Protein 9NT4 (pdb70)

Nearest PDB structures (foldseek):
  1jye-assembly1_A-2  TM=9.570E-01  e=1.911E-27  Escherichia coli
  4rzs-assembly1_B  TM=9.387E-01  e=6.581E-27  Escherichia coli DH1
  4rzt-assembly1_A  TM=9.434E-01  e=3.041E-26  Escherichia coli DH1
  1jyf-assembly1_A  TM=9.470E-01  e=2.533E-25  Escherichia coli
  4o5a-assembly1_A-2  TM=8.945E-01  e=3.955E-21  Bifidobacterium animalis subsp. lactis DSM 10140

Solvent-accessible surface area: 83490 Å² total; per-residue (Å²): 204,50,11,0,7,0,0,0,0,1,15,25,7,43,56,48,6,18,2,22,20,2,13,0,0,8,73,2,0,103,118,62,34,12,17,2,5,6,12,12,11,105,126,72,120,88,28,6,98,119,12,15,79,55,4,82,114,78,195,10,13,0,0,0,1,17,19,55,44,135,167,32,27,27,0,34,27,34,48,84,127,24,20,0,26,10,52,10,76,30,0,0,48,70,0,0,59,28,0,18,128,24,10,2,89,89,0,7,2,0,0,0,27,55,83,38,52,57,0,112,55,9,23,78,0,0,96,80,2,2,54,134,51,64,38,110,59,58,92,47,39,105,7,80,21,31,3,42,19,0,34,95,3,0,117,95,31,5,129,156,76,103,20,16,0,0,0,0,0,7,0,16,0,0,5,0,0,3,29,1,0,34,81,127,61,45,158,14,29,74,61,5,0,0,0,0,0,17,24,6,65,15,0,35,41,1,56,15,10,0,0,0,0,100,16,61,17,38,75,9,0,66,52,0,0,86,9,0,25,47,13,23,21,74,92,79,115,37,92,105,16,100,23,114,22,98,47,40,90,62,91,0,21,17,14,9,96,100,36,159,186,59,54,1,5,0,0,1,21,24,6,48,53,40,3,26,2,24,15,2,6,0,0,5,71,3,0,120,88,22,37,39,15,2,40,8,10,11,9,90,159,54,99,88,33,3,84,96,14,35,53,84,25,152,168,100,1,4,0,1,14,10,53,140,192,33,38,32,1,33,8,32,23,111,49,142,76,40,36,18,1,22,6,49,8,73,34,0,0,65,67,0,0,60,28,0,17,126,44,11,2,83,90,0,3,0,0,4,0,33,113,122,63,52,32,2,113,24,7,40,90,0,0,111,78,2,1,55,125,44,65,39,108,55,52,83,53,26,97,8,79,22,32,3,48,19,0,44,125,6,0,127,91,25,4,111,152,81,104,20,17,0,0,0,0,0,5,0,18,0,0,6,0,0,10,20,1,0,86,81,128,54,48,139,27,29,77,51,5,0,0,0,0,0,18,16,4,62,14,0,32,44,2,64,18,9,0,0,0,0,91,10,64,12,42,56,10,0,73,37,0,0,67,23,0,14,65,27,49,94,67,98,151,94,26,110,90,33,86,35,110,21,97,41,37,86,64,90,0,18,28,71,9,129,98,57,198,169,24,113,127,31,0,0,0,0,0,13,25,5,42,52,53,5,20,2,23,14,1,1,0,0,8,60,1,0,75,112,74,44,21,15,2,14,3,15,18,11,130,126,65,123,84,48,9,91,132,11,13,73,69,1,74,145,78,206,8,42,0,0,0,1,17,10,43,40,125,62,125,99,21,37,30,0,15,14,16,47,30,68,144,75,44,13,12,0,22,4,50,13,62,33,0,0,42,64,0,0,58,8,0,30,53,3,39,2,131,109,1,5,0,0,9,0,22,114,99,48,54,43,2,150,45,8,40,68,0,2,102,59,1,3,60,132,34,65,35,106,71,57,92,46,31,102,9,79,19,30,3,35,19,0,18,94,8,0,122,105,25,6,124,149,71,102,19,22,0,0,0,0,0,6,0,21,0,0,8,0,0,5,29,2,0,36,87,128,58,45,137,14,26,76,49,6,0,0,0,0,0,17,28,8,74,21,0,24,31,1,50,12,6,0,0,0,0,58,14,51,14,46,62,8,0,72,42,0,1,102,13,0,5,70,38,48,118,72,101,119,74,25,84,87,24,92,13,108,16,42,5,1,8,26,82,0,11,20,15,30,126,79,64,88,184,175,104,13,0,0,0,0,0,19,20,1,45,57,45,6,23,3,21,16,1,7,1,0,6,82,2,0,93,138,88,61,43,18,3,6,4,9,4,12,123,144,80,76,93,32,4,97,106,12,14,68,67,2,78,142,81,205,12,33,0,0,0,0,11,6,46,47,96,117,138,50,113,2,28,29,0,30,6,21,20,92,71,86,74,55,12,6,0,24,4,52,18,59,34,0,0,55,64,0,0,69,28,0,31,124,56,44,2,110,117,0,1,1,0,3,0,28,71,108,61,44,29,0,96,61,9,26,82,0,0,98,65,2,0,33,135,41,21,13,61,40,38,52,51,33,110,7,83,20,32,4,34,10,0,45,112,6,0,130,110,12,5,140,142,79,102,20,20,0,0,0,0,0,5,0,16,0,0,8,0,0,4,27,1,0,36,68,138,60,50,158,16,24,80,47,8,0,0,0,0,0,17,18,5,70,21,0,23,36,3,68,16,9,0,0,0,0,89,11,63,12,63,53,6,0,101,37,0,0,40,14,0,14,62,33,36,101,17,80,94,54,48,113,56,32,82,20,116,17,101,43,41,88,62,103,0,21,22,81,42,157,82,97,13,0,0,0,0,1,14,13,1,53,65,44,5,32,3,21,11,0,25,0,0,6,103,4,1,116,130,89,49,31,10,2,15,5,11,1,13,85,139,71,88,80,57,33,76,81,6,7,75,60,7,67,146,73,168,11,28,0,0,0,13,9,12,15,96,42,87,111,100,31,38,120,153,16,69,127,14,2,5,1,20,6,38,143,92,44,12,28,2,23,6,41,2,106,12,0,4,123,44,0,4,81,26,0,42,121,41,46,4,96,74,6,0,1,1,7,0,14,47,91,48,79,24,0,107,37,14,37,68,33,2,42,68,18,0,8,127,35,1,11,6,18,20,36,73,45,101,9,86,23,33,5,29,16,0,27,111,5,0,104,77,5,1,124,104,97,86,14,32,0,0,5,0,1,6,0,21,0,0,7,0,0,3,30,2,0,31,54,130,63,48,140,17,25,95,44,6,0,0,0,0,0,18,14,5,72,14,0,24,35,1,51,12,6,0,0,0,0,88,11,65,16,48,65,2,0,48,54,0,0,92,26,0,8,69,16,53,116,67,87,124,38,52,125,30,75,83,15,118,17,104,38,33,91,62,91,0,19,27,87,33,213,101,125,30,0,0,0,0,2,12,23,4,42,49,49,4,19,2,20,17,1,7,2,0,10,80,3,0,80,119,78,57,32,30,2,13,7,14,8,10,116,118,80,102,92,54,18,76,122,12,11,62,60,8,94,129,91,134,3,35,0,0,0,18,19,22,67,108,31,31,54,7,75,48,63,0,44,7,48,12,53,35,0,0,42,46,0,0,64,9,0,13,41,6,32,1,135,102,1,6,2,0,3,0,22,52,90,41,103,58,0,107,54,7,18,82,0,0,104,68,4,2,59,130,46,68,23,110,58,58,95,41,48,110,6,82,19,30,2,40,22,0,29,102,9,0,126,106,27,17,131,157,64,96,18,14,0,0,0,0,0,6,0,19,0,0,5,0,0,4,22,2,0,36,86,126,57,35,136,14,25,64,43,7,0,0,0,0,0,18,23,7,70,12,0,32,42,1,34,12,11,0,0,0,0,66,17,83,14,62,69,13,0,69,52,0,1,63,16,0,24,82,44,40,102,35,78,136,88,24,92,97,28,93,20,105,13,38,1,1,18,44,86,0,11,20,49,30,168,289,114,34,69,10,0,0,0,0,0,19,24,4,41,52,48,4,20,1,22,17,0,0,0,0,7,59,7,0,108,133,95,46,24,10,1,15,7,12,10,6,76,151,82,100,110,42,3,69,114,10,6,77,65,6,92,136,83,183,7,18,0,0,0,1,14,12,39,17,120,51,173,170,34,27,23,0,16,20,17,54,35,49,140,69,38,12,8,0,18,7,51,12,61,31,0,0,55,68,0,0,58,23,0,34,115,36,8,2,120,109,1,8,2,0,9,0,25,108,81,53,37,49,2,99,40,6,38,67,0,1,98,63,1,2,60,136,37,62,25,108,73,55,98,46,45,110,9,82,20,29,2,32,18,0,23,92,9,0,128,104,26,6,130,157,82,106,20,20,0,0,0,0,0,6,0,17,0,0,9,0,0,4,40,2,0,31,109,149,56,53,119,18,26,67,47,6,0,0,0,0,0,17,13,9,68,18,0,31,50,2,56,13,12,0,0,0,0,98,12,72,14,52,66,9,0,84,40,0,0,99,26,0,22,94,34,29,116,68,116,137,61,29,114,86,24,89,19,119,18,106,53,45,80,60,96,0,15,23,59,21,123,137,92,197,137,16,0,0,0,0,2,13,24,9,42,50,47,5,21,3,23,14,2,9,2,0,9,73,8,0,84,142,86,61,37,16,4,5,6,12,21,9,81,95,49,98,110,40,20,99,119,13,31,76,52,2,113,62,65,207,11,29,0,0,0,6,17,12,44,64,168,115,35,47,4,34,37,68,1,37,6,56,12,56,39,3,0,46,87,0,0,59,36,0,20,123,39,32,2,130,107,1,9,3,0,5,0,18,52,68,45,69,57,0,103,55,7,20,82,0,0,111,71,3,2,60,140,63,66,40,110,56,66,93,36,29,109,9,79,19,31,3,33,15,0,36,95,7,0,116,65,30,9,139,111,80,77,13,15,0,0,0,0,1,6,0,17,0,0,6,0,0,5,25,0,0,41,91,119,62,49,116,14,24,70,46,7,0,0,1,0,0,16,21,5,65,15,0,34,40,0,53,13,10,0,0,0,1,109,16,75,12,60,60,9,0,78,43,0,0,69,20,0,20,72,41,42,131,59,103,125,94,29,102,97,34,94,37,102,18,103,35,34,80,58,89,0,14,26,83,38,125,147

Secondary structure (DSSP, 8-state):
----EEEEEE--TTSHHHHHHHHHHHHHHHHTT-EEEEEE--S-TTHHHHHHHHHHHTT-SEEEEES------EEESS----BEEE-HHHHHHHHHHHHHHHT--SEEEEE--TTSHHHHHHHHHHHHHHHHTT----PPEE--SSHHHHHHHHHHHTTS---SEEEESSHHHHHHHHHHHHHTT--TTTT-EEE-SB--GGGGGSSSPPBEEE--HHHHHHHHHHHHHHHHTT------EEEPPEEE--SS--PPSSGGG-/-EEEEE--TTSHHHHHHHHHHHHHHHHTT--EEEEE--S-STHHHHHHHHHH--EEEEES-----EEEES---TTS-EEEE-HHHHHHHHHHHHHHTT---EEEEE--TTSHHHHHHHHHHHHHHHHTT------EE--SSHHHHHHHHHHHHHS---SEEEESSHHHHHHHHHHHHHTT--TTTT-EEE-SB--GGGGGSSSPPBEEE--HHHHHHHHHHHHHHHHTTPPPPPPEEEPPEEE--SS--PPSSGGG--/-EEEEEE--TTSHHHHHHHHHHHHHHHHTT-EEEEEE--SSTTHHHHHHHHHHHTT-SEEEEES--------EEESS--STTS-BEEE-HHHHHHHHHHHHHHTT---EEEEE--TTSHHHHHHHHHHHHHHHHTT-PPPPPEE--SSHHHHHHHHHHHTTS---SEEEESSHHHHHHHHHHHHHTT--TTTT-EEE-SB--GGGGGSSSPPBEEE--HHHHHHHHHHHHHHHHTTS-PPPPEEEPPEEEE-SS---SS-SS--/-EEEEEE----SHHHHHHHHHHHHHHHHTT-EEEEEE--S-TTHHHHHHHHHHHTT-SEEEEES------SS-EEESSS--SSS-BEEE-HHHHHHHHHHHHHHTT---EEEEE--TTSHHHHHHHHHHHHHHHHTTPPP--EEE--SSHHHHHHHHHHHTTS---SEEEESSHHHHHHHHHHHHHTT--TTTT-EEE-SB--TTGGGSSSPPBEEE--HHHHHHHHHHHHHHHHTT----PPEEEPPEEE--SS-----/--EEEEEE--S-SHHHHHHHHHHHHHHHHTT-EEEEEE--SSSSHHHHTHHHHHHTT-SEEEE-SSS---S-SSTTTTS---B----S---EE-HHHHHHHHHHHHHHTT--SEEEEE--TTSHHHHHTTTTHHHHHHHHT-PPPEEEE--SSHHHHHHHHHHHTTSTT-SEEEESSHHHHHHHHHHHHGGG--TTTT-EEE-SB--GGGGGSSSPPBEEE--HHHHHHHHHHHHHHHHTT---PPPPEE--EEE--SS-----/--EEEEEE--TTSHHHHHHHHHHHHHHHHTT-EEEEEE--S-SSHHHHHHHHHHHTT-SEEEEE-----B----EEE-HHHHHHHHHHHHHHTT---EEEEE--TTSHHHHHHHHHHHHHHHHHTPPPPP-EE--SSHHHHHHHHHHHTTS---SEEEESSHHHHHHHHHHHHHHT--TTTT-EEE-SB--GGGGGSSSPPBEEE--HHHHHHHHHHHHHHHHTTPPPPPPEEE--EEEE-SS-----/----EEEEEE--TTSHHHHHHHHHHHHHHHHTT-EEEEEE--S-STHHHHHHHHHHHTT-SEEEEES--------EEESS--STTS-BEEE-HHHHHHHHHHHHHHTT---EEEEE--TTSHHHHHHHHHHHHHHHHTT-PPPPPEE--SSHHHHHHHHHHHTTS---SEEEESSHHHHHHHHHHHHHHT--TTTT-EEE-SB--GGGGGSSSPPBEEE--HHHHHHHHHHHHHHHHTTPPPPPPEEE--EEE--SS----SS--/-EEEEEE--TTSHHHHHHHHHHHHHHHTTT-EEEEEE--S-GGGHHHHHHHHHHTT-SEEEEESS----EEE--EEE-HHHHHHHHHHHHHHHT---EEEEE--TTSHHHHHHHHHHHHHHHHHTPPP---EE--SSHHHHHHHHHHHTTS---SEEEESSHHHHHHHHHHHHHTT--TTTT-EEE-SB--TTGGGSSSPPBEEE--HHHHHHHHHHHHHHHHTT--PPPPEEEPPEEE--SS------

Structure (mmCIF, N/CA/C/O backbone):
data_9NT4
#
_entry.id   9NT4
#
_cell.length_a   63.446
_cell.length_b   210.997
_cell.length_c   87.315
_cell.angle_alpha   90.00
_cell.angle_beta   90.51
_cell.angle_gamma   90.00
#
_symmetry.space_group_name_H-M   'P 1 21 1'
#
loop_
_entity.id
_entity.type
_entity.pdbx_description
1 polymer 'LacI Transcription Factor'
2 non-polymer beta-D-fucopyranose
3 water water
#
loop_
_atom_site.group_PDB
_atom_site.id
_atom_site.type_symbol
_atom_site.label_atom_id
_atom_site.label_alt_id
_atom_site.label_comp_id
_atom_site.label_asym_id
_atom_site.label_entity_id
_atom_site.label_seq_id
_atom_site.pdbx_PDB_ins_code
_atom_site.Cartn_x
_atom_site.Cartn_y
_atom_site.Cartn_z
_atom_site.occupancy
_atom_site.B_iso_or_equiv
_atom_site.auth_seq_id
_atom_site.auth_comp_id
_atom_site.auth_asym_id
_atom_site.auth_atom_id
_atom_site.pdbx_PDB_model_num
ATOM 1 N N . ARG A 1 2 ? 39.840 7.631 84.288 1.00 56.64 59 ARG A N 1
ATOM 2 C CA . ARG A 1 2 ? 41.083 8.311 83.945 1.00 63.50 59 ARG A CA 1
ATOM 3 C C . ARG A 1 2 ? 40.835 9.350 82.848 1.00 58.74 59 ARG A C 1
ATOM 4 O O . ARG A 1 2 ? 41.668 10.223 82.603 1.00 60.70 59 ARG A O 1
ATOM 12 N N . ARG A 1 3 ? 39.679 9.256 82.193 1.00 57.85 60 ARG A N 1
ATOM 13 C CA . ARG A 1 3 ? 39.255 10.237 81.203 1.00 57.09 60 ARG A CA 1
ATOM 14 C C . ARG A 1 3 ? 37.815 10.642 81.472 1.00 52.39 60 ARG A C 1
ATOM 15 O O . ARG A 1 3 ? 37.025 9.865 82.013 1.00 53.38 60 ARG A O 1
ATOM 23 N N . SER A 1 4 ? 37.479 11.872 81.082 1.00 56.80 61 SER A N 1
ATOM 24 C CA . SER A 1 4 ? 36.138 12.399 81.288 1.00 61.84 61 SER A CA 1
ATOM 25 C C . SER A 1 4 ? 35.324 12.539 80.012 1.00 58.92 61 SER A C 1
ATOM 26 O O . SER A 1 4 ? 34.098 12.649 80.095 1.00 58.95 61 SER A O 1
ATOM 29 N N . HIS A 1 5 ? 35.972 12.548 78.849 1.00 54.24 62 HIS A N 1
ATOM 30 C CA . HIS A 1 5 ? 35.304 12.778 77.567 1.00 52.53 62 HIS A CA 1
ATOM 31 C C . HIS A 1 5 ? 34.535 14.104 77.561 1.00 50.67 62 HIS A C 1
ATOM 32 O O . HIS A 1 5 ? 33.448 14.218 76.990 1.00 46.84 62 HIS A O 1
ATOM 39 N N . THR A 1 6 ? 35.117 15.122 78.197 1.00 49.99 63 THR A N 1
ATOM 40 C CA . THR A 1 6 ? 34.579 16.475 78.197 1.00 47.99 63 THR A CA 1
ATOM 41 C C . THR A 1 6 ? 35.668 17.465 77.791 1.00 49.03 63 THR A C 1
ATOM 42 O O . THR A 1 6 ? 36.858 17.239 78.031 1.00 47.45 63 THR A O 1
ATOM 46 N N . ILE A 1 7 ? 35.253 18.564 77.165 1.00 47.24 64 ILE A N 1
ATOM 47 C CA . ILE A 1 7 ? 36.161 19.608 76.700 1.00 47.17 64 ILE A CA 1
ATOM 48 C C . ILE A 1 7 ? 35.757 20.918 77.359 1.00 46.68 64 ILE A C 1
ATOM 49 O O . ILE A 1 7 ? 34.582 21.299 77.318 1.00 57.63 64 ILE A O 1
ATOM 54 N N . GLY A 1 8 ? 36.721 21.597 77.974 1.00 44.23 65 GLY A N 1
ATOM 55 C CA . GLY A 1 8 ? 36.456 22.872 78.616 1.00 47.36 65 GLY A CA 1
ATOM 56 C C . GLY A 1 8 ? 36.717 24.014 77.649 1.00 45.59 65 GLY A C 1
ATOM 57 O O . GLY A 1 8 ? 37.650 23.962 76.852 1.00 46.91 65 GLY A O 1
ATOM 58 N N . VAL A 1 9 ? 35.860 25.038 77.713 1.00 43.29 66 VAL A N 1
ATOM 59 C CA . VAL A 1 9 ? 35.955 26.207 76.837 1.00 44.07 66 VAL A CA 1
ATOM 60 C C . VAL A 1 9 ? 35.746 27.475 77.659 1.00 47.93 66 VAL A C 1
ATOM 61 O O . VAL A 1 9 ? 34.788 27.576 78.432 1.00 47.90 66 VAL A O 1
ATOM 65 N N . VAL A 1 10 ? 36.632 28.449 77.479 1.00 48.97 67 VAL A N 1
ATOM 66 C CA . VAL A 1 10 ? 36.535 29.743 78.140 1.00 49.96 67 VAL A CA 1
ATOM 67 C C . VAL A 1 10 ? 36.358 30.791 77.052 1.00 49.37 67 VAL A C 1
ATOM 68 O O . VAL A 1 10 ? 37.282 31.052 76.271 1.00 51.56 67 VAL A O 1
ATOM 72 N N . THR A 1 11 ? 35.174 31.388 76.989 1.00 46.07 68 THR A N 1
ATOM 73 C CA . THR A 1 11 ? 34.859 32.344 75.945 1.00 53.66 68 THR A CA 1
ATOM 74 C C . THR A 1 11 ? 34.317 33.623 76.573 1.00 54.60 68 THR A C 1
ATOM 75 O O . THR A 1 11 ? 33.970 33.667 77.756 1.00 54.22 68 THR A O 1
ATOM 79 N N . THR A 1 12 ? 34.259 34.676 75.760 1.00 51.87 69 THR A N 1
ATOM 80 C CA . THR A 1 12 ? 33.765 35.971 76.202 1.00 52.62 69 THR A CA 1
ATOM 81 C C . THR A 1 12 ? 33.044 36.652 75.049 1.00 48.44 69 THR A C 1
ATOM 82 O O . THR A 1 12 ? 33.207 36.284 73.883 1.00 49.22 69 THR A O 1
ATOM 86 N N . GLY A 1 13 ? 32.251 37.662 75.390 1.00 48.10 70 GLY A N 1
ATOM 87 C CA . GLY A 1 13 ? 31.467 38.369 74.389 1.00 48.19 70 GLY A CA 1
ATOM 88 C C . GLY A 1 13 ? 30.457 37.502 73.667 1.00 50.74 70 GLY A C 1
ATOM 89 O O . GLY A 1 13 ? 30.326 37.599 72.441 1.00 43.56 70 GLY A O 1
ATOM 90 N N . LEU A 1 14 ? 29.725 36.658 74.403 1.00 58.79 71 LEU A N 1
ATOM 91 C CA . LEU A 1 14 ? 28.773 35.750 73.773 1.00 55.84 71 LEU A CA 1
ATOM 92 C C . LEU A 1 14 ? 27.546 36.467 73.214 1.00 51.48 71 LEU A C 1
ATOM 93 O O . LEU A 1 14 ? 26.779 35.852 72.465 1.00 45.74 71 LEU A O 1
ATOM 98 N N . SER A 1 15 ? 27.348 37.747 73.536 1.00 41.44 72 SER A N 1
ATOM 99 C CA . SER A 1 15 ? 26.247 38.489 72.935 1.00 45.90 72 SER A CA 1
ATOM 100 C C . SER A 1 15 ? 26.484 38.800 71.460 1.00 44.17 72 SER A C 1
ATOM 101 O O . SER A 1 15 ? 25.543 39.209 70.769 1.00 40.02 72 SER A O 1
ATOM 104 N N . PHE A 1 16 ? 27.699 38.601 70.958 1.00 39.93 73 PHE A N 1
ATOM 105 C CA . PHE A 1 16 ? 28.021 38.887 69.569 1.00 37.00 73 PHE A CA 1
ATOM 106 C C . PHE A 1 16 ? 28.029 37.600 68.743 1.00 38.41 73 PHE A C 1
ATOM 107 O O . PHE A 1 16 ? 28.023 36.482 69.269 1.00 41.84 73 PHE A O 1
ATOM 115 N N . TYR A 1 17 ? 28.044 37.779 67.420 1.00 34.64 74 TYR A N 1
ATOM 116 C CA . TYR A 1 17 ? 27.907 36.641 66.519 1.00 34.41 74 TYR A CA 1
ATOM 117 C C . TYR A 1 17 ? 29.169 35.787 66.505 1.00 34.19 74 TYR A C 1
ATOM 118 O O . TYR A 1 17 ? 29.094 34.557 66.589 1.00 36.49 74 TYR A O 1
ATOM 127 N N . GLY A 1 18 ? 30.333 36.424 66.390 1.00 34.20 75 GLY A N 1
ATOM 128 C CA . GLY A 1 18 ? 31.603 35.745 66.273 1.00 36.91 75 GLY A CA 1
ATOM 129 C C . GLY A 1 18 ? 31.877 34.699 67.340 1.00 36.04 75 GLY A C 1
ATOM 130 O O . GLY A 1 18 ? 32.087 33.522 67.033 1.00 31.62 75 GLY A O 1
ATOM 131 N N . PRO A 1 19 ? 31.892 35.107 68.616 1.00 38.46 76 PRO A N 1
ATOM 132 C CA . PRO A 1 19 ? 32.141 34.127 69.689 1.00 35.55 76 PRO A CA 1
ATOM 133 C C . PRO A 1 19 ? 31.061 33.063 69.814 1.00 37.30 76 PRO A C 1
ATOM 134 O O . PRO A 1 19 ? 31.374 31.934 70.206 1.00 37.50 76 PRO A O 1
ATOM 138 N N . SER A 1 20 ? 29.801 33.395 69.507 1.00 37.19 77 SER A N 1
ATOM 139 C CA . SER A 1 20 ? 28.722 32.409 69.526 1.00 34.91 77 SER A CA 1
ATOM 140 C C . SER A 1 20 ? 28.918 31.347 68.447 1.00 38.01 77 SER A C 1
ATOM 141 O O . SER A 1 20 ? 28.790 30.146 68.709 1.00 34.86 77 SER A O 1
ATOM 144 N N . GLN A 1 21 ? 29.208 31.772 67.218 1.00 36.91 78 GLN A N 1
ATOM 145 C CA . GLN A 1 21 ? 29.390 30.817 66.134 1.00 33.66 78 GLN A CA 1
ATOM 146 C C . GLN A 1 21 ? 30.666 30.009 66.313 1.00 40.05 78 GLN A C 1
ATOM 147 O O . GLN A 1 21 ? 30.716 28.842 65.912 1.00 42.99 78 GLN A O 1
ATOM 153 N N . ILE A 1 22 ? 31.709 30.612 66.892 1.00 40.48 79 ILE A N 1
ATOM 154 C CA . ILE A 1 22 ? 32.873 29.837 67.318 1.00 39.81 79 ILE A CA 1
ATOM 155 C C . ILE A 1 22 ? 32.447 28.785 68.336 1.00 39.65 79 ILE A C 1
ATOM 156 O O . ILE A 1 22 ? 32.823 27.610 68.241 1.00 33.87 79 ILE A O 1
ATOM 161 N N . LEU A 1 23 ? 31.626 29.193 69.310 1.00 36.39 80 LEU A N 1
ATOM 162 C CA . LEU A 1 23 ? 31.096 28.249 70.287 1.00 40.31 80 LEU A CA 1
ATOM 163 C C . LEU A 1 23 ? 30.193 27.219 69.628 1.00 39.24 80 LEU A C 1
ATOM 164 O O . LEU A 1 23 ? 30.122 26.075 70.085 1.00 37.12 80 LEU A O 1
ATOM 169 N N . VAL A 1 24 ? 29.502 27.598 68.556 1.00 37.09 81 VAL A N 1
ATOM 170 C CA . VAL A 1 24 ? 28.706 26.626 67.821 1.00 38.29 81 VAL A CA 1
ATOM 171 C C . VAL A 1 24 ? 29.617 25.607 67.154 1.00 41.96 81 VAL A C 1
ATOM 172 O O . VAL A 1 24 ? 29.378 24.396 67.223 1.00 46.81 81 VAL A O 1
ATOM 176 N N . GLY A 1 25 ? 30.685 26.083 66.511 1.00 42.88 82 GLY A N 1
ATOM 177 C CA . GLY A 1 25 ? 31.628 25.172 65.879 1.00 43.05 82 GLY A CA 1
ATOM 178 C C . GLY A 1 25 ? 32.286 24.226 66.864 1.00 40.10 82 GLY A C 1
ATOM 179 O O . GLY A 1 25 ? 32.524 23.060 66.549 1.00 45.26 82 GLY A O 1
ATOM 180 N N . ILE A 1 26 ? 32.578 24.711 68.074 1.00 39.37 83 ILE A N 1
ATOM 181 C CA . ILE A 1 26 ? 33.233 23.877 69.078 1.00 40.73 83 ILE A CA 1
ATOM 182 C C . ILE A 1 26 ? 32.283 22.797 69.590 1.00 44.31 83 ILE A C 1
ATOM 183 O O . ILE A 1 26 ? 32.669 21.632 69.737 1.00 41.99 83 ILE A O 1
ATOM 188 N N . GLU A 1 27 ? 31.030 23.164 69.872 1.00 47.30 84 GLU A N 1
ATOM 189 C CA . GLU A 1 27 ? 30.080 22.195 70.412 1.00 46.11 84 GLU A CA 1
ATOM 190 C C . GLU A 1 27 ? 29.781 21.086 69.411 1.00 45.95 84 GLU A C 1
ATOM 191 O O . GLU A 1 27 ? 29.734 19.908 69.782 1.00 49.62 84 GLU A O 1
ATOM 197 N N . ARG A 1 28 ? 29.567 21.439 68.143 1.00 44.63 85 ARG A N 1
ATOM 198 C CA . ARG A 1 28 ? 29.195 20.427 67.158 1.00 48.13 85 ARG A CA 1
ATOM 199 C C . ARG A 1 28 ? 30.343 19.462 66.895 1.00 51.45 85 ARG A C 1
ATOM 200 O O . ARG A 1 28 ? 30.130 18.246 66.821 1.00 51.44 85 ARG A O 1
ATOM 208 N N . ALA A 1 29 ? 31.570 19.980 66.779 1.00 50.18 86 ALA A N 1
ATOM 209 C CA . ALA A 1 29 ? 32.723 19.108 66.566 1.00 47.31 86 ALA A CA 1
ATOM 210 C C . ALA A 1 29 ? 32.989 18.234 67.783 1.00 46.46 86 ALA A C 1
ATOM 211 O O . ALA A 1 29 ? 33.263 17.035 67.644 1.00 49.62 86 ALA A O 1
ATOM 213 N N . ALA A 1 30 ? 32.912 18.811 68.984 1.00 45.31 87 ALA A N 1
ATOM 214 C CA . ALA A 1 30 ? 33.150 18.023 70.190 1.00 49.43 87 ALA A CA 1
ATOM 215 C C . ALA A 1 30 ? 32.109 16.922 70.339 1.00 48.66 87 ALA A C 1
ATOM 216 O O . ALA A 1 30 ? 32.437 15.794 70.725 1.00 44.68 87 ALA A O 1
ATOM 218 N N . ARG A 1 31 ? 30.849 17.230 70.020 1.00 51.43 88 ARG A N 1
ATOM 219 C CA . ARG A 1 31 ? 29.784 16.238 70.141 1.00 54.94 88 ARG A CA 1
ATOM 220 C C . ARG A 1 31 ? 29.926 15.133 69.098 1.00 52.66 88 ARG A C 1
ATOM 221 O O . ARG A 1 31 ? 29.708 13.954 69.401 1.00 52.33 88 ARG A O 1
ATOM 229 N N . GLU A 1 32 ? 30.294 15.489 67.865 1.00 52.91 89 GLU A N 1
ATOM 230 C CA . GLU A 1 32 ? 30.480 14.490 66.819 1.00 49.59 89 GLU A CA 1
ATOM 231 C C . GLU A 1 32 ? 31.648 13.552 67.095 1.00 47.85 89 GLU A C 1
ATOM 232 O O . GLU A 1 32 ? 31.763 12.522 66.422 1.00 48.11 89 GLU A O 1
ATOM 238 N N . HIS A 1 33 ? 32.522 13.885 68.043 1.00 47.99 90 HIS A N 1
ATOM 239 C CA . HIS A 1 33 ? 33.622 13.019 68.440 1.00 45.33 90 HIS A CA 1
ATOM 240 C C . HIS A 1 33 ? 33.396 12.415 69.820 1.00 48.72 90 HIS A C 1
ATOM 241 O O . HIS A 1 33 ? 34.293 11.746 70.359 1.00 40.86 90 HIS A O 1
ATOM 248 N N . GLY A 1 34 ? 32.211 12.626 70.395 1.00 42.36 91 GLY A N 1
ATOM 249 C CA . GLY A 1 34 ? 31.860 12.027 71.664 1.00 41.83 91 GLY A CA 1
ATOM 250 C C . GLY A 1 34 ? 32.297 12.796 72.889 1.00 43.68 91 GLY A C 1
ATOM 251 O O . GLY A 1 34 ? 32.570 12.177 73.925 1.00 48.13 91 GLY A O 1
ATOM 252 N N . TYR A 1 35 ? 32.362 14.125 72.817 1.00 43.01 92 TYR A N 1
ATOM 253 C CA . TYR A 1 35 ? 32.805 14.953 73.932 1.00 45.54 92 TYR A CA 1
ATOM 254 C C . TYR A 1 35 ? 31.681 15.872 74.390 1.00 44.18 92 TYR A C 1
ATOM 255 O O . TYR A 1 35 ? 31.049 16.546 73.572 1.00 43.85 92 TYR A O 1
ATOM 264 N N . SER A 1 36 ? 31.446 15.910 75.697 1.00 46.71 93 SER A N 1
ATOM 265 C CA . SER A 1 36 ? 30.611 16.953 76.272 1.00 44.89 93 SER A CA 1
ATOM 266 C C . SER A 1 36 ? 31.419 18.240 76.417 1.00 47.86 93 SER A C 1
ATOM 267 O O . SER A 1 36 ? 32.655 18.235 76.415 1.00 46.08 93 SER A O 1
ATOM 270 N N . LEU A 1 37 ? 30.713 19.355 76.549 1.00 46.64 94 LEU A N 1
ATOM 271 C CA . LEU A 1 37 ? 31.353 20.662 76.596 1.00 44.70 94 LEU A CA 1
ATOM 272 C C . LEU A 1 37 ? 31.103 21.312 77.947 1.00 45.47 94 LEU A C 1
ATOM 273 O O . LEU A 1 37 ? 29.958 21.380 78.406 1.00 49.83 94 LEU A O 1
ATOM 278 N N . LEU A 1 38 ? 32.172 21.783 78.583 1.00 46.44 95 LEU A N 1
ATOM 279 C CA . LEU A 1 38 ? 32.074 22.612 79.780 1.00 49.24 95 LEU A CA 1
ATOM 280 C C . LEU A 1 38 ? 32.318 24.060 79.373 1.00 47.41 95 LEU A C 1
ATOM 281 O O . LEU A 1 38 ? 33.395 24.390 78.864 1.00 44.53 95 LEU A O 1
ATOM 286 N N . LEU A 1 39 ? 31.316 24.914 79.584 1.00 52.82 96 LEU A N 1
ATOM 287 C CA . LEU A 1 39 ? 31.362 26.308 79.159 1.00 45.30 96 LEU A CA 1
ATOM 288 C C . LEU A 1 39 ? 31.626 27.218 80.350 1.00 50.44 96 LEU A C 1
ATOM 289 O O . LEU A 1 39 ? 30.928 27.141 81.368 1.00 49.85 96 LEU A O 1
ATOM 294 N N . ALA A 1 40 ? 32.628 28.083 80.210 1.00 51.69 97 ALA A N 1
ATOM 295 C CA . ALA A 1 40 ? 32.929 29.128 81.176 1.00 49.74 97 ALA A CA 1
ATOM 296 C C . ALA A 1 40 ? 33.022 30.451 80.438 1.00 50.83 97 ALA A C 1
ATOM 297 O O . ALA A 1 40 ? 33.605 30.525 79.352 1.00 51.73 97 ALA A O 1
ATOM 299 N N . THR A 1 41 ? 32.425 31.489 81.013 1.00 62.74 98 THR A N 1
ATOM 300 C CA . THR A 1 41 ? 32.498 32.829 80.455 1.00 58.73 98 THR A CA 1
ATOM 301 C C . THR A 1 41 ? 33.258 33.724 81.420 1.00 61.05 98 THR A C 1
ATOM 302 O O . THR A 1 41 ? 33.053 33.659 82.635 1.00 63.62 98 THR A O 1
ATOM 306 N N . VAL A 1 42 ? 34.154 34.533 80.877 1.00 65.54 99 VAL A N 1
ATOM 307 C CA . VAL A 1 42 ? 34.866 35.540 81.651 1.00 72.62 99 VAL A CA 1
ATOM 308 C C . VAL A 1 42 ? 34.406 36.915 81.192 1.00 79.32 99 VAL A C 1
ATOM 309 O O . VAL A 1 42 ? 34.030 37.113 80.031 1.00 73.48 99 VAL A O 1
ATOM 313 N N . HIS A 1 43 ? 34.427 37.866 82.119 1.00 89.22 100 HIS A N 1
ATOM 314 C CA . HIS A 1 43 ? 34.036 39.240 81.857 1.00 97.16 100 HIS A CA 1
ATOM 315 C C . HIS A 1 43 ? 35.289 40.115 81.784 1.00 105.77 100 HIS A C 1
ATOM 316 O O . HIS A 1 43 ? 36.416 39.619 81.685 1.00 111.70 100 HIS A O 1
ATOM 323 N N .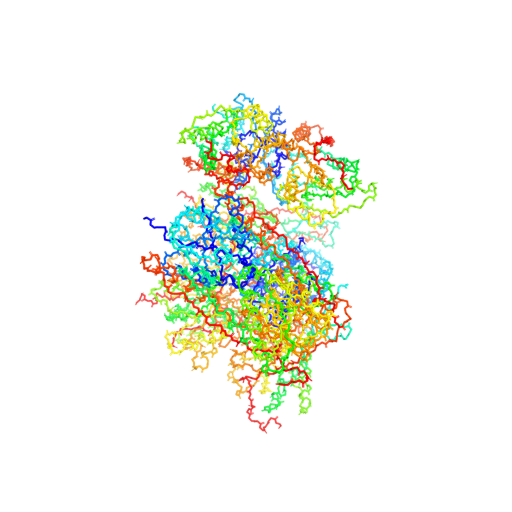 GLU A 1 44 ? 35.097 41.434 81.827 1.00 107.54 101 GLU A N 1
ATOM 324 C CA . GLU A 1 44 ? 36.211 42.381 81.855 1.00 109.33 101 GLU A CA 1
ATOM 325 C C . GLU A 1 44 ? 36.799 42.404 83.267 1.00 117.38 101 GLU A C 1
ATOM 326 O O . GLU A 1 44 ? 36.650 43.358 84.033 1.00 121.08 101 GLU A O 1
ATOM 332 N N . ASP A 1 45 ? 37.481 41.309 83.608 1.00 120.11 102 ASP A N 1
ATOM 333 C CA . ASP A 1 45 ? 38.039 41.124 84.938 1.00 131.11 102 ASP A CA 1
ATOM 334 C C . ASP A 1 45 ? 39.463 40.591 84.843 1.00 135.56 102 ASP A C 1
ATOM 335 O O . ASP A 1 45 ? 39.769 39.789 83.947 1.00 132.42 102 ASP A O 1
ATOM 340 N N . PRO A 1 46 ? 40.347 41.013 85.749 1.00 146.27 103 PRO A N 1
ATOM 341 C CA . PRO A 1 46 ? 41.776 40.685 85.615 1.00 144.53 103 PRO A CA 1
ATOM 342 C C . PRO A 1 46 ? 42.031 39.198 85.816 1.00 140.24 103 PRO A C 1
ATOM 343 O O . PRO A 1 46 ? 41.765 38.647 86.886 1.00 137.08 103 PRO A O 1
ATOM 347 N N . ASP A 1 47 ? 42.553 38.555 84.770 1.00 133.11 104 ASP A N 1
ATOM 348 C CA . ASP A 1 47 ? 42.994 37.162 84.824 1.00 123.27 104 ASP A CA 1
ATOM 349 C C . ASP A 1 47 ? 41.884 36.222 85.283 1.00 113.11 104 ASP A C 1
ATOM 350 O O . ASP A 1 47 ? 42.151 35.196 85.911 1.00 114.46 104 ASP A O 1
ATOM 355 N N . GLU A 1 48 ? 40.628 36.562 84.980 1.00 109.85 105 GLU A N 1
ATOM 356 C CA . GLU A 1 48 ? 39.526 35.663 85.304 1.00 98.94 105 GLU A CA 1
ATOM 357 C C . GLU A 1 48 ? 39.589 34.368 84.501 1.00 88.53 105 GLU A C 1
ATOM 358 O O . GLU A 1 48 ? 38.982 33.370 84.904 1.00 81.45 105 GLU A O 1
ATOM 364 N N . VAL A 1 49 ? 40.316 34.362 83.381 1.00 91.34 106 VAL A N 1
ATOM 365 C CA . VAL A 1 49 ? 40.464 33.148 82.585 1.00 89.21 106 VAL A CA 1
ATOM 366 C C . VAL A 1 49 ? 41.307 32.119 83.329 1.00 88.34 106 VAL A C 1
ATOM 367 O O . VAL A 1 49 ? 41.026 30.915 83.280 1.00 82.67 106 VAL A O 1
ATOM 371 N N . GLU A 1 50 ? 42.354 32.572 84.025 1.00 103.01 107 GLU A N 1
ATOM 372 C CA . GLU A 1 50 ? 43.154 31.656 84.833 1.00 91.40 107 GLU A CA 1
ATOM 373 C C . GLU A 1 50 ? 42.308 31.010 85.922 1.00 84.63 107 GLU A C 1
ATOM 374 O O . GLU A 1 50 ? 42.485 29.827 86.237 1.00 82.49 107 GLU A O 1
ATOM 380 N N . GLU A 1 51 ? 41.376 31.770 86.504 1.00 84.07 108 GLU A N 1
ATOM 381 C CA . GLU A 1 51 ? 40.457 31.195 87.481 1.00 83.75 108 GLU A CA 1
ATOM 382 C C . GLU A 1 51 ? 39.546 30.157 86.836 1.00 78.16 108 GLU A C 1
ATOM 383 O O . GLU A 1 51 ? 39.201 29.148 87.463 1.00 69.14 108 GLU A O 1
ATOM 389 N N . ALA A 1 52 ? 39.146 30.388 85.583 1.00 75.30 109 ALA A N 1
ATOM 390 C CA . ALA A 1 52 ? 38.264 29.455 84.894 1.00 72.06 109 ALA A CA 1
ATOM 391 C C . ALA A 1 52 ? 39.011 28.228 84.389 1.00 70.40 109 ALA A C 1
ATOM 392 O O . ALA A 1 52 ? 38.422 27.142 84.315 1.00 64.27 109 ALA A O 1
ATOM 394 N N . ILE A 1 53 ? 40.291 28.378 84.035 1.00 73.11 110 ILE A N 1
ATOM 395 C CA . ILE A 1 53 ? 41.075 27.235 83.572 1.00 68.56 110 ILE A CA 1
ATOM 396 C C . ILE A 1 53 ? 41.309 26.260 84.717 1.00 69.34 110 ILE A C 1
ATOM 397 O O . ILE A 1 53 ? 41.079 25.053 84.584 1.00 70.43 110 ILE A O 1
ATOM 402 N N . ASN A 1 54 ? 41.764 26.771 85.863 1.00 68.15 111 ASN A N 1
ATOM 403 C CA . ASN A 1 54 ? 41.968 25.918 87.027 1.00 69.53 111 ASN A CA 1
ATOM 404 C C . ASN A 1 54 ? 40.660 25.342 87.549 1.00 66.06 111 ASN A C 1
ATOM 405 O O . ASN A 1 54 ? 40.684 24.316 88.233 1.00 68.61 111 ASN A O 1
ATOM 410 N N . THR A 1 55 ? 39.524 25.977 87.246 1.00 71.04 112 THR A N 1
ATOM 411 C CA . THR A 1 55 ? 38.229 25.381 87.566 1.00 73.03 112 THR A CA 1
ATOM 412 C C . THR A 1 55 ? 37.938 24.191 86.656 1.00 67.76 112 THR A C 1
ATOM 413 O O . THR A 1 55 ? 37.471 23.143 87.119 1.00 63.62 112 THR A O 1
ATOM 417 N N . LEU A 1 56 ? 38.222 24.332 85.360 1.00 65.83 113 LEU A N 1
ATOM 418 C CA . LEU A 1 56 ? 38.090 23.207 84.444 1.00 60.26 113 LEU A CA 1
ATOM 419 C C . LEU A 1 56 ? 39.069 22.093 84.794 1.00 61.82 113 LEU A C 1
ATOM 420 O O . LEU A 1 56 ? 38.731 20.911 84.683 1.00 65.16 113 LEU A O 1
ATOM 425 N N . ARG A 1 57 ? 40.285 22.449 85.222 1.00 61.28 114 ARG A N 1
ATOM 426 C CA . ARG A 1 57 ? 41.260 21.435 85.620 1.00 69.01 114 ARG A CA 1
ATOM 427 C C . ARG A 1 57 ? 40.733 20.570 86.762 1.00 67.01 114 ARG A C 1
ATOM 428 O O . ARG A 1 57 ? 40.976 19.358 86.794 1.00 64.42 114 ARG A O 1
ATOM 436 N N . GLU A 1 58 ? 40.014 21.178 87.711 1.00 71.85 115 GLU A N 1
ATOM 437 C CA . GLU A 1 58 ? 39.417 20.407 88.798 1.00 74.55 115 GLU A CA 1
ATOM 438 C C . GLU A 1 58 ? 38.341 19.462 88.287 1.00 65.26 115 GLU A C 1
ATOM 439 O O . GLU A 1 58 ? 38.155 18.375 88.845 1.00 66.87 115 GLU A O 1
ATOM 445 N N . ARG A 1 59 ? 37.622 19.855 87.242 1.00 62.88 116 ARG A N 1
ATOM 446 C CA . ARG A 1 59 ? 36.603 19.003 86.647 1.00 67.07 116 ARG A CA 1
ATOM 447 C C . ARG A 1 59 ? 37.191 17.909 85.760 1.00 66.13 116 ARG A C 1
ATOM 448 O O . ARG A 1 59 ? 36.440 17.271 85.013 1.00 67.21 116 ARG A O 1
ATOM 456 N N . ARG A 1 60 ? 38.507 17.682 85.829 1.00 61.29 117 ARG A N 1
ATOM 457 C CA . ARG A 1 60 ? 39.160 16.576 85.130 1.00 60.32 117 ARG A CA 1
ATOM 458 C C . ARG A 1 60 ? 38.886 16.623 83.629 1.00 59.78 117 ARG A C 1
ATOM 459 O O . ARG A 1 60 ? 38.597 15.604 82.998 1.00 55.80 117 ARG A O 1
ATOM 467 N N . VAL A 1 61 ? 38.978 17.821 83.051 1.00 57.90 118 VAL A N 1
ATOM 468 C CA . VAL A 1 61 ? 38.714 17.965 81.627 1.00 58.77 118 VAL A CA 1
ATOM 469 C C . VAL A 1 61 ? 39.833 17.306 80.832 1.00 54.11 118 VAL A C 1
ATOM 470 O O . VAL A 1 61 ? 41.001 17.291 81.244 1.00 53.99 118 VAL A O 1
ATOM 474 N N . ASP A 1 62 ? 39.462 16.730 79.688 1.00 51.63 119 ASP A N 1
ATOM 475 C CA . ASP A 1 62 ? 40.438 16.142 78.780 1.00 51.58 119 ASP A CA 1
ATOM 476 C C . ASP A 1 62 ? 41.222 17.194 78.004 1.00 51.36 119 ASP A C 1
ATOM 477 O O . ASP A 1 62 ? 42.354 16.919 77.588 1.00 50.97 119 ASP A O 1
ATOM 482 N N . GLY A 1 63 ? 40.656 18.383 77.812 1.00 45.21 120 GLY A N 1
ATOM 483 C CA . GLY A 1 63 ? 41.337 19.448 77.097 1.00 51.29 120 GLY A CA 1
ATOM 484 C C . GLY A 1 63 ? 40.596 20.751 77.288 1.00 48.89 120 GLY A C 1
ATOM 485 O O . GLY A 1 63 ? 39.461 20.781 77.772 1.00 53.56 120 GLY A O 1
ATOM 486 N N . ILE A 1 64 ? 41.256 21.838 76.906 1.00 45.09 121 ILE A N 1
ATOM 487 C CA . ILE A 1 64 ? 40.703 23.175 77.069 1.00 47.46 121 ILE A CA 1
ATOM 488 C C . ILE A 1 64 ? 40.919 23.964 75.787 1.00 45.94 121 ILE A C 1
ATOM 489 O O . ILE A 1 64 ? 41.977 23.868 75.156 1.00 51.64 121 ILE A O 1
ATOM 494 N N . ILE A 1 65 ? 39.911 24.732 75.393 1.00 45.58 122 ILE A N 1
ATOM 495 C CA . ILE A 1 65 ? 40.012 25.669 74.282 1.00 47.30 122 ILE A CA 1
ATOM 496 C C . ILE A 1 65 ? 39.765 27.065 74.833 1.00 49.00 122 ILE A C 1
ATOM 497 O O . ILE A 1 65 ? 38.751 27.301 75.500 1.00 47.02 122 ILE A O 1
ATOM 502 N N . ILE A 1 66 ? 40.689 27.983 74.563 1.00 52.34 123 ILE A N 1
ATOM 503 C CA . ILE A 1 66 ? 40.591 29.362 75.031 1.00 50.67 123 ILE A CA 1
ATOM 504 C C . ILE A 1 66 ? 40.140 30.237 73.870 1.00 50.61 123 ILE A C 1
ATOM 505 O O . ILE A 1 66 ? 40.828 30.330 72.846 1.00 49.21 123 ILE A O 1
ATOM 510 N N . VAL A 1 67 ? 38.982 30.878 74.033 1.00 49.17 124 VAL A N 1
ATOM 511 C CA . VAL A 1 67 ? 38.449 31.820 73.056 1.00 51.61 124 VAL A CA 1
ATOM 512 C C . VAL A 1 67 ? 38.272 33.173 73.727 1.00 53.06 124 VAL A C 1
ATOM 513 O O . VAL A 1 67 ? 37.155 33.697 73.813 1.00 55.43 124 VAL A O 1
ATOM 517 N N . ALA A 1 68 ? 39.366 33.747 74.217 1.00 60.93 125 ALA A N 1
ATOM 518 C CA . ALA A 1 68 ? 39.291 35.006 74.943 1.00 66.26 125 ALA A CA 1
ATOM 519 C C . ALA A 1 68 ? 40.691 35.583 75.046 1.00 71.50 125 ALA A C 1
ATOM 520 O O . ALA A 1 68 ? 41.672 34.833 74.986 1.00 71.41 125 ALA A O 1
ATOM 522 N N . PRO A 1 69 ? 40.822 36.901 75.174 1.00 70.25 126 PRO A N 1
ATOM 523 C CA . PRO A 1 69 ? 42.136 37.478 75.484 1.00 78.79 126 PRO A CA 1
ATOM 524 C C . PRO A 1 69 ? 42.613 37.012 76.852 1.00 91.52 126 PRO A C 1
ATOM 525 O O . PRO A 1 69 ? 41.864 37.046 77.832 1.00 94.68 126 PRO A O 1
ATOM 529 N N . HIS A 1 70 ? 43.874 36.581 76.916 1.00 98.86 127 HIS A N 1
ATOM 530 C CA . HIS A 1 70 ? 44.441 36.111 78.176 1.00 106.55 127 HIS A CA 1
ATOM 531 C C . HIS A 1 70 ? 45.961 36.262 78.200 1.00 113.37 127 HIS A C 1
ATOM 532 O O . HIS A 1 70 ? 46.493 37.250 77.683 1.00 116.84 127 HIS A O 1
ATOM 539 N N . ASN A 1 71 ? 46.655 35.283 78.790 1.00 115.90 128 ASN A N 1
ATOM 540 C CA . ASN A 1 71 ? 48.112 35.264 78.982 1.00 112.32 128 ASN A CA 1
ATOM 541 C C . ASN A 1 71 ? 48.710 36.636 79.273 1.00 114.82 128 ASN A C 1
ATOM 542 O O . ASN A 1 71 ? 48.245 37.344 80.164 1.00 117.93 128 ASN A O 1
ATOM 547 N N . VAL A 1 84 ? 49.773 18.378 82.406 1.00 107.21 141 VAL A N 1
ATOM 548 C CA . VAL A 1 84 ? 48.714 19.378 82.403 1.00 95.49 141 VAL A CA 1
ATOM 549 C C . VAL A 1 84 ? 47.702 19.052 81.310 1.00 88.41 141 VAL A C 1
ATOM 550 O O . VAL A 1 84 ? 48.069 18.490 80.275 1.00 84.72 141 VAL A O 1
ATOM 554 N N . PRO A 1 85 ? 46.431 19.373 81.549 1.00 82.21 142 PRO A N 1
ATOM 555 C CA . PRO A 1 85 ? 45.423 19.260 80.485 1.00 69.04 142 PRO A CA 1
ATOM 556 C C . PRO A 1 85 ? 45.807 20.122 79.298 1.00 65.85 142 PRO A C 1
ATOM 557 O O . PRO A 1 85 ? 46.158 21.301 79.460 1.00 63.05 142 PRO A O 1
ATOM 561 N N . PRO A 1 86 ? 45.768 19.565 78.090 1.00 58.31 143 PRO A N 1
ATOM 562 C CA . PRO A 1 86 ? 46.211 20.323 76.915 1.00 55.09 143 PRO A CA 1
ATOM 563 C C . PRO A 1 86 ? 45.282 21.491 76.616 1.00 53.79 143 PRO A C 1
ATOM 564 O O . PRO A 1 86 ? 44.065 21.408 76.799 1.00 53.13 143 PRO A O 1
ATOM 568 N N . VAL A 1 87 ? 45.876 22.590 76.153 1.00 56.33 144 VAL A N 1
ATOM 569 C CA . VAL A 1 87 ? 45.164 23.837 75.900 1.00 53.67 144 VAL A CA 1
ATOM 570 C C . VAL A 1 87 ? 45.399 24.254 74.455 1.00 52.68 144 VAL A C 1
ATOM 571 O O . VAL A 1 87 ? 46.489 24.060 73.909 1.00 58.85 144 VAL A O 1
ATOM 575 N N . VAL A 1 88 ? 44.371 24.817 73.833 1.00 53.71 145 VAL A N 1
ATOM 576 C CA . VAL A 1 88 ? 44.473 25.390 72.497 1.00 55.89 145 VAL A CA 1
ATOM 577 C C . VAL A 1 88 ? 43.914 26.806 72.544 1.00 55.54 145 VAL A C 1
ATOM 578 O O . VAL A 1 88 ? 42.815 27.032 73.064 1.00 52.23 145 VAL A O 1
ATOM 582 N N . PHE A 1 89 ? 44.673 27.755 72.018 1.00 62.72 146 PHE A N 1
ATOM 583 C CA . PHE A 1 89 ? 44.251 29.144 71.973 1.00 61.90 146 PHE A CA 1
ATOM 584 C C . PHE A 1 89 ? 43.813 29.511 70.561 1.00 67.12 146 PHE A C 1
ATOM 585 O O . PHE A 1 89 ? 44.346 29.001 69.572 1.00 71.64 146 PHE A O 1
ATOM 593 N N . LEU A 1 90 ? 42.831 30.399 70.475 1.00 71.66 147 LEU A N 1
ATOM 594 C CA . LEU A 1 90 ? 42.345 30.904 69.190 1.00 75.72 147 LEU A CA 1
ATOM 595 C C . LEU A 1 90 ? 42.872 32.305 68.907 1.00 84.19 147 LEU A C 1
ATOM 596 O O . LEU A 1 90 ? 42.116 33.218 68.573 1.00 82.04 147 LEU A O 1
ATOM 601 N N . SER A 1 91 ? 44.189 32.482 69.034 1.00 109.62 148 SER A N 1
ATOM 602 C CA . SER A 1 91 ? 44.830 33.775 68.823 1.00 116.67 148 SER A CA 1
ATOM 603 C C . SER A 1 91 ? 46.220 33.591 68.222 1.00 121.38 148 SER A C 1
ATOM 604 O O . SER A 1 91 ? 46.353 33.062 67.113 1.00 120.93 148 SER A O 1
ATOM 607 N N . ALA A 1 92 ? 47.262 34.008 68.943 1.00 115.21 149 ALA A N 1
ATOM 608 C CA . ALA A 1 92 ? 48.624 33.919 68.425 1.00 113.56 149 ALA A CA 1
ATOM 609 C C . ALA A 1 92 ? 49.535 33.163 69.384 1.00 110.75 149 ALA A C 1
ATOM 610 O O . ALA A 1 92 ? 49.896 32.009 69.129 1.00 106.34 149 ALA A O 1
ATOM 612 N N . GLN A 1 93 ? 49.922 33.823 70.474 1.00 104.77 150 GLN A N 1
ATOM 613 C CA . GLN A 1 93 ? 50.716 33.224 71.547 1.00 96.93 150 GLN A CA 1
ATOM 614 C C . GLN A 1 93 ? 52.066 32.729 71.035 1.00 94.88 150 GLN A C 1
ATOM 615 O O . GLN A 1 93 ? 52.927 32.329 71.819 1.00 93.98 150 GLN A O 1
ATOM 621 N N . VAL A 1 97 ? 53.248 26.854 71.101 1.00 139.66 154 VAL A N 1
ATOM 622 C CA . VAL A 1 97 ? 51.862 26.799 71.553 1.00 129.37 154 VAL A CA 1
ATOM 623 C C . VAL A 1 97 ? 50.912 26.743 70.359 1.00 122.52 154 VAL A C 1
ATOM 624 O O . VAL A 1 97 ? 51.074 27.495 69.394 1.00 110.82 154 VAL A O 1
ATOM 628 N N . PRO A 1 98 ? 49.921 25.852 70.428 1.00 121.49 155 PRO A N 1
ATOM 629 C CA . PRO A 1 98 ? 49.010 25.662 69.291 1.00 109.23 155 PRO A CA 1
ATOM 630 C C . PRO A 1 98 ? 47.998 26.791 69.166 1.00 100.61 155 PRO A C 1
ATOM 631 O O . PRO A 1 98 ? 47.382 27.221 70.145 1.00 85.58 155 PRO A O 1
ATOM 635 N N . THR A 1 99 ? 47.821 27.262 67.934 1.00 96.65 156 THR A N 1
ATOM 636 C CA . THR A 1 99 ? 46.896 28.348 67.660 1.00 88.20 156 THR A CA 1
ATOM 637 C C . THR A 1 99 ? 46.123 28.055 66.384 1.00 84.53 156 THR A C 1
ATOM 638 O O . THR A 1 99 ? 46.636 27.437 65.447 1.00 84.25 156 THR A O 1
ATOM 642 N N . VAL A 1 100 ? 44.868 28.494 66.377 1.00 79.65 157 VAL A N 1
ATOM 643 C CA . VAL A 1 100 ? 43.999 28.452 65.207 1.00 73.65 157 VAL A CA 1
ATOM 644 C C . VAL A 1 100 ? 43.331 29.813 65.102 1.00 73.07 157 VAL A C 1
ATOM 645 O O . VAL A 1 100 ? 42.655 30.248 66.041 1.00 73.68 157 VAL A O 1
ATOM 649 N N . SER A 1 101 ? 43.525 30.490 63.974 1.00 74.29 158 SER A N 1
ATOM 650 C CA . SER A 1 101 ? 43.028 31.851 63.848 1.00 69.25 158 SER A CA 1
ATOM 651 C C . SER A 1 101 ? 42.890 32.211 62.378 1.00 65.48 158 SER A C 1
ATOM 652 O O . SER A 1 101 ? 43.435 31.543 61.499 1.00 67.25 158 SER A O 1
ATOM 655 N N . VAL A 1 102 ? 42.148 33.272 62.131 1.00 57.56 159 VAL A N 1
ATOM 656 C CA . VAL A 1 102 ? 41.990 33.850 60.802 1.00 57.23 159 VAL A CA 1
ATOM 657 C C . VAL A 1 102 ? 43.011 34.970 60.643 1.00 53.67 159 VAL A C 1
ATOM 658 O O . VAL A 1 102 ? 43.330 35.674 61.610 1.00 48.63 159 VAL A O 1
ATOM 662 N N . ASP A 1 103 ? 43.544 35.135 59.431 1.00 47.48 160 ASP A N 1
ATOM 663 C CA . ASP A 1 103 ? 44.468 36.236 59.185 1.00 47.39 160 ASP A CA 1
ATOM 664 C C . ASP A 1 103 ? 43.757 37.582 59.277 1.00 36.46 160 ASP A C 1
ATOM 665 O O . ASP A 1 103 ? 43.234 38.088 58.281 1.00 34.26 160 ASP A O 1
ATOM 670 N N . GLN A 1 104 ? 43.754 38.172 60.472 1.00 33.04 161 GLN A N 1
ATOM 671 C CA . GLN A 1 104 ? 43.072 39.446 60.678 1.00 33.54 161 GLN A CA 1
ATOM 672 C C . GLN A 1 104 ? 43.763 40.585 59.932 1.00 37.38 161 GLN A C 1
ATOM 673 O O . GLN A 1 104 ? 43.092 41.432 59.323 1.00 28.73 161 GLN A O 1
ATOM 679 N N . TYR A 1 105 ? 45.104 40.619 59.984 1.00 33.59 162 TYR A N 1
ATOM 680 C CA . TYR A 1 105 ? 45.883 41.660 59.323 1.00 31.34 162 TYR A CA 1
ATOM 681 C C . TYR A 1 105 ? 45.601 41.694 57.825 1.00 32.05 162 TYR A C 1
ATOM 682 O O . TYR A 1 105 ? 45.384 42.763 57.243 1.00 32.78 162 TYR A O 1
ATOM 691 N N . ALA A 1 106 ? 45.628 40.526 57.176 1.00 35.89 163 ALA A N 1
ATOM 692 C CA . ALA A 1 106 ? 45.357 40.469 55.743 1.00 34.91 163 ALA A CA 1
ATOM 693 C C . ALA A 1 106 ? 43.918 40.863 55.424 1.00 35.81 163 ALA A C 1
ATOM 694 O O . ALA A 1 106 ? 43.665 41.477 54.380 1.00 34.34 163 ALA A O 1
ATOM 696 N N . GLY A 1 107 ? 42.971 40.537 56.308 1.00 34.15 164 GLY A N 1
ATOM 697 C CA . GLY A 1 107 ? 41.594 40.943 56.077 1.00 32.45 164 GLY A CA 1
ATOM 698 C C . GLY A 1 107 ? 41.420 42.451 56.097 1.00 30.14 164 GLY A C 1
ATOM 699 O O . GLY A 1 107 ? 40.794 43.031 55.206 1.00 31.17 164 GLY A O 1
ATOM 700 N N . ALA A 1 108 ? 41.964 43.109 57.119 1.00 31.37 165 ALA A N 1
ATOM 701 C CA . ALA A 1 108 ? 41.891 44.567 57.149 1.00 28.11 165 ALA A CA 1
ATOM 702 C C . ALA A 1 108 ? 42.600 45.168 55.944 1.00 28.55 165 ALA A C 1
ATOM 703 O O . ALA A 1 108 ? 42.161 46.187 55.401 1.00 32.31 165 ALA A O 1
ATOM 705 N N . ARG A 1 109 ? 43.691 44.537 55.501 1.00 33.36 166 ARG A N 1
ATOM 706 C CA . ARG A 1 109 ? 44.375 44.984 54.290 1.00 34.49 166 ARG A CA 1
ATOM 707 C C . ARG A 1 109 ? 43.450 44.908 53.080 1.00 35.82 166 ARG A C 1
ATOM 708 O O . ARG A 1 109 ? 43.409 45.834 52.259 1.00 33.15 166 ARG A O 1
ATOM 716 N N . LEU A 1 110 ? 42.684 43.819 52.964 1.00 33.55 167 LEU A N 1
ATOM 717 C CA . LEU A 1 110 ? 41.729 43.700 51.868 1.00 31.46 167 LEU A CA 1
ATOM 718 C C . LEU A 1 110 ? 40.657 44.780 51.956 1.00 39.71 167 LEU A C 1
ATOM 719 O O . LEU A 1 110 ? 40.300 45.396 50.943 1.00 40.68 167 LEU A O 1
ATOM 724 N N . ALA A 1 111 ? 40.135 45.029 53.164 1.00 34.51 168 ALA A N 1
ATOM 725 C CA . ALA A 1 111 ? 39.117 46.061 53.327 1.00 29.76 168 ALA A CA 1
ATOM 726 C C . ALA A 1 111 ? 39.655 47.429 52.930 1.00 31.41 168 ALA A C 1
ATOM 727 O O . ALA A 1 111 ? 38.987 48.189 52.218 1.00 28.60 168 ALA A O 1
ATOM 729 N N . THR A 1 112 ? 40.875 47.750 53.361 1.00 31.80 169 THR A N 1
ATOM 730 C CA . THR A 1 112 ? 41.425 49.073 53.099 1.00 30.34 169 THR A CA 1
ATOM 731 C C . THR A 1 112 ? 41.885 49.206 51.655 1.00 28.40 169 THR A C 1
ATOM 732 O O . THR A 1 112 ? 41.731 50.273 51.047 1.00 26.44 169 THR A O 1
ATOM 736 N N . GLU A 1 113 ? 42.456 48.139 51.092 1.00 27.49 170 GLU A N 1
ATOM 737 C CA . GLU A 1 113 ? 42.853 48.186 49.691 1.00 31.19 170 GLU A CA 1
ATOM 738 C C . GLU A 1 113 ? 41.640 48.251 48.776 1.00 29.70 170 GLU A C 1
ATOM 739 O O . GLU A 1 113 ? 41.725 48.810 47.676 1.00 28.73 170 GLU A O 1
ATOM 745 N N . HIS A 1 114 ? 40.509 47.697 49.217 1.00 28.47 171 HIS A N 1
ATOM 746 C CA . HIS A 1 114 ? 39.259 47.858 48.481 1.00 26.47 171 HIS A CA 1
ATOM 747 C C . HIS A 1 114 ? 38.904 49.337 48.334 1.00 28.17 171 HIS A C 1
ATOM 748 O O . HIS A 1 114 ? 38.625 49.817 47.228 1.00 27.89 171 HIS A O 1
ATOM 755 N N . LEU A 1 115 ? 38.943 50.085 49.440 1.00 26.82 172 LEU A N 1
ATOM 756 C CA . LEU A 1 115 ? 38.600 51.502 49.388 1.00 27.19 172 LEU A CA 1
ATOM 757 C C . LEU A 1 115 ? 39.615 52.298 48.567 1.00 26.97 172 LEU A C 1
ATOM 758 O O . LEU A 1 115 ? 39.231 53.129 47.733 1.00 25.29 172 LEU A O 1
ATOM 763 N N . LEU A 1 116 ? 40.914 52.056 48.786 1.00 27.95 173 LEU A N 1
ATOM 764 C CA . LEU A 1 116 ? 41.944 52.743 48.007 1.00 27.49 173 LEU A CA 1
ATOM 765 C C . LEU A 1 116 ? 41.775 52.491 46.511 1.00 28.10 173 LEU A C 1
ATOM 766 O O . LEU A 1 116 ? 41.996 53.389 45.692 1.00 29.00 173 LEU A O 1
ATOM 771 N N . ASP A 1 117 ? 41.379 51.275 46.135 1.00 29.59 174 ASP A N 1
ATOM 772 C CA . ASP A 1 117 ? 41.179 50.979 44.722 1.00 30.23 174 ASP A CA 1
ATOM 773 C C . ASP A 1 117 ? 39.999 51.732 44.136 1.00 30.07 174 ASP A C 1
ATOM 774 O O . ASP A 1 117 ? 39.923 51.871 42.911 1.00 36.63 174 ASP A O 1
ATOM 779 N N . LEU A 1 118 ? 39.077 52.210 44.972 1.00 29.45 175 LEU A N 1
ATOM 780 C CA . LEU A 1 118 ? 37.944 52.992 44.491 1.00 33.23 175 LEU A CA 1
ATOM 781 C C . LEU A 1 118 ? 38.244 54.478 44.368 1.00 28.66 175 LEU A C 1
ATOM 782 O O . LEU A 1 118 ? 37.404 55.211 43.843 1.00 29.91 175 LEU A O 1
ATOM 787 N N . GLY A 1 119 ? 39.398 54.942 44.851 1.00 28.37 176 GLY A N 1
ATOM 788 C CA . GLY A 1 119 ? 39.750 56.350 44.825 1.00 28.63 176 GLY A CA 1
ATOM 789 C C . GLY A 1 119 ? 39.803 57.027 46.183 1.00 28.86 176 GLY A C 1
ATOM 790 O O . GLY A 1 119 ? 40.299 58.160 46.269 1.00 28.19 176 GLY A O 1
ATOM 791 N N . HIS A 1 120 ? 39.318 56.379 47.244 1.00 27.28 177 HIS A N 1
ATOM 792 C CA . HIS A 1 120 ? 39.361 56.974 48.574 1.00 24.77 177 HIS A CA 1
ATOM 793 C C . HIS A 1 120 ? 40.796 57.123 49.058 1.00 26.23 177 HIS A C 1
ATOM 794 O O . HIS A 1 120 ? 41.622 56.218 48.905 1.00 27.34 177 HIS A O 1
ATOM 801 N N . ARG A 1 121 ? 41.090 58.274 49.647 1.00 27.90 178 ARG A N 1
ATOM 802 C CA . ARG A 1 121 ? 42.406 58.542 50.211 1.00 27.86 178 ARG A CA 1
ATOM 803 C C . ARG A 1 121 ? 42.363 58.983 51.662 1.00 29.54 178 ARG A C 1
ATOM 804 O O . ARG A 1 121 ? 43.387 58.880 52.348 1.00 28.33 178 ARG A O 1
ATOM 812 N N . ARG A 1 122 ? 41.231 59.478 52.145 1.00 29.90 179 ARG A N 1
ATOM 813 C CA . ARG A 1 122 ? 41.045 59.874 53.533 1.00 26.10 179 ARG A CA 1
ATOM 814 C C . ARG A 1 122 ? 40.077 58.850 54.103 1.00 30.94 179 ARG A C 1
ATOM 815 O O . ARG A 1 122 ? 38.861 59.013 54.008 1.00 36.94 179 ARG A O 1
ATOM 823 N N . ILE A 1 123 ? 40.631 57.785 54.684 1.00 30.54 180 ILE A N 1
ATOM 824 C CA . ILE A 1 123 ? 39.880 56.608 55.107 1.00 25.11 180 ILE A CA 1
ATOM 825 C C . ILE A 1 123 ? 39.992 56.485 56.617 1.00 27.51 180 ILE A C 1
ATOM 826 O O . ILE A 1 123 ? 41.035 56.067 57.136 1.00 28.12 180 ILE A O 1
ATOM 831 N N . ALA A 1 124 ? 38.911 56.798 57.322 1.00 30.24 181 ALA A N 1
ATOM 832 C CA . ALA A 1 124 ? 38.922 56.714 58.774 1.00 30.88 181 ALA A CA 1
ATOM 833 C C . ALA A 1 124 ? 38.841 55.262 59.237 1.00 27.24 181 ALA A C 1
ATOM 834 O O . ALA A 1 124 ? 38.337 54.389 58.530 1.00 30.55 181 ALA A O 1
ATOM 836 N N . LEU A 1 125 ? 39.345 55.009 60.442 1.00 29.79 182 LEU A N 1
ATOM 837 C CA . LEU A 1 125 ? 39.260 53.692 61.061 1.00 27.81 182 LEU A CA 1
ATOM 838 C C . LEU A 1 125 ? 38.622 53.825 62.434 1.00 28.69 182 LEU A C 1
ATOM 839 O O . LEU A 1 125 ? 39.042 54.661 63.242 1.00 25.80 182 LEU A O 1
ATOM 844 N N . ILE A 1 126 ? 37.610 53.009 62.695 1.00 26.81 183 ILE A N 1
ATOM 845 C CA . ILE A 1 126 ? 37.077 52.839 64.040 1.00 30.40 183 ILE A CA 1
ATOM 846 C C . ILE A 1 126 ? 37.481 51.443 64.494 1.00 28.91 183 ILE A C 1
ATOM 847 O O . ILE A 1 126 ? 37.071 50.439 63.903 1.00 28.60 183 ILE A O 1
ATOM 852 N N . THR A 1 127 ? 38.313 51.369 65.517 1.00 32.61 184 THR A N 1
ATOM 853 C CA . THR A 1 127 ? 38.903 50.100 65.904 1.00 39.62 184 THR A CA 1
ATOM 854 C C . THR A 1 127 ? 38.212 49.556 67.145 1.00 36.47 184 THR A C 1
ATOM 855 O O . THR A 1 127 ? 37.452 50.252 67.821 1.00 34.66 184 THR A O 1
ATOM 859 N N . GLY A 1 128 ? 38.468 48.283 67.420 1.00 33.35 185 GLY A N 1
ATOM 860 C CA . GLY A 1 128 ? 37.988 47.676 68.633 1.00 38.08 185 GLY A CA 1
ATOM 861 C C . GLY A 1 128 ? 38.882 48.004 69.801 1.00 41.23 185 GLY A C 1
ATOM 862 O O . GLY A 1 128 ? 39.890 48.718 69.684 1.00 45.14 185 GLY A O 1
ATOM 863 N N . PRO A 1 129 ? 38.521 47.475 70.966 1.00 38.86 186 PRO A N 1
ATOM 864 C CA . PRO A 1 129 ? 39.364 47.685 72.150 1.00 46.76 186 PRO A CA 1
ATOM 865 C C . PRO A 1 129 ? 40.722 47.008 71.972 1.00 47.44 186 PRO A C 1
ATOM 866 O O . PRO A 1 129 ? 40.816 45.880 71.482 1.00 40.70 186 PRO A O 1
ATOM 870 N N . GLN A 1 130 ? 41.785 47.721 72.365 1.00 46.67 187 GLN A N 1
ATOM 871 C CA . GLN A 1 130 ? 43.145 47.281 72.055 1.00 47.13 187 GLN A CA 1
ATOM 872 C C . GLN A 1 130 ? 43.572 46.039 72.832 1.00 53.21 187 GLN A C 1
ATOM 873 O O . GLN A 1 130 ? 44.567 45.409 72.456 1.00 49.97 187 GLN A O 1
ATOM 879 N N . ASP A 1 131 ? 42.861 45.665 73.898 1.00 49.42 188 ASP A N 1
ATOM 880 C CA . ASP A 1 131 ? 43.200 44.421 74.578 1.00 48.36 188 ASP A CA 1
ATOM 881 C C . ASP A 1 131 ? 42.859 43.193 73.742 1.00 47.18 188 ASP A C 1
ATOM 882 O O . ASP A 1 131 ? 43.244 42.078 74.113 1.00 51.79 188 ASP A O 1
ATOM 887 N N . TRP A 1 132 ? 42.143 43.365 72.637 1.00 43.95 189 TRP A N 1
ATOM 888 C CA . TRP A 1 132 ? 41.925 42.285 71.690 1.00 45.45 189 TRP A CA 1
ATOM 889 C C . TRP A 1 132 ? 43.013 42.362 70.633 1.00 45.94 189 TRP A C 1
ATOM 890 O O . TRP A 1 132 ? 43.219 43.418 70.028 1.00 43.36 189 TRP A O 1
ATOM 901 N N . LEU A 1 133 ? 43.727 41.252 70.433 1.00 47.47 190 LEU A N 1
ATOM 902 C CA . LEU A 1 133 ? 44.805 41.253 69.450 1.00 44.98 190 LEU A CA 1
ATOM 903 C C . LEU A 1 133 ? 44.272 41.481 68.042 1.00 43.83 190 LEU A C 1
ATOM 904 O O . LEU A 1 133 ? 44.936 42.141 67.236 1.00 41.44 190 LEU A O 1
ATOM 909 N N . GLU A 1 134 ? 43.077 40.959 67.733 1.00 42.02 191 GLU A N 1
ATOM 910 C CA . GLU A 1 134 ? 42.484 41.178 66.415 1.00 46.91 191 GLU A CA 1
ATOM 911 C C . GLU A 1 134 ? 42.334 42.661 66.122 1.00 47.24 191 GLU A C 1
ATOM 912 O O . GLU A 1 134 ? 42.560 43.106 64.989 1.00 42.86 191 GLU A O 1
ATOM 918 N N . ALA A 1 135 ? 41.948 43.442 67.132 1.00 43.45 192 ALA A N 1
ATOM 919 C CA . ALA A 1 135 ? 41.771 44.873 66.924 1.00 39.55 192 ALA A CA 1
ATOM 920 C C . ALA A 1 135 ? 43.091 45.538 66.557 1.00 36.30 192 ALA A C 1
ATOM 921 O O . ALA A 1 135 ? 43.130 46.406 65.678 1.00 41.07 192 ALA A O 1
ATOM 923 N N . ARG A 1 136 ? 44.186 45.137 67.209 1.00 38.35 193 ARG A N 1
ATOM 924 C CA . ARG A 1 136 ? 45.495 45.691 66.872 1.00 36.57 193 ARG A CA 1
ATOM 925 C C . ARG A 1 136 ? 45.944 45.241 65.488 1.00 36.17 193 ARG A C 1
ATOM 926 O O . ARG A 1 136 ? 46.475 46.046 64.715 1.00 35.08 193 ARG A O 1
ATOM 934 N N . GLU A 1 137 ? 45.722 43.964 65.154 1.00 35.20 194 GLU A N 1
ATOM 935 C CA . GLU A 1 137 ? 46.106 43.451 63.841 1.00 35.41 194 GLU A CA 1
ATOM 936 C C . GLU A 1 137 ? 45.337 44.145 62.723 1.00 34.33 194 GLU A C 1
ATOM 937 O O . GLU A 1 137 ? 45.923 44.497 61.693 1.00 36.66 194 GLU A O 1
ATOM 943 N N . ARG A 1 138 ? 44.025 44.349 62.906 1.00 32.12 195 ARG A N 1
ATOM 944 C CA . ARG A 1 138 ? 43.230 45.075 61.917 1.00 31.71 195 ARG A CA 1
ATOM 945 C C . ARG A 1 138 ? 43.661 46.531 61.820 1.00 34.11 195 ARG A C 1
ATOM 946 O O . ARG A 1 138 ? 43.608 47.124 60.738 1.00 29.57 195 ARG A O 1
ATOM 954 N N . LEU A 1 139 ? 44.088 47.124 62.934 1.00 34.97 196 LEU A N 1
ATOM 955 C CA . LEU A 1 139 ? 44.656 48.462 62.873 1.00 33.90 196 LEU A CA 1
ATOM 956 C C . LEU A 1 139 ? 45.906 48.481 61.997 1.00 36.34 196 LEU A C 1
ATOM 957 O O . LEU A 1 139 ? 46.062 49.352 61.132 1.00 35.47 196 LEU A O 1
ATOM 962 N N . GLN A 1 140 ? 46.803 47.513 62.194 1.00 32.81 197 GLN A N 1
ATOM 963 C CA . GLN A 1 140 ? 48.078 47.541 61.481 1.00 33.05 197 GLN A CA 1
ATOM 964 C C . GLN A 1 140 ? 47.896 47.238 59.999 1.00 38.47 197 GLN A C 1
ATOM 965 O O . GLN A 1 140 ? 48.627 47.775 59.157 1.00 36.70 197 GLN A O 1
ATOM 971 N N . GLY A 1 141 ? 46.938 46.367 59.661 1.00 35.94 198 GLY A N 1
ATOM 972 C CA . GLY A 1 141 ? 46.676 46.088 58.259 1.00 31.79 198 GLY A CA 1
ATOM 973 C C . GLY A 1 141 ? 46.125 47.303 57.544 1.00 35.36 198 GLY A C 1
ATOM 974 O O . GLY A 1 141 ? 46.440 47.554 56.376 1.00 31.32 198 GLY A O 1
ATOM 975 N N . TRP A 1 142 ? 45.301 48.081 58.247 1.00 30.89 199 TRP A N 1
ATOM 976 C CA . TRP A 1 142 ? 44.818 49.345 57.715 1.00 31.46 199 TRP A CA 1
ATOM 977 C C . TRP A 1 142 ? 45.961 50.345 57.560 1.00 32.60 199 TRP A C 1
ATOM 978 O O . TRP A 1 142 ? 46.096 50.978 56.507 1.00 28.74 199 TRP A O 1
ATOM 989 N N . ARG A 1 143 ? 46.818 50.470 58.580 1.00 34.05 200 ARG A N 1
ATOM 990 C CA . ARG A 1 143 ? 47.942 51.401 58.492 1.00 33.75 200 ARG A CA 1
ATOM 991 C C . ARG A 1 143 ? 48.892 51.019 57.366 1.00 35.24 200 ARG A C 1
ATOM 992 O O . ARG A 1 143 ? 49.349 51.884 56.611 1.00 39.63 200 ARG A O 1
ATOM 1000 N N . GLU A 1 144 ? 49.200 49.729 57.231 1.00 31.74 201 GLU A N 1
ATOM 1001 C CA . GLU A 1 144 ? 50.180 49.323 56.231 1.00 37.98 201 GLU A CA 1
ATOM 1002 C C . GLU A 1 144 ? 49.656 49.515 54.816 1.00 37.62 201 GLU A C 1
ATOM 1003 O O . GLU A 1 144 ? 50.439 49.769 53.894 1.00 40.52 201 GLU A O 1
ATOM 1009 N N . ALA A 1 145 ? 48.346 49.388 54.621 1.00 37.38 202 ALA A N 1
ATOM 1010 C CA . ALA A 1 145 ? 47.777 49.623 53.301 1.00 35.50 202 ALA A CA 1
ATOM 1011 C C . ALA A 1 145 ? 47.879 51.094 52.928 1.00 34.62 202 ALA A C 1
ATOM 1012 O O . ALA A 1 145 ? 48.159 51.431 51.776 1.00 33.87 202 ALA A O 1
ATOM 1014 N N . LEU A 1 146 ? 47.679 51.986 53.899 1.00 35.22 203 LEU A N 1
ATOM 1015 C CA . LEU A 1 146 ? 47.790 53.411 53.619 1.00 34.01 203 LEU A CA 1
ATOM 1016 C C . LEU A 1 146 ? 49.247 53.819 53.436 1.00 38.77 203 LEU A C 1
ATOM 1017 O O . LEU A 1 146 ? 49.562 54.651 52.577 1.00 39.67 203 LEU A O 1
ATOM 1022 N N . ALA A 1 147 ? 50.151 53.237 54.229 1.00 39.65 204 ALA A N 1
ATOM 1023 C CA . ALA A 1 147 ? 51.568 53.559 54.101 1.00 34.10 204 ALA A CA 1
ATOM 1024 C C . ALA A 1 147 ? 52.120 53.107 52.753 1.00 36.92 204 ALA A C 1
ATOM 1025 O O . ALA A 1 147 ? 52.941 53.810 52.150 1.00 42.71 204 ALA A O 1
ATOM 1027 N N . GLU A 1 148 ? 51.677 51.948 52.254 1.00 35.17 205 GLU A N 1
ATOM 1028 C CA . GLU A 1 148 ? 52.097 51.514 50.923 1.00 36.70 205 GLU A CA 1
ATOM 1029 C C . GLU A 1 148 ? 51.589 52.469 49.849 1.00 38.53 205 GLU A C 1
ATOM 1030 O O . GLU A 1 148 ? 52.266 52.708 48.843 1.00 45.56 205 GLU A O 1
ATOM 1036 N N . ALA A 1 149 ? 50.394 53.021 50.041 1.00 39.53 206 ALA A N 1
ATOM 1037 C CA . ALA A 1 149 ? 49.865 54.042 49.151 1.00 37.90 206 ALA A CA 1
ATOM 1038 C C . ALA A 1 149 ? 50.499 55.409 49.384 1.00 37.49 206 ALA A C 1
ATOM 1039 O O . ALA A 1 149 ? 50.102 56.379 48.729 1.00 34.90 206 ALA A O 1
ATOM 1041 N N . GLY A 1 150 ? 51.477 55.506 50.283 1.00 37.84 207 GLY A N 1
ATOM 1042 C CA . GLY A 1 150 ? 52.088 56.784 50.601 1.00 37.35 207 GLY A CA 1
ATOM 1043 C C . GLY A 1 150 ? 51.191 57.743 51.356 1.00 36.54 207 GLY A C 1
ATOM 1044 O O . GLY A 1 150 ? 51.349 58.959 51.230 1.00 42.78 207 GLY A O 1
ATOM 1045 N N . LEU A 1 151 ? 50.266 57.236 52.134 1.00 33.95 208 LEU A N 1
ATOM 1046 C CA . LEU A 1 151 ? 49.381 58.113 52.879 1.00 42.15 208 LEU A CA 1
ATOM 1047 C C . LEU A 1 151 ? 49.683 58.030 54.368 1.00 39.98 208 LEU A C 1
ATOM 1048 O O . LEU A 1 151 ? 49.932 56.938 54.887 1.00 38.74 208 LEU A O 1
ATOM 1053 N N . PRO A 1 152 ? 49.676 59.153 55.076 1.00 41.07 209 PRO A N 1
ATOM 1054 C CA . PRO A 1 152 ? 49.878 59.116 56.526 1.00 41.58 209 PRO A CA 1
ATOM 1055 C C . PRO A 1 152 ? 48.608 58.670 57.227 1.00 44.25 209 PRO A C 1
ATOM 1056 O O . PRO A 1 152 ? 47.501 59.039 56.807 1.00 44.40 209 PRO A O 1
ATOM 1060 N N . PRO A 1 153 ? 48.720 57.882 58.294 1.00 42.56 210 PRO A N 1
ATOM 1061 C CA . PRO A 1 153 ? 47.527 57.312 58.931 1.00 45.34 210 PRO A CA 1
ATOM 1062 C C . PRO A 1 153 ? 46.839 58.333 59.819 1.00 44.54 210 PRO A C 1
ATOM 1063 O O . PRO A 1 153 ? 47.475 58.905 60.716 1.00 37.71 210 PRO A O 1
ATOM 1067 N N . PRO A 1 154 ? 45.516 58.566 59.619 1.00 44.30 211 PRO A N 1
ATOM 1068 C CA . PRO A 1 154 ? 44.783 59.526 60.467 1.00 39.64 211 PRO A CA 1
ATOM 1069 C C . PRO A 1 154 ? 44.722 59.117 61.928 1.00 47.72 211 PRO A C 1
ATOM 1070 O O . PRO A 1 154 ? 45.180 58.030 62.305 1.00 46.84 211 PRO A O 1
ATOM 1074 N N . ALA A 1 155 ? 44.159 59.989 62.763 1.00 53.96 212 ALA A N 1
ATOM 1075 C CA . ALA A 1 155 ? 43.923 59.633 64.153 1.00 43.73 212 ALA A CA 1
ATOM 1076 C C . ALA A 1 155 ? 42.812 58.598 64.228 1.00 49.03 212 ALA A C 1
ATOM 1077 O O . ALA A 1 155 ? 41.816 58.673 63.504 1.00 47.59 212 ALA A O 1
ATOM 1079 N N . VAL A 1 156 ? 42.998 57.619 65.100 1.00 42.65 213 VAL A N 1
ATOM 1080 C CA . VAL A 1 156 ? 42.135 56.453 65.183 1.00 36.88 213 VAL A CA 1
ATOM 1081 C C . VAL A 1 156 ? 41.220 56.610 66.390 1.00 40.63 213 VAL A C 1
ATOM 1082 O O . VAL A 1 156 ? 41.685 56.908 67.500 1.00 40.01 213 VAL A O 1
ATOM 1086 N N . LEU A 1 157 ? 39.919 56.436 66.168 1.00 35.47 214 LEU A N 1
ATOM 1087 C CA . LEU A 1 157 ? 38.946 56.345 67.245 1.00 35.00 214 LEU A CA 1
ATOM 1088 C C . LEU A 1 157 ? 38.770 54.889 67.659 1.00 34.41 214 LEU A C 1
ATOM 1089 O O . LEU A 1 157 ? 38.816 53.977 66.827 1.00 33.35 214 LEU A O 1
ATOM 1094 N N . GLN A 1 158 ? 38.551 54.682 68.954 1.00 34.08 215 GLN A N 1
ATOM 1095 C CA . GLN A 1 158 ? 38.420 53.355 69.546 1.00 37.03 215 GLN A CA 1
ATOM 1096 C C . GLN A 1 158 ? 36.967 53.074 69.923 1.00 39.10 215 GLN A C 1
ATOM 1097 O O . GLN A 1 158 ? 36.321 53.898 70.576 1.00 36.86 215 GLN A O 1
ATOM 1103 N N . GLY A 1 159 ? 36.457 51.911 69.512 1.00 37.68 216 GLY A N 1
ATOM 1104 C CA . GLY A 1 159 ? 35.171 51.425 69.948 1.00 28.63 216 GLY A CA 1
ATOM 1105 C C . GLY A 1 159 ? 35.314 50.231 70.874 1.00 35.51 216 GLY A C 1
ATOM 1106 O O . GLY A 1 159 ? 36.394 49.935 71.391 1.00 41.33 216 GLY A O 1
ATOM 1107 N N . ASP A 1 160 ? 34.193 49.526 71.070 1.00 33.68 217 ASP A N 1
ATOM 1108 C CA . ASP A 1 160 ? 34.206 48.348 71.932 1.00 31.85 217 ASP A CA 1
ATOM 1109 C C . ASP A 1 160 ? 33.358 47.214 71.355 1.00 32.82 217 ASP A C 1
ATOM 1110 O O . ASP A 1 160 ? 32.760 46.434 72.110 1.00 36.90 217 ASP A O 1
ATOM 1115 N N . TRP A 1 161 ? 33.302 47.117 70.022 1.00 30.57 218 TRP A N 1
ATOM 1116 C CA . TRP A 1 161 ? 32.539 46.115 69.279 1.00 29.09 218 TRP A CA 1
ATOM 1117 C C . TRP A 1 161 ? 31.038 46.413 69.270 1.00 30.58 218 TRP A C 1
ATOM 1118 O O . TRP A 1 161 ? 30.302 45.814 68.487 1.00 32.71 218 TRP A O 1
ATOM 1129 N N . SER A 1 162 ? 30.561 47.319 70.123 1.00 29.94 219 SER A N 1
ATOM 1130 C CA . SER A 1 162 ? 29.137 47.623 70.197 1.00 26.49 219 SER A CA 1
ATOM 1131 C C . SER A 1 162 ? 28.719 48.635 69.132 1.00 29.42 219 SER A C 1
ATOM 1132 O O . SER A 1 162 ? 29.487 49.516 68.734 1.00 30.77 219 SER A O 1
ATOM 1135 N N . ALA A 1 163 ? 27.473 48.494 68.679 1.00 26.05 220 ALA A N 1
ATOM 1136 C CA . ALA A 1 163 ? 26.913 49.445 67.730 1.00 25.97 220 ALA A CA 1
ATOM 1137 C C . ALA A 1 163 ? 26.837 50.852 68.315 1.00 27.28 220 ALA A C 1
ATOM 1138 O O . ALA A 1 163 ? 27.007 51.832 67.578 1.00 28.78 220 ALA A O 1
ATOM 1140 N N . ALA A 1 164 ? 26.572 50.975 69.624 1.00 26.41 221 ALA A N 1
ATOM 1141 C CA . ALA A 1 164 ? 26.624 52.284 70.279 1.00 27.14 221 ALA A CA 1
ATOM 1142 C C . ALA A 1 164 ? 27.995 52.940 70.122 1.00 30.44 221 ALA A C 1
ATOM 1143 O O . ALA A 1 164 ? 28.082 54.139 69.838 1.00 33.96 221 ALA A O 1
ATOM 1145 N N . SER A 1 165 ? 29.080 52.175 70.314 1.00 27.48 222 SER A N 1
ATOM 1146 C CA . SER A 1 165 ? 30.423 52.748 70.183 1.00 26.13 222 SER A CA 1
ATOM 1147 C C . SER A 1 165 ? 30.717 53.156 68.743 1.00 28.98 222 SER A C 1
ATOM 1148 O O . SER A 1 165 ? 31.375 54.175 68.501 1.00 32.62 222 SER A O 1
ATOM 1151 N N . GLY A 1 166 ? 30.253 52.368 67.774 1.00 28.15 223 GLY A N 1
ATOM 1152 C CA . GLY A 1 166 ? 30.365 52.786 66.388 1.00 28.53 223 GLY A CA 1
ATOM 1153 C C . GLY A 1 166 ? 29.606 54.069 66.119 1.00 28.49 223 GLY A C 1
ATOM 1154 O O . GLY A 1 166 ? 30.135 54.998 65.500 1.00 28.68 223 GLY A O 1
ATOM 1155 N N . TYR A 1 167 ? 28.361 54.143 66.604 1.00 31.03 224 TYR A N 1
ATOM 1156 C CA . TYR A 1 167 ? 27.543 55.340 66.425 1.00 29.89 224 TYR A CA 1
ATOM 1157 C C . TYR A 1 167 ? 28.191 56.559 67.082 1.00 31.79 224 TYR A C 1
ATOM 1158 O O . TYR A 1 167 ? 28.194 57.656 66.507 1.00 30.08 224 TYR A O 1
ATOM 1167 N N . GLU A 1 168 ? 28.753 56.381 68.285 1.00 29.46 225 GLU A N 1
ATOM 1168 C CA . GLU A 1 168 ? 29.376 57.499 68.987 1.00 31.75 225 GLU A CA 1
ATOM 1169 C C . GLU A 1 168 ? 30.670 57.930 68.310 1.00 31.36 225 GLU A C 1
ATOM 1170 O O . GLU A 1 168 ? 30.958 59.131 68.217 1.00 35.47 225 GLU A O 1
ATOM 1176 N N . ALA A 1 169 ? 31.464 56.969 67.838 1.00 28.86 226 ALA A N 1
ATOM 1177 C CA . ALA A 1 169 ? 32.703 57.311 67.150 1.00 31.41 226 ALA A CA 1
ATOM 1178 C C . ALA A 1 169 ? 32.421 58.065 65.860 1.00 33.45 226 ALA A C 1
ATOM 1179 O O . ALA A 1 169 ? 33.105 59.048 65.545 1.00 34.67 226 ALA A O 1
ATOM 1181 N N . ALA A 1 170 ? 31.413 57.619 65.102 1.00 28.51 227 ALA A N 1
ATOM 1182 C CA . ALA A 1 170 ? 31.075 58.288 63.852 1.00 28.18 227 ALA A CA 1
ATOM 1183 C C . ALA A 1 170 ? 30.581 59.712 64.094 1.00 29.55 227 ALA A C 1
ATOM 1184 O O . ALA A 1 170 ? 30.862 60.607 63.290 1.00 32.71 227 ALA A O 1
ATOM 1186 N N . ARG A 1 171 ? 29.884 59.956 65.207 1.00 29.39 228 ARG A N 1
ATOM 1187 C CA . ARG A 1 171 ? 29.472 61.323 65.516 1.00 33.31 228 ARG A CA 1
ATOM 1188 C C . ARG A 1 171 ? 30.674 62.209 65.818 1.00 34.43 228 ARG A C 1
ATOM 1189 O O . ARG A 1 171 ? 30.685 63.387 65.447 1.00 34.74 228 ARG A O 1
ATOM 1197 N N . GLN A 1 172 ? 31.695 61.661 66.489 1.00 35.76 229 GLN A N 1
ATOM 1198 C CA . GLN A 1 172 ? 32.934 62.409 66.711 1.00 36.96 229 GLN A CA 1
ATOM 1199 C C . GLN A 1 172 ? 33.602 62.762 65.389 1.00 33.98 229 GLN A C 1
ATOM 1200 O O . GLN A 1 172 ? 33.986 63.914 65.163 1.00 34.83 229 GLN A O 1
ATOM 1206 N N . LEU A 1 173 ? 33.740 61.773 64.500 1.00 32.24 230 LEU A N 1
ATOM 1207 C CA . LEU A 1 173 ? 34.287 62.003 63.167 1.00 30.97 230 LEU A CA 1
ATOM 1208 C C . LEU A 1 173 ? 33.487 63.036 62.373 1.00 34.98 230 LEU A C 1
ATOM 1209 O O . LEU A 1 173 ? 34.061 63.756 61.552 1.00 34.76 230 LEU A O 1
ATOM 1214 N N . LEU A 1 174 ? 32.166 63.110 62.574 1.00 36.00 231 LEU A N 1
ATOM 1215 C CA . LEU A 1 174 ? 31.329 64.045 61.826 1.00 36.07 231 LEU A CA 1
ATOM 1216 C C . LEU A 1 174 ? 31.383 65.472 62.368 1.00 41.21 231 LEU A C 1
ATOM 1217 O O . LEU A 1 174 ? 30.820 66.375 61.739 1.00 35.87 231 LEU A O 1
ATOM 1222 N N . GLU A 1 175 ? 32.028 65.695 63.519 1.00 39.83 232 GLU A N 1
ATOM 1223 C CA . GLU A 1 175 ? 32.084 67.037 64.088 1.00 41.34 232 GLU A CA 1
ATOM 1224 C C . GLU A 1 175 ? 32.832 67.987 63.168 1.00 41.73 232 GLU A C 1
ATOM 1225 O O . GLU A 1 175 ? 32.390 69.117 62.932 1.00 44.78 232 GLU A O 1
ATOM 1231 N N . GLN A 1 176 ? 33.962 67.541 62.636 1.00 40.83 233 GLN A N 1
ATOM 1232 C CA . GLN A 1 176 ? 34.707 68.266 61.614 1.00 37.56 233 GLN A CA 1
ATOM 1233 C C . GLN A 1 176 ? 35.075 67.258 60.535 1.00 36.41 233 GLN A C 1
ATOM 1234 O O . GLN A 1 176 ? 36.195 66.727 60.517 1.00 35.09 233 GLN A O 1
ATOM 1240 N N . PRO A 1 177 ? 34.150 66.973 59.614 1.00 37.64 234 PRO A N 1
ATOM 1241 C CA . PRO A 1 177 ? 34.313 65.813 58.718 1.00 36.20 234 PRO A CA 1
ATOM 1242 C C . PRO A 1 177 ? 35.490 65.997 57.767 1.00 35.99 234 PRO A C 1
ATOM 1243 O O . PRO A 1 177 ? 35.532 66.946 56.985 1.00 39.91 234 PRO A O 1
ATOM 1247 N N . ASP A 1 178 ? 36.455 65.083 57.843 1.00 35.12 235 ASP A N 1
ATOM 1248 C CA . ASP A 1 178 ? 37.600 65.069 56.943 1.00 34.14 235 ASP A CA 1
ATOM 1249 C C . ASP A 1 178 ? 37.864 63.659 56.435 1.00 32.65 235 ASP A C 1
ATOM 1250 O O . ASP A 1 178 ? 39.008 63.201 56.370 1.00 32.20 235 ASP A O 1
ATOM 1255 N N . PHE A 1 179 ? 36.806 62.949 56.058 1.00 27.42 236 PHE A N 1
ATOM 1256 C CA . PHE A 1 179 ? 36.932 61.595 55.538 1.00 28.39 236 PHE A CA 1
ATOM 1257 C C . PHE A 1 179 ? 35.908 61.398 54.431 1.00 25.45 236 PHE A C 1
ATOM 1258 O O . PHE A 1 179 ? 34.889 62.084 54.380 1.00 29.22 236 PHE A O 1
ATOM 1266 N N . THR A 1 180 ? 36.187 60.448 53.542 1.00 25.43 237 THR A N 1
ATOM 1267 C CA . THR A 1 180 ? 35.191 59.975 52.598 1.00 23.96 237 THR A CA 1
ATOM 1268 C C . THR A 1 180 ? 34.826 58.512 52.777 1.00 25.84 237 THR A C 1
ATOM 1269 O O . THR A 1 180 ? 33.895 58.043 52.113 1.00 27.59 237 THR A O 1
ATOM 1273 N N . ALA A 1 181 ? 35.518 57.778 53.645 1.00 26.64 238 ALA A N 1
ATOM 1274 C CA . ALA A 1 181 ? 35.213 56.374 53.870 1.00 22.88 238 ALA A CA 1
ATOM 1275 C C . ALA A 1 181 ? 35.598 56.018 55.298 1.00 26.62 238 ALA A C 1
ATOM 1276 O O . ALA A 1 181 ? 36.595 56.525 55.825 1.00 28.53 238 ALA A O 1
ATOM 1278 N N . ILE A 1 182 ? 34.789 55.162 55.924 1.00 24.21 239 ILE A N 1
ATOM 1279 C CA . ILE A 1 182 ? 35.014 54.690 57.286 1.00 23.93 239 ILE A CA 1
ATOM 1280 C C . ILE A 1 182 ? 35.204 53.180 57.241 1.00 28.14 239 ILE A C 1
ATOM 1281 O O . ILE A 1 182 ? 34.387 52.461 56.651 1.00 27.81 239 ILE A O 1
ATOM 1286 N N . PHE A 1 183 ? 36.286 52.704 57.849 1.00 26.44 240 PHE A N 1
ATOM 1287 C CA . PHE A 1 183 ? 36.488 51.284 58.105 1.00 26.87 240 PHE A CA 1
ATOM 1288 C C . PHE A 1 183 ? 36.173 51.051 59.584 1.00 27.11 240 PHE A C 1
ATOM 1289 O O . PHE A 1 183 ? 36.940 51.464 60.462 1.00 25.14 240 PHE A O 1
ATOM 1297 N N . ALA A 1 184 ? 35.022 50.431 59.855 1.00 25.55 241 ALA A N 1
ATOM 1298 C CA . ALA A 1 184 ? 34.653 49.978 61.192 1.00 25.84 241 ALA A CA 1
ATOM 1299 C C . ALA A 1 184 ? 35.191 48.565 61.421 1.00 26.05 241 ALA A C 1
ATOM 1300 O O . ALA A 1 184 ? 34.951 47.673 60.601 1.00 29.20 241 ALA A O 1
ATOM 1302 N N . ALA A 1 185 ? 35.899 48.358 62.546 1.00 27.53 242 ALA A N 1
ATOM 1303 C CA . ALA A 1 185 ? 36.640 47.117 62.817 1.00 29.35 242 ALA A CA 1
ATOM 1304 C C . ALA A 1 185 ? 35.757 45.872 62.957 1.00 29.52 242 ALA A C 1
ATOM 1305 O O . ALA A 1 185 ? 36.299 44.761 63.021 1.00 29.47 242 ALA A O 1
ATOM 1307 N N . ASN A 1 186 ? 34.433 46.023 63.032 1.00 26.53 243 ASN A N 1
ATOM 1308 C CA . ASN A 1 186 ? 33.497 44.906 62.917 1.00 27.94 243 ASN A CA 1
ATOM 1309 C C . ASN A 1 186 ? 32.158 45.450 62.435 1.00 26.46 243 ASN A C 1
ATOM 1310 O O . ASN A 1 186 ? 31.977 46.657 62.278 1.00 23.26 243 ASN A O 1
ATOM 1315 N N . ASP A 1 187 ? 31.215 44.537 62.203 1.00 24.62 244 ASP A N 1
ATOM 1316 C CA . ASP A 1 187 ? 29.930 44.892 61.612 1.00 23.60 244 ASP A CA 1
ATOM 1317 C C . ASP A 1 187 ? 29.022 45.590 62.618 1.00 22.56 244 ASP A C 1
ATOM 1318 O O . ASP A 1 187 ? 28.341 46.558 62.261 1.00 27.48 244 ASP A O 1
ATOM 1323 N N . GLN A 1 188 ? 29.017 45.131 63.876 1.00 23.04 245 GLN A N 1
ATOM 1324 C CA . GLN A 1 188 ? 28.211 45.777 64.908 1.00 26.51 245 GLN A CA 1
ATOM 1325 C C . GLN A 1 188 ? 28.479 47.268 64.955 1.00 23.98 245 GLN A C 1
ATOM 1326 O O . GLN A 1 188 ? 27.546 48.078 64.956 1.00 25.57 245 GLN A O 1
ATOM 1332 N N . MET A 1 189 ? 29.756 47.647 65.018 1.00 22.10 246 MET A N 1
ATOM 1333 C CA . MET A 1 189 ? 30.099 49.061 65.027 1.00 23.50 246 MET A CA 1
ATOM 1334 C C . MET A 1 189 ? 29.744 49.730 63.706 1.00 24.68 246 MET A C 1
ATOM 1335 O O . MET A 1 189 ? 29.421 50.922 63.691 1.00 25.41 246 MET A O 1
ATOM 1340 N N . ALA A 1 190 ? 29.804 48.993 62.591 1.00 20.66 247 ALA A N 1
ATOM 1341 C CA . ALA A 1 190 ? 29.420 49.583 61.312 1.00 22.66 247 ALA A CA 1
ATOM 1342 C C . ALA A 1 190 ? 27.940 49.947 61.281 1.00 25.31 247 ALA A C 1
ATOM 1343 O O . ALA A 1 190 ? 27.560 50.921 60.623 1.00 26.92 247 ALA A O 1
ATOM 1345 N N . LEU A 1 191 ? 27.089 49.163 61.949 1.00 28.95 248 LEU A N 1
ATOM 1346 C CA . LEU A 1 191 ? 25.667 49.490 61.968 1.00 26.05 248 LEU A CA 1
ATOM 1347 C C . LEU A 1 191 ? 25.444 50.847 62.616 1.00 27.09 248 LEU A C 1
ATOM 1348 O O . LEU A 1 191 ? 24.703 51.678 62.088 1.00 29.65 248 LEU A O 1
ATOM 1353 N N . GLY A 1 192 ? 26.123 51.108 63.737 1.00 30.26 249 GLY A N 1
ATOM 1354 C CA . GLY A 1 192 ? 26.007 52.412 64.368 1.00 31.70 249 GLY A CA 1
ATOM 1355 C C . GLY A 1 192 ? 26.551 53.523 63.493 1.00 33.04 249 GLY A C 1
ATOM 1356 O O . GLY A 1 192 ? 26.017 54.639 63.479 1.00 33.10 249 GLY A O 1
ATOM 1357 N N . VAL A 1 193 ? 27.619 53.230 62.745 1.00 30.65 250 VAL A N 1
ATOM 1358 C CA . VAL A 1 193 ? 28.175 54.206 61.815 1.00 27.34 250 VAL A CA 1
ATOM 1359 C C . VAL A 1 193 ? 27.142 54.568 60.758 1.00 26.17 250 VAL A C 1
ATOM 1360 O O . VAL A 1 193 ? 26.896 55.750 60.487 1.00 29.45 250 VAL A O 1
ATOM 1364 N N . LEU A 1 194 ? 26.513 53.552 60.159 1.00 30.26 251 LEU A N 1
ATOM 1365 C CA . LEU A 1 194 ? 25.422 53.785 59.217 1.00 27.97 251 LEU A CA 1
ATOM 1366 C C . LEU A 1 194 ? 24.321 54.634 59.838 1.00 27.59 251 LEU A C 1
ATOM 1367 O O . LEU A 1 194 ? 23.759 55.512 59.174 1.00 33.49 251 LEU A O 1
ATOM 1372 N N . ARG A 1 195 ? 24.010 54.396 61.114 1.00 28.24 252 ARG A N 1
ATOM 1373 C CA . ARG A 1 195 ? 22.954 55.152 61.786 1.00 30.62 252 ARG A CA 1
ATOM 1374 C C . ARG A 1 195 ? 23.305 56.632 61.872 1.00 32.21 252 ARG A C 1
ATOM 1375 O O . ARG A 1 195 ? 22.519 57.496 61.466 1.00 31.98 252 ARG A O 1
ATOM 1383 N N . ALA A 1 196 ? 24.495 56.936 62.400 1.00 31.85 253 ALA A N 1
ATOM 1384 C CA . ALA A 1 196 ? 24.946 58.316 62.527 1.00 30.85 253 ALA A CA 1
ATOM 1385 C C . ALA A 1 196 ? 25.007 59.021 61.180 1.00 33.25 253 ALA A C 1
ATOM 1386 O O . ALA A 1 196 ? 24.725 60.220 61.098 1.00 34.95 253 ALA A O 1
ATOM 1388 N N . LEU A 1 197 ? 25.369 58.299 60.119 1.00 31.61 254 LEU A N 1
ATOM 1389 C CA . LEU A 1 197 ? 25.474 58.920 58.804 1.00 32.54 254 LEU A CA 1
ATOM 1390 C C . LEU A 1 197 ? 24.105 59.299 58.260 1.00 37.21 254 LEU A C 1
ATOM 1391 O O . LEU A 1 197 ? 23.942 60.382 57.685 1.00 38.20 254 LEU A O 1
ATOM 1396 N N . HIS A 1 198 ? 23.110 58.422 58.440 1.00 40.42 255 HIS A N 1
ATOM 1397 C CA . HIS A 1 198 ? 21.748 58.726 58.008 1.00 39.81 255 HIS A CA 1
ATOM 1398 C C . HIS A 1 198 ? 21.191 59.929 58.757 1.00 35.94 255 HIS A C 1
ATOM 1399 O O . HIS A 1 198 ? 20.625 60.839 58.144 1.00 40.05 255 HIS A O 1
ATOM 1406 N N . GLU A 1 199 ? 21.352 59.950 60.084 1.00 37.56 256 GLU A N 1
ATOM 1407 C CA . GLU A 1 199 ? 20.925 61.087 60.894 1.00 36.88 256 GLU A CA 1
ATOM 1408 C C . GLU A 1 199 ? 21.439 62.408 60.328 1.00 43.28 256 GLU A C 1
ATOM 1409 O O . GLU A 1 199 ? 20.681 63.373 60.184 1.00 47.58 256 GLU A O 1
ATOM 1415 N N . ARG A 1 200 ? 22.736 62.477 60.018 1.00 51.64 257 ARG A N 1
ATOM 1416 C CA . ARG A 1 200 ? 23.316 63.706 59.486 1.00 52.76 257 ARG A CA 1
ATOM 1417 C C . ARG A 1 200 ? 22.919 63.980 58.041 1.00 54.11 257 ARG A C 1
ATOM 1418 O O . ARG A 1 200 ? 23.372 64.983 57.481 1.00 58.38 257 ARG A O 1
ATOM 1426 N N . GLY A 1 201 ? 22.094 63.132 57.429 1.00 43.79 258 GLY A N 1
ATOM 1427 C CA . GLY A 1 201 ? 21.685 63.335 56.053 1.00 42.16 258 GLY A CA 1
ATOM 1428 C C . GLY A 1 201 ? 22.697 62.911 55.015 1.00 42.70 258 GLY A C 1
ATOM 1429 O O . GLY A 1 201 ? 22.573 63.304 53.848 1.00 41.70 258 GLY A O 1
ATOM 1430 N N . LEU A 1 202 ? 23.701 62.127 55.398 1.00 33.55 259 LEU A N 1
ATOM 1431 C CA . LEU A 1 202 ? 24.748 61.723 54.474 1.00 38.29 259 LEU A CA 1
ATOM 1432 C C . LEU A 1 202 ? 24.384 60.393 53.836 1.00 34.23 259 LEU A C 1
ATOM 1433 O O . LEU A 1 202 ? 24.026 59.440 54.536 1.00 42.84 259 LEU A O 1
ATOM 1438 N N . ARG A 1 203 ? 24.493 60.327 52.516 1.00 34.07 260 ARG A N 1
ATOM 1439 C CA . ARG A 1 203 ? 24.163 59.116 51.787 1.00 32.37 260 ARG A CA 1
ATOM 1440 C C . ARG A 1 203 ? 25.342 58.152 51.776 1.00 35.42 260 ARG A C 1
ATOM 1441 O O . ARG A 1 203 ? 26.506 58.560 51.663 1.00 35.48 260 ARG A O 1
ATOM 1449 N N . VAL A 1 204 ? 25.027 56.866 51.873 1.00 31.15 261 VAL A N 1
ATOM 1450 C CA . VAL A 1 204 ? 25.999 55.788 51.768 1.00 30.74 261 VAL A CA 1
ATOM 1451 C C . VAL A 1 204 ? 25.610 54.937 50.569 1.00 28.99 261 VAL A C 1
ATOM 1452 O O . VAL A 1 204 ? 24.481 54.452 50.514 1.00 32.70 261 VAL A O 1
ATOM 1456 N N . PRO A 1 205 ? 26.511 54.693 49.611 1.00 30.89 262 PRO A N 1
ATOM 1457 C CA . PRO A 1 205 ? 27.924 55.090 49.566 1.00 29.63 262 PRO A CA 1
ATOM 1458 C C . PRO A 1 205 ? 28.213 56.415 48.872 1.00 33.70 262 PRO A C 1
ATOM 1459 O O . PRO A 1 205 ? 29.384 56.755 48.716 1.00 35.12 262 PRO A O 1
ATOM 1463 N N . ASP A 1 206 ? 27.203 57.173 48.438 1.00 30.92 263 ASP A N 1
ATOM 1464 C CA . ASP A 1 206 ? 27.469 58.327 47.583 1.00 37.32 263 ASP A CA 1
ATOM 1465 C C . ASP A 1 206 ? 28.252 59.411 48.310 1.00 37.29 263 ASP A C 1
ATOM 1466 O O . ASP A 1 206 ? 29.168 60.011 47.731 1.00 40.06 263 ASP A O 1
ATOM 1471 N N . ASP A 1 207 ? 27.926 59.666 49.576 1.00 36.27 264 ASP A N 1
ATOM 1472 C CA . ASP A 1 207 ? 28.685 60.644 50.349 1.00 37.48 264 ASP A CA 1
ATOM 1473 C C . ASP A 1 207 ? 29.826 60.017 51.144 1.00 31.14 264 ASP A C 1
ATOM 1474 O O . ASP A 1 207 ? 30.901 60.613 51.246 1.00 34.60 264 ASP A O 1
ATOM 1479 N N . VAL A 1 208 ? 29.619 58.834 51.719 1.00 31.28 265 VAL A N 1
ATOM 1480 C CA . VAL A 1 208 ? 30.599 58.182 52.586 1.00 23.03 265 VAL A CA 1
ATOM 1481 C C . VAL A 1 208 ? 30.511 56.675 52.359 1.00 27.45 265 VAL A C 1
ATOM 1482 O O . VAL A 1 208 ? 29.417 56.102 52.400 1.00 28.90 265 VAL A O 1
ATOM 1486 N N . SER A 1 209 ? 31.653 56.029 52.117 1.00 24.91 266 SER A N 1
ATOM 1487 C CA . SER A 1 209 ? 31.690 54.578 51.985 1.00 26.16 266 SER A CA 1
ATOM 1488 C C . SER A 1 209 ? 31.990 53.947 53.340 1.00 24.73 266 SER A C 1
ATOM 1489 O O . SER A 1 209 ? 32.745 54.506 54.138 1.00 22.86 266 SER A O 1
ATOM 1492 N N . VAL A 1 210 ? 31.348 52.807 53.620 1.00 27.16 267 VAL A N 1
ATOM 1493 C CA . VAL A 1 210 ? 31.491 52.103 54.894 1.00 25.99 267 VAL A CA 1
ATOM 1494 C C . VAL A 1 210 ? 31.847 50.653 54.610 1.00 28.02 267 VAL A C 1
ATOM 1495 O O . VAL A 1 210 ? 31.191 50.004 53.789 1.00 30.10 267 VAL A O 1
ATOM 1499 N N . VAL A 1 211 ? 32.882 50.148 55.289 1.00 31.29 268 VAL A N 1
ATOM 1500 C CA . VAL A 1 211 ? 33.267 48.740 55.255 1.00 36.25 268 VAL A CA 1
ATOM 1501 C C . VAL A 1 211 ? 33.257 48.209 56.681 1.00 33.16 268 VAL A C 1
ATOM 1502 O O . VAL A 1 211 ? 33.775 48.862 57.594 1.00 32.69 268 VAL A O 1
ATOM 1506 N N . GLY A 1 212 ? 32.689 47.026 56.873 1.00 29.05 269 GLY A N 1
ATOM 1507 C CA . GLY A 1 212 ? 32.721 46.375 58.167 1.00 25.89 269 GLY A CA 1
ATOM 1508 C C . GLY A 1 212 ? 33.768 45.281 58.257 1.00 31.99 269 GLY A C 1
ATOM 1509 O O . GLY A 1 212 ? 34.798 45.306 57.571 1.00 30.36 269 GLY A O 1
ATOM 1510 N N . PHE A 1 213 ? 33.495 44.300 59.118 1.00 29.80 270 PHE A N 1
ATOM 1511 C CA . PHE A 1 213 ? 34.362 43.155 59.337 1.00 28.15 270 PHE A CA 1
ATOM 1512 C C . PHE A 1 213 ? 33.587 42.134 60.157 1.00 29.65 270 PHE A C 1
ATOM 1513 O O . PHE A 1 213 ? 33.005 42.511 61.175 1.00 31.22 270 PHE A O 1
ATOM 1521 N N . ASP A 1 214 ? 33.557 40.871 59.696 1.00 28.40 271 ASP A N 1
ATOM 1522 C CA . ASP A 1 214 ? 32.970 39.677 60.320 1.00 29.16 271 ASP A CA 1
ATOM 1523 C C . ASP A 1 214 ? 32.039 38.968 59.344 1.00 30.17 271 ASP A C 1
ATOM 1524 O O . ASP A 1 214 ? 32.038 37.735 59.267 1.00 31.72 271 ASP A O 1
ATOM 1529 N N . ASP A 1 215 ? 31.247 39.742 58.601 1.00 28.58 272 ASP A N 1
ATOM 1530 C CA . ASP A 1 215 ? 30.120 39.224 57.818 1.00 32.77 272 ASP A CA 1
ATOM 1531 C C . ASP A 1 215 ? 29.124 38.468 58.708 1.00 28.73 272 ASP A C 1
ATOM 1532 O O . ASP A 1 215 ? 28.901 37.271 58.554 1.00 30.43 272 ASP A O 1
ATOM 1537 N N . ILE A 1 216 ? 28.526 39.194 59.652 1.00 30.97 273 ILE A N 1
ATOM 1538 C CA . ILE A 1 216 ? 27.425 38.673 60.471 1.00 34.16 273 ILE A CA 1
ATOM 1539 C C . ILE A 1 216 ? 26.170 38.582 59.608 1.00 31.21 273 ILE A C 1
ATOM 1540 O O . ILE A 1 216 ? 26.053 39.322 58.618 1.00 30.08 273 ILE A O 1
ATOM 1545 N N . PRO A 1 217 ? 25.216 37.697 59.933 1.00 32.51 274 PRO A N 1
ATOM 1546 C CA . PRO A 1 217 ? 24.057 37.506 59.040 1.00 34.77 274 PRO A CA 1
ATOM 1547 C C . PRO A 1 217 ? 23.254 38.768 58.799 1.00 35.21 274 PRO A C 1
ATOM 1548 O O . PRO A 1 217 ? 22.665 38.925 57.719 1.00 35.51 274 PRO A O 1
ATOM 1552 N N . GLU A 1 218 ? 23.225 39.681 59.767 1.00 32.43 275 GLU A N 1
ATOM 1553 C CA . GLU A 1 218 ? 22.458 40.908 59.601 1.00 33.14 275 GLU A CA 1
ATOM 1554 C C . GLU A 1 218 ? 23.061 41.842 58.565 1.00 29.39 275 GLU A C 1
ATOM 1555 O O . GLU A 1 218 ? 22.327 42.648 57.984 1.00 30.56 275 GLU A O 1
ATOM 1561 N N . SER A 1 219 ? 24.372 41.748 58.320 1.00 32.62 276 SER A N 1
ATOM 1562 C CA . SER A 1 219 ? 25.061 42.751 57.510 1.00 29.60 276 SER A CA 1
ATOM 1563 C C . SER A 1 219 ? 24.503 42.822 56.093 1.00 31.75 276 SER A C 1
ATOM 1564 O O . SER A 1 219 ? 24.436 43.909 55.508 1.00 30.47 276 SER A O 1
ATOM 1567 N N . ALA A 1 220 ? 24.078 41.683 55.536 1.00 31.56 277 ALA A N 1
ATOM 1568 C CA . ALA A 1 220 ? 23.472 41.645 54.212 1.00 30.76 277 ALA A CA 1
ATOM 1569 C C . ALA A 1 220 ? 22.123 42.347 54.153 1.00 33.31 277 ALA A C 1
ATOM 1570 O O . ALA A 1 220 ? 21.579 42.507 53.055 1.00 32.64 277 ALA A O 1
ATOM 1572 N N . TYR A 1 221 ? 21.567 42.756 55.295 1.00 32.97 278 TYR A N 1
ATOM 1573 C CA . TYR A 1 221 ? 20.269 43.421 55.330 1.00 34.03 278 TYR A CA 1
ATOM 1574 C C . TYR A 1 221 ? 20.348 44.782 56.011 1.00 34.74 278 TYR A C 1
ATOM 1575 O O . TYR A 1 221 ? 19.312 45.342 56.397 1.00 35.16 278 TYR A O 1
ATOM 1584 N N . PHE A 1 222 ? 21.560 45.327 56.150 1.00 33.76 279 PHE A N 1
ATOM 1585 C CA . PHE A 1 222 ? 21.744 46.687 56.633 1.00 32.82 279 PHE A CA 1
ATOM 1586 C C . PHE A 1 222 ? 21.244 47.677 55.585 1.00 31.12 279 PHE A C 1
ATOM 1587 O O . PHE A 1 222 ? 20.894 47.315 54.458 1.00 30.87 279 PHE A O 1
ATOM 1595 N N . HIS A 1 223 ? 21.211 48.950 55.960 1.00 35.08 280 HIS A N 1
ATOM 1596 C CA . HIS A 1 223 ? 20.852 49.979 54.992 1.00 33.21 280 HIS A CA 1
ATOM 1597 C C . HIS A 1 223 ? 22.059 50.863 54.735 1.00 38.32 280 HIS A C 1
ATOM 1598 O O . HIS A 1 223 ? 22.397 51.708 55.578 1.00 41.44 280 HIS A O 1
ATOM 1605 N N . PRO A 1 224 ? 22.764 50.689 53.607 1.00 38.44 281 PRO A N 1
ATOM 1606 C CA . PRO A 1 224 ? 22.549 49.662 52.580 1.00 33.43 281 PRO A CA 1
ATOM 1607 C C . PRO A 1 224 ? 23.294 48.375 52.949 1.00 35.15 281 PRO A C 1
ATOM 1608 O O . PRO A 1 224 ? 24.050 48.383 53.923 1.00 27.03 281 PRO A O 1
ATOM 1612 N N . PRO A 1 225 ? 23.073 47.270 52.231 1.00 34.54 282 PRO A N 1
ATOM 1613 C CA . PRO A 1 225 ? 23.856 46.051 52.478 1.00 30.87 282 PRO A CA 1
ATOM 1614 C C . PRO A 1 225 ? 25.351 46.332 52.561 1.00 35.24 282 PRO A C 1
ATOM 1615 O O . PRO A 1 225 ? 25.944 46.951 51.672 1.00 34.53 282 PRO A O 1
ATOM 1619 N N . LEU A 1 226 ? 25.965 45.869 53.642 1.00 29.56 283 LEU A N 1
ATOM 1620 C CA . LEU A 1 226 ? 27.275 46.355 54.037 1.00 27.15 283 LEU A CA 1
ATOM 1621 C C . LEU A 1 226 ? 28.387 45.497 53.441 1.00 30.94 283 LEU A C 1
ATOM 1622 O O . LEU A 1 226 ? 28.353 44.263 53.526 1.00 30.92 283 LEU A O 1
ATOM 1627 N N . THR A 1 227 ? 29.360 46.156 52.820 1.00 30.47 284 THR A N 1
ATOM 1628 C CA . THR A 1 227 ? 30.583 45.476 52.413 1.00 29.38 284 THR A CA 1
ATOM 1629 C C . THR A 1 227 ? 31.413 45.142 53.645 1.00 28.22 284 THR A C 1
ATOM 1630 O O . THR A 1 227 ? 31.623 45.994 54.518 1.00 27.92 284 THR A O 1
ATOM 1634 N N . THR A 1 228 ? 31.866 43.892 53.723 1.00 33.63 285 THR A N 1
ATOM 1635 C CA . THR A 1 228 ? 32.493 43.387 54.936 1.00 32.39 285 THR A CA 1
ATOM 1636 C C . THR A 1 228 ? 33.484 42.286 54.577 1.00 31.02 285 THR A C 1
ATOM 1637 O O . THR A 1 228 ? 33.567 41.833 53.430 1.00 31.96 285 THR A O 1
ATOM 1641 N N . VAL A 1 229 ? 34.242 41.866 55.582 1.00 29.35 286 VAL A N 1
ATOM 1642 C CA . VAL A 1 229 ? 35.242 40.814 55.445 1.00 32.78 286 VAL A CA 1
ATOM 1643 C C . VAL A 1 229 ? 34.719 39.600 56.199 1.00 32.89 286 VAL A C 1
ATOM 1644 O O . VAL A 1 229 ? 34.436 39.687 57.400 1.00 35.28 286 VAL A O 1
ATOM 1648 N N . ARG A 1 230 ? 34.588 38.474 55.502 1.00 32.57 287 ARG A N 1
ATOM 1649 C CA . ARG A 1 230 ? 33.950 37.298 56.071 1.00 34.50 287 ARG A CA 1
ATOM 1650 C C . ARG A 1 230 ? 34.950 36.462 56.855 1.00 39.05 287 ARG A C 1
ATOM 1651 O O . ARG A 1 230 ? 36.033 36.137 56.355 1.00 41.05 287 ARG A O 1
ATOM 1659 N N . GLN A 1 231 ? 34.577 36.117 58.082 1.00 39.98 288 GLN A N 1
ATOM 1660 C CA . GLN A 1 231 ? 35.278 35.124 58.880 1.00 36.75 288 GLN A CA 1
ATOM 1661 C C . GLN A 1 231 ? 34.393 33.895 58.994 1.00 42.06 288 GLN A C 1
ATOM 1662 O O . GLN A 1 231 ? 33.178 34.018 59.190 1.00 40.90 288 GLN A O 1
ATOM 1668 N N . ASP A 1 232 ? 35.005 32.715 58.868 1.00 41.63 289 ASP A N 1
ATOM 1669 C CA . ASP A 1 232 ? 34.303 31.445 59.049 1.00 41.38 289 ASP A CA 1
ATOM 1670 C C . ASP A 1 232 ? 34.440 31.049 60.512 1.00 43.29 289 ASP A C 1
ATOM 1671 O O . ASP A 1 232 ? 35.349 30.310 60.900 1.00 45.58 289 ASP A O 1
ATOM 1676 N N . PHE A 1 233 ? 33.515 31.548 61.335 1.00 44.88 290 PHE A N 1
ATOM 1677 C CA . PHE A 1 233 ? 33.613 31.331 62.775 1.00 43.08 290 PHE A CA 1
ATOM 1678 C C . PHE A 1 233 ? 33.342 29.873 63.132 1.00 40.53 290 PHE A C 1
ATOM 1679 O O . PHE A 1 233 ? 34.021 29.300 63.992 1.00 37.61 290 PHE A O 1
ATOM 1687 N N . GLU A 1 234 ? 32.365 29.251 62.472 1.00 40.57 291 GLU A N 1
ATOM 1688 C CA . GLU A 1 234 ? 32.020 27.871 62.795 1.00 46.82 291 GLU A CA 1
ATOM 1689 C C . GLU A 1 234 ? 33.206 26.940 62.565 1.00 42.58 291 GLU A C 1
ATOM 1690 O O . GLU A 1 234 ? 33.631 26.225 63.478 1.00 39.06 291 GLU A O 1
ATOM 1696 N N . GLU A 1 235 ? 33.766 26.954 61.350 1.00 42.20 292 GLU A N 1
ATOM 1697 C CA . GLU A 1 235 ? 34.920 26.113 61.034 1.00 45.10 292 GLU A CA 1
ATOM 1698 C C . GLU A 1 235 ? 36.111 26.423 61.928 1.00 44.30 292 GLU A C 1
ATOM 1699 O O . GLU A 1 235 ? 36.935 25.541 62.197 1.00 44.96 292 GLU A O 1
ATOM 1705 N N . LEU A 1 236 ? 36.230 27.677 62.370 1.00 45.62 293 LEU A N 1
ATOM 1706 C CA . LEU A 1 236 ? 37.266 28.039 63.328 1.00 43.83 293 LEU A CA 1
ATOM 1707 C C . LEU A 1 236 ? 37.137 27.213 64.601 1.00 41.31 293 LEU A C 1
ATOM 1708 O O . LEU A 1 236 ? 38.131 26.683 65.111 1.00 46.95 293 LEU A O 1
ATOM 1713 N N . GLY A 1 237 ? 35.915 27.075 65.116 1.00 43.29 294 GLY A N 1
ATOM 1714 C CA . GLY A 1 237 ? 35.716 26.316 66.340 1.00 42.85 294 GLY A CA 1
ATOM 1715 C C . GLY A 1 237 ? 35.902 24.821 66.153 1.00 43.35 294 GLY A C 1
ATOM 1716 O O . GLY A 1 237 ? 36.396 24.135 67.051 1.00 40.47 294 GLY A O 1
ATOM 1717 N N . ARG A 1 238 ? 35.501 24.295 64.989 1.00 41.27 295 ARG A N 1
ATOM 1718 C CA . ARG A 1 238 ? 35.702 22.878 64.699 1.00 42.24 295 ARG A CA 1
ATOM 1719 C C . ARG A 1 238 ? 37.183 22.548 64.597 1.00 46.31 295 ARG A C 1
ATOM 1720 O O . ARG A 1 238 ? 37.655 21.577 65.198 1.00 51.95 295 ARG A O 1
ATOM 1728 N N . GLN A 1 239 ? 37.935 23.348 63.836 1.00 49.25 296 GLN A N 1
ATOM 1729 C CA . GLN A 1 239 ? 39.373 23.134 63.736 1.00 50.02 296 GLN A CA 1
ATOM 1730 C C . GLN A 1 239 ? 40.045 23.202 65.100 1.00 51.83 296 GLN A C 1
ATOM 1731 O O . GLN A 1 239 ? 41.005 22.466 65.356 1.00 52.85 296 GLN A O 1
ATOM 1737 N N . ALA A 1 240 ? 39.550 24.068 65.990 1.00 46.78 297 ALA A N 1
ATOM 1738 C CA . ALA A 1 240 ? 40.078 24.108 67.349 1.00 50.66 297 ALA A CA 1
ATOM 1739 C C . ALA A 1 240 ? 39.857 22.781 68.069 1.00 50.12 297 ALA A C 1
ATOM 1740 O O . ALA A 1 240 ? 40.731 22.317 68.810 1.00 50.00 297 ALA A O 1
ATOM 1742 N N . VAL A 1 241 ? 38.695 22.155 67.866 1.00 47.98 298 VAL A N 1
ATOM 1743 C CA . VAL A 1 241 ? 38.449 20.855 68.477 1.00 46.79 298 VAL A CA 1
ATOM 1744 C C . VAL A 1 241 ? 39.352 19.801 67.858 1.00 50.11 298 VAL A C 1
ATOM 1745 O O . VAL A 1 241 ? 39.880 18.931 68.561 1.00 49.07 298 VAL A O 1
ATOM 1749 N N . GLU A 1 242 ? 39.546 19.859 66.534 1.00 49.14 299 GLU A N 1
ATOM 1750 C CA . GLU A 1 242 ? 40.433 18.905 65.870 1.00 53.17 299 GLU A CA 1
ATOM 1751 C C . GLU A 1 242 ? 41.858 19.019 66.404 1.00 55.43 299 GLU A C 1
ATOM 1752 O O . GLU A 1 242 ? 42.509 18.004 66.686 1.00 49.78 299 GLU A O 1
ATOM 1758 N N . GLN A 1 243 ? 42.350 20.253 66.561 1.00 55.56 300 GLN A N 1
ATOM 1759 C CA . GLN A 1 243 ? 43.677 20.466 67.125 1.00 52.67 300 GLN A CA 1
ATOM 1760 C C . GLN A 1 243 ? 43.780 19.901 68.536 1.00 53.14 300 GLN A C 1
ATOM 1761 O O . GLN A 1 243 ? 44.772 19.251 68.882 1.00 62.81 300 GLN A O 1
ATOM 1767 N N . LEU A 1 244 ? 42.759 20.128 69.359 1.00 52.74 301 LEU A N 1
ATOM 1768 C CA . LEU A 1 244 ? 42.812 19.679 70.745 1.00 51.20 301 LEU A CA 1
ATOM 1769 C C . LEU A 1 244 ? 42.752 18.159 70.845 1.00 50.09 301 LEU A C 1
ATOM 1770 O O . LEU A 1 244 ? 43.389 17.570 71.721 1.00 55.82 301 LEU A O 1
ATOM 1775 N N . LEU A 1 245 ? 41.982 17.505 69.972 1.00 50.21 302 LEU A N 1
ATOM 1776 C CA . LEU A 1 245 ? 41.903 16.047 70.019 1.00 51.67 302 LEU A CA 1
ATOM 1777 C C . LEU A 1 245 ? 43.244 15.424 69.674 1.00 57.70 302 LEU A C 1
ATOM 1778 O O . LEU A 1 245 ? 43.699 14.489 70.341 1.00 59.05 302 LEU A O 1
ATOM 1783 N N . GLU A 1 246 ? 43.893 15.944 68.634 1.00 62.01 303 GLU A N 1
ATOM 1784 C CA . GLU A 1 246 ? 45.213 15.468 68.252 1.00 67.83 303 GLU A CA 1
ATOM 1785 C C . GLU A 1 246 ? 46.217 15.612 69.394 1.00 73.58 303 GLU A C 1
ATOM 1786 O O . GLU A 1 246 ? 47.098 14.762 69.551 1.00 87.35 303 GLU A O 1
ATOM 1792 N N . MET A 1 247 ? 46.083 16.649 70.223 1.00 67.74 304 MET A N 1
ATOM 1793 C CA . MET A 1 247 ? 46.977 16.799 71.367 1.00 74.77 304 MET A CA 1
ATOM 1794 C C . MET A 1 247 ? 46.557 15.944 72.557 1.00 69.48 304 MET A C 1
ATOM 1795 O O . MET A 1 247 ? 47.418 15.469 73.306 1.00 72.92 304 MET A O 1
ATOM 1800 N N . ILE A 1 248 ? 45.253 15.738 72.753 1.00 60.20 305 ILE A N 1
ATOM 1801 C CA . ILE A 1 248 ? 44.800 14.875 73.838 1.00 63.70 305 ILE A CA 1
ATOM 1802 C C . ILE A 1 248 ? 45.329 13.458 73.661 1.00 69.88 305 ILE A C 1
ATOM 1803 O O . ILE A 1 248 ? 45.590 12.757 74.648 1.00 72.64 305 ILE A O 1
ATOM 1808 N N . GLU A 1 249 ? 45.521 13.020 72.415 1.00 67.42 306 GLU A N 1
ATOM 1809 C CA . GLU A 1 249 ? 45.756 11.607 72.140 1.00 75.21 306 GLU A CA 1
ATOM 1810 C C . GLU A 1 249 ? 47.118 11.301 71.530 1.00 89.66 306 GLU A C 1
ATOM 1811 O O . GLU A 1 249 ? 48.105 11.993 71.803 1.00 91.23 306 GLU A O 1
ATOM 1817 N N . GLY A 1 250 ? 47.165 10.256 70.699 1.00 121.42 307 GLY A N 1
ATOM 1818 C CA . GLY A 1 250 ? 48.398 9.717 70.150 1.00 123.54 307 GLY A CA 1
ATOM 1819 C C . GLY A 1 250 ? 49.118 10.607 69.157 1.00 125.56 307 GLY A C 1
ATOM 1820 O O . GLY A 1 250 ? 49.769 10.120 68.226 1.00 113.85 307 GLY A O 1
ATOM 1821 N N . GLU A 1 251 ? 48.986 11.919 69.339 1.00 111.14 308 GLU A N 1
ATOM 1822 C CA . GLU A 1 251 ? 49.765 12.914 68.614 1.00 109.73 308 GLU A CA 1
ATOM 1823 C C . GLU A 1 251 ? 50.122 14.017 69.600 1.00 105.31 308 GLU A C 1
ATOM 1824 O O . GLU A 1 251 ? 50.197 13.764 70.808 1.00 101.51 308 GLU A O 1
ATOM 1830 N N . GLU A 1 252 ? 50.333 15.236 69.089 1.00 110.12 309 GLU A N 1
ATOM 1831 C CA . GLU A 1 252 ? 50.488 16.489 69.831 1.00 112.15 309 GLU A CA 1
ATOM 1832 C C . GLU A 1 252 ? 50.984 17.611 68.920 1.00 121.55 309 GLU A C 1
ATOM 1833 O O . GLU A 1 252 ? 50.394 18.696 68.940 1.00 118.86 309 GLU A O 1
ATOM 1839 N N . PRO A 1 253 ? 52.044 17.420 68.128 1.00 138.63 310 PRO A N 1
ATOM 1840 C CA . PRO A 1 253 ? 52.529 18.520 67.273 1.00 142.72 310 PRO A CA 1
ATOM 1841 C C . PRO A 1 253 ? 51.517 18.859 66.195 1.00 142.75 310 PRO A C 1
ATOM 1842 O O . PRO A 1 253 ? 51.268 18.052 65.286 1.00 137.72 310 PRO A O 1
ATOM 1846 N N . PRO A 1 254 ? 50.915 20.044 66.255 1.00 150.53 311 PRO A N 1
ATOM 1847 C CA . PRO A 1 254 ? 49.852 20.383 65.320 1.00 147.25 311 PRO A CA 1
ATOM 1848 C C . PRO A 1 254 ? 50.343 21.353 64.261 1.00 145.64 311 PRO A C 1
ATOM 1849 O O . PRO A 1 254 ? 51.412 21.965 64.409 1.00 145.11 311 PRO A O 1
ATOM 1853 N N . PRO A 1 255 ? 49.601 21.518 63.171 1.00 138.86 312 PRO A N 1
ATOM 1854 C CA . PRO A 1 255 ? 49.936 22.566 62.207 1.00 134.13 312 PRO A CA 1
ATOM 1855 C C . PRO A 1 255 ? 49.317 23.889 62.619 1.00 128.89 312 PRO A C 1
ATOM 1856 O O . PRO A 1 255 ? 48.090 23.984 62.775 1.00 131.13 312 PRO A O 1
ATOM 1860 N N . PRO A 1 256 ? 50.136 24.933 62.836 1.00 126.06 313 PRO A N 1
ATOM 1861 C CA . PRO A 1 256 ? 49.575 26.263 63.121 1.00 118.44 313 PRO A CA 1
ATOM 1862 C C . PRO A 1 256 ? 48.687 26.746 61.986 1.00 110.08 313 PRO A C 1
ATOM 1863 O O . PRO A 1 256 ? 49.171 27.037 60.888 1.00 112.68 313 PRO A O 1
ATOM 1867 N N . ALA A 1 257 ? 47.385 26.827 62.239 1.00 97.69 314 ALA A N 1
ATOM 1868 C CA . ALA A 1 257 ? 46.411 27.050 61.182 1.00 93.91 314 ALA A CA 1
ATOM 1869 C C . ALA A 1 257 ? 46.109 28.534 61.008 1.00 91.45 314 ALA A C 1
ATOM 1870 O O . ALA A 1 257 ? 46.032 29.289 61.983 1.00 84.39 314 ALA A O 1
ATOM 1872 N N . VAL A 1 258 ? 45.945 28.945 59.751 1.00 85.05 315 VAL A N 1
ATOM 1873 C CA . VAL A 1 258 ? 45.539 30.298 59.391 1.00 73.64 315 VAL A CA 1
ATOM 1874 C C . VAL A 1 258 ? 44.441 30.167 58.343 1.00 71.03 315 VAL A C 1
ATOM 1875 O O . VAL A 1 258 ? 44.707 29.740 57.213 1.00 65.78 315 VAL A O 1
ATOM 1879 N N . LEU A 1 259 ? 43.202 30.524 58.717 1.00 69.13 316 LEU A N 1
ATOM 1880 C CA . LEU A 1 259 ? 42.060 30.488 57.806 1.00 66.86 316 LEU A CA 1
ATOM 1881 C C . LEU A 1 259 ? 41.979 31.787 57.007 1.00 62.41 316 LEU A C 1
ATOM 1882 O O . LEU A 1 259 ? 42.122 32.876 57.575 1.00 57.50 316 LEU A O 1
ATOM 1887 N N . PRO A 1 260 ? 41.747 31.691 55.701 1.00 60.97 317 PRO A N 1
ATOM 1888 C CA . PRO A 1 260 ? 41.828 32.874 54.841 1.00 63.62 317 PRO A CA 1
ATOM 1889 C C . PRO A 1 260 ? 40.575 33.722 54.948 1.00 61.80 317 PRO A C 1
ATOM 1890 O O . PRO A 1 260 ? 39.453 33.195 54.972 1.00 61.32 317 PRO A O 1
ATOM 1894 N N . PRO A 1 261 ? 40.729 35.040 55.023 1.00 60.26 318 PRO A N 1
ATOM 1895 C CA . PRO A 1 261 ? 39.571 35.934 55.035 1.00 56.98 318 PRO A CA 1
ATOM 1896 C C . PRO A 1 261 ? 39.134 36.312 53.624 1.00 57.76 318 PRO A C 1
ATOM 1897 O O . PRO A 1 261 ? 39.902 36.247 52.659 1.00 51.09 318 PRO A O 1
ATOM 1901 N N . GLU A 1 262 ? 37.870 36.719 53.526 1.00 44.71 319 GLU A N 1
ATOM 1902 C CA . GLU A 1 262 ? 37.216 36.915 52.241 1.00 41.97 319 GLU A CA 1
ATOM 1903 C C . GLU A 1 262 ? 36.425 38.213 52.261 1.00 37.98 319 GLU A C 1
ATOM 1904 O O . GLU A 1 262 ? 35.628 38.440 53.174 1.00 36.41 319 GLU A O 1
ATOM 1910 N N . LEU A 1 263 ? 36.636 39.052 51.254 1.00 34.20 320 LEU A N 1
ATOM 1911 C CA . LEU A 1 263 ? 35.938 40.324 51.150 1.00 37.63 320 LEU A CA 1
ATOM 1912 C C . LEU A 1 263 ? 34.597 40.112 50.464 1.00 36.80 320 LEU A C 1
ATOM 1913 O O . LEU A 1 263 ? 34.540 39.556 49.362 1.00 34.12 320 LEU A O 1
ATOM 1918 N N . ILE A 1 264 ? 33.527 40.559 51.116 1.00 34.16 321 ILE A N 1
ATOM 1919 C CA . ILE A 1 264 ? 32.164 40.419 50.611 1.00 33.78 321 ILE A CA 1
ATOM 1920 C C . ILE A 1 264 ? 31.711 41.799 50.150 1.00 32.66 321 ILE A C 1
ATOM 1921 O O . ILE A 1 264 ? 31.281 42.630 50.959 1.00 34.53 321 ILE A O 1
ATOM 1926 N N . VAL A 1 265 ? 31.788 42.052 48.851 1.00 29.61 322 VAL A N 1
ATOM 1927 C CA . VAL A 1 265 ? 31.465 43.374 48.329 1.00 32.70 322 VAL A CA 1
ATOM 1928 C C . VAL A 1 265 ? 29.961 43.467 48.129 1.00 32.09 322 VAL A C 1
ATOM 1929 O O . VAL A 1 265 ? 29.367 42.649 47.421 1.00 36.02 322 VAL A O 1
ATOM 1933 N N . ARG A 1 266 ? 29.340 44.462 48.756 1.00 31.14 323 ARG A N 1
ATOM 1934 C CA . ARG A 1 266 ? 27.894 44.599 48.654 1.00 32.54 323 ARG A CA 1
ATOM 1935 C C . ARG A 1 266 ? 27.489 45.937 48.045 1.00 33.43 323 ARG A C 1
ATOM 1936 O O . ARG A 1 266 ? 27.631 46.133 46.834 1.00 36.80 323 ARG A O 1
ATOM 1944 N N . GLU A 1 267 ? 26.969 46.860 48.856 1.00 33.13 324 GLU A N 1
ATOM 1945 C CA . GLU A 1 267 ? 26.412 48.090 48.305 1.00 33.99 324 GLU A CA 1
ATOM 1946 C C . GLU A 1 267 ? 26.816 49.332 49.089 1.00 28.36 324 GLU A C 1
ATOM 1947 O O . GLU A 1 267 ? 26.345 50.429 48.769 1.00 28.25 324 GLU A O 1
ATOM 1953 N N . SER A 1 268 ? 27.680 49.213 50.088 1.00 31.60 325 SER A N 1
ATOM 1954 C CA . SER A 1 268 ? 28.010 50.346 50.936 1.00 28.29 325 SER A CA 1
ATOM 1955 C C . SER A 1 268 ? 29.334 51.011 50.563 1.00 28.14 325 SER A C 1
ATOM 1956 O O . SER A 1 268 ? 29.852 51.810 51.347 1.00 33.01 325 SER A O 1
ATOM 1959 N N . THR A 1 269 ? 29.899 50.712 49.396 1.00 27.14 326 THR A N 1
ATOM 1960 C CA . THR A 1 269 ? 31.129 51.370 48.970 1.00 29.15 326 THR A CA 1
ATOM 1961 C C . THR A 1 269 ? 30.992 51.815 47.523 1.00 28.08 326 THR A C 1
ATOM 1962 O O . THR A 1 269 ? 30.258 51.214 46.736 1.00 29.53 326 THR A O 1
ATOM 1966 N N . ALA A 1 270 ? 31.690 52.892 47.190 1.00 32.85 327 ALA A N 1
ATOM 1967 C CA . ALA A 1 270 ? 31.629 53.496 45.865 1.00 32.30 327 ALA A CA 1
ATOM 1968 C C . ALA A 1 270 ? 32.771 54.492 45.755 1.00 24.48 327 ALA A C 1
ATOM 1969 O O . ALA A 1 270 ? 33.303 54.926 46.776 1.00 27.59 327 ALA A O 1
ATOM 1971 N N . PRO A 1 271 ? 33.180 54.852 44.541 1.00 31.08 328 PRO A N 1
ATOM 1972 C CA . PRO A 1 271 ? 34.210 55.899 44.396 1.00 32.18 328 PRO A CA 1
ATOM 1973 C C . PRO A 1 271 ? 33.772 57.176 45.089 1.00 26.47 328 PRO A C 1
ATOM 1974 O O . PRO A 1 271 ? 32.574 57.486 45.135 1.00 33.62 328 PRO A O 1
ATOM 1978 N N . PRO A 1 272 ? 34.693 57.914 45.694 1.00 29.60 329 PRO A N 1
ATOM 1979 C CA . PRO A 1 272 ? 34.297 59.154 46.371 1.00 26.39 329 PRO A CA 1
ATOM 1980 C C . PRO A 1 272 ? 33.835 60.199 45.367 1.00 26.76 329 PRO A C 1
ATOM 1981 O O . PRO A 1 272 ? 34.117 60.123 44.169 1.00 32.58 329 PRO A O 1
ATOM 1985 N N . GLU A 1 273 ? 33.070 61.162 45.869 1.00 32.05 330 GLU A N 1
ATOM 1986 C CA . GLU A 1 273 ? 32.742 62.355 45.096 1.00 36.79 330 GLU A CA 1
ATOM 1987 C C . GLU A 1 273 ? 33.979 63.238 44.968 1.00 33.31 330 GLU A C 1
ATOM 1988 O O . GLU A 1 273 ? 34.774 63.347 45.905 1.00 33.35 330 GLU A O 1
ATOM 1994 N N . ASN A 1 274 ? 34.136 63.880 43.809 1.00 33.19 331 ASN A N 1
ATOM 1995 C CA . ASN A 1 274 ? 35.364 64.604 43.474 1.00 31.90 331 ASN A CA 1
ATOM 1996 C C . ASN A 1 274 ? 36.549 63.639 43.452 1.00 37.69 331 ASN A C 1
ATOM 1997 O O . ASN A 1 274 ? 37.591 63.862 44.085 1.00 30.55 331 ASN A O 1
ATOM 2002 N N . LEU A 1 275 ? 36.356 62.557 42.685 1.00 34.49 332 LEU A N 1
ATOM 2003 C CA . LEU A 1 275 ? 37.296 61.441 42.657 1.00 34.28 332 LEU A CA 1
ATOM 2004 C C . LEU A 1 275 ? 38.721 61.904 42.369 1.00 37.94 332 LEU A C 1
ATOM 2005 O O . LEU A 1 275 ? 39.666 61.498 43.057 1.00 39.04 332 LEU A O 1
ATOM 2010 N N . TYR A 1 276 ? 38.898 62.749 41.351 1.00 37.61 333 TYR A N 1
ATOM 2011 C CA . TYR A 1 276 ? 40.235 63.125 40.901 1.00 38.96 333 TYR A CA 1
ATOM 2012 C C . TYR A 1 276 ? 40.845 64.254 41.715 1.00 36.36 333 TYR A C 1
ATOM 2013 O O . TYR A 1 276 ? 41.953 64.693 41.395 1.00 45.06 333 TYR A O 1
ATOM 2022 N N . PHE A 1 277 ? 40.167 64.725 42.759 1.00 35.30 334 PHE A N 1
ATOM 2023 C CA . PHE A 1 277 ? 40.726 65.727 43.656 1.00 37.93 334 PHE A CA 1
ATOM 2024 C C . PHE A 1 277 ? 41.047 65.161 45.032 1.00 34.47 334 PHE A C 1
ATOM 2025 O O . PHE A 1 277 ? 41.386 65.923 45.939 1.00 39.07 334 PHE A O 1
ATOM 2033 N N . GLN A 1 278 ? 40.962 63.846 45.206 1.00 33.32 335 GLN A N 1
ATOM 2034 C CA . GLN A 1 278 ? 41.345 63.215 46.468 1.00 31.73 335 GLN A CA 1
ATOM 2035 C C . GLN A 1 278 ? 42.858 63.032 46.534 1.00 35.38 335 GLN A C 1
ATOM 2036 O O . GLN A 1 278 ? 43.420 62.767 47.596 1.00 38.12 335 GLN A O 1
ATOM 2042 N N . THR B 1 6 ? -2.286 22.700 39.887 1.00 52.91 63 THR B N 1
ATOM 2043 C CA . THR B 1 6 ? -3.567 23.337 39.600 1.00 53.23 63 THR B CA 1
ATOM 2044 C C . THR B 1 6 ? -4.436 22.432 38.720 1.00 55.17 63 THR B C 1
ATOM 2045 O O . THR B 1 6 ? -5.607 22.712 38.499 1.00 53.21 63 THR B O 1
ATOM 2049 N N . ILE B 1 7 ? -3.855 21.344 38.220 1.00 55.07 64 ILE B N 1
ATOM 2050 C CA . ILE B 1 7 ? -4.608 20.242 37.631 1.00 49.45 64 ILE B CA 1
ATOM 2051 C C . ILE B 1 7 ? -4.076 18.958 38.241 1.00 47.87 64 ILE B C 1
ATOM 2052 O O . ILE B 1 7 ? -2.858 18.751 38.290 1.00 45.63 64 ILE B O 1
ATOM 2057 N N . GLY B 1 8 ? -4.977 18.115 38.733 1.00 46.69 65 GLY B N 1
ATOM 2058 C CA . GLY B 1 8 ? -4.599 16.858 39.352 1.00 47.37 65 GLY B CA 1
ATOM 2059 C C . GLY B 1 8 ? -4.899 15.693 38.425 1.00 48.95 65 GLY B C 1
ATOM 2060 O O . GLY B 1 8 ? -5.950 15.650 37.786 1.00 47.26 65 GLY B O 1
ATOM 2061 N N . VAL B 1 9 ? -3.964 14.751 38.353 1.00 45.82 66 VAL B N 1
ATOM 2062 C CA . VAL B 1 9 ? -4.148 13.541 37.563 1.00 45.98 66 VAL B CA 1
ATOM 2063 C C . VAL B 1 9 ? -3.931 12.338 38.468 1.00 46.17 66 VAL B C 1
ATOM 2064 O O . VAL B 1 9 ? -3.021 12.327 39.304 1.00 50.29 66 VAL B O 1
ATOM 2068 N N . VAL B 1 10 ? -4.795 11.338 38.326 1.00 50.82 67 VAL B N 1
ATOM 2069 C CA . VAL B 1 10 ? -4.677 10.082 39.054 1.00 51.73 67 VAL B CA 1
ATOM 2070 C C . VAL B 1 10 ? -4.436 8.988 38.026 1.00 49.30 67 VAL B C 1
ATOM 2071 O O . VAL B 1 10 ? -5.334 8.646 37.244 1.00 46.29 67 VAL B O 1
ATOM 2075 N N . THR B 1 11 ? -3.235 8.427 38.038 1.00 52.69 68 THR B N 1
ATOM 2076 C CA . THR B 1 11 ? -2.810 7.466 37.037 1.00 52.89 68 THR B CA 1
ATOM 2077 C C . THR B 1 11 ? -2.428 6.143 37.698 1.00 52.68 68 THR B C 1
ATOM 2078 O O . THR B 1 11 ? -2.341 6.027 38.926 1.00 47.09 68 THR B O 1
ATOM 2082 N N . THR B 1 12 ? -2.220 5.133 36.855 1.00 53.12 69 THR B N 1
ATOM 2083 C CA . THR B 1 12 ? -1.791 3.808 37.286 1.00 50.81 69 THR B CA 1
ATOM 2084 C C . THR B 1 12 ? -1.127 3.114 36.108 1.00 54.11 69 THR B C 1
ATOM 2085 O O . THR B 1 12 ? -1.237 3.553 34.961 1.00 52.75 69 THR B O 1
ATOM 2089 N N . GLY B 1 13 ? -0.446 2.012 36.405 1.00 62.63 70 GLY B N 1
ATOM 2090 C CA . GLY B 1 13 ? 0.272 1.279 35.373 1.00 60.84 70 GLY B CA 1
ATOM 2091 C C . GLY B 1 13 ? 1.315 2.105 34.652 1.00 62.06 70 GLY B C 1
ATOM 2092 O O . GLY B 1 13 ? 1.505 1.938 33.440 1.00 58.33 70 GLY B O 1
ATOM 2093 N N . LEU B 1 14 ? 1.999 3.000 35.373 1.00 60.87 71 LEU B N 1
ATOM 2094 C CA . LEU B 1 14 ? 3.020 3.851 34.771 1.00 49.46 71 LEU B CA 1
ATOM 2095 C C . LEU B 1 14 ? 4.210 3.060 34.246 1.00 56.31 71 LEU B C 1
ATOM 2096 O O . LEU B 1 14 ? 5.010 3.611 33.481 1.00 60.07 71 LEU B O 1
ATOM 2101 N N . SER B 1 15 ? 4.352 1.792 34.633 1.00 45.70 72 SER B N 1
ATOM 2102 C CA . SER B 1 15 ? 5.364 0.960 34.003 1.00 50.96 72 SER B CA 1
ATOM 2103 C C . SER B 1 15 ? 5.074 0.739 32.522 1.00 53.60 72 SER B C 1
ATOM 2104 O O . SER B 1 15 ? 6.004 0.529 31.737 1.00 68.60 72 SER B O 1
ATOM 2107 N N . PHE B 1 16 ? 3.808 0.778 32.120 1.00 48.67 73 PHE B N 1
ATOM 2108 C CA . PHE B 1 16 ? 3.446 0.502 30.738 1.00 44.88 73 PHE B CA 1
ATOM 2109 C C . PHE B 1 16 ? 3.504 1.774 29.909 1.00 36.65 73 PHE B C 1
ATOM 2110 O O . PHE B 1 16 ? 3.357 2.882 30.428 1.00 37.32 73 PHE B O 1
ATOM 2118 N N . TYR B 1 17 ? 3.717 1.597 28.602 1.00 37.68 74 TYR B N 1
ATOM 2119 C CA . TYR B 1 17 ? 3.888 2.735 27.701 1.00 37.37 74 TYR B CA 1
ATOM 2120 C C . TYR B 1 17 ? 2.631 3.585 27.610 1.00 33.52 74 TYR B C 1
ATOM 2121 O O . TYR B 1 17 ? 2.712 4.820 27.613 1.00 35.04 74 TYR B O 1
ATOM 2130 N N . GLY B 1 18 ? 1.468 2.945 27.504 1.00 38.55 75 GLY B N 1
ATOM 2131 C CA . GLY B 1 18 ? 0.201 3.628 27.328 1.00 32.33 75 GLY B CA 1
ATOM 2132 C C . GLY B 1 18 ? -0.096 4.680 28.378 1.00 31.88 75 GLY B C 1
ATOM 2133 O O . GLY B 1 18 ? -0.215 5.871 28.064 1.00 33.50 75 GLY B O 1
ATOM 2134 N N . PRO B 1 19 ? -0.232 4.269 29.647 1.00 35.46 76 PRO B N 1
ATOM 2135 C CA . PRO B 1 19 ? -0.499 5.264 30.704 1.00 32.80 76 PRO B CA 1
ATOM 2136 C C . PRO B 1 19 ? 0.568 6.347 30.814 1.00 40.82 76 PRO B C 1
ATOM 2137 O O . PRO B 1 19 ? 0.232 7.499 31.107 1.00 41.77 76 PRO B O 1
ATOM 2141 N N . SER B 1 20 ? 1.846 6.028 30.595 1.00 33.61 77 SER B N 1
ATOM 2142 C CA . SER B 1 20 ? 2.868 7.063 30.733 1.00 38.60 77 SER B CA 1
ATOM 2143 C C . SER B 1 20 ? 2.823 8.060 29.577 1.00 38.97 77 SER B C 1
ATOM 2144 O O . SER B 1 20 ? 3.110 9.251 29.767 1.00 33.44 77 SER B O 1
ATOM 2147 N N . GLN B 1 21 ? 2.484 7.595 28.368 1.00 36.88 78 GLN B N 1
ATOM 2148 C CA . GLN B 1 21 ? 2.355 8.510 27.236 1.00 34.86 78 GLN B CA 1
ATOM 2149 C C . GLN B 1 21 ? 1.076 9.333 27.330 1.00 39.95 78 GLN B C 1
ATOM 2150 O O . GLN B 1 21 ? 1.026 10.461 26.824 1.00 35.58 78 GLN B O 1
ATOM 2156 N N . ILE B 1 22 ? 0.026 8.784 27.951 1.00 39.02 79 ILE B N 1
ATOM 2157 C CA . ILE B 1 22 ? -1.143 9.601 28.271 1.00 38.20 79 ILE B CA 1
ATOM 2158 C C . ILE B 1 22 ? -0.752 10.712 29.237 1.00 40.46 79 ILE B C 1
ATOM 2159 O O . ILE B 1 22 ? -1.248 11.843 29.142 1.00 42.08 79 ILE B O 1
ATOM 2164 N N . LEU B 1 23 ? 0.167 10.414 30.165 1.00 36.34 80 LEU B N 1
ATOM 2165 C CA . LEU B 1 23 ? 0.621 11.422 31.116 1.00 38.10 80 LEU B CA 1
ATOM 2166 C C . LEU B 1 23 ? 1.491 12.473 30.437 1.00 38.83 80 LEU B C 1
ATOM 2167 O O . LEU B 1 23 ? 1.444 13.651 30.805 1.00 42.80 80 LEU B O 1
ATOM 2172 N N . VAL B 1 24 ? 2.299 12.073 29.453 1.00 39.73 81 VAL B N 1
ATOM 2173 C CA . VAL B 1 24 ? 3.096 13.060 28.725 1.00 40.82 81 VAL B CA 1
ATOM 2174 C C . VAL B 1 24 ? 2.181 14.015 27.968 1.00 40.33 81 VAL B C 1
ATOM 2175 O O . VAL B 1 24 ? 2.400 15.233 27.957 1.00 39.86 81 VAL B O 1
ATOM 2179 N N . GLY B 1 25 ? 1.124 13.481 27.353 1.00 40.51 82 GLY B N 1
ATOM 2180 C CA . GLY B 1 25 ? 0.140 14.333 26.710 1.00 40.74 82 GLY B CA 1
ATOM 2181 C C . GLY B 1 25 ? -0.580 15.258 27.669 1.00 37.57 82 GLY B C 1
ATOM 2182 O O . GLY B 1 25 ? -0.905 16.392 27.310 1.00 42.70 82 GLY B O 1
ATOM 2183 N N . ILE B 1 26 ? -0.836 14.799 28.896 1.00 38.28 83 ILE B N 1
ATOM 2184 C CA . ILE B 1 26 ? -1.547 15.631 29.863 1.00 40.44 83 ILE B CA 1
ATOM 2185 C C . ILE B 1 26 ? -0.651 16.760 30.360 1.00 38.55 83 ILE B C 1
ATOM 2186 O O . ILE B 1 26 ? -1.064 17.924 30.409 1.00 36.63 83 ILE B O 1
ATOM 2191 N N . GLU B 1 27 ? 0.586 16.431 30.735 1.00 41.33 84 GLU B N 1
ATOM 2192 C CA . GLU B 1 27 ? 1.517 17.442 31.225 1.00 39.56 84 GLU B CA 1
ATOM 2193 C C . GLU B 1 27 ? 1.775 18.515 30.175 1.00 41.11 84 GLU B C 1
ATOM 2194 O O . GLU B 1 27 ? 1.814 19.710 30.494 1.00 43.61 84 GLU B O 1
ATOM 2200 N N . ARG B 1 28 ? 1.940 18.109 28.914 1.00 40.42 85 ARG B N 1
ATOM 2201 C CA . ARG B 1 28 ? 2.302 19.066 27.873 1.00 45.11 85 ARG B CA 1
ATOM 2202 C C . ARG B 1 28 ? 1.139 19.989 27.541 1.00 43.80 85 ARG B C 1
ATOM 2203 O O . ARG B 1 28 ? 1.328 21.201 27.375 1.00 44.19 85 ARG B O 1
ATOM 2211 N N . ALA B 1 29 ? -0.072 19.439 27.457 1.00 43.82 86 ALA B N 1
ATOM 2212 C CA . ALA B 1 29 ? -1.244 20.278 27.244 1.00 42.66 86 ALA B CA 1
ATOM 2213 C C . ALA B 1 29 ? -1.491 21.196 28.434 1.00 44.01 86 ALA B C 1
ATOM 2214 O O . ALA B 1 29 ? -1.900 22.350 28.257 1.00 44.24 86 ALA B O 1
ATOM 2216 N N . ALA B 1 30 ? -1.244 20.703 29.653 1.00 40.35 87 ALA B N 1
ATOM 2217 C CA . ALA B 1 30 ? -1.434 21.537 30.836 1.00 43.07 87 ALA B CA 1
ATOM 2218 C C . ALA B 1 30 ? -0.405 22.656 30.880 1.00 46.51 87 ALA B C 1
ATOM 2219 O O . ALA B 1 30 ? -0.750 23.821 31.112 1.00 49.75 87 ALA B O 1
ATOM 2221 N N . ARG B 1 31 ? 0.868 22.319 30.653 1.00 44.85 88 ARG B N 1
ATOM 2222 C CA . ARG B 1 31 ? 1.916 23.335 30.643 1.00 44.62 88 ARG B CA 1
ATOM 2223 C C . ARG B 1 31 ? 1.719 24.327 29.507 1.00 44.11 88 ARG B C 1
ATOM 2224 O O . ARG B 1 31 ? 2.079 25.498 29.640 1.00 46.09 88 ARG B O 1
ATOM 2232 N N . GLU B 1 32 ? 1.152 23.882 28.385 1.00 48.41 89 GLU B N 1
ATOM 2233 C CA . GLU B 1 32 ? 0.834 24.793 27.294 1.00 48.67 89 GLU B CA 1
ATOM 2234 C C . GLU B 1 32 ? -0.230 25.816 27.682 1.00 47.58 89 GLU B C 1
ATOM 2235 O O . GLU B 1 32 ? -0.292 26.887 27.065 1.00 49.43 89 GLU B O 1
ATOM 2241 N N . HIS B 1 33 ? -1.059 25.516 28.685 1.00 44.24 90 HIS B N 1
ATOM 2242 C CA . HIS B 1 33 ? -2.110 26.419 29.142 1.00 49.62 90 HIS B CA 1
ATOM 2243 C C . HIS B 1 33 ? -1.784 27.073 30.484 1.00 49.75 90 HIS B C 1
ATOM 2244 O O . HIS B 1 33 ? -2.677 27.659 31.110 1.00 48.55 90 HIS B O 1
ATOM 2251 N N . GLY B 1 34 ? -0.532 26.986 30.940 1.00 46.94 91 GLY B N 1
ATOM 2252 C CA . GLY B 1 34 ? -0.106 27.600 32.186 1.00 42.94 91 GLY B CA 1
ATOM 2253 C C . GLY B 1 34 ? -0.459 26.840 33.447 1.00 46.63 91 GLY B C 1
ATOM 2254 O O . GLY B 1 34 ? -0.270 27.372 34.548 1.00 44.02 91 GLY B O 1
ATOM 2255 N N . TYR B 1 35 ? -0.960 25.616 33.330 1.00 48.15 92 TYR B N 1
ATOM 2256 C CA . TYR B 1 35 ? -1.372 24.834 34.485 1.00 50.38 92 TYR B CA 1
ATOM 2257 C C . TYR B 1 35 ? -0.237 23.934 34.963 1.00 48.34 92 TYR B C 1
ATOM 2258 O O . TYR B 1 35 ? 0.443 23.297 34.154 1.00 49.14 92 TYR B O 1
ATOM 2267 N N . SER B 1 36 ? -0.046 23.876 36.282 1.00 47.29 93 SER B N 1
ATOM 2268 C CA . SER B 1 36 ? 0.812 22.862 36.881 1.00 52.41 93 SER B CA 1
ATOM 2269 C C . SER B 1 36 ? 0.073 21.526 36.966 1.00 44.89 93 SER B C 1
ATOM 2270 O O . SER B 1 36 ? -1.135 21.438 36.730 1.00 50.10 93 SER B O 1
ATOM 2273 N N . LEU B 1 37 ? 0.809 20.475 37.325 1.00 41.82 94 LEU B N 1
ATOM 2274 C CA . LEU B 1 37 ? 0.271 19.119 37.325 1.00 42.35 94 LEU B CA 1
ATOM 2275 C C . LEU B 1 37 ? 0.618 18.419 38.628 1.00 42.99 94 LEU B C 1
ATOM 2276 O O . LEU B 1 37 ? 1.798 18.211 38.932 1.00 39.86 94 LEU B O 1
ATOM 2281 N N . LEU B 1 38 ? -0.407 18.041 39.384 1.00 41.91 95 LEU B N 1
ATOM 2282 C CA . LEU B 1 38 ? -0.245 17.227 40.579 1.00 41.98 95 LEU B CA 1
ATOM 2283 C C . LEU B 1 38 ? -0.530 15.775 40.219 1.00 41.65 95 LEU B C 1
ATOM 2284 O O . LEU B 1 38 ? -1.589 15.468 39.666 1.00 49.15 95 LEU B O 1
ATOM 2289 N N . LEU B 1 39 ? 0.410 14.889 40.533 1.00 44.50 96 LEU B N 1
ATOM 2290 C CA . LEU B 1 39 ? 0.362 13.499 40.100 1.00 45.57 96 LEU B CA 1
ATOM 2291 C C . LEU B 1 39 ? 0.010 12.586 41.265 1.00 51.51 96 LEU B C 1
ATOM 2292 O O . LEU B 1 39 ? 0.530 12.746 42.374 1.00 55.57 96 LEU B O 1
ATOM 2297 N N . ALA B 1 40 ? -0.863 11.619 41.000 1.00 52.47 97 ALA B N 1
ATOM 2298 C CA . ALA B 1 40 ? -1.236 10.615 41.986 1.00 55.73 97 ALA B CA 1
ATOM 2299 C C . ALA B 1 40 ? -1.265 9.254 41.310 1.00 56.31 97 ALA B C 1
ATOM 2300 O O . ALA B 1 40 ? -1.818 9.121 40.213 1.00 57.67 97 ALA B O 1
ATOM 2302 N N . THR B 1 41 ? -0.665 8.252 41.950 1.00 60.58 98 THR B N 1
ATOM 2303 C CA . THR B 1 41 ? -0.690 6.888 41.442 1.00 58.23 98 THR B CA 1
ATOM 2304 C C . THR B 1 41 ? -1.502 5.995 42.372 1.00 56.57 98 THR B C 1
ATOM 2305 O O . THR B 1 41 ? -1.557 6.214 43.584 1.00 53.97 98 THR B O 1
ATOM 2309 N N . VAL B 1 42 ? -2.148 4.991 41.786 1.00 60.88 99 VAL B N 1
ATOM 2310 C CA . VAL B 1 42 ? -2.914 3.993 42.523 1.00 70.72 99 VAL B CA 1
ATOM 2311 C C . VAL B 1 42 ? -2.462 2.612 42.068 1.00 73.60 99 VAL B C 1
ATOM 2312 O O . VAL B 1 42 ? -2.160 2.411 40.887 1.00 72.90 99 VAL B O 1
ATOM 2316 N N . HIS B 1 43 ? -2.401 1.667 42.995 1.00 88.60 100 HIS B N 1
ATOM 2317 C CA . HIS B 1 43 ? -1.993 0.300 42.692 1.00 101.17 100 HIS B CA 1
ATOM 2318 C C . HIS B 1 43 ? -3.245 -0.579 42.618 1.00 100.99 100 HIS B C 1
ATOM 2319 O O . HIS B 1 43 ? -4.198 -0.175 41.943 1.00 102.82 100 HIS B O 1
ATOM 2326 N N . GLU B 1 44 ? -3.293 -1.747 43.264 1.00 102.74 101 GLU B N 1
ATOM 2327 C CA . GLU B 1 44 ? -4.415 -2.664 43.084 1.00 102.01 101 GLU B CA 1
ATOM 2328 C C . GLU B 1 44 ? -5.698 -2.122 43.708 1.00 97.53 101 GLU B C 1
ATOM 2329 O O . GLU B 1 44 ? -6.778 -2.253 43.121 1.00 96.55 101 GLU B O 1
ATOM 2335 N N . ASP B 1 45 ? -5.600 -1.515 44.887 1.00 98.43 102 ASP B N 1
ATOM 2336 C CA . ASP B 1 45 ? -6.768 -1.076 45.647 1.00 96.21 102 ASP B CA 1
ATOM 2337 C C . ASP B 1 45 ? -7.663 -0.160 44.816 1.00 93.70 102 ASP B C 1
ATOM 2338 O O . ASP B 1 45 ? -7.217 0.921 44.403 1.00 87.93 102 ASP B O 1
ATOM 2343 N N . PRO B 1 46 ? -8.927 -0.540 44.558 1.00 96.71 103 PRO B N 1
ATOM 2344 C CA . PRO B 1 46 ? -9.798 0.309 43.731 1.00 96.61 103 PRO B CA 1
ATOM 2345 C C . PRO B 1 46 ? -10.306 1.535 44.477 1.00 95.43 103 PRO B C 1
ATOM 2346 O O . PRO B 1 46 ? -10.453 2.607 43.881 1.00 89.78 103 PRO B O 1
ATOM 2350 N N . ASP B 1 47 ? -10.578 1.394 45.779 1.00 93.92 104 ASP B N 1
ATOM 2351 C CA . ASP B 1 47 ? -11.000 2.541 46.576 1.00 95.85 104 ASP B CA 1
ATOM 2352 C C . ASP B 1 47 ? -9.871 3.536 46.817 1.00 89.55 104 ASP B C 1
ATOM 2353 O O . ASP B 1 47 ? -10.144 4.674 47.212 1.00 86.97 104 ASP B O 1
ATOM 2358 N N . GLU B 1 48 ? -8.619 3.140 46.578 1.00 90.26 105 GLU B N 1
ATOM 2359 C CA . GLU B 1 48 ? -7.493 4.046 46.758 1.00 90.70 105 GLU B CA 1
ATOM 2360 C C . GLU B 1 48 ? -7.528 5.219 45.782 1.00 87.41 105 GLU B C 1
ATOM 2361 O O . GLU B 1 48 ? -6.821 6.211 45.998 1.00 79.99 105 GLU B O 1
ATOM 2367 N N . VAL B 1 49 ? -8.331 5.126 44.718 1.00 86.90 106 VAL B N 1
ATOM 2368 C CA . VAL B 1 49 ? -8.500 6.249 43.798 1.00 76.68 106 VAL B CA 1
ATOM 2369 C C . VAL B 1 49 ? -9.250 7.387 44.480 1.00 79.51 106 VAL B C 1
ATOM 2370 O O . VAL B 1 49 ? -8.841 8.553 44.411 1.00 76.28 106 VAL B O 1
ATOM 2374 N N . GLU B 1 50 ? -10.362 7.065 45.149 1.00 80.16 107 GLU B N 1
ATOM 2375 C CA . GLU B 1 50 ? -11.144 8.090 45.832 1.00 80.30 107 GLU B CA 1
ATOM 2376 C C . GLU B 1 50 ? -10.323 8.805 46.897 1.00 81.68 107 GLU B C 1
ATOM 2377 O O . GLU B 1 50 ? -10.520 10.003 47.131 1.00 78.12 107 GLU B O 1
ATOM 2383 N N . GLU B 1 51 ? -9.399 8.092 47.548 1.00 82.38 108 GLU B N 1
ATOM 2384 C CA . GLU B 1 51 ? -8.518 8.740 48.515 1.00 82.83 108 GLU B CA 1
ATOM 2385 C C . GLU B 1 51 ? -7.615 9.762 47.835 1.00 76.95 108 GLU B C 1
ATOM 2386 O O . GLU B 1 51 ? -7.302 10.808 48.414 1.00 81.13 108 GLU B O 1
ATOM 2392 N N . ALA B 1 52 ? -7.186 9.476 46.603 1.00 78.53 109 ALA B N 1
ATOM 2393 C CA . ALA B 1 52 ? -6.377 10.434 45.856 1.00 74.95 109 ALA B CA 1
ATOM 2394 C C . ALA B 1 52 ? -7.212 11.620 45.393 1.00 73.65 109 ALA B C 1
ATOM 2395 O O . ALA B 1 52 ? -6.734 12.760 45.393 1.00 71.20 109 ALA B O 1
ATOM 2397 N N . ILE B 1 53 ? -8.455 11.366 44.977 1.00 70.97 110 ILE B N 1
ATOM 2398 C CA . ILE B 1 53 ? -9.350 12.452 44.583 1.00 71.00 110 ILE B CA 1
ATOM 2399 C C . ILE B 1 53 ? -9.567 13.406 45.750 1.00 73.91 110 ILE B C 1
ATOM 2400 O O . ILE B 1 53 ? -9.645 14.628 45.572 1.00 70.36 110 ILE B O 1
ATOM 2405 N N . ASN B 1 54 ? -9.647 12.862 46.967 1.00 77.19 111 ASN B N 1
ATOM 2406 C CA . ASN B 1 54 ? -9.821 13.703 48.144 1.00 78.11 111 ASN B CA 1
ATOM 2407 C C . ASN B 1 54 ? -8.546 14.459 48.489 1.00 72.90 111 ASN B C 1
ATOM 2408 O O . ASN B 1 54 ? -8.609 15.572 49.020 1.00 73.49 111 ASN B O 1
ATOM 2413 N N . THR B 1 55 ? -7.380 13.881 48.221 1.00 69.12 112 THR B N 1
ATOM 2414 C CA . THR B 1 55 ? -6.160 14.637 48.465 1.00 67.29 112 THR B CA 1
ATOM 2415 C C . THR B 1 55 ? -6.035 15.786 47.475 1.00 65.18 112 THR B C 1
ATOM 2416 O O . THR B 1 55 ? -5.615 16.890 47.843 1.00 63.41 112 THR B O 1
ATOM 2420 N N . LEU B 1 56 ? -6.430 15.555 46.222 1.00 63.13 113 LEU B N 1
ATOM 2421 C CA . LEU B 1 56 ? -6.416 16.630 45.239 1.00 63.50 113 LEU B CA 1
ATOM 2422 C C . LEU B 1 56 ? -7.545 17.631 45.476 1.00 69.24 113 LEU B C 1
ATOM 2423 O O . LEU B 1 56 ? -7.394 18.812 45.141 1.00 66.81 113 LEU B O 1
ATOM 2428 N N . ARG B 1 57 ? -8.680 17.192 46.040 1.00 65.77 114 ARG B N 1
ATOM 2429 C CA . ARG B 1 57 ? -9.798 18.114 46.215 1.00 67.10 114 ARG B CA 1
ATOM 2430 C C . ARG B 1 57 ? -9.427 19.254 47.152 1.00 72.15 114 ARG B C 1
ATOM 2431 O O . ARG B 1 57 ? -9.951 20.366 47.013 1.00 74.85 114 ARG B O 1
ATOM 2439 N N . GLU B 1 58 ? -8.520 19.011 48.093 1.00 69.17 115 GLU B N 1
ATOM 2440 C CA . GLU B 1 58 ? -8.050 20.065 48.980 1.00 70.97 115 GLU B CA 1
ATOM 2441 C C . GLU B 1 58 ? -6.927 20.853 48.314 1.00 69.98 115 GLU B C 1
ATOM 2442 O O . GLU B 1 58 ? -6.051 20.280 47.662 1.00 70.44 115 GLU B O 1
ATOM 2448 N N . ASP B 1 62 ? -8.226 22.958 40.416 1.00 53.07 119 ASP B N 1
ATOM 2449 C CA . ASP B 1 62 ? -9.046 23.511 39.342 1.00 56.31 119 ASP B CA 1
ATOM 2450 C C . ASP B 1 62 ? -9.738 22.409 38.538 1.00 54.47 119 ASP B C 1
ATOM 2451 O O . ASP B 1 62 ? -10.896 22.541 38.151 1.00 60.37 119 ASP B O 1
ATOM 2456 N N . GLY B 1 63 ? -9.025 21.318 38.288 1.00 53.93 120 GLY B N 1
ATOM 2457 C CA . GLY B 1 63 ? -9.606 20.198 37.575 1.00 52.81 120 GLY B CA 1
ATOM 2458 C C . GLY B 1 63 ? -8.856 18.926 37.885 1.00 51.88 120 GLY B C 1
ATOM 2459 O O . GLY B 1 63 ? -7.700 18.953 38.321 1.00 50.96 120 GLY B O 1
ATOM 2460 N N . ILE B 1 64 ? -9.527 17.801 37.650 1.00 52.04 121 ILE B N 1
ATOM 2461 C CA . ILE B 1 64 ? -8.958 16.485 37.913 1.00 49.63 121 ILE B CA 1
ATOM 2462 C C . ILE B 1 64 ? -9.183 15.606 36.692 1.00 48.76 121 ILE B C 1
ATOM 2463 O O . ILE B 1 64 ? -10.238 15.681 36.053 1.00 51.39 121 ILE B O 1
ATOM 2468 N N . ILE B 1 65 ? -8.184 14.791 36.349 1.00 50.74 122 ILE B N 1
ATOM 2469 C CA . ILE B 1 65 ? -8.282 13.832 35.251 1.00 52.59 122 ILE B CA 1
ATOM 2470 C C . ILE B 1 65 ? -7.987 12.442 35.799 1.00 50.69 122 ILE B C 1
ATOM 2471 O O . ILE B 1 65 ? -6.978 12.239 36.484 1.00 48.39 122 ILE B O 1
ATOM 2476 N N . ILE B 1 66 ? -8.866 11.491 35.502 1.00 52.28 123 ILE B N 1
ATOM 2477 C CA . ILE B 1 66 ? -8.728 10.116 35.966 1.00 52.35 123 ILE B CA 1
ATOM 2478 C C . ILE B 1 66 ? -8.219 9.267 34.807 1.00 56.42 123 ILE B C 1
ATOM 2479 O O . ILE B 1 66 ? -8.879 9.159 33.766 1.00 62.51 123 ILE B O 1
ATOM 2484 N N . VAL B 1 67 ? -7.033 8.684 34.977 1.00 54.30 124 VAL B N 1
ATOM 2485 C CA . VAL B 1 67 ? -6.503 7.723 34.017 1.00 53.92 124 VAL B CA 1
ATOM 2486 C C . VAL B 1 67 ? -6.280 6.400 34.731 1.00 56.93 124 VAL B C 1
ATOM 2487 O O . VAL B 1 67 ? -5.148 5.917 34.833 1.00 59.30 124 VAL B O 1
ATOM 2491 N N . ALA B 1 68 ? -7.354 5.807 35.242 1.00 58.16 125 ALA B N 1
ATOM 2492 C CA . ALA B 1 68 ? -7.238 4.574 36.004 1.00 59.41 125 ALA B CA 1
ATOM 2493 C C . ALA B 1 68 ? -8.596 3.896 36.027 1.00 63.74 125 ALA B C 1
ATOM 2494 O O . ALA B 1 68 ? -9.626 4.579 35.983 1.00 64.74 125 ALA B O 1
ATOM 2496 N N . PRO B 1 69 ? -8.633 2.566 36.068 1.00 65.34 126 PRO B N 1
ATOM 2497 C CA . PRO B 1 69 ? -9.920 1.864 36.159 1.00 64.49 126 PRO B CA 1
ATOM 2498 C C . PRO B 1 69 ? -10.680 2.259 37.417 1.00 69.60 126 PRO B C 1
ATOM 2499 O O . PRO B 1 69 ? -10.110 2.349 38.506 1.00 69.20 126 PRO B O 1
ATOM 2503 N N . HIS B 1 70 ? -11.979 2.498 37.253 1.00 71.66 127 HIS B N 1
ATOM 2504 C CA . HIS B 1 70 ? -12.826 2.899 38.368 1.00 74.68 127 HIS B CA 1
ATOM 2505 C C . HIS B 1 70 ? -14.250 2.350 38.232 1.00 81.41 127 HIS B C 1
ATOM 2506 O O . HIS B 1 70 ? -14.781 2.217 37.127 1.00 85.60 127 HIS B O 1
ATOM 2513 N N . VAL B 1 84 ? -16.016 18.422 43.910 1.00 84.05 141 VAL B N 1
ATOM 2514 C CA . VAL B 1 84 ? -16.400 19.787 43.556 1.00 96.28 141 VAL B CA 1
ATOM 2515 C C . VAL B 1 84 ? -15.737 20.268 42.251 1.00 86.79 141 VAL B C 1
ATOM 2516 O O . VAL B 1 84 ? -16.426 20.813 41.384 1.00 84.70 141 VAL B O 1
ATOM 2520 N N . PRO B 1 85 ? -14.420 20.086 42.085 1.00 79.62 142 PRO B N 1
ATOM 2521 C CA . PRO B 1 85 ? -13.810 20.438 40.806 1.00 69.41 142 PRO B CA 1
ATOM 2522 C C . PRO B 1 85 ? -14.296 19.504 39.714 1.00 64.62 142 PRO B C 1
ATOM 2523 O O . PRO B 1 85 ? -14.707 18.364 39.990 1.00 61.15 142 PRO B O 1
ATOM 2527 N N . PRO B 1 86 ? -14.285 19.948 38.458 1.00 63.43 143 PRO B N 1
ATOM 2528 C CA . PRO B 1 86 ? -14.706 19.062 37.366 1.00 57.41 143 PRO B CA 1
ATOM 2529 C C . PRO B 1 86 ? -13.695 17.940 37.155 1.00 60.25 143 PRO B C 1
ATOM 2530 O O . PRO B 1 86 ? -12.487 18.131 37.321 1.00 58.07 143 PRO B O 1
ATOM 2534 N N . VAL B 1 87 ? -14.202 16.757 36.796 1.00 61.22 144 VAL B N 1
ATOM 2535 C CA . VAL B 1 87 ? -13.379 15.563 36.612 1.00 58.03 144 VAL B CA 1
ATOM 2536 C C . VAL B 1 87 ? -13.630 14.986 35.223 1.00 59.35 144 VAL B C 1
ATOM 2537 O O . VAL B 1 87 ? -14.783 14.858 34.797 1.00 68.21 144 VAL B O 1
ATOM 2541 N N . VAL B 1 88 ? -12.553 14.631 34.528 1.00 60.72 145 VAL B N 1
ATOM 2542 C CA . VAL B 1 88 ? -12.612 13.929 33.252 1.00 60.75 145 VAL B CA 1
ATOM 2543 C C . VAL B 1 88 ? -12.046 12.533 33.462 1.00 6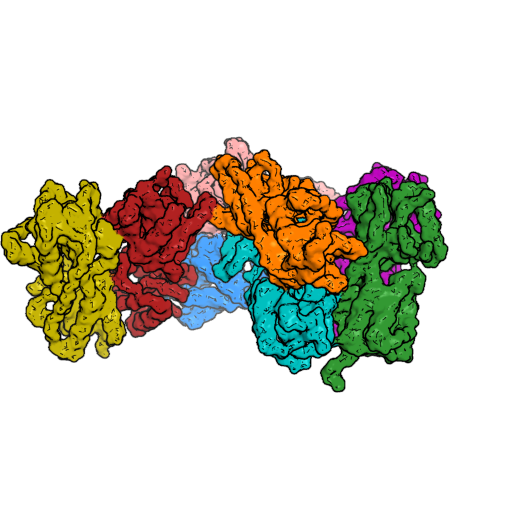2.69 145 VAL B C 1
ATOM 2544 O O . VAL B 1 88 ? -11.060 12.355 34.186 1.00 59.59 145 VAL B O 1
ATOM 2548 N N . PHE B 1 89 ? -12.680 11.544 32.845 1.00 71.36 146 PHE B N 1
ATOM 2549 C CA . PHE B 1 89 ? -12.278 10.153 32.963 1.00 69.06 146 PHE B CA 1
ATOM 2550 C C . PHE B 1 89 ? -11.755 9.658 31.624 1.00 73.46 146 PHE B C 1
ATOM 2551 O O . PHE B 1 89 ? -12.063 10.216 30.566 1.00 72.54 146 PHE B O 1
ATOM 2559 N N . LEU B 1 90 ? -10.954 8.597 31.684 1.00 73.55 147 LEU B N 1
ATOM 2560 C CA . LEU B 1 90 ? -10.481 7.893 30.501 1.00 81.03 147 LEU B CA 1
ATOM 2561 C C . LEU B 1 90 ? -10.885 6.429 30.611 1.00 90.36 147 LEU B C 1
ATOM 2562 O O . LEU B 1 90 ? -10.723 5.818 31.673 1.00 91.64 147 LEU B O 1
ATOM 2567 N N . SER B 1 91 ? -11.433 5.888 29.516 1.00 105.83 148 SER B N 1
ATOM 2568 C CA . SER B 1 91 ? -11.832 4.488 29.364 1.00 107.99 148 SER B CA 1
ATOM 2569 C C . SER B 1 91 ? -13.153 4.167 30.061 1.00 109.28 148 SER B C 1
ATOM 2570 O O . SER B 1 91 ? -13.826 3.199 29.692 1.00 104.25 148 SER B O 1
ATOM 2573 N N . ALA B 1 92 ? -13.539 4.957 31.060 1.00 100.79 149 ALA B N 1
ATOM 2574 C CA . ALA B 1 92 ? -14.876 4.820 31.619 1.00 101.50 149 ALA B CA 1
ATOM 2575 C C . ALA B 1 92 ? -15.913 5.166 30.555 1.00 104.53 149 ALA B C 1
ATOM 2576 O O . ALA B 1 92 ? -15.694 6.033 29.705 1.00 101.32 149 ALA B O 1
ATOM 2578 N N . GLN B 1 93 ? -17.055 4.478 30.602 1.00 102.55 150 GLN B N 1
ATOM 2579 C CA . GLN B 1 93 ? -18.115 4.637 29.604 1.00 100.26 150 GLN B CA 1
ATOM 2580 C C . GLN B 1 93 ? -19.458 5.021 30.228 1.00 112.79 150 GLN B C 1
ATOM 2581 O O . GLN B 1 93 ? -20.455 4.308 30.059 1.00 107.14 150 GLN B O 1
ATOM 2587 N N . PRO B 1 94 ? -19.532 6.142 30.946 1.00 120.76 151 PRO B N 1
ATOM 2588 C CA . PRO B 1 94 ? -20.817 6.584 31.467 1.00 122.48 151 PRO B CA 1
ATOM 2589 C C . PRO B 1 94 ? -21.204 7.938 30.898 1.00 125.64 151 PRO B C 1
ATOM 2590 O O . PRO B 1 94 ? -20.554 8.953 31.192 1.00 129.72 151 PRO B O 1
ATOM 2594 N N . PRO B 1 95 ? -22.265 8.002 30.081 1.00 120.57 152 PRO B N 1
ATOM 2595 C CA . PRO B 1 95 ? -22.758 9.306 29.607 1.00 121.75 152 PRO B CA 1
ATOM 2596 C C . PRO B 1 95 ? -23.012 10.304 30.732 1.00 116.97 152 PRO B C 1
ATOM 2597 O O . PRO B 1 95 ? -23.011 11.519 30.505 1.00 111.80 152 PRO B O 1
ATOM 2601 N N . GLY B 1 96 ? -23.219 9.804 31.950 1.00 114.79 153 GLY B N 1
ATOM 2602 C CA . GLY B 1 96 ? -23.330 10.658 33.116 1.00 110.00 153 GLY B CA 1
ATOM 2603 C C . GLY B 1 96 ? -21.989 11.154 33.623 1.00 111.90 153 GLY B C 1
ATOM 2604 O O . GLY B 1 96 ? -21.887 11.636 34.756 1.00 108.37 153 GLY B O 1
ATOM 2605 N N . VAL B 1 97 ? -20.958 11.044 32.789 1.00 114.23 154 VAL B N 1
ATOM 2606 C CA . VAL B 1 97 ? -19.599 11.474 33.116 1.00 110.46 154 VAL B CA 1
ATOM 2607 C C . VAL B 1 97 ? -18.898 11.912 31.831 1.00 110.33 154 VAL B C 1
ATOM 2608 O O . VAL B 1 97 ? -18.977 11.204 30.816 1.00 105.78 154 VAL B O 1
ATOM 2612 N N . PRO B 1 98 ? -18.212 13.059 31.819 1.00 108.83 155 PRO B N 1
ATOM 2613 C CA . PRO B 1 98 ? -17.468 13.464 30.614 1.00 103.40 155 PRO B CA 1
ATOM 2614 C C . PRO B 1 98 ? -16.207 12.628 30.436 1.00 94.16 155 PRO B C 1
ATOM 2615 O O . PRO B 1 98 ? -15.371 12.540 31.339 1.00 84.37 155 PRO B O 1
ATOM 2619 N N . THR B 1 99 ? -16.072 12.016 29.258 1.00 92.30 156 THR B N 1
ATOM 2620 C CA . THR B 1 99 ? -14.979 11.091 28.988 1.00 90.75 156 THR B CA 1
ATOM 2621 C C . THR B 1 99 ? -14.397 11.347 27.603 1.00 85.86 156 THR B C 1
ATOM 2622 O O . THR B 1 99 ? -15.043 11.927 26.725 1.00 95.31 156 THR B O 1
ATOM 2626 N N . VAL B 1 100 ? -13.157 10.899 27.425 1.00 73.10 157 VAL B N 1
ATOM 2627 C CA . VAL B 1 100 ? -12.495 10.843 26.127 1.00 64.69 157 VAL B CA 1
ATOM 2628 C C . VAL B 1 100 ? -11.765 9.507 26.052 1.00 65.52 157 VAL B C 1
ATOM 2629 O O . VAL B 1 100 ? -11.215 9.036 27.054 1.00 70.41 157 VAL B O 1
ATOM 2633 N N . SER B 1 101 ? -11.798 8.866 24.885 1.00 61.73 158 SER B N 1
ATOM 2634 C CA . SER B 1 101 ? -11.361 7.477 24.822 1.00 58.91 158 SER B CA 1
ATOM 2635 C C . SER B 1 101 ? -11.072 7.065 23.385 1.00 57.26 158 SER B C 1
ATOM 2636 O O . SER B 1 101 ? -11.332 7.801 22.430 1.00 58.91 158 SER B O 1
ATOM 2639 N N . VAL B 1 102 ? -10.506 5.868 23.260 1.00 48.58 159 VAL B N 1
ATOM 2640 C CA . VAL B 1 102 ? -10.217 5.223 21.987 1.00 46.85 159 VAL B CA 1
ATOM 2641 C C . VAL B 1 102 ? -11.232 4.105 21.812 1.00 44.34 159 VAL B C 1
ATOM 2642 O O . VAL B 1 102 ? -11.578 3.420 22.781 1.00 40.94 159 VAL B O 1
ATOM 2646 N N . ASP B 1 103 ? -11.732 3.937 20.588 1.00 44.32 160 ASP B N 1
ATOM 2647 C CA . ASP B 1 103 ? -12.706 2.883 20.332 1.00 39.94 160 ASP B CA 1
ATOM 2648 C C . ASP B 1 103 ? -12.057 1.509 20.420 1.00 33.31 160 ASP B C 1
ATOM 2649 O O . ASP B 1 103 ? -11.683 0.927 19.396 1.00 29.02 160 ASP B O 1
ATOM 2654 N N . GLN B 1 104 ? -11.954 0.981 21.645 1.00 30.07 161 GLN B N 1
ATOM 2655 C CA . GLN B 1 104 ? -11.293 -0.300 21.859 1.00 33.11 161 GLN B CA 1
ATOM 2656 C C . GLN B 1 104 ? -11.987 -1.425 21.104 1.00 34.17 161 GLN B C 1
ATOM 2657 O O . GLN B 1 104 ? -11.319 -2.298 20.537 1.00 30.14 161 GLN B O 1
ATOM 2663 N N . TYR B 1 105 ? -13.328 -1.412 21.090 1.00 35.87 162 TYR B N 1
ATOM 2664 C CA . TYR B 1 105 ? -14.121 -2.420 20.392 1.00 29.12 162 TYR B CA 1
ATOM 2665 C C . TYR B 1 105 ? -13.779 -2.468 18.906 1.00 30.18 162 TYR B C 1
ATOM 2666 O O . TYR B 1 105 ? -13.421 -3.522 18.370 1.00 30.21 162 TYR B O 1
ATOM 2675 N N . ALA B 1 106 ? -13.916 -1.332 18.215 1.00 31.10 163 ALA B N 1
ATOM 2676 C CA . ALA B 1 106 ? -13.606 -1.299 16.789 1.00 31.99 163 ALA B CA 1
ATOM 2677 C C . ALA B 1 106 ? -12.138 -1.613 16.532 1.00 32.55 163 ALA B C 1
ATOM 2678 O O . ALA B 1 106 ? -11.792 -2.146 15.470 1.00 30.99 163 ALA B O 1
ATOM 2680 N N . GLY B 1 107 ? -11.263 -1.296 17.487 1.00 30.95 164 GLY B N 1
ATOM 2681 C CA . GLY B 1 107 ? -9.873 -1.700 17.355 1.00 32.66 164 GLY B CA 1
ATOM 2682 C C . GLY B 1 107 ? -9.715 -3.207 17.295 1.00 30.42 164 GLY B C 1
ATOM 2683 O O . GLY B 1 107 ? -9.067 -3.741 16.391 1.00 33.00 164 GLY B O 1
ATOM 2684 N N . ALA B 1 108 ? -10.307 -3.916 18.259 1.00 27.63 165 ALA B N 1
ATOM 2685 C CA . ALA B 1 108 ? -10.177 -5.370 18.279 1.00 30.25 165 ALA B CA 1
ATOM 2686 C C . ALA B 1 108 ? -10.904 -6.008 17.106 1.00 30.31 165 ALA B C 1
ATOM 2687 O O . ALA B 1 108 ? -10.521 -7.087 16.648 1.00 33.48 165 ALA B O 1
ATOM 2689 N N . ARG B 1 109 ? -11.953 -5.365 16.612 1.00 33.88 166 ARG B N 1
ATOM 2690 C CA . ARG B 1 109 ? -12.587 -5.856 15.399 1.00 33.20 166 ARG B CA 1
ATOM 2691 C C . ARG B 1 109 ? -11.647 -5.716 14.208 1.00 33.74 166 ARG B C 1
ATOM 2692 O O . ARG B 1 109 ? -11.594 -6.601 13.347 1.00 35.06 166 ARG B O 1
ATOM 2700 N N . LEU B 1 110 ? -10.886 -4.618 14.151 1.00 30.62 167 LEU B N 1
ATOM 2701 C CA . LEU B 1 110 ? -9.948 -4.430 13.050 1.00 28.88 167 LEU B CA 1
ATOM 2702 C C . LEU B 1 110 ? -8.851 -5.485 13.092 1.00 32.61 167 LEU B C 1
ATOM 2703 O O . LEU B 1 110 ? -8.484 -6.064 12.062 1.00 32.28 167 LEU B O 1
ATOM 2708 N N . ALA B 1 111 ? -8.311 -5.739 14.283 1.00 33.94 168 ALA B N 1
ATOM 2709 C CA . ALA B 1 111 ? -7.305 -6.776 14.450 1.00 28.81 168 ALA B CA 1
ATOM 2710 C C . ALA B 1 111 ? -7.830 -8.146 14.019 1.00 28.97 168 ALA B C 1
ATOM 2711 O O . ALA B 1 111 ? -7.120 -8.905 13.343 1.00 25.60 168 ALA B O 1
ATOM 2713 N N . THR B 1 112 ? -9.073 -8.479 14.394 1.00 24.61 169 THR B N 1
ATOM 2714 C CA . THR B 1 112 ? -9.592 -9.817 14.123 1.00 28.44 169 THR B CA 1
ATOM 2715 C C . THR B 1 112 ? -10.032 -9.959 12.673 1.00 30.36 169 THR B C 1
ATOM 2716 O O . THR B 1 112 ? -9.892 -11.030 12.077 1.00 24.17 169 THR B O 1
ATOM 2720 N N . GLU B 1 113 ? -10.546 -8.885 12.083 1.00 26.54 170 GLU B N 1
ATOM 2721 C CA . GLU B 1 113 ? -10.933 -8.941 10.679 1.00 27.73 170 GLU B CA 1
ATOM 2722 C C . GLU B 1 113 ? -9.716 -9.061 9.771 1.00 28.42 170 GLU B C 1
ATOM 2723 O O . GLU B 1 113 ? -9.789 -9.703 8.717 1.00 27.70 170 GLU B O 1
ATOM 2729 N N . HIS B 1 114 ? -8.588 -8.463 10.173 1.00 31.67 171 HIS B N 1
ATOM 2730 C CA . HIS B 1 114 ? -7.337 -8.616 9.431 1.00 27.42 171 HIS B CA 1
ATOM 2731 C C . HIS B 1 114 ? -6.904 -10.076 9.376 1.00 27.59 171 HIS B C 1
ATOM 2732 O O . HIS B 1 114 ? -6.454 -10.561 8.331 1.00 28.99 171 HIS B O 1
ATOM 2739 N N . LEU B 1 115 ? -7.035 -10.793 10.494 1.00 28.32 172 LEU B N 1
ATOM 2740 C CA . LEU B 1 115 ? -6.724 -12.219 10.498 1.00 27.01 172 LEU B CA 1
ATOM 2741 C C . LEU B 1 115 ? -7.737 -13.014 9.676 1.00 30.48 172 LEU B C 1
ATOM 2742 O O . LEU B 1 115 ? -7.356 -13.913 8.915 1.00 32.62 172 LEU B O 1
ATOM 2747 N N . LEU B 1 116 ? -9.031 -12.701 9.812 1.00 29.27 173 LEU B N 1
ATOM 2748 C CA . LEU B 1 116 ? -10.046 -13.425 9.048 1.00 29.88 173 LEU B CA 1
ATOM 2749 C C . LEU B 1 116 ? -9.892 -13.180 7.551 1.00 30.77 173 LEU B C 1
ATOM 2750 O O . LEU B 1 116 ? -10.066 -14.103 6.747 1.00 29.34 173 LEU B O 1
ATOM 2755 N N . ASP B 1 117 ? -9.569 -11.941 7.167 1.00 32.31 174 ASP B N 1
ATOM 2756 C CA . ASP B 1 117 ? -9.329 -11.616 5.762 1.00 27.77 174 ASP B CA 1
ATOM 2757 C C . ASP B 1 117 ? -8.174 -12.428 5.198 1.00 29.86 174 ASP B C 1
ATOM 2758 O O . ASP B 1 117 ? -8.199 -12.831 4.029 1.00 35.58 174 ASP B O 1
ATOM 2763 N N . LEU B 1 118 ? -7.139 -12.658 6.008 1.00 27.78 175 LEU B N 1
ATOM 2764 C CA . LEU B 1 118 ? -6.036 -13.512 5.595 1.00 29.79 175 LEU B CA 1
ATOM 2765 C C . LEU B 1 118 ? -6.426 -14.978 5.471 1.00 32.88 175 LEU B C 1
ATOM 2766 O O . LEU B 1 118 ? -5.613 -15.759 4.967 1.00 38.51 175 LEU B O 1
ATOM 2771 N N . GLY B 1 119 ? -7.619 -15.375 5.929 1.00 29.34 176 GLY B N 1
ATOM 2772 C CA . GLY B 1 119 ? -8.056 -16.759 5.869 1.00 24.64 176 GLY B CA 1
ATOM 2773 C C . GLY B 1 119 ? -8.017 -17.521 7.183 1.00 30.45 176 GLY B C 1
ATOM 2774 O O . GLY B 1 119 ? -8.336 -18.717 7.191 1.00 24.72 176 GLY B O 1
ATOM 2775 N N . HIS B 1 120 ? -7.627 -16.887 8.286 1.00 28.06 177 HIS B N 1
ATOM 2776 C CA . HIS B 1 120 ? -7.657 -17.552 9.581 1.00 26.11 177 HIS B CA 1
ATOM 2777 C C . HIS B 1 120 ? -9.092 -17.727 10.053 1.00 29.50 177 HIS B C 1
ATOM 2778 O O . HIS B 1 120 ? -9.924 -16.826 9.915 1.00 33.85 177 HIS B O 1
ATOM 2785 N N . ARG B 1 121 ? -9.387 -18.893 10.615 1.00 30.64 178 ARG B N 1
ATOM 2786 C CA . ARG B 1 121 ? -10.706 -19.156 11.172 1.00 30.48 178 ARG B CA 1
ATOM 2787 C C . ARG B 1 121 ? -10.669 -19.583 12.630 1.00 32.18 178 ARG B C 1
ATOM 2788 O O . ARG B 1 121 ? -11.681 -19.425 13.328 1.00 30.68 178 ARG B O 1
ATOM 2796 N N . ARG B 1 122 ? -9.539 -20.100 13.109 1.00 28.30 179 ARG B N 1
ATOM 2797 C CA . ARG B 1 122 ? -9.359 -20.477 14.508 1.00 30.52 179 ARG B CA 1
ATOM 2798 C C . ARG B 1 122 ? -8.354 -19.492 15.126 1.00 28.73 179 ARG B C 1
ATOM 2799 O O . ARG B 1 122 ? -7.152 -19.747 15.175 1.00 29.70 179 ARG B O 1
ATOM 2807 N N . ILE B 1 123 ? -8.862 -18.356 15.599 1.00 27.74 180 ILE B N 1
ATOM 2808 C CA . ILE B 1 123 ? -8.046 -17.290 16.173 1.00 28.11 180 ILE B CA 1
ATOM 2809 C C . ILE B 1 123 ? -8.228 -17.301 17.687 1.00 28.10 180 ILE B C 1
ATOM 2810 O O . ILE B 1 123 ? -9.353 -17.164 18.187 1.00 29.88 180 ILE B O 1
ATOM 2815 N N . ALA B 1 124 ? -7.128 -17.454 18.417 1.00 27.66 181 ALA B N 1
ATOM 2816 C CA . ALA B 1 124 ? -7.178 -17.401 19.871 1.00 26.30 181 ALA B CA 1
ATOM 2817 C C . ALA B 1 124 ? -7.041 -15.962 20.365 1.00 25.87 181 ALA B C 1
ATOM 2818 O O . ALA B 1 124 ? -6.545 -15.075 19.670 1.00 21.53 181 ALA B O 1
ATOM 2820 N N . LEU B 1 125 ? -7.513 -15.739 21.585 1.00 25.24 182 LEU B N 1
ATOM 2821 C CA . LEU B 1 125 ? -7.483 -14.430 22.208 1.00 22.77 182 LEU B CA 1
ATOM 2822 C C . LEU B 1 125 ? -6.802 -14.548 23.558 1.00 24.65 182 LEU B C 1
ATOM 2823 O O . LEU B 1 125 ? -7.104 -15.458 24.339 1.00 25.96 182 LEU B O 1
ATOM 2828 N N . ILE B 1 126 ? -5.861 -13.647 23.811 1.00 23.90 183 ILE B N 1
ATOM 2829 C CA . ILE B 1 126 ? -5.256 -13.479 25.122 1.00 26.71 183 ILE B CA 1
ATOM 2830 C C . ILE B 1 126 ? -5.565 -12.052 25.519 1.00 29.40 183 ILE B C 1
ATOM 2831 O O . ILE B 1 126 ? -5.036 -11.100 24.929 1.00 32.87 183 ILE B O 1
ATOM 2836 N N . THR B 1 127 ? -6.452 -11.895 26.477 1.00 29.56 184 THR B N 1
ATOM 2837 C CA . THR B 1 127 ? -6.921 -10.575 26.834 1.00 30.02 184 THR B CA 1
ATOM 2838 C C . THR B 1 127 ? -6.296 -10.146 28.149 1.00 29.26 184 THR B C 1
ATOM 2839 O O . THR B 1 127 ? -5.618 -10.924 28.827 1.00 26.16 184 THR B O 1
ATOM 2843 N N . GLY B 1 128 ? -6.525 -8.877 28.490 1.00 29.04 185 GLY B N 1
ATOM 2844 C CA . GLY B 1 128 ? -6.167 -8.362 29.789 1.00 35.22 185 GLY B CA 1
ATOM 2845 C C . GLY B 1 128 ? -7.115 -8.843 30.868 1.00 36.30 185 GLY B C 1
ATOM 2846 O O . GLY B 1 128 ? -8.017 -9.658 30.638 1.00 40.92 185 GLY B O 1
ATOM 2847 N N . PRO B 1 129 ? -6.908 -8.343 32.082 1.00 38.49 186 PRO B N 1
ATOM 2848 C CA . PRO B 1 129 ? -7.758 -8.760 33.205 1.00 48.10 186 PRO B CA 1
ATOM 2849 C C . PRO B 1 129 ? -9.183 -8.239 33.070 1.00 55.45 186 PRO B C 1
ATOM 2850 O O . PRO B 1 129 ? -9.430 -7.159 32.527 1.00 50.58 186 PRO B O 1
ATOM 2854 N N . GLN B 1 130 ? -10.128 -9.035 33.585 1.00 76.50 187 GLN B N 1
ATOM 2855 C CA . GLN B 1 130 ? -11.546 -8.705 33.463 1.00 78.39 187 GLN B CA 1
ATOM 2856 C C . GLN B 1 130 ? -11.866 -7.338 34.054 1.00 78.92 187 GLN B C 1
ATOM 2857 O O . GLN B 1 130 ? -12.701 -6.605 33.514 1.00 83.62 187 GLN B O 1
ATOM 2863 N N . ASP B 1 131 ? -11.215 -6.975 35.162 1.00 62.85 188 ASP B N 1
ATOM 2864 C CA . ASP B 1 131 ? -11.541 -5.738 35.867 1.00 62.27 188 ASP B CA 1
ATOM 2865 C C . ASP B 1 131 ? -11.246 -4.484 35.054 1.00 58.45 188 ASP B C 1
ATOM 2866 O O . ASP B 1 131 ? -11.558 -3.380 35.514 1.00 62.90 188 ASP B O 1
ATOM 2871 N N . TRP B 1 132 ? -10.644 -4.619 33.879 1.00 55.53 189 TRP B N 1
ATOM 2872 C CA . TRP B 1 132 ? -10.406 -3.503 32.977 1.00 50.32 189 TRP B CA 1
ATOM 2873 C C . TRP B 1 132 ? -11.483 -3.504 31.903 1.00 51.61 189 TRP B C 1
ATOM 2874 O O . TRP B 1 132 ? -11.677 -4.515 31.216 1.00 50.01 189 TRP B O 1
ATOM 2885 N N . LEU B 1 133 ? -12.186 -2.374 31.769 1.00 53.47 190 LEU B N 1
ATOM 2886 C CA . LEU B 1 133 ? -13.195 -2.249 30.720 1.00 46.67 190 LEU B CA 1
ATOM 2887 C C . LEU B 1 133 ? -12.576 -2.370 29.330 1.00 49.30 190 LEU B C 1
ATOM 2888 O O . LEU B 1 133 ? -13.246 -2.816 28.388 1.00 43.16 190 LEU B O 1
ATOM 2893 N N . GLU B 1 134 ? -11.300 -1.991 29.185 1.00 51.72 191 GLU B N 1
ATOM 2894 C CA . GLU B 1 134 ? -10.621 -2.122 27.898 1.00 44.64 191 GLU B CA 1
ATOM 2895 C C . GLU B 1 134 ? -10.476 -3.584 27.501 1.00 41.45 191 GLU B C 1
ATOM 2896 O O . GLU B 1 134 ? -10.553 -3.927 26.313 1.00 36.47 191 GLU B O 1
ATOM 2902 N N . ALA B 1 135 ? -10.264 -4.464 28.481 1.00 42.49 192 ALA B N 1
ATOM 2903 C CA . ALA B 1 135 ? -10.131 -5.881 28.160 1.00 43.98 192 ALA B CA 1
ATOM 2904 C C . ALA B 1 135 ? -11.472 -6.492 27.759 1.00 36.37 192 ALA B C 1
ATOM 2905 O O . ALA B 1 135 ? -11.517 -7.359 26.878 1.00 37.12 192 ALA B O 1
ATOM 2907 N N . ARG B 1 136 ? -12.572 -6.024 28.361 1.00 40.37 193 ARG B N 1
ATOM 2908 C CA . ARG B 1 136 ? -13.895 -6.530 28.000 1.00 41.59 193 ARG B CA 1
ATOM 2909 C C . ARG B 1 136 ? -14.327 -6.035 26.622 1.00 37.12 193 ARG B C 1
ATOM 2910 O O . ARG B 1 136 ? -14.929 -6.789 25.848 1.00 35.34 193 ARG B O 1
ATOM 2918 N N . GLU B 1 137 ? -14.005 -4.786 26.281 1.00 34.49 194 GLU B N 1
ATOM 2919 C CA . GLU B 1 137 ? -14.367 -4.273 24.962 1.00 35.50 194 GLU B CA 1
ATOM 2920 C C . GLU B 1 137 ? -13.597 -4.982 23.851 1.00 34.30 194 GLU B C 1
ATOM 2921 O O . GLU B 1 137 ? -14.173 -5.340 22.815 1.00 30.61 194 GLU B O 1
ATOM 2927 N N . ARG B 1 138 ? -12.295 -5.206 24.047 1.00 37.93 195 ARG B N 1
ATOM 2928 C CA . ARG B 1 138 ? -11.517 -5.868 23.009 1.00 31.16 195 ARG B CA 1
ATOM 2929 C C . ARG B 1 138 ? -11.979 -7.306 22.824 1.00 29.89 195 ARG B C 1
ATOM 2930 O O . ARG B 1 138 ? -12.089 -7.790 21.692 1.00 22.84 195 ARG B O 1
ATOM 2938 N N . LEU B 1 139 ? -12.298 -7.987 23.924 1.00 30.39 196 LEU B N 1
ATOM 2939 C CA . LEU B 1 139 ? -12.887 -9.313 23.816 1.00 31.45 196 LEU B CA 1
ATOM 2940 C C . LEU B 1 139 ? -14.177 -9.272 23.004 1.00 34.42 196 LEU B C 1
ATOM 2941 O O . LEU B 1 139 ? -14.443 -10.176 22.197 1.00 29.26 196 LEU B O 1
ATOM 2946 N N . GLN B 1 140 ? -14.988 -8.226 23.194 1.00 29.40 197 GLN B N 1
ATOM 2947 C CA . GLN B 1 140 ? -16.269 -8.178 22.502 1.00 34.28 197 GLN B CA 1
ATOM 2948 C C . GLN B 1 140 ? -16.127 -7.805 21.030 1.00 34.19 197 GLN B C 1
ATOM 2949 O O . GLN B 1 140 ? -16.969 -8.209 20.220 1.00 39.58 197 GLN B O 1
ATOM 2955 N N . GLY B 1 141 ? -15.094 -7.040 20.660 1.00 32.96 198 GLY B N 1
ATOM 2956 C CA . GLY B 1 141 ? -14.863 -6.765 19.248 1.00 29.20 198 GLY B CA 1
ATOM 2957 C C . GLY B 1 141 ? -14.315 -7.972 18.510 1.00 29.89 198 GLY B C 1
ATOM 2958 O O . GLY B 1 141 ? -14.641 -8.203 17.343 1.00 29.43 198 GLY B O 1
ATOM 2959 N N . TRP B 1 142 ? -13.465 -8.750 19.177 1.00 27.61 199 TRP B N 1
ATOM 2960 C CA . TRP B 1 142 ? -13.014 -10.021 18.619 1.00 30.19 199 TRP B CA 1
ATOM 2961 C C . TRP B 1 142 ? -14.160 -11.028 18.537 1.00 28.55 199 TRP B C 1
ATOM 2962 O O . TRP B 1 142 ? -14.326 -11.709 17.517 1.00 26.00 199 TRP B O 1
ATOM 2973 N N . ARG B 1 143 ? -14.979 -11.120 19.587 1.00 27.39 200 ARG B N 1
ATOM 2974 C CA . ARG B 1 143 ? -16.069 -12.095 19.583 1.00 35.31 200 ARG B CA 1
ATOM 2975 C C . ARG B 1 143 ? -17.100 -11.810 18.485 1.00 30.30 200 ARG B C 1
ATOM 2976 O O . ARG B 1 143 ? -17.547 -12.736 17.795 1.00 29.17 200 ARG B O 1
ATOM 2984 N N . GLU B 1 144 ? -17.496 -10.543 18.307 1.00 29.47 201 GLU B N 1
ATOM 2985 C CA . GLU B 1 144 ? -18.477 -10.202 17.275 1.00 34.20 201 GLU B CA 1
ATOM 2986 C C . GLU B 1 144 ? -17.908 -10.286 15.858 1.00 33.96 201 GLU B C 1
ATOM 2987 O O . GLU B 1 144 ? -18.680 -10.453 14.904 1.00 36.25 201 GLU B O 1
ATOM 2993 N N . ALA B 1 145 ? -16.587 -10.142 15.695 1.00 32.24 202 ALA B N 1
ATOM 2994 C CA . ALA B 1 145 ? -15.966 -10.355 14.388 1.00 33.41 202 ALA B CA 1
ATOM 2995 C C . ALA B 1 145 ? -16.021 -11.825 13.986 1.00 30.42 202 ALA B C 1
ATOM 2996 O O . ALA B 1 145 ? -16.276 -12.147 12.819 1.00 30.98 202 ALA B O 1
ATOM 2998 N N . LEU B 1 146 ? -15.776 -12.730 14.935 1.00 30.02 203 LEU B N 1
ATOM 2999 C CA . LEU B 1 146 ? -15.941 -14.150 14.648 1.00 33.84 203 LEU B CA 1
ATOM 3000 C C . LEU B 1 146 ? -17.408 -14.500 14.413 1.00 33.86 203 LEU B C 1
ATOM 3001 O O . LEU B 1 146 ? -17.725 -15.280 13.508 1.00 32.11 203 LEU B O 1
ATOM 3006 N N . ALA B 1 147 ? -18.319 -13.944 15.218 1.00 30.92 204 ALA B N 1
ATOM 3007 C CA . ALA B 1 147 ? -19.735 -14.270 15.044 1.00 33.89 204 ALA B CA 1
ATOM 3008 C C . ALA B 1 147 ? -20.233 -13.850 13.665 1.00 35.55 204 ALA B C 1
ATOM 3009 O O . ALA B 1 147 ? -20.927 -14.620 12.990 1.00 34.86 204 ALA B O 1
ATOM 3011 N N . GLU B 1 148 ? -19.866 -12.643 13.215 1.00 30.85 205 GLU B N 1
ATOM 3012 C CA . GLU B 1 148 ? -20.202 -12.226 11.856 1.00 33.94 205 GLU B CA 1
ATOM 3013 C C . GLU B 1 148 ? -19.637 -13.189 10.808 1.00 38.43 205 GLU B C 1
ATOM 3014 O O . GLU B 1 148 ? -20.260 -13.400 9.761 1.00 39.73 205 GLU B O 1
ATOM 3020 N N . ALA B 1 149 ? -18.475 -13.789 11.069 1.00 34.74 206 ALA B N 1
ATOM 3021 C CA . ALA B 1 149 ? -17.910 -14.779 10.162 1.00 34.38 206 ALA B CA 1
ATOM 3022 C C . ALA B 1 149 ? -18.512 -16.171 10.339 1.00 35.53 206 ALA B C 1
ATOM 3023 O O . ALA B 1 149 ? -18.095 -17.099 9.637 1.00 39.47 206 ALA B O 1
ATOM 3025 N N . GLY B 1 150 ? -19.468 -16.341 11.250 1.00 37.81 207 GLY B N 1
ATOM 3026 C CA . GLY B 1 150 ? -20.074 -17.641 11.480 1.00 35.24 207 GLY B CA 1
ATOM 3027 C C . GLY B 1 150 ? -19.220 -18.618 12.261 1.00 42.25 207 GLY B C 1
ATOM 3028 O O . GLY B 1 150 ? -19.382 -19.836 12.110 1.00 42.16 207 GLY B O 1
ATOM 3029 N N . LEU B 1 151 ? -18.312 -18.121 13.098 1.00 37.03 208 LEU B N 1
ATOM 3030 C CA . LEU B 1 151 ? -17.406 -18.963 13.851 1.00 38.47 208 LEU B CA 1
ATOM 3031 C C . LEU B 1 151 ? -17.676 -18.837 15.346 1.00 38.95 208 LEU B C 1
ATOM 3032 O O . LEU B 1 151 ? -17.814 -17.720 15.855 1.00 39.97 208 LEU B O 1
ATOM 3037 N N . PRO B 1 152 ? -17.744 -19.947 16.071 1.00 38.49 209 PRO B N 1
ATOM 3038 C CA . PRO B 1 152 ? -17.868 -19.875 17.530 1.00 38.18 209 PRO B CA 1
ATOM 3039 C C . PRO B 1 152 ? -16.585 -19.355 18.151 1.00 43.40 209 PRO B C 1
ATOM 3040 O O . PRO B 1 152 ? -15.503 -19.468 17.550 1.00 43.56 209 PRO B O 1
ATOM 3044 N N . PRO B 1 153 ? -16.661 -18.780 19.348 1.00 37.10 210 PRO B N 1
ATOM 3045 C CA . PRO B 1 153 ? -15.458 -18.297 20.025 1.00 35.56 210 PRO B CA 1
ATOM 3046 C C . PRO B 1 153 ? -14.699 -19.435 20.685 1.00 42.38 210 PRO B C 1
ATOM 3047 O O . PRO B 1 153 ? -15.295 -20.252 21.406 1.00 40.15 210 PRO B O 1
ATOM 3051 N N . PRO B 1 154 ? -13.362 -19.515 20.474 1.00 35.55 211 PRO B N 1
ATOM 3052 C CA . PRO B 1 154 ? -12.538 -20.457 21.248 1.00 33.89 211 PRO B CA 1
ATOM 3053 C C . PRO B 1 154 ? -12.512 -20.091 22.722 1.00 40.26 211 PRO B C 1
ATOM 3054 O O . PRO B 1 154 ? -13.092 -19.075 23.118 1.00 42.38 211 PRO B O 1
ATOM 3058 N N . ALA B 1 155 ? -11.856 -20.902 23.549 1.00 39.60 212 ALA B N 1
ATOM 3059 C CA . ALA B 1 155 ? -11.696 -20.530 24.947 1.00 35.87 212 ALA B CA 1
ATOM 3060 C C . ALA B 1 155 ? -10.736 -19.348 25.050 1.00 36.22 212 ALA B C 1
ATOM 3061 O O . ALA B 1 155 ? -9.737 -19.275 24.334 1.00 35.46 212 ALA B O 1
ATOM 3063 N N . VAL B 1 156 ? -11.070 -18.398 25.914 1.00 39.81 213 VAL B N 1
ATOM 3064 C CA . VAL B 1 156 ? -10.321 -17.157 26.060 1.00 31.76 213 VAL B CA 1
ATOM 3065 C C . VAL B 1 156 ? -9.412 -17.286 27.267 1.00 31.23 213 VAL B C 1
ATOM 3066 O O . VAL B 1 156 ? -9.849 -17.721 28.337 1.00 35.20 213 VAL B O 1
ATOM 3070 N N . LEU B 1 157 ? -8.148 -16.913 27.100 1.00 29.87 214 LEU B N 1
ATOM 3071 C CA . LEU B 1 157 ? -7.183 -16.909 28.184 1.00 27.89 214 LEU B CA 1
ATOM 3072 C C . LEU B 1 157 ? -6.932 -15.475 28.640 1.00 27.68 214 LEU B C 1
ATOM 3073 O O . LEU B 1 157 ? -6.938 -14.543 27.831 1.00 23.64 214 LEU B O 1
ATOM 3078 N N . GLN B 1 158 ? -6.710 -15.302 29.942 1.00 27.29 215 GLN B N 1
ATOM 3079 C CA . GLN B 1 158 ? -6.547 -13.984 30.544 1.00 29.64 215 GLN B CA 1
ATOM 3080 C C . GLN B 1 158 ? -5.095 -13.723 30.920 1.00 31.75 215 GLN B C 1
ATOM 3081 O O . GLN B 1 158 ? -4.447 -14.568 31.547 1.00 35.61 215 GLN B O 1
ATOM 3087 N N . GLY B 1 159 ? -4.590 -12.546 30.550 1.00 28.43 216 GLY B N 1
ATOM 3088 C CA . GLY B 1 159 ? -3.306 -12.079 31.001 1.00 24.15 216 GLY B CA 1
ATOM 3089 C C . GLY B 1 159 ? -3.433 -10.941 31.993 1.00 30.04 216 GLY B C 1
ATOM 3090 O O . GLY B 1 159 ? -4.507 -10.672 32.547 1.00 36.54 216 GLY B O 1
ATOM 3091 N N . ASP B 1 160 ? -2.314 -10.255 32.225 1.00 30.57 217 ASP B N 1
ATOM 3092 C CA . ASP B 1 160 ? -2.347 -9.067 33.063 1.00 28.81 217 ASP B CA 1
ATOM 3093 C C . ASP B 1 160 ? -1.572 -7.926 32.417 1.00 29.00 217 ASP B C 1
ATOM 3094 O O . ASP B 1 160 ? -0.935 -7.134 33.118 1.00 32.32 217 ASP B O 1
ATOM 3099 N N . TRP B 1 161 ? -1.610 -7.846 31.082 1.00 26.51 218 TRP B N 1
ATOM 3100 C CA . TRP B 1 161 ? -0.939 -6.820 30.280 1.00 27.58 218 TRP B CA 1
ATOM 3101 C C . TRP B 1 161 ? 0.570 -7.032 30.215 1.00 30.52 218 TRP B C 1
ATOM 3102 O O . TRP B 1 161 ? 1.252 -6.344 29.449 1.00 30.50 218 TRP B O 1
ATOM 3113 N N . SER B 1 162 ? 1.104 -7.976 30.989 1.00 27.58 219 SER B N 1
ATOM 3114 C CA . SER B 1 162 ? 2.548 -8.138 31.090 1.00 27.54 219 SER B CA 1
ATOM 3115 C C . SER B 1 162 ? 3.058 -9.219 30.142 1.00 27.84 219 SER B C 1
ATOM 3116 O O . SER B 1 162 ? 2.341 -10.161 29.792 1.00 28.88 219 SER B O 1
ATOM 3119 N N . ALA B 1 163 ? 4.327 -9.074 29.743 1.00 29.27 220 ALA B N 1
ATOM 3120 C CA . ALA B 1 163 ? 4.953 -10.038 28.841 1.00 25.27 220 ALA B CA 1
ATOM 3121 C C . ALA B 1 163 ? 5.024 -11.429 29.452 1.00 26.98 220 ALA B C 1
ATOM 3122 O O . ALA B 1 163 ? 4.879 -12.427 28.736 1.00 28.25 220 ALA B O 1
ATOM 3124 N N . ALA B 1 164 ? 5.255 -11.517 30.763 1.00 24.13 221 ALA B N 1
ATOM 3125 C CA . ALA B 1 164 ? 5.217 -12.806 31.449 1.00 25.03 221 ALA B CA 1
ATOM 3126 C C . ALA B 1 164 ? 3.877 -13.514 31.244 1.00 29.08 221 ALA B C 1
ATOM 3127 O O . ALA B 1 164 ? 3.835 -14.714 30.941 1.00 25.49 221 ALA B O 1
ATOM 3129 N N . SER B 1 165 ? 2.765 -12.786 31.415 1.00 25.86 222 SER B N 1
ATOM 3130 C CA . SER B 1 165 ? 1.453 -13.425 31.351 1.00 24.89 222 SER B CA 1
ATOM 3131 C C . SER B 1 165 ? 1.127 -13.855 29.930 1.00 28.84 222 SER B C 1
ATOM 3132 O O . SER B 1 165 ? 0.497 -14.900 29.716 1.00 29.13 222 SER B O 1
ATOM 3135 N N . GLY B 1 166 ? 1.543 -13.056 28.946 1.00 28.46 223 GLY B N 1
ATOM 3136 C CA . GLY B 1 166 ? 1.400 -13.473 27.563 1.00 27.81 223 GLY B CA 1
ATOM 3137 C C . GLY B 1 166 ? 2.224 -14.707 27.249 1.00 28.64 223 GLY B C 1
ATOM 3138 O O . GLY B 1 166 ? 1.790 -15.583 26.498 1.00 27.47 223 GLY B O 1
ATOM 3139 N N . TYR B 1 167 ? 3.423 -14.797 27.829 1.00 29.16 224 TYR B N 1
ATOM 3140 C CA . TYR B 1 167 ? 4.236 -15.992 27.643 1.00 30.70 224 TYR B CA 1
ATOM 3141 C C . TYR B 1 167 ? 3.580 -17.209 28.287 1.00 29.90 224 TYR B C 1
ATOM 3142 O O . TYR B 1 167 ? 3.581 -18.298 27.709 1.00 30.31 224 TYR B O 1
ATOM 3151 N N . GLU B 1 168 ? 3.007 -17.044 29.481 1.00 32.51 225 GLU B N 1
ATOM 3152 C CA . GLU B 1 168 ? 2.350 -18.169 30.141 1.00 35.41 225 GLU B CA 1
ATOM 3153 C C . GLU B 1 168 ? 1.078 -18.581 29.408 1.00 31.20 225 GLU B C 1
ATOM 3154 O O . GLU B 1 168 ? 0.803 -19.776 29.254 1.00 32.81 225 GLU B O 1
ATOM 3160 N N . ALA B 1 169 ? 0.291 -17.608 28.948 1.00 26.48 226 ALA B N 1
ATOM 3161 C CA . ALA B 1 169 ? -0.936 -17.939 28.235 1.00 31.61 226 ALA B CA 1
ATOM 3162 C C . ALA B 1 169 ? -0.637 -18.666 26.927 1.00 33.51 226 ALA B C 1
ATOM 3163 O O . ALA B 1 169 ? -1.333 -19.630 26.574 1.00 32.68 226 ALA B O 1
ATOM 3165 N N . ALA B 1 170 ? 0.405 -18.231 26.201 1.00 29.87 227 ALA B N 1
ATOM 3166 C CA . ALA B 1 170 ? 0.763 -18.901 24.951 1.00 28.96 227 ALA B CA 1
ATOM 3167 C C . ALA B 1 170 ? 1.231 -20.328 25.199 1.00 28.66 227 ALA B C 1
ATOM 3168 O O . ALA B 1 170 ? 0.957 -21.220 24.390 1.00 29.94 227 ALA B O 1
ATOM 3170 N N . ARG B 1 171 ? 1.895 -20.576 26.324 1.00 27.84 228 ARG B N 1
ATOM 3171 C CA . ARG B 1 171 ? 2.295 -21.943 26.627 1.00 30.60 228 ARG B CA 1
ATOM 3172 C C . ARG B 1 171 ? 1.106 -22.819 27.007 1.00 31.37 228 ARG B C 1
ATOM 3173 O O . ARG B 1 171 ? 1.135 -24.031 26.765 1.00 34.74 228 ARG B O 1
ATOM 3181 N N . GLN B 1 172 ? 0.062 -22.239 27.603 1.00 29.63 229 GLN B N 1
ATOM 3182 C CA . GLN B 1 172 ? -1.146 -23.007 27.883 1.00 32.20 229 GLN B CA 1
ATOM 3183 C C . GLN B 1 172 ? -1.907 -23.326 26.599 1.00 34.67 229 GLN B C 1
ATOM 3184 O O . GLN B 1 172 ? -2.457 -24.426 26.445 1.00 38.27 229 GLN B O 1
ATOM 3190 N N . LEU B 1 173 ? -1.949 -22.375 25.666 1.00 33.85 230 LEU B N 1
ATOM 3191 C CA . LEU B 1 173 ? -2.531 -22.647 24.359 1.00 29.83 230 LEU B CA 1
ATOM 3192 C C . LEU B 1 173 ? -1.762 -23.733 23.619 1.00 29.60 230 LEU B C 1
ATOM 3193 O O . LEU B 1 173 ? -2.359 -24.520 22.877 1.00 32.07 230 LEU B O 1
ATOM 3198 N N . LEU B 1 174 ? -0.443 -23.793 23.804 1.00 33.41 231 LEU B N 1
ATOM 3199 C CA . LEU B 1 174 ? 0.392 -24.720 23.051 1.00 33.38 231 LEU B CA 1
ATOM 3200 C C . LEU B 1 174 ? 0.331 -26.151 23.570 1.00 33.42 231 LEU B C 1
ATOM 3201 O O . LEU B 1 174 ? 0.827 -27.048 22.882 1.00 36.22 231 LEU B O 1
ATOM 3206 N N . GLU B 1 175 ? -0.253 -26.382 24.751 1.00 31.58 232 GLU B N 1
ATOM 3207 C CA . GLU B 1 175 ? -0.354 -27.740 25.280 1.00 34.11 232 GLU B CA 1
ATOM 3208 C C . GLU B 1 175 ? -1.084 -28.644 24.298 1.00 33.25 232 GLU B C 1
ATOM 3209 O O . GLU B 1 175 ? -0.633 -29.757 24.006 1.00 33.17 232 GLU B O 1
ATOM 3215 N N . GLN B 1 176 ? -2.218 -28.173 23.774 1.00 30.77 233 GLN B N 1
ATOM 3216 C CA . GLN B 1 176 ? -2.993 -28.875 22.752 1.00 31.92 233 GLN B CA 1
ATOM 3217 C C . GLN B 1 176 ? -3.327 -27.868 21.663 1.00 32.32 233 GLN B C 1
ATOM 3218 O O . GLN B 1 176 ? -4.422 -27.294 21.651 1.00 33.38 233 GLN B O 1
ATOM 3224 N N . PRO B 1 177 ? -2.402 -27.640 20.714 1.00 35.19 234 PRO B N 1
ATOM 3225 C CA . PRO B 1 177 ? -2.509 -26.466 19.829 1.00 31.07 234 PRO B CA 1
ATOM 3226 C C . PRO B 1 177 ? -3.661 -26.539 18.836 1.00 31.51 234 PRO B C 1
ATOM 3227 O O . PRO B 1 177 ? -3.630 -27.354 17.914 1.00 39.90 234 PRO B O 1
ATOM 3231 N N . ASP B 1 178 ? -4.663 -25.672 18.999 1.00 30.39 235 ASP B N 1
ATOM 3232 C CA . ASP B 1 178 ? -5.875 -25.671 18.186 1.00 31.51 235 ASP B CA 1
ATOM 3233 C C . ASP B 1 178 ? -6.104 -24.315 17.517 1.00 30.90 235 ASP B C 1
ATOM 3234 O O . ASP B 1 178 ? -7.244 -23.889 17.333 1.00 31.64 235 ASP B O 1
ATOM 3239 N N . PHE B 1 179 ? -5.031 -23.620 17.145 1.00 29.16 236 PHE B N 1
ATOM 3240 C CA . PHE B 1 179 ? -5.135 -22.270 16.608 1.00 25.88 236 PHE B CA 1
ATOM 3241 C C . PHE B 1 179 ? -4.110 -22.083 15.502 1.00 23.28 236 PHE B C 1
ATOM 3242 O O . PHE B 1 179 ? -3.049 -22.707 15.508 1.00 24.34 236 PHE B O 1
ATOM 3250 N N . THR B 1 180 ? -4.426 -21.210 14.554 1.00 26.29 237 THR B N 1
ATOM 3251 C CA . THR B 1 180 ? -3.424 -20.722 13.626 1.00 23.07 237 THR B CA 1
ATOM 3252 C C . THR B 1 180 ? -3.102 -19.244 13.815 1.00 23.96 237 THR B C 1
ATOM 3253 O O . THR B 1 180 ? -2.158 -18.751 13.187 1.00 24.63 237 THR B O 1
ATOM 3257 N N . ALA B 1 181 ? -3.841 -18.524 14.663 1.00 27.35 238 ALA B N 1
ATOM 3258 C CA . ALA B 1 181 ? -3.524 -17.131 14.944 1.00 20.85 238 ALA B CA 1
ATOM 3259 C C . ALA B 1 181 ? -3.850 -16.817 16.397 1.00 24.84 238 ALA B C 1
ATOM 3260 O O . ALA B 1 181 ? -4.728 -17.443 17.004 1.00 19.74 238 ALA B O 1
ATOM 3262 N N . ILE B 1 182 ? -3.119 -15.844 16.956 1.00 28.04 239 ILE B N 1
ATOM 3263 C CA . ILE B 1 182 ? -3.311 -15.405 18.333 1.00 18.90 239 ILE B CA 1
ATOM 3264 C C . ILE B 1 182 ? -3.463 -13.894 18.337 1.00 24.89 239 ILE B C 1
ATOM 3265 O O . ILE B 1 182 ? -2.589 -13.174 17.838 1.00 26.20 239 ILE B O 1
ATOM 3270 N N . PHE B 1 183 ? -4.571 -13.417 18.891 1.00 28.47 240 PHE B N 1
ATOM 3271 C CA . PHE B 1 183 ? -4.804 -11.988 19.093 1.00 26.35 240 PHE B CA 1
ATOM 3272 C C . PHE B 1 183 ? -4.530 -11.681 20.567 1.00 26.54 240 PHE B C 1
ATOM 3273 O O . PHE B 1 183 ? -5.332 -12.012 21.443 1.00 27.79 240 PHE B O 1
ATOM 3281 N N . ALA B 1 184 ? -3.388 -11.060 20.841 1.00 26.90 241 ALA B N 1
ATOM 3282 C CA . ALA B 1 184 ? -3.035 -10.650 22.195 1.00 27.80 241 ALA B CA 1
ATOM 3283 C C . ALA B 1 184 ? -3.483 -9.209 22.409 1.00 28.81 241 ALA B C 1
ATOM 3284 O O . ALA B 1 184 ? -3.212 -8.341 21.573 1.00 27.61 241 ALA B O 1
ATOM 3286 N N . ALA B 1 185 ? -4.160 -8.958 23.534 1.00 28.27 242 ALA B N 1
ATOM 3287 C CA . ALA B 1 185 ? -4.835 -7.679 23.763 1.00 32.76 242 ALA B CA 1
ATOM 3288 C C . ALA B 1 185 ? -3.886 -6.531 24.066 1.00 28.08 242 ALA B C 1
ATOM 3289 O O . ALA B 1 185 ? -4.373 -5.430 24.346 1.00 30.71 242 ALA B O 1
ATOM 3291 N N . ASN B 1 186 ? -2.573 -6.749 24.055 1.00 28.93 243 ASN B N 1
ATOM 3292 C CA . ASN B 1 186 ? -1.634 -5.632 24.075 1.00 30.67 243 ASN B CA 1
ATOM 3293 C C . ASN B 1 186 ? -0.278 -6.122 23.595 1.00 25.60 243 ASN B C 1
ATOM 3294 O O . ASN B 1 186 ? -0.009 -7.325 23.561 1.00 26.16 243 ASN B O 1
ATOM 3299 N N . ASP B 1 187 ? 0.569 -5.164 23.210 1.00 27.99 244 ASP B N 1
ATOM 3300 C CA . ASP B 1 187 ? 1.861 -5.507 22.619 1.00 29.38 244 ASP B CA 1
ATOM 3301 C C . ASP B 1 187 ? 2.775 -6.208 23.618 1.00 25.01 244 ASP B C 1
ATOM 3302 O O . ASP B 1 187 ? 3.501 -7.129 23.238 1.00 27.70 244 ASP B O 1
ATOM 3307 N N . GLN B 1 188 ? 2.734 -5.816 24.895 1.00 23.82 245 GLN B N 1
ATOM 3308 C CA . GLN B 1 188 ? 3.549 -6.487 25.903 1.00 24.78 245 GLN B CA 1
ATOM 3309 C C . GLN B 1 188 ? 3.221 -7.973 25.992 1.00 25.54 245 GLN B C 1
ATOM 3310 O O . GLN B 1 188 ? 4.120 -8.820 25.993 1.00 27.23 245 GLN B O 1
ATOM 3316 N N . MET B 1 189 ? 1.936 -8.312 26.099 1.00 27.95 246 MET B N 1
ATOM 3317 C CA . MET B 1 189 ? 1.581 -9.722 26.160 1.00 28.11 246 MET B CA 1
ATOM 3318 C C . MET B 1 189 ? 1.940 -10.428 24.857 1.00 30.78 246 MET B C 1
ATOM 3319 O O . MET B 1 189 ? 2.347 -11.598 24.873 1.00 32.29 246 MET B O 1
ATOM 3324 N N . ALA B 1 190 ? 1.828 -9.727 23.725 1.00 26.15 247 ALA B N 1
ATOM 3325 C CA . ALA B 1 190 ? 2.189 -10.325 22.444 1.00 25.79 247 ALA B CA 1
ATOM 3326 C C . ALA B 1 190 ? 3.674 -10.656 22.373 1.00 32.45 247 ALA B C 1
ATOM 3327 O O . ALA B 1 190 ? 4.060 -11.603 21.678 1.00 29.84 247 ALA B O 1
ATOM 3329 N N . LEU B 1 191 ? 4.516 -9.888 23.078 1.00 28.84 248 LEU B N 1
ATOM 3330 C CA . LEU B 1 191 ? 5.944 -10.179 23.120 1.00 25.16 248 LEU B CA 1
ATOM 3331 C C . LEU B 1 191 ? 6.224 -11.517 23.797 1.00 29.42 248 LEU B C 1
ATOM 3332 O O . LEU B 1 191 ? 7.087 -12.279 23.342 1.00 29.92 248 LEU B O 1
ATOM 3337 N N . GLY B 1 192 ? 5.525 -11.816 24.898 1.00 29.13 249 GLY B N 1
ATOM 3338 C CA . GLY B 1 192 ? 5.670 -13.124 25.522 1.00 27.63 249 GLY B CA 1
ATOM 3339 C C . GLY B 1 192 ? 5.110 -14.244 24.667 1.00 30.51 249 GLY B C 1
ATOM 3340 O O . GLY B 1 192 ? 5.561 -15.392 24.751 1.00 31.82 249 GLY B O 1
ATOM 3341 N N . VAL B 1 193 ? 4.133 -13.930 23.827 1.00 29.21 250 VAL B N 1
ATOM 3342 C CA . VAL B 1 193 ? 3.616 -14.923 22.898 1.00 30.70 250 VAL B CA 1
ATOM 3343 C C . VAL B 1 193 ? 4.684 -15.302 21.879 1.00 26.79 250 VAL B C 1
ATOM 3344 O O . VAL B 1 193 ? 4.983 -16.485 21.679 1.00 27.73 250 VAL B O 1
ATOM 3348 N N . LEU B 1 194 ? 5.281 -14.301 21.231 1.00 25.82 251 LEU B N 1
ATOM 3349 C CA . LEU B 1 194 ? 6.367 -14.552 20.289 1.00 29.73 251 LEU B CA 1
ATOM 3350 C C . LEU B 1 194 ? 7.512 -15.330 20.929 1.00 27.38 251 LEU B C 1
ATOM 3351 O O . LEU B 1 194 ? 8.145 -16.152 20.264 1.00 28.33 251 LEU B O 1
ATOM 3356 N N . ARG B 1 195 ? 7.786 -15.096 22.210 1.00 27.69 252 ARG B N 1
ATOM 3357 C CA . ARG B 1 195 ? 8.830 -15.852 22.889 1.00 26.91 252 ARG B CA 1
ATOM 3358 C C . ARG B 1 195 ? 8.439 -17.317 23.048 1.00 29.11 252 ARG B C 1
ATOM 3359 O O . ARG B 1 195 ? 9.275 -18.210 22.870 1.00 33.19 252 ARG B O 1
ATOM 3367 N N . ALA B 1 196 ? 7.180 -17.580 23.407 1.00 29.83 253 ALA B N 1
ATOM 3368 C CA . ALA B 1 196 ? 6.725 -18.948 23.641 1.00 33.01 253 ALA B CA 1
ATOM 3369 C C . ALA B 1 196 ? 6.609 -19.729 22.340 1.00 33.46 253 ALA B C 1
ATOM 3370 O O . ALA B 1 196 ? 6.920 -20.924 22.306 1.00 33.62 253 ALA B O 1
ATOM 3372 N N . LEU B 1 197 ? 6.170 -19.070 21.265 1.00 29.71 254 LEU B N 1
ATOM 3373 C CA . LEU B 1 197 ? 6.118 -19.722 19.963 1.00 31.26 254 LEU B CA 1
ATOM 3374 C C . LEU B 1 197 ? 7.512 -20.092 19.467 1.00 38.37 254 LEU B C 1
ATOM 3375 O O . LEU B 1 197 ? 7.702 -21.172 18.895 1.00 40.08 254 LEU B O 1
ATOM 3380 N N . HIS B 1 198 ? 8.502 -19.213 19.675 1.00 35.54 255 HIS B N 1
ATOM 3381 C CA . HIS B 1 198 ? 9.841 -19.495 19.165 1.00 36.59 255 HIS B CA 1
ATOM 3382 C C . HIS B 1 198 ? 10.494 -20.645 19.918 1.00 40.00 255 HIS B C 1
ATOM 3383 O O . HIS B 1 198 ? 11.216 -21.449 19.319 1.00 45.45 255 HIS B O 1
ATOM 3390 N N . GLU B 1 199 ? 10.269 -20.730 21.233 1.00 46.95 256 GLU B N 1
ATOM 3391 C CA . GLU B 1 199 ? 10.794 -21.851 22.010 1.00 42.39 256 GLU B CA 1
ATOM 3392 C C . GLU B 1 199 ? 10.304 -23.186 21.463 1.00 35.07 256 GLU B C 1
ATOM 3393 O O . GLU B 1 199 ? 11.070 -24.152 21.389 1.00 43.42 256 GLU B O 1
ATOM 3399 N N . ARG B 1 200 ? 9.035 -23.260 21.075 1.00 34.91 257 ARG B N 1
ATOM 3400 C CA . ARG B 1 200 ? 8.456 -24.478 20.519 1.00 41.46 257 ARG B CA 1
ATOM 3401 C C . ARG B 1 200 ? 8.887 -24.754 19.082 1.00 36.91 257 ARG B C 1
ATOM 3402 O O . ARG B 1 200 ? 8.436 -25.744 18.498 1.00 43.76 257 ARG B O 1
ATOM 3410 N N . GLY B 1 201 ? 9.723 -23.908 18.490 1.00 36.95 258 GLY B N 1
ATOM 3411 C CA . GLY B 1 201 ? 10.103 -24.078 17.104 1.00 40.81 258 GLY B CA 1
ATOM 3412 C C . GLY B 1 201 ? 9.080 -23.626 16.084 1.00 39.31 258 GLY B C 1
ATOM 3413 O O . GLY B 1 201 ? 9.261 -23.895 14.892 1.00 42.25 258 GLY B O 1
ATOM 3414 N N . LEU B 1 202 ? 8.008 -22.960 16.502 1.00 40.43 259 LEU B N 1
ATOM 3415 C CA . LEU B 1 202 ? 7.004 -22.506 15.553 1.00 37.08 259 LEU B CA 1
ATOM 3416 C C . LEU B 1 202 ? 7.434 -21.167 14.975 1.00 34.08 259 LEU B C 1
ATOM 3417 O O . LEU B 1 202 ? 8.036 -20.347 15.668 1.00 33.04 259 LEU B O 1
ATOM 3422 N N . ARG B 1 203 ? 7.142 -20.955 13.699 1.00 33.01 260 ARG B N 1
ATOM 3423 C CA . ARG B 1 203 ? 7.546 -19.743 12.997 1.00 31.27 260 ARG B CA 1
ATOM 3424 C C . ARG B 1 203 ? 6.385 -18.756 12.912 1.00 32.45 260 ARG B C 1
ATOM 3425 O O . ARG B 1 203 ? 5.233 -19.148 12.703 1.00 29.24 260 ARG B O 1
ATOM 3433 N N . VAL B 1 204 ? 6.698 -17.480 13.085 1.00 29.18 261 VAL B N 1
ATOM 3434 C CA . VAL B 1 204 ? 5.754 -16.375 12.949 1.00 26.74 261 VAL B CA 1
ATOM 3435 C C . VAL B 1 204 ? 6.144 -15.577 11.707 1.00 29.68 261 VAL B C 1
ATOM 3436 O O . VAL B 1 204 ? 7.282 -15.095 11.623 1.00 31.02 261 VAL B O 1
ATOM 3440 N N . PRO B 1 205 ? 5.251 -15.408 10.722 1.00 29.18 262 PRO B N 1
ATOM 3441 C CA . PRO B 1 205 ? 3.878 -15.926 10.635 1.00 30.65 262 PRO B CA 1
ATOM 3442 C C . PRO B 1 205 ? 3.721 -17.255 9.889 1.00 30.85 262 PRO B C 1
ATOM 3443 O O . PRO B 1 205 ? 2.592 -17.603 9.567 1.00 31.94 262 PRO B O 1
ATOM 3447 N N . ASP B 1 206 ? 4.799 -17.993 9.599 1.00 30.69 263 ASP B N 1
ATOM 3448 C CA . ASP B 1 206 ? 4.696 -19.223 8.809 1.00 35.31 263 ASP B CA 1
ATOM 3449 C C . ASP B 1 206 ? 3.732 -20.222 9.441 1.00 33.98 263 ASP B C 1
ATOM 3450 O O . ASP B 1 206 ? 2.876 -20.792 8.758 1.00 32.12 263 ASP B O 1
ATOM 3455 N N . ASP B 1 207 ? 3.866 -20.459 10.744 1.00 35.43 264 ASP B N 1
ATOM 3456 C CA . ASP B 1 207 ? 3.024 -21.407 11.463 1.00 31.42 264 ASP B CA 1
ATOM 3457 C C . ASP B 1 207 ? 1.909 -20.742 12.259 1.00 30.59 264 ASP B C 1
ATOM 3458 O O . ASP B 1 207 ? 0.788 -21.262 12.293 1.00 29.76 264 ASP B O 1
ATOM 3463 N N . VAL B 1 208 ? 2.187 -19.611 12.907 1.00 27.83 265 VAL B N 1
ATOM 3464 C CA . VAL B 1 208 ? 1.201 -18.886 13.701 1.00 23.11 265 VAL B CA 1
ATOM 3465 C C . VAL B 1 208 ? 1.353 -17.398 13.423 1.00 27.38 265 VAL B C 1
ATOM 3466 O O . VAL B 1 208 ? 2.457 -16.850 13.526 1.00 27.97 265 VAL B O 1
ATOM 3470 N N . SER B 1 209 ? 0.244 -16.742 13.092 1.00 28.19 266 SER B N 1
ATOM 3471 C CA . SER B 1 209 ? 0.188 -15.288 12.997 1.00 27.74 266 SER B CA 1
ATOM 3472 C C . SER B 1 209 ? -0.209 -14.682 14.341 1.00 26.95 266 SER B C 1
ATOM 3473 O O . SER B 1 209 ? -0.989 -15.264 15.100 1.00 27.89 266 SER B O 1
ATOM 3476 N N . VAL B 1 210 ? 0.354 -13.514 14.643 1.00 23.46 267 VAL B N 1
ATOM 3477 C CA . VAL B 1 210 ? 0.145 -12.858 15.930 1.00 25.09 267 VAL B CA 1
ATOM 3478 C C . VAL B 1 210 ? -0.133 -11.377 15.691 1.00 29.04 267 VAL B C 1
ATOM 3479 O O . VAL B 1 210 ? 0.535 -10.738 14.871 1.00 27.45 267 VAL B O 1
ATOM 3483 N N . VAL B 1 211 ? -1.139 -10.843 16.388 1.00 27.52 268 VAL B N 1
ATOM 3484 C CA . VAL B 1 211 ? -1.509 -9.436 16.326 1.00 24.44 268 VAL B CA 1
ATOM 3485 C C . VAL B 1 211 ? -1.513 -8.897 17.748 1.00 26.67 268 VAL B C 1
ATOM 3486 O O . VAL B 1 211 ? -1.920 -9.593 18.682 1.00 27.31 268 VAL B O 1
ATOM 3490 N N . GLY B 1 212 ? -1.051 -7.660 17.914 1.00 29.81 269 GLY B N 1
ATOM 3491 C CA . GLY B 1 212 ? -1.050 -7.045 19.225 1.00 24.02 269 GLY B CA 1
ATOM 3492 C C . GLY B 1 212 ? -2.029 -5.896 19.342 1.00 31.53 269 GLY B C 1
ATOM 3493 O O . GLY B 1 212 ? -3.060 -5.876 18.665 1.00 31.06 269 GLY B O 1
ATOM 3494 N N . PHE B 1 213 ? -1.704 -4.927 20.197 1.00 28.43 270 PHE B N 1
ATOM 3495 C CA . PHE B 1 213 ? -2.552 -3.778 20.462 1.00 25.70 270 PHE B CA 1
ATOM 3496 C C . PHE B 1 213 ? -1.744 -2.768 21.268 1.00 29.81 270 PHE B C 1
ATOM 3497 O O . PHE B 1 213 ? -1.097 -3.164 22.240 1.00 31.50 270 PHE B O 1
ATOM 3505 N N . ASP B 1 214 ? -1.748 -1.492 20.837 1.00 29.93 271 ASP B N 1
ATOM 3506 C CA . ASP B 1 214 ? -1.158 -0.300 21.469 1.00 32.15 271 ASP B CA 1
ATOM 3507 C C . ASP B 1 214 ? -0.280 0.464 20.486 1.00 30.66 271 ASP B C 1
ATOM 3508 O O . ASP B 1 214 ? -0.311 1.699 20.448 1.00 30.73 271 ASP B O 1
ATOM 3513 N N . ASP B 1 215 ? 0.513 -0.270 19.703 1.00 28.29 272 ASP B N 1
ATOM 3514 C CA . ASP B 1 215 ? 1.590 0.295 18.889 1.00 30.41 272 ASP B CA 1
ATOM 3515 C C . ASP B 1 215 ? 2.612 1.024 19.772 1.00 28.17 272 ASP B C 1
ATOM 3516 O O . ASP B 1 215 ? 2.880 2.215 19.615 1.00 29.31 272 ASP B O 1
ATOM 3521 N N . ILE B 1 216 ? 3.168 0.282 20.727 1.00 28.30 273 ILE B N 1
ATOM 3522 C CA . ILE B 1 216 ? 4.277 0.772 21.544 1.00 30.94 273 ILE B CA 1
ATOM 3523 C C . ILE B 1 216 ? 5.515 0.843 20.654 1.00 30.72 273 ILE B C 1
ATOM 3524 O O . ILE B 1 216 ? 5.609 0.088 19.674 1.00 29.46 273 ILE B O 1
ATOM 3529 N N . PRO B 1 217 ? 6.473 1.735 20.937 1.00 26.22 274 PRO B N 1
ATOM 3530 C CA . PRO B 1 217 ? 7.641 1.861 20.043 1.00 31.30 274 PRO B CA 1
ATOM 3531 C C . PRO B 1 217 ? 8.404 0.561 19.838 1.00 33.23 274 PRO B C 1
ATOM 3532 O O . PRO B 1 217 ? 8.909 0.315 18.732 1.00 31.37 274 PRO B O 1
ATOM 3536 N N . GLU B 1 218 ? 8.494 -0.284 20.871 1.00 30.65 275 GLU B N 1
ATOM 3537 C CA . GLU B 1 218 ? 9.232 -1.536 20.742 1.00 28.01 275 GLU B CA 1
ATOM 3538 C C . GLU B 1 218 ? 8.623 -2.454 19.694 1.00 28.59 275 GLU B C 1
ATOM 3539 O O . GLU B 1 218 ? 9.341 -3.246 19.080 1.00 24.25 275 GLU B O 1
ATOM 3545 N N . SER B 1 219 ? 7.307 -2.348 19.476 1.00 31.10 276 SER B N 1
ATOM 3546 C CA . SER B 1 219 ? 6.577 -3.330 18.681 1.00 28.15 276 SER B CA 1
ATOM 3547 C C . SER B 1 219 ? 7.083 -3.390 17.246 1.00 31.06 276 SER B C 1
ATOM 3548 O O . SER B 1 219 ? 6.960 -4.433 16.592 1.00 30.18 276 SER B O 1
ATOM 3551 N N . ALA B 1 220 ? 7.652 -2.290 16.738 1.00 30.39 277 ALA B N 1
ATOM 3552 C CA . ALA B 1 220 ? 8.204 -2.294 15.391 1.00 27.50 277 ALA B CA 1
ATOM 3553 C C . ALA B 1 220 ? 9.536 -3.025 15.318 1.00 29.73 277 ALA B C 1
ATOM 3554 O O . ALA B 1 220 ? 10.012 -3.312 14.210 1.00 26.69 277 ALA B O 1
ATOM 3556 N N . TYR B 1 221 ? 10.134 -3.350 16.466 1.00 28.40 278 TYR B N 1
ATOM 3557 C CA . TYR B 1 221 ? 11.428 -4.017 16.502 1.00 27.83 278 TYR B CA 1
ATOM 3558 C C . TYR B 1 221 ? 11.372 -5.386 17.167 1.00 28.55 278 TYR B C 1
ATOM 3559 O O . TYR B 1 221 ? 12.426 -5.957 17.462 1.00 27.28 278 TYR B O 1
ATOM 3568 N N . PHE B 1 222 ? 10.177 -5.939 17.387 1.00 29.59 279 PHE B N 1
ATOM 3569 C CA . PHE B 1 222 ? 10.065 -7.322 17.829 1.00 29.05 279 PHE B CA 1
ATOM 3570 C C . PHE B 1 222 ? 10.581 -8.263 16.740 1.00 30.18 279 PHE B C 1
ATOM 3571 O O . PHE B 1 222 ? 10.842 -7.863 15.604 1.00 30.37 279 PHE B O 1
ATOM 3579 N N . HIS B 1 223 ? 10.727 -9.534 17.087 1.00 32.54 280 HIS B N 1
ATOM 3580 C CA . HIS B 1 223 ? 11.000 -10.534 16.065 1.00 32.20 280 HIS B CA 1
ATOM 3581 C C . HIS B 1 223 ? 9.775 -11.416 15.860 1.00 32.56 280 HIS B C 1
ATOM 3582 O O . HIS B 1 223 ? 9.413 -12.179 16.770 1.00 32.11 280 HIS B O 1
ATOM 3589 N N . PRO B 1 224 ? 9.070 -11.314 14.722 1.00 31.84 281 PRO B N 1
ATOM 3590 C CA . PRO B 1 224 ? 9.209 -10.311 13.660 1.00 30.26 281 PRO B CA 1
ATOM 3591 C C . PRO B 1 224 ? 8.414 -9.059 14.013 1.00 31.01 281 PRO B C 1
ATOM 3592 O O . PRO B 1 224 ? 7.598 -9.101 14.932 1.00 30.73 281 PRO B O 1
ATOM 3596 N N . PRO B 1 225 ? 8.647 -7.945 13.321 1.00 34.36 282 PRO B N 1
ATOM 3597 C CA . PRO B 1 225 ? 7.887 -6.720 13.602 1.00 30.59 282 PRO B CA 1
ATOM 3598 C C . PRO B 1 225 ? 6.392 -6.989 13.662 1.00 33.26 282 PRO B C 1
ATOM 3599 O O . PRO B 1 225 ? 5.814 -7.628 12.777 1.00 32.82 282 PRO B O 1
ATOM 3603 N N . LEU B 1 226 ? 5.768 -6.490 14.724 1.00 32.21 283 LEU B N 1
ATOM 3604 C CA . LEU B 1 226 ? 4.450 -6.943 15.137 1.00 26.63 283 LEU B CA 1
ATOM 3605 C C . LEU B 1 226 ? 3.358 -6.095 14.499 1.00 29.79 283 LEU B C 1
ATOM 3606 O O . LEU B 1 226 ? 3.384 -4.861 14.586 1.00 28.87 283 LEU B O 1
ATOM 3611 N N . THR B 1 227 ? 2.403 -6.761 13.855 1.00 33.76 284 THR B N 1
ATOM 3612 C CA . THR B 1 227 ? 1.165 -6.100 13.458 1.00 29.74 284 THR B CA 1
ATOM 3613 C C . THR B 1 227 ? 0.338 -5.808 14.700 1.00 24.87 284 THR B C 1
ATOM 3614 O O . THR B 1 227 ? 0.180 -6.674 15.564 1.00 27.20 284 THR B O 1
ATOM 3618 N N . THR B 1 228 ? -0.201 -4.599 14.792 1.00 27.39 285 THR B N 1
ATOM 3619 C CA . THR B 1 228 ? -0.851 -4.167 16.021 1.00 27.35 285 THR B CA 1
ATOM 3620 C C . THR B 1 228 ? -1.868 -3.076 15.701 1.00 31.86 285 THR B C 1
ATOM 3621 O O . THR B 1 228 ? -2.029 -2.660 14.550 1.00 29.12 285 THR B O 1
ATOM 3625 N N . VAL B 1 229 ? -2.542 -2.597 16.743 1.00 32.15 286 VAL B N 1
ATOM 3626 C CA . VAL B 1 229 ? -3.531 -1.532 16.636 1.00 33.39 286 VAL B CA 1
ATOM 3627 C C . VAL B 1 229 ? -3.001 -0.313 17.382 1.00 29.57 286 VAL B C 1
ATOM 3628 O O . VAL B 1 229 ? -2.657 -0.398 18.567 1.00 29.59 286 VAL B O 1
ATOM 3632 N N . ARG B 1 230 ? -2.945 0.819 16.695 1.00 30.65 287 ARG B N 1
ATOM 3633 C CA . ARG B 1 230 ? -2.342 2.019 17.255 1.00 35.23 287 ARG B CA 1
ATOM 3634 C C . ARG B 1 230 ? -3.356 2.814 18.069 1.00 35.39 287 ARG B C 1
ATOM 3635 O O . ARG B 1 230 ? -4.439 3.146 17.576 1.00 35.26 287 ARG B O 1
ATOM 3643 N N . GLN B 1 231 ? -3.001 3.099 19.318 1.00 34.20 288 GLN B N 1
ATOM 3644 C CA . GLN B 1 231 ? -3.673 4.095 20.139 1.00 35.77 288 GLN B CA 1
ATOM 3645 C C . GLN B 1 231 ? -2.789 5.329 20.216 1.00 35.69 288 GLN B C 1
ATOM 3646 O O . GLN B 1 231 ? -1.588 5.215 20.484 1.00 38.16 288 GLN B O 1
ATOM 3652 N N . ASP B 1 232 ? -3.376 6.505 19.995 1.00 35.97 289 ASP B N 1
ATOM 3653 C CA . ASP B 1 232 ? -2.633 7.760 20.109 1.00 36.26 289 ASP B CA 1
ATOM 3654 C C . ASP B 1 232 ? -2.735 8.265 21.544 1.00 38.95 289 ASP B C 1
ATOM 3655 O O . ASP B 1 232 ? -3.510 9.165 21.870 1.00 43.91 289 ASP B O 1
ATOM 3660 N N . PHE B 1 233 ? -1.911 7.672 22.414 1.00 39.45 290 PHE B N 1
ATOM 3661 C CA . PHE B 1 233 ? -1.956 7.988 23.841 1.00 35.77 290 PHE B CA 1
ATOM 3662 C C . PHE B 1 233 ? -1.672 9.462 24.105 1.00 39.00 290 PHE B C 1
ATOM 3663 O O . PHE B 1 233 ? -2.297 10.074 24.980 1.00 38.71 290 PHE B O 1
ATOM 3671 N N . GLU B 1 234 ? -0.716 10.049 23.379 1.00 41.53 291 GLU B N 1
ATOM 3672 C CA . GLU B 1 234 ? -0.360 11.441 23.642 1.00 43.56 291 GLU B CA 1
ATOM 3673 C C . GLU B 1 234 ? -1.527 12.373 23.324 1.00 40.43 291 GLU B C 1
ATOM 3674 O O . GLU B 1 234 ? -1.899 13.222 24.141 1.00 40.74 291 GLU B O 1
ATOM 3680 N N . GLU B 1 235 ? -2.140 12.204 22.148 1.00 42.08 292 GLU B N 1
ATOM 3681 C CA . GLU B 1 235 ? -3.321 12.990 21.805 1.00 42.98 292 GLU B CA 1
ATOM 3682 C C . GLU B 1 235 ? -4.478 12.716 22.758 1.00 39.96 292 GLU B C 1
ATOM 3683 O O . GLU B 1 235 ? -5.261 13.623 23.058 1.00 42.17 292 GLU B O 1
ATOM 3689 N N . LEU B 1 236 ? -4.602 11.478 23.243 1.00 43.64 293 LEU B N 1
ATOM 3690 C CA . LEU B 1 236 ? -5.676 11.140 24.175 1.00 41.23 293 LEU B CA 1
ATOM 3691 C C . LEU B 1 236 ? -5.552 11.927 25.473 1.00 38.89 293 LEU B C 1
ATOM 3692 O O . LEU B 1 236 ? -6.556 12.369 26.041 1.00 40.34 293 LEU B O 1
ATOM 3697 N N . GLY B 1 237 ? -4.326 12.109 25.965 1.00 40.48 294 GLY B N 1
ATOM 3698 C CA . GLY B 1 237 ? -4.135 12.912 27.157 1.00 34.54 294 GLY B CA 1
ATOM 3699 C C . GLY B 1 237 ? -4.218 14.392 26.877 1.00 39.73 294 GLY B C 1
ATOM 3700 O O . GLY B 1 237 ? -4.581 15.169 27.765 1.00 42.39 294 GLY B O 1
ATOM 3701 N N . ARG B 1 238 ? -3.896 14.805 25.647 1.00 42.49 295 ARG B N 1
ATOM 3702 C CA . ARG B 1 238 ? -4.030 16.212 25.281 1.00 41.30 295 ARG B CA 1
ATOM 3703 C C . ARG B 1 238 ? -5.487 16.640 25.267 1.00 38.81 295 ARG B C 1
ATOM 3704 O O . ARG B 1 238 ? -5.832 17.704 25.792 1.00 42.36 295 ARG B O 1
ATOM 3712 N N . GLN B 1 239 ? -6.356 15.826 24.668 1.00 43.55 296 GLN B N 1
ATOM 3713 C CA . GLN B 1 239 ? -7.773 16.161 24.605 1.00 47.65 296 GLN B CA 1
ATOM 3714 C C . GLN B 1 239 ? -8.462 16.021 25.951 1.00 48.83 296 GLN B C 1
ATOM 3715 O O . GLN B 1 239 ? -9.510 16.640 26.157 1.00 56.98 296 GLN B O 1
ATOM 3721 N N . ALA B 1 240 ? -7.904 15.234 26.871 1.00 43.03 297 ALA B N 1
ATOM 3722 C CA . ALA B 1 240 ? -8.428 15.225 28.233 1.00 49.89 297 ALA B CA 1
ATOM 3723 C C . ALA B 1 240 ? -8.217 16.575 28.911 1.00 51.44 297 ALA B C 1
ATOM 3724 O O . ALA B 1 240 ? -9.094 17.054 29.638 1.00 51.29 297 ALA B O 1
ATOM 3726 N N . VAL B 1 241 ? -7.062 17.206 28.681 1.00 53.95 298 VAL B N 1
ATOM 3727 C CA . VAL B 1 241 ? -6.805 18.531 29.240 1.00 51.30 298 VAL B CA 1
ATOM 3728 C C . VAL B 1 241 ? -7.686 19.575 28.566 1.00 51.88 298 VAL B C 1
ATOM 3729 O O . VAL B 1 241 ? -8.291 20.419 29.236 1.00 52.11 298 VAL B O 1
ATOM 3733 N N . GLU B 1 242 ? -7.780 19.531 27.234 1.00 50.07 299 GLU B N 1
ATOM 3734 C CA . GLU B 1 242 ? -8.588 20.508 26.509 1.00 57.06 299 GLU B CA 1
ATOM 3735 C C . GLU B 1 242 ? -10.055 20.439 26.925 1.00 66.29 299 GLU B C 1
ATOM 3736 O O . GLU B 1 242 ? -10.719 21.475 27.057 1.00 68.23 299 GLU B O 1
ATOM 3742 N N . GLN B 1 243 ? -10.577 19.227 27.145 1.00 65.97 300 GLN B N 1
ATOM 3743 C CA . GLN B 1 243 ? -11.967 19.084 27.568 1.00 68.17 300 GLN B CA 1
ATOM 3744 C C . GLN B 1 243 ? -12.145 19.474 29.030 1.00 66.02 300 GLN B C 1
ATOM 3745 O O . GLN B 1 243 ? -13.176 20.046 29.402 1.00 71.62 300 GLN B O 1
ATOM 3751 N N . LEU B 1 244 ? -11.157 19.170 29.877 1.00 61.12 301 LEU B N 1
ATOM 3752 C CA . LEU B 1 244 ? -11.238 19.585 31.275 1.00 61.20 301 LEU B CA 1
ATOM 3753 C C . LEU B 1 244 ? -11.198 21.104 31.406 1.00 63.88 301 LEU B C 1
ATOM 3754 O O . LEU B 1 244 ? -11.938 21.681 32.211 1.00 61.54 301 LEU B O 1
ATOM 3759 N N . LEU B 1 245 ? -10.335 21.765 30.630 1.00 59.36 302 LEU B N 1
ATOM 3760 C CA . LEU B 1 245 ? -10.244 23.218 30.702 1.00 57.69 302 LEU B CA 1
ATOM 3761 C C . LEU B 1 245 ? -11.531 23.886 30.245 1.00 64.29 302 LEU B C 1
ATOM 3762 O O . LEU B 1 245 ? -11.857 24.980 30.715 1.00 72.18 302 LEU B O 1
ATOM 3767 N N . GLU B 1 246 ? -12.274 23.255 29.333 1.00 67.85 303 GLU B N 1
ATOM 3768 C CA . GLU B 1 246 ? -13.554 23.824 28.927 1.00 72.83 303 GLU B CA 1
ATOM 3769 C C . GLU B 1 246 ? -14.579 23.716 30.050 1.00 75.27 303 GLU B C 1
ATOM 3770 O O . GLU B 1 246 ? -15.415 24.610 30.223 1.00 78.58 303 GLU B O 1
ATOM 3776 N N . MET B 1 247 ? -14.524 22.638 30.833 1.00 73.02 304 MET B N 1
ATOM 3777 C CA . MET B 1 247 ? -15.397 22.537 31.998 1.00 69.70 304 MET B CA 1
ATOM 3778 C C . MET B 1 247 ? -14.978 23.505 33.095 1.00 66.92 304 MET B C 1
ATOM 3779 O O . MET B 1 247 ? -15.816 23.925 33.899 1.00 72.50 304 MET B O 1
ATOM 3784 N N . ILE B 1 248 ? -13.694 23.866 33.149 1.00 68.85 305 ILE B N 1
ATOM 3785 C CA . ILE B 1 248 ? -13.221 24.796 34.170 1.00 67.64 305 ILE B CA 1
ATOM 3786 C C . ILE B 1 248 ? -13.673 26.216 33.843 1.00 72.95 305 ILE B C 1
ATOM 3787 O O . ILE B 1 248 ? -14.024 26.995 34.739 1.00 72.07 305 ILE B O 1
ATOM 3792 N N . GLU B 1 249 ? -13.701 26.566 32.555 1.00 72.49 306 GLU B N 1
ATOM 3793 C CA . GLU B 1 249 ? -14.056 27.902 32.103 1.00 70.27 306 GLU B CA 1
ATOM 3794 C C . GLU B 1 249 ? -15.557 28.076 31.896 1.00 80.70 306 GLU B C 1
ATOM 3795 O O . GLU B 1 249 ? -15.972 28.936 31.110 1.00 88.48 306 GLU B O 1
ATOM 3801 N N . GLY B 1 250 ? -16.378 27.278 32.576 1.00 83.91 307 GLY B N 1
ATOM 3802 C CA . GLY B 1 250 ? -17.803 27.497 32.619 1.00 83.81 307 GLY B CA 1
ATOM 3803 C C . GLY B 1 250 ? -18.616 26.751 31.583 1.00 92.05 307 GLY B C 1
ATOM 3804 O O . GLY B 1 250 ? -19.826 26.590 31.774 1.00 95.52 307 GLY B O 1
ATOM 3805 N N . GLU B 1 251 ? -18.001 26.295 30.495 1.00 100.01 308 GLU B N 1
ATOM 3806 C CA . GLU B 1 251 ? -18.764 25.637 29.442 1.00 103.68 308 GLU B CA 1
ATOM 3807 C C . GLU B 1 251 ? -19.335 24.309 29.934 1.00 106.21 308 GLU B C 1
ATOM 3808 O O . GLU B 1 251 ? -18.740 23.615 30.764 1.00 104.08 308 GLU B O 1
ATOM 3814 N N . GLU B 1 252 ? -20.517 23.967 29.414 1.00 108.15 309 GLU B N 1
ATOM 3815 C CA . GLU B 1 252 ? -21.170 22.717 29.767 1.00 114.38 309 GLU B CA 1
ATOM 3816 C C . GLU B 1 252 ? -20.335 21.534 29.277 1.00 121.85 309 GLU B C 1
ATOM 3817 O O . GLU B 1 252 ? -19.490 21.688 28.391 1.00 118.49 309 GLU B O 1
ATOM 3823 N N . PRO B 1 253 ? -20.538 20.349 29.855 1.00 140.24 310 PRO B N 1
ATOM 3824 C CA . PRO B 1 253 ? -19.742 19.175 29.461 1.00 145.77 310 PRO B CA 1
ATOM 3825 C C . PRO B 1 253 ? -19.819 18.927 27.965 1.00 145.43 310 PRO B C 1
ATOM 3826 O O . PRO B 1 253 ? -20.897 18.633 27.427 1.00 147.04 310 PRO B O 1
ATOM 3830 N N . PRO B 1 254 ? -18.695 19.034 27.261 1.00 129.34 311 PRO B N 1
ATOM 3831 C CA . PRO B 1 254 ? -18.705 18.866 25.805 1.00 123.17 311 PRO B CA 1
ATOM 3832 C C . PRO B 1 254 ? -18.990 17.422 25.434 1.00 125.06 311 PRO B C 1
ATOM 3833 O O . PRO B 1 254 ? -18.905 16.529 26.290 1.00 125.03 311 PRO B O 1
ATOM 3837 N N . PRO B 1 255 ? -19.341 17.153 24.178 1.00 127.84 312 PRO B N 1
ATOM 3838 C CA . PRO B 1 255 ? -19.624 15.773 23.763 1.00 131.86 312 PRO B CA 1
ATOM 3839 C C . PRO B 1 255 ? -18.406 14.888 23.943 1.00 133.88 312 PRO B C 1
ATOM 3840 O O . PRO B 1 255 ? -17.265 15.338 23.759 1.00 123.01 312 PRO B O 1
ATOM 3844 N N . PRO B 1 256 ? -18.606 13.623 24.313 1.00 159.71 313 PRO B N 1
ATOM 3845 C CA . PRO B 1 256 ? -17.467 12.708 24.469 1.00 153.37 313 PRO B CA 1
ATOM 3846 C C . PRO B 1 256 ? -16.798 12.442 23.128 1.00 149.34 313 PRO B C 1
ATOM 3847 O O . PRO B 1 256 ? -17.466 12.152 22.133 1.00 155.66 313 PRO B O 1
ATOM 3851 N N . ALA B 1 257 ? -15.473 12.550 23.107 1.00 120.20 314 ALA B N 1
ATOM 3852 C CA . ALA B 1 257 ? -14.688 12.352 21.895 1.00 110.34 314 ALA B CA 1
ATOM 3853 C C . ALA B 1 257 ? -14.105 10.945 21.884 1.00 91.76 314 ALA B C 1
ATOM 3854 O O . ALA B 1 257 ? -13.521 10.500 22.878 1.00 82.44 314 ALA B O 1
ATOM 3856 N N . VAL B 1 258 ? -14.272 10.248 20.763 1.00 90.37 315 VAL B N 1
ATOM 3857 C CA . VAL B 1 258 ? -13.777 8.886 20.590 1.00 93.88 315 VAL B CA 1
ATOM 3858 C C . VAL B 1 258 ? -12.786 8.905 19.434 1.00 83.35 315 VAL B C 1
ATOM 3859 O O . VAL B 1 258 ? -13.177 9.083 18.273 1.00 81.74 315 VAL B O 1
ATOM 3863 N N . LEU B 1 259 ? -11.508 8.728 19.748 1.00 63.17 316 LEU B N 1
ATOM 3864 C CA . LEU B 1 259 ? -10.488 8.707 18.709 1.00 60.51 316 LEU B CA 1
ATOM 3865 C C . LEU B 1 259 ? -10.535 7.375 17.967 1.00 56.98 316 LEU B C 1
ATOM 3866 O O . LEU B 1 259 ? -10.596 6.318 18.607 1.00 50.26 316 LEU B O 1
ATOM 3871 N N . PRO B 1 260 ? -10.524 7.383 16.635 1.00 58.92 317 PRO B N 1
ATOM 3872 C CA . PRO B 1 260 ? -10.576 6.124 15.881 1.00 50.63 317 PRO B CA 1
ATOM 3873 C C . PRO B 1 260 ? -9.231 5.421 15.918 1.00 48.51 317 PRO B C 1
ATOM 3874 O O . PRO B 1 260 ? -8.179 6.074 15.871 1.00 45.83 317 PRO B O 1
ATOM 3878 N N . PRO B 1 261 ? -9.223 4.093 16.026 1.00 48.69 318 PRO B N 1
ATOM 3879 C CA . PRO B 1 261 ? -7.964 3.345 16.052 1.00 41.52 318 PRO B CA 1
ATOM 3880 C C . PRO B 1 261 ? -7.486 2.989 14.649 1.00 41.04 318 PRO B C 1
ATOM 3881 O O . PRO B 1 261 ? -8.244 2.997 13.678 1.00 46.95 318 PRO B O 1
ATOM 3885 N N . GLU B 1 262 ? -6.200 2.656 14.564 1.00 43.89 319 GLU B N 1
ATOM 3886 C CA . GLU B 1 262 ? -5.542 2.384 13.292 1.00 40.14 319 GLU B CA 1
ATOM 3887 C C . GLU B 1 262 ? -4.800 1.057 13.359 1.00 37.56 319 GLU B C 1
ATOM 3888 O O . GLU B 1 262 ? -4.056 0.805 14.311 1.00 37.24 319 GLU B O 1
ATOM 3894 N N . LEU B 1 263 ? -4.996 0.215 12.345 1.00 35.33 320 LEU B N 1
ATOM 3895 C CA . LEU B 1 263 ? -4.278 -1.047 12.262 1.00 36.78 320 LEU B CA 1
ATOM 3896 C C . LEU B 1 263 ? -2.915 -0.812 11.624 1.00 31.44 320 LEU B C 1
ATOM 3897 O O . LEU B 1 263 ? -2.824 -0.253 10.528 1.00 35.65 320 LEU B O 1
ATOM 3902 N N . ILE B 1 264 ? -1.858 -1.226 12.311 1.00 30.17 321 ILE B N 1
ATOM 3903 C CA . ILE B 1 264 ? -0.494 -1.101 11.810 1.00 29.78 321 ILE B CA 1
ATOM 3904 C C . ILE B 1 264 ? -0.049 -2.498 11.395 1.00 32.29 321 ILE B C 1
ATOM 3905 O O . ILE B 1 264 ? 0.330 -3.318 12.241 1.00 34.66 321 ILE B O 1
ATOM 3910 N N . VAL B 1 265 ? -0.116 -2.780 10.092 1.00 32.92 322 VAL B N 1
ATOM 3911 C CA . VAL B 1 265 ? 0.273 -4.088 9.565 1.00 31.76 322 VAL B CA 1
ATOM 3912 C C . VAL B 1 265 ? 1.781 -4.119 9.371 1.00 33.65 322 VAL B C 1
ATOM 3913 O O . VAL B 1 265 ? 2.369 -3.197 8.789 1.00 33.33 322 VAL B O 1
ATOM 3917 N N . ARG B 1 266 ? 2.415 -5.177 9.866 1.00 36.05 323 ARG B N 1
ATOM 3918 C CA . ARG B 1 266 ? 3.859 -5.307 9.739 1.00 29.67 323 ARG B CA 1
ATOM 3919 C C . ARG B 1 266 ? 4.222 -6.663 9.159 1.00 27.14 323 ARG B C 1
ATOM 3920 O O . ARG B 1 266 ? 4.000 -6.909 7.972 1.00 35.32 323 ARG B O 1
ATOM 3928 N N . GLU B 1 267 ? 4.776 -7.552 9.978 1.00 27.86 324 GLU B N 1
ATOM 3929 C CA . GLU B 1 267 ? 5.355 -8.788 9.468 1.00 30.25 324 GLU B CA 1
ATOM 3930 C C . GLU B 1 267 ? 4.980 -10.014 10.296 1.00 29.47 324 GLU B C 1
ATOM 3931 O O . GLU B 1 267 ? 5.538 -11.094 10.075 1.00 30.19 324 GLU B O 1
ATOM 3937 N N . SER B 1 268 ? 4.047 -9.885 11.233 1.00 31.45 325 SER B N 1
ATOM 3938 C CA . SER B 1 268 ? 3.655 -10.984 12.099 1.00 28.15 325 SER B CA 1
ATOM 3939 C C . SER B 1 268 ? 2.351 -11.635 11.659 1.00 28.81 325 SER B C 1
ATOM 3940 O O . SER B 1 268 ? 1.756 -12.398 12.428 1.00 29.02 325 SER B O 1
ATOM 3943 N N . THR B 1 269 ? 1.880 -11.346 10.450 1.00 30.96 326 THR B N 1
ATOM 3944 C CA . THR B 1 269 ? 0.661 -11.965 9.948 1.00 31.31 326 THR B CA 1
ATOM 3945 C C . THR B 1 269 ? 0.874 -12.427 8.515 1.00 24.30 326 THR B C 1
ATOM 3946 O O . THR B 1 269 ? 1.649 -11.834 7.760 1.00 26.46 326 THR B O 1
ATOM 3950 N N . ALA B 1 270 ? 0.172 -13.495 8.162 1.00 27.77 327 ALA B N 1
ATOM 3951 C CA . ALA B 1 270 ? 0.176 -14.086 6.830 1.00 30.27 327 ALA B CA 1
ATOM 3952 C C . ALA B 1 270 ? -0.937 -15.133 6.776 1.00 33.07 327 ALA B C 1
ATOM 3953 O O . ALA B 1 270 ? -1.359 -15.639 7.825 1.00 29.85 327 ALA B O 1
ATOM 3955 N N . PRO B 1 271 ? -1.412 -15.476 5.578 1.00 34.11 328 PRO B N 1
ATOM 3956 C CA . PRO B 1 271 ? -2.381 -16.582 5.438 1.00 34.56 328 PRO B CA 1
ATOM 3957 C C . PRO B 1 271 ? -1.898 -17.834 6.148 1.00 29.27 328 PRO B C 1
ATOM 3958 O O . PRO B 1 271 ? -0.692 -18.115 6.181 1.00 31.06 328 PRO B O 1
ATOM 3962 N N . PRO B 1 272 ? -2.800 -18.596 6.754 1.00 31.74 329 PRO B N 1
ATOM 3963 C CA . PRO B 1 272 ? -2.388 -19.846 7.400 1.00 30.22 329 PRO B CA 1
ATOM 3964 C C . PRO B 1 272 ? -2.028 -20.905 6.370 1.00 30.17 329 PRO B C 1
ATOM 3965 O O . PRO B 1 272 ? -2.394 -20.828 5.196 1.00 32.61 329 PRO B O 1
ATOM 3969 N N . GLU B 1 273 ? -1.275 -21.901 6.823 1.00 34.24 330 GLU B N 1
ATOM 3970 C CA . GLU B 1 273 ? -1.060 -23.065 5.985 1.00 33.76 330 GLU B CA 1
ATOM 3971 C C . GLU B 1 273 ? -2.350 -23.872 5.911 1.00 31.32 330 GLU B C 1
ATOM 3972 O O . GLU B 1 273 ? -3.230 -23.756 6.769 1.00 33.02 330 GLU B O 1
ATOM 3978 N N . ASN B 1 274 ? -2.458 -24.694 4.870 1.00 30.08 331 ASN B N 1
ATOM 3979 C CA . ASN B 1 274 ? -3.689 -25.421 4.578 1.00 29.14 331 ASN B CA 1
ATOM 3980 C C . ASN B 1 274 ? -4.864 -24.441 4.511 1.00 32.81 331 ASN B C 1
ATOM 3981 O O . ASN B 1 274 ? -5.936 -24.666 5.078 1.00 28.68 331 ASN B O 1
ATOM 3986 N N . LEU B 1 275 ? -4.627 -23.334 3.795 1.00 32.56 332 LEU B N 1
ATOM 3987 C CA . LEU B 1 275 ? -5.545 -22.198 3.757 1.00 27.61 332 LEU B CA 1
ATOM 3988 C C . LEU B 1 275 ? -6.984 -22.628 3.483 1.00 34.21 332 LEU B C 1
ATOM 3989 O O . LEU B 1 275 ? -7.906 -22.278 4.228 1.00 31.09 332 LEU B O 1
ATOM 3994 N N . TYR B 1 276 ? -7.196 -23.398 2.430 1.00 35.63 333 TYR B N 1
ATOM 3995 C CA . TYR B 1 276 ? -8.559 -23.740 2.050 1.00 36.38 333 TYR B CA 1
ATOM 3996 C C . TYR B 1 276 ? -9.114 -24.928 2.824 1.00 36.10 333 TYR B C 1
ATOM 3997 O O . TYR B 1 276 ? -10.142 -25.477 2.420 1.00 32.57 333 TYR B O 1
ATOM 4006 N N . PHE B 1 277 ? -8.470 -25.329 3.921 1.00 36.92 334 PHE B N 1
ATOM 4007 C CA . PHE B 1 277 ? -8.980 -26.381 4.791 1.00 37.53 334 PHE B CA 1
ATOM 4008 C C . PHE B 1 277 ? -9.334 -25.857 6.176 1.00 34.10 334 PHE B C 1
ATOM 4009 O O . PHE B 1 277 ? -9.716 -26.639 7.050 1.00 38.40 334 PHE B O 1
ATOM 4017 N N . GLN B 1 278 ? -9.239 -24.553 6.390 1.00 35.63 335 GLN B N 1
ATOM 4018 C CA . GLN B 1 278 ? -9.632 -23.945 7.656 1.00 35.47 335 GLN B CA 1
ATOM 4019 C C . GLN B 1 278 ? -11.146 -23.862 7.828 1.00 38.99 335 GLN B C 1
ATOM 4020 O O . GLN B 1 278 ? -11.613 -23.247 8.793 1.00 40.86 335 GLN B O 1
ATOM 4026 N N . GLY B 1 279 ? -11.917 -24.463 6.928 1.00 49.77 336 GLY B N 1
ATOM 4027 C CA . GLY B 1 279 ? -13.361 -24.517 7.070 1.00 59.51 336 GLY B CA 1
ATOM 4028 C C . GLY B 1 279 ? -13.883 -25.926 7.289 1.00 60.74 336 GLY B C 1
ATOM 4029 O O . GLY B 1 279 ? -13.562 -26.845 6.531 1.00 53.57 336 GLY B O 1
ATOM 4030 N N . HIS C 1 5 ? -11.613 -20.731 58.115 1.00 84.14 62 HIS C N 1
ATOM 4031 C CA . HIS C 1 5 ? -10.747 -19.878 57.303 1.00 90.17 62 HIS C CA 1
ATOM 4032 C C . HIS C 1 5 ? -9.281 -19.990 57.724 1.00 84.29 62 HIS C C 1
ATOM 4033 O O . HIS C 1 5 ? -8.606 -18.979 57.921 1.00 83.10 62 HIS C O 1
ATOM 4040 N N . THR C 1 6 ? -8.796 -21.223 57.859 1.00 80.74 63 THR C N 1
ATOM 4041 C CA . THR C 1 6 ? -7.446 -21.496 58.328 1.00 74.05 63 THR C CA 1
ATOM 4042 C C . THR C 1 6 ? -6.680 -22.300 57.284 1.00 75.82 63 THR C C 1
ATOM 4043 O O . THR C 1 6 ? -7.245 -23.180 56.623 1.00 66.05 63 THR C O 1
ATOM 4047 N N . ILE C 1 7 ? -5.391 -21.981 57.147 1.00 65.60 64 ILE C N 1
ATOM 4048 C CA . ILE C 1 7 ? -4.453 -22.707 56.299 1.00 64.20 64 ILE C CA 1
ATOM 4049 C C . ILE C 1 7 ? -3.330 -23.234 57.183 1.00 64.29 64 ILE C C 1
ATOM 4050 O O . ILE C 1 7 ? -2.845 -22.524 58.071 1.00 64.98 64 ILE C O 1
ATOM 4055 N N . GLY C 1 8 ? -2.927 -24.478 56.949 1.00 57.93 65 GLY C N 1
ATOM 4056 C CA . GLY C 1 8 ? -1.842 -25.110 57.688 1.00 56.59 65 GLY C CA 1
ATOM 4057 C C . GLY C 1 8 ? -0.628 -25.307 56.795 1.00 59.84 65 GLY C C 1
ATOM 4058 O O . GLY C 1 8 ? -0.759 -25.695 55.631 1.00 58.53 65 GLY C O 1
ATOM 4059 N N . VAL C 1 9 ? 0.552 -25.038 57.343 1.00 56.30 66 VAL C N 1
ATOM 4060 C CA . VAL C 1 9 ? 1.800 -25.221 56.616 1.00 53.85 66 VAL C CA 1
ATOM 4061 C C . VAL C 1 9 ? 2.743 -26.071 57.457 1.00 52.14 66 VAL C C 1
ATOM 4062 O O . VAL C 1 9 ? 2.946 -25.803 58.647 1.00 52.42 66 VAL C O 1
ATOM 4066 N N . VAL C 1 10 ? 3.304 -27.103 56.843 1.00 49.04 67 VAL C N 1
ATOM 4067 C CA . VAL C 1 10 ? 4.313 -27.943 57.474 1.00 56.14 67 VAL C CA 1
ATOM 4068 C C . VAL C 1 10 ? 5.656 -27.581 56.849 1.00 45.35 67 VAL C C 1
ATOM 4069 O O . VAL C 1 10 ? 5.903 -27.861 55.671 1.00 49.85 67 VAL C O 1
ATOM 4073 N N . THR C 1 11 ? 6.521 -26.955 57.625 1.00 42.85 68 THR C N 1
ATOM 4074 C CA . THR C 1 11 ? 7.794 -26.471 57.114 1.00 49.82 68 THR C CA 1
ATOM 4075 C C . THR C 1 11 ? 8.951 -27.121 57.877 1.00 47.46 68 THR C C 1
ATOM 4076 O O . THR C 1 11 ? 8.747 -27.917 58.795 1.00 47.17 68 THR C O 1
ATOM 4080 N N . THR C 1 12 ? 10.177 -26.784 57.469 1.00 46.24 69 THR C N 1
ATOM 4081 C CA . THR C 1 12 ? 11.389 -27.336 58.071 1.00 46.55 69 THR C CA 1
ATOM 4082 C C . THR C 1 12 ? 12.591 -26.479 57.684 1.00 44.94 69 THR C C 1
ATOM 4083 O O . THR C 1 12 ? 12.571 -25.757 56.684 1.00 45.87 69 THR C O 1
ATOM 4087 N N . GLY C 1 13 ? 13.642 -26.581 58.492 1.00 46.29 70 GLY C N 1
ATOM 4088 C CA . GLY C 1 13 ? 14.858 -25.815 58.257 1.00 41.79 70 GLY C CA 1
ATOM 4089 C C . GLY C 1 13 ? 14.665 -24.315 58.293 1.00 42.42 70 GLY C C 1
ATOM 4090 O O . GLY C 1 13 ? 15.320 -23.594 57.526 1.00 38.39 70 GLY C O 1
ATOM 4091 N N . LEU C 1 14 ? 13.784 -23.825 59.177 1.00 41.83 71 LEU C N 1
ATOM 4092 C CA . LEU C 1 14 ? 13.491 -22.395 59.281 1.00 41.08 71 LEU C CA 1
ATOM 4093 C C . LEU C 1 14 ? 14.704 -21.573 59.684 1.00 42.76 71 LEU C C 1
ATOM 4094 O O . LEU C 1 14 ? 14.664 -20.342 59.583 1.00 42.72 71 LEU C O 1
ATOM 4099 N N . SER C 1 15 ? 15.778 -22.213 60.139 1.00 40.66 72 SER C N 1
ATOM 4100 C CA . SER C 1 15 ? 16.990 -21.469 60.423 1.00 38.66 72 SER C CA 1
ATOM 4101 C C . SER C 1 15 ? 17.664 -20.963 59.155 1.00 35.38 72 SER C C 1
ATOM 4102 O O . SER C 1 15 ? 18.606 -20.171 59.253 1.00 45.90 72 SER C O 1
ATOM 4105 N N . PHE C 1 16 ? 17.213 -21.401 57.985 1.00 34.51 73 PHE C N 1
ATOM 4106 C CA . PHE C 1 16 ? 17.752 -20.974 56.703 1.00 35.06 73 PHE C CA 1
ATOM 4107 C C . PHE C 1 16 ? 16.853 -19.916 56.076 1.00 35.41 73 PHE C C 1
ATOM 4108 O O . PHE C 1 16 ? 15.661 -19.817 56.382 1.00 40.89 73 PHE C O 1
ATOM 4116 N N . TYR C 1 17 ? 17.447 -19.119 55.183 1.00 32.72 74 TYR C N 1
ATOM 4117 C CA . TYR C 1 17 ? 16.727 -18.002 54.575 1.00 36.55 74 TYR C CA 1
ATOM 4118 C C . TYR C 1 17 ? 15.634 -18.491 53.623 1.00 39.31 74 TYR C C 1
ATOM 4119 O O . TYR C 1 17 ? 14.560 -17.880 53.536 1.00 37.66 74 TYR C O 1
ATOM 4128 N N . GLY C 1 18 ? 15.891 -19.584 52.904 1.00 35.13 75 GLY C N 1
ATOM 4129 C CA . GLY C 1 18 ? 14.973 -20.112 51.918 1.00 36.19 75 GLY C CA 1
ATOM 4130 C C . GLY C 1 18 ? 13.613 -20.489 52.481 1.00 42.97 75 GLY C C 1
ATOM 4131 O O . GLY C 1 18 ? 12.579 -19.948 52.076 1.00 41.24 75 GLY C O 1
ATOM 4132 N N . PRO C 1 19 ? 13.584 -21.441 53.419 1.00 41.23 76 PRO C N 1
ATOM 4133 C CA . PRO C 1 19 ? 12.295 -21.820 54.021 1.00 39.22 76 PRO C CA 1
ATOM 4134 C C . PRO C 1 19 ? 11.607 -20.682 54.757 1.00 41.77 76 PRO C C 1
ATOM 4135 O O . PRO C 1 19 ? 10.370 -20.629 54.770 1.00 42.09 76 PRO C O 1
ATOM 4139 N N . SER C 1 20 ? 12.368 -19.769 55.369 1.00 39.60 77 SER C N 1
ATOM 4140 C CA . SER C 1 20 ? 11.762 -18.643 56.076 1.00 40.18 77 SER C CA 1
ATOM 4141 C C . SER C 1 20 ? 11.038 -17.709 55.113 1.00 41.94 77 SER C C 1
ATOM 4142 O O . SER C 1 20 ? 9.908 -17.279 55.380 1.00 40.09 77 SER C O 1
ATOM 4145 N N . GLN C 1 21 ? 11.681 -17.373 53.990 1.00 41.69 78 GLN C N 1
ATOM 4146 C CA . GLN C 1 21 ? 11.075 -16.448 53.037 1.00 40.33 78 GLN C CA 1
ATOM 4147 C C . GLN C 1 21 ? 9.871 -17.072 52.349 1.00 43.87 78 GLN C C 1
ATOM 4148 O O . GLN C 1 21 ? 8.918 -16.364 52.001 1.00 45.90 78 GLN C O 1
ATOM 4154 N N . ILE C 1 22 ? 9.889 -18.390 52.155 1.00 42.15 79 ILE C N 1
ATOM 4155 C CA . ILE C 1 22 ? 8.718 -19.064 51.609 1.00 44.01 79 ILE C CA 1
ATOM 4156 C C . ILE C 1 22 ? 7.566 -18.988 52.599 1.00 42.94 79 ILE C C 1
ATOM 4157 O O . ILE C 1 22 ? 6.413 -18.742 52.224 1.00 45.56 79 ILE C O 1
ATOM 4162 N N . LEU C 1 23 ? 7.868 -19.191 53.882 1.00 42.74 80 LEU C N 1
ATOM 4163 C CA . LEU C 1 23 ? 6.855 -19.129 54.929 1.00 42.24 80 LEU C CA 1
ATOM 4164 C C . LEU C 1 23 ? 6.197 -17.755 54.993 1.00 48.38 80 LEU C C 1
ATOM 4165 O O . LEU C 1 23 ? 4.975 -17.652 55.155 1.00 50.02 80 LEU C O 1
ATOM 4170 N N . VAL C 1 24 ? 6.992 -16.687 54.874 1.00 47.22 81 VAL C N 1
ATOM 4171 C CA . VAL C 1 24 ? 6.443 -15.333 54.858 1.00 47.64 81 VAL C CA 1
ATOM 4172 C C . VAL C 1 24 ? 5.489 -15.153 53.680 1.00 52.42 81 VAL C C 1
ATOM 4173 O O . VAL C 1 24 ? 4.384 -14.621 53.836 1.00 54.64 81 VAL C O 1
ATOM 4177 N N . GLY C 1 25 ? 5.888 -15.613 52.491 1.00 51.46 82 GLY C N 1
ATOM 4178 C CA . GLY C 1 25 ? 5.015 -15.501 51.333 1.00 56.47 82 GLY C CA 1
ATOM 4179 C C . GLY C 1 25 ? 3.692 -16.225 51.505 1.00 54.13 82 GLY C C 1
ATOM 4180 O O . GLY C 1 25 ? 2.648 -15.751 51.050 1.00 47.73 82 GLY C O 1
ATOM 4181 N N . ILE C 1 26 ? 3.720 -17.391 52.153 1.00 50.61 83 ILE C N 1
ATOM 4182 C CA . ILE C 1 26 ? 2.485 -18.122 52.409 1.00 51.93 83 ILE C CA 1
ATOM 4183 C C . ILE C 1 26 ? 1.594 -17.329 53.355 1.00 55.19 83 ILE C C 1
ATOM 4184 O O . ILE C 1 26 ? 0.383 -17.205 53.136 1.00 49.42 83 ILE C O 1
ATOM 4189 N N . GLU C 1 27 ? 2.182 -16.766 54.411 1.00 53.21 84 GLU C N 1
ATOM 4190 C CA . GLU C 1 27 ? 1.394 -16.018 55.382 1.00 56.45 84 GLU C CA 1
ATOM 4191 C C . GLU C 1 27 ? 0.800 -14.761 54.761 1.00 60.27 84 GLU C C 1
ATOM 4192 O O . GLU C 1 27 ? -0.376 -14.448 54.986 1.00 65.61 84 GLU C O 1
ATOM 4198 N N . ARG C 1 28 ? 1.593 -14.029 53.974 1.00 57.46 85 ARG C N 1
ATOM 4199 C CA . ARG C 1 28 ? 1.101 -12.783 53.398 1.00 62.54 85 ARG C CA 1
ATOM 4200 C C . ARG C 1 28 ? 0.019 -13.036 52.351 1.00 64.74 85 ARG C C 1
ATOM 4201 O O . ARG C 1 28 ? -0.986 -12.316 52.308 1.00 65.30 85 ARG C O 1
ATOM 4209 N N . ALA C 1 29 ? 0.201 -14.052 51.502 1.00 60.52 86 ALA C N 1
ATOM 4210 C CA . ALA C 1 29 ? -0.842 -14.404 50.544 1.00 61.38 86 ALA C CA 1
ATOM 4211 C C . ALA C 1 29 ? -2.074 -14.986 51.224 1.00 65.78 86 ALA C C 1
ATOM 4212 O O . ALA C 1 29 ? -3.169 -14.944 50.649 1.00 64.18 86 ALA C O 1
ATOM 4214 N N . ALA C 1 30 ? -1.917 -15.526 52.433 1.00 67.20 87 ALA C N 1
ATOM 4215 C CA . ALA C 1 30 ? -3.063 -16.018 53.186 1.00 70.07 87 ALA C CA 1
ATOM 4216 C C . ALA C 1 30 ? -3.880 -14.863 53.761 1.00 75.72 87 ALA C C 1
ATOM 4217 O O . ALA C 1 30 ? -5.099 -14.800 53.568 1.00 69.92 87 ALA C O 1
ATOM 4219 N N . ARG C 1 31 ? -3.216 -13.933 54.459 1.00 76.33 88 ARG C N 1
ATOM 4220 C CA . ARG C 1 31 ? -3.901 -12.761 55.002 1.00 77.70 88 ARG C CA 1
ATOM 4221 C C . ARG C 1 31 ? -4.554 -11.946 53.897 1.00 73.76 88 ARG C C 1
ATOM 4222 O O . ARG C 1 31 ? -5.591 -11.305 54.113 1.00 77.66 88 ARG C O 1
ATOM 4230 N N . GLU C 1 32 ? -3.985 -11.998 52.699 1.00 71.00 89 GLU C N 1
ATOM 4231 C CA . GLU C 1 32 ? -4.559 -11.273 51.578 1.00 72.95 89 GLU C CA 1
ATOM 4232 C C . GLU C 1 32 ? -5.883 -11.901 51.134 1.00 75.02 89 GLU C C 1
ATOM 4233 O O . GLU C 1 32 ? -6.769 -11.185 50.661 1.00 73.56 89 GLU C O 1
ATOM 4239 N N . HIS C 1 33 ? -6.054 -13.219 51.302 1.00 74.05 90 HIS C N 1
ATOM 4240 C CA . HIS C 1 33 ? -7.327 -13.902 51.064 1.00 70.91 90 HIS C CA 1
ATOM 4241 C C . HIS C 1 33 ? -8.106 -14.197 52.338 1.00 69.92 90 HIS C C 1
ATOM 4242 O O . HIS C 1 33 ? -8.936 -15.114 52.353 1.00 70.36 90 HIS C O 1
ATOM 4249 N N . GLY C 1 34 ? -7.880 -13.427 53.396 1.00 76.25 91 GLY C N 1
ATOM 4250 C CA . GLY C 1 34 ? -8.638 -13.604 54.618 1.00 66.72 91 GLY C CA 1
ATOM 4251 C C . GLY C 1 34 ? -8.396 -14.897 55.365 1.00 73.35 91 GLY C C 1
ATOM 4252 O O . GLY C 1 34 ? -9.202 -15.254 56.229 1.00 72.39 91 GLY C O 1
ATOM 4253 N N . TYR C 1 35 ? -7.313 -15.611 55.068 1.00 72.55 92 TYR C N 1
ATOM 4254 C CA . TYR C 1 35 ? -6.990 -16.866 55.734 1.00 69.65 92 TYR C CA 1
ATOM 4255 C C . TYR C 1 35 ? -5.958 -16.629 56.828 1.00 68.40 92 TYR C C 1
ATOM 4256 O O . TYR C 1 35 ? -5.053 -15.804 56.672 1.00 65.93 92 TYR C O 1
ATOM 4265 N N . SER C 1 36 ? -6.110 -17.342 57.939 1.00 74.85 93 SER C N 1
ATOM 4266 C CA . SER C 1 36 ? -5.096 -17.389 58.981 1.00 68.95 93 SER C CA 1
ATOM 4267 C C . SER C 1 36 ? -4.222 -18.615 58.765 1.00 65.95 93 SER C C 1
ATOM 4268 O O . SER C 1 36 ? -4.633 -19.592 58.135 1.00 63.09 93 SER C O 1
ATOM 4271 N N . LEU C 1 37 ? -3.004 -18.553 59.300 1.00 67.16 94 LEU C N 1
ATOM 4272 C CA . LEU C 1 37 ? -1.950 -19.512 58.985 1.00 63.05 94 LEU C CA 1
ATOM 4273 C C . LEU C 1 37 ? -1.532 -20.256 60.246 1.00 60.37 94 LEU C C 1
ATOM 4274 O O . LEU C 1 37 ? -0.985 -19.651 61.176 1.00 64.01 94 LEU C O 1
ATOM 4279 N N . LEU C 1 38 ? -1.767 -21.566 60.265 1.00 56.95 95 LEU C N 1
ATOM 4280 C CA . LEU C 1 38 ? -1.283 -22.423 61.338 1.00 57.69 95 LEU C CA 1
ATOM 4281 C C . LEU C 1 38 ? 0.053 -23.029 60.926 1.00 59.61 95 LEU C C 1
ATOM 4282 O O . LEU C 1 38 ? 0.186 -23.547 59.812 1.00 59.28 95 LEU C O 1
ATOM 4287 N N . LEU C 1 39 ? 1.035 -22.969 61.822 1.00 57.19 96 LEU C N 1
ATOM 4288 C CA . LEU C 1 39 ? 2.405 -23.365 61.514 1.00 52.84 96 LEU C CA 1
ATOM 4289 C C . LEU C 1 39 ? 2.788 -24.616 62.292 1.00 50.85 96 LEU C C 1
ATOM 4290 O O . LEU C 1 39 ? 2.531 -24.708 63.497 1.00 53.03 96 LEU C O 1
ATOM 4295 N N . ALA C 1 40 ? 3.400 -25.570 61.599 1.00 48.10 97 ALA C N 1
ATOM 4296 C CA . ALA C 1 40 ? 3.996 -26.746 62.215 1.00 49.95 97 ALA C CA 1
ATOM 4297 C C . ALA C 1 40 ? 5.417 -26.898 61.695 1.00 49.08 97 ALA C C 1
ATOM 4298 O O . ALA C 1 40 ? 5.732 -26.471 60.582 1.00 52.24 97 ALA C O 1
ATOM 4300 N N . THR C 1 41 ? 6.280 -27.507 62.502 1.00 47.92 98 THR C N 1
ATOM 4301 C CA . THR C 1 41 ? 7.692 -27.628 62.159 1.00 48.98 98 THR C CA 1
ATOM 4302 C C . THR C 1 41 ? 8.156 -29.058 62.376 1.00 51.13 98 THR C C 1
ATOM 4303 O O . THR C 1 41 ? 8.038 -29.592 63.483 1.00 55.18 98 THR C O 1
ATOM 4307 N N . VAL C 1 42 ? 8.696 -29.666 61.324 1.00 57.92 99 VAL C N 1
ATOM 4308 C CA . VAL C 1 42 ? 9.279 -30.997 61.400 1.00 60.14 99 VAL C CA 1
ATOM 4309 C C . VAL C 1 42 ? 10.797 -30.877 61.341 1.00 65.99 99 VAL C C 1
ATOM 4310 O O . VAL C 1 42 ? 11.361 -29.877 60.883 1.00 62.77 99 VAL C O 1
ATOM 4314 N N . HIS C 1 43 ? 11.468 -31.914 61.832 1.00 81.44 100 HIS C N 1
ATOM 4315 C CA . HIS C 1 43 ? 12.912 -32.013 61.798 1.00 90.63 100 HIS C CA 1
ATOM 4316 C C . HIS C 1 43 ? 13.288 -33.194 60.896 1.00 106.93 100 HIS C C 1
ATOM 4317 O O . HIS C 1 43 ? 12.507 -33.562 60.000 1.00 100.92 100 HIS C O 1
ATOM 4324 N N . GLU C 1 44 ? 14.457 -33.783 61.129 1.00 141.61 101 GLU C N 1
ATOM 4325 C CA . GLU C 1 44 ? 14.990 -34.855 60.302 1.00 147.99 101 GLU C CA 1
ATOM 4326 C C . GLU C 1 44 ? 14.370 -36.208 60.612 1.00 154.84 101 GLU C C 1
ATOM 4327 O O . GLU C 1 44 ? 14.594 -37.159 59.855 1.00 159.39 101 GLU C O 1
ATOM 4333 N N . ASP C 1 45 ? 13.611 -36.321 61.700 1.00 150.94 102 ASP C N 1
ATOM 4334 C CA . ASP C 1 45 ? 13.022 -37.600 62.057 1.00 154.20 102 ASP C CA 1
ATOM 4335 C C . ASP C 1 45 ? 12.059 -38.050 60.958 1.00 149.64 102 ASP C C 1
ATOM 4336 O O . ASP C 1 45 ? 11.379 -37.227 60.338 1.00 151.49 102 ASP C O 1
ATOM 4341 N N . PRO C 1 46 ? 11.984 -39.352 60.696 1.00 139.16 103 PRO C N 1
ATOM 4342 C CA . PRO C 1 46 ? 11.266 -39.826 59.508 1.00 135.87 103 PRO C CA 1
ATOM 4343 C C . PRO C 1 46 ? 9.757 -39.754 59.667 1.00 131.25 103 PRO C C 1
ATOM 4344 O O . PRO C 1 46 ? 9.203 -40.069 60.724 1.00 131.98 103 PRO C O 1
ATOM 4348 N N . ASP C 1 47 ? 9.098 -39.326 58.587 1.00 131.02 104 ASP C N 1
ATOM 4349 C CA . ASP C 1 47 ? 7.638 -39.319 58.469 1.00 130.31 104 ASP C CA 1
ATOM 4350 C C . ASP C 1 47 ? 6.968 -38.530 59.589 1.00 121.16 104 ASP C C 1
ATOM 4351 O O . ASP C 1 47 ? 5.827 -38.813 59.966 1.00 121.74 104 ASP C O 1
ATOM 4356 N N . GLU C 1 48 ? 7.669 -37.531 60.130 1.00 109.35 105 GLU C N 1
ATOM 4357 C CA . GLU C 1 48 ? 7.035 -36.609 61.062 1.00 96.78 105 GLU C CA 1
ATOM 4358 C C . GLU C 1 48 ? 6.016 -35.717 60.376 1.00 87.71 105 GLU C C 1
ATOM 4359 O O . GLU C 1 48 ? 5.194 -35.097 61.059 1.00 83.21 105 GLU C O 1
ATOM 4365 N N . VAL C 1 49 ? 6.063 -35.631 59.046 1.00 80.71 106 VAL C N 1
ATOM 4366 C CA . VAL C 1 49 ? 5.118 -34.790 58.323 1.00 77.30 106 VAL C CA 1
ATOM 4367 C C . VAL C 1 49 ? 3.708 -35.367 58.419 1.00 82.68 106 VAL C C 1
ATOM 4368 O O . VAL C 1 49 ? 2.730 -34.624 58.558 1.00 77.04 106 VAL C O 1
ATOM 4372 N N . GLU C 1 50 ? 3.583 -36.700 58.381 1.00 84.36 107 GLU C N 1
ATOM 4373 C CA . GLU C 1 50 ? 2.269 -37.328 58.485 1.00 81.62 107 GLU C CA 1
ATOM 4374 C C . GLU C 1 50 ? 1.643 -37.076 59.851 1.00 81.46 107 GLU C C 1
ATOM 4375 O O . GLU C 1 50 ? 0.423 -36.905 59.960 1.00 84.74 107 GLU C O 1
ATOM 4381 N N . GLU C 1 51 ? 2.462 -37.049 60.905 1.00 80.73 108 GLU C N 1
ATOM 4382 C CA . GLU C 1 51 ? 1.962 -36.655 62.218 1.00 83.62 108 GLU C CA 1
ATOM 4383 C C . GLU C 1 51 ? 1.491 -35.205 62.223 1.00 80.79 108 GLU C C 1
ATOM 4384 O O . GLU C 1 51 ? 0.615 -34.838 63.015 1.00 77.16 108 GLU C O 1
ATOM 4390 N N . ALA C 1 52 ? 2.062 -34.368 61.353 1.00 77.84 109 ALA C N 1
ATOM 4391 C CA . ALA C 1 52 ? 1.678 -32.963 61.302 1.00 73.85 109 ALA C CA 1
ATOM 4392 C C . ALA C 1 52 ? 0.415 -32.756 60.478 1.00 73.85 109 ALA C C 1
ATOM 4393 O O . ALA C 1 52 ? -0.431 -31.927 60.836 1.00 73.42 109 ALA C O 1
ATOM 4395 N N . ILE C 1 53 ? 0.276 -33.490 59.371 1.00 75.72 110 ILE C N 1
ATOM 4396 C CA . ILE C 1 53 ? -0.910 -33.354 58.531 1.00 78.91 110 ILE C CA 1
ATOM 4397 C C . ILE C 1 53 ? -2.157 -33.797 59.286 1.00 85.44 110 ILE C C 1
ATOM 4398 O O . ILE C 1 53 ? -3.240 -33.230 59.099 1.00 84.11 110 ILE C O 1
ATOM 4403 N N . ASN C 1 54 ? -2.025 -34.801 60.158 1.00 90.65 111 ASN C N 1
ATOM 4404 C CA . ASN C 1 54 ? -3.157 -35.224 60.977 1.00 90.69 111 ASN C CA 1
ATOM 4405 C C . ASN C 1 54 ? -3.527 -34.160 62.002 1.00 88.61 111 ASN C C 1
ATOM 4406 O O . ASN C 1 54 ? -4.714 -33.895 62.227 1.00 93.29 111 ASN C O 1
ATOM 4411 N N . THR C 1 55 ? -2.525 -33.542 62.635 1.00 84.70 112 THR C N 1
ATOM 4412 C CA . THR C 1 55 ? -2.792 -32.466 63.585 1.00 83.18 112 THR C CA 1
ATOM 4413 C C . THR C 1 55 ? -3.553 -31.325 62.921 1.00 80.30 112 THR C C 1
ATOM 4414 O O . THR C 1 55 ? -4.494 -30.773 63.504 1.00 80.55 112 THR C O 1
ATOM 4418 N N . LEU C 1 56 ? -3.160 -30.962 61.698 1.00 78.21 113 LEU C N 1
ATOM 4419 C CA . LEU C 1 56 ? -3.857 -29.899 60.984 1.00 78.55 113 LEU C CA 1
ATOM 4420 C C . LEU C 1 56 ? -5.254 -30.337 60.567 1.00 81.71 113 LEU C C 1
ATOM 4421 O O . LEU C 1 56 ? -6.212 -29.567 60.695 1.00 81.66 113 LEU C O 1
ATOM 4426 N N . ARG C 1 57 ? -5.390 -31.571 60.072 1.00 79.06 114 ARG C N 1
ATOM 4427 C CA . ARG C 1 57 ? -6.704 -32.080 59.687 1.00 87.78 114 ARG C CA 1
ATOM 4428 C C . ARG C 1 57 ? -7.677 -32.042 60.861 1.00 88.04 114 ARG C C 1
ATOM 4429 O O . ARG C 1 57 ? -8.862 -31.735 60.687 1.00 85.98 114 ARG C O 1
ATOM 4437 N N . GLU C 1 58 ? -7.190 -32.335 62.069 1.00 87.28 115 GLU C N 1
ATOM 4438 C CA . GLU C 1 58 ? -8.044 -32.291 63.249 1.00 90.24 115 GLU C CA 1
ATOM 4439 C C . GLU C 1 58 ? -8.440 -30.870 63.629 1.00 86.15 115 GLU C C 1
ATOM 4440 O O . GLU C 1 58 ? -9.444 -30.686 64.325 1.00 91.90 115 GLU C O 1
ATOM 4446 N N . ARG C 1 59 ? -7.680 -29.868 63.194 1.00 82.72 116 ARG C N 1
ATOM 4447 C CA . ARG C 1 59 ? -8.038 -28.471 63.402 1.00 83.75 116 ARG C CA 1
ATOM 4448 C C . ARG C 1 59 ? -9.029 -27.961 62.364 1.00 84.87 116 ARG C C 1
ATOM 4449 O O . ARG C 1 59 ? -9.286 -26.752 62.321 1.00 83.64 116 ARG C O 1
ATOM 4457 N N . ARG C 1 60 ? -9.581 -28.855 61.539 1.00 82.82 117 ARG C N 1
ATOM 4458 C CA . ARG C 1 60 ? -10.516 -28.490 60.474 1.00 87.74 117 ARG C CA 1
ATOM 4459 C C . ARG C 1 60 ? -9.912 -27.427 59.560 1.00 85.35 117 ARG C C 1
ATOM 4460 O O . ARG C 1 60 ? -10.578 -26.479 59.138 1.00 86.45 117 ARG C O 1
ATOM 4468 N N . VAL C 1 61 ? -8.623 -27.589 59.261 1.00 83.39 118 VAL C N 1
ATOM 4469 C CA . VAL C 1 61 ? -7.933 -26.659 58.380 1.00 81.93 118 VAL C CA 1
ATOM 4470 C C . VAL C 1 61 ? -8.408 -26.868 56.949 1.00 86.27 118 VAL C C 1
ATOM 4471 O O . VAL C 1 61 ? -8.672 -28.000 56.518 1.00 86.05 118 VAL C O 1
ATOM 4475 N N . ASP C 1 62 ? -8.539 -25.765 56.208 1.00 90.90 119 ASP C N 1
ATOM 4476 C CA . ASP C 1 62 ? -9.053 -25.836 54.843 1.00 94.56 119 ASP C CA 1
ATOM 4477 C C . ASP C 1 62 ? -8.055 -26.524 53.916 1.00 86.78 119 ASP C C 1
ATOM 4478 O O . ASP C 1 62 ? -8.355 -27.566 53.322 1.00 90.36 119 ASP C O 1
ATOM 4483 N N . GLY C 1 63 ? -6.856 -25.954 53.783 1.00 74.87 120 GLY C N 1
ATOM 4484 C CA . GLY C 1 63 ? -5.827 -26.534 52.951 1.00 75.53 120 GLY C CA 1
ATOM 4485 C C . GLY C 1 63 ? -4.517 -26.638 53.710 1.00 68.44 120 GLY C C 1
ATOM 4486 O O . GLY C 1 63 ? -4.345 -26.053 54.781 1.00 67.45 120 GLY C O 1
ATOM 4487 N N . ILE C 1 64 ? -3.593 -27.403 53.134 1.00 65.32 121 ILE C N 1
ATOM 4488 C CA . ILE C 1 64 ? -2.276 -27.619 53.720 1.00 65.80 121 ILE C CA 1
ATOM 4489 C C . ILE C 1 64 ? -1.215 -27.430 52.643 1.00 64.21 121 ILE C C 1
ATOM 4490 O O . ILE C 1 64 ? -1.393 -27.867 51.501 1.00 64.76 121 ILE C O 1
ATOM 4495 N N . ILE C 1 65 ? -0.112 -26.775 53.012 1.00 56.37 122 ILE C N 1
ATOM 4496 C CA . ILE C 1 65 ? 1.043 -26.581 52.137 1.00 57.84 122 ILE C CA 1
ATOM 4497 C C . ILE C 1 65 ? 2.251 -27.228 52.804 1.00 58.02 122 ILE C C 1
ATOM 4498 O O . ILE C 1 65 ? 2.592 -26.887 53.944 1.00 55.05 122 ILE C O 1
ATOM 4503 N N . ILE C 1 66 ? 2.907 -28.139 52.089 1.00 59.71 123 ILE C N 1
ATOM 4504 C CA . ILE C 1 66 ? 4.034 -28.902 52.617 1.00 56.01 123 ILE C CA 1
ATOM 4505 C C . ILE C 1 66 ? 5.325 -28.321 52.049 1.00 54.39 123 ILE C C 1
ATOM 4506 O O . ILE C 1 66 ? 5.641 -28.511 50.870 1.00 54.38 123 ILE C O 1
ATOM 4511 N N . VAL C 1 67 ? 6.080 -27.616 52.890 1.00 51.51 124 VAL C N 1
ATOM 4512 C CA . VAL C 1 67 ? 7.379 -27.087 52.492 1.00 50.27 124 VAL C CA 1
ATOM 4513 C C . VAL C 1 67 ? 8.466 -27.906 53.171 1.00 49.34 124 VAL C C 1
ATOM 4514 O O . VAL C 1 67 ? 9.294 -27.364 53.911 1.00 52.17 124 VAL C O 1
ATOM 4518 N N . ALA C 1 68 ? 8.471 -29.214 52.935 1.00 47.81 125 ALA C N 1
ATOM 4519 C CA . ALA C 1 68 ? 9.375 -30.105 53.644 1.00 57.72 125 ALA C CA 1
ATOM 4520 C C . ALA C 1 68 ? 9.581 -31.355 52.807 1.00 63.36 125 ALA C C 1
ATOM 4521 O O . ALA C 1 68 ? 8.683 -31.748 52.053 1.00 57.74 125 ALA C O 1
ATOM 4523 N N . PRO C 1 69 ? 10.752 -31.984 52.895 1.00 66.29 126 PRO C N 1
ATOM 4524 C CA . PRO C 1 69 ? 10.971 -33.236 52.162 1.00 71.09 126 PRO C CA 1
ATOM 4525 C C . PRO C 1 69 ? 9.937 -34.282 52.550 1.00 76.49 126 PRO C C 1
ATOM 4526 O O . PRO C 1 69 ? 9.738 -34.576 53.730 1.00 83.03 126 PRO C O 1
ATOM 4530 N N . HIS C 1 70 ? 9.267 -34.830 51.538 1.00 85.87 127 HIS C N 1
ATOM 4531 C CA . HIS C 1 70 ? 8.258 -35.860 51.733 1.00 86.24 127 HIS C CA 1
ATOM 4532 C C . HIS C 1 70 ? 8.347 -36.853 50.588 1.00 91.11 127 HIS C C 1
ATOM 4533 O O . HIS C 1 70 ? 8.312 -36.458 49.419 1.00 89.74 127 HIS C O 1
ATOM 4540 N N . ASN C 1 71 ? 8.462 -38.139 50.931 1.00 94.66 128 ASN C N 1
ATOM 4541 C CA . ASN C 1 71 ? 8.588 -39.177 49.913 1.00 92.24 128 ASN C CA 1
ATOM 4542 C C . ASN C 1 71 ? 7.357 -39.231 49.016 1.00 96.30 128 ASN C C 1
ATOM 4543 O O . ASN C 1 71 ? 7.470 -39.491 47.811 1.00 95.69 128 ASN C O 1
ATOM 4548 N N . SER C 1 72 ? 6.177 -38.986 49.588 1.00 94.30 129 SER C N 1
ATOM 4549 C CA . SER C 1 72 ? 4.898 -39.033 48.877 1.00 95.90 129 SER C CA 1
ATOM 4550 C C . SER C 1 72 ? 4.701 -40.358 48.136 1.00 98.15 129 SER C C 1
ATOM 4551 O O . SER C 1 72 ? 3.575 -40.746 47.815 1.00 91.29 129 SER C O 1
ATOM 4554 N N . GLY C 1 83 ? -11.890 -38.801 52.354 1.00 98.47 140 GLY C N 1
ATOM 4555 C CA . GLY C 1 83 ? -11.872 -37.349 52.401 1.00 119.44 140 GLY C CA 1
ATOM 4556 C C . GLY C 1 83 ? -10.632 -36.787 53.071 1.00 130.66 140 GLY C C 1
ATOM 4557 O O . GLY C 1 83 ? -10.286 -37.184 54.183 1.00 131.86 140 GLY C O 1
ATOM 4558 N N . VAL C 1 84 ? -9.964 -35.856 52.394 1.00 141.53 141 VAL C N 1
ATOM 4559 C CA . VAL C 1 84 ? -8.712 -35.276 52.877 1.00 134.50 141 VAL C CA 1
ATOM 4560 C C . VAL C 1 84 ? -8.662 -33.816 52.436 1.00 128.94 141 VAL C C 1
ATOM 4561 O O . VAL C 1 84 ? -9.064 -33.502 51.307 1.00 127.95 141 VAL C O 1
ATOM 4565 N N . PRO C 1 85 ? -8.206 -32.895 53.286 1.00 110.30 142 PRO C N 1
ATOM 4566 C CA . PRO C 1 85 ? -8.099 -31.503 52.858 1.00 96.54 142 PRO C CA 1
ATOM 4567 C C . PRO C 1 85 ? -7.093 -31.363 51.734 1.00 87.16 142 PRO C C 1
ATOM 4568 O O . PRO C 1 85 ? -6.078 -32.084 51.690 1.00 88.86 142 PRO C O 1
ATOM 4572 N N . PRO C 1 86 ? -7.333 -30.446 50.798 1.00 82.37 143 PRO C N 1
ATOM 4573 C CA . PRO C 1 86 ? -6.438 -30.307 49.638 1.00 76.07 143 PRO C CA 1
ATOM 4574 C C . PRO C 1 86 ? -5.042 -29.869 50.054 1.00 78.97 143 PRO C C 1
ATOM 4575 O O . PRO C 1 86 ? -4.855 -28.826 50.684 1.00 72.35 143 PRO C O 1
ATOM 4579 N N . VAL C 1 87 ? -4.054 -30.679 49.691 1.00 81.53 144 VAL C N 1
ATOM 4580 C CA . VAL C 1 87 ? -2.672 -30.475 50.101 1.00 80.82 144 VAL C CA 1
ATOM 4581 C C . VAL C 1 87 ? -1.837 -30.093 48.886 1.00 79.94 144 VAL C C 1
ATOM 4582 O O . VAL C 1 87 ? -1.971 -30.687 47.807 1.00 74.61 144 VAL C O 1
ATOM 4586 N N . VAL C 1 88 ? -0.983 -29.086 49.064 1.00 70.74 145 VAL C N 1
ATOM 4587 C CA . VAL C 1 88 ? -0.064 -28.616 48.037 1.00 68.09 145 VAL C CA 1
ATOM 4588 C C . VAL C 1 88 ? 1.358 -28.884 48.509 1.00 66.67 145 VAL C C 1
ATOM 4589 O O . VAL C 1 88 ? 1.683 -28.675 49.683 1.00 66.14 145 VAL C O 1
ATOM 4593 N N . PHE C 1 89 ? 2.200 -29.353 47.594 1.00 67.25 146 PHE C N 1
ATOM 4594 C CA . PHE C 1 89 ? 3.578 -29.716 47.891 1.00 67.46 146 PHE C CA 1
ATOM 4595 C C . PHE C 1 89 ? 4.517 -28.765 47.163 1.00 68.06 146 PHE C C 1
ATOM 4596 O O . PHE C 1 89 ? 4.403 -28.582 45.947 1.00 69.50 146 PHE C O 1
ATOM 4604 N N . LEU C 1 90 ? 5.444 -28.164 47.907 1.00 67.51 147 LEU C N 1
ATOM 4605 C CA . LEU C 1 90 ? 6.373 -27.222 47.303 1.00 71.16 147 LEU C CA 1
ATOM 4606 C C . LEU C 1 90 ? 7.472 -27.906 46.494 1.00 77.19 147 LEU C C 1
ATOM 4607 O O . LEU C 1 90 ? 8.116 -27.246 45.673 1.00 73.31 147 LEU C O 1
ATOM 4612 N N . SER C 1 91 ? 7.706 -29.199 46.704 1.00 97.17 148 SER C N 1
ATOM 4613 C CA . SER C 1 91 ? 8.597 -29.975 45.851 1.00 101.76 148 SER C CA 1
ATOM 4614 C C . SER C 1 91 ? 7.766 -30.576 44.709 1.00 101.89 148 SER C C 1
ATOM 4615 O O . SER C 1 91 ? 6.640 -30.135 44.464 1.00 101.01 148 SER C O 1
ATOM 4618 N N . ALA C 1 92 ? 8.302 -31.576 44.004 1.00 91.27 149 ALA C N 1
ATOM 4619 C CA . ALA C 1 92 ? 7.614 -32.269 42.920 1.00 86.29 149 ALA C CA 1
ATOM 4620 C C . ALA C 1 92 ? 7.258 -33.678 43.365 1.00 85.94 149 ALA C C 1
ATOM 4621 O O . ALA C 1 92 ? 8.117 -34.413 43.883 1.00 81.39 149 ALA C O 1
ATOM 4623 N N . GLN C 1 93 ? 5.976 -34.023 43.172 1.00 88.17 150 GLN C N 1
ATOM 4624 C CA . GLN C 1 93 ? 5.326 -35.231 43.649 1.00 84.67 150 GLN C CA 1
ATOM 4625 C C . GLN C 1 93 ? 4.840 -36.061 42.451 1.00 90.01 150 GLN C C 1
ATOM 4626 O O . GLN C 1 93 ? 4.969 -35.627 41.318 1.00 82.23 150 GLN C O 1
ATOM 4632 N N . PRO C 1 94 ? 4.327 -37.281 42.664 1.00 98.66 151 PRO C N 1
ATOM 4633 C CA . PRO C 1 94 ? 3.945 -38.185 41.557 1.00 100.59 151 PRO C CA 1
ATOM 4634 C C . PRO C 1 94 ? 2.926 -37.495 40.681 1.00 102.30 151 PRO C C 1
ATOM 4635 O O . PRO C 1 94 ? 2.225 -36.563 41.150 1.00 100.70 151 PRO C O 1
ATOM 4639 N N . PRO C 1 95 ? 2.763 -37.990 39.464 1.00 102.79 152 PRO C N 1
ATOM 4640 C CA . PRO C 1 95 ? 1.867 -37.297 38.540 1.00 100.89 152 PRO C CA 1
ATOM 4641 C C . PRO C 1 95 ? 0.433 -37.247 39.031 1.00 96.15 152 PRO C C 1
ATOM 4642 O O . PRO C 1 95 ? -0.166 -38.275 39.344 1.00 96.93 152 PRO C O 1
ATOM 4646 N N . GLY C 1 96 ? -0.091 -36.028 39.160 1.00 92.50 153 GLY C N 1
ATOM 4647 C CA . GLY C 1 96 ? -1.452 -35.806 39.625 1.00 93.23 153 GLY C CA 1
ATOM 4648 C C . GLY C 1 96 ? -1.533 -34.990 40.887 1.00 89.86 153 GLY C C 1
ATOM 4649 O O . GLY C 1 96 ? -2.645 -34.659 41.315 1.00 86.30 153 GLY C O 1
ATOM 4650 N N . VAL C 1 97 ? -0.410 -34.653 41.502 1.00 87.09 154 VAL C N 1
ATOM 4651 C CA . VAL C 1 97 ? -0.381 -33.868 42.732 1.00 84.72 154 VAL C CA 1
ATOM 4652 C C . VAL C 1 97 ? -0.089 -32.416 42.368 1.00 83.55 154 VAL C C 1
ATOM 4653 O O . VAL C 1 97 ? 0.856 -32.162 41.604 1.00 77.78 154 VAL C O 1
ATOM 4657 N N . PRO C 1 98 ? -0.869 -31.453 42.867 1.00 85.63 155 PRO C N 1
ATOM 4658 C CA . PRO C 1 98 ? -0.610 -30.035 42.564 1.00 79.11 155 PRO C CA 1
ATOM 4659 C C . PRO C 1 98 ? 0.661 -29.559 43.250 1.00 73.93 155 PRO C C 1
ATOM 4660 O O . PRO C 1 98 ? 0.803 -29.659 44.470 1.00 70.26 155 PRO C O 1
ATOM 4664 N N . THR C 1 99 ? 1.584 -29.033 42.454 1.00 79.59 156 THR C N 1
ATOM 4665 C CA . THR C 1 99 ? 2.883 -28.617 42.954 1.00 73.45 156 THR C CA 1
ATOM 4666 C C . THR C 1 99 ? 3.269 -27.283 42.339 1.00 76.20 156 THR C C 1
ATOM 4667 O O . THR C 1 99 ? 3.028 -27.035 41.154 1.00 77.02 156 THR C O 1
ATOM 4671 N N . VAL C 1 100 ? 3.866 -26.430 43.160 1.00 67.88 157 VAL C N 1
ATOM 4672 C CA . VAL C 1 100 ? 4.493 -25.195 42.716 1.00 65.99 157 VAL C CA 1
ATOM 4673 C C . VAL C 1 100 ? 5.951 -25.276 43.140 1.00 64.20 157 VAL C C 1
ATOM 4674 O O . VAL C 1 100 ? 6.247 -25.702 44.260 1.00 64.11 157 VAL C O 1
ATOM 4678 N N . SER C 1 101 ? 6.865 -24.930 42.238 1.00 66.42 158 SER C N 1
ATOM 4679 C CA . SER C 1 101 ? 8.279 -25.026 42.580 1.00 59.36 158 SER C CA 1
ATOM 4680 C C . SER C 1 101 ? 9.100 -24.154 41.642 1.00 54.36 158 SER C C 1
ATOM 4681 O O . SER C 1 101 ? 8.621 -23.682 40.609 1.00 54.91 158 SER C O 1
ATOM 4684 N N . VAL C 1 102 ? 10.345 -23.937 42.036 1.00 49.02 159 VAL C N 1
ATOM 4685 C CA . VAL C 1 102 ? 11.356 -23.316 41.193 1.00 47.77 159 VAL C CA 1
ATOM 4686 C C . VAL C 1 102 ? 12.057 -24.422 40.413 1.00 47.18 159 VAL C C 1
ATOM 4687 O O . VAL C 1 102 ? 12.322 -25.508 40.950 1.00 42.22 159 VAL C O 1
ATOM 4691 N N . ASP C 1 103 ? 12.334 -24.166 39.132 1.00 45.46 160 ASP C N 1
ATOM 4692 C CA . ASP C 1 103 ? 13.040 -25.139 38.304 1.00 40.68 160 ASP C CA 1
ATOM 4693 C C . ASP C 1 103 ? 14.461 -25.366 38.817 1.00 36.69 160 ASP C C 1
ATOM 4694 O O . ASP C 1 103 ? 15.394 -24.647 38.448 1.00 34.58 160 ASP C O 1
ATOM 4699 N N . GLN C 1 104 ? 14.630 -26.368 39.679 1.00 35.06 161 GLN C N 1
ATOM 4700 C CA . GLN C 1 104 ? 15.939 -26.628 40.260 1.00 33.78 161 GLN C CA 1
ATOM 4701 C C . GLN C 1 104 ? 16.936 -27.069 39.199 1.00 33.57 161 GLN C C 1
ATOM 4702 O O . GLN C 1 104 ? 18.088 -26.620 39.197 1.00 31.89 161 GLN C O 1
ATOM 4708 N N . TYR C 1 105 ? 16.503 -27.941 38.286 1.00 32.44 162 TYR C N 1
ATOM 4709 C CA . TYR C 1 105 ? 17.362 -28.410 37.203 1.00 27.77 162 TYR C CA 1
ATOM 4710 C C . TYR C 1 105 ? 17.867 -27.249 36.347 1.00 28.92 162 TYR C C 1
ATOM 4711 O O . TYR C 1 105 ? 19.073 -27.115 36.114 1.00 32.31 162 TYR C O 1
ATOM 4720 N N . ALA C 1 106 ? 16.956 -26.393 35.878 1.00 31.80 163 ALA C N 1
ATOM 4721 C CA . ALA C 1 106 ? 17.347 -25.269 35.028 1.00 32.67 163 ALA C CA 1
ATOM 4722 C C . ALA C 1 106 ? 18.366 -24.364 35.714 1.00 32.15 163 ALA C C 1
ATOM 4723 O O . ALA C 1 106 ? 19.370 -23.980 35.102 1.00 32.84 163 ALA C O 1
ATOM 4725 N N . GLY C 1 107 ? 18.123 -24.000 36.978 1.00 32.82 164 GLY C N 1
ATOM 4726 C CA . GLY C 1 107 ? 19.072 -23.152 37.685 1.00 28.51 164 GLY C CA 1
ATOM 4727 C C . GLY C 1 107 ? 20.434 -23.803 37.825 1.00 33.53 164 GLY C C 1
ATOM 4728 O O . GLY C 1 107 ? 21.469 -23.154 37.652 1.00 28.86 164 GLY C O 1
ATOM 4729 N N . ALA C 1 108 ? 20.452 -25.104 38.124 1.00 34.46 165 ALA C N 1
ATOM 4730 C CA . ALA C 1 108 ? 21.724 -25.808 38.222 1.00 28.74 165 ALA C CA 1
ATOM 4731 C C . ALA C 1 108 ? 22.404 -25.895 36.864 1.00 29.19 165 ALA C C 1
ATOM 4732 O O . ALA C 1 108 ? 23.632 -25.778 36.767 1.00 34.09 165 ALA C O 1
ATOM 4734 N N . ARG C 1 109 ? 21.624 -26.071 35.799 1.00 32.22 166 ARG C N 1
ATOM 4735 C CA . ARG C 1 109 ? 22.205 -26.012 34.463 1.00 31.44 166 ARG C CA 1
ATOM 4736 C C . ARG C 1 109 ? 22.691 -24.604 34.107 1.00 31.76 166 ARG C C 1
ATOM 4737 O O . ARG C 1 109 ? 23.682 -24.470 33.380 1.00 28.92 166 ARG C O 1
ATOM 4745 N N . LEU C 1 110 ? 22.028 -23.550 34.612 1.00 29.70 167 LEU C N 1
ATOM 4746 C CA . LEU C 1 110 ? 22.536 -22.189 34.419 1.00 31.56 167 LEU C CA 1
ATOM 4747 C C . LEU C 1 110 ? 23.915 -22.019 35.045 1.00 31.42 167 LEU C C 1
ATOM 4748 O O . LEU C 1 110 ? 24.791 -21.355 34.476 1.00 30.63 167 LEU C O 1
ATOM 4753 N N . ALA C 1 111 ? 24.120 -22.609 36.223 1.00 30.86 168 ALA C N 1
ATOM 4754 C CA . ALA C 1 111 ? 25.349 -22.381 36.971 1.00 31.61 168 ALA C CA 1
ATOM 4755 C C . ALA C 1 111 ? 26.515 -23.112 36.327 1.00 27.38 168 ALA C C 1
ATOM 4756 O O . ALA C 1 111 ? 27.572 -22.522 36.078 1.00 21.00 168 ALA C O 1
ATOM 4758 N N . THR C 1 112 ? 26.318 -24.401 36.030 1.00 29.42 169 THR C N 1
ATOM 4759 C CA . THR C 1 112 ? 27.367 -25.223 35.438 1.00 27.43 169 THR C CA 1
ATOM 4760 C C . THR C 1 112 ? 27.717 -24.750 34.033 1.00 25.88 169 THR C C 1
ATOM 4761 O O . THR C 1 112 ? 28.898 -24.693 33.669 1.00 27.90 169 THR C O 1
ATOM 4765 N N . GLU C 1 113 ? 26.710 -24.402 33.229 1.00 25.76 170 GLU C N 1
ATOM 4766 C CA . GLU C 1 113 ? 26.991 -23.883 31.891 1.00 29.80 170 GLU C CA 1
ATOM 4767 C C . GLU C 1 113 ? 27.714 -22.539 31.945 1.00 29.49 170 GLU C C 1
ATOM 4768 O O . GLU C 1 113 ? 28.470 -22.208 31.021 1.00 29.37 170 GLU C O 1
ATOM 4774 N N . HIS C 1 114 ? 27.491 -21.750 33.003 1.00 24.96 171 HIS C N 1
ATOM 4775 C CA . HIS C 1 114 ? 28.270 -20.530 33.186 1.00 25.43 171 HIS C CA 1
ATOM 4776 C C . HIS C 1 114 ? 29.739 -20.863 33.424 1.00 30.86 171 HIS C C 1
ATOM 4777 O O . HIS C 1 114 ? 30.630 -20.246 32.827 1.00 34.32 171 HIS C O 1
ATOM 4784 N N . LEU C 1 115 ? 30.009 -21.851 34.282 1.00 25.11 172 LEU C N 1
ATOM 4785 C CA . LEU C 1 115 ? 31.382 -22.285 34.498 1.00 27.39 172 LEU C CA 1
ATOM 4786 C C . LEU C 1 115 ? 31.975 -22.908 33.234 1.00 30.37 172 LEU C C 1
ATOM 4787 O O . LEU C 1 115 ? 33.147 -22.678 32.916 1.00 31.29 172 LEU C O 1
ATOM 4792 N N . LEU C 1 116 ? 31.186 -23.682 32.487 1.00 28.28 173 LEU C N 1
ATOM 4793 C CA . LEU C 1 116 ? 31.709 -24.228 31.240 1.00 29.06 173 LEU C CA 1
ATOM 4794 C C . LEU C 1 116 ? 32.017 -23.118 30.241 1.00 30.35 173 LEU C C 1
ATOM 4795 O O . LEU C 1 116 ? 33.079 -23.121 29.607 1.00 31.46 173 LEU C O 1
ATOM 4800 N N . ASP C 1 117 ? 31.121 -22.142 30.112 1.00 29.84 174 ASP C N 1
ATOM 4801 C CA . ASP C 1 117 ? 31.379 -21.016 29.217 1.00 30.54 174 ASP C CA 1
ATOM 4802 C C . ASP C 1 117 ? 32.650 -20.260 29.598 1.00 30.67 174 ASP C C 1
ATOM 4803 O O . ASP C 1 117 ? 33.303 -19.669 28.732 1.00 30.77 174 ASP C O 1
ATOM 4808 N N . LEU C 1 118 ? 33.013 -20.258 30.882 1.00 31.46 175 LEU C N 1
ATOM 4809 C CA . LEU C 1 118 ? 34.234 -19.601 31.328 1.00 31.32 175 LEU C CA 1
ATOM 4810 C C . LEU C 1 118 ? 35.502 -20.388 30.996 1.00 31.03 175 LEU C C 1
ATOM 4811 O O . LEU C 1 118 ? 36.603 -19.862 31.186 1.00 26.60 175 LEU C O 1
ATOM 4816 N N . GLY C 1 119 ? 35.382 -21.625 30.514 1.00 27.89 176 GLY C N 1
ATOM 4817 C CA . GLY C 1 119 ? 36.528 -22.456 30.220 1.00 26.95 176 GLY C CA 1
ATOM 4818 C C . GLY C 1 119 ? 36.747 -23.595 31.190 1.00 31.05 176 GLY C C 1
ATOM 4819 O O . GLY C 1 119 ? 37.556 -24.485 30.897 1.00 32.20 176 GLY C O 1
ATOM 4820 N N . HIS C 1 120 ? 36.049 -23.606 32.323 1.00 31.40 177 HIS C N 1
ATOM 4821 C CA . HIS C 1 120 ? 36.238 -24.651 33.320 1.00 29.73 177 HIS C CA 1
ATOM 4822 C C . HIS C 1 120 ? 35.815 -26.013 32.784 1.00 33.73 177 HIS C C 1
ATOM 4823 O O . HIS C 1 120 ? 34.773 -26.150 32.136 1.00 37.74 177 HIS C O 1
ATOM 4830 N N . ARG C 1 121 ? 36.625 -27.033 33.078 1.00 26.01 178 ARG C N 1
ATOM 4831 C CA . ARG C 1 121 ? 36.300 -28.397 32.699 1.00 34.17 178 ARG C CA 1
ATOM 4832 C C . ARG C 1 121 ? 36.338 -29.392 33.854 1.00 35.75 178 ARG C C 1
ATOM 4833 O O . ARG C 1 121 ? 35.923 -30.540 33.662 1.00 42.52 178 ARG C O 1
ATOM 4841 N N . ARG C 1 122 ? 36.804 -29.000 35.035 1.00 33.16 179 ARG C N 1
ATOM 4842 C CA . ARG C 1 122 ? 36.848 -29.872 36.209 1.00 31.81 179 ARG C CA 1
ATOM 4843 C C . ARG C 1 122 ? 36.078 -29.151 37.301 1.00 29.03 179 ARG C C 1
ATOM 4844 O O . ARG C 1 122 ? 36.653 -28.444 38.127 1.00 36.25 179 ARG C O 1
ATOM 4852 N N . ILE C 1 123 ? 34.760 -29.310 37.282 1.00 31.29 180 ILE C N 1
ATOM 4853 C CA . ILE C 1 123 ? 33.851 -28.567 38.145 1.00 27.46 180 ILE C CA 1
ATOM 4854 C C . ILE C 1 123 ? 33.328 -29.519 39.208 1.00 30.58 180 ILE C C 1
ATOM 4855 O O . ILE C 1 123 ? 32.490 -30.380 38.915 1.00 33.25 180 ILE C O 1
ATOM 4860 N N . ALA C 1 124 ? 33.808 -29.368 40.444 1.00 27.83 181 ALA C N 1
ATOM 4861 C CA . ALA C 1 124 ? 33.309 -30.206 41.525 1.00 27.35 181 ALA C CA 1
ATOM 4862 C C . ALA C 1 124 ? 31.913 -29.754 41.937 1.00 29.63 181 ALA C C 1
ATOM 4863 O O . ALA C 1 124 ? 31.431 -28.683 41.551 1.00 30.29 181 ALA C O 1
ATOM 4865 N N . LEU C 1 125 ? 31.250 -30.600 42.720 1.00 33.60 182 LEU C N 1
ATOM 4866 C CA . LEU C 1 125 ? 29.898 -30.326 43.184 1.00 28.34 182 LEU C CA 1
ATOM 4867 C C . LEU C 1 125 ? 29.787 -30.727 44.645 1.00 31.27 182 LEU C C 1
ATOM 4868 O O . LEU C 1 125 ? 30.176 -31.839 45.017 1.00 32.90 182 LEU C O 1
ATOM 4873 N N . ILE C 1 126 ? 29.270 -29.812 45.463 1.00 32.30 183 ILE C N 1
ATOM 4874 C CA . ILE C 1 126 ? 28.900 -30.076 46.849 1.00 29.43 183 ILE C CA 1
ATOM 4875 C C . ILE C 1 126 ? 27.395 -29.857 46.945 1.00 35.50 183 ILE C C 1
ATOM 4876 O O . ILE C 1 126 ? 26.918 -28.715 46.904 1.00 35.53 183 ILE C O 1
ATOM 4881 N N . THR C 1 127 ? 26.643 -30.936 47.053 1.00 36.02 184 THR C N 1
ATOM 4882 C CA . THR C 1 127 ? 25.200 -30.821 47.023 1.00 38.38 184 THR C CA 1
ATOM 4883 C C . THR C 1 127 ? 24.641 -30.839 48.443 1.00 38.93 184 THR C C 1
ATOM 4884 O O . THR C 1 127 ? 25.380 -30.912 49.431 1.00 38.23 184 THR C O 1
ATOM 4888 N N . GLY C 1 128 ? 23.313 -30.759 48.536 1.00 33.01 185 GLY C N 1
ATOM 4889 C CA . GLY C 1 128 ? 22.620 -30.892 49.794 1.00 36.31 185 GLY C CA 1
ATOM 4890 C C . GLY C 1 128 ? 22.325 -32.343 50.131 1.00 39.27 185 GLY C C 1
ATOM 4891 O O . GLY C 1 128 ? 22.865 -33.271 49.515 1.00 38.30 185 GLY C O 1
ATOM 4892 N N . PRO C 1 129 ? 21.455 -32.568 51.115 1.00 40.10 186 PRO C N 1
ATOM 4893 C CA . PRO C 1 129 ? 21.157 -33.945 51.524 1.00 40.15 186 PRO C CA 1
ATOM 4894 C C . PRO C 1 129 ? 20.350 -34.672 50.460 1.00 38.48 186 PRO C C 1
ATOM 4895 O O . PRO C 1 129 ? 19.523 -34.082 49.759 1.00 37.45 186 PRO C O 1
ATOM 4899 N N . GLN C 1 130 ? 20.609 -35.978 50.341 1.00 40.92 187 GLN C N 1
ATOM 4900 C CA . GLN C 1 130 ? 20.015 -36.766 49.267 1.00 38.08 187 GLN C CA 1
ATOM 4901 C C . GLN C 1 130 ? 18.509 -36.943 49.432 1.00 39.52 187 GLN C C 1
ATOM 4902 O O . GLN C 1 130 ? 17.823 -37.242 48.449 1.00 40.09 187 GLN C O 1
ATOM 4908 N N . ASP C 1 131 ? 17.970 -36.766 50.637 1.00 38.34 188 ASP C N 1
ATOM 4909 C CA . ASP C 1 131 ? 16.525 -36.853 50.786 1.00 39.31 188 ASP C CA 1
ATOM 4910 C C . ASP C 1 131 ? 15.805 -35.584 50.340 1.00 41.57 188 ASP C C 1
ATOM 4911 O O . ASP C 1 131 ? 14.571 -35.580 50.294 1.00 44.39 188 ASP C O 1
ATOM 4916 N N . TRP C 1 132 ? 16.537 -34.524 49.997 1.00 38.53 189 TRP C N 1
ATOM 4917 C CA . TRP C 1 132 ? 15.944 -33.295 49.485 1.00 39.49 189 TRP C CA 1
ATOM 4918 C C . TRP C 1 132 ? 15.896 -33.332 47.961 1.00 41.44 189 TRP C C 1
ATOM 4919 O O . TRP C 1 132 ? 16.925 -33.512 47.303 1.00 39.71 189 TRP C O 1
ATOM 4930 N N . LEU C 1 133 ? 14.696 -33.149 47.405 1.00 44.14 190 LEU C N 1
ATOM 4931 C CA . LEU C 1 133 ? 14.541 -33.148 45.953 1.00 44.81 190 LEU C CA 1
ATOM 4932 C C . LEU C 1 133 ? 15.396 -32.073 45.282 1.00 43.52 190 LEU C C 1
ATOM 4933 O O . LEU C 1 133 ? 15.867 -32.277 44.157 1.00 44.21 190 LEU C O 1
ATOM 4938 N N . GLU C 1 134 ? 15.624 -30.938 45.959 1.00 39.35 191 GLU C N 1
ATOM 4939 C CA . GLU C 1 134 ? 16.442 -29.869 45.384 1.00 36.60 191 GLU C CA 1
ATOM 4940 C C . GLU C 1 134 ? 17.890 -30.308 45.182 1.00 37.10 191 GLU C C 1
ATOM 4941 O O . GLU C 1 134 ? 18.498 -30.004 44.150 1.00 35.25 191 GLU C O 1
ATOM 4947 N N . ALA C 1 135 ? 18.469 -30.989 46.176 1.00 37.26 192 ALA C N 1
ATOM 4948 C CA . ALA C 1 135 ? 19.816 -31.534 46.033 1.00 32.15 192 ALA C CA 1
ATOM 4949 C C . ALA C 1 135 ? 19.907 -32.523 44.874 1.00 38.57 192 ALA C C 1
ATOM 4950 O O . ALA C 1 135 ? 20.902 -32.535 44.136 1.00 37.60 192 ALA C O 1
ATOM 4952 N N . ARG C 1 136 ? 18.887 -33.372 44.702 1.00 34.71 193 ARG C N 1
ATOM 4953 C CA . ARG C 1 136 ? 18.933 -34.360 43.627 1.00 38.08 193 ARG C CA 1
ATOM 4954 C C . ARG C 1 136 ? 18.803 -33.697 42.259 1.00 34.93 193 ARG C C 1
ATOM 4955 O O . ARG C 1 136 ? 19.592 -33.969 41.347 1.00 32.93 193 ARG C O 1
ATOM 4963 N N . GLU C 1 137 ? 17.811 -32.820 42.099 1.00 36.59 194 GLU C N 1
ATOM 4964 C CA . GLU C 1 137 ? 17.582 -32.203 40.797 1.00 34.98 194 GLU C CA 1
ATOM 4965 C C . GLU C 1 137 ? 18.710 -31.257 40.411 1.00 34.30 194 GLU C C 1
ATOM 4966 O O . GLU C 1 137 ? 19.012 -31.115 39.216 1.00 32.56 194 GLU C O 1
ATOM 4972 N N . ARG C 1 138 ? 19.343 -30.608 41.393 1.00 30.69 195 ARG C N 1
ATOM 4973 C CA . ARG C 1 138 ? 20.487 -29.755 41.087 1.00 29.30 195 ARG C CA 1
ATOM 4974 C C . ARG C 1 138 ? 21.692 -30.581 40.652 1.00 31.02 195 ARG C C 1
ATOM 4975 O O . ARG C 1 138 ? 22.435 -30.174 39.752 1.00 27.83 195 ARG C O 1
ATOM 4983 N N . LEU C 1 139 ? 21.914 -31.737 41.285 1.00 28.90 196 LEU C N 1
ATOM 4984 C CA . LEU C 1 139 ? 22.960 -32.631 40.810 1.00 31.55 196 LEU C CA 1
ATOM 4985 C C . LEU C 1 139 ? 22.689 -33.064 39.375 1.00 32.07 196 LEU C C 1
ATOM 4986 O O . LEU C 1 139 ? 23.624 -33.218 38.577 1.00 27.56 196 LEU C O 1
ATOM 4991 N N . GLN C 1 140 ? 21.412 -33.254 39.022 1.00 29.11 197 GLN C N 1
ATOM 4992 C CA . GLN C 1 140 ? 21.100 -33.766 37.692 1.00 32.87 197 GLN C CA 1
ATOM 4993 C C . GLN C 1 140 ? 21.324 -32.699 36.636 1.00 31.21 197 GLN C C 1
ATOM 4994 O O . GLN C 1 140 ? 21.734 -33.003 35.510 1.00 31.71 197 GLN C O 1
ATOM 5000 N N . GLY C 1 141 ? 21.055 -31.442 36.978 1.00 31.96 198 GLY C N 1
ATOM 5001 C CA . GLY C 1 141 ? 21.364 -30.365 36.058 1.00 30.38 198 GLY C CA 1
ATOM 5002 C C . GLY C 1 141 ? 22.855 -30.228 35.856 1.00 30.94 198 GLY C C 1
ATOM 5003 O O . GLY C 1 141 ? 23.330 -30.058 34.730 1.00 32.41 198 GLY C O 1
ATOM 5004 N N . TRP C 1 142 ? 23.614 -30.332 36.944 1.00 31.86 199 TRP C N 1
ATOM 5005 C CA . TRP C 1 142 ? 25.064 -30.271 36.858 1.00 27.57 199 TRP C CA 1
ATOM 5006 C C . TRP C 1 142 ? 25.612 -31.440 36.043 1.00 27.54 199 TRP C C 1
ATOM 5007 O O . TRP C 1 142 ? 26.422 -31.244 35.132 1.00 29.13 199 TRP C O 1
ATOM 5018 N N . ARG C 1 143 ? 25.143 -32.660 36.320 1.00 25.22 200 ARG C N 1
ATOM 5019 C CA . ARG C 1 143 ? 25.664 -33.835 35.622 1.00 29.02 200 ARG C CA 1
ATOM 5020 C C . ARG C 1 143 ? 25.381 -33.772 34.124 1.00 26.06 200 ARG C C 1
ATOM 5021 O O . ARG C 1 143 ? 26.259 -34.047 33.298 1.00 25.68 200 ARG C O 1
ATOM 5029 N N . GLU C 1 144 ? 24.153 -33.425 33.754 1.00 27.61 201 GLU C N 1
ATOM 5030 C CA . GLU C 1 144 ? 23.779 -33.413 32.346 1.00 30.80 201 GLU C CA 1
ATOM 5031 C C . GLU C 1 144 ? 24.386 -32.237 31.591 1.00 30.24 201 GLU C C 1
ATOM 5032 O O . GLU C 1 144 ? 24.622 -32.346 30.381 1.00 30.72 201 GLU C O 1
ATOM 5038 N N . ALA C 1 145 ? 24.643 -31.117 32.274 1.00 29.07 202 ALA C N 1
ATOM 5039 C CA . ALA C 1 145 ? 25.325 -30.005 31.618 1.00 30.26 202 ALA C CA 1
ATOM 5040 C C . ALA C 1 145 ? 26.758 -30.378 31.275 1.00 31.93 202 ALA C C 1
ATOM 5041 O O . ALA C 1 145 ? 27.254 -30.033 30.196 1.00 35.00 202 ALA C O 1
ATOM 5043 N N . LEU C 1 146 ? 27.440 -31.074 32.189 1.00 33.71 203 LEU C N 1
ATOM 5044 C CA . LEU C 1 146 ? 28.773 -31.592 31.896 1.00 27.37 203 LEU C CA 1
ATOM 5045 C C . LEU C 1 146 ? 28.728 -32.622 30.779 1.00 29.24 203 LEU C C 1
ATOM 5046 O O . LEU C 1 146 ? 29.585 -32.617 29.887 1.00 30.48 203 LEU C O 1
ATOM 5051 N N . ALA C 1 147 ? 27.742 -33.520 30.815 1.00 31.49 204 ALA C N 1
ATOM 5052 C CA . ALA C 1 147 ? 27.632 -34.530 29.769 1.00 30.42 204 ALA C CA 1
ATOM 5053 C C . ALA C 1 147 ? 27.444 -33.885 28.403 1.00 33.29 204 ALA C C 1
ATOM 5054 O O . ALA C 1 147 ? 27.990 -34.366 27.402 1.00 35.25 204 ALA C O 1
ATOM 5056 N N . GLU C 1 148 ? 26.679 -32.790 28.339 1.00 30.38 205 GLU C N 1
ATOM 5057 C CA . GLU C 1 148 ? 26.493 -32.109 27.064 1.00 33.98 205 GLU C CA 1
ATOM 5058 C C . GLU C 1 148 ? 27.823 -31.635 26.508 1.00 33.86 205 GLU C C 1
ATOM 5059 O O . GLU C 1 148 ? 28.018 -31.599 25.288 1.00 35.91 205 GLU C O 1
ATOM 5065 N N . ALA C 1 149 ? 28.752 -31.296 27.386 1.00 34.65 206 ALA C N 1
ATOM 5066 C CA . ALA C 1 149 ? 30.092 -30.906 26.996 1.00 32.38 206 ALA C CA 1
ATOM 5067 C C . ALA C 1 149 ? 31.031 -32.100 26.898 1.00 34.99 206 ALA C C 1
ATOM 5068 O O . ALA C 1 149 ? 32.247 -31.913 26.808 1.00 35.43 206 ALA C O 1
ATOM 5070 N N . GLY C 1 150 ? 30.496 -33.319 26.917 1.00 34.31 207 GLY C N 1
ATOM 5071 C CA . GLY C 1 150 ? 31.321 -34.497 26.762 1.00 31.36 207 GLY C CA 1
ATOM 5072 C C . GLY C 1 150 ? 32.101 -34.894 27.990 1.00 34.18 207 GLY C C 1
ATOM 5073 O O . GLY C 1 150 ? 33.054 -35.669 27.875 1.00 40.12 207 GLY C O 1
ATOM 5074 N N . LEU C 1 151 ? 31.720 -34.405 29.167 1.00 32.74 208 LEU C N 1
ATOM 5075 C CA . LEU C 1 151 ? 32.491 -34.634 30.375 1.00 33.29 208 LEU C CA 1
ATOM 5076 C C . LEU C 1 151 ? 31.770 -35.587 31.310 1.00 29.72 208 LEU C C 1
ATOM 5077 O O . LEU C 1 151 ? 30.583 -35.387 31.597 1.00 33.13 208 LEU C O 1
ATOM 5082 N N . PRO C 1 152 ? 32.437 -36.626 31.798 1.00 32.50 209 PRO C N 1
ATOM 5083 C CA . PRO C 1 152 ? 31.818 -37.499 32.794 1.00 30.59 209 PRO C CA 1
ATOM 5084 C C . PRO C 1 152 ? 31.791 -36.813 34.146 1.00 29.59 209 PRO C C 1
ATOM 5085 O O . PRO C 1 152 ? 32.573 -35.886 34.394 1.00 34.09 209 PRO C O 1
ATOM 5089 N N . PRO C 1 153 ? 30.900 -37.216 35.040 1.00 35.59 210 PRO C N 1
ATOM 5090 C CA . PRO C 1 153 ? 30.762 -36.502 36.311 1.00 33.32 210 PRO C CA 1
ATOM 5091 C C . PRO C 1 153 ? 31.842 -36.916 37.294 1.00 34.62 210 PRO C C 1
ATOM 5092 O O . PRO C 1 153 ? 32.147 -38.110 37.429 1.00 34.58 210 PRO C O 1
ATOM 5096 N N . PRO C 1 154 ? 32.455 -35.960 37.988 1.00 38.26 211 PRO C N 1
ATOM 5097 C CA . PRO C 1 154 ? 33.335 -36.298 39.116 1.00 41.38 211 PRO C CA 1
ATOM 5098 C C . PRO C 1 154 ? 32.564 -36.920 40.274 1.00 40.46 211 PRO C C 1
ATOM 5099 O O . PRO C 1 154 ? 31.334 -36.994 40.288 1.00 39.99 211 PRO C O 1
ATOM 5103 N N . ALA C 1 155 ? 33.316 -37.365 41.277 1.00 46.93 212 ALA C N 1
ATOM 5104 C CA . ALA C 1 155 ? 32.695 -37.774 42.530 1.00 42.36 212 ALA C CA 1
ATOM 5105 C C . ALA C 1 155 ? 32.173 -36.545 43.269 1.00 38.77 212 ALA C C 1
ATOM 5106 O O . ALA C 1 155 ? 32.814 -35.491 43.308 1.00 40.21 212 ALA C O 1
ATOM 5108 N N . VAL C 1 156 ? 31.007 -36.680 43.830 1.00 36.92 213 VAL C N 1
ATOM 5109 C CA . VAL C 1 156 ? 30.316 -35.586 44.486 1.00 36.38 213 VAL C CA 1
ATOM 5110 C C . VAL C 1 156 ? 30.499 -35.726 45.991 1.00 37.23 213 VAL C C 1
ATOM 5111 O O . VAL C 1 156 ? 30.684 -36.830 46.517 1.00 41.80 213 VAL C O 1
ATOM 5115 N N . LEU C 1 157 ? 30.484 -34.599 46.691 1.00 35.77 214 LEU C N 1
ATOM 5116 C CA . LEU C 1 157 ? 30.449 -34.589 48.145 1.00 36.08 214 LEU C CA 1
ATOM 5117 C C . LEU C 1 157 ? 29.093 -34.079 48.618 1.00 39.30 214 LEU C C 1
ATOM 5118 O O . LEU C 1 157 ? 28.511 -33.172 48.013 1.00 38.97 214 LEU C O 1
ATOM 5123 N N . GLN C 1 158 ? 28.593 -34.667 49.697 1.00 34.03 215 GLN C N 1
ATOM 5124 C CA . GLN C 1 158 ? 27.274 -34.350 50.226 1.00 37.03 215 GLN C CA 1
ATOM 5125 C C . GLN C 1 158 ? 27.430 -33.524 51.498 1.00 40.42 215 GLN C C 1
ATOM 5126 O O . GLN C 1 158 ? 28.063 -33.977 52.458 1.00 44.42 215 GLN C O 1
ATOM 5132 N N . GLY C 1 159 ? 26.869 -32.316 51.493 1.00 37.49 216 GLY C N 1
ATOM 5133 C CA . GLY C 1 159 ? 26.705 -31.512 52.686 1.00 32.52 216 GLY C CA 1
ATOM 5134 C C . GLY C 1 159 ? 25.310 -31.645 53.269 1.00 36.09 216 GLY C C 1
ATOM 5135 O O . GLY C 1 159 ? 24.601 -32.631 53.034 1.00 37.87 216 GLY C O 1
ATOM 5136 N N . ASP C 1 160 ? 24.909 -30.633 54.048 1.00 35.24 217 ASP C N 1
ATOM 5137 C CA . ASP C 1 160 ? 23.587 -30.607 54.686 1.00 35.07 217 ASP C CA 1
ATOM 5138 C C . ASP C 1 160 ? 23.027 -29.183 54.719 1.00 34.30 217 ASP C C 1
ATOM 5139 O O . ASP C 1 160 ? 22.354 -28.785 55.676 1.00 36.91 217 ASP C O 1
ATOM 5144 N N . TRP C 1 161 ? 23.307 -28.401 53.670 1.00 30.31 218 TRP C N 1
ATOM 5145 C CA . TRP C 1 161 ? 22.881 -27.008 53.537 1.00 34.10 218 TRP C CA 1
ATOM 5146 C C . TRP C 1 161 ? 23.596 -26.059 54.499 1.00 35.08 218 TRP C C 1
ATOM 5147 O O . TRP C 1 161 ? 23.449 -24.839 54.373 1.00 37.61 218 TRP C O 1
ATOM 5158 N N . SER C 1 162 ? 24.348 -26.578 55.467 1.00 32.52 219 SER C N 1
ATOM 5159 C CA . SER C 1 162 ? 25.013 -25.719 56.440 1.00 31.42 219 SER C CA 1
ATOM 5160 C C . SER C 1 162 ? 26.391 -25.280 55.950 1.00 27.22 219 SER C C 1
ATOM 5161 O O . SER C 1 162 ? 27.052 -25.973 55.168 1.00 23.74 219 SER C O 1
ATOM 5164 N N . ALA C 1 163 ? 26.810 -24.101 56.415 1.00 28.02 220 ALA C N 1
ATOM 5165 C CA . ALA C 1 163 ? 28.142 -23.592 56.089 1.00 26.51 220 ALA C CA 1
ATOM 5166 C C . ALA C 1 163 ? 29.224 -24.527 56.603 1.00 26.76 220 ALA C C 1
ATOM 5167 O O . ALA C 1 163 ? 30.227 -24.769 55.920 1.00 26.16 220 ALA C O 1
ATOM 5169 N N . ALA C 1 164 ? 29.024 -25.076 57.802 1.00 27.94 221 ALA C N 1
ATOM 5170 C CA . ALA C 1 164 ? 29.933 -26.082 58.331 1.00 28.55 221 ALA C CA 1
ATOM 5171 C C . ALA C 1 164 ? 30.160 -27.210 57.327 1.00 28.24 221 ALA C C 1
ATOM 5172 O O . ALA C 1 164 ? 31.303 -27.503 56.964 1.00 33.07 221 ALA C O 1
ATOM 5174 N N . SER C 1 165 ? 29.085 -27.846 56.852 1.00 25.70 222 SER C N 1
ATOM 5175 C CA . SER C 1 165 ? 29.252 -28.949 55.905 1.00 26.44 222 SER C CA 1
ATOM 5176 C C . SER C 1 165 ? 29.904 -28.490 54.610 1.00 26.98 222 SER C C 1
ATOM 5177 O O . SER C 1 165 ? 30.625 -29.265 53.973 1.00 30.67 222 SER C O 1
ATOM 5180 N N . GLY C 1 166 ? 29.679 -27.240 54.207 1.00 27.13 223 GLY C N 1
ATOM 5181 C CA . GLY C 1 166 ? 30.348 -26.740 53.018 1.00 28.23 223 GLY C CA 1
ATOM 5182 C C . GLY C 1 166 ? 31.845 -26.626 53.230 1.00 33.47 223 GLY C C 1
ATOM 5183 O O . GLY C 1 166 ? 32.636 -26.931 52.333 1.00 31.23 223 GLY C O 1
ATOM 5184 N N . TYR C 1 167 ? 32.247 -26.211 54.436 1.00 31.86 224 TYR C N 1
ATOM 5185 C CA . TYR C 1 167 ? 33.656 -26.097 54.786 1.00 31.32 224 TYR C CA 1
ATOM 5186 C C . TYR C 1 167 ? 34.329 -27.471 54.862 1.00 38.00 224 TYR C C 1
ATOM 5187 O O . TYR C 1 167 ? 35.451 -27.648 54.367 1.00 34.65 224 TYR C O 1
ATOM 5196 N N . GLU C 1 168 ? 33.656 -28.466 55.448 1.00 34.84 225 GLU C N 1
ATOM 5197 C CA . GLU C 1 168 ? 34.257 -29.794 55.560 1.00 31.85 225 GLU C CA 1
ATOM 5198 C C . GLU C 1 168 ? 34.339 -30.483 54.202 1.00 32.16 225 GLU C C 1
ATOM 5199 O O . GLU C 1 168 ? 35.295 -31.215 53.928 1.00 36.72 225 GLU C O 1
ATOM 5205 N N . ALA C 1 169 ? 33.341 -30.285 53.343 1.00 34.72 226 ALA C N 1
ATOM 5206 C CA . ALA C 1 169 ? 33.406 -30.902 52.024 1.00 32.31 226 ALA C CA 1
ATOM 5207 C C . ALA C 1 169 ? 34.532 -30.298 51.182 1.00 36.10 226 ALA C C 1
ATOM 5208 O O . ALA C 1 169 ? 35.229 -31.027 50.467 1.00 35.39 226 ALA C O 1
ATOM 5210 N N . ALA C 1 170 ? 34.746 -28.977 51.265 1.00 30.35 227 ALA C N 1
ATOM 5211 C CA . ALA C 1 170 ? 35.852 -28.365 50.526 1.00 32.51 227 ALA C CA 1
ATOM 5212 C C . ALA C 1 170 ? 37.216 -28.837 51.044 1.00 43.61 227 ALA C C 1
ATOM 5213 O O . ALA C 1 170 ? 38.169 -28.963 50.262 1.00 36.66 227 ALA C O 1
ATOM 5215 N N . ARG C 1 171 ? 37.323 -29.102 52.351 1.00 39.49 228 ARG C N 1
ATOM 5216 C CA . ARG C 1 171 ? 38.565 -29.617 52.915 1.00 35.39 228 ARG C CA 1
ATOM 5217 C C . ARG C 1 171 ? 38.876 -31.006 52.383 1.00 38.71 228 ARG C C 1
ATOM 5218 O O . ARG C 1 171 ? 40.039 -31.335 52.106 1.00 38.08 228 ARG C O 1
ATOM 5226 N N . GLN C 1 172 ? 37.846 -31.841 52.253 1.00 37.21 229 GLN C N 1
ATOM 5227 C CA . GLN C 1 172 ? 38.017 -33.149 51.636 1.00 41.15 229 GLN C CA 1
ATOM 5228 C C . GLN C 1 172 ? 38.385 -33.014 50.162 1.00 42.27 229 GLN C C 1
ATOM 5229 O O . GLN C 1 172 ? 39.194 -33.792 49.647 1.00 39.38 229 GLN C O 1
ATOM 5235 N N . LEU C 1 173 ? 37.820 -32.013 49.476 1.00 41.57 230 LEU C N 1
ATOM 5236 C CA . LEU C 1 173 ? 38.162 -31.794 48.073 1.00 42.94 230 LEU C CA 1
ATOM 5237 C C . LEU C 1 173 ? 39.615 -31.374 47.921 1.00 45.80 230 LEU C C 1
ATOM 5238 O O . LEU C 1 173 ? 40.288 -31.774 46.963 1.00 48.15 230 LEU C O 1
ATOM 5243 N N . LEU C 1 174 ? 40.114 -30.565 48.857 1.00 48.70 231 LEU C N 1
ATOM 5244 C CA . LEU C 1 174 ? 41.446 -29.989 48.754 1.00 52.23 231 LEU C CA 1
ATOM 5245 C C . LEU C 1 174 ? 42.544 -31.005 49.023 1.00 54.40 231 LEU C C 1
ATOM 5246 O O . LEU C 1 174 ? 43.719 -30.707 48.786 1.00 51.92 231 LEU C O 1
ATOM 5251 N N . GLU C 1 175 ? 42.197 -32.191 49.512 1.00 50.33 232 GLU C N 1
ATOM 5252 C CA . GLU C 1 175 ? 43.213 -33.214 49.680 1.00 49.65 232 GLU C CA 1
ATOM 5253 C C . GLU C 1 175 ? 43.737 -33.693 48.331 1.00 61.17 232 GLU C C 1
ATOM 5254 O O . GLU C 1 175 ? 44.926 -34.010 48.208 1.00 68.62 232 GLU C O 1
ATOM 5260 N N . GLN C 1 176 ? 42.884 -33.724 47.306 1.00 57.74 233 GLN C N 1
ATOM 5261 C CA . GLN C 1 176 ? 43.295 -34.022 45.933 1.00 60.50 233 GLN C CA 1
ATOM 5262 C C . GLN C 1 176 ? 42.709 -32.947 45.029 1.00 57.58 233 GLN C C 1
ATOM 5263 O O . GLN C 1 176 ? 41.722 -33.181 44.320 1.00 60.77 233 GLN C O 1
ATOM 5269 N N . PRO C 1 177 ? 43.298 -31.755 45.024 1.00 59.70 234 PRO C N 1
ATOM 5270 C CA . PRO C 1 177 ? 42.709 -30.640 44.266 1.00 58.76 234 PRO C CA 1
ATOM 5271 C C . PRO C 1 177 ? 42.748 -30.848 42.759 1.00 63.77 234 PRO C C 1
ATOM 5272 O O . PRO C 1 177 ? 43.570 -30.248 42.062 1.00 67.40 234 PRO C O 1
ATOM 5276 N N . ASP C 1 178 ? 41.858 -31.692 42.242 1.00 74.12 235 ASP C N 1
ATOM 5277 C CA . ASP C 1 178 ? 41.731 -31.868 40.801 1.00 72.73 235 ASP C CA 1
ATOM 5278 C C . ASP C 1 178 ? 40.488 -31.144 40.291 1.00 70.14 235 ASP C C 1
ATOM 5279 O O . ASP C 1 178 ? 39.566 -31.772 39.759 1.00 69.34 235 ASP C O 1
ATOM 5284 N N . PHE C 1 179 ? 40.453 -29.824 40.453 1.00 55.49 236 PHE C N 1
ATOM 5285 C CA . PHE C 1 179 ? 39.309 -29.030 40.024 1.00 49.99 236 PHE C CA 1
ATOM 5286 C C . PHE C 1 179 ? 39.723 -27.569 39.948 1.00 44.85 236 PHE C C 1
ATOM 5287 O O . PHE C 1 179 ? 40.662 -27.134 40.620 1.00 45.96 236 PHE C O 1
ATOM 5295 N N . THR C 1 180 ? 38.996 -26.812 39.126 1.00 38.79 237 THR C N 1
ATOM 5296 C CA . THR C 1 180 ? 39.178 -25.372 39.045 1.00 38.19 237 THR C CA 1
ATOM 5297 C C . THR C 1 180 ? 37.943 -24.595 39.471 1.00 36.45 237 THR C C 1
ATOM 5298 O O . THR C 1 180 ? 38.028 -23.374 39.631 1.00 31.43 237 THR C O 1
ATOM 5302 N N . ALA C 1 181 ? 36.806 -25.261 39.662 1.00 32.17 238 ALA C N 1
ATOM 5303 C CA . ALA C 1 181 ? 35.594 -24.604 40.122 1.00 34.14 238 ALA C CA 1
ATOM 5304 C C . ALA C 1 181 ? 34.823 -25.541 41.042 1.00 29.94 238 ALA C C 1
ATOM 5305 O O . ALA C 1 181 ? 34.910 -26.767 40.929 1.00 31.50 238 ALA C O 1
ATOM 5307 N N . ILE C 1 182 ? 34.090 -24.940 41.974 1.00 31.52 239 ILE C N 1
ATOM 5308 C CA . ILE C 1 182 ? 33.246 -25.658 42.918 1.00 25.60 239 ILE C CA 1
ATOM 5309 C C . ILE C 1 182 ? 31.844 -25.064 42.840 1.00 26.29 239 ILE C C 1
ATOM 5310 O O . ILE C 1 182 ? 31.647 -23.876 43.130 1.00 35.63 239 ILE C O 1
ATOM 5315 N N . PHE C 1 183 ? 30.881 -25.875 42.432 1.00 23.03 240 PHE C N 1
ATOM 5316 C CA . PHE C 1 183 ? 29.469 -25.516 42.511 1.00 24.01 240 PHE C CA 1
ATOM 5317 C C . PHE C 1 183 ? 28.929 -26.055 43.835 1.00 27.51 240 PHE C C 1
ATOM 5318 O O . PHE C 1 183 ? 28.880 -27.273 44.051 1.00 28.76 240 PHE C O 1
ATOM 5326 N N . ALA C 1 184 ? 28.589 -25.145 44.744 1.00 26.41 241 ALA C N 1
ATOM 5327 C CA . ALA C 1 184 ? 27.960 -25.486 46.010 1.00 27.84 241 ALA C CA 1
ATOM 5328 C C . ALA C 1 184 ? 26.460 -25.252 45.887 1.00 26.41 241 ALA C C 1
ATOM 5329 O O . ALA C 1 184 ? 26.019 -24.164 45.497 1.00 31.24 241 ALA C O 1
ATOM 5331 N N . ALA C 1 185 ? 25.684 -26.267 46.222 1.00 26.17 242 ALA C N 1
ATOM 5332 C CA . ALA C 1 185 ? 24.259 -26.258 45.926 1.00 27.36 242 ALA C CA 1
ATOM 5333 C C . ALA C 1 185 ? 23.481 -25.250 46.760 1.00 27.84 242 ALA C C 1
ATOM 5334 O O . ALA C 1 185 ? 22.270 -25.111 46.556 1.00 36.15 242 ALA C O 1
ATOM 5336 N N . ASN C 1 186 ? 24.125 -24.544 47.685 1.00 28.95 243 ASN C N 1
ATOM 5337 C CA . ASN C 1 186 ? 23.450 -23.433 48.340 1.00 31.13 243 ASN C CA 1
ATOM 5338 C C . ASN C 1 186 ? 24.494 -22.422 48.805 1.00 35.85 243 ASN C C 1
ATOM 5339 O O . ASN C 1 186 ? 25.686 -22.724 48.907 1.00 21.57 243 ASN C O 1
ATOM 5344 N N . ASP C 1 187 ? 24.017 -21.200 49.048 1.00 28.75 244 ASP C N 1
ATOM 5345 C CA . ASP C 1 187 ? 24.884 -20.094 49.432 1.00 25.74 244 ASP C CA 1
ATOM 5346 C C . ASP C 1 187 ? 25.554 -20.336 50.780 1.00 27.62 244 ASP C C 1
ATOM 5347 O O . ASP C 1 187 ? 26.703 -19.919 50.977 1.00 27.89 244 ASP C O 1
ATOM 5352 N N . GLN C 1 188 ? 24.866 -21.001 51.714 1.00 24.56 245 GLN C N 1
ATOM 5353 C CA . GLN C 1 188 ? 25.485 -21.350 52.992 1.00 27.49 245 GLN C CA 1
ATOM 5354 C C . GLN C 1 188 ? 26.703 -22.244 52.791 1.00 29.74 245 GLN C C 1
ATOM 5355 O O . GLN C 1 188 ? 27.815 -21.922 53.234 1.00 29.49 245 GLN C O 1
ATOM 5361 N N . MET C 1 189 ? 26.509 -23.384 52.122 1.00 27.06 246 MET C N 1
ATOM 5362 C CA . MET C 1 189 ? 27.631 -24.278 51.884 1.00 31.09 246 MET C CA 1
ATOM 5363 C C . MET C 1 189 ? 28.727 -23.581 51.094 1.00 27.68 246 MET C C 1
ATOM 5364 O O . MET C 1 189 ? 29.905 -23.923 51.235 1.00 31.10 246 MET C O 1
ATOM 5369 N N . ALA C 1 190 ? 28.360 -22.582 50.287 1.00 26.55 247 ALA C N 1
ATOM 5370 C CA . ALA C 1 190 ? 29.351 -21.839 49.520 1.00 28.34 247 ALA C CA 1
ATOM 5371 C C . ALA C 1 190 ? 30.163 -20.889 50.402 1.00 33.00 247 ALA C C 1
ATOM 5372 O O . ALA C 1 190 ? 31.363 -20.705 50.164 1.00 30.39 247 ALA C O 1
ATOM 5374 N N . LEU C 1 191 ? 29.541 -20.295 51.430 1.00 31.23 248 LEU C N 1
ATOM 5375 C CA . LEU C 1 191 ? 30.295 -19.496 52.397 1.00 26.62 248 LEU C CA 1
ATOM 5376 C C . LEU C 1 191 ? 31.355 -20.334 53.110 1.00 28.20 248 LEU C C 1
ATOM 5377 O O . LEU C 1 191 ? 32.466 -19.853 53.373 1.00 29.51 248 LEU C O 1
ATOM 5382 N N . GLY C 1 192 ? 31.033 -21.586 53.438 1.00 28.56 249 GLY C N 1
ATOM 5383 C CA . GLY C 1 192 ? 32.013 -22.442 54.082 1.00 30.17 249 GLY C CA 1
ATOM 5384 C C . GLY C 1 192 ? 33.099 -22.887 53.131 1.00 32.26 249 GLY C C 1
ATOM 5385 O O . GLY C 1 192 ? 34.249 -23.073 53.537 1.00 31.56 249 GLY C O 1
ATOM 5386 N N . VAL C 1 193 ? 32.751 -23.052 51.854 1.00 30.15 250 VAL C N 1
ATOM 5387 C CA . VAL C 1 193 ? 33.745 -23.335 50.828 1.00 26.27 250 VAL C CA 1
ATOM 5388 C C . VAL C 1 193 ? 34.760 -22.197 50.736 1.00 30.90 250 VAL C C 1
ATOM 5389 O O . VAL C 1 193 ? 35.974 -22.430 50.652 1.00 34.36 250 VAL C O 1
ATOM 5393 N N . LEU C 1 194 ? 34.284 -20.949 50.774 1.00 32.78 251 LEU C N 1
ATOM 5394 C CA . LEU C 1 194 ? 35.188 -19.800 50.736 1.00 30.59 251 LEU C CA 1
ATOM 5395 C C . LEU C 1 194 ? 36.191 -19.843 51.883 1.00 34.16 251 LEU C C 1
ATOM 5396 O O . LEU C 1 194 ? 37.373 -19.531 51.689 1.00 38.72 251 LEU C O 1
ATOM 5401 N N . ARG C 1 195 ? 35.745 -20.234 53.084 1.00 30.70 252 ARG C N 1
ATOM 5402 C CA . ARG C 1 195 ? 36.664 -20.304 54.218 1.00 36.77 252 ARG C CA 1
ATOM 5403 C C . ARG C 1 195 ? 37.781 -21.311 53.962 1.00 36.82 252 ARG C C 1
ATOM 5404 O O . ARG C 1 195 ? 38.961 -21.012 54.173 1.00 37.93 252 ARG C O 1
ATOM 5412 N N . ALA C 1 196 ? 37.428 -22.518 53.516 1.00 36.15 253 ALA C N 1
ATOM 5413 C CA . ALA C 1 196 ? 38.458 -23.519 53.255 1.00 37.96 253 ALA C CA 1
ATOM 5414 C C . ALA C 1 196 ? 39.424 -23.046 52.174 1.00 40.17 253 ALA C C 1
ATOM 5415 O O . ALA C 1 196 ? 40.628 -23.324 52.244 1.00 38.39 253 ALA C O 1
ATOM 5417 N N . LEU C 1 197 ? 38.911 -22.327 51.167 1.00 37.50 254 LEU C N 1
ATOM 5418 C CA . LEU C 1 197 ? 39.765 -21.846 50.083 1.00 40.27 254 LEU C CA 1
ATOM 5419 C C . LEU C 1 197 ? 40.700 -20.743 50.564 1.00 43.05 254 LEU C C 1
ATOM 5420 O O . LEU C 1 197 ? 41.883 -20.721 50.198 1.00 42.06 254 LEU C O 1
ATOM 5425 N N . HIS C 1 198 ? 40.190 -19.822 51.386 1.00 37.60 255 HIS C N 1
ATOM 5426 C CA . HIS C 1 198 ? 41.037 -18.761 51.912 1.00 43.32 255 HIS C CA 1
ATOM 5427 C C . HIS C 1 198 ? 42.039 -19.295 52.925 1.00 46.99 255 HIS C C 1
ATOM 5428 O O . HIS C 1 198 ? 43.165 -18.786 53.001 1.00 45.06 255 HIS C O 1
ATOM 5435 N N . GLU C 1 199 ? 41.656 -20.311 53.708 1.00 40.28 256 GLU C N 1
ATOM 5436 C CA . GLU C 1 199 ? 42.586 -20.881 54.680 1.00 46.98 256 GLU C CA 1
ATOM 5437 C C . GLU C 1 199 ? 43.809 -21.464 53.985 1.00 48.08 256 GLU C C 1
ATOM 5438 O O . GLU C 1 199 ? 44.938 -21.320 54.467 1.00 46.51 256 GLU C O 1
ATOM 5444 N N . ARG C 1 200 ? 43.601 -22.116 52.847 1.00 54.99 257 ARG C N 1
ATOM 5445 C CA . ARG C 1 200 ? 44.677 -22.743 52.098 1.00 58.69 257 ARG C CA 1
ATOM 5446 C C . ARG C 1 200 ? 45.498 -21.747 51.293 1.00 55.59 257 ARG C C 1
ATOM 5447 O O . ARG C 1 200 ? 46.493 -22.146 50.678 1.00 58.47 257 ARG C O 1
ATOM 5455 N N . GLY C 1 201 ? 45.123 -20.471 51.289 1.00 47.39 258 GLY C N 1
ATOM 5456 C CA . GLY C 1 201 ? 45.804 -19.508 50.451 1.00 41.91 258 GLY C CA 1
ATOM 5457 C C . GLY C 1 201 ? 45.389 -19.533 48.998 1.00 48.13 258 GLY C C 1
ATOM 5458 O O . GLY C 1 201 ? 46.105 -18.987 48.154 1.00 49.18 258 GLY C O 1
ATOM 5459 N N . LEU C 1 202 ? 44.252 -20.146 48.676 1.00 43.12 259 LEU C N 1
ATOM 5460 C CA . LEU C 1 202 ? 43.757 -20.191 47.307 1.00 44.68 259 LEU C CA 1
ATOM 5461 C C . LEU C 1 202 ? 42.944 -18.939 47.007 1.00 45.24 259 LEU C C 1
ATOM 5462 O O . LEU C 1 202 ? 42.059 -18.565 47.783 1.00 50.06 259 LEU C O 1
ATOM 5467 N N . ARG C 1 203 ? 43.236 -18.305 45.875 1.00 40.54 260 ARG C N 1
ATOM 5468 C CA . ARG C 1 203 ? 42.536 -17.094 45.481 1.00 36.22 260 ARG C CA 1
ATOM 5469 C C . ARG C 1 203 ? 41.208 -17.435 44.814 1.00 41.24 260 ARG C C 1
ATOM 5470 O O . ARG C 1 203 ? 41.120 -18.396 44.043 1.00 40.87 260 ARG C O 1
ATOM 5478 N N . VAL C 1 204 ? 40.176 -16.648 45.119 1.00 36.00 261 VAL C N 1
ATOM 5479 C CA . VAL C 1 204 ? 38.860 -16.763 44.499 1.00 33.31 261 VAL C CA 1
ATOM 5480 C C . VAL C 1 204 ? 38.536 -15.448 43.795 1.00 36.76 261 VAL C C 1
ATOM 5481 O O . VAL C 1 204 ? 38.358 -14.422 44.459 1.00 32.14 261 VAL C O 1
ATOM 5485 N N . PRO C 1 205 ? 38.357 -15.432 42.463 1.00 37.44 262 PRO C N 1
ATOM 5486 C CA . PRO C 1 205 ? 38.295 -16.571 41.540 1.00 35.68 262 PRO C CA 1
ATOM 5487 C C . PRO C 1 205 ? 39.600 -16.881 40.815 1.00 37.58 262 PRO C C 1
ATOM 5488 O O . PRO C 1 205 ? 39.591 -17.700 39.909 1.00 37.51 262 PRO C O 1
ATOM 5492 N N . ASP C 1 206 ? 40.723 -16.249 41.166 1.00 40.73 263 ASP C N 1
ATOM 5493 C CA . ASP C 1 206 ? 41.947 -16.417 40.385 1.00 41.63 263 ASP C CA 1
ATOM 5494 C C . ASP C 1 206 ? 42.419 -17.867 40.367 1.00 40.19 263 ASP C C 1
ATOM 5495 O O . ASP C 1 206 ? 42.870 -18.365 39.328 1.00 42.91 263 ASP C O 1
ATOM 5500 N N . ASP C 1 207 ? 42.319 -18.565 41.496 1.00 36.44 264 ASP C N 1
ATOM 5501 C CA . ASP C 1 207 ? 42.715 -19.964 41.556 1.00 34.54 264 ASP C CA 1
ATOM 5502 C C . ASP C 1 207 ? 41.535 -20.925 41.504 1.00 36.51 264 ASP C C 1
ATOM 5503 O O . ASP C 1 207 ? 41.653 -21.998 40.909 1.00 38.59 264 ASP C O 1
ATOM 5508 N N . VAL C 1 208 ? 40.403 -20.590 42.126 1.00 36.17 265 VAL C N 1
ATOM 5509 C CA . VAL C 1 208 ? 39.245 -21.480 42.166 1.00 32.62 265 VAL C CA 1
ATOM 5510 C C . VAL C 1 208 ? 37.985 -20.643 42.062 1.00 35.60 265 VAL C C 1
ATOM 5511 O O . VAL C 1 208 ? 37.815 -19.674 42.812 1.00 37.58 265 VAL C O 1
ATOM 5515 N N . SER C 1 209 ? 37.091 -21.028 41.155 1.00 33.83 266 SER C N 1
ATOM 5516 C CA . SER C 1 209 ? 35.809 -20.351 41.017 1.00 31.36 266 SER C CA 1
ATOM 5517 C C . SER C 1 209 ? 34.759 -21.046 41.872 1.00 28.61 266 SER C C 1
ATOM 5518 O O . SER C 1 209 ? 34.749 -22.273 41.991 1.00 24.92 266 SER C O 1
ATOM 5521 N N . VAL C 1 210 ? 33.879 -20.251 42.479 1.00 28.10 267 VAL C N 1
ATOM 5522 C CA . VAL C 1 210 ? 32.804 -20.767 43.319 1.00 28.79 267 VAL C CA 1
ATOM 5523 C C . VAL C 1 210 ? 31.470 -20.214 42.836 1.00 27.82 267 VAL C C 1
ATOM 5524 O O . VAL C 1 210 ? 31.351 -19.015 42.551 1.00 27.98 267 VAL C O 1
ATOM 5528 N N . VAL C 1 211 ? 30.461 -21.089 42.754 1.00 29.22 268 VAL C N 1
ATOM 5529 C CA . VAL C 1 211 ? 29.080 -20.692 42.478 1.00 26.12 268 VAL C CA 1
ATOM 5530 C C . VAL C 1 211 ? 28.175 -21.256 43.570 1.00 24.25 268 VAL C C 1
ATOM 5531 O O . VAL C 1 211 ? 28.307 -22.426 43.952 1.00 24.86 268 VAL C O 1
ATOM 5535 N N . GLY C 1 212 ? 27.266 -20.424 44.070 1.00 30.38 269 GLY C N 1
ATOM 5536 C CA . GLY C 1 212 ? 26.278 -20.825 45.049 1.00 26.22 269 GLY C CA 1
ATOM 5537 C C . GLY C 1 212 ? 24.907 -21.034 44.443 1.00 24.49 269 GLY C C 1
ATOM 5538 O O . GLY C 1 212 ? 24.753 -21.276 43.242 1.00 25.34 269 GLY C O 1
ATOM 5539 N N . PHE C 1 213 ? 23.889 -20.924 45.292 1.00 28.61 270 PHE C N 1
ATOM 5540 C CA . PHE C 1 213 ? 22.505 -21.192 44.902 1.00 26.39 270 PHE C CA 1
ATOM 5541 C C . PHE C 1 213 ? 21.608 -20.702 46.020 1.00 27.70 270 PHE C C 1
ATOM 5542 O O . PHE C 1 213 ? 21.826 -21.096 47.175 1.00 23.30 270 PHE C O 1
ATOM 5550 N N . ASP C 1 214 ? 20.649 -19.819 45.671 1.00 25.61 271 ASP C N 1
ATOM 5551 C CA . ASP C 1 214 ? 19.606 -19.218 46.509 1.00 28.95 271 ASP C CA 1
ATOM 5552 C C . ASP C 1 214 ? 19.567 -17.700 46.355 1.00 30.56 271 ASP C C 1
ATOM 5553 O O . ASP C 1 214 ? 18.482 -17.110 46.328 1.00 34.71 271 ASP C O 1
ATOM 5558 N N . ASP C 1 215 ? 20.736 -17.063 46.276 1.00 24.88 272 ASP C N 1
ATOM 5559 C CA . ASP C 1 215 ? 20.875 -15.604 46.361 1.00 30.50 272 ASP C CA 1
ATOM 5560 C C . ASP C 1 215 ? 20.280 -15.050 47.663 1.00 28.44 272 ASP C C 1
ATOM 5561 O O . ASP C 1 215 ? 19.444 -14.158 47.660 1.00 31.03 272 ASP C O 1
ATOM 5566 N N . ILE C 1 216 ? 20.752 -15.573 48.788 1.00 31.27 273 ILE C N 1
ATOM 5567 C CA . ILE C 1 216 ? 20.437 -14.988 50.092 1.00 30.41 273 ILE C CA 1
ATOM 5568 C C . ILE C 1 216 ? 21.009 -13.570 50.123 1.00 37.25 273 ILE C C 1
ATOM 5569 O O . ILE C 1 216 ? 22.011 -13.292 49.439 1.00 37.79 273 ILE C O 1
ATOM 5574 N N . PRO C 1 217 ? 20.425 -12.643 50.897 1.00 35.33 274 PRO C N 1
ATOM 5575 C CA . PRO C 1 217 ? 20.884 -11.239 50.830 1.00 39.36 274 PRO C CA 1
ATOM 5576 C C . PRO C 1 217 ? 22.370 -11.054 51.116 1.00 37.00 274 PRO C C 1
ATOM 5577 O O . PRO C 1 217 ? 23.044 -10.290 50.409 1.00 36.90 274 PRO C O 1
ATOM 5581 N N . GLU C 1 218 ? 22.904 -11.736 52.127 1.00 34.08 275 GLU C N 1
ATOM 5582 C CA . GLU C 1 218 ? 24.296 -11.535 52.503 1.00 35.69 275 GLU C CA 1
ATOM 5583 C C . GLU C 1 218 ? 25.278 -12.119 51.492 1.00 35.95 275 GLU C C 1
ATOM 5584 O O . GLU C 1 218 ? 26.486 -11.893 51.634 1.00 32.19 275 GLU C O 1
ATOM 5590 N N . SER C 1 219 ? 24.795 -12.854 50.479 1.00 39.81 276 SER C N 1
ATOM 5591 C CA . SER C 1 219 ? 25.699 -13.520 49.542 1.00 31.56 276 SER C CA 1
ATOM 5592 C C . SER C 1 219 ? 26.448 -12.515 48.680 1.00 30.84 276 SER C C 1
ATOM 5593 O O . SER C 1 219 ? 27.548 -12.812 48.204 1.00 27.41 276 SER C O 1
ATOM 5596 N N . ALA C 1 220 ? 25.876 -11.326 48.473 1.00 32.22 277 ALA C N 1
ATOM 5597 C CA . ALA C 1 220 ? 26.556 -10.253 47.763 1.00 28.82 277 ALA C CA 1
ATOM 5598 C C . ALA C 1 220 ? 27.627 -9.573 48.609 1.00 35.20 277 ALA C C 1
ATOM 5599 O O . ALA C 1 220 ? 28.341 -8.703 48.098 1.00 32.51 277 ALA C O 1
ATOM 5601 N N . TYR C 1 221 ? 27.758 -9.949 49.884 1.00 33.91 278 TYR C N 1
ATOM 5602 C CA . TYR C 1 221 ? 28.766 -9.382 50.770 1.00 33.77 278 TYR C CA 1
ATOM 5603 C C . TYR C 1 221 ? 29.709 -10.448 51.322 1.00 34.81 278 TYR C C 1
ATOM 5604 O O . TYR C 1 221 ? 30.431 -10.190 52.287 1.00 39.58 278 TYR C O 1
ATOM 5613 N N . PHE C 1 222 ? 29.723 -11.640 50.726 1.00 33.47 279 PHE C N 1
ATOM 5614 C CA . PHE C 1 222 ? 30.806 -12.579 50.965 1.00 32.52 279 PHE C CA 1
ATOM 5615 C C . PHE C 1 222 ? 32.111 -12.003 50.413 1.00 34.61 279 PHE C C 1
ATOM 5616 O O . PHE C 1 222 ? 32.127 -11.031 49.648 1.00 32.52 279 PHE C O 1
ATOM 5624 N N . HIS C 1 223 ? 33.221 -12.617 50.802 1.00 33.11 280 HIS C N 1
ATOM 5625 C CA . HIS C 1 223 ? 34.502 -12.275 50.201 1.00 35.53 280 HIS C CA 1
ATOM 5626 C C . HIS C 1 223 ? 34.954 -13.432 49.327 1.00 34.89 280 HIS C C 1
ATOM 5627 O O . HIS C 1 223 ? 35.348 -14.488 49.848 1.00 34.57 280 HIS C O 1
ATOM 5634 N N . PRO C 1 224 ? 34.880 -13.310 48.001 1.00 34.88 281 PRO C N 1
ATOM 5635 C CA . PRO C 1 224 ? 34.365 -12.178 47.231 1.00 32.14 281 PRO C CA 1
ATOM 5636 C C . PRO C 1 224 ? 32.851 -12.296 47.056 1.00 36.97 281 PRO C C 1
ATOM 5637 O O . PRO C 1 224 ? 32.272 -13.332 47.394 1.00 34.16 281 PRO C O 1
ATOM 5641 N N . PRO C 1 225 ? 32.181 -11.264 46.546 1.00 36.04 282 PRO C N 1
ATOM 5642 C CA . PRO C 1 225 ? 30.748 -11.386 46.262 1.00 32.53 282 PRO C CA 1
ATOM 5643 C C . PRO C 1 225 ? 30.446 -12.605 45.403 1.00 31.58 282 PRO C C 1
ATOM 5644 O O . PRO C 1 225 ? 31.053 -12.812 44.351 1.00 31.83 282 PRO C O 1
ATOM 5648 N N . LEU C 1 226 ? 29.490 -13.412 45.861 1.00 30.69 283 LEU C N 1
ATOM 5649 C CA . LEU C 1 226 ? 29.287 -14.764 45.350 1.00 30.66 283 LEU C CA 1
ATOM 5650 C C . LEU C 1 226 ? 28.360 -14.775 44.138 1.00 31.83 283 LEU C C 1
ATOM 5651 O O . LEU C 1 226 ? 27.237 -14.259 44.197 1.00 30.32 283 LEU C O 1
ATOM 5656 N N . THR C 1 227 ? 28.834 -15.374 43.043 1.00 31.52 284 THR C N 1
ATOM 5657 C CA . THR C 1 227 ? 27.961 -15.697 41.922 1.00 31.57 284 THR C CA 1
ATOM 5658 C C . THR C 1 227 ? 27.050 -16.852 42.319 1.00 27.89 284 THR C C 1
ATOM 5659 O O . THR C 1 227 ? 27.500 -17.832 42.916 1.00 23.55 284 THR C O 1
ATOM 5663 N N . THR C 1 228 ? 25.765 -16.732 42.004 1.00 30.67 285 THR C N 1
ATOM 5664 C CA . THR C 1 228 ? 24.775 -17.615 42.603 1.00 27.46 285 THR C CA 1
ATOM 5665 C C . THR C 1 228 ? 23.540 -17.622 41.715 1.00 26.33 285 THR C C 1
ATOM 5666 O O . THR C 1 228 ? 23.450 -16.877 40.737 1.00 30.57 285 THR C O 1
ATOM 5670 N N . VAL C 1 229 ? 22.603 -18.501 42.052 1.00 31.64 286 VAL C N 1
ATOM 5671 C CA . VAL C 1 229 ? 21.333 -18.638 41.337 1.00 29.60 286 VAL C CA 1
ATOM 5672 C C . VAL C 1 229 ? 20.226 -18.148 42.251 1.00 31.92 286 VAL C C 1
ATOM 5673 O O . VAL C 1 229 ? 20.057 -18.666 43.363 1.00 31.27 286 VAL C O 1
ATOM 5677 N N . ARG C 1 230 ? 19.443 -17.188 41.766 1.00 31.69 287 ARG C N 1
ATOM 5678 C CA . ARG C 1 230 ? 18.429 -16.519 42.566 1.00 27.91 287 ARG C CA 1
ATOM 5679 C C . ARG C 1 230 ? 17.123 -17.310 42.553 1.00 37.75 287 ARG C C 1
ATOM 5680 O O . ARG C 1 230 ? 16.558 -17.580 41.483 1.00 36.98 287 ARG C O 1
ATOM 5688 N N . GLN C 1 231 ? 16.638 -17.660 43.741 1.00 34.05 288 GLN C N 1
ATOM 5689 C CA . GLN C 1 231 ? 15.334 -18.285 43.917 1.00 36.01 288 GLN C CA 1
ATOM 5690 C C . GLN C 1 231 ? 14.378 -17.263 44.510 1.00 39.52 288 GLN C C 1
ATOM 5691 O O . GLN C 1 231 ? 14.690 -16.643 45.534 1.00 39.67 288 GLN C O 1
ATOM 5697 N N . ASP C 1 232 ? 13.214 -17.097 43.878 1.00 44.42 289 ASP C N 1
ATOM 5698 C CA . ASP C 1 232 ? 12.198 -16.154 44.352 1.00 43.17 289 ASP C CA 1
ATOM 5699 C C . ASP C 1 232 ? 11.337 -16.859 45.395 1.00 45.01 289 ASP C C 1
ATOM 5700 O O . ASP C 1 232 ? 10.200 -17.274 45.144 1.00 47.60 289 ASP C O 1
ATOM 5705 N N . PHE C 1 233 ? 11.905 -16.988 46.599 1.00 43.18 290 PHE C N 1
ATOM 5706 C CA . PHE C 1 233 ? 11.212 -17.682 47.682 1.00 47.84 290 PHE C CA 1
ATOM 5707 C C . PHE C 1 233 ? 9.893 -16.991 48.032 1.00 49.15 290 PHE C C 1
ATOM 5708 O O . PHE C 1 233 ? 8.871 -17.655 48.241 1.00 42.51 290 PHE C O 1
ATOM 5716 N N . GLU C 1 234 ? 9.895 -15.658 48.089 1.00 58.64 291 GLU C N 1
ATOM 5717 C CA . GLU C 1 234 ? 8.682 -14.915 48.424 1.00 55.27 291 GLU C CA 1
ATOM 5718 C C . GLU C 1 234 ? 7.554 -15.220 47.443 1.00 57.22 291 GLU C C 1
ATOM 5719 O O . GLU C 1 234 ? 6.438 -15.565 47.849 1.00 59.41 291 GLU C O 1
ATOM 5725 N N . GLU C 1 235 ? 7.829 -15.095 46.142 1.00 57.21 292 GLU C N 1
ATOM 5726 C CA . GLU C 1 235 ? 6.831 -15.430 45.131 1.00 51.93 292 GLU C CA 1
ATOM 5727 C C . GLU C 1 235 ? 6.477 -16.906 45.164 1.00 50.18 292 GLU C C 1
ATOM 5728 O O . GLU C 1 235 ? 5.344 -17.281 44.843 1.00 51.85 292 GLU C O 1
ATOM 5734 N N . LEU C 1 236 ? 7.430 -17.754 45.544 1.00 53.28 293 LEU C N 1
ATOM 5735 C CA . LEU C 1 236 ? 7.166 -19.185 45.627 1.00 52.21 293 LEU C CA 1
ATOM 5736 C C . LEU C 1 236 ? 6.023 -19.480 46.591 1.00 49.38 293 LEU C C 1
ATOM 5737 O O . LEU C 1 236 ? 5.129 -20.273 46.283 1.00 47.42 293 LEU C O 1
ATOM 5742 N N . GLY C 1 237 ? 6.035 -18.849 47.766 1.00 50.77 294 GLY C N 1
ATOM 5743 C CA . GLY C 1 237 ? 4.996 -19.116 48.749 1.00 51.76 294 GLY C CA 1
ATOM 5744 C C . GLY C 1 237 ? 3.682 -18.448 48.396 1.00 52.83 294 GLY C C 1
ATOM 5745 O O . GLY C 1 237 ? 2.606 -19.007 48.631 1.00 50.12 294 GLY C O 1
ATOM 5746 N N . ARG C 1 238 ? 3.757 -17.238 47.839 1.00 50.66 295 ARG C N 1
ATOM 5747 C CA . ARG C 1 238 ? 2.575 -16.570 47.311 1.00 54.32 295 ARG C CA 1
ATOM 5748 C C . ARG C 1 238 ? 1.905 -17.399 46.222 1.00 55.02 295 ARG C C 1
ATOM 5749 O O . ARG C 1 238 ? 0.676 -17.376 46.093 1.00 59.45 295 ARG C O 1
ATOM 5757 N N . GLN C 1 239 ? 2.690 -18.141 45.438 1.00 53.35 296 GLN C N 1
ATOM 5758 C CA . GLN C 1 239 ? 2.128 -19.021 44.419 1.00 55.10 296 GLN C CA 1
ATOM 5759 C C . GLN C 1 239 ? 1.546 -20.295 45.019 1.00 54.99 296 GLN C C 1
ATOM 5760 O O . GLN C 1 239 ? 0.642 -20.899 44.429 1.00 58.71 296 GLN C O 1
ATOM 5766 N N . ALA C 1 240 ? 2.050 -20.723 46.176 1.00 52.08 297 ALA C N 1
ATOM 5767 C CA . ALA C 1 240 ? 1.502 -21.913 46.811 1.00 55.53 297 ALA C CA 1
ATOM 5768 C C . ALA C 1 240 ? 0.114 -21.652 47.379 1.00 61.47 297 ALA C C 1
ATOM 5769 O O . ALA C 1 240 ? -0.731 -22.555 47.389 1.00 62.56 297 ALA C O 1
ATOM 5771 N N . VAL C 1 241 ? -0.139 -20.431 47.855 1.00 57.35 298 VAL C N 1
ATOM 5772 C CA . VAL C 1 241 ? -1.479 -20.081 48.313 1.00 61.27 298 VAL C CA 1
ATOM 5773 C C . VAL C 1 241 ? -2.431 -19.967 47.130 1.00 61.80 298 VAL C C 1
ATOM 5774 O O . VAL C 1 241 ? -3.569 -20.447 47.186 1.00 65.18 298 VAL C O 1
ATOM 5778 N N . GLU C 1 242 ? -1.982 -19.334 46.041 1.00 59.93 299 GLU C N 1
ATOM 5779 C CA . GLU C 1 242 ? -2.806 -19.229 44.840 1.00 64.51 299 GLU C CA 1
ATOM 5780 C C . GLU C 1 242 ? -3.239 -20.606 44.350 1.00 67.44 299 GLU C C 1
ATOM 5781 O O . GLU C 1 242 ? -4.416 -20.827 44.040 1.00 71.26 299 GLU C O 1
ATOM 5787 N N . GLN C 1 243 ? -2.297 -21.550 44.283 1.00 67.88 300 GLN C N 1
ATOM 5788 C CA . GLN C 1 243 ? -2.631 -22.905 43.854 1.00 72.20 300 GLN C CA 1
ATOM 5789 C C . GLN C 1 243 ? -3.515 -23.613 44.872 1.00 69.73 300 GLN C C 1
ATOM 5790 O O . GLN C 1 243 ? -4.321 -24.473 44.498 1.00 68.69 300 GLN C O 1
ATOM 5796 N N . LEU C 1 244 ? -3.378 -23.270 46.155 1.00 68.26 301 LEU C N 1
ATOM 5797 C CA . LEU C 1 244 ? -4.156 -23.943 47.190 1.00 67.20 301 LEU C CA 1
ATOM 5798 C C . LEU C 1 244 ? -5.606 -23.479 47.185 1.00 75.13 301 LEU C C 1
ATOM 5799 O O . LEU C 1 244 ? -6.521 -24.274 47.435 1.00 76.22 301 LEU C O 1
ATOM 5804 N N . LEU C 1 245 ? -5.836 -22.195 46.906 1.00 77.71 302 LEU C N 1
ATOM 5805 C CA . LEU C 1 245 ? -7.192 -21.665 46.881 1.00 76.29 302 LEU C CA 1
ATOM 5806 C C . LEU C 1 245 ? -7.931 -22.002 45.596 1.00 83.38 302 LEU C C 1
ATOM 5807 O O . LEU C 1 245 ? -9.163 -22.047 45.605 1.00 90.74 302 LEU C O 1
ATOM 5812 N N . GLU C 1 246 ? -7.211 -22.242 44.496 1.00 92.43 303 GLU C N 1
ATOM 5813 C CA . GLU C 1 246 ? -7.848 -22.809 43.313 1.00 95.26 303 GLU C CA 1
ATOM 5814 C C . GLU C 1 246 ? -8.416 -24.192 43.605 1.00 99.00 303 GLU C C 1
ATOM 5815 O O . GLU C 1 246 ? -9.436 -24.580 43.025 1.00 111.52 303 GLU C O 1
ATOM 5821 N N . MET C 1 247 ? -7.780 -24.948 44.502 1.00 87.09 304 MET C N 1
ATOM 5822 C CA . MET C 1 247 ? -8.334 -26.236 44.905 1.00 93.90 304 MET C CA 1
ATOM 5823 C C . MET C 1 247 ? -9.428 -26.073 45.957 1.00 90.96 304 MET C C 1
ATOM 5824 O O . MET C 1 247 ? -10.417 -26.815 45.951 1.00 93.71 304 MET C O 1
ATOM 5829 N N . ILE C 1 248 ? -9.267 -25.106 46.861 1.00 87.56 305 ILE C N 1
ATOM 5830 C CA . ILE C 1 248 ? -10.206 -24.953 47.967 1.00 90.31 305 ILE C CA 1
ATOM 5831 C C . ILE C 1 248 ? -11.555 -24.456 47.465 1.00 97.57 305 ILE C C 1
ATOM 5832 O O . ILE C 1 248 ? -12.609 -24.944 47.891 1.00 93.33 305 ILE C O 1
ATOM 5837 N N . GLU C 1 249 ? -11.547 -23.490 46.545 1.00 100.04 306 GLU C N 1
ATOM 5838 C CA . GLU C 1 249 ? -12.756 -22.780 46.147 1.00 104.77 306 GLU C CA 1
ATOM 5839 C C . GLU C 1 249 ? -13.531 -23.487 45.043 1.00 121.73 306 GLU C C 1
ATOM 5840 O O . GLU C 1 249 ? -14.149 -22.823 44.199 1.00 133.82 306 GLU C O 1
ATOM 5846 N N . GLY C 1 250 ? -13.525 -24.817 45.032 1.00 138.93 307 GLY C N 1
ATOM 5847 C CA . GLY C 1 250 ? -14.440 -25.570 44.201 1.00 145.85 307 GLY C CA 1
ATOM 5848 C C . GLY C 1 250 ? -14.041 -25.737 42.755 1.00 145.79 307 GLY C C 1
ATOM 5849 O O . GLY C 1 250 ? -14.869 -26.183 41.952 1.00 146.77 307 GLY C O 1
ATOM 5850 N N . GLU C 1 251 ? -12.806 -25.397 42.390 1.00 125.50 308 GLU C N 1
ATOM 5851 C CA . GLU C 1 251 ? -12.363 -25.589 41.015 1.00 122.91 308 GLU C CA 1
ATOM 5852 C C . GLU C 1 251 ? -11.749 -26.974 40.846 1.00 122.14 308 GLU C C 1
ATOM 5853 O O . GLU C 1 251 ? -12.461 -27.982 40.874 1.00 119.24 308 GLU C O 1
ATOM 5859 N N . GLU C 1 252 ? -10.434 -27.032 40.679 1.00 122.33 309 GLU C N 1
ATOM 5860 C CA . GLU C 1 252 ? -9.721 -28.286 40.475 1.00 122.68 309 GLU C CA 1
ATOM 5861 C C . GLU C 1 252 ? -8.229 -28.007 40.610 1.00 119.23 309 GLU C C 1
ATOM 5862 O O . GLU C 1 252 ? -7.812 -26.845 40.564 1.00 119.72 309 GLU C O 1
ATOM 5868 N N . PRO C 1 253 ? -7.416 -29.044 40.802 1.00 123.84 310 PRO C N 1
ATOM 5869 C CA . PRO C 1 253 ? -5.962 -28.850 40.823 1.00 119.86 310 PRO C CA 1
ATOM 5870 C C . PRO C 1 253 ? -5.480 -28.205 39.535 1.00 122.98 310 PRO C C 1
ATOM 5871 O O . PRO C 1 253 ? -5.628 -28.781 38.446 1.00 120.55 310 PRO C O 1
ATOM 5875 N N . PRO C 1 254 ? -4.902 -27.010 39.617 1.00 105.64 311 PRO C N 1
ATOM 5876 C CA . PRO C 1 254 ? -4.447 -26.317 38.409 1.00 98.93 311 PRO C CA 1
ATOM 5877 C C . PRO C 1 254 ? -3.155 -26.925 37.896 1.00 94.38 311 PRO C C 1
ATOM 5878 O O . PRO C 1 254 ? -2.548 -27.769 38.574 1.00 87.00 311 PRO C O 1
ATOM 5882 N N . PRO C 1 255 ? -2.710 -26.540 36.701 1.00 89.29 312 PRO C N 1
ATOM 5883 C CA . PRO C 1 255 ? -1.424 -27.033 36.194 1.00 90.51 312 PRO C CA 1
ATOM 5884 C C . PRO C 1 255 ? -0.296 -26.708 37.157 1.00 90.20 312 PRO C C 1
ATOM 5885 O O . PRO C 1 255 ? -0.250 -25.607 37.731 1.00 82.56 312 PRO C O 1
ATOM 5889 N N . PRO C 1 256 ? 0.624 -27.648 37.374 1.00 94.47 313 PRO C N 1
ATOM 5890 C CA . PRO C 1 256 ? 1.760 -27.373 38.263 1.00 87.36 313 PRO C CA 1
ATOM 5891 C C . PRO C 1 256 ? 2.589 -26.209 37.738 1.00 80.69 313 PRO C C 1
ATOM 5892 O O . PRO C 1 256 ? 2.917 -26.140 36.552 1.00 81.59 313 PRO C O 1
ATOM 5896 N N . ALA C 1 257 ? 2.910 -25.281 38.630 1.00 80.24 314 ALA C N 1
ATOM 5897 C CA . ALA C 1 257 ? 3.678 -24.108 38.253 1.00 81.00 314 ALA C CA 1
ATOM 5898 C C . ALA C 1 257 ? 5.170 -24.373 38.411 1.00 69.26 314 ALA C C 1
ATOM 5899 O O . ALA C 1 257 ? 5.596 -25.192 39.232 1.00 63.06 314 ALA C O 1
ATOM 5901 N N . VAL C 1 258 ? 5.959 -23.673 37.596 1.00 67.50 315 VAL C N 1
ATOM 5902 C CA . VAL C 1 258 ? 7.416 -23.750 37.628 1.00 64.01 315 VAL C CA 1
ATOM 5903 C C . VAL C 1 258 ? 7.964 -22.329 37.561 1.00 57.90 315 VAL C C 1
ATOM 5904 O O . VAL C 1 258 ? 7.771 -21.630 36.559 1.00 58.00 315 VAL C O 1
ATOM 5908 N N . LEU C 1 259 ? 8.628 -21.897 38.625 1.00 49.86 316 LEU C N 1
ATOM 5909 C CA . LEU C 1 259 ? 9.153 -20.535 38.649 1.00 56.23 316 LEU C CA 1
ATOM 5910 C C . LEU C 1 259 ? 10.578 -20.510 38.091 1.00 54.69 316 LEU C C 1
ATOM 5911 O O . LEU C 1 259 ? 11.392 -21.383 38.419 1.00 45.41 316 LEU C O 1
ATOM 5916 N N . PRO C 1 260 ? 10.896 -19.536 37.240 1.00 50.17 317 PRO C N 1
ATOM 5917 C CA . PRO C 1 260 ? 12.194 -19.535 36.561 1.00 45.40 317 PRO C CA 1
ATOM 5918 C C . PRO C 1 260 ? 13.258 -18.889 37.426 1.00 43.77 317 PRO C C 1
ATOM 5919 O O . PRO C 1 260 ? 13.138 -17.715 37.802 1.00 50.27 317 PRO C O 1
ATOM 5923 N N . PRO C 1 261 ? 14.312 -19.619 37.769 1.00 40.22 318 PRO C N 1
ATOM 5924 C CA . PRO C 1 261 ? 15.406 -19.014 38.533 1.00 37.12 318 PRO C CA 1
ATOM 5925 C C . PRO C 1 261 ? 16.221 -18.079 37.649 1.00 36.73 318 PRO C C 1
ATOM 5926 O O . PRO C 1 261 ? 16.075 -18.047 36.422 1.00 33.50 318 PRO C O 1
ATOM 5930 N N . GLU C 1 262 ? 17.085 -17.294 38.297 1.00 31.21 319 GLU C N 1
ATOM 5931 C CA . GLU C 1 262 ? 17.926 -16.323 37.610 1.00 36.06 319 GLU C CA 1
ATOM 5932 C C . GLU C 1 262 ? 19.381 -16.484 38.035 1.00 33.60 319 GLU C C 1
ATOM 5933 O O . GLU C 1 262 ? 19.677 -16.620 39.224 1.00 30.72 319 GLU C O 1
ATOM 5939 N N . LEU C 1 263 ? 20.289 -16.446 37.062 1.00 30.74 320 LEU C N 1
ATOM 5940 C CA . LEU C 1 263 ? 21.720 -16.496 37.345 1.00 35.10 320 LEU C CA 1
ATOM 5941 C C . LEU C 1 263 ? 22.250 -15.082 37.590 1.00 32.31 320 LEU C C 1
ATOM 5942 O O . LEU C 1 263 ? 22.133 -14.204 36.728 1.00 32.00 320 LEU C O 1
ATOM 5947 N N . ILE C 1 264 ? 22.842 -14.883 38.767 1.00 32.85 321 ILE C N 1
ATOM 5948 C CA . ILE C 1 264 ? 23.383 -13.607 39.221 1.00 30.63 321 ILE C CA 1
ATOM 5949 C C . ILE C 1 264 ? 24.902 -13.755 39.252 1.00 30.17 321 ILE C C 1
ATOM 5950 O O . ILE C 1 264 ? 25.446 -14.446 40.123 1.00 35.08 321 ILE C O 1
ATOM 5955 N N . VAL C 1 265 ? 25.595 -13.120 38.310 1.00 30.96 322 VAL C N 1
ATOM 5956 C CA . VAL C 1 265 ? 27.046 -13.256 38.189 1.00 35.29 322 VAL C CA 1
ATOM 5957 C C . VAL C 1 265 ? 27.724 -12.106 38.933 1.00 32.69 322 VAL C C 1
ATOM 5958 O O . VAL C 1 265 ? 27.516 -10.931 38.612 1.00 37.04 322 VAL C O 1
ATOM 5962 N N . ARG C 1 266 ? 28.552 -12.446 39.922 1.00 33.28 323 ARG C N 1
ATOM 5963 C CA . ARG C 1 266 ? 29.195 -11.440 40.760 1.00 34.51 323 ARG C CA 1
ATOM 5964 C C . ARG C 1 266 ? 30.704 -11.577 40.561 1.00 32.41 323 ARG C C 1
ATOM 5965 O O . ARG C 1 266 ? 31.170 -11.504 39.429 1.00 39.55 323 ARG C O 1
ATOM 5973 N N . GLU C 1 267 ? 31.474 -11.775 41.627 1.00 32.35 324 GLU C N 1
ATOM 5974 C CA . GLU C 1 267 ? 32.925 -11.694 41.541 1.00 33.25 324 GLU C CA 1
ATOM 5975 C C . GLU C 1 267 ? 33.643 -12.997 41.859 1.00 36.28 324 GLU C C 1
ATOM 5976 O O . GLU C 1 267 ? 34.880 -13.012 41.901 1.00 37.26 324 GLU C O 1
ATOM 5982 N N . SER C 1 268 ? 32.926 -14.088 42.090 1.00 30.25 325 SER C N 1
ATOM 5983 C CA . SER C 1 268 ? 33.577 -15.318 42.492 1.00 29.57 325 SER C CA 1
ATOM 5984 C C . SER C 1 268 ? 33.776 -16.273 41.325 1.00 32.84 325 SER C C 1
ATOM 5985 O O . SER C 1 268 ? 34.166 -17.423 41.544 1.00 32.13 325 SER C O 1
ATOM 5988 N N . THR C 1 269 ? 33.534 -15.825 40.093 1.00 33.37 326 THR C N 1
ATOM 5989 C CA . THR C 1 269 ? 33.748 -16.658 38.918 1.00 34.16 326 THR C CA 1
ATOM 5990 C C . THR C 1 269 ? 34.642 -15.947 37.911 1.00 36.00 326 THR C C 1
ATOM 5991 O O . THR C 1 269 ? 34.609 -14.720 37.776 1.00 40.25 326 THR C O 1
ATOM 5995 N N . ALA C 1 270 ? 35.448 -16.737 37.204 1.00 33.85 327 ALA C N 1
ATOM 5996 C CA . ALA C 1 270 ? 36.400 -16.229 36.226 1.00 31.72 327 ALA C CA 1
ATOM 5997 C C . ALA C 1 270 ? 36.872 -17.402 35.382 1.00 32.67 327 ALA C C 1
ATOM 5998 O O . ALA C 1 270 ? 36.538 -18.553 35.697 1.00 33.45 327 ALA C O 1
ATOM 6000 N N . PRO C 1 271 ? 37.607 -17.170 34.295 1.00 33.49 328 PRO C N 1
ATOM 6001 C CA . PRO C 1 271 ? 38.228 -18.291 33.596 1.00 37.57 328 PRO C CA 1
ATOM 6002 C C . PRO C 1 271 ? 39.236 -18.980 34.493 1.00 38.34 328 PRO C C 1
ATOM 6003 O O . PRO C 1 271 ? 39.786 -18.363 35.425 1.00 40.92 328 PRO C O 1
ATOM 6007 N N . PRO C 1 272 ? 39.485 -20.276 34.276 1.00 39.17 329 PRO C N 1
ATOM 6008 C CA . PRO C 1 272 ? 40.358 -21.011 35.212 1.00 41.02 329 PRO C CA 1
ATOM 6009 C C . PRO C 1 272 ? 41.768 -20.444 35.288 1.00 52.91 329 PRO C C 1
ATOM 6010 O O . PRO C 1 272 ? 42.336 -20.334 36.384 1.00 55.05 329 PRO C O 1
ATOM 6014 N N . GLU C 1 273 ? 42.346 -20.065 34.157 1.00 54.58 330 GLU C N 1
ATOM 6015 C CA . GLU C 1 273 ? 43.600 -19.330 34.141 1.00 61.97 330 GLU C CA 1
ATOM 6016 C C . GLU C 1 273 ? 43.402 -18.065 33.320 1.00 63.19 330 GLU C C 1
ATOM 6017 O O . GLU C 1 273 ? 42.336 -17.837 32.740 1.00 58.63 330 GLU C O 1
ATOM 6023 N N . ASN C 1 274 ? 44.435 -17.229 33.287 1.00 61.65 331 ASN C N 1
ATOM 6024 C CA . ASN C 1 274 ? 44.394 -16.048 32.440 1.00 61.59 331 ASN C CA 1
ATOM 6025 C C . ASN C 1 274 ? 44.219 -16.464 30.986 1.00 65.36 331 ASN C C 1
ATOM 6026 O O . ASN C 1 274 ? 44.941 -17.330 30.481 1.00 69.00 331 ASN C O 1
ATOM 6031 N N . LEU C 1 275 ? 43.242 -15.854 30.315 1.00 63.87 332 LEU C N 1
ATOM 6032 C CA . LEU C 1 275 ? 42.935 -16.220 28.939 1.00 68.73 332 LEU C CA 1
ATOM 6033 C C . LEU C 1 275 ? 44.019 -15.790 27.957 1.00 64.42 332 LEU C C 1
ATOM 6034 O O . LEU C 1 275 ? 44.027 -16.276 26.822 1.00 68.67 332 LEU C O 1
ATOM 6039 N N . TYR C 1 276 ? 44.941 -14.920 28.364 1.00 62.75 333 TYR C N 1
ATOM 6040 C CA . TYR C 1 276 ? 45.953 -14.366 27.473 1.00 62.99 333 TYR C CA 1
ATOM 6041 C C . TYR C 1 276 ? 47.369 -14.785 27.842 1.00 66.53 333 TYR C C 1
ATOM 6042 O O . TYR C 1 276 ? 48.122 -15.249 26.976 1.00 56.78 333 TYR C O 1
ATOM 6051 N N . PHE C 1 277 ? 47.754 -14.639 29.112 1.00 67.61 334 PHE C N 1
ATOM 6052 C CA . PHE C 1 277 ? 49.080 -15.044 29.586 1.00 62.18 334 PHE C CA 1
ATOM 6053 C C . PHE C 1 277 ? 49.040 -16.535 29.921 1.00 66.15 334 PHE C C 1
ATOM 6054 O O . PHE C 1 277 ? 48.914 -16.955 31.075 1.00 63.80 334 PHE C O 1
ATOM 6062 N N . GLN C 1 278 ? 49.139 -17.350 28.875 1.00 64.37 335 GLN C N 1
ATOM 6063 C CA . GLN C 1 278 ? 49.144 -18.802 29.016 1.00 58.83 335 GLN C CA 1
ATOM 6064 C C . GLN C 1 278 ? 49.865 -19.389 27.825 1.00 53.19 335 GLN C C 1
ATOM 6065 O O . GLN C 1 278 ? 49.745 -18.864 26.721 1.00 55.09 335 GLN C O 1
ATOM 6071 N N . HIS D 1 5 ? 36.394 64.010 25.460 1.00 62.07 62 HIS D N 1
ATOM 6072 C CA . HIS D 1 5 ? 36.431 64.836 24.262 1.00 59.23 62 HIS D CA 1
ATOM 6073 C C . HIS D 1 5 ? 35.530 64.253 23.174 1.00 54.91 62 HIS D C 1
ATOM 6074 O O . HIS D 1 5 ? 34.832 64.989 22.478 1.00 58.71 62 HIS D O 1
ATOM 6081 N N . THR D 1 6 ? 35.534 62.929 23.036 1.00 55.47 63 THR D N 1
ATOM 6082 C CA . THR D 1 6 ? 34.769 62.273 21.985 1.00 56.89 63 THR D CA 1
ATOM 6083 C C . THR D 1 6 ? 34.098 61.018 22.529 1.00 50.30 63 THR D C 1
ATOM 6084 O O . THR D 1 6 ? 34.612 60.361 23.437 1.00 51.01 63 THR D O 1
ATOM 6088 N N . ILE D 1 7 ? 32.939 60.696 21.960 1.00 50.05 64 ILE D N 1
ATOM 6089 C CA . ILE D 1 7 ? 32.153 59.525 22.335 1.00 48.11 64 ILE D CA 1
ATOM 6090 C C . ILE D 1 7 ? 31.937 58.673 21.091 1.00 49.62 64 ILE D C 1
ATOM 6091 O O . ILE D 1 7 ? 31.563 59.193 20.033 1.00 48.42 64 ILE D O 1
ATOM 6096 N N . GLY D 1 8 ? 32.174 57.372 21.219 1.00 49.28 65 GLY D N 1
ATOM 6097 C CA . GLY D 1 8 ? 31.980 56.436 20.127 1.00 44.73 65 GLY D CA 1
ATOM 6098 C C . GLY D 1 8 ? 30.653 55.710 20.259 1.00 51.87 65 GLY D C 1
ATOM 6099 O O . GLY D 1 8 ? 30.230 55.351 21.360 1.00 49.76 65 GLY D O 1
ATOM 6100 N N . VAL D 1 9 ? 29.998 55.503 19.125 1.00 46.69 66 VAL D N 1
ATOM 6101 C CA . VAL D 1 9 ? 28.741 54.771 19.097 1.00 47.04 66 VAL D CA 1
ATOM 6102 C C . VAL D 1 9 ? 28.799 53.750 17.972 1.00 48.49 66 VAL D C 1
ATOM 6103 O O . VAL D 1 9 ? 29.292 54.041 16.876 1.00 46.88 66 VAL D O 1
ATOM 6107 N N . VAL D 1 10 ? 28.328 52.540 18.263 1.00 52.23 67 VAL D N 1
ATOM 6108 C CA . VAL D 1 10 ? 28.214 51.463 17.290 1.00 50.15 67 VAL D CA 1
ATOM 6109 C C . VAL D 1 10 ? 26.731 51.152 17.148 1.00 53.96 67 VAL D C 1
ATOM 6110 O O . VAL D 1 10 ? 26.093 50.679 18.098 1.00 54.48 67 VAL D O 1
ATOM 6114 N N . THR D 1 11 ? 26.178 51.425 15.975 1.00 54.74 68 THR D N 1
ATOM 6115 C CA . THR D 1 11 ? 24.772 51.185 15.695 1.00 57.00 68 THR D CA 1
ATOM 6116 C C . THR D 1 11 ? 24.648 50.272 14.480 1.00 57.74 68 THR D C 1
ATOM 6117 O O . THR D 1 11 ? 25.641 49.829 13.905 1.00 60.19 68 THR D O 1
ATOM 6121 N N . THR D 1 12 ? 23.408 49.987 14.096 1.00 58.33 69 THR D N 1
ATOM 6122 C CA . THR D 1 12 ? 23.134 49.107 12.968 1.00 66.38 69 THR D CA 1
ATOM 6123 C C . THR D 1 12 ? 23.034 49.874 11.648 1.00 71.50 69 THR D C 1
ATOM 6124 O O . THR D 1 12 ? 23.610 50.957 11.503 1.00 66.74 69 THR D O 1
ATOM 6128 N N . GLY D 1 13 ? 22.307 49.317 10.678 1.00 93.17 70 GLY D N 1
ATOM 6129 C CA . GLY D 1 13 ? 22.184 49.904 9.357 1.00 87.88 70 GLY D CA 1
ATOM 6130 C C . GLY D 1 13 ? 21.327 51.145 9.247 1.00 85.21 70 GLY D C 1
ATOM 6131 O O . GLY D 1 13 ? 21.235 51.712 8.155 1.00 85.09 70 GLY D O 1
ATOM 6132 N N . LEU D 1 14 ? 20.673 51.563 10.337 1.00 64.20 71 LEU D N 1
ATOM 6133 C CA . LEU D 1 14 ? 19.949 52.838 10.407 1.00 53.93 71 LEU D CA 1
ATOM 6134 C C . LEU D 1 14 ? 18.907 52.982 9.300 1.00 52.84 71 LEU D C 1
ATOM 6135 O O . LEU D 1 14 ? 18.728 54.059 8.729 1.00 52.75 71 LEU D O 1
ATOM 6140 N N . SER D 1 15 ? 18.214 51.891 8.981 1.00 49.08 72 SER D N 1
ATOM 6141 C CA . SER D 1 15 ? 17.076 51.944 8.074 1.00 47.45 72 SER D CA 1
ATOM 6142 C C . SER D 1 15 ? 15.749 51.845 8.822 1.00 42.64 72 SER D C 1
ATOM 6143 O O . SER D 1 15 ? 14.716 51.551 8.214 1.00 48.15 72 SER D O 1
ATOM 6146 N N . PHE D 1 16 ? 15.765 52.085 10.131 1.00 43.48 73 PHE D N 1
ATOM 6147 C CA . PHE D 1 16 ? 14.587 52.016 10.982 1.00 38.84 73 PHE D CA 1
ATOM 6148 C C . PHE D 1 16 ? 14.568 53.222 11.911 1.00 33.67 73 PHE D C 1
ATOM 6149 O O . PHE D 1 16 ? 15.614 53.721 12.329 1.00 34.27 73 PHE D O 1
ATOM 6157 N N . TYR D 1 17 ? 13.359 53.684 12.231 1.00 36.66 74 TYR D N 1
ATOM 6158 C CA . TYR D 1 17 ? 13.206 54.879 13.053 1.00 37.99 74 TYR D CA 1
ATOM 6159 C C . TYR D 1 17 ? 13.848 54.705 14.431 1.00 35.94 74 TYR D C 1
ATOM 6160 O O . TYR D 1 17 ? 14.563 55.598 14.908 1.00 30.42 74 TYR D O 1
ATOM 6169 N N . GLY D 1 18 ? 13.599 53.571 15.087 1.00 36.12 75 GLY D N 1
ATOM 6170 C CA . GLY D 1 18 ? 14.111 53.311 16.417 1.00 32.54 75 GLY D CA 1
ATOM 6171 C C . GLY D 1 18 ? 15.598 53.571 16.568 1.00 34.77 75 GLY D C 1
ATOM 6172 O O . GLY D 1 18 ? 16.026 54.405 17.374 1.00 32.71 75 GLY D O 1
ATOM 6173 N N . PRO D 1 19 ? 16.420 52.856 15.794 1.00 35.81 76 PRO D N 1
ATOM 6174 C CA . PRO D 1 19 ? 17.874 53.103 15.859 1.00 35.03 76 PRO D CA 1
ATOM 6175 C C . PRO D 1 19 ? 18.260 54.543 15.560 1.00 33.65 76 PRO D C 1
ATOM 6176 O O . PRO D 1 19 ? 19.128 55.104 16.243 1.00 30.21 76 PRO D O 1
ATOM 6180 N N . SER D 1 20 ? 17.635 55.155 14.551 1.00 31.02 77 SER D N 1
ATOM 6181 C CA . SER D 1 20 ? 17.998 56.512 14.156 1.00 30.19 77 SER D CA 1
ATOM 6182 C C . SER D 1 20 ? 17.666 57.523 15.246 1.00 33.05 77 SER D C 1
ATOM 6183 O O . SER D 1 20 ? 18.430 58.465 15.477 1.00 38.65 77 SER D O 1
ATOM 6186 N N . GLN D 1 21 ? 16.529 57.350 15.916 1.00 32.99 78 GLN D N 1
ATOM 6187 C CA . GLN D 1 21 ? 16.116 58.300 16.940 1.00 33.59 78 GLN D CA 1
ATOM 6188 C C . GLN D 1 21 ? 16.922 58.123 18.219 1.00 36.44 78 GLN D C 1
ATOM 6189 O O . GLN D 1 21 ? 17.150 59.098 18.946 1.00 38.90 78 GLN D O 1
ATOM 6195 N N . ILE D 1 22 ? 17.351 56.892 18.519 1.00 34.16 79 ILE D N 1
ATOM 6196 C CA . ILE D 1 22 ? 18.296 56.695 19.616 1.00 35.52 79 ILE D CA 1
ATOM 6197 C C . ILE D 1 22 ? 19.586 57.446 19.325 1.00 36.60 79 ILE D C 1
ATOM 6198 O O . ILE D 1 22 ? 20.153 58.104 20.206 1.00 43.30 79 ILE D O 1
ATOM 6203 N N . LEU D 1 23 ? 20.049 57.388 18.075 1.00 32.20 80 LEU D N 1
ATOM 6204 C CA . LEU D 1 23 ? 21.265 58.095 17.688 1.00 37.90 80 LEU D CA 1
ATOM 6205 C C . LEU D 1 23 ? 21.081 59.608 17.784 1.00 40.38 80 LEU D C 1
ATOM 6206 O O . LEU D 1 23 ? 22.005 60.329 18.186 1.00 39.70 80 LEU D O 1
ATOM 6211 N N . VAL D 1 24 ? 19.895 60.105 17.426 1.00 37.52 81 VAL D N 1
ATOM 6212 C CA . VAL D 1 24 ? 19.603 61.527 17.591 1.00 41.11 81 VAL D CA 1
ATOM 6213 C C . VAL D 1 24 ? 19.731 61.932 19.059 1.00 43.24 81 VAL D C 1
ATOM 6214 O O . VAL D 1 24 ? 20.361 62.944 19.388 1.00 44.09 81 VAL D O 1
ATOM 6218 N N . GLY D 1 25 ? 19.151 61.139 19.965 1.00 40.96 82 GLY D N 1
ATOM 6219 C CA . GLY D 1 25 ? 19.292 61.432 21.385 1.00 40.00 82 GLY D CA 1
ATOM 6220 C C . GLY D 1 25 ? 20.737 61.429 21.850 1.00 42.24 82 GLY D C 1
ATOM 6221 O O . GLY D 1 25 ? 21.137 62.259 22.674 1.00 45.18 82 GLY D O 1
ATOM 6222 N N . ILE D 1 26 ? 21.543 60.500 21.326 1.00 42.85 83 ILE D N 1
ATOM 6223 C CA . ILE D 1 26 ? 22.951 60.424 21.714 1.00 42.97 83 ILE D CA 1
ATOM 6224 C C . ILE D 1 26 ? 23.697 61.675 21.258 1.00 42.81 83 ILE D C 1
ATOM 6225 O O . ILE D 1 26 ? 24.434 62.298 22.034 1.00 42.01 83 ILE D O 1
ATOM 6230 N N . GLU D 1 27 ? 23.512 62.062 19.992 1.00 40.99 84 GLU D N 1
ATOM 6231 C CA . GLU D 1 27 ? 24.242 63.204 19.450 1.00 43.96 84 GLU D CA 1
ATOM 6232 C C . GLU D 1 27 ? 23.863 64.494 20.163 1.00 47.11 84 GLU D C 1
ATOM 6233 O O . GLU D 1 27 ? 24.722 65.345 20.421 1.00 50.88 84 GLU D O 1
ATOM 6239 N N . ARG D 1 28 ? 22.579 64.665 20.476 1.00 47.06 85 ARG D N 1
ATOM 6240 C CA . ARG D 1 28 ? 22.151 65.890 21.142 1.00 52.60 85 ARG D CA 1
ATOM 6241 C C . ARG D 1 28 ? 22.669 65.951 22.571 1.00 52.99 85 ARG D C 1
ATOM 6242 O O . ARG D 1 28 ? 23.079 67.019 23.044 1.00 49.85 85 ARG D O 1
ATOM 6250 N N . ALA D 1 29 ? 22.665 64.811 23.271 1.00 46.82 86 ALA D N 1
ATOM 6251 C CA . ALA D 1 29 ? 23.150 64.795 24.645 1.00 47.49 86 ALA D CA 1
ATOM 6252 C C . ALA D 1 29 ? 24.666 64.947 24.699 1.00 50.27 86 ALA D C 1
ATOM 6253 O O . ALA D 1 29 ? 25.188 65.694 25.534 1.00 55.03 86 ALA D O 1
ATOM 6255 N N . ALA D 1 30 ? 25.391 64.249 23.819 1.00 46.64 87 ALA D N 1
ATOM 6256 C CA . ALA D 1 30 ? 26.842 64.417 23.770 1.00 48.47 87 ALA D CA 1
ATOM 6257 C C . ALA D 1 30 ? 27.219 65.841 23.383 1.00 50.67 87 ALA D C 1
ATOM 6258 O O . ALA D 1 30 ? 28.173 66.410 23.930 1.00 50.73 87 ALA D O 1
ATOM 6260 N N . ARG D 1 31 ? 26.486 66.428 22.434 1.00 46.22 88 ARG D N 1
ATOM 6261 C CA . ARG D 1 31 ? 26.710 67.825 22.086 1.00 49.22 88 ARG D CA 1
ATOM 6262 C C . ARG D 1 31 ? 26.472 68.728 23.288 1.00 53.66 88 ARG D C 1
ATOM 6263 O O . ARG D 1 31 ? 27.266 69.637 23.561 1.00 53.59 88 ARG D O 1
ATOM 6271 N N . GLU D 1 32 ? 25.396 68.473 24.038 1.00 56.64 89 GLU D N 1
ATOM 6272 C CA . GLU D 1 32 ? 25.060 69.306 25.186 1.00 57.00 89 GLU D CA 1
ATOM 6273 C C . GLU D 1 32 ? 26.147 69.309 26.252 1.00 59.29 89 GLU D C 1
ATOM 6274 O O . GLU D 1 32 ? 26.174 70.221 27.086 1.00 64.38 89 GLU D O 1
ATOM 6280 N N . HIS D 1 33 ? 27.034 68.316 26.253 1.00 52.44 90 HIS D N 1
ATOM 6281 C CA . HIS D 1 33 ? 28.071 68.209 27.270 1.00 52.99 90 HIS D CA 1
ATOM 6282 C C . HIS D 1 33 ? 29.477 68.382 26.708 1.00 52.24 90 HIS D C 1
ATOM 6283 O O . HIS D 1 33 ? 30.453 68.069 27.399 1.00 44.95 90 HIS D O 1
ATOM 6290 N N . GLY D 1 34 ? 29.604 68.874 25.479 1.00 49.74 91 GLY D N 1
ATOM 6291 C CA . GLY D 1 34 ? 30.909 69.170 24.925 1.00 48.75 91 GLY D CA 1
ATOM 6292 C C . GLY D 1 34 ? 31.635 67.995 24.316 1.00 47.85 91 GLY D C 1
ATOM 6293 O O . GLY D 1 34 ? 32.854 68.056 24.146 1.00 51.97 91 GLY D O 1
ATOM 6294 N N . TYR D 1 35 ? 30.932 66.922 23.978 1.00 50.23 92 TYR D N 1
ATOM 6295 C CA . TYR D 1 35 ? 31.559 65.737 23.415 1.00 50.06 92 TYR D CA 1
ATOM 6296 C C . TYR D 1 35 ? 31.223 65.624 21.936 1.00 50.74 92 TYR D C 1
ATOM 6297 O O . TYR D 1 35 ? 30.103 65.936 21.514 1.00 45.53 92 TYR D O 1
ATOM 6306 N N . SER D 1 36 ? 32.202 65.189 21.155 1.00 52.18 93 SER D N 1
ATOM 6307 C CA . SER D 1 36 ? 31.971 64.845 19.765 1.00 48.43 93 SER D CA 1
ATOM 6308 C C . SER D 1 36 ? 31.518 63.393 19.672 1.00 46.33 93 SER D C 1
ATOM 6309 O O . SER D 1 36 ? 31.683 62.606 20.608 1.00 51.02 93 SER D O 1
ATOM 6312 N N . LEU D 1 37 ? 30.934 63.043 18.530 1.00 44.96 94 LEU D N 1
ATOM 6313 C CA . LEU D 1 37 ? 30.349 61.722 18.331 1.00 47.53 94 LEU D CA 1
ATOM 6314 C C . LEU D 1 37 ? 31.018 61.034 17.150 1.00 45.59 94 LEU D C 1
ATOM 6315 O O . LEU D 1 37 ? 30.910 61.495 16.008 1.00 40.38 94 LEU D O 1
ATOM 6320 N N . LEU D 1 38 ? 31.692 59.925 17.430 1.00 42.76 95 LEU D N 1
ATOM 6321 C CA . LEU D 1 38 ? 32.294 59.084 16.408 1.00 42.51 95 LEU D CA 1
ATOM 6322 C C . LEU D 1 38 ? 31.323 57.949 16.108 1.00 41.71 95 LEU D C 1
ATOM 6323 O O . LEU D 1 38 ? 30.971 57.175 17.006 1.00 42.23 95 LEU D O 1
ATOM 6328 N N . LEU D 1 39 ? 30.882 57.860 14.856 1.00 41.39 96 LEU D N 1
ATOM 6329 C CA . LEU D 1 39 ? 29.839 56.925 14.458 1.00 41.92 96 LEU D CA 1
ATOM 6330 C C . LEU D 1 39 ? 30.430 55.728 13.729 1.00 43.11 96 LEU D C 1
ATOM 6331 O O . LEU D 1 39 ? 31.181 55.895 12.764 1.00 49.76 96 LEU D O 1
ATOM 6336 N N . ALA D 1 40 ? 30.063 54.528 14.172 1.00 47.59 97 ALA D N 1
ATOM 6337 C CA . ALA D 1 40 ? 30.386 53.291 13.474 1.00 51.51 97 ALA D CA 1
ATOM 6338 C C . ALA D 1 40 ? 29.111 52.486 13.253 1.00 55.35 97 ALA D C 1
ATOM 6339 O O . ALA D 1 40 ? 28.255 52.410 14.141 1.00 49.43 97 ALA D O 1
ATOM 6341 N N . THR D 1 41 ? 28.983 51.891 12.068 1.00 51.43 98 THR D N 1
ATOM 6342 C CA . THR D 1 41 ? 27.838 51.057 11.736 1.00 56.46 98 THR D CA 1
ATOM 6343 C C . THR D 1 41 ? 28.274 49.606 11.581 1.00 58.09 98 THR D C 1
ATOM 6344 O O . THR D 1 41 ? 29.377 49.320 11.108 1.00 57.22 98 THR D O 1
ATOM 6348 N N . VAL D 1 42 ? 27.395 48.690 11.985 1.00 62.95 99 VAL D N 1
ATOM 6349 C CA . VAL D 1 42 ? 27.646 47.263 11.842 1.00 70.67 99 VAL D CA 1
ATOM 6350 C C . VAL D 1 42 ? 26.487 46.607 11.106 1.00 77.13 99 VAL D C 1
ATOM 6351 O O . VAL D 1 42 ? 25.350 47.090 11.134 1.00 75.76 99 VAL D O 1
ATOM 6355 N N . HIS D 1 43 ? 26.789 45.485 10.448 1.00 79.35 100 HIS D N 1
ATOM 6356 C CA . HIS D 1 43 ? 25.787 44.741 9.694 1.00 89.58 100 HIS D CA 1
ATOM 6357 C C . HIS D 1 43 ? 25.298 43.526 10.478 1.00 94.41 100 HIS D C 1
ATOM 6358 O O . HIS D 1 43 ? 24.690 43.675 11.542 1.00 93.51 100 HIS D O 1
ATOM 6365 N N . GLU D 1 44 ? 25.557 42.323 9.967 1.00 100.55 101 GLU D N 1
ATOM 6366 C CA . GLU D 1 44 ? 24.973 41.108 10.522 1.00 106.33 101 GLU D CA 1
ATOM 6367 C C . GLU D 1 44 ? 25.951 40.238 11.295 1.00 111.85 101 GLU D C 1
ATOM 6368 O O . GLU D 1 44 ? 25.539 39.591 12.260 1.00 112.05 101 GLU D O 1
ATOM 6374 N N . ASP D 1 45 ? 27.219 40.193 10.896 1.00 112.29 102 ASP D N 1
ATOM 6375 C CA . ASP D 1 45 ? 28.204 39.363 11.580 1.00 113.45 102 ASP D CA 1
ATOM 6376 C C . ASP D 1 45 ? 28.263 39.740 13.057 1.00 116.30 102 ASP D C 1
ATOM 6377 O O . ASP D 1 45 ? 28.518 40.911 13.379 1.00 116.98 102 ASP D O 1
ATOM 6382 N N . PRO D 1 46 ? 28.035 38.797 13.979 1.00 117.93 103 PRO D N 1
ATOM 6383 C CA . PRO D 1 46 ? 27.924 39.171 15.401 1.00 116.82 103 PRO D CA 1
ATOM 6384 C C . PRO D 1 46 ? 29.224 39.668 16.012 1.00 116.21 103 PRO D C 1
ATOM 6385 O O . PRO D 1 46 ? 29.177 40.429 16.987 1.00 109.82 103 PRO D O 1
ATOM 6389 N N . ASP D 1 47 ? 30.376 39.272 15.477 1.00 117.20 104 ASP D N 1
ATOM 6390 C CA . ASP D 1 47 ? 31.660 39.739 15.979 1.00 113.44 104 ASP D CA 1
ATOM 6391 C C . ASP D 1 47 ? 32.160 40.984 15.257 1.00 109.29 104 ASP D C 1
ATOM 6392 O O . ASP D 1 47 ? 33.260 41.457 15.557 1.00 110.74 104 ASP D O 1
ATOM 6397 N N . GLU D 1 48 ? 31.379 41.522 14.318 1.00 103.77 105 GLU D N 1
ATOM 6398 C CA . GLU D 1 48 ? 31.770 42.752 13.638 1.00 100.05 105 GLU D CA 1
ATOM 6399 C C . GLU D 1 48 ? 31.766 43.941 14.593 1.00 93.90 105 GLU D C 1
ATOM 6400 O O . GLU D 1 48 ? 32.514 44.905 14.390 1.00 87.68 105 GLU D O 1
ATOM 6406 N N . VAL D 1 49 ? 30.950 43.878 15.648 1.00 90.44 106 VAL D N 1
ATOM 6407 C CA . VAL D 1 49 ? 30.932 44.942 16.646 1.00 82.87 106 VAL D CA 1
ATOM 6408 C C . VAL D 1 49 ? 32.275 45.027 17.366 1.00 84.69 106 VAL D C 1
ATOM 6409 O O . VAL D 1 49 ? 32.797 46.124 17.603 1.00 81.70 106 VAL D O 1
ATOM 6413 N N . GLU D 1 50 ? 32.864 43.877 17.708 1.00 89.13 107 GLU D N 1
ATOM 6414 C CA . GLU D 1 50 ? 34.156 43.874 18.388 1.00 87.29 107 GLU D CA 1
ATOM 6415 C C . GLU D 1 50 ? 35.241 44.510 17.528 1.00 82.60 107 GLU D C 1
ATOM 6416 O O . GLU D 1 50 ? 36.192 45.096 18.058 1.00 77.60 107 GLU D O 1
ATOM 6422 N N . GLU D 1 51 ? 35.110 44.415 16.203 1.00 83.36 108 GLU D N 1
ATOM 6423 C CA . GLU D 1 51 ? 36.058 45.077 15.314 1.00 81.93 108 GLU D CA 1
ATOM 6424 C C . GLU D 1 51 ? 35.908 46.594 15.372 1.00 80.89 108 GLU D C 1
ATOM 6425 O O . GLU D 1 51 ? 36.906 47.323 15.326 1.00 80.52 108 GLU D O 1
ATOM 6431 N N . ALA D 1 52 ? 34.671 47.092 15.472 1.00 78.03 109 ALA D N 1
ATOM 6432 C CA . ALA D 1 52 ? 34.460 48.533 15.555 1.00 72.65 109 ALA D CA 1
ATOM 6433 C C . ALA D 1 52 ? 34.791 49.082 16.935 1.00 72.01 109 ALA D C 1
ATOM 6434 O O . ALA D 1 52 ? 35.197 50.245 17.049 1.00 68.36 109 ALA D O 1
ATOM 6436 N N . ILE D 1 53 ? 34.615 48.273 17.985 1.00 70.04 110 ILE D N 1
ATOM 6437 C CA . ILE D 1 53 ? 34.978 48.710 19.332 1.00 69.15 110 ILE D CA 1
ATOM 6438 C C . ILE D 1 53 ? 36.475 48.967 19.417 1.00 69.96 110 ILE D C 1
ATOM 6439 O O . ILE D 1 53 ? 36.920 49.913 20.078 1.00 70.99 110 ILE D O 1
ATOM 6444 N N . ASN D 1 54 ? 37.275 48.138 18.744 1.00 68.91 111 ASN D N 1
ATOM 6445 C CA . ASN D 1 54 ? 38.717 48.364 18.726 1.00 75.22 111 ASN D CA 1
ATOM 6446 C C . ASN D 1 54 ? 39.071 49.588 17.894 1.00 72.50 111 ASN D C 1
ATOM 6447 O O . ASN D 1 54 ? 40.008 50.322 18.229 1.00 75.00 111 ASN D O 1
ATOM 6452 N N . THR D 1 55 ? 38.342 49.817 16.798 1.00 70.53 112 THR D N 1
ATOM 6453 C CA . THR D 1 55 ? 38.575 51.014 15.998 1.00 60.61 112 THR D CA 1
ATOM 6454 C C . THR D 1 55 ? 38.333 52.269 16.823 1.00 68.05 112 THR D C 1
ATOM 6455 O O . THR D 1 55 ? 39.133 53.212 16.777 1.00 70.83 112 THR D O 1
ATOM 6459 N N . LEU D 1 56 ? 37.238 52.295 17.597 1.00 69.38 113 LEU D N 1
ATOM 6460 C CA . LEU D 1 56 ? 36.997 53.418 18.501 1.00 66.07 113 LEU D CA 1
ATOM 6461 C C . LEU D 1 56 ? 38.053 53.481 19.597 1.00 70.50 113 LEU D C 1
ATOM 6462 O O . LEU D 1 56 ? 38.426 54.576 20.037 1.00 68.69 113 LEU D O 1
ATOM 6467 N N . ARG D 1 57 ? 38.550 52.319 20.037 1.00 70.39 114 ARG D N 1
ATOM 6468 C CA . ARG D 1 57 ? 39.586 52.285 21.064 1.00 73.94 114 ARG D CA 1
ATOM 6469 C C . ARG D 1 57 ? 40.877 52.930 20.571 1.00 78.61 114 ARG D C 1
ATOM 6470 O O . ARG D 1 57 ? 41.531 53.672 21.312 1.00 77.95 114 ARG D O 1
ATOM 6478 N N . GLU D 1 58 ? 41.255 52.664 19.318 1.00 86.69 115 GLU D N 1
ATOM 6479 C CA . GLU D 1 58 ? 42.471 53.244 18.762 1.00 88.55 115 GLU D CA 1
ATOM 6480 C C . GLU D 1 58 ? 42.368 54.755 18.588 1.00 89.72 115 GLU D C 1
ATOM 6481 O O . GLU D 1 58 ? 43.402 55.435 18.568 1.00 91.72 115 GLU D O 1
ATOM 6487 N N . ARG D 1 59 ? 41.152 55.295 18.468 1.00 79.98 116 ARG D N 1
ATOM 6488 C CA . ARG D 1 59 ? 40.945 56.734 18.354 1.00 72.26 116 ARG D CA 1
ATOM 6489 C C . ARG D 1 59 ? 40.884 57.432 19.706 1.00 72.49 116 ARG D C 1
ATOM 6490 O O . ARG D 1 59 ? 40.420 58.575 19.776 1.00 65.21 116 ARG D O 1
ATOM 6498 N N . ARG D 1 60 ? 41.340 56.766 20.768 1.00 77.01 117 ARG D N 1
ATOM 6499 C CA . ARG D 1 60 ? 41.405 57.350 22.106 1.00 74.91 117 ARG D CA 1
ATOM 6500 C C . ARG D 1 60 ? 40.056 57.930 22.519 1.00 63.63 117 ARG D C 1
ATOM 6501 O O . ARG D 1 60 ? 39.967 59.018 23.092 1.00 69.49 117 ARG D O 1
ATOM 6509 N N . VAL D 1 61 ? 38.987 57.199 22.210 1.00 63.15 118 VAL D N 1
ATOM 6510 C CA . VAL D 1 61 ? 37.658 57.663 22.576 1.00 62.93 118 VAL D CA 1
ATOM 6511 C C . VAL D 1 61 ? 37.476 57.527 24.084 1.00 63.05 118 VAL D C 1
ATOM 6512 O O . VAL D 1 61 ? 38.053 56.642 24.733 1.00 59.93 118 VAL D O 1
ATOM 6516 N N . ASP D 1 62 ? 36.695 58.442 24.657 1.00 60.55 119 ASP D N 1
ATOM 6517 C CA . ASP D 1 62 ? 36.480 58.426 26.098 1.00 57.46 119 ASP D CA 1
ATOM 6518 C C . ASP D 1 62 ? 35.454 57.379 26.501 1.00 55.36 119 ASP D C 1
ATOM 6519 O O . ASP D 1 62 ? 35.639 56.685 27.506 1.00 54.22 119 ASP D O 1
ATOM 6524 N N . GLY D 1 63 ? 34.377 57.248 25.730 1.00 56.25 120 GLY D N 1
ATOM 6525 C CA . GLY D 1 63 ? 33.351 56.265 26.022 1.00 56.60 120 GLY D CA 1
ATOM 6526 C C . GLY D 1 63 ? 32.746 55.719 24.747 1.00 57.92 120 GLY D C 1
ATOM 6527 O O . GLY D 1 63 ? 32.849 56.323 23.673 1.00 56.14 120 GLY D O 1
ATOM 6528 N N . ILE D 1 64 ? 32.100 54.560 24.883 1.00 55.41 121 ILE D N 1
ATOM 6529 C CA . ILE D 1 64 ? 31.509 53.840 23.761 1.00 51.56 121 ILE D CA 1
ATOM 6530 C C . ILE D 1 64 ? 30.080 53.459 24.117 1.00 46.11 121 ILE D C 1
ATOM 6531 O O . ILE D 1 64 ? 29.812 52.985 25.226 1.00 50.62 121 ILE D O 1
ATOM 6536 N N . ILE D 1 65 ? 29.161 53.673 23.182 1.00 48.21 122 ILE D N 1
ATOM 6537 C CA . ILE D 1 65 ? 27.772 53.256 23.331 1.00 48.03 122 ILE D CA 1
ATOM 6538 C C . ILE D 1 65 ? 27.455 52.259 22.227 1.00 50.90 122 ILE D C 1
ATOM 6539 O O . ILE D 1 65 ? 27.681 52.545 21.045 1.00 50.10 122 ILE D O 1
ATOM 6544 N N . ILE D 1 66 ? 26.930 51.099 22.609 1.00 50.47 123 ILE D N 1
ATOM 6545 C CA . ILE D 1 66 ? 26.624 50.027 21.666 1.00 56.84 123 ILE D CA 1
ATOM 6546 C C . ILE D 1 66 ? 25.110 49.994 21.474 1.00 56.71 123 ILE D C 1
ATOM 6547 O O . ILE D 1 66 ? 24.368 49.498 22.327 1.00 56.89 123 ILE D O 1
ATOM 6552 N N . VAL D 1 67 ? 24.651 50.528 20.344 1.00 57.08 124 VAL D N 1
ATOM 6553 C CA . VAL D 1 67 ? 23.241 50.499 19.975 1.00 57.55 124 VAL D CA 1
ATOM 6554 C C . VAL D 1 67 ? 23.057 49.417 18.922 1.00 59.09 124 VAL D C 1
ATOM 6555 O O . VAL D 1 67 ? 22.738 49.707 17.765 1.00 59.36 124 VAL D O 1
ATOM 6559 N N . ALA D 1 68 ? 23.277 48.168 19.310 1.00 66.18 125 ALA D N 1
ATOM 6560 C CA . ALA D 1 68 ? 23.203 47.039 18.394 1.00 76.00 125 ALA D CA 1
ATOM 6561 C C . ALA D 1 68 ? 23.234 45.758 19.220 1.00 84.55 125 ALA D C 1
ATOM 6562 O O . ALA D 1 68 ? 23.688 45.775 20.367 1.00 88.23 125 ALA D O 1
ATOM 6564 N N . PRO D 1 69 ? 22.740 44.650 18.670 1.00 84.37 126 PRO D N 1
ATOM 6565 C CA . PRO D 1 69 ? 22.842 43.375 19.393 1.00 87.45 126 PRO D CA 1
ATOM 6566 C C . PRO D 1 69 ? 24.297 42.959 19.565 1.00 94.48 126 PRO D C 1
ATOM 6567 O O . PRO D 1 69 ? 25.067 42.912 18.601 1.00 94.77 126 PRO D O 1
ATOM 6571 N N . HIS D 1 70 ? 24.674 42.666 20.810 1.00 98.28 127 HIS D N 1
ATOM 6572 C CA . HIS D 1 70 ? 26.009 42.179 21.133 1.00 105.44 127 HIS D CA 1
ATOM 6573 C C . HIS D 1 70 ? 25.899 40.926 21.988 1.00 114.36 127 HIS D C 1
ATOM 6574 O O . HIS D 1 70 ? 25.080 40.863 22.909 1.00 116.50 127 HIS D O 1
ATOM 6581 N N . ASN D 1 71 ? 26.736 39.935 21.681 1.00 121.80 128 ASN D N 1
ATOM 6582 C CA . ASN D 1 71 ? 26.725 38.649 22.377 1.00 128.06 128 ASN D CA 1
ATOM 6583 C C . ASN D 1 71 ? 27.687 38.720 23.556 1.00 131.39 128 ASN D C 1
ATOM 6584 O O . ASN D 1 71 ? 28.864 38.368 23.447 1.00 133.79 128 ASN D O 1
ATOM 6589 N N . SER D 1 72 ? 27.173 39.177 24.697 1.00 116.76 129 SER D N 1
ATOM 6590 C CA . SER D 1 72 ? 27.942 39.287 25.939 1.00 109.22 129 SER D CA 1
ATOM 6591 C C . SER D 1 72 ? 29.232 40.086 25.761 1.00 105.88 129 SER D C 1
ATOM 6592 O O . SER D 1 72 ? 29.343 40.914 24.857 1.00 105.13 129 SER D O 1
ATOM 6595 N N . ALA D 1 82 ? 37.386 45.098 29.042 1.00 100.50 139 ALA D N 1
ATOM 6596 C CA . ALA D 1 82 ? 38.376 45.526 30.022 1.00 100.78 139 ALA D CA 1
ATOM 6597 C C . ALA D 1 82 ? 37.956 46.832 30.681 1.00 101.82 139 ALA D C 1
ATOM 6598 O O . ALA D 1 82 ? 38.324 47.107 31.822 1.00 114.36 139 ALA D O 1
ATOM 6600 N N . GLY D 1 83 ? 37.178 47.631 29.959 1.00 102.12 140 GLY D N 1
ATOM 6601 C CA . GLY D 1 83 ? 36.819 48.953 30.419 1.00 96.77 140 GLY D CA 1
ATOM 6602 C C . GLY D 1 83 ? 37.776 50.046 30.010 1.00 105.27 140 GLY D C 1
ATOM 6603 O O . GLY D 1 83 ? 37.711 51.143 30.582 1.00 93.49 140 GLY D O 1
ATOM 6604 N N . VAL D 1 84 ? 38.675 49.778 29.055 1.00 141.88 141 VAL D N 1
ATOM 6605 C CA . VAL D 1 84 ? 39.598 50.814 28.595 1.00 143.76 141 VAL D CA 1
ATOM 6606 C C . VAL D 1 84 ? 38.833 52.047 28.125 1.00 138.26 141 VAL D C 1
ATOM 6607 O O . VAL D 1 84 ? 39.181 53.159 28.548 1.00 138.55 141 VAL D O 1
ATOM 6611 N N . PRO D 1 85 ? 37.800 51.937 27.293 1.00 100.38 142 PRO D N 1
ATOM 6612 C CA . PRO D 1 85 ? 36.729 52.932 27.330 1.00 84.50 142 PRO D CA 1
ATOM 6613 C C . PRO D 1 85 ? 35.548 52.396 28.119 1.00 75.22 142 PRO D C 1
ATOM 6614 O O . PRO D 1 85 ? 35.166 51.224 27.964 1.00 72.74 142 PRO D O 1
ATOM 6618 N N . PRO D 1 86 ? 34.977 53.204 29.012 1.00 67.34 143 PRO D N 1
ATOM 6619 C CA . PRO D 1 86 ? 33.674 52.860 29.596 1.00 60.76 143 PRO D CA 1
ATOM 6620 C C . PRO D 1 86 ? 32.643 52.635 28.500 1.00 56.75 143 PRO D C 1
ATOM 6621 O O . PRO D 1 86 ? 32.634 53.332 27.482 1.00 58.70 143 PRO D O 1
ATOM 6625 N N . VAL D 1 87 ? 31.769 51.652 28.708 1.00 54.11 144 VAL D N 1
ATOM 6626 C CA . VAL D 1 87 ? 30.830 51.220 27.678 1.00 52.91 144 VAL D CA 1
ATOM 6627 C C . VAL D 1 87 ? 29.424 51.130 28.264 1.00 48.72 144 VAL D C 1
ATOM 6628 O O . VAL D 1 87 ? 29.231 50.633 29.378 1.00 54.96 144 VAL D O 1
ATOM 6632 N N . VAL D 1 88 ? 28.445 51.620 27.508 1.00 49.95 145 VAL D N 1
ATOM 6633 C CA . VAL D 1 88 ? 27.032 51.533 27.858 1.00 47.72 145 VAL D CA 1
ATOM 6634 C C . VAL D 1 88 ? 26.314 50.830 26.716 1.00 50.99 145 VAL D C 1
ATOM 6635 O O . VAL D 1 88 ? 26.361 51.297 25.571 1.00 52.45 145 VAL D O 1
ATOM 6639 N N . PHE D 1 89 ? 25.655 49.713 27.024 1.00 53.33 146 PHE D N 1
ATOM 6640 C CA . PHE D 1 89 ? 24.855 48.985 26.049 1.00 52.66 146 PHE D CA 1
ATOM 6641 C C . PHE D 1 89 ? 23.420 49.496 26.058 1.00 56.33 146 PHE D C 1
ATOM 6642 O O . PHE D 1 89 ? 22.905 49.942 27.086 1.00 56.23 146 PHE D O 1
ATOM 6650 N N . LEU D 1 90 ? 22.780 49.442 24.889 1.00 57.33 147 LEU D N 1
ATOM 6651 C CA . LEU D 1 90 ? 21.414 49.927 24.744 1.00 62.43 147 LEU D CA 1
ATOM 6652 C C . LEU D 1 90 ? 20.368 48.823 24.771 1.00 68.52 147 LEU D C 1
ATOM 6653 O O . LEU D 1 90 ? 19.188 49.122 24.978 1.00 64.19 147 LEU D O 1
ATOM 6658 N N . SER D 1 91 ? 20.764 47.566 24.572 1.00 80.79 148 SER D N 1
ATOM 6659 C CA . SER D 1 91 ? 19.799 46.478 24.480 1.00 85.88 148 SER D CA 1
ATOM 6660 C C . SER D 1 91 ? 20.427 45.129 24.804 1.00 95.86 148 SER D C 1
ATOM 6661 O O . SER D 1 91 ? 20.789 44.375 23.895 1.00 99.42 148 SER D O 1
ATOM 6664 N N . ALA D 1 92 ? 20.548 44.814 26.092 1.00 107.90 149 ALA D N 1
ATOM 6665 C CA . ALA D 1 92 ? 21.091 43.538 26.542 1.00 118.69 149 ALA D CA 1
ATOM 6666 C C . ALA D 1 92 ? 20.740 43.352 28.009 1.00 119.67 149 ALA D C 1
ATOM 6667 O O . ALA D 1 92 ? 20.550 44.330 28.739 1.00 115.66 149 ALA D O 1
ATOM 6669 N N . GLN D 1 93 ? 20.645 42.092 28.427 1.00 114.98 150 GLN D N 1
ATOM 6670 C CA . GLN D 1 93 ? 20.503 41.796 29.842 1.00 121.35 150 GLN D CA 1
ATOM 6671 C C . GLN D 1 93 ? 21.726 42.331 30.590 1.00 124.25 150 GLN D C 1
ATOM 6672 O O . GLN D 1 93 ? 22.794 42.509 29.995 1.00 120.68 150 GLN D O 1
ATOM 6678 N N . PRO D 1 94 ? 21.592 42.630 31.879 1.00 125.23 151 PRO D N 1
ATOM 6679 C CA . PRO D 1 94 ? 22.675 43.303 32.598 1.00 121.72 151 PRO D CA 1
ATOM 6680 C C . PRO D 1 94 ? 23.389 42.365 33.557 1.00 123.89 151 PRO D C 1
ATOM 6681 O O . PRO D 1 94 ? 22.958 42.183 34.706 1.00 123.36 151 PRO D O 1
ATOM 6685 N N . PRO D 1 95 ? 24.498 41.759 33.133 1.00 123.75 152 PRO D N 1
ATOM 6686 C CA . PRO D 1 95 ? 25.331 40.995 34.082 1.00 129.10 152 PRO D CA 1
ATOM 6687 C C . PRO D 1 95 ? 26.370 41.900 34.741 1.00 131.70 152 PRO D C 1
ATOM 6688 O O . PRO D 1 95 ? 27.586 41.792 34.523 1.00 130.90 152 PRO D O 1
ATOM 6692 N N . GLY D 1 96 ? 25.886 42.831 35.566 1.00 118.50 153 GLY D N 1
ATOM 6693 C CA . GLY D 1 96 ? 26.716 43.888 36.108 1.00 106.65 153 GLY D CA 1
ATOM 6694 C C . GLY D 1 96 ? 27.103 44.968 35.121 1.00 100.82 153 GLY D C 1
ATOM 6695 O O . GLY D 1 96 ? 27.583 46.027 35.545 1.00 90.81 153 GLY D O 1
ATOM 6696 N N . VAL D 1 97 ? 26.911 44.742 33.824 1.00 102.10 154 VAL D N 1
ATOM 6697 C CA . VAL D 1 97 ? 27.244 45.711 32.783 1.00 94.86 154 VAL D CA 1
ATOM 6698 C C . VAL D 1 97 ? 26.141 46.765 32.727 1.00 89.70 154 VAL D C 1
ATOM 6699 O O . VAL D 1 97 ? 24.951 46.417 32.779 1.00 87.60 154 VAL D O 1
ATOM 6703 N N . PRO D 1 98 ? 26.482 48.053 32.638 1.00 84.22 155 PRO D N 1
ATOM 6704 C CA . PRO D 1 98 ? 25.442 49.092 32.602 1.00 80.66 155 PRO D CA 1
ATOM 6705 C C . PRO D 1 98 ? 24.561 48.957 31.368 1.00 74.60 155 PRO D C 1
ATOM 6706 O O . PRO D 1 98 ? 25.040 48.662 30.271 1.00 71.07 155 PRO D O 1
ATOM 6710 N N . THR D 1 99 ? 23.259 49.170 31.555 1.00 76.53 156 THR D N 1
ATOM 6711 C CA . THR D 1 99 ? 22.314 49.047 30.453 1.00 74.81 156 THR D CA 1
ATOM 6712 C C . THR D 1 99 ? 21.215 50.091 30.607 1.00 68.19 156 THR D C 1
ATOM 6713 O O . THR D 1 99 ? 20.859 50.489 31.720 1.00 71.91 156 THR D O 1
ATOM 6717 N N . VAL D 1 100 ? 20.718 50.563 29.466 1.00 60.33 157 VAL D N 1
ATOM 6718 C CA . VAL D 1 100 ? 19.571 51.461 29.391 1.00 61.63 157 VAL D CA 1
ATOM 6719 C C . VAL D 1 100 ? 18.636 50.893 28.337 1.00 60.27 157 VAL D C 1
ATOM 6720 O O . VAL D 1 100 ? 19.039 50.729 27.179 1.00 61.12 157 VAL D O 1
ATOM 6724 N N . SER D 1 101 ? 17.398 50.594 28.729 1.00 57.18 158 SER D N 1
ATOM 6725 C CA . SER D 1 101 ? 16.457 49.968 27.808 1.00 56.68 158 SER D CA 1
ATOM 6726 C C . SER D 1 101 ? 15.030 50.235 28.266 1.00 51.19 158 SER D C 1
ATOM 6727 O O . SER D 1 101 ? 14.784 50.682 29.387 1.00 56.22 158 SER D O 1
ATOM 6730 N N . VAL D 1 102 ? 14.096 49.956 27.371 1.00 45.61 159 VAL D N 1
ATOM 6731 C CA . VAL D 1 102 ? 12.671 49.965 27.674 1.00 50.67 159 VAL D CA 1
ATOM 6732 C C . VAL D 1 102 ? 12.289 48.582 28.179 1.00 50.87 159 VAL D C 1
ATOM 6733 O O . VAL D 1 102 ? 12.839 47.570 27.729 1.00 49.45 159 VAL D O 1
ATOM 6737 N N . ASP D 1 103 ? 11.357 48.524 29.128 1.00 48.22 160 ASP D N 1
ATOM 6738 C CA . ASP D 1 103 ? 10.890 47.221 29.579 1.00 51.70 160 ASP D CA 1
ATOM 6739 C C . ASP D 1 103 ? 10.194 46.505 28.429 1.00 47.21 160 ASP D C 1
ATOM 6740 O O . ASP D 1 103 ? 8.999 46.718 28.197 1.00 45.75 160 ASP D O 1
ATOM 6745 N N . GLN D 1 104 ? 10.937 45.662 27.701 1.00 44.28 161 GLN D N 1
ATOM 6746 C CA . GLN D 1 104 ? 10.380 44.996 26.526 1.00 42.52 161 GLN D CA 1
ATOM 6747 C C . GLN D 1 104 ? 9.311 43.981 26.910 1.00 42.58 161 GLN D C 1
ATOM 6748 O O . GLN D 1 104 ? 8.326 43.806 26.184 1.00 42.62 161 GLN D O 1
ATOM 6754 N N . TYR D 1 105 ? 9.496 43.296 28.041 1.00 44.58 162 TYR D N 1
ATOM 6755 C CA . TYR D 1 105 ? 8.527 42.297 28.478 1.00 39.28 162 TYR D CA 1
ATOM 6756 C C . TYR D 1 105 ? 7.219 42.956 28.904 1.00 41.31 162 TYR D C 1
ATOM 6757 O O . TYR D 1 105 ? 6.133 42.527 28.494 1.00 40.32 162 TYR D O 1
ATOM 6766 N N . ALA D 1 106 ? 7.299 44.005 29.728 1.00 43.76 163 ALA D N 1
ATOM 6767 C CA . ALA D 1 106 ? 6.087 44.713 30.126 1.00 39.85 163 ALA D CA 1
ATOM 6768 C C . ALA D 1 106 ? 5.384 45.323 28.926 1.00 39.89 163 ALA D C 1
ATOM 6769 O O . ALA D 1 106 ? 4.150 45.415 28.909 1.00 42.24 163 ALA D O 1
ATOM 6771 N N . GLY D 1 107 ? 6.147 45.736 27.914 1.00 34.66 164 GLY D N 1
ATOM 6772 C CA . GLY D 1 107 ? 5.534 46.289 26.720 1.00 39.39 164 GLY D CA 1
ATOM 6773 C C . GLY D 1 107 ? 4.690 45.270 25.983 1.00 41.37 164 GLY D C 1
ATOM 6774 O O . GLY D 1 107 ? 3.553 45.549 25.602 1.00 40.86 164 GLY D O 1
ATOM 6775 N N . ALA D 1 108 ? 5.229 44.068 25.783 1.00 40.40 165 ALA D N 1
ATOM 6776 C CA . ALA D 1 108 ? 4.461 43.048 25.079 1.00 41.71 165 ALA D CA 1
ATOM 6777 C C . ALA D 1 108 ? 3.248 42.615 25.890 1.00 41.45 165 ALA D C 1
ATOM 6778 O O . ALA D 1 108 ? 2.182 42.351 25.322 1.00 38.71 165 ALA D O 1
ATOM 6780 N N . ARG D 1 109 ? 3.391 42.543 27.220 1.00 43.11 166 ARG D N 1
ATOM 6781 C CA . ARG D 1 109 ? 2.258 42.213 28.082 1.00 42.27 166 ARG D CA 1
ATOM 6782 C C . ARG D 1 109 ? 1.133 43.225 27.921 1.00 40.98 166 ARG D C 1
ATOM 6783 O O . ARG D 1 109 ? -0.046 42.854 27.900 1.00 41.76 166 ARG D O 1
ATOM 6791 N N . LEU D 1 110 ? 1.476 44.512 27.823 1.00 39.76 167 LEU D N 1
ATOM 6792 C CA . LEU D 1 110 ? 0.460 45.528 27.587 1.00 37.49 167 LEU D CA 1
ATOM 6793 C C . LEU D 1 110 ? -0.294 45.244 26.294 1.00 42.01 167 LEU D C 1
ATOM 6794 O O . LEU D 1 110 ? -1.530 45.253 26.265 1.00 43.06 167 LEU D O 1
ATOM 6799 N N . ALA D 1 111 ? 0.441 44.969 25.215 1.00 40.45 168 ALA D N 1
ATOM 6800 C CA . ALA D 1 111 ? -0.190 44.767 23.915 1.00 42.75 168 ALA D CA 1
ATOM 6801 C C . ALA D 1 111 ? -1.070 43.530 23.924 1.00 38.54 168 ALA D C 1
ATOM 6802 O O . ALA D 1 111 ? -2.212 43.562 23.450 1.00 39.70 168 ALA D O 1
ATOM 6804 N N . THR D 1 112 ? -0.557 42.426 24.472 1.00 38.89 169 THR D N 1
ATOM 6805 C CA . THR D 1 112 ? -1.342 41.198 24.504 1.00 38.52 169 THR D CA 1
ATOM 6806 C C . THR D 1 112 ? -2.523 41.330 25.458 1.00 44.02 169 THR D C 1
ATOM 6807 O O . THR D 1 112 ? -3.646 40.929 25.120 1.00 46.60 169 THR D O 1
ATOM 6811 N N . GLU D 1 113 ? -2.303 41.918 26.642 1.00 42.08 170 GLU D N 1
ATOM 6812 C CA . GLU D 1 113 ? -3.403 42.104 27.586 1.00 42.94 170 GLU D CA 1
ATOM 6813 C C . GLU D 1 113 ? -4.473 43.037 27.042 1.00 40.03 170 GLU D C 1
ATOM 6814 O O . GLU D 1 113 ? -5.656 42.862 27.353 1.00 45.66 170 GLU D O 1
ATOM 6820 N N . HIS D 1 114 ? -4.087 44.030 26.238 1.00 38.06 171 HIS D N 1
ATOM 6821 C CA . HIS D 1 114 ? -5.079 44.920 25.645 1.00 40.34 171 HIS D CA 1
ATOM 6822 C C . HIS D 1 114 ? -6.003 44.158 24.701 1.00 46.08 171 HIS D C 1
ATOM 6823 O O . HIS D 1 114 ? -7.220 44.386 24.691 1.00 44.09 171 HIS D O 1
ATOM 6830 N N . LEU D 1 115 ? -5.442 43.240 23.907 1.00 44.71 172 LEU D N 1
ATOM 6831 C CA . LEU D 1 115 ? -6.266 42.415 23.026 1.00 45.52 172 LEU D CA 1
ATOM 6832 C C . LEU D 1 115 ? -7.086 41.399 23.817 1.00 46.60 172 LEU D C 1
ATOM 6833 O O . LEU D 1 115 ? -8.269 41.182 23.521 1.00 46.66 172 LEU D O 1
ATOM 6838 N N . LEU D 1 116 ? -6.472 40.767 24.825 1.00 43.80 173 LEU D N 1
ATOM 6839 C CA . LEU D 1 116 ? -7.193 39.826 25.681 1.00 43.84 173 LEU D CA 1
ATOM 6840 C C . LEU D 1 116 ? -8.374 40.489 26.377 1.00 47.53 173 LEU D C 1
ATOM 6841 O O . LEU D 1 116 ? -9.462 39.906 26.459 1.00 46.46 173 LEU D O 1
ATOM 6846 N N . ASP D 1 117 ? -8.176 41.700 26.902 1.00 47.20 174 ASP D N 1
ATOM 6847 C CA . ASP D 1 117 ? -9.262 42.395 27.580 1.00 44.08 174 ASP D CA 1
ATOM 6848 C C . ASP D 1 117 ? -10.409 42.730 26.636 1.00 41.61 174 ASP D C 1
ATOM 6849 O O . ASP D 1 117 ? -11.538 42.927 27.099 1.00 46.56 174 ASP D O 1
ATOM 6854 N N . LEU D 1 118 ? -10.154 42.786 25.331 1.00 42.10 175 LEU D N 1
ATOM 6855 C CA . LEU D 1 118 ? -11.183 43.106 24.350 1.00 46.54 175 LEU D CA 1
ATOM 6856 C C . LEU D 1 118 ? -12.007 41.886 23.953 1.00 48.02 175 LEU D C 1
ATOM 6857 O O . LEU D 1 118 ? -12.967 42.028 23.184 1.00 44.81 175 LEU D O 1
ATOM 6862 N N . GLY D 1 119 ? -11.652 40.702 24.459 1.00 49.98 176 GLY D N 1
ATOM 6863 C CA . GLY D 1 119 ? -12.332 39.459 24.146 1.00 43.26 176 GLY D CA 1
ATOM 6864 C C . GLY D 1 119 ? -11.570 38.529 23.226 1.00 38.85 176 GLY D C 1
ATOM 6865 O O . GLY D 1 119 ? -12.057 37.426 22.952 1.00 43.43 176 GLY D O 1
ATOM 6866 N N . HIS D 1 120 ? -10.401 38.933 22.734 1.00 43.01 177 HIS D N 1
ATOM 6867 C CA . HIS D 1 120 ? -9.639 38.107 21.806 1.00 47.79 177 HIS D CA 1
ATOM 6868 C C . HIS D 1 120 ? -9.008 36.926 22.529 1.00 45.61 177 HIS D C 1
ATOM 6869 O O . HIS D 1 120 ? -8.354 37.091 23.565 1.00 46.54 177 HIS D O 1
ATOM 6876 N N . ARG D 1 121 ? -9.198 35.734 21.971 1.00 45.95 178 ARG D N 1
ATOM 6877 C CA . ARG D 1 121 ? -8.575 34.527 22.487 1.00 46.67 178 ARG D CA 1
ATOM 6878 C C . ARG D 1 121 ? -7.587 33.888 21.521 1.00 46.07 178 ARG D C 1
ATOM 6879 O O . ARG D 1 121 ? -6.686 33.179 21.976 1.00 51.74 178 ARG D O 1
ATOM 6887 N N . ARG D 1 122 ? -7.713 34.127 20.219 1.00 46.90 179 ARG D N 1
ATOM 6888 C CA . ARG D 1 122 ? -6.779 33.625 19.214 1.00 47.75 179 ARG D CA 1
ATOM 6889 C C . ARG D 1 122 ? -5.985 34.826 18.708 1.00 48.15 179 ARG D C 1
ATOM 6890 O O . ARG D 1 122 ? -6.403 35.511 17.773 1.00 49.33 179 ARG D O 1
ATOM 6898 N N . ILE D 1 123 ? -4.841 35.086 19.339 1.00 46.67 180 ILE D N 1
ATOM 6899 C CA . ILE D 1 123 ? -3.987 36.221 19.000 1.00 43.15 180 ILE D CA 1
ATOM 6900 C C . ILE D 1 123 ? -2.690 35.674 18.422 1.00 45.71 180 ILE D C 1
ATOM 6901 O O . ILE D 1 123 ? -1.884 35.075 19.145 1.00 45.84 180 ILE D O 1
ATOM 6906 N N . ALA D 1 124 ? -2.477 35.883 17.125 1.00 42.14 181 ALA D N 1
ATOM 6907 C CA . ALA D 1 124 ? -1.250 35.423 16.491 1.00 46.03 181 ALA D CA 1
ATOM 6908 C C . ALA D 1 124 ? -0.134 36.452 16.666 1.00 42.96 181 ALA D C 1
ATOM 6909 O O . ALA D 1 124 ? -0.374 37.662 16.694 1.00 40.47 181 ALA D O 1
ATOM 6911 N N . LEU D 1 125 ? 1.096 35.959 16.802 1.00 40.65 182 LEU D N 1
ATOM 6912 C CA . LEU D 1 125 ? 2.275 36.809 16.931 1.00 43.84 182 LEU D CA 1
ATOM 6913 C C . LEU D 1 125 ? 3.125 36.709 15.674 1.00 43.85 182 LEU D C 1
ATOM 6914 O O . LEU D 1 125 ? 3.407 35.602 15.196 1.00 42.93 182 LEU D O 1
ATOM 6919 N N . ILE D 1 126 ? 3.535 37.859 15.146 1.00 40.38 183 ILE D N 1
ATOM 6920 C CA . ILE D 1 126 ? 4.580 37.931 14.132 1.00 43.17 183 ILE D CA 1
ATOM 6921 C C . ILE D 1 126 ? 5.803 38.506 14.833 1.00 42.76 183 ILE D C 1
ATOM 6922 O O . ILE D 1 126 ? 5.867 39.706 15.124 1.00 42.51 183 ILE D O 1
ATOM 6927 N N . THR D 1 127 ? 6.755 37.638 15.147 1.00 41.92 184 THR D N 1
ATOM 6928 C CA . THR D 1 127 ? 7.850 37.993 16.032 1.00 44.17 184 THR D CA 1
ATOM 6929 C C . THR D 1 127 ? 9.031 38.546 15.246 1.00 41.10 184 THR D C 1
ATOM 6930 O O . THR D 1 127 ? 9.123 38.389 14.026 1.00 39.49 184 THR D O 1
ATOM 6934 N N . GLY D 1 128 ? 9.949 39.196 15.973 1.00 36.43 185 GLY D N 1
ATOM 6935 C CA . GLY D 1 128 ? 11.173 39.685 15.377 1.00 44.28 185 GLY D CA 1
ATOM 6936 C C . GLY D 1 128 ? 12.235 38.606 15.271 1.00 51.42 185 GLY D C 1
ATOM 6937 O O . GLY D 1 128 ? 12.025 37.433 15.617 1.00 55.14 185 GLY D O 1
ATOM 6938 N N . PRO D 1 129 ? 13.409 38.996 14.766 1.00 49.36 186 PRO D N 1
ATOM 6939 C CA . PRO D 1 129 ? 14.521 38.039 14.680 1.00 52.12 186 PRO D CA 1
ATOM 6940 C C . PRO D 1 129 ? 14.982 37.596 16.064 1.00 57.48 186 PRO D C 1
ATOM 6941 O O . PRO D 1 129 ? 15.122 38.407 16.981 1.00 56.32 186 PRO D O 1
ATOM 6945 N N . GLN D 1 130 ? 15.226 36.286 16.201 1.00 57.72 187 GLN D N 1
ATOM 6946 C CA . GLN D 1 130 ? 15.552 35.700 17.499 1.00 64.39 187 GLN D CA 1
ATOM 6947 C C . GLN D 1 130 ? 16.867 36.208 18.076 1.00 61.39 187 GLN D C 1
ATOM 6948 O O . GLN D 1 130 ? 17.045 36.173 19.298 1.00 63.05 187 GLN D O 1
ATOM 6954 N N . ASP D 1 131 ? 17.792 36.677 17.243 1.00 64.97 188 ASP D N 1
ATOM 6955 C CA . ASP D 1 131 ? 19.063 37.142 17.785 1.00 76.18 188 ASP D CA 1
ATOM 6956 C C . ASP D 1 131 ? 18.951 38.493 18.478 1.00 68.24 188 ASP D C 1
ATOM 6957 O O . ASP D 1 131 ? 19.882 38.878 19.194 1.00 72.25 188 ASP D O 1
ATOM 6962 N N . TRP D 1 132 ? 17.848 39.211 18.296 1.00 63.40 189 TRP D N 1
ATOM 6963 C CA . TRP D 1 132 ? 17.600 40.448 19.023 1.00 62.29 189 TRP D CA 1
ATOM 6964 C C . TRP D 1 132 ? 16.952 40.128 20.364 1.00 63.55 189 TRP D C 1
ATOM 6965 O O . TRP D 1 132 ? 15.989 39.355 20.425 1.00 63.96 189 TRP D O 1
ATOM 6976 N N . LEU D 1 133 ? 17.474 40.730 21.434 1.00 66.25 190 LEU D N 1
ATOM 6977 C CA . LEU D 1 133 ? 16.862 40.535 22.744 1.00 68.23 190 LEU D CA 1
ATOM 6978 C C . LEU D 1 133 ? 15.472 41.163 22.813 1.00 64.29 190 LEU D C 1
ATOM 6979 O O . LEU D 1 133 ? 14.587 40.627 23.492 1.00 59.64 190 LEU D O 1
ATOM 6984 N N . GLU D 1 134 ? 15.263 42.290 22.122 1.00 56.42 191 GLU D N 1
ATOM 6985 C CA . GLU D 1 134 ? 13.945 42.918 22.089 1.00 50.73 191 GLU D CA 1
ATOM 6986 C C . GLU D 1 134 ? 12.888 41.958 21.568 1.00 51.18 191 GLU D C 1
ATOM 6987 O O . GLU D 1 134 ? 11.756 41.935 22.070 1.00 47.42 191 GLU D O 1
ATOM 6993 N N . ALA D 1 135 ? 13.233 41.171 20.545 1.00 54.77 192 ALA D N 1
ATOM 6994 C CA . ALA D 1 135 ? 12.258 40.266 19.952 1.00 49.67 192 ALA D CA 1
ATOM 6995 C C . ALA D 1 135 ? 11.962 39.098 20.880 1.00 50.11 192 ALA D C 1
ATOM 6996 O O . ALA D 1 135 ? 10.802 38.694 21.028 1.00 46.91 192 ALA D O 1
ATOM 6998 N N . ARG D 1 136 ? 12.999 38.562 21.528 1.00 49.94 193 ARG D N 1
ATOM 6999 C CA . ARG D 1 136 ? 12.816 37.407 22.399 1.00 50.43 193 ARG D CA 1
ATOM 7000 C C . ARG D 1 136 ? 12.014 37.769 23.641 1.00 43.48 193 ARG D C 1
ATOM 7001 O O . ARG D 1 136 ? 11.177 36.983 24.092 1.00 41.82 193 ARG D O 1
ATOM 7009 N N . GLU D 1 137 ? 12.260 38.949 24.211 1.00 45.19 194 GLU D N 1
ATOM 7010 C CA . GLU D 1 137 ? 11.557 39.338 25.426 1.00 44.17 194 GLU D CA 1
ATOM 7011 C C . GLU D 1 137 ? 10.117 39.742 25.136 1.00 46.37 194 GLU D C 1
ATOM 7012 O O . GLU D 1 137 ? 9.261 39.654 26.023 1.00 41.21 194 GLU D O 1
ATOM 7018 N N . ARG D 1 138 ? 9.831 40.198 23.914 1.00 42.31 195 ARG D N 1
ATOM 7019 C CA . ARG D 1 138 ? 8.447 40.472 23.558 1.00 45.67 195 ARG D CA 1
ATOM 7020 C C . ARG D 1 138 ? 7.677 39.172 23.357 1.00 43.46 195 ARG D C 1
ATOM 7021 O O . ARG D 1 138 ? 6.520 39.057 23.776 1.00 39.67 195 ARG D O 1
ATOM 7029 N N . LEU D 1 139 ? 8.308 38.179 22.726 1.00 43.18 196 LEU D N 1
ATOM 7030 C CA . LEU D 1 139 ? 7.669 36.875 22.592 1.00 43.30 196 LEU D CA 1
ATOM 7031 C C . LEU D 1 139 ? 7.378 36.264 23.956 1.00 43.96 196 LEU D C 1
ATOM 7032 O O . LEU D 1 139 ? 6.350 35.599 24.134 1.00 50.63 196 LEU D O 1
ATOM 7037 N N . GLN D 1 140 ? 8.256 36.492 24.934 1.00 39.65 197 GLN D N 1
ATOM 7038 C CA . GLN D 1 140 ? 8.024 35.960 26.274 1.00 46.58 197 GLN D CA 1
ATOM 7039 C C . GLN D 1 140 ? 6.822 36.622 26.939 1.00 44.31 197 GLN D C 1
ATOM 7040 O O . GLN D 1 140 ? 6.052 35.958 27.644 1.00 45.74 197 GLN D O 1
ATOM 7046 N N . GLY D 1 141 ? 6.650 37.930 26.736 1.00 40.87 198 GLY D N 1
ATOM 7047 C CA . GLY D 1 141 ? 5.501 38.607 27.308 1.00 43.09 198 GLY D CA 1
ATOM 7048 C C . GLY D 1 141 ? 4.197 38.136 26.698 1.00 46.00 198 GLY D C 1
ATOM 7049 O O . GLY D 1 141 ? 3.215 37.906 27.408 1.00 45.45 198 GLY D O 1
ATOM 7050 N N . TRP D 1 142 ? 4.171 37.983 25.374 1.00 45.71 199 TRP D N 1
ATOM 7051 C CA . TRP D 1 142 ? 2.989 37.444 24.717 1.00 45.30 199 TRP D CA 1
ATOM 7052 C C . TRP D 1 142 ? 2.728 36.011 25.159 1.00 46.05 199 TRP D C 1
ATOM 7053 O O . TRP D 1 142 ? 1.575 35.623 25.382 1.00 47.92 199 TRP D O 1
ATOM 7064 N N . ARG D 1 143 ? 3.789 35.217 25.320 1.00 45.31 200 ARG D N 1
ATOM 7065 C CA . ARG D 1 143 ? 3.614 33.823 25.715 1.00 45.38 200 ARG D CA 1
ATOM 7066 C C . ARG D 1 143 ? 3.036 33.716 27.117 1.00 46.80 200 ARG D C 1
ATOM 7067 O O . ARG D 1 143 ? 2.129 32.913 27.365 1.00 47.93 200 ARG D O 1
ATOM 7075 N N . GLU D 1 144 ? 3.556 34.516 28.052 1.00 46.44 201 GLU D N 1
ATOM 7076 C CA . GLU D 1 144 ? 3.137 34.426 29.446 1.00 47.18 201 GLU D CA 1
ATOM 7077 C C . GLU D 1 144 ? 1.831 35.169 29.717 1.00 48.71 201 GLU D C 1
ATOM 7078 O O . GLU D 1 144 ? 1.128 34.834 30.679 1.00 49.60 201 GLU D O 1
ATOM 7084 N N . ALA D 1 145 ? 1.481 36.158 28.891 1.00 46.76 202 ALA D N 1
ATOM 7085 C CA . ALA D 1 145 ? 0.158 36.764 29.003 1.00 48.36 202 ALA D CA 1
ATOM 7086 C C . ALA D 1 145 ? -0.936 35.750 28.678 1.00 49.56 202 ALA D C 1
ATOM 7087 O O . ALA D 1 145 ? -1.951 35.672 29.382 1.00 48.15 202 ALA D O 1
ATOM 7089 N N . LEU D 1 146 ? -0.736 34.949 27.626 1.00 47.38 203 LEU D N 1
ATOM 7090 C CA . LEU D 1 146 ? -1.713 33.919 27.287 1.00 47.60 203 LEU D CA 1
ATOM 7091 C C . LEU D 1 146 ? -1.702 32.791 28.305 1.00 48.00 203 LEU D C 1
ATOM 7092 O O . LEU D 1 146 ? -2.750 32.211 28.612 1.00 51.04 203 LEU D O 1
ATOM 7097 N N . ALA D 1 147 ? -0.526 32.453 28.828 1.00 47.27 204 ALA D N 1
ATOM 7098 C CA . ALA D 1 147 ? -0.454 31.392 29.821 1.00 48.17 204 ALA D CA 1
ATOM 7099 C C . ALA D 1 147 ? -1.145 31.815 31.107 1.00 46.90 204 ALA D C 1
ATOM 7100 O O . ALA D 1 147 ? -1.851 31.019 31.728 1.00 49.05 204 ALA D O 1
ATOM 7102 N N . GLU D 1 148 ? -0.976 33.077 31.508 1.00 50.20 205 GLU D N 1
ATOM 7103 C CA . GLU D 1 148 ? -1.698 33.583 32.670 1.00 51.93 205 GLU D CA 1
ATOM 7104 C C . GLU D 1 148 ? -3.203 33.546 32.444 1.00 49.66 205 GLU D C 1
ATOM 7105 O O . GLU D 1 148 ? -3.966 33.290 33.384 1.00 50.32 205 GLU D O 1
ATOM 7111 N N . ALA D 1 149 ? -3.647 33.777 31.209 1.00 51.51 206 ALA D N 1
ATOM 7112 C CA . ALA D 1 149 ? -5.054 33.663 30.841 1.00 50.80 206 ALA D CA 1
ATOM 7113 C C . ALA D 1 149 ? -5.506 32.218 30.645 1.00 48.73 206 ALA D C 1
ATOM 7114 O O . ALA D 1 149 ? -6.701 31.984 30.434 1.00 46.33 206 ALA D O 1
ATOM 7116 N N . GLY D 1 150 ? -4.590 31.253 30.706 1.00 47.71 207 GLY D N 1
ATOM 7117 C CA . GLY D 1 150 ? -4.959 29.865 30.505 1.00 51.15 207 GLY D CA 1
ATOM 7118 C C . GLY D 1 150 ? -5.287 29.494 29.079 1.00 48.01 207 GLY D C 1
ATOM 7119 O O . GLY D 1 150 ? -5.959 28.488 28.848 1.00 51.48 207 GLY D O 1
ATOM 7120 N N . LEU D 1 151 ? -4.833 30.265 28.124 1.00 54.13 208 LEU D N 1
ATOM 7121 C CA . LEU D 1 151 ? -5.120 30.052 26.718 1.00 54.21 208 LEU D CA 1
ATOM 7122 C C . LEU D 1 151 ? -3.929 29.421 26.003 1.00 57.95 208 LEU D C 1
ATOM 7123 O O . LEU D 1 151 ? -2.774 29.687 26.350 1.00 57.90 208 LEU D O 1
ATOM 7128 N N . PRO D 1 152 ? -4.179 28.587 24.997 1.00 65.31 209 PRO D N 1
ATOM 7129 C CA . PRO D 1 152 ? -3.077 28.006 24.215 1.00 66.20 209 PRO D CA 1
ATOM 7130 C C . PRO D 1 152 ? -2.490 29.031 23.263 1.00 69.32 209 PRO D C 1
ATOM 7131 O O . PRO D 1 152 ? -3.235 29.779 22.611 1.00 76.44 209 PRO D O 1
ATOM 7135 N N . PRO D 1 153 ? -1.166 29.099 23.150 1.00 66.76 210 PRO D N 1
ATOM 7136 C CA . PRO D 1 153 ? -0.541 30.111 22.285 1.00 70.06 210 PRO D CA 1
ATOM 7137 C C . PRO D 1 153 ? -0.708 29.752 20.820 1.00 63.30 210 PRO D C 1
ATOM 7138 O O . PRO D 1 153 ? -0.336 28.649 20.391 1.00 62.05 210 PRO D O 1
ATOM 7142 N N . PRO D 1 154 ? -1.272 30.648 20.024 1.00 59.90 211 PRO D N 1
ATOM 7143 C CA . PRO D 1 154 ? -1.462 30.353 18.598 1.00 55.14 211 PRO D CA 1
ATOM 7144 C C . PRO D 1 154 ? -0.167 30.348 17.806 1.00 60.36 211 PRO D C 1
ATOM 7145 O O . PRO D 1 154 ? 0.925 30.180 18.364 1.00 58.83 211 PRO D O 1
ATOM 7149 N N . ALA D 1 155 ? -0.291 30.528 16.492 1.00 59.81 212 ALA D N 1
ATOM 7150 C CA . ALA D 1 155 ? 0.856 30.435 15.603 1.00 54.47 212 ALA D CA 1
ATOM 7151 C C . ALA D 1 155 ? 1.837 31.564 15.873 1.00 49.14 212 ALA D C 1
ATOM 7152 O O . ALA D 1 155 ? 1.453 32.678 16.241 1.00 48.19 212 ALA D O 1
ATOM 7154 N N . VAL D 1 156 ? 3.119 31.259 15.701 1.00 48.48 213 VAL D N 1
ATOM 7155 C CA . VAL D 1 156 ? 4.188 32.246 15.785 1.00 47.44 213 VAL D CA 1
ATOM 7156 C C . VAL D 1 156 ? 4.938 32.198 14.465 1.00 46.49 213 VAL D C 1
ATOM 7157 O O . VAL D 1 156 ? 5.559 31.180 14.129 1.00 48.14 213 VAL D O 1
ATOM 7161 N N . LEU D 1 157 ? 4.872 33.286 13.712 1.00 47.11 214 LEU D N 1
ATOM 7162 C CA . LEU D 1 157 ? 5.640 33.444 12.492 1.00 46.74 214 LEU D CA 1
ATOM 7163 C C . LEU D 1 157 ? 6.720 34.495 12.716 1.00 45.61 214 LEU D C 1
ATOM 7164 O O . LEU D 1 157 ? 6.550 35.428 13.506 1.00 43.97 214 LEU D O 1
ATOM 7169 N N . GLN D 1 158 ? 7.846 34.321 12.035 1.00 46.12 215 GLN D N 1
ATOM 7170 C CA . GLN D 1 158 ? 9.029 35.135 12.274 1.00 48.55 215 GLN D CA 1
ATOM 7171 C C . GLN D 1 158 ? 9.204 36.173 11.175 1.00 44.43 215 GLN D C 1
ATOM 7172 O O . GLN D 1 158 ? 9.093 35.861 9.983 1.00 39.41 215 GLN D O 1
ATOM 7178 N N . GLY D 1 159 ? 9.461 37.412 11.589 1.00 45.74 216 GLY D N 1
ATOM 7179 C CA . GLY D 1 159 ? 9.845 38.476 10.696 1.00 42.95 216 GLY D CA 1
ATOM 7180 C C . GLY D 1 159 ? 11.275 38.914 10.945 1.00 54.03 216 GLY D C 1
ATOM 7181 O O . GLY D 1 159 ? 12.025 38.287 11.696 1.00 54.16 216 GLY D O 1
ATOM 7182 N N . ASP D 1 160 ? 11.651 40.015 10.286 1.00 39.69 217 ASP D N 1
ATOM 7183 C CA . ASP D 1 160 ? 12.999 40.552 10.419 1.00 34.44 217 ASP D CA 1
ATOM 7184 C C . ASP D 1 160 ? 12.966 42.057 10.623 1.00 39.48 217 ASP D C 1
ATOM 7185 O O . ASP D 1 160 ? 13.889 42.764 10.211 1.00 38.85 217 ASP D O 1
ATOM 7190 N N . TRP D 1 161 ? 11.900 42.549 11.257 1.00 38.85 218 TRP D N 1
ATOM 7191 C CA . TRP D 1 161 ? 11.575 43.943 11.538 1.00 41.84 218 TRP D CA 1
ATOM 7192 C C . TRP D 1 161 ? 11.008 44.662 10.320 1.00 35.14 218 TRP D C 1
ATOM 7193 O O . TRP D 1 161 ? 10.468 45.753 10.477 1.00 33.49 218 TRP D O 1
ATOM 7204 N N . SER D 1 162 ? 11.104 44.103 9.120 1.00 30.84 219 SER D N 1
ATOM 7205 C CA . SER D 1 162 ? 10.771 44.852 7.918 1.00 34.70 219 SER D CA 1
ATOM 7206 C C . SER D 1 162 ? 9.305 44.663 7.536 1.00 39.02 219 SER D C 1
ATOM 7207 O O . SER D 1 162 ? 8.656 43.678 7.904 1.00 37.25 219 SER D O 1
ATOM 7210 N N . ALA D 1 163 ? 8.778 45.642 6.792 1.00 38.92 220 ALA D N 1
ATOM 7211 C CA . ALA D 1 163 ? 7.384 45.560 6.370 1.00 36.44 220 ALA D CA 1
ATOM 7212 C C . ALA D 1 163 ? 7.153 44.381 5.436 1.00 39.62 220 ALA D C 1
ATOM 7213 O O . ALA D 1 163 ? 6.054 43.813 5.416 1.00 40.03 220 ALA D O 1
ATOM 7215 N N . ALA D 1 164 ? 8.170 44.000 4.660 1.00 33.99 221 ALA D N 1
ATOM 7216 C CA . ALA D 1 164 ? 8.032 42.848 3.776 1.00 40.44 221 ALA D CA 1
ATOM 7217 C C . ALA D 1 164 ? 7.827 41.567 4.579 1.00 44.80 221 ALA D C 1
ATOM 7218 O O . ALA D 1 164 ? 6.946 40.757 4.264 1.00 40.34 221 ALA D O 1
ATOM 7220 N N . SER D 1 165 ? 8.617 41.387 5.643 1.00 37.87 222 SER D N 1
ATOM 7221 C CA . SER D 1 165 ? 8.529 40.170 6.442 1.00 42.86 222 SER D CA 1
ATOM 7222 C C . SER D 1 165 ? 7.165 40.035 7.118 1.00 43.41 222 SER D C 1
ATOM 7223 O O . SER D 1 165 ? 6.634 38.925 7.242 1.00 41.88 222 SER D O 1
ATOM 7226 N N . GLY D 1 166 ? 6.587 41.150 7.567 1.00 38.97 223 GLY D N 1
ATOM 7227 C CA . GLY D 1 166 ? 5.263 41.088 8.163 1.00 40.63 223 GLY D CA 1
ATOM 7228 C C . GLY D 1 166 ? 4.189 40.741 7.150 1.00 43.48 223 GLY D C 1
ATOM 7229 O O . GLY D 1 166 ? 3.250 40.003 7.458 1.00 41.19 223 GLY D O 1
ATOM 7230 N N . TYR D 1 167 ? 4.318 41.264 5.928 1.00 42.34 224 TYR D N 1
ATOM 7231 C CA . TYR D 1 167 ? 3.377 40.937 4.862 1.00 42.04 224 TYR D CA 1
ATOM 7232 C C . TYR D 1 167 ? 3.423 39.448 4.528 1.00 46.87 224 TYR D C 1
ATOM 7233 O O . TYR D 1 167 ? 2.379 38.797 4.397 1.00 46.43 224 TYR D O 1
ATOM 7242 N N . GLU D 1 168 ? 4.632 38.891 4.389 1.00 45.25 225 GLU D N 1
ATOM 7243 C CA . GLU D 1 168 ? 4.766 37.465 4.101 1.00 45.53 225 GLU D CA 1
ATOM 7244 C C . GLU D 1 168 ? 4.215 36.620 5.241 1.00 47.18 225 GLU D C 1
ATOM 7245 O O . GLU D 1 168 ? 3.619 35.561 5.006 1.00 51.08 225 GLU D O 1
ATOM 7251 N N . ALA D 1 169 ? 4.418 37.067 6.485 1.00 46.49 226 ALA D N 1
ATOM 7252 C CA . ALA D 1 169 ? 3.896 36.339 7.637 1.00 48.35 226 ALA D CA 1
ATOM 7253 C C . ALA D 1 169 ? 2.368 36.395 7.692 1.00 51.61 226 ALA D C 1
ATOM 7254 O O . ALA D 1 169 ? 1.717 35.388 7.992 1.00 53.30 226 ALA D O 1
ATOM 7256 N N . ALA D 1 170 ? 1.775 37.555 7.394 1.00 49.58 227 ALA D N 1
ATOM 7257 C CA . ALA D 1 170 ? 0.318 37.658 7.388 1.00 48.98 227 ALA D CA 1
ATOM 7258 C C . ALA D 1 170 ? -0.294 36.859 6.244 1.00 59.36 227 ALA D C 1
ATOM 7259 O O . ALA D 1 170 ? -1.383 36.291 6.392 1.00 61.89 227 ALA D O 1
ATOM 7261 N N . ARG D 1 171 ? 0.375 36.813 5.090 1.00 52.14 228 ARG D N 1
ATOM 7262 C CA . ARG D 1 171 ? -0.153 36.013 3.989 1.00 56.78 228 ARG D CA 1
ATOM 7263 C C . ARG D 1 171 ? -0.192 34.542 4.363 1.00 59.88 228 ARG D C 1
ATOM 7264 O O . ARG D 1 171 ? -1.158 33.836 4.047 1.00 66.03 228 ARG D O 1
ATOM 7272 N N . GLN D 1 172 ? 0.843 34.065 5.057 1.00 56.00 229 GLN D N 1
ATOM 7273 C CA . GLN D 1 172 ? 0.860 32.672 5.485 1.00 63.53 229 GLN D CA 1
ATOM 7274 C C . GLN D 1 172 ? -0.168 32.417 6.578 1.00 64.26 229 GLN D C 1
ATOM 7275 O O . GLN D 1 172 ? -0.858 31.391 6.557 1.00 68.08 229 GLN D O 1
ATOM 7281 N N . LEU D 1 173 ? -0.274 33.333 7.549 1.00 64.54 230 LEU D N 1
ATOM 7282 C CA . LEU D 1 173 ? -1.282 33.202 8.596 1.00 61.47 230 LEU D CA 1
ATOM 7283 C C . LEU D 1 173 ? -2.684 33.121 8.012 1.00 68.32 230 LEU D C 1
ATOM 7284 O O . LEU D 1 173 ? -3.560 32.464 8.584 1.00 76.96 230 LEU D O 1
ATOM 7289 N N . LEU D 1 174 ? -2.908 33.768 6.872 1.00 65.06 231 LEU D N 1
ATOM 7290 C CA . LEU D 1 174 ? -4.209 33.766 6.221 1.00 72.17 231 LEU D CA 1
ATOM 7291 C C . LEU D 1 174 ? -4.513 32.467 5.481 1.00 77.52 231 LEU D C 1
ATOM 7292 O O . LEU D 1 174 ? -5.654 32.279 5.045 1.00 84.00 231 LEU D O 1
ATOM 7297 N N . GLU D 1 175 ? -3.535 31.569 5.329 1.00 75.32 232 GLU D N 1
ATOM 7298 C CA . GLU D 1 175 ? -3.823 30.279 4.710 1.00 77.63 232 GLU D CA 1
ATOM 7299 C C . GLU D 1 175 ? -4.750 29.440 5.578 1.00 84.89 232 GLU D C 1
ATOM 7300 O O . GLU D 1 175 ? -5.566 28.672 5.053 1.00 88.80 232 GLU D O 1
ATOM 7306 N N . GLN D 1 176 ? -4.644 29.572 6.899 1.00 82.14 233 GLN D N 1
ATOM 7307 C CA . GLN D 1 176 ? -5.551 28.922 7.845 1.00 88.60 233 GLN D CA 1
ATOM 7308 C C . GLN D 1 176 ? -5.947 29.957 8.889 1.00 85.38 233 GLN D C 1
ATOM 7309 O O . GLN D 1 176 ? -5.424 29.956 10.012 1.00 85.96 233 GLN D O 1
ATOM 7315 N N . PRO D 1 177 ? -6.875 30.865 8.549 1.00 85.50 234 PRO D N 1
ATOM 7316 C CA . PRO D 1 177 ? -7.199 31.973 9.459 1.00 81.88 234 PRO D CA 1
ATOM 7317 C C . PRO D 1 177 ? -7.952 31.529 10.702 1.00 77.91 234 PRO D C 1
ATOM 7318 O O . PRO D 1 177 ? -9.178 31.640 10.773 1.00 76.67 234 PRO D O 1
ATOM 7322 N N . ASP D 1 178 ? -7.218 31.033 11.697 1.00 77.09 235 ASP D N 1
ATOM 7323 C CA . ASP D 1 178 ? -7.787 30.645 12.980 1.00 78.55 235 ASP D CA 1
ATOM 7324 C C . ASP D 1 178 ? -7.521 31.685 14.062 1.00 76.86 235 ASP D C 1
ATOM 7325 O O . ASP D 1 178 ? -7.424 31.340 15.244 1.00 74.60 235 ASP D O 1
ATOM 7330 N N . PHE D 1 179 ? -7.399 32.955 13.679 1.00 65.33 236 PHE D N 1
ATOM 7331 C CA . PHE D 1 179 ? -7.060 34.022 14.607 1.00 61.09 236 PHE D CA 1
ATOM 7332 C C . PHE D 1 179 ? -8.033 35.180 14.444 1.00 55.66 236 PHE D C 1
ATOM 7333 O O . PHE D 1 179 ? -8.628 35.378 13.382 1.00 56.18 236 PHE D O 1
ATOM 7341 N N . THR D 1 180 ? -8.177 35.958 15.514 1.00 53.61 237 THR D N 1
ATOM 7342 C CA . THR D 1 180 ? -8.949 37.187 15.471 1.00 49.37 237 THR D CA 1
ATOM 7343 C C . THR D 1 180 ? -8.084 38.433 15.592 1.00 48.16 237 THR D C 1
ATOM 7344 O O . THR D 1 180 ? -8.571 39.533 15.310 1.00 45.65 237 THR D O 1
ATOM 7348 N N . ALA D 1 181 ? -6.819 38.295 15.984 1.00 47.00 238 ALA D N 1
ATOM 7349 C CA . ALA D 1 181 ? -5.952 39.454 16.122 1.00 45.50 238 ALA D CA 1
ATOM 7350 C C . ALA D 1 181 ? -4.502 39.043 15.908 1.00 44.13 238 ALA D C 1
ATOM 7351 O O . ALA D 1 181 ? -4.114 37.900 16.170 1.00 39.53 238 ALA D O 1
ATOM 7353 N N . ILE D 1 182 ? -3.712 39.992 15.408 1.00 43.48 239 ILE D N 1
ATOM 7354 C CA . ILE D 1 182 ? -2.292 39.801 15.145 1.00 40.44 239 ILE D CA 1
ATOM 7355 C C . ILE D 1 182 ? -1.522 40.851 15.932 1.00 39.61 239 ILE D C 1
ATOM 7356 O O . ILE D 1 182 ? -1.866 42.038 15.897 1.00 38.29 239 ILE D O 1
ATOM 7361 N N . PHE D 1 183 ? -0.500 40.410 16.654 1.00 35.06 240 PHE D N 1
ATOM 7362 C CA . PHE D 1 183 ? 0.425 41.294 17.347 1.00 38.75 240 PHE D CA 1
ATOM 7363 C C . PHE D 1 183 ? 1.760 41.195 16.613 1.00 41.95 240 PHE D C 1
ATOM 7364 O O . PHE D 1 183 ? 2.477 40.196 16.736 1.00 40.71 240 PHE D O 1
ATOM 7372 N N . ALA D 1 184 ? 2.074 42.233 15.841 1.00 37.97 241 ALA D N 1
ATOM 7373 C CA . ALA D 1 184 ? 3.342 42.339 15.135 1.00 37.71 241 ALA D CA 1
ATOM 7374 C C . ALA D 1 184 ? 4.372 43.009 16.031 1.00 37.90 241 ALA D C 1
ATOM 7375 O O . ALA D 1 184 ? 4.088 44.023 16.675 1.00 33.43 241 ALA D O 1
ATOM 7377 N N . ALA D 1 185 ? 5.582 42.445 16.043 1.00 36.35 242 ALA D N 1
ATOM 7378 C CA . ALA D 1 185 ? 6.604 42.851 16.999 1.00 35.83 242 ALA D CA 1
ATOM 7379 C C . ALA D 1 185 ? 7.110 44.280 16.792 1.00 33.64 242 ALA D C 1
ATOM 7380 O O . ALA D 1 185 ? 7.736 44.830 17.705 1.00 31.62 242 ALA D O 1
ATOM 7382 N N . ASN D 1 186 ? 6.878 44.895 15.630 1.00 30.34 243 ASN D N 1
ATOM 7383 C CA . ASN D 1 186 ? 7.190 46.313 15.474 1.00 34.96 243 ASN D CA 1
ATOM 7384 C C . ASN D 1 186 ? 6.239 46.939 14.463 1.00 33.77 243 ASN D C 1
ATOM 7385 O O . ASN D 1 186 ? 5.597 46.239 13.676 1.00 35.47 243 ASN D O 1
ATOM 7390 N N . ASP D 1 187 ? 6.171 48.279 14.480 1.00 33.47 244 ASP D N 1
ATOM 7391 C CA . ASP D 1 187 ? 5.210 48.986 13.633 1.00 33.88 244 ASP D CA 1
ATOM 7392 C C . ASP D 1 187 ? 5.495 48.781 12.150 1.00 35.08 244 ASP D C 1
ATOM 7393 O O . ASP D 1 187 ? 4.572 48.841 11.329 1.00 36.50 244 ASP D O 1
ATOM 7398 N N . GLN D 1 188 ? 6.756 48.533 11.791 1.00 35.14 245 GLN D N 1
ATOM 7399 C CA . GLN D 1 188 ? 7.115 48.266 10.401 1.00 32.94 245 GLN D CA 1
ATOM 7400 C C . GLN D 1 188 ? 6.490 46.971 9.894 1.00 34.30 245 GLN D C 1
ATOM 7401 O O . GLN D 1 188 ? 6.023 46.907 8.751 1.00 33.09 245 GLN D O 1
ATOM 7407 N N . MET D 1 189 ? 6.524 45.907 10.708 1.00 31.52 246 MET D N 1
ATOM 7408 C CA . MET D 1 189 ? 5.902 44.651 10.298 1.00 32.40 246 MET D CA 1
ATOM 7409 C C . MET D 1 189 ? 4.378 44.722 10.375 1.00 36.06 246 MET D C 1
ATOM 7410 O O . MET D 1 189 ? 3.691 44.050 9.597 1.00 36.27 246 MET D O 1
ATOM 7415 N N . ALA D 1 190 ? 3.830 45.520 11.300 1.00 33.58 247 ALA D N 1
ATOM 7416 C CA . ALA D 1 190 ? 2.383 45.717 11.343 1.00 34.50 247 ALA D CA 1
ATOM 7417 C C . ALA D 1 190 ? 1.874 46.366 10.062 1.00 34.90 247 ALA D C 1
ATOM 7418 O O . ALA D 1 190 ? 0.792 46.022 9.576 1.00 35.04 247 ALA D O 1
ATOM 7420 N N . LEU D 1 191 ? 2.634 47.309 9.501 1.00 30.43 248 LEU D N 1
ATOM 7421 C CA . LEU D 1 191 ? 2.219 47.918 8.241 1.00 34.51 248 LEU D CA 1
ATOM 7422 C C . LEU D 1 191 ? 2.089 46.871 7.137 1.00 41.02 248 LEU D C 1
ATOM 7423 O O . LEU D 1 191 ? 1.153 46.921 6.327 1.00 39.58 248 LEU D O 1
ATOM 7428 N N . GLY D 1 192 ? 3.009 45.902 7.103 1.00 35.19 249 GLY D N 1
ATOM 7429 C CA . GLY D 1 192 ? 2.897 44.822 6.139 1.00 38.78 249 GLY D CA 1
ATOM 7430 C C . GLY D 1 192 ? 1.719 43.909 6.407 1.00 40.46 249 GLY D C 1
ATOM 7431 O O . GLY D 1 192 ? 1.186 43.290 5.481 1.00 38.15 249 GLY D O 1
ATOM 7432 N N . VAL D 1 193 ? 1.298 43.804 7.670 1.00 40.79 250 VAL D N 1
ATOM 7433 C CA . VAL D 1 193 ? 0.095 43.040 7.984 1.00 41.42 250 VAL D CA 1
ATOM 7434 C C . VAL D 1 193 ? -1.141 43.753 7.440 1.00 40.56 250 VAL D C 1
ATOM 7435 O O . VAL D 1 193 ? -1.951 43.156 6.722 1.00 42.03 250 VAL D O 1
ATOM 7439 N N . LEU D 1 194 ? -1.283 45.049 7.747 1.00 40.07 251 LEU D N 1
ATOM 7440 C CA . LEU D 1 194 ? -2.444 45.811 7.286 1.00 42.13 251 LEU D CA 1
ATOM 7441 C C . LEU D 1 194 ? -2.588 45.755 5.771 1.00 44.01 251 LEU D C 1
ATOM 7442 O O . LEU D 1 194 ? -3.706 45.744 5.247 1.00 48.72 251 LEU D O 1
ATOM 7447 N N . ARG D 1 195 ? -1.467 45.736 5.051 1.00 43.52 252 ARG D N 1
ATOM 7448 C CA . ARG D 1 195 ? -1.531 45.603 3.600 1.00 43.44 252 ARG D CA 1
ATOM 7449 C C . ARG D 1 195 ? -2.068 44.233 3.205 1.00 45.54 252 ARG D C 1
ATOM 7450 O O . ARG D 1 195 ? -2.880 44.117 2.281 1.00 49.36 252 ARG D O 1
ATOM 7458 N N . ALA D 1 196 ? -1.631 43.185 3.903 1.00 45.50 253 ALA D N 1
ATOM 7459 C CA . ALA D 1 196 ? -2.068 41.840 3.563 1.00 49.66 253 ALA D CA 1
ATOM 7460 C C . ALA D 1 196 ? -3.519 41.623 3.962 1.00 56.26 253 ALA D C 1
ATOM 7461 O O . ALA D 1 196 ? -4.226 40.819 3.344 1.00 55.46 253 ALA D O 1
ATOM 7463 N N . LEU D 1 197 ? -3.977 42.341 4.982 1.00 50.34 254 LEU D N 1
ATOM 7464 C CA . LEU D 1 197 ? -5.357 42.211 5.412 1.00 51.34 254 LEU D CA 1
ATOM 7465 C C . LEU D 1 197 ? -6.303 42.956 4.478 1.00 57.74 254 LEU D C 1
ATOM 7466 O O . LEU D 1 197 ? -7.383 42.448 4.153 1.00 63.02 254 LEU D O 1
ATOM 7471 N N . HIS D 1 198 ? -5.920 44.153 4.025 1.00 53.58 255 HIS D N 1
ATOM 7472 C CA . HIS D 1 198 ? -6.804 44.907 3.140 1.00 55.52 255 HIS D CA 1
ATOM 7473 C C . HIS D 1 198 ? -6.858 44.297 1.745 1.00 57.89 255 HIS D C 1
ATOM 7474 O O . HIS D 1 198 ? -7.886 44.402 1.065 1.00 56.98 255 HIS D O 1
ATOM 7481 N N . GLU D 1 199 ? -5.771 43.658 1.303 1.00 55.76 256 GLU D N 1
ATOM 7482 C CA . GLU D 1 199 ? -5.730 43.067 -0.028 1.00 58.05 256 GLU D CA 1
ATOM 7483 C C . GLU D 1 199 ? -6.486 41.745 -0.117 1.00 61.52 256 GLU D C 1
ATOM 7484 O O . GLU D 1 199 ? -6.775 41.291 -1.231 1.00 66.48 256 GLU D O 1
ATOM 7490 N N . ARG D 1 200 ? -6.828 41.127 1.015 1.00 63.50 257 ARG D N 1
ATOM 7491 C CA . ARG D 1 200 ? -7.724 39.975 1.044 1.00 66.03 257 ARG D CA 1
ATOM 7492 C C . ARG D 1 200 ? -9.168 40.367 1.352 1.00 63.08 257 ARG D C 1
ATOM 7493 O O . ARG D 1 200 ? -10.055 39.509 1.331 1.00 64.57 257 ARG D O 1
ATOM 7501 N N . GLY D 1 201 ? -9.427 41.645 1.620 1.00 65.00 258 GLY D N 1
ATOM 7502 C CA . GLY D 1 201 ? -10.765 42.120 1.896 1.00 61.50 258 GLY D CA 1
ATOM 7503 C C . GLY D 1 201 ? -11.164 42.120 3.355 1.00 60.36 258 GLY D C 1
ATOM 7504 O O . GLY D 1 201 ? -12.304 42.490 3.666 1.00 65.01 258 GLY D O 1
ATOM 7505 N N . LEU D 1 202 ? -10.269 41.722 4.257 1.00 64.00 259 LEU D N 1
ATOM 7506 C CA . LEU D 1 202 ? -10.577 41.683 5.679 1.00 60.41 259 LEU D CA 1
ATOM 7507 C C . LEU D 1 202 ? -10.535 43.086 6.278 1.00 64.89 259 LEU D C 1
ATOM 7508 O O . LEU D 1 202 ? -9.578 43.839 6.061 1.00 62.40 259 LEU D O 1
ATOM 7513 N N . ARG D 1 203 ? -11.573 43.434 7.037 1.00 61.34 260 ARG D N 1
ATOM 7514 C CA . ARG D 1 203 ? -11.669 44.755 7.642 1.00 58.69 260 ARG D CA 1
ATOM 7515 C C . ARG D 1 203 ? -10.896 44.810 8.952 1.00 53.45 260 ARG D C 1
ATOM 7516 O O . ARG D 1 203 ? -10.946 43.875 9.758 1.00 52.98 260 ARG D O 1
ATOM 7524 N N . VAL D 1 204 ? -10.194 45.912 9.167 1.00 52.36 261 VAL D N 1
ATOM 7525 C CA . VAL D 1 204 ? -9.462 46.176 10.406 1.00 49.89 261 VAL D CA 1
ATOM 7526 C C . VAL D 1 204 ? -10.154 47.327 11.122 1.00 46.24 261 VAL D C 1
ATOM 7527 O O . VAL D 1 204 ? -10.327 48.396 10.525 1.00 51.88 261 VAL D O 1
ATOM 7531 N N . PRO D 1 205 ? -10.554 47.166 12.383 1.00 42.57 262 PRO D N 1
ATOM 7532 C CA . PRO D 1 205 ? -10.420 45.986 13.241 1.00 46.90 262 PRO D CA 1
ATOM 7533 C C . PRO D 1 205 ? -11.626 45.053 13.233 1.00 49.91 262 PRO D C 1
ATOM 7534 O O . PRO D 1 205 ? -11.669 44.110 14.013 1.00 48.64 262 PRO D O 1
ATOM 7538 N N . ASP D 1 206 ? -12.618 45.295 12.372 1.00 61.87 263 ASP D N 1
ATOM 7539 C CA . ASP D 1 206 ? -13.887 44.578 12.474 1.00 56.05 263 ASP D CA 1
ATOM 7540 C C . ASP D 1 206 ? -13.697 43.077 12.281 1.00 58.69 263 ASP D C 1
ATOM 7541 O O . ASP D 1 206 ? -14.380 42.271 12.921 1.00 64.15 263 ASP D O 1
ATOM 7546 N N . ASP D 1 207 ? -12.773 42.684 11.409 1.00 57.66 264 ASP D N 1
ATOM 7547 C CA . ASP D 1 207 ? -12.453 41.278 11.202 1.00 55.49 264 ASP D CA 1
ATOM 7548 C C . ASP D 1 207 ? -11.197 40.848 11.943 1.00 50.96 264 ASP D C 1
ATOM 7549 O O . ASP D 1 207 ? -11.164 39.767 12.530 1.00 55.34 264 ASP D O 1
ATOM 7554 N N . VAL D 1 208 ? -10.153 41.664 11.923 1.00 49.62 265 VAL D N 1
ATOM 7555 C CA . VAL D 1 208 ? -8.888 41.332 12.566 1.00 47.05 265 VAL D CA 1
ATOM 7556 C C . VAL D 1 208 ? -8.368 42.582 13.257 1.00 44.28 265 VAL D C 1
ATOM 7557 O O . VAL D 1 208 ? -8.312 43.654 12.644 1.00 45.13 265 VAL D O 1
ATOM 7561 N N . SER D 1 209 ? -8.004 42.454 14.529 1.00 39.26 266 SER D N 1
ATOM 7562 C CA . SER D 1 209 ? -7.305 43.516 15.236 1.00 42.40 266 SER D CA 1
ATOM 7563 C C . SER D 1 209 ? -5.795 43.390 15.038 1.00 40.71 266 SER D C 1
ATOM 7564 O O . SER D 1 209 ? -5.258 42.290 14.891 1.00 42.12 266 SER D O 1
ATOM 7567 N N . VAL D 1 210 ? -5.111 44.532 15.037 1.00 40.76 267 VAL D N 1
ATOM 7568 C CA . VAL D 1 210 ? -3.666 44.593 14.837 1.00 33.44 267 VAL D CA 1
ATOM 7569 C C . VAL D 1 210 ? -3.067 45.537 15.871 1.00 34.84 267 VAL D C 1
ATOM 7570 O O . VAL D 1 210 ? -3.529 46.674 16.024 1.00 36.13 267 VAL D O 1
ATOM 7574 N N . VAL D 1 211 ? -2.047 45.060 16.581 1.00 34.36 268 VAL D N 1
ATOM 7575 C CA . VAL D 1 211 ? -1.253 45.855 17.509 1.00 35.52 268 VAL D CA 1
ATOM 7576 C C . VAL D 1 211 ? 0.202 45.711 17.101 1.00 35.55 268 VAL D C 1
ATOM 7577 O O . VAL D 1 211 ? 0.637 44.622 16.711 1.00 36.89 268 VAL D O 1
ATOM 7581 N N . GLY D 1 212 ? 0.952 46.799 17.207 1.00 35.82 269 GLY D N 1
ATOM 7582 C CA . GLY D 1 212 ? 2.359 46.792 16.868 1.00 35.28 269 GLY D CA 1
ATOM 7583 C C . GLY D 1 212 ? 3.222 47.193 18.044 1.00 35.78 269 GLY D C 1
ATOM 7584 O O . GLY D 1 212 ? 2.868 46.935 19.195 1.00 37.00 269 GLY D O 1
ATOM 7585 N N . PHE D 1 213 ? 4.348 47.843 17.766 1.00 36.62 270 PHE D N 1
ATOM 7586 C CA . PHE D 1 213 ? 5.327 48.178 18.789 1.00 32.78 270 PHE D CA 1
ATOM 7587 C C . PHE D 1 213 ? 6.334 49.156 18.203 1.00 34.84 270 PHE D C 1
ATOM 7588 O O . PHE D 1 213 ? 6.824 48.915 17.098 1.00 37.45 270 PHE D O 1
ATOM 7596 N N . ASP D 1 214 ? 6.610 50.255 18.928 1.00 33.93 271 ASP D N 1
ATOM 7597 C CA . ASP D 1 214 ? 7.581 51.320 18.648 1.00 33.40 271 ASP D CA 1
ATOM 7598 C C . ASP D 1 214 ? 6.935 52.692 18.803 1.00 35.35 271 ASP D C 1
ATOM 7599 O O . ASP D 1 214 ? 7.504 53.573 19.450 1.00 37.84 271 ASP D O 1
ATOM 7604 N N . ASP D 1 215 ? 5.746 52.878 18.223 1.00 37.30 272 ASP D N 1
ATOM 7605 C CA . ASP D 1 215 ? 5.131 54.197 18.041 1.00 36.21 272 ASP D CA 1
ATOM 7606 C C . ASP D 1 215 ? 6.023 55.108 17.190 1.00 37.51 272 ASP D C 1
ATOM 7607 O O . ASP D 1 215 ? 6.410 56.213 17.588 1.00 34.51 272 ASP D O 1
ATOM 7612 N N . ILE D 1 216 ? 6.343 54.620 15.995 1.00 34.59 273 ILE D N 1
ATOM 7613 C CA . ILE D 1 216 ? 7.023 55.438 14.994 1.00 38.51 273 ILE D CA 1
ATOM 7614 C C . ILE D 1 216 ? 6.035 56.513 14.556 1.00 33.23 273 ILE D C 1
ATOM 7615 O O . ILE D 1 216 ? 4.816 56.305 14.663 1.00 40.26 273 ILE D O 1
ATOM 7620 N N . PRO D 1 217 ? 6.501 57.673 14.084 1.00 39.08 274 PRO D N 1
ATOM 7621 C CA . PRO D 1 217 ? 5.560 58.759 13.741 1.00 33.81 274 PRO D CA 1
ATOM 7622 C C . PRO D 1 217 ? 4.549 58.399 12.660 1.00 35.45 274 PRO D C 1
ATOM 7623 O O . PRO D 1 217 ? 3.449 58.964 12.654 1.00 38.54 274 PRO D O 1
ATOM 7627 N N . GLU D 1 218 ? 4.877 57.466 11.760 1.00 36.84 275 GLU D N 1
ATOM 7628 C CA . GLU D 1 218 ? 3.950 57.074 10.697 1.00 34.52 275 GLU D CA 1
ATOM 7629 C C . GLU D 1 218 ? 2.787 56.229 11.216 1.00 34.86 275 GLU D C 1
ATOM 7630 O O . GLU D 1 218 ? 1.725 56.202 10.582 1.00 34.03 275 GLU D O 1
ATOM 7636 N N . SER D 1 219 ? 2.970 55.524 12.342 1.00 32.58 276 SER D N 1
ATOM 7637 C CA . SER D 1 219 ? 1.961 54.568 12.809 1.00 36.07 276 SER D CA 1
ATOM 7638 C C . SER D 1 219 ? 0.606 55.234 13.033 1.00 33.19 276 SER D C 1
ATOM 7639 O O . SER D 1 219 ? -0.438 54.649 12.727 1.00 34.47 276 SER D O 1
ATOM 7642 N N . ALA D 1 220 ? 0.602 56.467 13.541 1.00 38.50 277 ALA D N 1
ATOM 7643 C CA . ALA D 1 220 ? -0.620 57.254 13.663 1.00 32.62 277 ALA D CA 1
ATOM 7644 C C . ALA D 1 220 ? -1.307 57.522 12.325 1.00 38.61 277 ALA D C 1
ATOM 7645 O O . ALA D 1 220 ? -2.484 57.909 12.324 1.00 46.81 277 ALA D O 1
ATOM 7647 N N . TYR D 1 221 ? -0.624 57.330 11.192 1.00 33.49 278 TYR D N 1
ATOM 7648 C CA . TYR D 1 221 ? -1.205 57.625 9.885 1.00 34.48 278 TYR D CA 1
ATOM 7649 C C . TYR D 1 221 ? -1.244 56.405 8.968 1.00 31.95 278 TYR D C 1
ATOM 7650 O O . TYR D 1 221 ? -1.348 56.558 7.745 1.00 31.67 278 TYR D O 1
ATOM 7659 N N . PHE D 1 222 ? -1.168 55.202 9.538 1.00 30.37 279 PHE D N 1
ATOM 7660 C CA . PHE D 1 222 ? -1.520 53.972 8.833 1.00 36.65 279 PHE D CA 1
ATOM 7661 C C . PHE D 1 222 ? -3.029 53.930 8.579 1.00 40.77 279 PHE D C 1
ATOM 7662 O O . PHE D 1 222 ? -3.791 54.801 9.011 1.00 40.37 279 PHE D O 1
ATOM 7670 N N . HIS D 1 223 ? -3.479 52.889 7.887 1.00 40.61 280 HIS D N 1
ATOM 7671 C CA . HIS D 1 223 ? -4.908 52.673 7.665 1.00 48.49 280 HIS D CA 1
ATOM 7672 C C . HIS D 1 223 ? -5.342 51.349 8.276 1.00 53.63 280 HIS D C 1
ATOM 7673 O O . HIS D 1 223 ? -5.109 50.282 7.679 1.00 61.42 280 HIS D O 1
ATOM 7680 N N . PRO D 1 224 ? -5.982 51.360 9.457 1.00 47.79 281 PRO D N 1
ATOM 7681 C CA . PRO D 1 224 ? -6.332 52.525 10.278 1.00 43.50 281 PRO D CA 1
ATOM 7682 C C . PRO D 1 224 ? -5.167 52.881 11.194 1.00 44.05 281 PRO D C 1
ATOM 7683 O O . PRO D 1 224 ? -4.278 52.048 11.355 1.00 36.71 281 PRO D O 1
ATOM 7687 N N . PRO D 1 225 ? -5.153 54.076 11.791 1.00 43.70 282 PRO D N 1
ATOM 7688 C CA . PRO D 1 225 ? -4.053 54.445 12.693 1.00 35.67 282 PRO D CA 1
ATOM 7689 C C . PRO D 1 225 ? -3.778 53.349 13.712 1.00 39.58 282 PRO D C 1
ATOM 7690 O O . PRO D 1 225 ? -4.678 52.889 14.421 1.00 37.09 282 PRO D O 1
ATOM 7694 N N . LEU D 1 226 ? -2.514 52.931 13.778 1.00 36.10 283 LEU D N 1
ATOM 7695 C CA . LEU D 1 226 ? -2.144 51.688 14.436 1.00 36.36 283 LEU D CA 1
ATOM 7696 C C . LEU D 1 226 ? -2.068 51.847 15.950 1.00 34.95 283 LEU D C 1
ATOM 7697 O O . LEU D 1 226 ? -1.475 52.801 16.455 1.00 34.23 283 LEU D O 1
ATOM 7702 N N . THR D 1 227 ? -2.654 50.895 16.672 1.00 38.85 284 THR D N 1
ATOM 7703 C CA . THR D 1 227 ? -2.447 50.792 18.111 1.00 35.17 284 THR D CA 1
ATOM 7704 C C . THR D 1 227 ? -1.098 50.125 18.359 1.00 36.33 284 THR D C 1
ATOM 7705 O O . THR D 1 227 ? -0.823 49.047 17.822 1.00 38.40 284 THR D O 1
ATOM 7709 N N . THR D 1 228 ? -0.252 50.762 19.164 1.00 35.33 285 THR D N 1
ATOM 7710 C CA . THR D 1 228 ? 1.128 50.314 19.294 1.00 39.11 285 THR D CA 1
ATOM 7711 C C . THR D 1 228 ? 1.612 50.554 20.719 1.00 40.17 285 THR D C 1
ATOM 7712 O O . THR D 1 228 ? 0.857 50.997 21.590 1.00 37.67 285 THR D O 1
ATOM 7716 N N . VAL D 1 229 ? 2.889 50.247 20.948 1.00 38.59 286 VAL D N 1
ATOM 7717 C CA . VAL D 1 229 ? 3.544 50.432 22.236 1.00 33.83 286 VAL D CA 1
ATOM 7718 C C . VAL D 1 229 ? 4.681 51.416 22.027 1.00 41.61 286 VAL D C 1
ATOM 7719 O O . VAL D 1 229 ? 5.570 51.176 21.200 1.00 46.89 286 VAL D O 1
ATOM 7723 N N . ARG D 1 230 ? 4.661 52.515 22.775 1.00 40.60 287 ARG D N 1
ATOM 7724 C CA . ARG D 1 230 ? 5.616 53.588 22.553 1.00 38.03 287 ARG D CA 1
ATOM 7725 C C . ARG D 1 230 ? 6.941 53.287 23.230 1.00 41.84 287 ARG D C 1
ATOM 7726 O O . ARG D 1 230 ? 6.982 52.761 24.345 1.00 48.05 287 ARG D O 1
ATOM 7734 N N . GLN D 1 231 ? 8.025 53.618 22.533 1.00 42.32 288 GLN D N 1
ATOM 7735 C CA . GLN D 1 231 ? 9.379 53.618 23.075 1.00 41.12 288 GLN D CA 1
ATOM 7736 C C . GLN D 1 231 ? 9.952 55.017 22.904 1.00 41.45 288 GLN D C 1
ATOM 7737 O O . GLN D 1 231 ? 10.089 55.497 21.773 1.00 40.20 288 GLN D O 1
ATOM 7743 N N . ASP D 1 232 ? 10.296 55.664 24.014 1.00 36.99 289 ASP D N 1
ATOM 7744 C CA . ASP D 1 232 ? 10.919 56.983 23.957 1.00 44.53 289 ASP D CA 1
ATOM 7745 C C . ASP D 1 232 ? 12.369 56.813 23.512 1.00 44.23 289 ASP D C 1
ATOM 7746 O O . ASP D 1 232 ? 13.316 56.936 24.295 1.00 42.86 289 ASP D O 1
ATOM 7751 N N . PHE D 1 233 ? 12.527 56.531 22.213 1.00 41.34 290 PHE D N 1
ATOM 7752 C CA . PHE D 1 233 ? 13.847 56.275 21.640 1.00 43.79 290 PHE D CA 1
ATOM 7753 C C . PHE D 1 233 ? 14.816 57.414 21.928 1.00 41.45 290 PHE D C 1
ATOM 7754 O O . PHE D 1 233 ? 15.981 57.178 22.268 1.00 38.54 290 PHE D O 1
ATOM 7762 N N . GLU D 1 234 ? 14.358 58.658 21.784 1.00 43.70 291 GLU D N 1
ATOM 7763 C CA . GLU D 1 234 ? 15.250 59.789 22.005 1.00 40.37 291 GLU D CA 1
ATOM 7764 C C . GLU D 1 234 ? 15.708 59.844 23.453 1.00 43.62 291 GLU D C 1
ATOM 7765 O O . GLU D 1 234 ? 16.885 60.094 23.733 1.00 42.98 291 GLU D O 1
ATOM 7771 N N . GLU D 1 235 ? 14.792 59.592 24.390 1.00 46.19 292 GLU D N 1
ATOM 7772 C CA . GLU D 1 235 ? 15.162 59.573 25.798 1.00 44.94 292 GLU D CA 1
ATOM 7773 C C . GLU D 1 235 ? 16.114 58.429 26.116 1.00 42.17 292 GLU D C 1
ATOM 7774 O O . GLU D 1 235 ? 16.905 58.534 27.056 1.00 49.20 292 GLU D O 1
ATOM 7780 N N . LEU D 1 236 ? 16.052 57.330 25.362 1.00 42.50 293 LEU D N 1
ATOM 7781 C CA . LEU D 1 236 ? 17.014 56.248 25.563 1.00 46.32 293 LEU D CA 1
ATOM 7782 C C . LEU D 1 236 ? 18.425 56.711 25.229 1.00 44.55 293 LEU D C 1
ATOM 7783 O O . LEU D 1 236 ? 19.373 56.454 25.979 1.00 42.44 293 LEU D O 1
ATOM 7788 N N . GLY D 1 237 ? 18.583 57.384 24.090 1.00 42.14 294 GLY D N 1
ATOM 7789 C CA . GLY D 1 237 ? 19.904 57.826 23.690 1.00 42.78 294 GLY D CA 1
ATOM 7790 C C . GLY D 1 237 ? 20.462 58.871 24.631 1.00 41.92 294 GLY D C 1
ATOM 7791 O O . GLY D 1 237 ? 21.656 58.867 24.938 1.00 43.56 294 GLY D O 1
ATOM 7792 N N . ARG D 1 238 ? 19.602 59.777 25.105 1.00 42.12 295 ARG D N 1
ATOM 7793 C CA . ARG D 1 238 ? 20.048 60.814 26.027 1.00 41.31 295 ARG D CA 1
ATOM 7794 C C . ARG D 1 238 ? 20.467 60.214 27.360 1.00 45.77 295 ARG D C 1
ATOM 7795 O O . ARG D 1 238 ? 21.517 60.574 27.903 1.00 45.79 295 ARG D O 1
ATOM 7803 N N . GLN D 1 239 ? 19.675 59.278 27.891 1.00 47.17 296 GLN D N 1
ATOM 7804 C CA . GLN D 1 239 ? 20.036 58.605 29.134 1.00 49.64 296 GLN D CA 1
ATOM 7805 C C . GLN D 1 239 ? 21.264 57.717 28.980 1.00 44.58 296 GLN D C 1
ATOM 7806 O O . GLN D 1 239 ? 21.960 57.467 29.967 1.00 43.59 296 GLN D O 1
ATOM 7812 N N . ALA D 1 240 ? 21.546 57.231 27.772 1.00 45.55 297 ALA D N 1
ATOM 7813 C CA . ALA D 1 240 ? 22.782 56.486 27.557 1.00 48.18 297 ALA D CA 1
ATOM 7814 C C . ALA D 1 240 ? 24.006 57.388 27.667 1.00 46.43 297 ALA D C 1
ATOM 7815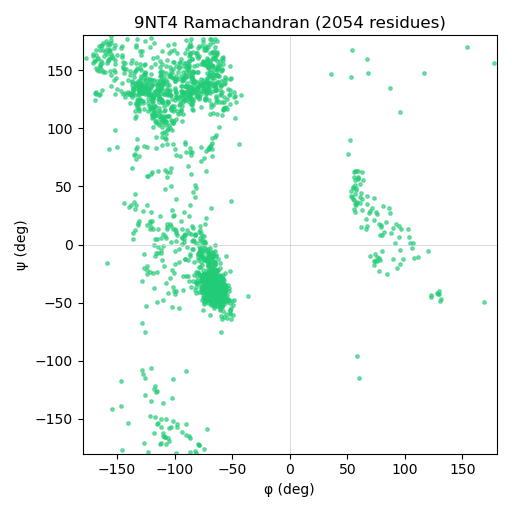 O O . ALA D 1 240 ? 25.058 56.945 28.145 1.00 42.18 297 ALA D O 1
ATOM 7817 N N . VAL D 1 241 ? 23.887 58.646 27.228 1.00 40.80 298 VAL D N 1
ATOM 7818 C CA . VAL D 1 241 ? 24.987 59.596 27.365 1.00 47.49 298 VAL D CA 1
ATOM 7819 C C . VAL D 1 241 ? 25.180 59.982 28.827 1.00 49.41 298 VAL D C 1
ATOM 7820 O O . VAL D 1 241 ? 26.314 60.107 29.307 1.00 48.40 298 VAL D O 1
ATOM 7824 N N . GLU D 1 242 ? 24.081 60.197 29.556 1.00 47.39 299 GLU D N 1
ATOM 7825 C CA . GLU D 1 242 ? 24.199 60.540 30.968 1.00 45.91 299 GLU D CA 1
ATOM 7826 C C . GLU D 1 242 ? 24.885 59.422 31.742 1.00 50.35 299 GLU D C 1
ATOM 7827 O O . GLU D 1 242 ? 25.732 59.685 32.607 1.00 50.09 299 GLU D O 1
ATOM 7833 N N . GLN D 1 243 ? 24.546 58.165 31.426 1.00 49.64 300 GLN D N 1
ATOM 7834 C CA . GLN D 1 243 ? 25.151 57.030 32.117 1.00 48.98 300 GLN D CA 1
ATOM 7835 C C . GLN D 1 243 ? 26.613 56.877 31.737 1.00 49.61 300 GLN D C 1
ATOM 7836 O O . GLN D 1 243 ? 27.450 56.543 32.585 1.00 53.45 300 GLN D O 1
ATOM 7842 N N . LEU D 1 244 ? 26.938 57.106 30.465 1.00 48.92 301 LEU D N 1
ATOM 7843 C CA . LEU D 1 244 ? 28.324 57.005 30.027 1.00 49.31 301 LEU D CA 1
ATOM 7844 C C . LEU D 1 244 ? 29.185 58.061 30.704 1.00 47.81 301 LEU D C 1
ATOM 7845 O O . LEU D 1 244 ? 30.258 57.756 31.234 1.00 49.98 301 LEU D O 1
ATOM 7850 N N . LEU D 1 245 ? 28.712 59.308 30.721 1.00 47.27 302 LEU D N 1
ATOM 7851 C CA . LEU D 1 245 ? 29.502 60.399 31.283 1.00 48.31 302 LEU D CA 1
ATOM 7852 C C . LEU D 1 245 ? 29.857 60.144 32.742 1.00 50.84 302 LEU D C 1
ATOM 7853 O O . LEU D 1 245 ? 30.996 60.392 33.160 1.00 53.93 302 LEU D O 1
ATOM 7858 N N . GLU D 1 246 ? 28.902 59.650 33.538 1.00 46.77 303 GLU D N 1
ATOM 7859 C CA . GLU D 1 246 ? 29.206 59.368 34.939 1.00 51.23 303 GLU D CA 1
ATOM 7860 C C . GLU D 1 246 ? 30.299 58.313 35.066 1.00 55.76 303 GLU D C 1
ATOM 7861 O O . GLU D 1 246 ? 31.094 58.348 36.017 1.00 53.20 303 GLU D O 1
ATOM 7867 N N . MET D 1 247 ? 30.366 57.379 34.111 1.00 52.90 304 MET D N 1
ATOM 7868 C CA . MET D 1 247 ? 31.460 56.419 34.086 1.00 50.30 304 MET D CA 1
ATOM 7869 C C . MET D 1 247 ? 32.760 57.050 33.608 1.00 51.29 304 MET D C 1
ATOM 7870 O O . MET D 1 247 ? 33.835 56.652 34.071 1.00 52.19 304 MET D O 1
ATOM 7875 N N . ILE D 1 248 ? 32.685 58.014 32.680 1.00 46.97 305 ILE D N 1
ATOM 7876 C CA . ILE D 1 248 ? 33.886 58.722 32.241 1.00 49.26 305 ILE D CA 1
ATOM 7877 C C . ILE D 1 248 ? 34.546 59.411 33.425 1.00 51.16 305 ILE D C 1
ATOM 7878 O O . ILE D 1 248 ? 35.767 59.337 33.610 1.00 53.87 305 ILE D O 1
ATOM 7883 N N . GLU D 1 249 ? 33.747 60.084 34.248 1.00 49.29 306 GLU D N 1
ATOM 7884 C CA . GLU D 1 249 ? 34.260 60.796 35.408 1.00 51.93 306 GLU D CA 1
ATOM 7885 C C . GLU D 1 249 ? 34.485 59.882 36.609 1.00 50.37 306 GLU D C 1
ATOM 7886 O O . GLU D 1 249 ? 34.763 60.379 37.705 1.00 50.29 306 GLU D O 1
ATOM 7892 N N . GLY D 1 250 ? 34.367 58.568 36.425 1.00 52.07 307 GLY D N 1
ATOM 7893 C CA . GLY D 1 250 ? 34.808 57.620 37.430 1.00 55.23 307 GLY D CA 1
ATOM 7894 C C . GLY D 1 250 ? 33.859 57.377 38.579 1.00 54.12 307 GLY D C 1
ATOM 7895 O O . GLY D 1 250 ? 34.311 57.119 39.698 1.00 53.08 307 GLY D O 1
ATOM 7896 N N . GLU D 1 251 ? 32.552 57.435 38.339 1.00 64.73 308 GLU D N 1
ATOM 7897 C CA . GLU D 1 251 ? 31.583 57.236 39.407 1.00 59.84 308 GLU D CA 1
ATOM 7898 C C . GLU D 1 251 ? 31.156 55.783 39.566 1.00 65.44 308 GLU D C 1
ATOM 7899 O O . GLU D 1 251 ? 30.519 55.453 40.574 1.00 77.26 308 GLU D O 1
ATOM 7905 N N . GLU D 1 252 ? 31.491 54.919 38.600 1.00 62.18 309 GLU D N 1
ATOM 7906 C CA . GLU D 1 252 ? 31.085 53.516 38.512 1.00 69.92 309 GLU D CA 1
ATOM 7907 C C . GLU D 1 252 ? 29.582 53.409 38.243 1.00 75.08 309 GLU D C 1
ATOM 7908 O O . GLU D 1 252 ? 28.803 54.266 38.681 1.00 67.44 309 GLU D O 1
ATOM 7914 N N . PRO D 1 253 ? 29.144 52.379 37.521 1.00 80.18 310 PRO D N 1
ATOM 7915 C CA . PRO D 1 253 ? 27.777 52.366 36.984 1.00 87.95 310 PRO D CA 1
ATOM 7916 C C . PRO D 1 253 ? 26.732 52.368 38.083 1.00 92.29 310 PRO D C 1
ATOM 7917 O O . PRO D 1 253 ? 26.733 51.496 38.964 1.00 92.92 310 PRO D O 1
ATOM 7921 N N . PRO D 1 254 ? 25.826 53.340 38.065 1.00 102.76 311 PRO D N 1
ATOM 7922 C CA . PRO D 1 254 ? 24.629 53.268 38.907 1.00 99.42 311 PRO D CA 1
ATOM 7923 C C . PRO D 1 254 ? 23.702 52.174 38.406 1.00 101.07 311 PRO D C 1
ATOM 7924 O O . PRO D 1 254 ? 23.998 51.532 37.387 1.00 101.25 311 PRO D O 1
ATOM 7928 N N . PRO D 1 255 ? 22.581 51.922 39.083 1.00 106.38 312 PRO D N 1
ATOM 7929 C CA . PRO D 1 255 ? 21.651 50.876 38.621 1.00 100.67 312 PRO D CA 1
ATOM 7930 C C . PRO D 1 255 ? 21.177 51.137 37.202 1.00 95.74 312 PRO D C 1
ATOM 7931 O O . PRO D 1 255 ? 21.238 52.275 36.713 1.00 93.28 312 PRO D O 1
ATOM 7935 N N . PRO D 1 256 ? 20.702 50.105 36.501 1.00 94.14 313 PRO D N 1
ATOM 7936 C CA . PRO D 1 256 ? 20.274 50.294 35.108 1.00 90.64 313 PRO D CA 1
ATOM 7937 C C . PRO D 1 256 ? 18.882 50.909 35.042 1.00 85.07 313 PRO D C 1
ATOM 7938 O O . PRO D 1 256 ? 17.938 50.411 35.660 1.00 85.70 313 PRO D O 1
ATOM 7942 N N . ALA D 1 257 ? 18.762 51.997 34.286 1.00 91.07 314 ALA D N 1
ATOM 7943 C CA . ALA D 1 257 ? 17.482 52.672 34.108 1.00 79.91 314 ALA D CA 1
ATOM 7944 C C . ALA D 1 257 ? 16.618 51.890 33.126 1.00 76.79 314 ALA D C 1
ATOM 7945 O O . ALA D 1 257 ? 16.990 51.718 31.959 1.00 79.56 314 ALA D O 1
ATOM 7947 N N . VAL D 1 258 ? 15.469 51.417 33.595 1.00 67.20 315 VAL D N 1
ATOM 7948 C CA . VAL D 1 258 ? 14.516 50.693 32.764 1.00 64.94 315 VAL D CA 1
ATOM 7949 C C . VAL D 1 258 ? 13.311 51.597 32.554 1.00 59.94 315 VAL D C 1
ATOM 7950 O O . VAL D 1 258 ? 12.537 51.847 33.487 1.00 56.60 315 VAL D O 1
ATOM 7954 N N . LEU D 1 259 ? 13.148 52.073 31.327 1.00 57.21 316 LEU D N 1
ATOM 7955 C CA . LEU D 1 259 ? 12.100 53.032 30.998 1.00 56.02 316 LEU D CA 1
ATOM 7956 C C . LEU D 1 259 ? 10.788 52.302 30.733 1.00 52.56 316 LEU D C 1
ATOM 7957 O O . LEU D 1 259 ? 10.780 51.298 30.013 1.00 49.01 316 LEU D O 1
ATOM 7962 N N . PRO D 1 260 ? 9.675 52.766 31.292 1.00 55.79 317 PRO D N 1
ATOM 7963 C CA . PRO D 1 260 ? 8.396 52.079 31.090 1.00 56.53 317 PRO D CA 1
ATOM 7964 C C . PRO D 1 260 ? 7.860 52.329 29.694 1.00 60.32 317 PRO D C 1
ATOM 7965 O O . PRO D 1 260 ? 7.961 53.449 29.168 1.00 56.36 317 PRO D O 1
ATOM 7969 N N . PRO D 1 261 ? 7.308 51.305 29.052 1.00 62.77 318 PRO D N 1
ATOM 7970 C CA . PRO D 1 261 ? 6.615 51.510 27.781 1.00 58.62 318 PRO D CA 1
ATOM 7971 C C . PRO D 1 261 ? 5.205 52.025 28.015 1.00 56.31 318 PRO D C 1
ATOM 7972 O O . PRO D 1 261 ? 4.645 51.917 29.105 1.00 63.75 318 PRO D O 1
ATOM 7976 N N . GLU D 1 262 ? 4.630 52.590 26.961 1.00 48.88 319 GLU D N 1
ATOM 7977 C CA . GLU D 1 262 ? 3.303 53.185 27.030 1.00 45.04 319 GLU D CA 1
ATOM 7978 C C . GLU D 1 262 ? 2.457 52.667 25.877 1.00 42.31 319 GLU D C 1
ATOM 7979 O O . GLU D 1 262 ? 2.880 52.716 24.719 1.00 41.83 319 GLU D O 1
ATOM 7985 N N . LEU D 1 263 ? 1.270 52.170 26.194 1.00 41.54 320 LEU D N 1
ATOM 7986 C CA . LEU D 1 263 ? 0.343 51.716 25.170 1.00 40.89 320 LEU D CA 1
ATOM 7987 C C . LEU D 1 263 ? -0.390 52.912 24.565 1.00 37.45 320 LEU D C 1
ATOM 7988 O O . LEU D 1 263 ? -0.964 53.731 25.290 1.00 36.67 320 LEU D O 1
ATOM 7993 N N . ILE D 1 264 ? -0.354 53.015 23.239 1.00 36.52 321 ILE D N 1
ATOM 7994 C CA . ILE D 1 264 ? -1.030 54.074 22.497 1.00 34.53 321 ILE D CA 1
ATOM 7995 C C . ILE D 1 264 ? -2.177 53.425 21.734 1.00 37.69 321 ILE D C 1
ATOM 7996 O O . ILE D 1 264 ? -1.954 52.731 20.732 1.00 35.90 321 ILE D O 1
ATOM 8001 N N . VAL D 1 265 ? -3.405 53.650 22.205 1.00 37.59 322 VAL D N 1
ATOM 8002 C CA . VAL D 1 265 ? -4.593 53.070 21.591 1.00 35.62 322 VAL D CA 1
ATOM 8003 C C . VAL D 1 265 ? -5.096 54.002 20.494 1.00 35.02 322 VAL D C 1
ATOM 8004 O O . VAL D 1 265 ? -5.256 55.210 20.708 1.00 33.13 322 VAL D O 1
ATOM 8008 N N . ARG D 1 266 ? -5.340 53.440 19.314 1.00 33.42 323 ARG D N 1
ATOM 8009 C CA . ARG D 1 266 ? -5.815 54.226 18.187 1.00 37.99 323 ARG D CA 1
ATOM 8010 C C . ARG D 1 266 ? -7.079 53.598 17.611 1.00 41.69 323 ARG D C 1
ATOM 8011 O O . ARG D 1 266 ? -8.123 53.601 18.269 1.00 44.17 323 ARG D O 1
ATOM 8019 N N . GLU D 1 267 ? -7.004 53.049 16.395 1.00 44.06 324 GLU D N 1
ATOM 8020 C CA . GLU D 1 267 ? -8.195 52.576 15.700 1.00 39.90 324 GLU D CA 1
ATOM 8021 C C . GLU D 1 267 ? -8.029 51.201 15.066 1.00 39.05 324 GLU D C 1
ATOM 8022 O O . GLU D 1 267 ? -8.879 50.807 14.257 1.00 41.01 324 GLU D O 1
ATOM 8028 N N . SER D 1 268 ? -6.970 50.464 15.397 1.00 40.47 325 SER D N 1
ATOM 8029 C CA . SER D 1 268 ? -6.725 49.157 14.798 1.00 40.57 325 SER D CA 1
ATOM 8030 C C . SER D 1 268 ? -7.183 48.001 15.685 1.00 34.93 325 SER D C 1
ATOM 8031 O O . SER D 1 268 ? -7.000 46.840 15.311 1.00 35.53 325 SER D O 1
ATOM 8034 N N . THR D 1 269 ? -7.790 48.290 16.833 1.00 37.89 326 THR D N 1
ATOM 8035 C CA . THR D 1 269 ? -8.200 47.271 17.795 1.00 41.42 326 THR D CA 1
ATOM 8036 C C . THR D 1 269 ? -9.686 47.405 18.139 1.00 41.28 326 THR D C 1
ATOM 8037 O O . THR D 1 269 ? -10.243 48.506 18.160 1.00 42.50 326 THR D O 1
ATOM 8041 N N . ALA D 1 270 ? -10.322 46.272 18.415 1.00 41.88 327 ALA D N 1
ATOM 8042 C CA . ALA D 1 270 ? -11.755 46.207 18.665 1.00 42.28 327 ALA D CA 1
ATOM 8043 C C . ALA D 1 270 ? -12.089 44.799 19.157 1.00 45.25 327 ALA D C 1
ATOM 8044 O O . ALA D 1 270 ? -11.280 43.882 18.986 1.00 40.64 327 ALA D O 1
ATOM 8046 N N . PRO D 1 271 ? -13.273 44.598 19.758 1.00 50.64 328 PRO D N 1
ATOM 8047 C CA . PRO D 1 271 ? -13.636 43.250 20.194 1.00 46.22 328 PRO D CA 1
ATOM 8048 C C . PRO D 1 271 ? -13.829 42.342 18.997 1.00 47.92 328 PRO D C 1
ATOM 8049 O O . PRO D 1 271 ? -14.177 42.807 17.896 1.00 47.14 328 PRO D O 1
ATOM 8053 N N . PRO D 1 272 ? -13.628 41.036 19.158 1.00 50.96 329 PRO D N 1
ATOM 8054 C CA . PRO D 1 272 ? -13.922 40.106 18.064 1.00 56.53 329 PRO D CA 1
ATOM 8055 C C . PRO D 1 272 ? -15.417 40.062 17.775 1.00 55.26 329 PRO D C 1
ATOM 8056 O O . PRO D 1 272 ? -16.244 40.512 18.571 1.00 52.35 329 PRO D O 1
ATOM 8060 N N . GLU D 1 273 ? -15.754 39.507 16.611 1.00 68.14 330 GLU D N 1
ATOM 8061 C CA . GLU D 1 273 ? -17.151 39.371 16.183 1.00 72.29 330 GLU D CA 1
ATOM 8062 C C . GLU D 1 273 ? -17.691 37.968 16.441 1.00 66.27 330 GLU D C 1
ATOM 8063 O O . GLU D 1 273 ? -18.668 37.792 17.167 1.00 67.59 330 GLU D O 1
ATOM 8069 N N . SER E 1 4 ? -9.851 -23.831 71.377 1.00 107.38 61 SER E N 1
ATOM 8070 C CA . SER E 1 4 ? -8.935 -23.775 72.512 1.00 97.53 61 SER E CA 1
ATOM 8071 C C . SER E 1 4 ? -7.561 -24.343 72.147 1.00 85.46 61 SER E C 1
ATOM 8072 O O . SER E 1 4 ? -7.379 -24.902 71.065 1.00 87.10 61 SER E O 1
ATOM 8075 N N . HIS E 1 5 ? -6.601 -24.193 73.061 1.00 81.82 62 HIS E N 1
ATOM 8076 C CA . HIS E 1 5 ? -5.236 -24.687 72.874 1.00 77.89 62 HIS E CA 1
ATOM 8077 C C . HIS E 1 5 ? -4.628 -24.118 71.589 1.00 74.77 62 HIS E C 1
ATOM 8078 O O . HIS E 1 5 ? -4.299 -24.838 70.647 1.00 71.26 62 HIS E O 1
ATOM 8085 N N . THR E 1 6 ? -4.491 -22.794 71.566 1.00 76.56 63 THR E N 1
ATOM 8086 C CA . THR E 1 6 ? -3.979 -22.101 70.390 1.00 77.00 63 THR E CA 1
ATOM 8087 C C . THR E 1 6 ? -3.173 -20.887 70.831 1.00 77.45 63 THR E C 1
ATOM 8088 O O . THR E 1 6 ? -3.630 -20.113 71.678 1.00 75.83 63 THR E O 1
ATOM 8092 N N . ILE E 1 7 ? -1.978 -20.736 70.259 1.00 69.85 64 ILE E N 1
ATOM 8093 C CA . ILE E 1 7 ? -1.062 -19.644 70.567 1.00 69.16 64 ILE E CA 1
ATOM 8094 C C . ILE E 1 7 ? -0.828 -18.836 69.295 1.00 68.44 64 ILE E C 1
ATOM 8095 O O . ILE E 1 7 ? -0.680 -19.403 68.207 1.00 60.49 64 ILE E O 1
ATOM 8100 N N . GLY E 1 8 ? -0.808 -17.513 69.433 1.00 68.70 65 GLY E N 1
ATOM 8101 C CA . GLY E 1 8 ? -0.545 -16.613 68.326 1.00 62.91 65 GLY E CA 1
ATOM 8102 C C . GLY E 1 8 ? 0.788 -15.918 68.521 1.00 59.52 65 GLY E C 1
ATOM 8103 O O . GLY E 1 8 ? 1.189 -15.631 69.650 1.00 60.59 65 GLY E O 1
ATOM 8104 N N . VAL E 1 9 ? 1.477 -15.652 67.411 1.00 51.17 66 VAL E N 1
ATOM 8105 C CA . VAL E 1 9 ? 2.794 -15.025 67.428 1.00 59.04 66 VAL E CA 1
ATOM 8106 C C . VAL E 1 9 ? 2.891 -14.027 66.277 1.00 60.28 66 VAL E C 1
ATOM 8107 O O . VAL E 1 9 ? 2.385 -14.275 65.176 1.00 55.65 66 VAL E O 1
ATOM 8111 N N . VAL E 1 10 ? 3.538 -12.895 66.543 1.00 56.75 67 VAL E N 1
ATOM 8112 C CA . VAL E 1 10 ? 3.769 -11.841 65.559 1.00 61.74 67 VAL E CA 1
ATOM 8113 C C . VAL E 1 10 ? 5.277 -11.698 65.362 1.00 62.95 67 VAL E C 1
ATOM 8114 O O . VAL E 1 10 ? 6.000 -11.367 66.310 1.00 66.97 67 VAL E O 1
ATOM 8118 N N . THR E 1 11 ? 5.750 -11.932 64.133 1.00 63.84 68 THR E N 1
ATOM 8119 C CA . THR E 1 11 ? 7.173 -11.946 63.818 1.00 65.55 68 THR E CA 1
ATOM 8120 C C . THR E 1 11 ? 7.552 -10.760 62.929 1.00 71.92 68 THR E C 1
ATOM 8121 O O . THR E 1 11 ? 6.751 -9.855 62.681 1.00 73.66 68 THR E O 1
ATOM 8125 N N . THR E 1 12 ? 8.788 -10.786 62.420 1.00 72.17 69 THR E N 1
ATOM 8126 C CA . THR E 1 12 ? 9.423 -9.620 61.818 1.00 75.50 69 THR E CA 1
ATOM 8127 C C . THR E 1 12 ? 9.820 -9.834 60.361 1.00 77.04 69 THR E C 1
ATOM 8128 O O . THR E 1 12 ? 10.765 -9.208 59.880 1.00 85.48 69 THR E O 1
ATOM 8132 N N . GLY E 1 13 ? 9.123 -10.703 59.635 1.00 69.94 70 GLY E N 1
ATOM 8133 C CA . GLY E 1 13 ? 9.477 -10.959 58.254 1.00 58.61 70 GLY E CA 1
ATOM 8134 C C . GLY E 1 13 ? 10.483 -12.073 58.038 1.00 57.78 70 GLY E C 1
ATOM 8135 O O . GLY E 1 13 ? 10.687 -12.483 56.886 1.00 52.13 70 GLY E O 1
ATOM 8136 N N . LEU E 1 14 ? 11.141 -12.549 59.101 1.00 53.28 71 LEU E N 1
ATOM 8137 C CA . LEU E 1 14 ? 11.896 -13.807 59.092 1.00 47.40 71 LEU E CA 1
ATOM 8138 C C . LEU E 1 14 ? 12.990 -13.817 58.027 1.00 46.62 71 LEU E C 1
ATOM 8139 O O . LEU E 1 14 ? 13.142 -14.777 57.265 1.00 47.89 71 LEU E O 1
ATOM 8144 N N . SER E 1 15 ? 13.757 -12.733 57.969 1.00 40.68 72 SER E N 1
ATOM 8145 C CA . SER E 1 15 ? 14.921 -12.704 57.098 1.00 43.51 72 SER E CA 1
ATOM 8146 C C . SER E 1 15 ? 16.224 -12.908 57.854 1.00 39.62 72 SER E C 1
ATOM 8147 O O . SER E 1 15 ? 17.212 -13.334 57.252 1.00 39.40 72 SER E O 1
ATOM 8150 N N . PHE E 1 16 ? 16.242 -12.638 59.150 1.00 39.16 73 PHE E N 1
ATOM 8151 C CA . PHE E 1 16 ? 17.424 -12.812 59.973 1.00 38.36 73 PHE E CA 1
ATOM 8152 C C . PHE E 1 16 ? 17.327 -14.103 60.777 1.00 37.13 73 PHE E C 1
ATOM 8153 O O . PHE E 1 16 ? 16.240 -14.627 61.021 1.00 37.63 73 PHE E O 1
ATOM 8161 N N . TYR E 1 17 ? 18.491 -14.613 61.189 1.00 36.47 74 TYR E N 1
ATOM 8162 C CA . TYR E 1 17 ? 18.542 -15.892 61.892 1.00 35.55 74 TYR E CA 1
ATOM 8163 C C . TYR E 1 17 ? 17.876 -15.816 63.266 1.00 38.63 74 TYR E C 1
ATOM 8164 O O . TYR E 1 17 ? 17.217 -16.773 63.691 1.00 35.06 74 TYR E O 1
ATOM 8173 N N . GLY E 1 18 ? 18.064 -14.702 63.980 1.00 35.90 75 GLY E N 1
ATOM 8174 C CA . GLY E 1 18 ? 17.548 -14.530 65.320 1.00 37.85 75 GLY E CA 1
ATOM 8175 C C . GLY E 1 18 ? 16.042 -14.703 65.433 1.00 42.38 75 GLY E C 1
ATOM 8176 O O . GLY E 1 18 ? 15.553 -15.599 66.132 1.00 41.66 75 GLY E O 1
ATOM 8177 N N . PRO E 1 19 ? 15.270 -13.848 64.753 1.00 39.92 76 PRO E N 1
ATOM 8178 C CA . PRO E 1 19 ? 13.806 -13.984 64.840 1.00 41.60 76 PRO E CA 1
ATOM 8179 C C . PRO E 1 19 ? 13.296 -15.323 64.342 1.00 42.63 76 PRO E C 1
ATOM 8180 O O . PRO E 1 19 ? 12.238 -15.776 64.796 1.00 46.13 76 PRO E O 1
ATOM 8184 N N . SER E 1 20 ? 14.015 -15.973 63.423 1.00 40.27 77 SER E N 1
ATOM 8185 C CA . SER E 1 20 ? 13.566 -17.258 62.904 1.00 41.55 77 SER E CA 1
ATOM 8186 C C . SER E 1 20 ? 13.778 -18.390 63.902 1.00 41.71 77 SER E C 1
ATOM 8187 O O . SER E 1 20 ? 12.974 -19.327 63.947 1.00 37.40 77 SER E O 1
ATOM 8190 N N . GLN E 1 21 ? 14.844 -18.327 64.702 1.00 41.56 78 GLN E N 1
ATOM 8191 C CA . GLN E 1 21 ? 15.091 -19.374 65.686 1.00 44.75 78 GLN E CA 1
ATOM 8192 C C . GLN E 1 21 ? 14.243 -19.188 66.931 1.00 45.85 78 GLN E C 1
ATOM 8193 O O . GLN E 1 21 ? 13.862 -20.177 67.569 1.00 49.22 78 GLN E O 1
ATOM 8199 N N . ILE E 1 22 ? 13.959 -17.939 67.303 1.00 46.00 79 ILE E N 1
ATOM 8200 C CA . ILE E 1 22 ? 12.984 -17.696 68.359 1.00 46.49 79 ILE E CA 1
ATOM 8201 C C . ILE E 1 22 ? 11.652 -18.323 67.982 1.00 48.29 79 ILE E C 1
ATOM 8202 O O . ILE E 1 22 ? 10.962 -18.907 68.825 1.00 52.02 79 ILE E O 1
ATOM 8207 N N . LEU E 1 23 ? 11.286 -18.238 66.698 1.00 47.66 80 LEU E N 1
ATOM 8208 C CA . LEU E 1 23 ? 10.043 -18.843 66.231 1.00 47.84 80 LEU E CA 1
ATOM 8209 C C . LEU E 1 23 ? 10.105 -20.362 66.304 1.00 48.33 80 LEU E C 1
ATOM 8210 O O . LEU E 1 23 ? 9.107 -21.011 66.637 1.00 50.82 80 LEU E O 1
ATOM 8215 N N . VAL E 1 24 ? 11.266 -20.948 65.990 1.00 44.27 81 VAL E N 1
ATOM 8216 C CA . VAL E 1 24 ? 11.418 -22.399 66.086 1.00 49.69 81 VAL E CA 1
ATOM 8217 C C . VAL E 1 24 ? 11.301 -22.849 67.539 1.00 52.28 81 VAL E C 1
ATOM 8218 O O . VAL E 1 24 ? 10.759 -23.924 67.833 1.00 50.66 81 VAL E O 1
ATOM 8222 N N . GLY E 1 25 ? 11.793 -22.031 68.471 1.00 48.31 82 GLY E N 1
ATOM 8223 C CA . GLY E 1 25 ? 11.618 -22.344 69.880 1.00 49.11 82 GLY E CA 1
ATOM 8224 C C . GLY E 1 25 ? 10.164 -22.286 70.310 1.00 55.28 82 GLY E C 1
ATOM 8225 O O . GLY E 1 25 ? 9.687 -23.159 71.044 1.00 53.86 82 GLY E O 1
ATOM 8226 N N . ILE E 1 26 ? 9.435 -21.265 69.846 1.00 59.54 83 ILE E N 1
ATOM 8227 C CA . ILE E 1 26 ? 8.019 -21.127 70.183 1.00 52.24 83 ILE E CA 1
ATOM 8228 C C . ILE E 1 26 ? 7.231 -22.333 69.686 1.00 53.31 83 ILE E C 1
ATOM 8229 O O . ILE E 1 26 ? 6.496 -22.974 70.447 1.00 54.66 83 ILE E O 1
ATOM 8234 N N . GLU E 1 27 ? 7.369 -22.653 68.394 1.00 54.61 84 GLU E N 1
ATOM 8235 C CA . GLU E 1 27 ? 6.601 -23.744 67.801 1.00 52.55 84 GLU E CA 1
ATOM 8236 C C . GLU E 1 27 ? 6.924 -25.074 68.462 1.00 54.86 84 GLU E C 1
ATOM 8237 O O . GLU E 1 27 ? 6.025 -25.883 68.718 1.00 56.05 84 GLU E O 1
ATOM 8243 N N . ARG E 1 28 ? 8.205 -25.327 68.732 1.00 52.64 85 ARG E N 1
ATOM 8244 C CA . ARG E 1 28 ? 8.571 -26.561 69.419 1.00 59.56 85 ARG E CA 1
ATOM 8245 C C . ARG E 1 28 ? 8.041 -26.572 70.849 1.00 65.57 85 ARG E C 1
ATOM 8246 O O . ARG E 1 28 ? 7.528 -27.596 71.320 1.00 64.18 85 ARG E O 1
ATOM 8254 N N . ALA E 1 29 ? 8.146 -25.440 71.553 1.00 58.28 86 ALA E N 1
ATOM 8255 C CA . ALA E 1 29 ? 7.598 -25.365 72.902 1.00 57.20 86 ALA E CA 1
ATOM 8256 C C . ALA E 1 29 ? 6.080 -25.493 72.887 1.00 58.74 86 ALA E C 1
ATOM 8257 O O . ALA E 1 29 ? 5.504 -26.193 73.726 1.00 64.60 86 ALA E O 1
ATOM 8259 N N . ALA E 1 30 ? 5.414 -24.838 71.934 1.00 59.02 87 ALA E N 1
ATOM 8260 C CA . ALA E 1 30 ? 3.960 -24.946 71.861 1.00 61.72 87 ALA E CA 1
ATOM 8261 C C . ALA E 1 30 ? 3.517 -26.360 71.504 1.00 60.14 87 ALA E C 1
ATOM 8262 O O . ALA E 1 30 ? 2.468 -26.811 71.976 1.00 59.67 87 ALA E O 1
ATOM 8264 N N . ARG E 1 31 ? 4.305 -27.077 70.692 1.00 61.20 88 ARG E N 1
ATOM 8265 C CA . ARG E 1 31 ? 3.945 -28.439 70.301 1.00 59.04 88 ARG E CA 1
ATOM 8266 C C . ARG E 1 31 ? 4.096 -29.424 71.455 1.00 64.06 88 ARG E C 1
ATOM 8267 O O . ARG E 1 31 ? 3.314 -30.378 71.558 1.00 63.42 88 ARG E O 1
ATOM 8275 N N . GLU E 1 32 ? 5.086 -29.217 72.328 1.00 64.13 89 GLU E N 1
ATOM 8276 C CA . GLU E 1 32 ? 5.247 -30.101 73.479 1.00 70.72 89 GLU E CA 1
ATOM 8277 C C . GLU E 1 32 ? 4.055 -30.009 74.428 1.00 66.75 89 GLU E C 1
ATOM 8278 O O . GLU E 1 32 ? 3.717 -30.992 75.100 1.00 67.89 89 GLU E O 1
ATOM 8284 N N . HIS E 1 33 ? 3.391 -28.857 74.479 1.00 63.72 90 HIS E N 1
ATOM 8285 C CA . HIS E 1 33 ? 2.273 -28.645 75.387 1.00 67.20 90 HIS E CA 1
ATOM 8286 C C . HIS E 1 33 ? 0.918 -28.714 74.688 1.00 66.66 90 HIS E C 1
ATOM 8287 O O . HIS E 1 33 ? -0.083 -28.267 75.255 1.00 66.88 90 HIS E O 1
ATOM 8294 N N . GLY E 1 34 ? 0.864 -29.262 73.478 1.00 64.68 91 GLY E N 1
ATOM 8295 C CA . GLY E 1 34 ? -0.399 -29.439 72.788 1.00 61.52 91 GLY E CA 1
ATOM 8296 C C . GLY E 1 34 ? -1.108 -28.167 72.373 1.00 62.53 91 GLY E C 1
ATOM 8297 O O . GLY E 1 34 ? -2.342 -28.125 72.394 1.00 66.61 91 GLY E O 1
ATOM 8298 N N . TYR E 1 35 ? -0.368 -27.130 71.990 1.00 62.12 92 TYR E N 1
ATOM 8299 C CA . TYR E 1 35 ? -0.952 -25.893 71.490 1.00 60.26 92 TYR E CA 1
ATOM 8300 C C . TYR E 1 35 ? -0.612 -25.725 70.016 1.00 59.05 92 TYR E C 1
ATOM 8301 O O . TYR E 1 35 ? 0.523 -25.976 69.602 1.00 59.06 92 TYR E O 1
ATOM 8310 N N . SER E 1 36 ? -1.593 -25.304 69.226 1.00 61.83 93 SER E N 1
ATOM 8311 C CA . SER E 1 36 ? -1.351 -24.970 67.832 1.00 60.45 93 SER E CA 1
ATOM 8312 C C . SER E 1 36 ? -0.929 -23.512 67.725 1.00 63.15 93 SER E C 1
ATOM 8313 O O . SER E 1 36 ? -1.287 -22.681 68.565 1.00 62.44 93 SER E O 1
ATOM 8316 N N . LEU E 1 37 ? -0.162 -23.208 66.681 1.00 58.05 94 LEU E N 1
ATOM 8317 C CA . LEU E 1 37 ? 0.514 -21.922 66.551 1.00 56.50 94 LEU E CA 1
ATOM 8318 C C . LEU E 1 37 ? -0.009 -21.181 65.330 1.00 57.50 94 LEU E C 1
ATOM 8319 O O . LEU E 1 37 ? 0.182 -21.635 64.196 1.00 59.67 94 LEU E O 1
ATOM 8324 N N . LEU E 1 38 ? -0.655 -20.039 65.561 1.00 60.50 95 LEU E N 1
ATOM 8325 C CA . LEU E 1 38 ? -1.069 -19.147 64.483 1.00 62.14 95 LEU E CA 1
ATOM 8326 C C . LEU E 1 38 ? 0.020 -18.103 64.259 1.00 60.11 95 LEU E C 1
ATOM 8327 O O . LEU E 1 38 ? 0.379 -17.367 65.184 1.00 60.81 95 LEU E O 1
ATOM 8332 N N . LEU E 1 39 ? 0.542 -18.035 63.037 1.00 59.36 96 LEU E N 1
ATOM 8333 C CA . LEU E 1 39 ? 1.681 -17.181 62.718 1.00 58.48 96 LEU E CA 1
ATOM 8334 C C . LEU E 1 39 ? 1.213 -15.970 61.923 1.00 59.40 96 LEU E C 1
ATOM 8335 O O . LEU E 1 39 ? 0.492 -16.114 60.929 1.00 60.30 96 LEU E O 1
ATOM 8340 N N . ALA E 1 40 ? 1.623 -14.782 62.363 1.00 62.80 97 ALA E N 1
ATOM 8341 C CA . ALA E 1 40 ? 1.338 -13.543 61.652 1.00 66.32 97 ALA E CA 1
ATOM 8342 C C . ALA E 1 40 ? 2.636 -12.770 61.467 1.00 67.12 97 ALA E C 1
ATOM 8343 O O . ALA E 1 40 ? 3.432 -12.656 62.404 1.00 65.98 97 ALA E O 1
ATOM 8345 N N . THR E 1 41 ? 2.853 -12.253 60.260 1.00 65.97 98 THR E N 1
ATOM 8346 C CA . THR E 1 41 ? 4.047 -11.483 59.932 1.00 74.96 98 THR E CA 1
ATOM 8347 C C . THR E 1 41 ? 3.651 -10.039 59.649 1.00 83.16 98 THR E C 1
ATOM 8348 O O . THR E 1 41 ? 2.798 -9.782 58.794 1.00 83.58 98 THR E O 1
ATOM 8352 N N . VAL E 1 42 ? 4.268 -9.105 60.367 1.00 88.02 99 VAL E N 1
ATOM 8353 C CA . VAL E 1 42 ? 4.159 -7.685 60.050 1.00 97.40 99 VAL E CA 1
ATOM 8354 C C . VAL E 1 42 ? 5.434 -6.999 60.519 1.00 102.76 99 VAL E C 1
ATOM 8355 O O . VAL E 1 42 ? 5.857 -7.174 61.666 1.00 98.47 99 VAL E O 1
ATOM 8359 N N . HIS E 1 43 ? 6.048 -6.222 59.627 1.00 114.98 100 HIS E N 1
ATOM 8360 C CA . HIS E 1 43 ? 7.348 -5.626 59.908 1.00 129.71 100 HIS E CA 1
ATOM 8361 C C . HIS E 1 43 ? 7.598 -4.406 59.027 1.00 131.67 100 HIS E C 1
ATOM 8362 O O . HIS E 1 43 ? 8.481 -3.592 59.316 1.00 131.42 100 HIS E O 1
ATOM 8369 N N . GLU E 1 44 ? 6.809 -4.264 57.960 1.00 121.60 101 GLU E N 1
ATOM 8370 C CA . GLU E 1 44 ? 7.110 -3.261 56.943 1.00 122.62 101 GLU E CA 1
ATOM 8371 C C . GLU E 1 44 ? 6.947 -1.840 57.463 1.00 130.28 101 GLU E C 1
ATOM 8372 O O . GLU E 1 44 ? 7.616 -0.925 56.970 1.00 132.38 101 GLU E O 1
ATOM 8378 N N . ASP E 1 45 ? 6.083 -1.634 58.455 1.00 136.09 102 ASP E N 1
ATOM 8379 C CA . ASP E 1 45 ? 5.751 -0.299 58.933 1.00 142.06 102 ASP E CA 1
ATOM 8380 C C . ASP E 1 45 ? 5.112 -0.438 60.306 1.00 144.87 102 ASP E C 1
ATOM 8381 O O . ASP E 1 45 ? 4.473 -1.461 60.583 1.00 139.48 102 ASP E O 1
ATOM 8386 N N . PRO E 1 46 ? 5.291 0.544 61.199 1.00 157.02 103 PRO E N 1
ATOM 8387 C CA . PRO E 1 46 ? 4.564 0.513 62.476 1.00 153.41 103 PRO E CA 1
ATOM 8388 C C . PRO E 1 46 ? 3.083 0.832 62.320 1.00 152.65 103 PRO E C 1
ATOM 8389 O O . PRO E 1 46 ? 2.605 1.838 62.853 1.00 153.64 103 PRO E O 1
ATOM 8393 N N . ASP E 1 47 ? 2.346 -0.006 61.588 1.00 141.11 104 ASP E N 1
ATOM 8394 C CA . ASP E 1 47 ? 0.899 0.152 61.495 1.00 134.65 104 ASP E CA 1
ATOM 8395 C C . ASP E 1 47 ? 0.199 -1.164 61.812 1.00 133.81 104 ASP E C 1
ATOM 8396 O O . ASP E 1 47 ? -0.458 -1.278 62.851 1.00 125.30 104 ASP E O 1
ATOM 8401 N N . GLU E 1 48 ? 0.359 -2.172 60.948 1.00 154.58 105 GLU E N 1
ATOM 8402 C CA . GLU E 1 48 ? -0.344 -3.446 61.091 1.00 147.94 105 GLU E CA 1
ATOM 8403 C C . GLU E 1 48 ? 0.222 -4.299 62.224 1.00 144.50 105 GLU E C 1
ATOM 8404 O O . GLU E 1 48 ? -0.023 -5.509 62.282 1.00 142.11 105 GLU E O 1
ATOM 8410 N N . VAL E 1 49 ? 0.984 -3.681 63.128 1.00 125.45 106 VAL E N 1
ATOM 8411 C CA . VAL E 1 49 ? 1.434 -4.392 64.319 1.00 113.00 106 VAL E CA 1
ATOM 8412 C C . VAL E 1 49 ? 0.248 -4.773 65.195 1.00 109.74 106 VAL E C 1
ATOM 8413 O O . VAL E 1 49 ? 0.251 -5.834 65.832 1.00 101.51 106 VAL E O 1
ATOM 8417 N N . GLU E 1 50 ? -0.783 -3.925 65.241 1.00 109.47 107 GLU E N 1
ATOM 8418 C CA . GLU E 1 50 ? -1.959 -4.165 66.063 1.00 106.77 107 GLU E CA 1
ATOM 8419 C C . GLU E 1 50 ? -3.144 -4.711 65.279 1.00 108.20 107 GLU E C 1
ATOM 8420 O O . GLU E 1 50 ? -4.006 -5.364 65.875 1.00 108.13 107 GLU E O 1
ATOM 8426 N N . GLU E 1 51 ? -3.218 -4.454 63.970 1.00 112.00 108 GLU E N 1
ATOM 8427 C CA . GLU E 1 51 ? -4.288 -5.044 63.170 1.00 114.90 108 GLU E CA 1
ATOM 8428 C C . GLU E 1 51 ? -4.188 -6.562 63.151 1.00 112.47 108 GLU E C 1
ATOM 8429 O O . GLU E 1 51 ? -5.207 -7.251 63.026 1.00 105.83 108 GLU E O 1
ATOM 8435 N N . ALA E 1 52 ? -2.973 -7.099 63.270 1.00 108.76 109 ALA E N 1
ATOM 8436 C CA . ALA E 1 52 ? -2.798 -8.533 63.433 1.00 100.95 109 ALA E CA 1
ATOM 8437 C C . ALA E 1 52 ? -3.147 -9.005 64.840 1.00 94.89 109 ALA E C 1
ATOM 8438 O O . ALA E 1 52 ? -3.453 -10.187 65.022 1.00 89.42 109 ALA E O 1
ATOM 8440 N N . ILE E 1 53 ? -3.119 -8.113 65.832 1.00 92.06 110 ILE E N 1
ATOM 8441 C CA . ILE E 1 53 ? -3.420 -8.538 67.194 1.00 94.12 110 ILE E CA 1
ATOM 8442 C C . ILE E 1 53 ? -4.927 -8.644 67.423 1.00 95.01 110 ILE E C 1
ATOM 8443 O O . ILE E 1 53 ? -5.374 -9.465 68.232 1.00 93.35 110 ILE E O 1
ATOM 8448 N N . ASN E 1 54 ? -5.735 -7.834 66.733 1.00 96.68 111 ASN E N 1
ATOM 8449 C CA . ASN E 1 54 ? -7.180 -8.001 66.804 1.00 100.93 111 ASN E CA 1
ATOM 8450 C C . ASN E 1 54 ? -7.691 -9.018 65.795 1.00 104.52 111 ASN E C 1
ATOM 8451 O O . ASN E 1 54 ? -8.867 -9.398 65.861 1.00 107.03 111 ASN E O 1
ATOM 8456 N N . THR E 1 55 ? -6.838 -9.454 64.863 1.00 97.01 112 THR E N 1
ATOM 8457 C CA . THR E 1 55 ? -7.155 -10.613 64.036 1.00 96.07 112 THR E CA 1
ATOM 8458 C C . THR E 1 55 ? -6.995 -11.904 64.829 1.00 90.38 112 THR E C 1
ATOM 8459 O O . THR E 1 55 ? -7.842 -12.802 64.741 1.00 88.45 112 THR E O 1
ATOM 8463 N N . LEU E 1 56 ? -5.917 -12.008 65.612 1.00 90.22 113 LEU E N 1
ATOM 8464 C CA . LEU E 1 56 ? -5.789 -13.117 66.551 1.00 86.91 113 LEU E CA 1
ATOM 8465 C C . LEU E 1 56 ? -6.924 -13.097 67.573 1.00 89.70 113 LEU E C 1
ATOM 8466 O O . LEU E 1 56 ? -7.534 -14.135 67.850 1.00 89.81 113 LEU E O 1
ATOM 8471 N N . ARG E 1 57 ? -7.239 -11.920 68.125 1.00 87.32 114 ARG E N 1
ATOM 8472 C CA . ARG E 1 57 ? -8.362 -11.808 69.057 1.00 92.99 114 ARG E CA 1
ATOM 8473 C C . ARG E 1 57 ? -9.661 -12.315 68.442 1.00 89.20 114 ARG E C 1
ATOM 8474 O O . ARG E 1 57 ? -10.493 -12.900 69.144 1.00 90.67 114 ARG E O 1
ATOM 8482 N N . GLU E 1 58 ? -9.852 -12.105 67.138 1.00 88.06 115 GLU E N 1
ATOM 8483 C CA . GLU E 1 58 ? -11.012 -12.670 66.459 1.00 90.24 115 GLU E CA 1
ATOM 8484 C C . GLU E 1 58 ? -10.938 -14.191 66.379 1.00 93.91 115 GLU E C 1
ATOM 8485 O O . GLU E 1 58 ? -11.979 -14.856 66.312 1.00 95.23 115 GLU E O 1
ATOM 8491 N N . ARG E 1 59 ? -9.730 -14.757 66.379 1.00 94.74 116 ARG E N 1
ATOM 8492 C CA . ARG E 1 59 ? -9.526 -16.194 66.239 1.00 91.77 116 ARG E CA 1
ATOM 8493 C C . ARG E 1 59 ? -9.485 -16.928 67.577 1.00 89.72 116 ARG E C 1
ATOM 8494 O O . ARG E 1 59 ? -9.128 -18.111 67.606 1.00 87.00 116 ARG E O 1
ATOM 8502 N N . ARG E 1 60 ? -9.823 -16.250 68.676 1.00 92.00 117 ARG E N 1
ATOM 8503 C CA . ARG E 1 60 ? -9.942 -16.863 70.002 1.00 90.69 117 ARG E CA 1
ATOM 8504 C C . ARG E 1 60 ? -8.649 -17.576 70.407 1.00 83.46 117 ARG E C 1
ATOM 8505 O O . ARG E 1 60 ? -8.625 -18.778 70.687 1.00 79.77 117 ARG E O 1
ATOM 8513 N N . VAL E 1 61 ? -7.562 -16.804 70.432 1.00 87.91 118 VAL E N 1
ATOM 8514 C CA . VAL E 1 61 ? -6.247 -17.311 70.810 1.00 81.09 118 VAL E CA 1
ATOM 8515 C C . VAL E 1 61 ? -6.103 -17.255 72.322 1.00 78.96 118 VAL E C 1
ATOM 8516 O O . VAL E 1 61 ? -6.541 -16.297 72.968 1.00 80.16 118 VAL E O 1
ATOM 8520 N N . ASP E 1 62 ? -5.479 -18.287 72.891 1.00 78.39 119 ASP E N 1
ATOM 8521 C CA . ASP E 1 62 ? -5.283 -18.325 74.335 1.00 76.68 119 ASP E CA 1
ATOM 8522 C C . ASP E 1 62 ? -4.174 -17.385 74.786 1.00 82.12 119 ASP E C 1
ATOM 8523 O O . ASP E 1 62 ? -4.190 -16.926 75.933 1.00 77.24 119 ASP E O 1
ATOM 8528 N N . GLY E 1 63 ? -3.214 -17.086 73.911 1.00 89.76 120 GLY E N 1
ATOM 8529 C CA . GLY E 1 63 ? -2.135 -16.173 74.236 1.00 86.98 120 GLY E CA 1
ATOM 8530 C C . GLY E 1 63 ? -1.359 -15.719 73.015 1.00 90.32 120 GLY E C 1
ATOM 8531 O O . GLY E 1 63 ? -1.231 -16.468 72.042 1.00 91.71 120 GLY E O 1
ATOM 8532 N N . ILE E 1 64 ? -0.827 -14.497 73.060 1.00 75.52 121 ILE E N 1
ATOM 8533 C CA . ILE E 1 64 ? -0.118 -13.886 71.940 1.00 70.54 121 ILE E CA 1
ATOM 8534 C C . ILE E 1 64 ? 1.321 -13.614 72.360 1.00 69.09 121 ILE E C 1
ATOM 8535 O O . ILE E 1 64 ? 1.578 -13.232 73.505 1.00 69.97 121 ILE E O 1
ATOM 8540 N N . ILE E 1 65 ? 2.260 -13.818 71.437 1.00 66.08 122 ILE E N 1
ATOM 8541 C CA . ILE E 1 65 ? 3.671 -13.503 71.642 1.00 62.46 122 ILE E CA 1
ATOM 8542 C C . ILE E 1 65 ? 4.094 -12.500 70.576 1.00 63.28 122 ILE E C 1
ATOM 8543 O O . ILE E 1 65 ? 3.921 -12.756 69.380 1.00 66.22 122 ILE E O 1
ATOM 8548 N N . ILE E 1 66 ? 4.648 -11.367 71.005 1.00 64.64 123 ILE E N 1
ATOM 8549 C CA . ILE E 1 66 ? 5.056 -10.291 70.102 1.00 71.47 123 ILE E CA 1
ATOM 8550 C C . ILE E 1 66 ? 6.581 -10.252 70.065 1.00 81.01 123 ILE E C 1
ATOM 8551 O O . ILE E 1 66 ? 7.220 -9.633 70.922 1.00 79.31 123 ILE E O 1
ATOM 8556 N N . VAL E 1 67 ? 7.167 -10.887 69.054 1.00 84.73 124 VAL E N 1
ATOM 8557 C CA . VAL E 1 67 ? 8.611 -10.846 68.822 1.00 84.35 124 VAL E CA 1
ATOM 8558 C C . VAL E 1 67 ? 8.822 -9.841 67.696 1.00 86.71 124 VAL E C 1
ATOM 8559 O O . VAL E 1 67 ? 8.883 -10.197 66.518 1.00 85.33 124 VAL E O 1
ATOM 8563 N N . ALA E 1 68 ? 8.938 -8.570 68.060 1.00 95.09 125 ALA E N 1
ATOM 8564 C CA . ALA E 1 68 ? 9.029 -7.503 67.073 1.00 100.70 125 ALA E CA 1
ATOM 8565 C C . ALA E 1 68 ? 9.520 -6.246 67.774 1.00 104.41 125 ALA E C 1
ATOM 8566 O O . ALA E 1 68 ? 9.577 -6.195 69.010 1.00 107.41 125 ALA E O 1
ATOM 8568 N N . PRO E 1 69 ? 9.912 -5.215 67.011 1.00 97.32 126 PRO E N 1
ATOM 8569 C CA . PRO E 1 69 ? 10.139 -3.898 67.622 1.00 100.62 126 PRO E CA 1
ATOM 8570 C C . PRO E 1 69 ? 8.832 -3.158 67.873 1.00 112.37 126 PRO E C 1
ATOM 8571 O O . PRO E 1 69 ? 7.750 -3.725 67.686 1.00 108.20 126 PRO E O 1
ATOM 8575 N N . HIS E 1 70 ? 8.927 -1.888 68.283 1.00 138.55 127 HIS E N 1
ATOM 8576 C CA . HIS E 1 70 ? 7.760 -1.046 68.576 1.00 138.51 127 HIS E CA 1
ATOM 8577 C C . HIS E 1 70 ? 6.867 -1.689 69.639 1.00 133.46 127 HIS E C 1
ATOM 8578 O O . HIS E 1 70 ? 5.653 -1.826 69.472 1.00 132.22 127 HIS E O 1
ATOM 8585 N N . ASN E 1 71 ? 7.489 -2.082 70.748 1.00 115.21 128 ASN E N 1
ATOM 8586 C CA . ASN E 1 71 ? 6.788 -2.782 71.815 1.00 112.71 128 ASN E CA 1
ATOM 8587 C C . ASN E 1 71 ? 6.402 -1.798 72.909 1.00 122.94 128 ASN E C 1
ATOM 8588 O O . ASN E 1 71 ? 6.248 -0.601 72.645 1.00 125.16 128 ASN E O 1
ATOM 8593 N N . SER E 1 72 ? 6.248 -2.295 74.138 1.00 129.34 129 SER E N 1
ATOM 8594 C CA . SER E 1 72 ? 5.878 -1.470 75.290 1.00 135.59 129 SER E CA 1
ATOM 8595 C C . SER E 1 72 ? 4.517 -0.804 75.090 1.00 136.05 129 SER E C 1
ATOM 8596 O O . SER E 1 72 ? 4.318 0.363 75.434 1.00 137.32 129 SER E O 1
ATOM 8599 N N . GLU E 1 73 ? 3.568 -1.555 74.534 1.00 136.00 130 GLU E N 1
ATOM 8600 C CA . GLU E 1 73 ? 2.202 -1.081 74.366 1.00 138.18 130 GLU E CA 1
ATOM 8601 C C . GLU E 1 73 ? 1.411 -1.387 75.641 1.00 137.67 130 GLU E C 1
ATOM 8602 O O . GLU E 1 73 ? 1.993 -1.691 76.686 1.00 136.83 130 GLU E O 1
ATOM 8608 N N . GLU E 1 74 ? 0.084 -1.314 75.575 1.00 138.39 131 GLU E N 1
ATOM 8609 C CA . GLU E 1 74 ? -0.782 -1.506 76.739 1.00 136.52 131 GLU E CA 1
ATOM 8610 C C . GLU E 1 74 ? -1.474 -2.863 76.616 1.00 133.31 131 GLU E C 1
ATOM 8611 O O . GLU E 1 74 ? -2.594 -2.965 76.110 1.00 132.63 131 GLU E O 1
ATOM 8617 N N . GLU E 1 75 ? -0.788 -3.917 77.094 1.00 130.72 132 GLU E N 1
ATOM 8618 C CA . GLU E 1 75 ? -1.321 -5.277 77.118 1.00 123.79 132 GLU E CA 1
ATOM 8619 C C . GLU E 1 75 ? -0.967 -5.911 78.466 1.00 118.51 132 GLU E C 1
ATOM 8620 O O . GLU E 1 75 ? -0.201 -6.869 78.563 1.00 106.94 132 GLU E O 1
ATOM 8626 N N . ALA E 1 76 ? -1.542 -5.364 79.530 1.00 127.57 133 ALA E N 1
ATOM 8627 C CA . ALA E 1 76 ? -1.347 -5.869 80.877 1.00 127.68 133 ALA E CA 1
ATOM 8628 C C . ALA E 1 76 ? -2.473 -6.849 81.219 1.00 132.89 133 ALA E C 1
ATOM 8629 O O . ALA E 1 76 ? -3.153 -7.371 80.328 1.00 133.88 133 ALA E O 1
ATOM 8631 N N . GLN E 1 77 ? -2.676 -7.108 82.513 1.00 135.06 134 GLN E N 1
ATOM 8632 C CA . GLN E 1 77 ? -3.756 -7.995 82.928 1.00 139.96 134 GLN E CA 1
ATOM 8633 C C . GLN E 1 77 ? -5.129 -7.376 82.702 1.00 143.41 134 GLN E C 1
ATOM 8634 O O . GLN E 1 77 ? -6.114 -8.111 82.578 1.00 144.15 134 GLN E O 1
ATOM 8640 N N . LEU E 1 78 ? -5.219 -6.044 82.654 1.00 144.75 135 LEU E N 1
ATOM 8641 C CA . LEU E 1 78 ? -6.475 -5.407 82.275 1.00 145.94 135 LEU E CA 1
ATOM 8642 C C . LEU E 1 78 ? -6.727 -5.552 80.780 1.00 147.52 135 LEU E C 1
ATOM 8643 O O . LEU E 1 78 ? -7.873 -5.735 80.351 1.00 147.92 135 LEU E O 1
ATOM 8648 N N . ALA E 1 79 ? -5.667 -5.472 79.972 1.00 149.36 136 ALA E N 1
ATOM 8649 C CA . ALA E 1 79 ? -5.734 -5.761 78.546 1.00 143.97 136 ALA E CA 1
ATOM 8650 C C . ALA E 1 79 ? -5.409 -7.215 78.236 1.00 144.81 136 ALA E C 1
ATOM 8651 O O . ALA E 1 79 ? -4.911 -7.520 77.143 1.00 137.07 136 ALA E O 1
ATOM 8653 N N . GLN E 1 80 ? -5.669 -8.120 79.181 1.00 145.93 137 GLN E N 1
ATOM 8654 C CA . GLN E 1 80 ? -5.460 -9.547 78.977 1.00 139.79 137 GLN E CA 1
ATOM 8655 C C . GLN E 1 80 ? -6.637 -10.152 78.221 1.00 140.60 137 GLN E C 1
ATOM 8656 O O . GLN E 1 80 ? -7.197 -11.171 78.641 1.00 132.14 137 GLN E O 1
ATOM 8662 N N . GLU E 1 81 ? -7.035 -9.511 77.117 1.00 150.38 138 GLU E N 1
ATOM 8663 C CA . GLU E 1 81 ? -7.988 -10.129 76.203 1.00 139.99 138 GLU E CA 1
ATOM 8664 C C . GLU E 1 81 ? -7.508 -11.513 75.796 1.00 130.63 138 GLU E C 1
ATOM 8665 O O . GLU E 1 81 ? -8.306 -12.449 75.668 1.00 132.29 138 GLU E O 1
ATOM 8671 N N . ALA E 1 82 ? -6.199 -11.661 75.605 1.00 111.30 139 ALA E N 1
ATOM 8672 C CA . ALA E 1 82 ? -5.596 -12.964 75.384 1.00 95.53 139 ALA E CA 1
ATOM 8673 C C . ALA E 1 82 ? -4.425 -13.173 76.340 1.00 97.83 139 ALA E C 1
ATOM 8674 O O . ALA E 1 82 ? -4.164 -14.300 76.770 1.00 93.95 139 ALA E O 1
ATOM 8676 N N . GLY E 1 83 ? -3.728 -12.099 76.701 1.00 95.09 140 GLY E N 1
ATOM 8677 C CA . GLY E 1 83 ? -2.494 -12.236 77.454 1.00 90.92 140 GLY E CA 1
ATOM 8678 C C . GLY E 1 83 ? -1.277 -12.214 76.550 1.00 83.30 140 GLY E C 1
ATOM 8679 O O . GLY E 1 83 ? -1.080 -13.123 75.738 1.00 79.37 140 GLY E O 1
ATOM 8680 N N . VAL E 1 84 ? -0.448 -11.184 76.685 1.00 76.10 141 VAL E N 1
ATOM 8681 C CA . VAL E 1 84 ? 0.558 -10.880 75.670 1.00 75.11 141 VAL E CA 1
ATOM 8682 C C . VAL E 1 84 ? 1.919 -10.580 76.294 1.00 78.11 141 VAL E C 1
ATOM 8683 O O . VAL E 1 84 ? 2.082 -9.532 76.935 1.00 86.74 141 VAL E O 1
ATOM 8687 N N . PRO E 1 85 ? 2.912 -11.459 76.154 1.00 82.44 142 PRO E N 1
ATOM 8688 C CA . PRO E 1 85 ? 4.307 -11.047 76.379 1.00 80.97 142 PRO E CA 1
ATOM 8689 C C . PRO E 1 85 ? 4.985 -10.655 75.080 1.00 73.87 142 PRO E C 1
ATOM 8690 O O . PRO E 1 85 ? 5.149 -11.494 74.182 1.00 63.05 142 PRO E O 1
ATOM 8694 N N . PRO E 1 86 ? 5.379 -9.388 74.933 1.00 78.28 143 PRO E N 1
ATOM 8695 C CA . PRO E 1 86 ? 6.318 -9.032 73.865 1.00 77.70 143 PRO E CA 1
ATOM 8696 C C . PRO E 1 86 ? 7.745 -9.419 74.235 1.00 74.76 143 PRO E C 1
ATOM 8697 O O . PRO E 1 86 ? 8.174 -9.274 75.382 1.00 74.84 143 PRO E O 1
ATOM 8701 N N . VAL E 1 87 ? 8.471 -9.943 73.251 1.00 78.47 144 VAL E N 1
ATOM 8702 C CA . VAL E 1 87 ? 9.850 -10.376 73.458 1.00 81.49 144 VAL E CA 1
ATOM 8703 C C . VAL E 1 87 ? 10.765 -9.164 73.339 1.00 85.62 144 VAL E C 1
ATOM 8704 O O . VAL E 1 87 ? 10.640 -8.366 72.401 1.00 87.56 144 VAL E O 1
ATOM 8708 N N . VAL E 1 88 ? 11.679 -9.019 74.298 1.00 91.51 145 VAL E N 1
ATOM 8709 C CA . VAL E 1 88 ? 12.548 -7.846 74.411 1.00 90.16 145 VAL E CA 1
ATOM 8710 C C . VAL E 1 88 ? 11.733 -6.556 74.411 1.00 90.01 145 VAL E C 1
ATOM 8711 O O . VAL E 1 88 ? 11.940 -5.679 75.251 1.00 97.99 145 VAL E O 1
ATOM 8715 N N . PRO E 1 95 ? 8.515 -2.461 80.725 1.00 113.33 152 PRO E N 1
ATOM 8716 C CA . PRO E 1 95 ? 8.749 -2.418 82.174 1.00 116.73 152 PRO E CA 1
ATOM 8717 C C . PRO E 1 95 ? 7.564 -2.960 82.975 1.00 122.42 152 PRO E C 1
ATOM 8718 O O . PRO E 1 95 ? 6.423 -2.582 82.712 1.00 128.63 152 PRO E O 1
ATOM 8722 N N . GLY E 1 96 ? 7.839 -3.834 83.941 1.00 112.97 153 GLY E N 1
ATOM 8723 C CA . GLY E 1 96 ? 6.773 -4.461 84.706 1.00 106.78 153 GLY E CA 1
ATOM 8724 C C . GLY E 1 96 ? 5.847 -5.325 83.878 1.00 107.40 153 GLY E C 1
ATOM 8725 O O . GLY E 1 96 ? 4.667 -5.464 84.219 1.00 106.88 153 GLY E O 1
ATOM 8726 N N . VAL E 1 97 ? 6.351 -5.917 82.799 1.00 98.70 154 VAL E N 1
ATOM 8727 C CA . VAL E 1 97 ? 5.518 -6.677 81.869 1.00 92.87 154 VAL E CA 1
ATOM 8728 C C . VAL E 1 97 ? 6.216 -7.993 81.551 1.00 92.67 154 VAL E C 1
ATOM 8729 O O . VAL E 1 97 ? 7.446 -8.108 81.678 1.00 89.91 154 VAL E O 1
ATOM 8733 N N . PRO E 1 98 ? 5.447 -9.023 81.140 1.00 90.47 155 PRO E N 1
ATOM 8734 C CA . PRO E 1 98 ? 6.071 -10.279 80.692 1.00 85.36 155 PRO E CA 1
ATOM 8735 C C . PRO E 1 98 ? 6.923 -10.083 79.446 1.00 83.88 155 PRO E C 1
ATOM 8736 O O . PRO E 1 98 ? 6.408 -9.797 78.361 1.00 81.06 155 PRO E O 1
ATOM 8740 N N . THR E 1 99 ? 8.240 -10.233 79.602 1.00 84.90 156 THR E N 1
ATOM 8741 C CA . THR E 1 99 ? 9.210 -9.906 78.558 1.00 83.22 156 THR E CA 1
ATOM 8742 C C . THR E 1 99 ? 10.433 -10.799 78.763 1.00 76.34 156 THR E C 1
ATOM 8743 O O . THR E 1 99 ? 11.292 -10.493 79.597 1.00 75.59 156 THR E O 1
ATOM 8747 N N . VAL E 1 100 ? 10.505 -11.891 78.008 1.00 72.71 157 VAL E N 1
ATOM 8748 C CA . VAL E 1 100 ? 11.703 -12.724 77.985 1.00 72.59 157 VAL E CA 1
ATOM 8749 C C . VAL E 1 100 ? 12.748 -12.049 77.109 1.00 72.30 157 VAL E C 1
ATOM 8750 O O . VAL E 1 100 ? 12.436 -11.538 76.025 1.00 72.13 157 VAL E O 1
ATOM 8754 N N . SER E 1 101 ? 13.997 -12.046 77.568 1.00 64.41 158 SER E N 1
ATOM 8755 C CA . SER E 1 101 ? 15.006 -11.233 76.906 1.00 64.03 158 SER E CA 1
ATOM 8756 C C . SER E 1 101 ? 16.393 -11.669 77.352 1.00 61.90 158 SER E C 1
ATOM 8757 O O . SER E 1 101 ? 16.563 -12.225 78.439 1.00 65.55 158 SER E O 1
ATOM 8760 N N . VAL E 1 102 ? 17.375 -11.401 76.498 1.00 60.98 159 VAL E N 1
ATOM 8761 C CA . VAL E 1 102 ? 18.786 -11.601 76.806 1.00 56.71 159 VAL E CA 1
ATOM 8762 C C . VAL E 1 102 ? 19.357 -10.293 77.335 1.00 55.87 159 VAL E C 1
ATOM 8763 O O . VAL E 1 102 ? 19.009 -9.210 76.849 1.00 55.63 159 VAL E O 1
ATOM 8767 N N . ASP E 1 103 ? 20.224 -10.386 78.346 1.00 56.11 160 ASP E N 1
ATOM 8768 C CA . ASP E 1 103 ? 20.926 -9.220 78.875 1.00 52.67 160 ASP E CA 1
ATOM 8769 C C . ASP E 1 103 ? 21.800 -8.596 77.793 1.00 52.65 160 ASP E C 1
ATOM 8770 O O . ASP E 1 103 ? 22.889 -9.100 77.494 1.00 48.13 160 ASP E O 1
ATOM 8775 N N . GLN E 1 104 ? 21.326 -7.501 77.196 1.00 54.14 161 GLN E N 1
ATOM 8776 C CA . GLN E 1 104 ? 22.070 -6.860 76.117 1.00 55.49 161 GLN E CA 1
ATOM 8777 C C . GLN E 1 104 ? 23.247 -6.040 76.637 1.00 52.62 161 GLN E C 1
ATOM 8778 O O . GLN E 1 104 ? 24.301 -5.997 75.991 1.00 42.50 161 GLN E O 1
ATOM 8784 N N . TYR E 1 105 ? 23.085 -5.391 77.793 1.00 52.87 162 TYR E N 1
ATOM 8785 C CA . TYR E 1 105 ? 24.188 -4.652 78.399 1.00 52.34 162 TYR E CA 1
ATOM 8786 C C . TYR E 1 105 ? 25.351 -5.580 78.738 1.00 46.67 162 TYR E C 1
ATOM 8787 O O . TYR E 1 105 ? 26.508 -5.292 78.410 1.00 43.59 162 TYR E O 1
ATOM 8796 N N . ALA E 1 106 ? 25.065 -6.702 79.403 1.00 45.47 163 ALA E N 1
ATOM 8797 C CA . ALA E 1 106 ? 26.131 -7.646 79.722 1.00 50.53 163 ALA E CA 1
ATOM 8798 C C . ALA E 1 106 ? 26.809 -8.163 78.459 1.00 49.32 163 ALA E C 1
ATOM 8799 O O . ALA E 1 106 ? 28.039 -8.288 78.418 1.00 50.54 163 ALA E O 1
ATOM 8801 N N . GLY E 1 107 ? 26.028 -8.461 77.416 1.00 47.62 164 GLY E N 1
ATOM 8802 C CA . GLY E 1 107 ? 26.619 -8.942 76.175 1.00 43.55 164 GLY E CA 1
ATOM 8803 C C . GLY E 1 107 ? 27.614 -7.961 75.586 1.00 46.52 164 GLY E C 1
ATOM 8804 O O . GLY E 1 107 ? 28.750 -8.324 75.264 1.00 44.43 164 GLY E O 1
ATOM 8805 N N . ALA E 1 108 ? 27.200 -6.697 75.445 1.00 43.29 165 ALA E N 1
ATOM 8806 C CA . ALA E 1 108 ? 28.114 -5.672 74.961 1.00 42.79 165 ALA E CA 1
ATOM 8807 C C . ALA E 1 108 ? 29.302 -5.516 75.899 1.00 40.96 165 ALA E C 1
ATOM 8808 O O . ALA E 1 108 ? 30.434 -5.304 75.449 1.00 44.82 165 ALA E O 1
ATOM 8810 N N . ARG E 1 109 ? 29.068 -5.639 77.207 1.00 40.92 166 ARG E N 1
ATOM 8811 C CA . ARG E 1 109 ? 30.160 -5.522 78.171 1.00 45.10 166 ARG E CA 1
ATOM 8812 C C . ARG E 1 109 ? 31.204 -6.608 77.951 1.00 44.59 166 ARG E C 1
ATOM 8813 O O . ARG E 1 109 ? 32.409 -6.355 78.067 1.00 42.18 166 ARG E O 1
ATOM 8821 N N . LEU E 1 110 ? 30.757 -7.823 77.626 1.00 42.09 167 LEU E N 1
ATOM 8822 C CA . LEU E 1 110 ? 31.693 -8.897 77.318 1.00 45.26 167 LEU E CA 1
ATOM 8823 C C . LEU E 1 110 ? 32.557 -8.546 76.112 1.00 43.75 167 LEU E C 1
ATOM 8824 O O . LEU E 1 110 ? 33.778 -8.757 76.131 1.00 43.99 167 LEU E O 1
ATOM 8829 N N . ALA E 1 111 ? 31.942 -8.012 75.053 1.00 37.87 168 ALA E N 1
ATOM 8830 C CA . ALA E 1 111 ? 32.718 -7.625 73.880 1.00 42.10 168 ALA E CA 1
ATOM 8831 C C . ALA E 1 111 ? 33.683 -6.496 74.214 1.00 43.74 168 ALA E C 1
ATOM 8832 O O . ALA E 1 111 ? 34.805 -6.451 73.695 1.00 44.69 168 ALA E O 1
ATOM 8834 N N . THR E 1 112 ? 33.267 -5.583 75.092 1.00 40.02 169 THR E N 1
ATOM 8835 C CA . THR E 1 112 ? 34.117 -4.461 75.474 1.00 41.41 169 THR E CA 1
ATOM 8836 C C . THR E 1 112 ? 35.355 -4.937 76.226 1.00 45.96 169 THR E C 1
ATOM 8837 O O . THR E 1 112 ? 36.489 -4.619 75.842 1.00 44.85 169 THR E O 1
ATOM 8841 N N . GLU E 1 113 ? 35.154 -5.706 77.302 1.00 43.99 170 GLU E N 1
ATOM 8842 C CA . GLU E 1 113 ? 36.282 -6.174 78.101 1.00 45.99 170 GLU E CA 1
ATOM 8843 C C . GLU E 1 113 ? 37.234 -7.022 77.267 1.00 45.61 170 GLU E C 1
ATOM 8844 O O . GLU E 1 113 ? 38.455 -6.980 77.465 1.00 42.13 170 GLU E O 1
ATOM 8850 N N . HIS E 1 114 ? 36.696 -7.796 76.325 1.00 46.65 171 HIS E N 1
ATOM 8851 C CA . HIS E 1 114 ? 37.552 -8.617 75.478 1.00 47.11 171 HIS E CA 1
ATOM 8852 C C . HIS E 1 114 ? 38.468 -7.746 74.634 1.00 41.80 171 HIS E C 1
ATOM 8853 O O . HIS E 1 114 ? 39.675 -7.994 74.547 1.00 47.08 171 HIS E O 1
ATOM 8860 N N . LEU E 1 115 ? 37.909 -6.711 74.009 1.00 43.04 172 LEU E N 1
ATOM 8861 C CA . LEU E 1 115 ? 38.728 -5.807 73.212 1.00 47.37 172 LEU E CA 1
ATOM 8862 C C . LEU E 1 115 ? 39.702 -5.026 74.088 1.00 48.97 172 LEU E C 1
ATOM 8863 O O . LEU E 1 115 ? 40.851 -4.793 73.691 1.00 46.40 172 LEU E O 1
ATOM 8868 N N . LEU E 1 116 ? 39.266 -4.629 75.289 1.00 44.76 173 LEU E N 1
ATOM 8869 C CA . LEU E 1 116 ? 40.123 -3.824 76.154 1.00 49.47 173 LEU E CA 1
ATOM 8870 C C . LEU E 1 116 ? 41.261 -4.652 76.746 1.00 49.19 173 LEU E C 1
ATOM 8871 O O . LEU E 1 116 ? 42.396 -4.174 76.836 1.00 51.42 173 LEU E O 1
ATOM 8876 N N . ASP E 1 117 ? 40.981 -5.891 77.155 1.00 47.25 174 ASP E N 1
ATOM 8877 C CA . ASP E 1 117 ? 42.038 -6.751 77.681 1.00 51.07 174 ASP E CA 1
ATOM 8878 C C . ASP E 1 117 ? 43.060 -7.136 76.617 1.00 51.93 174 ASP E C 1
ATOM 8879 O O . ASP E 1 117 ? 44.184 -7.507 76.966 1.00 53.11 174 ASP E O 1
ATOM 8884 N N . LEU E 1 118 ? 42.695 -7.070 75.335 1.00 51.08 175 LEU E N 1
ATOM 8885 C CA . LEU E 1 118 ? 43.644 -7.313 74.255 1.00 55.40 175 LEU E CA 1
ATOM 8886 C C . LEU E 1 118 ? 44.562 -6.121 73.989 1.00 58.52 175 LEU E C 1
ATOM 8887 O O . LEU E 1 118 ? 45.459 -6.226 73.145 1.00 60.97 175 LEU E O 1
ATOM 8892 N N . GLY E 1 119 ? 44.368 -5.000 74.681 1.00 50.42 176 GLY E N 1
ATOM 8893 C CA . GLY E 1 119 ? 45.213 -3.836 74.507 1.00 49.43 176 GLY E CA 1
ATOM 8894 C C . GLY E 1 119 ? 44.698 -2.807 73.530 1.00 51.73 176 GLY E C 1
ATOM 8895 O O . GLY E 1 119 ? 45.420 -1.845 73.230 1.00 50.78 176 GLY E O 1
ATOM 8896 N N . HIS E 1 120 ? 43.480 -2.978 73.021 1.00 48.40 177 HIS E N 1
ATOM 8897 C CA . HIS E 1 120 ? 42.929 -2.044 72.050 1.00 49.71 177 HIS E CA 1
ATOM 8898 C C . HIS E 1 120 ? 42.622 -0.709 72.718 1.00 47.04 177 HIS E C 1
ATOM 8899 O O . HIS E 1 120 ? 42.035 -0.669 73.804 1.00 49.01 177 HIS E O 1
ATOM 8906 N N . ARG E 1 121 ? 43.016 0.387 72.071 1.00 43.05 178 ARG E N 1
ATOM 8907 C CA . ARG E 1 121 ? 42.765 1.724 72.593 1.00 48.87 178 ARG E CA 1
ATOM 8908 C C . ARG E 1 121 ? 41.730 2.491 71.782 1.00 48.83 178 ARG E C 1
ATOM 8909 O O . ARG E 1 121 ? 40.808 3.077 72.352 1.00 48.55 178 ARG E O 1
ATOM 8917 N N . ARG E 1 122 ? 41.851 2.504 70.459 1.00 50.40 179 ARG E N 1
ATOM 8918 C CA . ARG E 1 122 ? 40.908 3.205 69.597 1.00 44.26 179 ARG E CA 1
ATOM 8919 C C . ARG E 1 122 ? 39.948 2.181 69.009 1.00 46.29 179 ARG E C 1
ATOM 8920 O O . ARG E 1 122 ? 40.359 1.304 68.243 1.00 48.38 179 ARG E O 1
ATOM 8928 N N . ILE E 1 123 ? 38.672 2.290 69.379 1.00 47.35 180 ILE E N 1
ATOM 8929 C CA . ILE E 1 123 ? 37.639 1.343 68.979 1.00 45.55 180 ILE E CA 1
ATOM 8930 C C . ILE E 1 123 ? 36.662 2.049 68.051 1.00 40.80 180 ILE E C 1
ATOM 8931 O O . ILE E 1 123 ? 36.354 3.232 68.238 1.00 38.29 180 ILE E O 1
ATOM 8936 N N . ALA E 1 124 ? 36.197 1.322 67.036 1.00 42.48 181 ALA E N 1
ATOM 8937 C CA . ALA E 1 124 ? 35.102 1.750 66.176 1.00 45.66 181 ALA E CA 1
ATOM 8938 C C . ALA E 1 124 ? 33.866 0.904 66.465 1.00 46.03 181 ALA E C 1
ATOM 8939 O O . ALA E 1 124 ? 33.969 -0.294 66.755 1.00 40.83 181 ALA E O 1
ATOM 8941 N N . LEU E 1 125 ? 32.695 1.534 66.395 1.00 42.57 182 LEU E N 1
ATOM 8942 C CA . LEU E 1 125 ? 31.437 0.900 66.768 1.00 37.64 182 LEU E CA 1
ATOM 8943 C C . LEU E 1 125 ? 30.433 1.105 65.648 1.00 41.44 182 LEU E C 1
ATOM 8944 O O . LEU E 1 125 ? 30.172 2.245 65.243 1.00 40.62 182 LEU E O 1
ATOM 8949 N N . ILE E 1 126 ? 29.886 0.003 65.144 1.00 42.23 183 ILE E N 1
ATOM 8950 C CA . ILE E 1 126 ? 28.827 0.019 64.144 1.00 37.68 183 ILE E CA 1
ATOM 8951 C C . ILE E 1 126 ? 27.580 -0.537 64.816 1.00 39.87 183 ILE E C 1
ATOM 8952 O O . ILE E 1 126 ? 27.490 -1.743 65.089 1.00 40.77 183 ILE E O 1
ATOM 8957 N N . THR E 1 127 ? 26.625 0.344 65.089 1.00 42.63 184 THR E N 1
ATOM 8958 C CA . THR E 1 127 ? 25.459 0.035 65.902 1.00 41.36 184 THR E CA 1
ATOM 8959 C C . THR E 1 127 ? 24.276 -0.373 65.037 1.00 39.78 184 THR E C 1
ATOM 8960 O O . THR E 1 127 ? 24.208 -0.067 63.844 1.00 40.06 184 THR E O 1
ATOM 8964 N N . GLY E 1 128 ? 23.326 -1.068 65.670 1.00 46.15 185 GLY E N 1
ATOM 8965 C CA . GLY E 1 128 ? 22.064 -1.379 65.048 1.00 42.19 185 GLY E CA 1
ATOM 8966 C C . GLY E 1 128 ? 21.157 -0.171 64.995 1.00 43.76 185 GLY E C 1
ATOM 8967 O O . GLY E 1 128 ? 21.485 0.920 65.479 1.00 42.29 185 GLY E O 1
ATOM 8968 N N . PRO E 1 129 ? 19.989 -0.355 64.381 1.00 45.41 186 PRO E N 1
ATOM 8969 C CA . PRO E 1 129 ? 19.003 0.736 64.323 1.00 45.76 186 PRO E CA 1
ATOM 8970 C C . PRO E 1 129 ? 18.619 1.196 65.721 1.00 53.88 186 PRO E C 1
ATOM 8971 O O . PRO E 1 129 ? 18.050 0.438 66.511 1.00 55.42 186 PRO E O 1
ATOM 8975 N N . GLN E 1 130 ? 18.944 2.457 66.025 1.00 50.32 187 GLN E N 1
ATOM 8976 C CA . GLN E 1 130 ? 18.757 2.990 67.368 1.00 48.91 187 GLN E CA 1
ATOM 8977 C C . GLN E 1 130 ? 17.294 3.130 67.755 1.00 58.52 187 GLN E C 1
ATOM 8978 O O . GLN E 1 130 ? 17.004 3.334 68.939 1.00 63.80 187 GLN E O 1
ATOM 8984 N N . ASP E 1 131 ? 16.365 3.034 66.801 1.00 60.33 188 ASP E N 1
ATOM 8985 C CA . ASP E 1 131 ? 14.959 2.990 67.176 1.00 60.75 188 ASP E CA 1
ATOM 8986 C C . ASP E 1 131 ? 14.625 1.710 67.927 1.00 62.47 188 ASP E C 1
ATOM 8987 O O . ASP E 1 131 ? 13.584 1.647 68.589 1.00 67.43 188 ASP E O 1
ATOM 8992 N N . TRP E 1 132 ? 15.491 0.700 67.844 1.00 66.57 189 TRP E N 1
ATOM 8993 C CA . TRP E 1 132 ? 15.355 -0.532 68.604 1.00 68.35 189 TRP E CA 1
ATOM 8994 C C . TRP E 1 132 ? 16.036 -0.386 69.958 1.00 71.21 189 TRP E C 1
ATOM 8995 O O . TRP E 1 132 ? 17.022 0.340 70.105 1.00 65.09 189 TRP E O 1
ATOM 9006 N N . LEU E 1 133 ? 15.509 -1.109 70.946 1.00 73.38 190 LEU E N 1
ATOM 9007 C CA . LEU E 1 133 ? 16.070 -1.053 72.290 1.00 71.39 190 LEU E CA 1
ATOM 9008 C C . LEU E 1 133 ? 17.298 -1.947 72.440 1.00 69.90 190 LEU E C 1
ATOM 9009 O O . LEU E 1 133 ? 18.206 -1.615 73.211 1.00 71.34 190 LEU E O 1
ATOM 9014 N N . GLU E 1 134 ? 17.350 -3.070 71.716 1.00 67.80 191 GLU E N 1
ATOM 9015 C CA . GLU E 1 134 ? 18.541 -3.916 71.745 1.00 65.26 191 GLU E CA 1
ATOM 9016 C C . GLU E 1 134 ? 19.760 -3.165 71.230 1.00 61.02 191 GLU E C 1
ATOM 9017 O O . GLU E 1 134 ? 20.869 -3.330 71.753 1.00 67.01 191 GLU E O 1
ATOM 9023 N N . ALA E 1 135 ? 19.576 -2.339 70.199 1.00 60.44 192 ALA E N 1
ATOM 9024 C CA . ALA E 1 135 ? 20.704 -1.619 69.621 1.00 57.39 192 ALA E CA 1
ATOM 9025 C C . ALA E 1 135 ? 21.221 -0.543 70.570 1.00 57.85 192 ALA E C 1
ATOM 9026 O O . ALA E 1 135 ? 22.434 -0.322 70.662 1.00 56.04 192 ALA E O 1
ATOM 9028 N N . ARG E 1 136 ? 20.323 0.131 71.293 1.00 61.99 193 ARG E N 1
ATOM 9029 C CA . ARG E 1 136 ? 20.767 1.122 72.269 1.00 61.54 193 ARG E CA 1
ATOM 9030 C C . ARG E 1 136 ? 21.475 0.459 73.442 1.00 60.20 193 ARG E C 1
ATOM 9031 O O . ARG E 1 136 ? 22.467 0.988 73.957 1.00 62.56 193 ARG E O 1
ATOM 9039 N N . GLU E 1 137 ? 20.982 -0.703 73.873 1.00 57.05 194 GLU E N 1
ATOM 9040 C CA . GLU E 1 137 ? 21.585 -1.408 74.995 1.00 62.47 194 GLU E CA 1
ATOM 9041 C C . GLU E 1 137 ? 22.965 -1.973 74.667 1.00 57.85 194 GLU E C 1
ATOM 9042 O O . GLU E 1 137 ? 23.761 -2.196 75.585 1.00 57.38 194 GLU E O 1
ATOM 9048 N N . ARG E 1 138 ? 23.266 -2.217 73.391 1.00 56.30 195 ARG E N 1
ATOM 9049 C CA . ARG E 1 138 ? 24.579 -2.715 73.000 1.00 52.58 195 ARG E CA 1
ATOM 9050 C C . ARG E 1 138 ? 25.603 -1.604 72.823 1.00 53.75 195 ARG E C 1
ATOM 9051 O O . ARG E 1 138 ? 26.774 -1.897 72.563 1.00 53.79 195 ARG E O 1
ATOM 9059 N N . LEU E 1 139 ? 25.190 -0.346 72.952 1.00 56.54 196 LEU E N 1
ATOM 9060 C CA . LEU E 1 139 ? 26.071 0.797 72.782 1.00 56.40 196 LEU E CA 1
ATOM 9061 C C . LEU E 1 139 ? 26.200 1.662 74.024 1.00 61.85 196 LEU E C 1
ATOM 9062 O O . LEU E 1 139 ? 27.227 2.328 74.180 1.00 65.28 196 LEU E O 1
ATOM 9067 N N . GLN E 1 140 ? 25.214 1.645 74.923 1.00 88.70 197 GLN E N 1
ATOM 9068 C CA . GLN E 1 140 ? 25.147 2.641 75.990 1.00 89.84 197 GLN E CA 1
ATOM 9069 C C . GLN E 1 140 ? 26.317 2.544 76.959 1.00 92.22 197 GLN E C 1
ATOM 9070 O O . GLN E 1 140 ? 26.665 3.542 77.602 1.00 93.00 197 GLN E O 1
ATOM 9076 N N . GLY E 1 141 ? 26.930 1.366 77.089 1.00 75.36 198 GLY E N 1
ATOM 9077 C CA . GLY E 1 141 ? 27.984 1.174 78.069 1.00 71.20 198 GLY E CA 1
ATOM 9078 C C . GLY E 1 141 ? 29.398 1.436 77.599 1.00 66.18 198 GLY E C 1
ATOM 9079 O O . GLY E 1 141 ? 30.307 1.540 78.431 1.00 59.87 198 GLY E O 1
ATOM 9080 N N . TRP E 1 142 ? 29.601 1.575 76.286 1.00 61.29 199 TRP E N 1
ATOM 9081 C CA . TRP E 1 142 ? 30.951 1.581 75.732 1.00 55.87 199 TRP E CA 1
ATOM 9082 C C . TRP E 1 142 ? 31.723 2.838 76.125 1.00 55.86 199 TRP E C 1
ATOM 9083 O O . TRP E 1 142 ? 32.896 2.757 76.511 1.00 58.77 199 TRP E O 1
ATOM 9094 N N . ARG E 1 143 ? 31.091 4.009 76.018 1.00 52.10 200 ARG E N 1
ATOM 9095 C CA . ARG E 1 143 ? 31.802 5.259 76.278 1.00 54.38 200 ARG E CA 1
ATOM 9096 C C . ARG E 1 143 ? 32.359 5.289 77.695 1.00 57.15 200 ARG E C 1
ATOM 9097 O O . ARG E 1 143 ? 33.525 5.639 77.907 1.00 60.48 200 ARG E O 1
ATOM 9105 N N . GLU E 1 144 ? 31.526 4.957 78.685 1.00 60.06 201 GLU E N 1
ATOM 9106 C CA . GLU E 1 144 ? 31.981 4.988 80.073 1.00 59.30 201 GLU E CA 1
ATOM 9107 C C . GLU E 1 144 ? 33.089 3.972 80.314 1.00 62.88 201 GLU E C 1
ATOM 9108 O O . GLU E 1 144 ? 34.033 4.242 81.066 1.00 64.74 201 GLU E O 1
ATOM 9114 N N . ALA E 1 145 ? 32.991 2.795 79.683 1.00 66.30 202 ALA E N 1
ATOM 9115 C CA . ALA E 1 145 ? 34.050 1.798 79.798 1.00 65.00 202 ALA E CA 1
ATOM 9116 C C . ALA E 1 145 ? 35.353 2.311 79.203 1.00 64.84 202 ALA E C 1
ATOM 9117 O O . ALA E 1 145 ? 36.437 2.056 79.742 1.00 62.74 202 ALA E O 1
ATOM 9119 N N . LEU E 1 146 ? 35.267 3.034 78.085 1.00 58.28 203 LEU E N 1
ATOM 9120 C CA . LEU E 1 146 ? 36.462 3.599 77.474 1.00 56.10 203 LEU E CA 1
ATOM 9121 C C . LEU E 1 146 ? 37.003 4.765 78.294 1.00 60.91 203 LEU E C 1
ATOM 9122 O O . LEU E 1 146 ? 38.223 4.947 78.387 1.00 59.60 203 LEU E O 1
ATOM 9127 N N . ALA E 1 147 ? 36.115 5.550 78.906 1.00 66.12 204 ALA E N 1
ATOM 9128 C CA . ALA E 1 147 ? 36.553 6.653 79.753 1.00 62.35 204 ALA E CA 1
ATOM 9129 C C . ALA E 1 147 ? 37.272 6.144 80.997 1.00 66.26 204 ALA E C 1
ATOM 9130 O O . ALA E 1 147 ? 38.384 6.586 81.303 1.00 67.41 204 ALA E O 1
ATOM 9132 N N . GLU E 1 148 ? 36.656 5.203 81.725 1.00 83.66 205 GLU E N 1
ATOM 9133 C CA . GLU E 1 148 ? 37.282 4.668 82.934 1.00 88.13 205 GLU E CA 1
ATOM 9134 C C . GLU E 1 148 ? 38.603 3.975 82.624 1.00 83.21 205 GLU E C 1
ATOM 9135 O O . GLU E 1 148 ? 39.495 3.930 83.478 1.00 85.76 205 GLU E O 1
ATOM 9141 N N . ALA E 1 149 ? 38.746 3.432 81.413 1.00 69.01 206 ALA E N 1
ATOM 9142 C CA . ALA E 1 149 ? 39.986 2.801 80.987 1.00 64.15 206 ALA E CA 1
ATOM 9143 C C . ALA E 1 149 ? 41.045 3.803 80.553 1.00 64.39 206 ALA E C 1
ATOM 9144 O O . ALA E 1 149 ? 42.211 3.418 80.402 1.00 61.54 206 ALA E O 1
ATOM 9146 N N . GLY E 1 150 ? 40.672 5.064 80.349 1.00 60.76 207 GLY E N 1
ATOM 9147 C CA . GLY E 1 150 ? 41.607 6.062 79.877 1.00 58.99 207 GLY E CA 1
ATOM 9148 C C . GLY E 1 150 ? 41.740 6.144 78.375 1.00 58.63 207 GLY E C 1
ATOM 9149 O O . GLY E 1 150 ? 42.798 6.553 77.879 1.00 62.79 207 GLY E O 1
ATOM 9150 N N . LEU E 1 151 ? 40.696 5.777 77.630 1.00 56.43 208 LEU E N 1
ATOM 9151 C CA . LEU E 1 151 ? 40.729 5.703 76.177 1.00 55.88 208 LEU E CA 1
ATOM 9152 C C . LEU E 1 151 ? 39.858 6.794 75.546 1.00 58.47 208 LEU E C 1
ATOM 9153 O O . LEU E 1 151 ? 38.907 7.276 76.169 1.00 59.53 208 LEU E O 1
ATOM 9158 N N . PRO E 1 152 ? 40.147 7.195 74.309 1.00 56.47 209 PRO E N 1
ATOM 9159 C CA . PRO E 1 152 ? 39.342 8.236 73.655 1.00 52.94 209 PRO E CA 1
ATOM 9160 C C . PRO E 1 152 ? 37.930 7.747 73.392 1.00 49.74 209 PRO E C 1
ATOM 9161 O O . PRO E 1 152 ? 37.676 6.535 73.403 1.00 49.64 209 PRO E O 1
ATOM 9165 N N . PRO E 1 153 ? 36.982 8.653 73.154 1.00 48.99 210 PRO E N 1
ATOM 9166 C CA . PRO E 1 153 ? 35.636 8.216 72.798 1.00 48.33 210 PRO E CA 1
ATOM 9167 C C . PRO E 1 153 ? 35.649 7.482 71.475 1.00 49.95 210 PRO E C 1
ATOM 9168 O O . PRO E 1 153 ? 36.501 7.746 70.604 1.00 47.74 210 PRO E O 1
ATOM 9172 N N . PRO E 1 154 ? 34.724 6.543 71.276 1.00 48.19 211 PRO E N 1
ATOM 9173 C CA . PRO E 1 154 ? 34.742 5.717 70.066 1.00 42.05 211 PRO E CA 1
ATOM 9174 C C . PRO E 1 154 ? 34.107 6.412 68.869 1.00 43.45 211 PRO E C 1
ATOM 9175 O O . PRO E 1 154 ? 33.406 7.419 68.990 1.00 40.13 211 PRO E O 1
ATOM 9179 N N . ALA E 1 155 ? 34.375 5.844 67.694 1.00 41.05 212 ALA E N 1
ATOM 9180 C CA . ALA E 1 155 ? 33.693 6.240 66.468 1.00 39.98 212 ALA E CA 1
ATOM 9181 C C . ALA E 1 155 ? 32.443 5.391 66.326 1.00 39.61 212 ALA E C 1
ATOM 9182 O O . ALA E 1 155 ? 32.509 4.167 66.471 1.00 40.95 212 ALA E O 1
ATOM 9184 N N . VAL E 1 156 ? 31.308 6.035 66.052 1.00 40.65 213 VAL E N 1
ATOM 9185 C CA . VAL E 1 156 ? 30.009 5.370 66.073 1.00 42.76 213 VAL E CA 1
ATOM 9186 C C . VAL E 1 156 ? 29.256 5.697 64.792 1.00 41.09 213 VAL E C 1
ATOM 9187 O O . VAL E 1 156 ? 28.884 6.853 64.562 1.00 47.23 213 VAL E O 1
ATOM 9191 N N . LEU E 1 157 ? 29.010 4.683 63.974 1.00 39.93 214 LEU E N 1
ATOM 9192 C CA . LEU E 1 157 ? 28.098 4.794 62.847 1.00 41.64 214 LEU E CA 1
ATOM 9193 C C . LEU E 1 157 ? 26.962 3.794 63.041 1.00 41.36 214 LEU E C 1
ATOM 9194 O O . LEU E 1 157 ? 27.083 2.840 63.813 1.00 42.02 214 LEU E O 1
ATOM 9199 N N . GLN E 1 158 ? 25.848 4.017 62.343 1.00 40.62 215 GLN E N 1
ATOM 9200 C CA . GLN E 1 158 ? 24.622 3.250 62.555 1.00 41.13 215 GLN E CA 1
ATOM 9201 C C . GLN E 1 158 ? 24.267 2.423 61.325 1.00 44.44 215 GLN E C 1
ATOM 9202 O O . GLN E 1 158 ? 24.405 2.891 60.190 1.00 48.18 215 GLN E O 1
ATOM 9208 N N . GLY E 1 159 ? 23.792 1.198 61.557 1.00 41.08 216 GLY E N 1
ATOM 9209 C CA . GLY E 1 159 ? 23.306 0.354 60.483 1.00 37.31 216 GLY E CA 1
ATOM 9210 C C . GLY E 1 159 ? 21.839 0.020 60.660 1.00 43.53 216 GLY E C 1
ATOM 9211 O O . GLY E 1 159 ? 21.138 0.696 61.420 1.00 47.24 216 GLY E O 1
ATOM 9212 N N . ASP E 1 160 ? 21.362 -1.019 59.969 1.00 40.75 217 ASP E N 1
ATOM 9213 C CA . ASP E 1 160 ? 19.976 -1.472 60.069 1.00 39.10 217 ASP E CA 1
ATOM 9214 C C . ASP E 1 160 ? 19.914 -2.996 60.118 1.00 37.54 217 ASP E C 1
ATOM 9215 O O . ASP E 1 160 ? 18.978 -3.615 59.599 1.00 37.52 217 ASP E O 1
ATOM 9220 N N . TRP E 1 161 ? 20.917 -3.618 60.737 1.00 38.12 218 TRP E N 1
ATOM 9221 C CA . TRP E 1 161 ? 21.087 -5.056 60.937 1.00 39.64 218 TRP E CA 1
ATOM 9222 C C . TRP E 1 161 ? 21.584 -5.780 59.677 1.00 36.37 218 TRP E C 1
ATOM 9223 O O . TRP E 1 161 ? 21.989 -6.936 59.779 1.00 35.69 218 TRP E O 1
ATOM 9234 N N . SER E 1 162 ? 21.584 -5.151 58.505 1.00 33.79 219 SER E N 1
ATOM 9235 C CA . SER E 1 162 ? 21.910 -5.852 57.271 1.00 36.60 219 SER E CA 1
ATOM 9236 C C . SER E 1 162 ? 23.415 -5.860 57.000 1.00 37.83 219 SER E C 1
ATOM 9237 O O . SER E 1 162 ? 24.158 -4.982 57.448 1.00 36.56 219 SER E O 1
ATOM 9240 N N . ALA E 1 163 ? 23.861 -6.873 56.251 1.00 36.71 220 ALA E N 1
ATOM 9241 C CA . ALA E 1 163 ? 25.270 -6.935 55.871 1.00 37.67 220 ALA E CA 1
ATOM 9242 C C . ALA E 1 163 ? 25.656 -5.757 54.994 1.00 38.14 220 ALA E C 1
ATOM 9243 O O . ALA E 1 163 ? 26.786 -5.257 55.082 1.00 39.78 220 ALA E O 1
ATOM 9245 N N . ALA E 1 164 ? 24.732 -5.304 54.146 1.00 37.70 221 ALA E N 1
ATOM 9246 C CA . ALA E 1 164 ? 24.986 -4.129 53.321 1.00 39.58 221 ALA E CA 1
ATOM 9247 C C . ALA E 1 164 ? 25.336 -2.918 54.181 1.00 40.89 221 ALA E C 1
ATOM 9248 O O . ALA E 1 164 ? 26.324 -2.221 53.921 1.00 41.92 221 ALA E O 1
ATOM 9250 N N . SER E 1 165 ? 24.548 -2.669 55.232 1.00 37.78 222 SER E N 1
ATOM 9251 C CA . SER E 1 165 ? 24.811 -1.521 56.095 1.00 40.69 222 SER E CA 1
ATOM 9252 C C . SER E 1 165 ? 26.167 -1.637 56.783 1.00 39.54 222 SER E C 1
ATOM 9253 O O . SER E 1 165 ? 26.865 -0.632 56.966 1.00 41.02 222 SER E O 1
ATOM 9256 N N . GLY E 1 166 ? 26.557 -2.854 57.176 1.00 39.10 223 GLY E N 1
ATOM 9257 C CA . GLY E 1 166 ? 27.868 -3.038 57.778 1.00 39.31 223 GLY E CA 1
ATOM 9258 C C . GLY E 1 166 ? 28.989 -2.731 56.808 1.00 41.13 223 GLY E C 1
ATOM 9259 O O . GLY E 1 166 ? 29.995 -2.121 57.178 1.00 38.38 223 GLY E O 1
ATOM 9260 N N . TYR E 1 167 ? 28.817 -3.136 55.546 1.00 41.53 224 TYR E N 1
ATOM 9261 C CA . TYR E 1 167 ? 29.789 -2.827 54.504 1.00 41.62 224 TYR E CA 1
ATOM 9262 C C . TYR E 1 167 ? 29.892 -1.322 54.264 1.00 43.52 224 TYR E C 1
ATOM 9263 O O . TYR E 1 167 ? 31.001 -0.781 54.161 1.00 45.82 224 TYR E O 1
ATOM 9272 N N . GLU E 1 168 ? 28.751 -0.629 54.173 1.00 41.05 225 GLU E N 1
ATOM 9273 C CA . GLU E 1 168 ? 28.772 0.809 53.911 1.00 43.68 225 GLU E CA 1
ATOM 9274 C C . GLU E 1 168 ? 29.408 1.574 55.063 1.00 43.81 225 GLU E C 1
ATOM 9275 O O . GLU E 1 168 ? 30.250 2.457 54.849 1.00 45.67 225 GLU E O 1
ATOM 9281 N N . ALA E 1 169 ? 28.998 1.261 56.295 1.00 43.13 226 ALA E N 1
ATOM 9282 C CA . ALA E 1 169 ? 29.511 1.978 57.458 1.00 45.49 226 ALA E CA 1
ATOM 9283 C C . ALA E 1 169 ? 31.001 1.729 57.646 1.00 47.92 226 ALA E C 1
ATOM 9284 O O . ALA E 1 169 ? 31.764 2.663 57.915 1.00 52.70 226 ALA E O 1
ATOM 9286 N N . ALA E 1 170 ? 31.432 0.474 57.497 1.00 43.53 227 ALA E N 1
ATOM 9287 C CA . ALA E 1 170 ? 32.852 0.153 57.605 1.00 46.51 227 ALA E CA 1
ATOM 9288 C C . ALA E 1 170 ? 33.683 0.963 56.618 1.00 51.55 227 ALA E C 1
ATOM 9289 O O . ALA E 1 170 ? 34.806 1.367 56.935 1.00 52.47 227 ALA E O 1
ATOM 9291 N N . ARG E 1 171 ? 33.153 1.203 55.415 1.00 50.50 228 ARG E N 1
ATOM 9292 C CA . ARG E 1 171 ? 33.883 1.995 54.431 1.00 53.37 228 ARG E CA 1
ATOM 9293 C C . ARG E 1 171 ? 33.892 3.469 54.798 1.00 57.96 228 ARG E C 1
ATOM 9294 O O . ARG E 1 171 ? 34.866 4.175 54.516 1.00 59.58 228 ARG E O 1
ATOM 9302 N N . GLN E 1 172 ? 32.812 3.952 55.408 1.00 54.41 229 GLN E N 1
ATOM 9303 C CA . GLN E 1 172 ? 32.815 5.318 55.906 1.00 57.70 229 GLN E CA 1
ATOM 9304 C C . GLN E 1 172 ? 33.859 5.496 57.000 1.00 59.40 229 GLN E C 1
ATOM 9305 O O . GLN E 1 172 ? 34.496 6.552 57.085 1.00 71.50 229 GLN E O 1
ATOM 9311 N N . LEU E 1 173 ? 34.061 4.468 57.828 1.00 56.48 230 LEU E N 1
ATOM 9312 C CA . LEU E 1 173 ? 35.070 4.529 58.880 1.00 56.98 230 LEU E CA 1
ATOM 9313 C C . LEU E 1 173 ? 36.479 4.392 58.316 1.00 62.64 230 LEU E C 1
ATOM 9314 O O . LEU E 1 173 ? 37.414 5.027 58.818 1.00 64.65 230 LEU E O 1
ATOM 9319 N N . LEU E 1 174 ? 36.655 3.570 57.278 1.00 61.43 231 LEU E N 1
ATOM 9320 C CA . LEU E 1 174 ? 37.977 3.365 56.696 1.00 65.09 231 LEU E CA 1
ATOM 9321 C C . LEU E 1 174 ? 38.521 4.617 56.024 1.00 66.56 231 LEU E C 1
ATOM 9322 O O . LEU E 1 174 ? 39.697 4.632 55.646 1.00 72.78 231 LEU E O 1
ATOM 9327 N N . GLU E 1 175 ? 37.701 5.657 55.858 1.00 65.36 232 GLU E N 1
ATOM 9328 C CA . GLU E 1 175 ? 38.239 6.962 55.499 1.00 70.14 232 GLU E CA 1
ATOM 9329 C C . GLU E 1 175 ? 39.089 7.545 56.621 1.00 71.95 232 GLU E C 1
ATOM 9330 O O . GLU E 1 175 ? 39.916 8.426 56.362 1.00 70.72 232 GLU E O 1
ATOM 9336 N N . GLN E 1 176 ? 38.904 7.073 57.854 1.00 70.74 233 GLN E N 1
ATOM 9337 C CA . GLN E 1 176 ? 39.754 7.422 58.991 1.00 69.12 233 GLN E CA 1
ATOM 9338 C C . GLN E 1 176 ? 40.245 6.130 59.630 1.00 70.19 233 GLN E C 1
ATOM 9339 O O . GLN E 1 176 ? 39.655 5.640 60.604 1.00 65.87 233 GLN E O 1
ATOM 9345 N N . PRO E 1 177 ? 41.341 5.540 59.103 1.00 70.32 234 PRO E N 1
ATOM 9346 C CA . PRO E 1 177 ? 41.824 4.240 59.589 1.00 68.18 234 PRO E CA 1
ATOM 9347 C C . PRO E 1 177 ? 42.687 4.334 60.848 1.00 63.74 234 PRO E C 1
ATOM 9348 O O . PRO E 1 177 ? 43.790 3.793 60.908 1.00 69.91 234 PRO E O 1
ATOM 9352 N N . ASP E 1 178 ? 42.176 5.023 61.867 1.00 59.12 235 ASP E N 1
ATOM 9353 C CA . ASP E 1 178 ? 42.888 5.158 63.131 1.00 63.93 235 ASP E CA 1
ATOM 9354 C C . ASP E 1 178 ? 42.456 4.140 64.178 1.00 62.09 235 ASP E C 1
ATOM 9355 O O . ASP E 1 178 ? 43.159 3.968 65.178 1.00 62.84 235 ASP E O 1
ATOM 9360 N N . PHE E 1 179 ? 41.328 3.468 63.975 1.00 59.15 236 PHE E N 1
ATOM 9361 C CA . PHE E 1 179 ? 40.852 2.465 64.913 1.00 55.14 236 PHE E CA 1
ATOM 9362 C C . PHE E 1 179 ? 41.578 1.141 64.700 1.00 51.13 236 PHE E C 1
ATOM 9363 O O . PHE E 1 179 ? 42.050 0.833 63.603 1.00 53.81 236 PHE E O 1
ATOM 9371 N N . THR E 1 180 ? 41.647 0.348 65.764 1.00 48.48 237 THR E N 1
ATOM 9372 C CA . THR E 1 180 ? 42.226 -0.984 65.705 1.00 48.38 237 THR E CA 1
ATOM 9373 C C . THR E 1 180 ? 41.204 -2.095 65.899 1.00 49.71 237 THR E C 1
ATOM 9374 O O . THR E 1 180 ? 41.567 -3.272 65.784 1.00 48.60 237 THR E O 1
ATOM 9378 N N . ALA E 1 181 ? 39.949 -1.760 66.199 1.00 45.08 238 ALA E N 1
ATOM 9379 C CA . ALA E 1 181 ? 38.923 -2.759 66.449 1.00 47.57 238 ALA E CA 1
ATOM 9380 C C . ALA E 1 181 ? 37.566 -2.185 66.079 1.00 46.34 238 ALA E C 1
ATOM 9381 O O . ALA E 1 181 ? 37.325 -0.981 66.210 1.00 43.92 238 ALA E O 1
ATOM 9383 N N . ILE E 1 182 ? 36.681 -3.070 65.623 1.00 41.72 239 ILE E N 1
ATOM 9384 C CA . ILE E 1 182 ? 35.325 -2.714 65.228 1.00 43.17 239 ILE E CA 1
ATOM 9385 C C . ILE E 1 182 ? 34.365 -3.677 65.907 1.00 41.65 239 ILE E C 1
ATOM 9386 O O . ILE E 1 182 ? 34.445 -4.895 65.692 1.00 40.71 239 ILE E O 1
ATOM 9391 N N . PHE E 1 183 ? 33.450 -3.138 66.704 1.00 40.76 240 PHE E N 1
ATOM 9392 C CA . PHE E 1 183 ? 32.360 -3.920 67.280 1.00 40.33 240 PHE E CA 1
ATOM 9393 C C . PHE E 1 183 ? 31.105 -3.644 66.465 1.00 38.54 240 PHE E C 1
ATOM 9394 O O . PHE E 1 183 ? 30.492 -2.581 66.591 1.00 35.65 240 PHE E O 1
ATOM 9402 N N . ALA E 1 184 ? 30.730 -4.608 65.628 1.00 36.24 241 ALA E N 1
ATOM 9403 C CA . ALA E 1 184 ? 29.469 -4.565 64.909 1.00 34.47 241 ALA E CA 1
ATOM 9404 C C . ALA E 1 184 ? 28.360 -5.139 65.787 1.00 39.08 241 ALA E C 1
ATOM 9405 O O . ALA E 1 184 ? 28.535 -6.190 66.418 1.00 36.19 241 ALA E O 1
ATOM 9407 N N . ALA E 1 185 ? 27.213 -4.445 65.817 1.00 31.10 242 ALA E N 1
ATOM 9408 C CA . ALA E 1 185 ? 26.108 -4.796 66.710 1.00 39.62 242 ALA E CA 1
ATOM 9409 C C . ALA E 1 185 ? 25.432 -6.125 66.376 1.00 37.97 242 ALA E C 1
ATOM 9410 O O . ALA E 1 185 ? 24.617 -6.587 67.181 1.00 38.26 242 ALA E O 1
ATOM 9412 N N . ASN E 1 186 ? 25.714 -6.735 65.225 1.00 33.28 243 ASN E N 1
ATOM 9413 C CA . ASN E 1 186 ? 25.243 -8.091 64.958 1.00 35.57 243 ASN E CA 1
ATOM 9414 C C . ASN E 1 186 ? 26.169 -8.748 63.938 1.00 36.56 243 ASN E C 1
ATOM 9415 O O . ASN E 1 186 ? 27.069 -8.109 63.386 1.00 38.04 243 ASN E O 1
ATOM 9420 N N . ASP E 1 187 ? 25.937 -10.045 63.693 1.00 33.84 244 ASP E N 1
ATOM 9421 C CA . ASP E 1 187 ? 26.858 -10.821 62.865 1.00 32.86 244 ASP E CA 1
ATOM 9422 C C . ASP E 1 187 ? 26.684 -10.545 61.379 1.00 29.72 244 ASP E C 1
ATOM 9423 O O . ASP E 1 187 ? 27.641 -10.689 60.614 1.00 34.41 244 ASP E O 1
ATOM 9428 N N . GLN E 1 188 ? 25.484 -10.166 60.949 1.00 31.29 245 GLN E N 1
ATOM 9429 C CA . GLN E 1 188 ? 25.285 -9.762 59.561 1.00 31.24 245 GLN E CA 1
ATOM 9430 C C . GLN E 1 188 ? 26.098 -8.515 59.234 1.00 32.75 245 GLN E C 1
ATOM 9431 O O . GLN E 1 188 ? 26.817 -8.473 58.229 1.00 36.54 245 GLN E O 1
ATOM 9437 N N . MET E 1 189 ? 25.993 -7.480 60.068 1.00 31.69 246 MET E N 1
ATOM 9438 C CA . MET E 1 189 ? 26.762 -6.269 59.797 1.00 37.68 246 MET E CA 1
ATOM 9439 C C . MET E 1 189 ? 28.261 -6.535 59.886 1.00 35.06 246 MET E C 1
ATOM 9440 O O . MET E 1 189 ? 29.041 -5.920 59.152 1.00 33.44 246 MET E O 1
ATOM 9445 N N . ALA E 1 190 ? 28.678 -7.451 60.770 1.00 34.76 247 ALA E N 1
ATOM 9446 C CA . ALA E 1 190 ? 30.089 -7.820 60.859 1.00 32.76 247 ALA E CA 1
ATOM 9447 C C . ALA E 1 190 ? 30.562 -8.514 59.591 1.00 36.70 247 ALA E C 1
ATOM 9448 O O . ALA E 1 190 ? 31.722 -8.354 59.192 1.00 34.90 247 ALA E O 1
ATOM 9450 N N . LEU E 1 191 ? 29.680 -9.285 58.948 1.00 36.63 248 LEU E N 1
ATOM 9451 C CA . LEU E 1 191 ? 30.028 -9.900 57.674 1.00 36.49 248 LEU E CA 1
ATOM 9452 C C . LEU E 1 191 ? 30.360 -8.838 56.632 1.00 37.60 248 LEU E C 1
ATOM 9453 O O . LEU E 1 191 ? 31.382 -8.928 55.942 1.00 35.68 248 LEU E O 1
ATOM 9458 N N . GLY E 1 192 ? 29.508 -7.815 56.513 1.00 38.37 249 GLY E N 1
ATOM 9459 C CA . GLY E 1 192 ? 29.817 -6.703 55.626 1.00 38.96 249 GLY E CA 1
ATOM 9460 C C . GLY E 1 192 ? 31.073 -5.954 56.029 1.00 37.62 249 GLY E C 1
ATOM 9461 O O . GLY E 1 192 ? 31.807 -5.458 55.166 1.00 39.86 249 GLY E O 1
ATOM 9462 N N . VAL E 1 193 ? 31.341 -5.866 57.337 1.00 30.78 250 VAL E N 1
ATOM 9463 C CA . VAL E 1 193 ? 32.581 -5.254 57.812 1.00 43.26 250 VAL E CA 1
ATOM 9464 C C . VAL E 1 193 ? 33.786 -6.034 57.299 1.00 43.43 250 VAL E C 1
ATOM 9465 O O . VAL E 1 193 ? 34.793 -5.449 56.890 1.00 45.73 250 VAL E O 1
ATOM 9469 N N . LEU E 1 194 ? 33.701 -7.366 57.306 1.00 44.05 251 LEU E N 1
ATOM 9470 C CA . LEU E 1 194 ? 34.812 -8.173 56.812 1.00 44.28 251 LEU E CA 1
ATOM 9471 C C . LEU E 1 194 ? 35.014 -8.000 55.313 1.00 45.31 251 LEU E C 1
ATOM 9472 O O . LEU E 1 194 ? 36.127 -8.209 54.814 1.00 53.91 251 LEU E O 1
ATOM 9477 N N . ARG E 1 195 ? 33.968 -7.617 54.580 1.00 39.96 252 ARG E N 1
ATOM 9478 C CA . ARG E 1 195 ? 34.138 -7.383 53.148 1.00 50.37 252 ARG E CA 1
ATOM 9479 C C . ARG E 1 195 ? 34.900 -6.092 52.896 1.00 52.36 252 ARG E C 1
ATOM 9480 O O . ARG E 1 195 ? 35.837 -6.055 52.089 1.00 56.77 252 ARG E O 1
ATOM 9488 N N . ALA E 1 196 ? 34.504 -5.017 53.577 1.00 50.24 253 ALA E N 1
ATOM 9489 C CA . ALA E 1 196 ? 35.197 -3.745 53.429 1.00 54.27 253 ALA E CA 1
ATOM 9490 C C . ALA E 1 196 ? 36.644 -3.819 53.905 1.00 56.48 253 ALA E C 1
ATOM 9491 O O . ALA E 1 196 ? 37.481 -3.054 53.415 1.00 59.36 253 ALA E O 1
ATOM 9493 N N . LEU E 1 197 ? 36.956 -4.729 54.834 1.00 54.32 254 LEU E N 1
ATOM 9494 C CA . LEU E 1 197 ? 38.312 -4.902 55.345 1.00 58.06 254 LEU E CA 1
ATOM 9495 C C . LEU E 1 197 ? 39.164 -5.836 54.485 1.00 63.88 254 LEU E C 1
ATOM 9496 O O . LEU E 1 197 ? 40.367 -5.602 54.347 1.00 69.29 254 LEU E O 1
ATOM 9501 N N . HIS E 1 198 ? 38.586 -6.897 53.911 1.00 59.58 255 HIS E N 1
ATOM 9502 C CA . HIS E 1 198 ? 39.371 -7.769 53.038 1.00 61.96 255 HIS E CA 1
ATOM 9503 C C . HIS E 1 198 ? 39.713 -7.062 51.732 1.00 70.53 255 HIS E C 1
ATOM 9504 O O . HIS E 1 198 ? 40.864 -7.098 51.277 1.00 72.19 255 HIS E O 1
ATOM 9511 N N . GLU E 1 199 ? 38.728 -6.414 51.114 1.00 79.71 256 GLU E N 1
ATOM 9512 C CA . GLU E 1 199 ? 39.046 -5.329 50.199 1.00 82.58 256 GLU E CA 1
ATOM 9513 C C . GLU E 1 199 ? 39.723 -4.212 50.988 1.00 88.63 256 GLU E C 1
ATOM 9514 O O . GLU E 1 199 ? 39.574 -4.109 52.207 1.00 89.47 256 GLU E O 1
ATOM 9520 N N . ARG E 1 200 ? 40.478 -3.371 50.284 1.00 78.89 257 ARG E N 1
ATOM 9521 C CA . ARG E 1 200 ? 41.401 -2.411 50.887 1.00 82.96 257 ARG E CA 1
ATOM 9522 C C . ARG E 1 200 ? 42.561 -3.099 51.593 1.00 80.17 257 ARG E C 1
ATOM 9523 O O . ARG E 1 200 ? 43.265 -2.457 52.380 1.00 87.73 257 ARG E O 1
ATOM 9531 N N . GLY E 1 201 ? 42.757 -4.395 51.358 1.00 75.01 258 GLY E N 1
ATOM 9532 C CA . GLY E 1 201 ? 43.958 -5.089 51.784 1.00 75.16 258 GLY E CA 1
ATOM 9533 C C . GLY E 1 201 ? 44.207 -5.134 53.274 1.00 70.57 258 GLY E C 1
ATOM 9534 O O . GLY E 1 201 ? 45.324 -5.448 53.692 1.00 75.31 258 GLY E O 1
ATOM 9535 N N . LEU E 1 202 ? 43.205 -4.833 54.093 1.00 71.07 259 LEU E N 1
ATOM 9536 C CA . LEU E 1 202 ? 43.389 -4.874 55.537 1.00 68.63 259 LEU E CA 1
ATOM 9537 C C . LEU E 1 202 ? 43.201 -6.294 56.060 1.00 69.06 259 LEU E C 1
ATOM 9538 O O . LEU E 1 202 ? 42.314 -7.027 55.612 1.00 69.78 259 LEU E O 1
ATOM 9543 N N . ARG E 1 203 ? 44.048 -6.685 57.007 1.00 63.31 260 ARG E N 1
ATOM 9544 C CA . ARG E 1 203 ? 44.037 -8.038 57.542 1.00 64.35 260 ARG E CA 1
ATOM 9545 C C . ARG E 1 203 ? 43.215 -8.110 58.826 1.00 58.42 260 ARG E C 1
ATOM 9546 O O . ARG E 1 203 ? 43.085 -7.127 59.558 1.00 59.03 260 ARG E O 1
ATOM 9554 N N . VAL E 1 204 ? 42.652 -9.287 59.086 1.00 55.74 261 VAL E N 1
ATOM 9555 C CA . VAL E 1 204 ? 41.874 -9.543 60.298 1.00 55.95 261 VAL E CA 1
ATOM 9556 C C . VAL E 1 204 ? 42.404 -10.826 60.928 1.00 49.40 261 VAL E C 1
ATOM 9557 O O . VAL E 1 204 ? 42.463 -11.863 60.254 1.00 53.54 261 VAL E O 1
ATOM 9561 N N . PRO E 1 205 ? 42.810 -10.814 62.203 1.00 52.85 262 PRO E N 1
ATOM 9562 C CA . PRO E 1 205 ? 42.815 -9.690 63.147 1.00 54.06 262 PRO E CA 1
ATOM 9563 C C . PRO E 1 205 ? 44.129 -8.922 63.205 1.00 71.59 262 PRO E C 1
ATOM 9564 O O . PRO E 1 205 ? 44.267 -8.035 64.045 1.00 73.39 262 PRO E O 1
ATOM 9568 N N . ASP E 1 206 ? 45.102 -9.231 62.340 1.00 85.25 263 ASP E N 1
ATOM 9569 C CA . ASP E 1 206 ? 46.439 -8.655 62.482 1.00 85.64 263 ASP E CA 1
ATOM 9570 C C . ASP E 1 206 ? 46.441 -7.144 62.271 1.00 90.79 263 ASP E C 1
ATOM 9571 O O . ASP E 1 206 ? 47.299 -6.446 62.823 1.00 96.88 263 ASP E O 1
ATOM 9576 N N . ASP E 1 207 ? 45.496 -6.619 61.493 1.00 74.49 264 ASP E N 1
ATOM 9577 C CA . ASP E 1 207 ? 45.351 -5.178 61.326 1.00 67.21 264 ASP E CA 1
ATOM 9578 C C . ASP E 1 207 ? 44.199 -4.615 62.144 1.00 63.90 264 ASP E C 1
ATOM 9579 O O . ASP E 1 207 ? 44.393 -3.677 62.920 1.00 74.94 264 ASP E O 1
ATOM 9584 N N . VAL E 1 208 ? 43.001 -5.171 61.984 1.00 60.45 265 VAL E N 1
ATOM 9585 C CA . VAL E 1 208 ? 41.806 -4.706 62.675 1.00 53.07 265 VAL E CA 1
ATOM 9586 C C . VAL E 1 208 ? 41.103 -5.910 63.289 1.00 53.77 265 VAL E C 1
ATOM 9587 O O . VAL E 1 208 ? 40.891 -6.924 62.612 1.00 51.62 265 VAL E O 1
ATOM 9591 N N . SER E 1 209 ? 40.747 -5.797 64.565 1.00 48.20 266 SER E N 1
ATOM 9592 C CA . SER E 1 209 ? 39.947 -6.803 65.250 1.00 49.88 266 SER E CA 1
ATOM 9593 C C . SER E 1 209 ? 38.462 -6.551 65.005 1.00 47.77 266 SER E C 1
ATOM 9594 O O . SER E 1 209 ? 38.014 -5.402 64.926 1.00 43.39 266 SER E O 1
ATOM 9597 N N . VAL E 1 210 ? 37.702 -7.637 64.875 1.00 39.86 267 VAL E N 1
ATOM 9598 C CA . VAL E 1 210 ? 36.276 -7.561 64.593 1.00 42.64 267 VAL E CA 1
ATOM 9599 C C . VAL E 1 210 ? 35.531 -8.399 65.619 1.00 42.74 267 VAL E C 1
ATOM 9600 O O . VAL E 1 210 ? 35.938 -9.528 65.916 1.00 42.94 267 VAL E O 1
ATOM 9604 N N . VAL E 1 211 ? 34.459 -7.835 66.173 1.00 39.95 268 VAL E N 1
ATOM 9605 C CA . VAL E 1 211 ? 33.590 -8.514 67.127 1.00 39.30 268 VAL E CA 1
ATOM 9606 C C . VAL E 1 211 ? 32.152 -8.323 66.677 1.00 36.67 268 VAL E C 1
ATOM 9607 O O . VAL E 1 211 ? 31.739 -7.200 66.361 1.00 35.15 268 VAL E O 1
ATOM 9611 N N . GLY E 1 212 ? 31.391 -9.417 66.658 1.00 35.95 269 GLY E N 1
ATOM 9612 C CA . GLY E 1 212 ? 29.999 -9.391 66.306 1.00 33.30 269 GLY E CA 1
ATOM 9613 C C . GLY E 1 212 ? 29.089 -9.655 67.487 1.00 36.98 269 GLY E C 1
ATOM 9614 O O . GLY E 1 212 ? 29.486 -9.562 68.657 1.00 34.98 269 GLY E O 1
ATOM 9615 N N . PHE E 1 213 ? 27.845 -10.000 67.173 1.00 40.32 270 PHE E N 1
ATOM 9616 C CA . PHE E 1 213 ? 26.814 -10.259 68.165 1.00 38.25 270 PHE E CA 1
ATOM 9617 C C . PHE E 1 213 ? 25.793 -11.177 67.518 1.00 35.27 270 PHE E C 1
ATOM 9618 O O . PHE E 1 213 ? 25.456 -10.974 66.351 1.00 38.25 270 PHE E O 1
ATOM 9626 N N . ASP E 1 214 ? 25.359 -12.200 68.272 1.00 37.01 271 ASP E N 1
ATOM 9627 C CA . ASP E 1 214 ? 24.283 -13.161 67.988 1.00 38.65 271 ASP E CA 1
ATOM 9628 C C . ASP E 1 214 ? 24.801 -14.591 68.025 1.00 40.11 271 ASP E C 1
ATOM 9629 O O . ASP E 1 214 ? 24.152 -15.476 68.593 1.00 41.12 271 ASP E O 1
ATOM 9634 N N . ASP E 1 215 ? 25.968 -14.818 67.421 1.00 36.85 272 ASP E N 1
ATOM 9635 C CA . ASP E 1 215 ? 26.488 -16.156 67.134 1.00 37.98 272 ASP E CA 1
ATOM 9636 C C . ASP E 1 215 ? 25.519 -16.925 66.233 1.00 35.55 272 ASP E C 1
ATOM 9637 O O . ASP E 1 215 ? 24.953 -17.951 66.605 1.00 41.23 272 ASP E O 1
ATOM 9642 N N . ILE E 1 216 ? 25.334 -16.404 65.027 1.00 33.07 273 ILE E N 1
ATOM 9643 C CA . ILE E 1 216 ? 24.608 -17.153 64.009 1.00 35.21 273 ILE E CA 1
ATOM 9644 C C . ILE E 1 216 ? 25.515 -18.306 63.598 1.00 34.97 273 ILE E C 1
ATOM 9645 O O . ILE E 1 216 ? 26.742 -18.205 63.747 1.00 39.29 273 ILE E O 1
ATOM 9650 N N . PRO E 1 217 ? 24.970 -19.421 63.108 1.00 36.04 274 PRO E N 1
ATOM 9651 C CA . PRO E 1 217 ? 25.830 -20.577 62.802 1.00 34.45 274 PRO E CA 1
ATOM 9652 C C . PRO E 1 217 ? 26.943 -20.275 61.811 1.00 34.83 274 PRO E C 1
ATOM 9653 O O . PRO E 1 217 ? 28.047 -20.820 61.952 1.00 37.78 274 PRO E O 1
ATOM 9657 N N . GLU E 1 218 ? 26.695 -19.407 60.828 1.00 32.07 275 GLU E N 1
ATOM 9658 C CA . GLU E 1 218 ? 27.686 -19.125 59.794 1.00 33.98 275 GLU E CA 1
ATOM 9659 C C . GLU E 1 218 ? 28.878 -18.317 60.294 1.00 34.48 275 GLU E C 1
ATOM 9660 O O . GLU E 1 218 ? 29.897 -18.279 59.600 1.00 33.27 275 GLU E O 1
ATOM 9666 N N . SER E 1 219 ? 28.763 -17.636 61.441 1.00 35.16 276 SER E N 1
ATOM 9667 C CA . SER E 1 219 ? 29.869 -16.802 61.903 1.00 36.27 276 SER E CA 1
ATOM 9668 C C . SER E 1 219 ? 31.113 -17.641 62.175 1.00 36.30 276 SER E C 1
ATOM 9669 O O . SER E 1 219 ? 32.239 -17.163 61.997 1.00 38.25 276 SER E O 1
ATOM 9672 N N . ALA E 1 220 ? 30.939 -18.903 62.558 1.00 39.54 277 ALA E N 1
ATOM 9673 C CA . ALA E 1 220 ? 32.090 -19.781 62.717 1.00 40.54 277 ALA E CA 1
ATOM 9674 C C . ALA E 1 220 ? 32.779 -20.085 61.395 1.00 41.66 277 ALA E C 1
ATOM 9675 O O . ALA E 1 220 ? 33.831 -20.734 61.403 1.00 47.64 277 ALA E O 1
ATOM 9677 N N . TYR E 1 221 ? 32.210 -19.642 60.269 1.00 36.13 278 TYR E N 1
ATOM 9678 C CA . TYR E 1 221 ? 32.752 -19.909 58.945 1.00 31.40 278 TYR E CA 1
ATOM 9679 C C . TYR E 1 221 ? 32.831 -18.643 58.098 1.00 34.15 278 TYR E C 1
ATOM 9680 O O . TYR E 1 221 ? 32.941 -18.730 56.866 1.00 32.13 278 TYR E O 1
ATOM 9689 N N . PHE E 1 222 ? 32.780 -17.470 58.732 1.00 33.46 279 PHE E N 1
ATOM 9690 C CA . PHE E 1 222 ? 33.182 -16.237 58.073 1.00 42.99 279 PHE E CA 1
ATOM 9691 C C . PHE E 1 222 ? 34.667 -16.321 57.725 1.00 51.20 279 PHE E C 1
ATOM 9692 O O . PHE E 1 222 ? 35.391 -17.183 58.228 1.00 51.87 279 PHE E O 1
ATOM 9700 N N . HIS E 1 223 ? 35.128 -15.408 56.851 1.00 77.21 280 HIS E N 1
ATOM 9701 C CA . HIS E 1 223 ? 36.466 -15.543 56.271 1.00 82.92 280 HIS E CA 1
ATOM 9702 C C . HIS E 1 223 ? 37.502 -15.737 57.379 1.00 86.53 280 HIS E C 1
ATOM 9703 O O . HIS E 1 223 ? 38.227 -16.743 57.352 1.00 91.20 280 HIS E O 1
ATOM 9710 N N . PRO E 1 224 ? 37.615 -14.843 58.362 1.00 64.08 281 PRO E N 1
ATOM 9711 C CA . PRO E 1 224 ? 38.143 -15.267 59.653 1.00 57.72 281 PRO E CA 1
ATOM 9712 C C . PRO E 1 224 ? 36.992 -15.605 60.582 1.00 54.04 281 PRO E C 1
ATOM 9713 O O . PRO E 1 224 ? 36.090 -14.773 60.777 1.00 47.95 281 PRO E O 1
ATOM 9717 N N . PRO E 1 225 ? 36.955 -16.836 61.133 1.00 49.07 282 PRO E N 1
ATOM 9718 C CA . PRO E 1 225 ? 35.888 -17.200 62.079 1.00 43.27 282 PRO E CA 1
ATOM 9719 C C . PRO E 1 225 ? 35.667 -16.126 63.135 1.00 45.07 282 PRO E C 1
ATOM 9720 O O . PRO E 1 225 ? 36.597 -15.741 63.854 1.00 41.29 282 PRO E O 1
ATOM 9724 N N . LEU E 1 226 ? 34.432 -15.623 63.209 1.00 39.77 283 LEU E N 1
ATOM 9725 C CA . LEU E 1 226 ? 34.145 -14.378 63.905 1.00 36.44 283 LEU E CA 1
ATOM 9726 C C . LEU E 1 226 ? 33.988 -14.608 65.402 1.00 38.79 283 LEU E C 1
ATOM 9727 O O . LEU E 1 226 ? 33.289 -15.530 65.834 1.00 38.86 283 LEU E O 1
ATOM 9732 N N . THR E 1 227 ? 34.637 -13.765 66.193 1.00 37.36 284 THR E N 1
ATOM 9733 C CA . THR E 1 227 ? 34.403 -13.734 67.629 1.00 38.86 284 THR E CA 1
ATOM 9734 C C . THR E 1 227 ? 33.118 -12.958 67.886 1.00 33.82 284 THR E C 1
ATOM 9735 O O . THR E 1 227 ? 32.979 -11.817 67.439 1.00 32.85 284 THR E O 1
ATOM 9739 N N . THR E 1 228 ? 32.178 -13.571 68.598 1.00 38.09 285 THR E N 1
ATOM 9740 C CA . THR E 1 228 ? 30.846 -13.001 68.718 1.00 40.05 285 THR E CA 1
ATOM 9741 C C . THR E 1 228 ? 30.279 -13.317 70.099 1.00 38.55 285 THR E C 1
ATOM 9742 O O . THR E 1 228 ? 30.853 -14.087 70.871 1.00 35.51 285 THR E O 1
ATOM 9746 N N . VAL E 1 229 ? 29.148 -12.687 70.407 1.00 38.18 286 VAL E N 1
ATOM 9747 C CA . VAL E 1 229 ? 28.427 -12.886 71.660 1.00 40.65 286 VAL E CA 1
ATOM 9748 C C . VAL E 1 229 ? 27.195 -13.724 71.352 1.00 39.36 286 VAL E C 1
ATOM 9749 O O . VAL E 1 229 ? 26.364 -13.330 70.525 1.00 43.22 286 VAL E O 1
ATOM 9753 N N . ARG E 1 230 ? 27.067 -14.867 72.021 1.00 41.24 287 ARG E N 1
ATOM 9754 C CA . ARG E 1 230 ? 26.014 -15.815 71.687 1.00 45.42 287 ARG E CA 1
ATOM 9755 C C . ARG E 1 230 ? 24.692 -15.435 72.342 1.00 46.09 287 ARG E C 1
ATOM 9756 O O . ARG E 1 230 ? 24.643 -15.060 73.516 1.00 50.53 287 ARG E O 1
ATOM 9764 N N . GLN E 1 231 ? 23.618 -15.534 71.566 1.00 43.14 288 GLN E N 1
ATOM 9765 C CA . GLN E 1 231 ? 22.253 -15.394 72.056 1.00 45.81 288 GLN E CA 1
ATOM 9766 C C . GLN E 1 231 ? 21.510 -16.688 71.752 1.00 46.56 288 GLN E C 1
ATOM 9767 O O . GLN E 1 231 ? 21.360 -17.057 70.582 1.00 46.90 288 GLN E O 1
ATOM 9773 N N . ASP E 1 232 ? 21.056 -17.381 72.794 1.00 47.39 289 ASP E N 1
ATOM 9774 C CA . ASP E 1 232 ? 20.277 -18.606 72.601 1.00 50.23 289 ASP E CA 1
ATOM 9775 C C . ASP E 1 232 ? 18.859 -18.218 72.194 1.00 46.21 289 ASP E C 1
ATOM 9776 O O . ASP E 1 232 ? 17.951 -18.148 73.021 1.00 48.99 289 ASP E O 1
ATOM 9781 N N . PHE E 1 233 ? 18.670 -17.973 70.893 1.00 44.54 290 PHE E N 1
ATOM 9782 C CA . PHE E 1 233 ? 17.371 -17.539 70.382 1.00 47.27 290 PHE E CA 1
ATOM 9783 C C . PHE E 1 233 ? 16.294 -18.601 70.594 1.00 52.28 290 PHE E C 1
ATOM 9784 O O . PHE E 1 233 ? 15.133 -18.265 70.863 1.00 50.39 290 PHE E O 1
ATOM 9792 N N . GLU E 1 234 ? 16.653 -19.886 70.466 1.00 59.25 291 GLU E N 1
ATOM 9793 C CA . GLU E 1 234 ? 15.672 -20.958 70.633 1.00 56.03 291 GLU E CA 1
ATOM 9794 C C . GLU E 1 234 ? 15.104 -20.975 72.047 1.00 51.11 291 GLU E C 1
ATOM 9795 O O . GLU E 1 234 ? 13.888 -21.071 72.238 1.00 55.49 291 GLU E O 1
ATOM 9801 N N . GLU E 1 235 ? 15.971 -20.883 73.055 1.00 52.77 292 GLU E N 1
ATOM 9802 C CA . GLU E 1 235 ? 15.489 -20.856 74.432 1.00 52.14 292 GLU E CA 1
ATOM 9803 C C . GLU E 1 235 ? 14.663 -19.607 74.723 1.00 54.30 292 GLU E C 1
ATOM 9804 O O . GLU E 1 235 ? 13.768 -19.649 75.575 1.00 57.82 292 GLU E O 1
ATOM 9810 N N . LEU E 1 236 ? 14.951 -18.488 74.049 1.00 53.99 293 LEU E N 1
ATOM 9811 C CA . LEU E 1 236 ? 14.079 -17.321 74.170 1.00 52.27 293 LEU E CA 1
ATOM 9812 C C . LEU E 1 236 ? 12.659 -17.675 73.762 1.00 52.84 293 LEU E C 1
ATOM 9813 O O . LEU E 1 236 ? 11.690 -17.215 74.377 1.00 51.98 293 LEU E O 1
ATOM 9818 N N . GLY E 1 237 ? 12.523 -18.499 72.720 1.00 49.80 294 GLY E N 1
ATOM 9819 C CA . GLY E 1 237 ? 11.208 -18.932 72.289 1.00 51.49 294 GLY E CA 1
ATOM 9820 C C . GLY E 1 237 ? 10.557 -19.911 73.248 1.00 54.28 294 GLY E C 1
ATOM 9821 O O . GLY E 1 237 ? 9.369 -19.785 73.555 1.00 58.26 294 GLY E O 1
ATOM 9822 N N . ARG E 1 238 ? 11.315 -20.910 73.722 1.00 51.94 295 ARG E N 1
ATOM 9823 C CA . ARG E 1 238 ? 10.756 -21.869 74.674 1.00 53.76 295 ARG E CA 1
ATOM 9824 C C . ARG E 1 238 ? 10.317 -21.180 75.958 1.00 57.96 295 ARG E C 1
ATOM 9825 O O . ARG E 1 238 ? 9.258 -21.497 76.511 1.00 57.89 295 ARG E O 1
ATOM 9833 N N . GLN E 1 239 ? 11.115 -20.226 76.442 1.00 53.23 296 GLN E N 1
ATOM 9834 C CA . GLN E 1 239 ? 10.791 -19.566 77.700 1.00 55.97 296 GLN E CA 1
ATOM 9835 C C . GLN E 1 239 ? 9.642 -18.584 77.538 1.00 56.46 296 GLN E C 1
ATOM 9836 O O . GLN E 1 239 ? 8.890 -18.348 78.492 1.00 61.04 296 GLN E O 1
ATOM 9842 N N . ALA E 1 240 ? 9.488 -18.001 76.349 1.00 53.07 297 ALA E N 1
ATOM 9843 C CA . ALA E 1 240 ? 8.325 -17.157 76.101 1.00 58.10 297 ALA E CA 1
ATOM 9844 C C . ALA E 1 240 ? 7.037 -17.973 76.148 1.00 57.01 297 ALA E C 1
ATOM 9845 O O . ALA E 1 240 ? 6.014 -17.507 76.664 1.00 51.97 297 ALA E O 1
ATOM 9847 N N . VAL E 1 241 ? 7.073 -19.199 75.624 1.00 52.01 298 VAL E N 1
ATOM 9848 C CA . VAL E 1 241 ? 5.893 -20.054 75.660 1.00 56.72 298 VAL E CA 1
ATOM 9849 C C . VAL E 1 241 ? 5.622 -20.523 77.084 1.00 59.01 298 VAL E C 1
ATOM 9850 O O . VAL E 1 241 ? 4.488 -20.448 77.570 1.00 60.46 298 VAL E O 1
ATOM 9854 N N . GLU E 1 242 ? 6.661 -20.999 77.780 1.00 57.55 299 GLU E N 1
ATOM 9855 C CA . GLU E 1 242 ? 6.482 -21.497 79.141 1.00 57.78 299 GLU E CA 1
ATOM 9856 C C . GLU E 1 242 ? 5.848 -20.439 80.031 1.00 59.52 299 GLU E C 1
ATOM 9857 O O . GLU E 1 242 ? 5.028 -20.752 80.902 1.00 58.89 299 GLU E O 1
ATOM 9863 N N . GLN E 1 243 ? 6.200 -19.175 79.808 1.00 61.86 300 GLN E N 1
ATOM 9864 C CA . GLN E 1 243 ? 5.617 -18.102 80.601 1.00 60.74 300 GLN E CA 1
ATOM 9865 C C . GLN E 1 243 ? 4.180 -17.828 80.184 1.00 56.78 300 GLN E C 1
ATOM 9866 O O . GLN E 1 243 ? 3.285 -17.741 81.032 1.00 66.00 300 GLN E O 1
ATOM 9872 N N . LEU E 1 244 ? 3.944 -17.676 78.879 1.00 59.97 301 LEU E N 1
ATOM 9873 C CA . LEU E 1 244 ? 2.592 -17.437 78.387 1.00 60.38 301 LEU E CA 1
ATOM 9874 C C . LEU E 1 244 ? 1.619 -18.501 78.880 1.00 60.41 301 LEU E C 1
ATOM 9875 O O . LEU E 1 244 ? 0.457 -18.197 79.168 1.00 60.11 301 LEU E O 1
ATOM 9880 N N . LEU E 1 245 ? 2.080 -19.746 79.009 1.00 60.62 302 LEU E N 1
ATOM 9881 C CA . LEU E 1 245 ? 1.225 -20.807 79.531 1.00 60.43 302 LEU E CA 1
ATOM 9882 C C . LEU E 1 245 ? 0.870 -20.563 80.995 1.00 65.53 302 LEU E C 1
ATOM 9883 O O . LEU E 1 245 ? -0.274 -20.794 81.411 1.00 63.72 302 LEU E O 1
ATOM 9888 N N . GLU E 1 246 ? 1.835 -20.091 81.791 1.00 60.25 303 GLU E N 1
ATOM 9889 C CA . GLU E 1 246 ? 1.556 -19.798 83.192 1.00 60.66 303 GLU E CA 1
ATOM 9890 C C . GLU E 1 246 ? 0.490 -18.721 83.328 1.00 63.36 303 GLU E C 1
ATOM 9891 O O . GLU E 1 246 ? -0.393 -18.818 84.187 1.00 67.26 303 GLU E O 1
ATOM 9897 N N . MET E 1 247 ? 0.550 -17.691 82.482 1.00 61.39 304 MET E N 1
ATOM 9898 C CA . MET E 1 247 ? -0.478 -16.654 82.514 1.00 67.19 304 MET E CA 1
ATOM 9899 C C . MET E 1 247 ? -1.823 -17.188 82.028 1.00 65.22 304 MET E C 1
ATOM 9900 O O . MET E 1 247 ? -2.872 -16.827 82.574 1.00 61.55 304 MET E O 1
ATOM 9905 N N . ILE E 1 248 ? -1.812 -18.043 81.002 1.00 61.47 305 ILE E N 1
ATOM 9906 C CA . ILE E 1 248 ? -3.055 -18.634 80.514 1.00 62.88 305 ILE E CA 1
ATOM 9907 C C . ILE E 1 248 ? -3.684 -19.516 81.586 1.00 62.70 305 ILE E C 1
ATOM 9908 O O . ILE E 1 248 ? -4.912 -19.568 81.723 1.00 64.89 305 ILE E O 1
ATOM 9913 N N . GLU E 1 249 ? -2.857 -20.216 82.369 1.00 62.94 306 GLU E N 1
ATOM 9914 C CA . GLU E 1 249 ? -3.331 -21.054 83.468 1.00 63.49 306 GLU E CA 1
ATOM 9915 C C . GLU E 1 249 ? -3.692 -20.255 84.715 1.00 65.38 306 GLU E C 1
ATOM 9916 O O . GLU E 1 249 ? -3.898 -20.854 85.779 1.00 60.03 306 GLU E O 1
ATOM 9922 N N . GLY E 1 250 ? -3.757 -18.927 84.613 1.00 72.45 307 GLY E N 1
ATOM 9923 C CA . GLY E 1 250 ? -4.205 -18.089 85.702 1.00 66.76 307 GLY E CA 1
ATOM 9924 C C . GLY E 1 250 ? -3.176 -17.798 86.767 1.00 64.70 307 GLY E C 1
ATOM 9925 O O . GLY E 1 250 ? -3.466 -17.012 87.679 1.00 66.61 307 GLY E O 1
ATOM 9926 N N . GLU E 1 251 ? -1.994 -18.410 86.699 1.00 64.40 308 GLU E N 1
ATOM 9927 C CA . GLU E 1 251 ? -0.936 -18.090 87.642 1.00 68.57 308 GLU E CA 1
ATOM 9928 C C . GLU E 1 251 ? -0.500 -16.640 87.456 1.00 72.09 308 GLU E C 1
ATOM 9929 O O . GLU E 1 251 ? -0.817 -15.988 86.458 1.00 77.24 308 GLU E O 1
ATOM 9935 N N . GLU E 1 252 ? 0.234 -16.131 88.444 1.00 72.48 309 GLU E N 1
ATOM 9936 C CA . GLU E 1 252 ? 0.780 -14.788 88.347 1.00 79.38 309 GLU E CA 1
ATOM 9937 C C . GLU E 1 252 ? 1.672 -14.670 87.113 1.00 79.37 309 GLU E C 1
ATOM 9938 O O . GLU E 1 252 ? 2.160 -15.674 86.590 1.00 80.79 309 GLU E O 1
ATOM 9944 N N . PRO E 1 253 ? 1.848 -13.461 86.595 1.00 83.56 310 PRO E N 1
ATOM 9945 C CA . PRO E 1 253 ? 2.903 -13.227 85.605 1.00 86.99 310 PRO E CA 1
ATOM 9946 C C . PRO E 1 253 ? 4.133 -12.616 86.254 1.00 84.54 310 PRO E C 1
ATOM 9947 O O . PRO E 1 253 ? 4.372 -11.405 86.132 1.00 89.27 310 PRO E O 1
ATOM 9951 N N . PRO E 1 254 ? 4.944 -13.410 86.951 1.00 86.23 311 PRO E N 1
ATOM 9952 C CA . PRO E 1 254 ? 6.074 -12.840 87.680 1.00 87.93 311 PRO E CA 1
ATOM 9953 C C . PRO E 1 254 ? 7.133 -12.351 86.709 1.00 85.55 311 PRO E C 1
ATOM 9954 O O . PRO E 1 254 ? 7.195 -12.825 85.564 1.00 79.12 311 PRO E O 1
ATOM 9958 N N . PRO E 1 255 ? 7.958 -11.390 87.121 1.00 85.53 312 PRO E N 1
ATOM 9959 C CA . PRO E 1 255 ? 8.934 -10.782 86.206 1.00 83.78 312 PRO E CA 1
ATOM 9960 C C . PRO E 1 255 ? 9.815 -11.827 85.551 1.00 84.44 312 PRO E C 1
ATOM 9961 O O . PRO E 1 255 ? 10.443 -12.648 86.238 1.00 81.59 312 PRO E O 1
ATOM 9965 N N . PRO E 1 256 ? 9.874 -11.832 84.222 1.00 88.79 313 PRO E N 1
ATOM 9966 C CA . PRO E 1 256 ? 10.759 -12.767 83.519 1.00 86.43 313 PRO E CA 1
ATOM 9967 C C . PRO E 1 256 ? 12.212 -12.504 83.866 1.00 81.21 313 PRO E C 1
ATOM 9968 O O . PRO E 1 256 ? 12.608 -11.378 84.176 1.00 80.03 313 PRO E O 1
ATOM 9972 N N . ALA E 1 257 ? 13.010 -13.561 83.790 1.00 86.84 314 ALA E N 1
ATOM 9973 C CA . ALA E 1 257 ? 14.427 -13.480 84.100 1.00 87.59 314 ALA E CA 1
ATOM 9974 C C . ALA E 1 257 ? 15.230 -13.164 82.844 1.00 77.23 314 ALA E C 1
ATOM 9975 O O . ALA E 1 257 ? 14.902 -13.623 81.746 1.00 71.64 314 ALA E O 1
ATOM 9977 N N . VAL E 1 258 ? 16.276 -12.358 83.018 1.00 75.60 315 VAL E N 1
ATOM 9978 C CA . VAL E 1 258 ? 17.216 -12.108 81.937 1.00 68.45 315 VAL E CA 1
ATOM 9979 C C . VAL E 1 258 ? 17.955 -13.401 81.611 1.00 65.99 315 VAL E C 1
ATOM 9980 O O . VAL E 1 258 ? 18.141 -14.278 82.468 1.00 67.76 315 VAL E O 1
ATOM 9984 N N . LEU E 1 259 ? 18.346 -13.543 80.349 1.00 60.39 316 LEU E N 1
ATOM 9985 C CA . LEU E 1 259 ? 19.108 -14.702 79.921 1.00 61.01 316 LEU E CA 1
ATOM 9986 C C . LEU E 1 259 ? 20.546 -14.280 79.681 1.00 61.28 316 LEU E C 1
ATOM 9987 O O . LEU E 1 259 ? 20.791 -13.356 78.892 1.00 60.48 316 LEU E O 1
ATOM 9992 N N . PRO E 1 260 ? 21.517 -14.899 80.344 1.00 61.63 317 PRO E N 1
ATOM 9993 C CA . PRO E 1 260 ? 22.894 -14.415 80.261 1.00 58.69 317 PRO E CA 1
ATOM 9994 C C . PRO E 1 260 ? 23.510 -14.748 78.915 1.00 61.13 317 PRO E C 1
ATOM 9995 O O . PRO E 1 260 ? 23.386 -15.881 78.424 1.00 59.27 317 PRO E O 1
ATOM 9999 N N . PRO E 1 261 ? 24.173 -13.786 78.283 1.00 60.84 318 PRO E N 1
ATOM 10000 C CA . PRO E 1 261 ? 24.892 -14.065 77.039 1.00 61.22 318 PRO E CA 1
ATOM 10001 C C . PRO E 1 261 ? 26.287 -14.613 77.308 1.00 57.86 318 PRO E C 1
ATOM 10002 O O . PRO E 1 261 ? 26.858 -14.441 78.385 1.00 61.80 318 PRO E O 1
ATOM 10006 N N . GLU E 1 262 ? 26.840 -15.271 76.290 1.00 53.00 319 GLU E N 1
ATOM 10007 C CA . GLU E 1 262 ? 28.152 -15.899 76.380 1.00 49.38 319 GLU E CA 1
ATOM 10008 C C . GLU E 1 262 ? 29.029 -15.394 75.243 1.00 50.56 319 GLU E C 1
ATOM 10009 O O . GLU E 1 262 ? 28.579 -15.318 74.095 1.00 49.46 319 GLU E O 1
ATOM 10015 N N . LEU E 1 263 ? 30.271 -15.039 75.561 1.00 48.80 320 LEU E N 1
ATOM 10016 C CA . LEU E 1 263 ? 31.208 -14.608 74.537 1.00 41.11 320 LEU E CA 1
ATOM 10017 C C . LEU E 1 263 ? 31.818 -15.825 73.864 1.00 46.77 320 LEU E C 1
ATOM 10018 O O . LEU E 1 263 ? 32.320 -16.726 74.540 1.00 48.09 320 LEU E O 1
ATOM 10023 N N . ILE E 1 264 ? 31.770 -15.849 72.534 1.00 46.46 321 ILE E N 1
ATOM 10024 C CA . ILE E 1 264 ? 32.325 -16.932 71.729 1.00 43.29 321 ILE E CA 1
ATOM 10025 C C . ILE E 1 264 ? 33.590 -16.405 71.053 1.00 40.49 321 ILE E C 1
ATOM 10026 O O . ILE E 1 264 ? 33.521 -15.626 70.095 1.00 39.24 321 ILE E O 1
ATOM 10031 N N . VAL E 1 265 ? 34.750 -16.825 71.551 1.00 42.10 322 VAL E N 1
ATOM 10032 C CA . VAL E 1 265 ? 36.033 -16.343 71.048 1.00 42.41 322 VAL E CA 1
ATOM 10033 C C . VAL E 1 265 ? 36.509 -17.258 69.930 1.00 44.93 322 VAL E C 1
ATOM 10034 O O . VAL E 1 265 ? 36.634 -18.476 70.118 1.00 43.88 322 VAL E O 1
ATOM 10038 N N . ARG E 1 266 ? 36.784 -16.669 68.766 1.00 44.39 323 ARG E N 1
ATOM 10039 C CA . ARG E 1 266 ? 37.235 -17.439 67.616 1.00 41.93 323 ARG E CA 1
ATOM 10040 C C . ARG E 1 266 ? 38.547 -16.879 67.075 1.00 42.33 323 ARG E C 1
ATOM 10041 O O . ARG E 1 266 ? 39.567 -16.921 67.765 1.00 43.64 323 ARG E O 1
ATOM 10049 N N . GLU E 1 267 ? 38.539 -16.342 65.856 1.00 41.42 324 GLU E N 1
ATOM 10050 C CA . GLU E 1 267 ? 39.782 -16.009 65.173 1.00 42.01 324 GLU E CA 1
ATOM 10051 C C . GLU E 1 267 ? 39.784 -14.603 64.586 1.00 42.55 324 GLU E C 1
ATOM 10052 O O . GLU E 1 267 ? 40.619 -14.301 63.730 1.00 44.32 324 GLU E O 1
ATOM 10058 N N . SER E 1 268 ? 38.879 -13.730 65.007 1.00 43.38 325 SER E N 1
ATOM 10059 C CA . SER E 1 268 ? 38.816 -12.401 64.418 1.00 44.31 325 SER E CA 1
ATOM 10060 C C . SER E 1 268 ? 39.327 -11.325 65.363 1.00 46.23 325 SER E C 1
ATOM 10061 O O . SER E 1 268 ? 39.262 -10.136 65.024 1.00 43.12 325 SER E O 1
ATOM 10064 N N . THR E 1 269 ? 39.855 -11.713 66.526 1.00 46.57 326 THR E N 1
ATOM 10065 C CA . THR E 1 269 ? 40.366 -10.776 67.516 1.00 47.93 326 THR E CA 1
ATOM 10066 C C . THR E 1 269 ? 41.806 -11.123 67.891 1.00 50.13 326 THR E C 1
ATOM 10067 O O . THR E 1 269 ? 42.197 -12.295 67.915 1.00 43.81 326 THR E O 1
ATOM 10071 N N . ALA E 1 270 ? 42.587 -10.084 68.179 1.00 54.14 327 ALA E N 1
ATOM 10072 C CA . ALA E 1 270 ? 43.989 -10.195 68.566 1.00 54.78 327 ALA E CA 1
ATOM 10073 C C . ALA E 1 270 ? 44.468 -8.817 69.029 1.00 56.17 327 ALA E C 1
ATOM 10074 O O . ALA E 1 270 ? 43.825 -7.805 68.728 1.00 54.66 327 ALA E O 1
ATOM 10076 N N . PRO E 1 271 ? 45.580 -8.759 69.763 1.00 56.01 328 PRO E N 1
ATOM 10077 C CA . PRO E 1 271 ? 46.103 -7.462 70.195 1.00 57.56 328 PRO E CA 1
ATOM 10078 C C . PRO E 1 271 ? 46.496 -6.609 69.007 1.00 58.45 328 PRO E C 1
ATOM 10079 O O . PRO E 1 271 ? 46.837 -7.131 67.928 1.00 64.73 328 PRO E O 1
ATOM 10083 N N . PRO E 1 272 ? 46.482 -5.276 69.161 1.00 56.43 329 PRO E N 1
ATOM 10084 C CA . PRO E 1 272 ? 46.678 -4.392 68.004 1.00 55.06 329 PRO E CA 1
ATOM 10085 C C . PRO E 1 272 ? 48.128 -4.047 67.689 1.00 70.20 329 PRO E C 1
ATOM 10086 O O . PRO E 1 272 ? 48.446 -3.746 66.534 1.00 73.74 329 PRO E O 1
ATOM 10090 N N . GLU E 1 273 ? 49.004 -4.064 68.693 1.00 70.75 330 GLU E N 1
ATOM 10091 C CA . GLU E 1 273 ? 50.387 -3.609 68.526 1.00 70.70 330 GLU E CA 1
ATOM 10092 C C . GLU E 1 273 ? 51.122 -4.410 67.463 1.00 73.01 330 GLU E C 1
ATOM 10093 O O . GLU E 1 273 ? 51.201 -3.992 66.310 1.00 76.02 330 GLU E O 1
ATOM 10099 N N . SER F 1 4 ? 4.536 23.798 50.946 1.00 81.88 61 SER F N 1
ATOM 10100 C CA . SER F 1 4 ? 3.440 23.435 51.839 1.00 85.13 61 SER F CA 1
ATOM 10101 C C . SER F 1 4 ? 3.061 21.972 51.636 1.00 80.56 61 SER F C 1
ATOM 10102 O O . SER F 1 4 ? 2.018 21.666 51.055 1.00 84.86 61 SER F O 1
ATOM 10105 N N . HIS F 1 5 ? 3.925 21.076 52.115 1.00 71.03 62 HIS F N 1
ATOM 10106 C CA . HIS F 1 5 ? 3.723 19.632 51.998 1.00 71.43 62 HIS F CA 1
ATOM 10107 C C . HIS F 1 5 ? 3.563 19.209 50.538 1.00 68.51 62 HIS F C 1
ATOM 10108 O O . HIS F 1 5 ? 2.794 18.303 50.213 1.00 60.75 62 HIS F O 1
ATOM 10115 N N . THR F 1 6 ? 4.300 19.878 49.652 1.00 70.32 63 THR F N 1
ATOM 10116 C CA . THR F 1 6 ? 4.394 19.497 48.252 1.00 64.92 63 THR F CA 1
ATOM 10117 C C . THR F 1 6 ? 5.861 19.340 47.877 1.00 61.33 63 THR F C 1
ATOM 10118 O O . THR F 1 6 ? 6.737 20.015 48.428 1.00 58.62 63 THR F O 1
ATOM 10122 N N . ILE F 1 7 ? 6.120 18.427 46.943 1.00 61.86 64 ILE F N 1
ATOM 10123 C CA . ILE F 1 7 ? 7.460 18.152 46.436 1.00 66.27 64 ILE F CA 1
ATOM 10124 C C . ILE F 1 7 ? 7.415 18.239 44.919 1.00 65.16 64 ILE F C 1
ATOM 10125 O O . ILE F 1 7 ? 6.505 17.688 44.289 1.00 64.19 64 ILE F O 1
ATOM 10130 N N . GLY F 1 8 ? 8.381 18.939 44.335 1.00 60.93 65 GLY F N 1
ATOM 10131 C CA . GLY F 1 8 ? 8.476 19.072 42.891 1.00 59.53 65 GLY F CA 1
ATOM 10132 C C . GLY F 1 8 ? 9.460 18.073 42.306 1.00 52.24 65 GLY F C 1
ATOM 10133 O O . GLY F 1 8 ? 10.492 17.777 42.907 1.00 52.30 65 GLY F O 1
ATOM 10134 N N . VAL F 1 9 ? 9.124 17.550 41.129 1.00 51.53 66 VAL F N 1
ATOM 10135 C CA . VAL F 1 9 ? 10.017 16.668 40.389 1.00 51.82 66 VAL F CA 1
ATOM 10136 C C . VAL F 1 9 ? 10.046 17.118 38.936 1.00 50.18 66 VAL F C 1
ATOM 10137 O O . VAL F 1 9 ? 9.002 17.428 38.350 1.00 49.56 66 VAL F O 1
ATOM 10141 N N . VAL F 1 10 ? 11.247 17.184 38.370 1.00 49.71 67 VAL F N 1
ATOM 10142 C CA . VAL F 1 10 ? 11.455 17.516 36.966 1.00 47.82 67 VAL F CA 1
ATOM 10143 C C . VAL F 1 10 ? 12.158 16.332 36.324 1.00 47.81 67 VAL F C 1
ATOM 10144 O O . VAL F 1 10 ? 13.233 15.919 36.779 1.00 47.72 67 VAL F O 1
ATOM 10148 N N . THR F 1 11 ? 11.548 15.776 35.282 1.00 50.24 68 THR F N 1
ATOM 10149 C CA . THR F 1 11 ? 12.063 14.572 34.656 1.00 50.44 68 THR F CA 1
ATOM 10150 C C . THR F 1 11 ? 11.892 14.665 33.145 1.00 50.72 68 THR F C 1
ATOM 10151 O O . THR F 1 11 ? 11.338 15.632 32.609 1.00 43.98 68 THR F O 1
ATOM 10155 N N . THR F 1 12 ? 12.387 13.641 32.458 1.00 50.38 69 THR F N 1
ATOM 10156 C CA . THR F 1 12 ? 12.355 13.593 31.007 1.00 49.14 69 THR F CA 1
ATOM 10157 C C . THR F 1 12 ? 12.331 12.133 30.579 1.00 48.25 69 THR F C 1
ATOM 10158 O O . THR F 1 12 ? 12.545 11.225 31.386 1.00 44.06 69 THR F O 1
ATOM 10162 N N . GLY F 1 13 ? 12.067 11.921 29.292 1.00 46.40 70 GLY F N 1
ATOM 10163 C CA . GLY F 1 13 ? 12.016 10.591 28.725 1.00 41.86 70 GLY F CA 1
ATOM 10164 C C . GLY F 1 13 ? 11.043 9.685 29.449 1.00 48.69 70 GLY F C 1
ATOM 10165 O O . GLY F 1 13 ? 11.394 8.558 29.809 1.00 45.28 70 GLY F O 1
ATOM 10166 N N . LEU F 1 14 ? 9.814 10.170 29.663 1.00 53.92 71 LEU F N 1
ATOM 10167 C CA . LEU F 1 14 ? 8.815 9.445 30.438 1.00 48.10 71 LEU F CA 1
ATOM 10168 C C . LEU F 1 14 ? 8.236 8.243 29.704 1.00 49.30 71 LEU F C 1
ATOM 10169 O O . LEU F 1 14 ? 7.565 7.420 30.336 1.00 50.30 71 LEU F O 1
ATOM 10174 N N . SER F 1 15 ? 8.467 8.117 28.402 1.00 46.53 72 SER F N 1
ATOM 10175 C CA . SER F 1 15 ? 8.016 6.934 27.684 1.00 47.58 72 SER F CA 1
ATOM 10176 C C . SER F 1 15 ? 8.940 5.739 27.887 1.00 49.11 72 SER F C 1
ATOM 10177 O O . SER F 1 15 ? 8.599 4.635 27.451 1.00 54.09 72 SER F O 1
ATOM 10180 N N . PHE F 1 16 ? 10.093 5.931 28.525 1.00 38.64 73 PHE F N 1
ATOM 10181 C CA . PHE F 1 16 ? 10.997 4.839 28.845 1.00 39.75 73 PHE F CA 1
ATOM 10182 C C . PHE F 1 16 ? 10.703 4.299 30.245 1.00 39.54 73 PHE F C 1
ATOM 10183 O O . PHE F 1 16 ? 10.181 5.005 31.115 1.00 36.53 73 PHE F O 1
ATOM 10191 N N . TYR F 1 17 ? 11.042 3.020 30.446 1.00 36.52 74 TYR F N 1
ATOM 10192 C CA . TYR F 1 17 ? 10.721 2.332 31.694 1.00 34.80 74 TYR F CA 1
ATOM 10193 C C . TYR F 1 17 ? 11.429 2.967 32.883 1.00 33.03 74 TYR F C 1
ATOM 10194 O O . TYR F 1 17 ? 10.814 3.198 33.931 1.00 32.38 74 TYR F O 1
ATOM 10203 N N . GLY F 1 18 ? 12.730 3.242 32.737 1.00 37.05 75 GLY F N 1
ATOM 10204 C CA . GLY F 1 18 ? 13.560 3.746 33.807 1.00 31.90 75 GLY F CA 1
ATOM 10205 C C . GLY F 1 18 ? 13.038 5.017 34.452 1.00 34.93 75 GLY F C 1
ATOM 10206 O O . GLY F 1 18 ? 12.788 5.071 35.661 1.00 35.41 75 GLY F O 1
ATOM 10207 N N . PRO F 1 19 ? 12.886 6.078 33.661 1.00 33.57 76 PRO F N 1
ATOM 10208 C CA . PRO F 1 19 ? 12.325 7.319 34.222 1.00 39.38 76 PRO F CA 1
ATOM 10209 C C . PRO F 1 19 ? 10.918 7.152 34.797 1.00 36.06 76 PRO F C 1
ATOM 10210 O O . PRO F 1 19 ? 10.563 7.852 35.754 1.00 38.04 76 PRO F O 1
ATOM 10214 N N . SER F 1 20 ? 10.107 6.244 34.258 1.00 30.72 77 SER F N 1
ATOM 10215 C CA . SER F 1 20 ? 8.764 6.062 34.806 1.00 40.46 77 SER F CA 1
ATOM 10216 C C . SER F 1 20 ? 8.808 5.424 36.189 1.00 37.99 77 SER F C 1
ATOM 10217 O O . SER F 1 20 ? 8.117 5.875 37.112 1.00 37.17 77 SER F O 1
ATOM 10220 N N . GLN F 1 21 ? 9.615 4.372 36.344 1.00 35.35 78 GLN F N 1
ATOM 10221 C CA . GLN F 1 21 ? 9.735 3.695 37.629 1.00 36.52 78 GLN F CA 1
ATOM 10222 C C . GLN F 1 21 ? 10.374 4.595 38.675 1.00 39.30 78 GLN F C 1
ATOM 10223 O O . GLN F 1 21 ? 10.017 4.526 39.857 1.00 43.42 78 GLN F O 1
ATOM 10229 N N . ILE F 1 22 ? 11.332 5.430 38.268 1.00 38.96 79 ILE F N 1
ATOM 10230 C CA . ILE F 1 22 ? 11.879 6.423 39.189 1.00 41.18 79 ILE F CA 1
ATOM 10231 C C . ILE F 1 22 ? 10.773 7.347 39.665 1.00 36.76 79 ILE F C 1
ATOM 10232 O O . ILE F 1 22 ? 10.646 7.628 40.861 1.00 43.70 79 ILE F O 1
ATOM 10237 N N . LEU F 1 23 ? 9.951 7.827 38.727 1.00 39.13 80 LEU F N 1
ATOM 10238 C CA . LEU F 1 23 ? 8.810 8.671 39.075 1.00 43.08 80 LEU F CA 1
ATOM 10239 C C . LEU F 1 23 ? 7.842 7.940 39.995 1.00 40.12 80 LEU F C 1
ATOM 10240 O O . LEU F 1 23 ? 7.334 8.523 40.960 1.00 42.33 80 LEU F O 1
ATOM 10245 N N . VAL F 1 24 ? 7.589 6.659 39.718 1.00 40.26 81 VAL F N 1
ATOM 10246 C CA . VAL F 1 24 ? 6.684 5.864 40.546 1.00 40.98 81 VAL F CA 1
ATOM 10247 C C . VAL F 1 24 ? 7.201 5.767 41.975 1.00 45.49 81 VAL F C 1
ATOM 10248 O O . VAL F 1 24 ? 6.433 5.897 42.936 1.00 48.61 81 VAL F O 1
ATOM 10252 N N . GLY F 1 25 ? 8.507 5.528 42.139 1.00 43.62 82 GLY F N 1
ATOM 10253 C CA . GLY F 1 25 ? 9.094 5.483 43.469 1.00 42.33 82 GLY F CA 1
ATOM 10254 C C . GLY F 1 25 ? 9.086 6.819 44.190 1.00 47.21 82 GLY F C 1
ATOM 10255 O O . GLY F 1 25 ? 8.921 6.868 45.413 1.00 50.73 82 GLY F O 1
ATOM 10256 N N . ILE F 1 26 ? 9.270 7.914 43.455 1.00 44.80 83 ILE F N 1
ATOM 10257 C CA . ILE F 1 26 ? 9.220 9.237 44.065 1.00 45.81 83 ILE F CA 1
ATOM 10258 C C . ILE F 1 26 ? 7.806 9.547 44.545 1.00 49.35 83 ILE F C 1
ATOM 10259 O O . ILE F 1 26 ? 7.601 10.027 45.667 1.00 53.81 83 ILE F O 1
ATOM 10264 N N . GLU F 1 27 ? 6.809 9.281 43.699 1.00 42.39 84 GLU F N 1
ATOM 10265 C CA . GLU F 1 27 ? 5.430 9.589 44.066 1.00 48.63 84 GLU F CA 1
ATOM 10266 C C . GLU F 1 27 ? 4.980 8.761 45.260 1.00 53.37 84 GLU F C 1
ATOM 10267 O O . GLU F 1 27 ? 4.336 9.281 46.179 1.00 56.17 84 GLU F O 1
ATOM 10273 N N . ARG F 1 28 ? 5.312 7.469 45.265 1.00 55.32 85 ARG F N 1
ATOM 10274 C CA . ARG F 1 28 ? 4.902 6.602 46.364 1.00 56.74 85 ARG F CA 1
ATOM 10275 C C . ARG F 1 28 ? 5.550 7.032 47.675 1.00 57.00 85 ARG F C 1
ATOM 10276 O O . ARG F 1 28 ? 4.887 7.101 48.717 1.00 61.90 85 ARG F O 1
ATOM 10284 N N . ALA F 1 29 ? 6.852 7.327 47.643 1.00 53.61 86 ALA F N 1
ATOM 10285 C CA . ALA F 1 29 ? 7.543 7.734 48.862 1.00 59.55 86 ALA F CA 1
ATOM 10286 C C . ALA F 1 29 ? 7.018 9.066 49.384 1.00 57.37 86 ALA F C 1
ATOM 10287 O O . ALA F 1 29 ? 6.960 9.277 50.601 1.00 61.11 86 ALA F O 1
ATOM 10289 N N . ALA F 1 30 ? 6.626 9.969 48.484 1.00 53.47 87 ALA F N 1
ATOM 10290 C CA . ALA F 1 30 ? 6.017 11.222 48.909 1.00 57.87 87 ALA F CA 1
ATOM 10291 C C . ALA F 1 30 ? 4.622 10.992 49.482 1.00 62.25 87 ALA F C 1
ATOM 10292 O O . ALA F 1 30 ? 4.214 11.671 50.430 1.00 65.72 87 ALA F O 1
ATOM 10294 N N . ARG F 1 31 ? 3.877 10.038 48.920 1.00 59.83 88 ARG F N 1
ATOM 10295 C CA . ARG F 1 31 ? 2.533 9.758 49.415 1.00 57.92 88 ARG F CA 1
ATOM 10296 C C . ARG F 1 31 ? 2.571 9.163 50.816 1.00 63.35 88 ARG F C 1
ATOM 10297 O O . ARG F 1 31 ? 1.762 9.532 51.676 1.00 69.84 88 ARG F O 1
ATOM 10305 N N . GLU F 1 32 ? 3.504 8.241 51.066 1.00 63.37 89 GLU F N 1
ATOM 10306 C CA . GLU F 1 32 ? 3.611 7.627 52.384 1.00 64.15 89 GLU F CA 1
ATOM 10307 C C . GLU F 1 32 ? 4.011 8.627 53.455 1.00 65.06 89 GLU F C 1
ATOM 10308 O O . GLU F 1 32 ? 3.822 8.351 54.644 1.00 66.94 89 GLU F O 1
ATOM 10314 N N . HIS F 1 33 ? 4.559 9.778 53.065 1.00 63.72 90 HIS F N 1
ATOM 10315 C CA . HIS F 1 33 ? 4.962 10.806 54.014 1.00 65.44 90 HIS F CA 1
ATOM 10316 C C . HIS F 1 33 ? 4.112 12.066 53.893 1.00 63.47 90 HIS F C 1
ATOM 10317 O O . HIS F 1 33 ? 4.566 13.155 54.259 1.00 61.71 90 HIS F O 1
ATOM 10324 N N . GLY F 1 34 ? 2.885 11.934 53.390 1.00 61.88 91 GLY F N 1
ATOM 10325 C CA . GLY F 1 34 ? 1.961 13.051 53.326 1.00 62.93 91 GLY F CA 1
ATOM 10326 C C . GLY F 1 34 ? 2.355 14.168 52.389 1.00 66.67 91 GLY F C 1
ATOM 10327 O O . GLY F 1 34 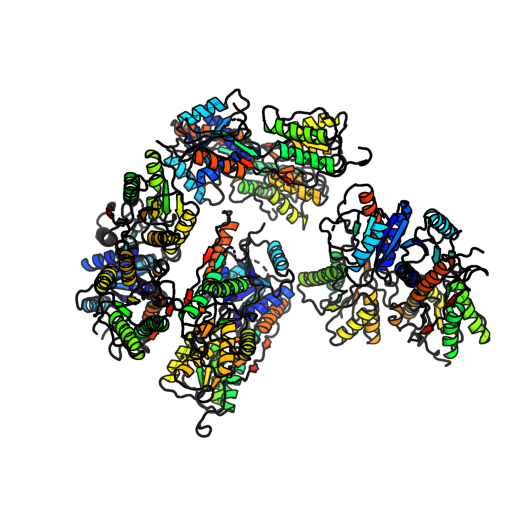? 1.877 15.296 52.550 1.00 72.79 91 GLY F O 1
ATOM 10328 N N . TYR F 1 35 ? 3.209 13.892 51.409 1.00 60.93 92 TYR F N 1
ATOM 10329 C CA . TYR F 1 35 ? 3.700 14.904 50.485 1.00 61.71 92 TYR F CA 1
ATOM 10330 C C . TYR F 1 35 ? 3.046 14.715 49.124 1.00 58.17 92 TYR F C 1
ATOM 10331 O O . TYR F 1 35 ? 2.960 13.589 48.625 1.00 58.58 92 TYR F O 1
ATOM 10340 N N . SER F 1 36 ? 2.578 15.810 48.537 1.00 57.49 93 SER F N 1
ATOM 10341 C CA . SER F 1 36 ? 2.056 15.779 47.183 1.00 53.33 93 SER F CA 1
ATOM 10342 C C . SER F 1 36 ? 3.203 15.992 46.198 1.00 52.59 93 SER F C 1
ATOM 10343 O O . SER F 1 36 ? 4.330 16.311 46.580 1.00 54.02 93 SER F O 1
ATOM 10346 N N . LEU F 1 37 ? 2.910 15.809 44.913 1.00 50.41 94 LEU F N 1
ATOM 10347 C CA . LEU F 1 37 ? 3.940 15.794 43.880 1.00 51.21 94 LEU F CA 1
ATOM 10348 C C . LEU F 1 37 ? 3.544 16.715 42.737 1.00 50.02 94 LEU F C 1
ATOM 10349 O O . LEU F 1 37 ? 2.532 16.480 42.068 1.00 45.56 94 LEU F O 1
ATOM 10354 N N . LEU F 1 38 ? 4.338 17.756 42.513 1.00 48.01 95 LEU F N 1
ATOM 10355 C CA . LEU F 1 38 ? 4.204 18.572 41.316 1.00 47.56 95 LEU F CA 1
ATOM 10356 C C . LEU F 1 38 ? 5.145 18.006 40.260 1.00 43.18 95 LEU F C 1
ATOM 10357 O O . LEU F 1 38 ? 6.320 17.759 40.541 1.00 48.16 95 LEU F O 1
ATOM 10362 N N . LEU F 1 39 ? 4.623 17.783 39.059 1.00 43.65 96 LEU F N 1
ATOM 10363 C CA . LEU F 1 39 ? 5.356 17.103 37.999 1.00 46.21 96 LEU F CA 1
ATOM 10364 C C . LEU F 1 39 ? 5.562 18.053 36.827 1.00 43.15 96 LEU F C 1
ATOM 10365 O O . LEU F 1 39 ? 4.591 18.529 36.231 1.00 42.95 96 LEU F O 1
ATOM 10370 N N . ALA F 1 40 ? 6.822 18.323 36.502 1.00 43.21 97 ALA F N 1
ATOM 10371 C CA . ALA F 1 40 ? 7.193 19.083 35.319 1.00 46.05 97 ALA F CA 1
ATOM 10372 C C . ALA F 1 40 ? 8.060 18.206 34.429 1.00 50.00 97 ALA F C 1
ATOM 10373 O O . ALA F 1 40 ? 8.894 17.443 34.925 1.00 54.49 97 ALA F O 1
ATOM 10375 N N . THR F 1 41 ? 7.863 18.309 33.118 1.00 53.27 98 THR F N 1
ATOM 10376 C CA . THR F 1 41 ? 8.574 17.487 32.146 1.00 58.98 98 THR F CA 1
ATOM 10377 C C . THR F 1 41 ? 9.300 18.381 31.150 1.00 64.31 98 THR F C 1
ATOM 10378 O O . THR F 1 41 ? 8.720 19.348 30.644 1.00 66.49 98 THR F O 1
ATOM 10382 N N . VAL F 1 42 ? 10.568 18.061 30.876 1.00 61.99 99 VAL F N 1
ATOM 10383 C CA . VAL F 1 42 ? 11.367 18.793 29.902 1.00 65.31 99 VAL F CA 1
ATOM 10384 C C . VAL F 1 42 ? 11.715 17.867 28.742 1.00 71.53 99 VAL F C 1
ATOM 10385 O O . VAL F 1 42 ? 11.624 16.640 28.839 1.00 66.87 99 VAL F O 1
ATOM 10389 N N . HIS F 1 43 ? 12.099 18.476 27.629 1.00 74.08 100 HIS F N 1
ATOM 10390 C CA . HIS F 1 43 ? 12.530 17.759 26.432 1.00 83.24 100 HIS F CA 1
ATOM 10391 C C . HIS F 1 43 ? 14.002 18.086 26.191 1.00 93.18 100 HIS F C 1
ATOM 10392 O O . HIS F 1 43 ? 14.804 17.896 27.113 1.00 94.44 100 HIS F O 1
ATOM 10399 N N . GLU F 1 44 ? 14.399 18.562 25.012 1.00 109.64 101 GLU F N 1
ATOM 10400 C CA . GLU F 1 44 ? 15.741 19.101 24.858 1.00 115.86 101 GLU F CA 1
ATOM 10401 C C . GLU F 1 44 ? 15.939 20.261 25.829 1.00 111.67 101 GLU F C 1
ATOM 10402 O O . GLU F 1 44 ? 14.982 20.848 26.340 1.00 111.57 101 GLU F O 1
ATOM 10408 N N . ASP F 1 45 ? 17.203 20.593 26.092 1.00 119.11 102 ASP F N 1
ATOM 10409 C CA . ASP F 1 45 ? 17.555 21.521 27.164 1.00 121.98 102 ASP F CA 1
ATOM 10410 C C . ASP F 1 45 ? 18.215 22.775 26.602 1.00 125.54 102 ASP F C 1
ATOM 10411 O O . ASP F 1 45 ? 19.450 22.881 26.576 1.00 126.58 102 ASP F O 1
ATOM 10416 N N . PRO F 1 46 ? 17.427 23.746 26.139 1.00 126.40 103 PRO F N 1
ATOM 10417 C CA . PRO F 1 46 ? 17.932 25.123 26.024 1.00 132.19 103 PRO F CA 1
ATOM 10418 C C . PRO F 1 46 ? 17.762 25.868 27.347 1.00 138.82 103 PRO F C 1
ATOM 10419 O O . PRO F 1 46 ? 17.053 26.876 27.439 1.00 141.13 103 PRO F O 1
ATOM 10423 N N . ASP F 1 47 ? 18.415 25.349 28.390 1.00 162.80 104 ASP F N 1
ATOM 10424 C CA . ASP F 1 47 ? 18.158 25.737 29.778 1.00 163.34 104 ASP F CA 1
ATOM 10425 C C . ASP F 1 47 ? 16.694 25.517 30.156 1.00 159.30 104 ASP F C 1
ATOM 10426 O O . ASP F 1 47 ? 16.123 26.274 30.946 1.00 156.83 104 ASP F O 1
ATOM 10431 N N . GLU F 1 48 ? 16.078 24.471 29.594 1.00 126.88 105 GLU F N 1
ATOM 10432 C CA . GLU F 1 48 ? 14.684 24.159 29.892 1.00 105.84 105 GLU F CA 1
ATOM 10433 C C . GLU F 1 48 ? 14.497 23.641 31.310 1.00 88.37 105 GLU F C 1
ATOM 10434 O O . GLU F 1 48 ? 13.368 23.644 31.814 1.00 81.20 105 GLU F O 1
ATOM 10440 N N . VAL F 1 49 ? 15.571 23.198 31.962 1.00 92.49 106 VAL F N 1
ATOM 10441 C CA . VAL F 1 49 ? 15.456 22.696 33.328 1.00 84.22 106 VAL F CA 1
ATOM 10442 C C . VAL F 1 49 ? 15.287 23.857 34.301 1.00 84.85 106 VAL F C 1
ATOM 10443 O O . VAL F 1 49 ? 14.304 23.919 35.045 1.00 80.39 106 VAL F O 1
ATOM 10447 N N . GLU F 1 50 ? 16.233 24.807 34.288 1.00 84.11 107 GLU F N 1
ATOM 10448 C CA . GLU F 1 50 ? 16.163 25.966 35.179 1.00 84.11 107 GLU F CA 1
ATOM 10449 C C . GLU F 1 50 ? 14.820 26.683 35.069 1.00 79.42 107 GLU F C 1
ATOM 10450 O O . GLU F 1 50 ? 14.257 27.128 36.078 1.00 77.72 107 GLU F O 1
ATOM 10456 N N . GLU F 1 51 ? 14.295 26.807 33.847 1.00 81.22 108 GLU F N 1
ATOM 10457 C CA . GLU F 1 51 ? 12.965 27.378 33.667 1.00 75.27 108 GLU F CA 1
ATOM 10458 C C . GLU F 1 51 ? 11.919 26.578 34.433 1.00 75.10 108 GLU F C 1
ATOM 10459 O O . GLU F 1 51 ? 11.017 27.151 35.055 1.00 74.04 108 GLU F O 1
ATOM 10465 N N . ALA F 1 52 ? 12.030 25.249 34.405 1.00 77.02 109 ALA F N 1
ATOM 10466 C CA . ALA F 1 52 ? 11.123 24.416 35.185 1.00 70.95 109 ALA F CA 1
ATOM 10467 C C . ALA F 1 52 ? 11.349 24.611 36.680 1.00 74.44 109 ALA F C 1
ATOM 10468 O O . ALA F 1 52 ? 10.394 24.800 37.440 1.00 77.45 109 ALA F O 1
ATOM 10470 N N . ILE F 1 53 ? 12.612 24.588 37.120 1.00 71.88 110 ILE F N 1
ATOM 10471 C CA . ILE F 1 53 ? 12.906 24.740 38.545 1.00 73.27 110 ILE F CA 1
ATOM 10472 C C . ILE F 1 53 ? 12.329 26.040 39.087 1.00 77.16 110 ILE F C 1
ATOM 10473 O O . ILE F 1 53 ? 11.801 26.077 40.206 1.00 78.56 110 ILE F O 1
ATOM 10478 N N . ASN F 1 54 ? 12.432 27.127 38.316 1.00 72.49 111 ASN F N 1
ATOM 10479 C CA . ASN F 1 54 ? 11.859 28.394 38.758 1.00 77.09 111 ASN F CA 1
ATOM 10480 C C . ASN F 1 54 ? 10.344 28.305 38.851 1.00 77.08 111 ASN F C 1
ATOM 10481 O O . ASN F 1 54 ? 9.731 28.917 39.734 1.00 77.21 111 ASN F O 1
ATOM 10486 N N . THR F 1 55 ? 9.721 27.551 37.941 1.00 75.65 112 THR F N 1
ATOM 10487 C CA . THR F 1 55 ? 8.275 27.367 38.001 1.00 77.43 112 THR F CA 1
ATOM 10488 C C . THR F 1 55 ? 7.868 26.698 39.305 1.00 76.92 112 THR F C 1
ATOM 10489 O O . THR F 1 55 ? 6.861 27.070 39.921 1.00 77.82 112 THR F O 1
ATOM 10493 N N . LEU F 1 56 ? 8.651 25.715 39.747 1.00 72.29 113 LEU F N 1
ATOM 10494 C CA . LEU F 1 56 ? 8.353 25.021 40.990 1.00 73.11 113 LEU F CA 1
ATOM 10495 C C . LEU F 1 56 ? 8.738 25.855 42.203 1.00 78.72 113 LEU F C 1
ATOM 10496 O O . LEU F 1 56 ? 8.134 25.707 43.271 1.00 80.58 113 LEU F O 1
ATOM 10501 N N . ARG F 1 57 ? 9.721 26.743 42.056 1.00 81.70 114 ARG F N 1
ATOM 10502 C CA . ARG F 1 57 ? 10.091 27.630 43.154 1.00 82.08 114 ARG F CA 1
ATOM 10503 C C . ARG F 1 57 ? 9.000 28.662 43.422 1.00 83.99 114 ARG F C 1
ATOM 10504 O O . ARG F 1 57 ? 8.771 29.048 44.574 1.00 84.28 114 ARG F O 1
ATOM 10512 N N . GLU F 1 58 ? 8.318 29.121 42.370 1.00 83.72 115 GLU F N 1
ATOM 10513 C CA . GLU F 1 58 ? 7.252 30.098 42.557 1.00 84.24 115 GLU F CA 1
ATOM 10514 C C . GLU F 1 58 ? 6.012 29.464 43.177 1.00 86.35 115 GLU F C 1
ATOM 10515 O O . GLU F 1 58 ? 5.287 30.130 43.925 1.00 89.94 115 GLU F O 1
ATOM 10521 N N . ARG F 1 59 ? 5.752 28.190 42.878 1.00 89.26 116 ARG F N 1
ATOM 10522 C CA . ARG F 1 59 ? 4.659 27.457 43.506 1.00 89.02 116 ARG F CA 1
ATOM 10523 C C . ARG F 1 59 ? 4.978 27.046 44.939 1.00 88.48 116 ARG F C 1
ATOM 10524 O O . ARG F 1 59 ? 4.130 26.427 45.591 1.00 94.75 116 ARG F O 1
ATOM 10532 N N . ARG F 1 60 ? 6.176 27.368 45.430 1.00 79.95 117 ARG F N 1
ATOM 10533 C CA . ARG F 1 60 ? 6.567 27.168 46.825 1.00 78.77 117 ARG F CA 1
ATOM 10534 C C . ARG F 1 60 ? 6.483 25.692 47.228 1.00 77.20 117 ARG F C 1
ATOM 10535 O O . ARG F 1 60 ? 5.781 25.309 48.167 1.00 81.11 117 ARG F O 1
ATOM 10543 N N . VAL F 1 61 ? 7.228 24.862 46.500 1.00 76.39 118 VAL F N 1
ATOM 10544 C CA . VAL F 1 61 ? 7.385 23.461 46.873 1.00 72.52 118 VAL F CA 1
ATOM 10545 C C . VAL F 1 61 ? 8.438 23.353 47.967 1.00 63.59 118 VAL F C 1
ATOM 10546 O O . VAL F 1 61 ? 9.393 24.135 48.024 1.00 59.21 118 VAL F O 1
ATOM 10550 N N . ASP F 1 62 ? 8.269 22.368 48.847 1.00 61.19 119 ASP F N 1
ATOM 10551 C CA . ASP F 1 62 ? 9.211 22.205 49.949 1.00 60.78 119 ASP F CA 1
ATOM 10552 C C . ASP F 1 62 ? 10.553 21.641 49.493 1.00 61.85 119 ASP F C 1
ATOM 10553 O O . ASP F 1 62 ? 11.569 21.873 50.156 1.00 59.15 119 ASP F O 1
ATOM 10558 N N . GLY F 1 63 ? 10.580 20.912 48.376 1.00 62.24 120 GLY F N 1
ATOM 10559 C CA . GLY F 1 63 ? 11.803 20.325 47.862 1.00 56.40 120 GLY F CA 1
ATOM 10560 C C . GLY F 1 63 ? 11.657 19.803 46.445 1.00 67.60 120 GLY F C 1
ATOM 10561 O O . GLY F 1 63 ? 10.567 19.380 46.044 1.00 64.60 120 GLY F O 1
ATOM 10562 N N . ILE F 1 64 ? 12.745 19.822 45.674 1.00 67.82 121 ILE F N 1
ATOM 10563 C CA . ILE F 1 64 ? 12.707 19.433 44.270 1.00 62.70 121 ILE F CA 1
ATOM 10564 C C . ILE F 1 64 ? 13.653 18.264 44.037 1.00 58.19 121 ILE F C 1
ATOM 10565 O O . ILE F 1 64 ? 14.636 18.079 44.758 1.00 61.67 121 ILE F O 1
ATOM 10570 N N . ILE F 1 65 ? 13.337 17.458 43.028 1.00 58.21 122 ILE F N 1
ATOM 10571 C CA . ILE F 1 65 ? 14.173 16.335 42.620 1.00 57.57 122 ILE F CA 1
ATOM 10572 C C . ILE F 1 65 ? 14.316 16.395 41.108 1.00 55.16 122 ILE F C 1
ATOM 10573 O O . ILE F 1 65 ? 13.312 16.342 40.386 1.00 57.96 122 ILE F O 1
ATOM 10578 N N . ILE F 1 66 ? 15.547 16.508 40.628 1.00 53.70 123 ILE F N 1
ATOM 10579 C CA . ILE F 1 66 ? 15.816 16.659 39.203 1.00 54.57 123 ILE F CA 1
ATOM 10580 C C . ILE F 1 66 ? 16.245 15.301 38.662 1.00 56.56 123 ILE F C 1
ATOM 10581 O O . ILE F 1 66 ? 17.359 14.834 38.926 1.00 57.05 123 ILE F O 1
ATOM 10586 N N . VAL F 1 67 ? 15.354 14.651 37.918 1.00 55.10 124 VAL F N 1
ATOM 10587 C CA . VAL F 1 67 ? 15.688 13.393 37.264 1.00 51.03 124 VAL F CA 1
ATOM 10588 C C . VAL F 1 67 ? 15.794 13.659 35.773 1.00 51.23 124 VAL F C 1
ATOM 10589 O O . VAL F 1 67 ? 15.007 13.143 34.974 1.00 52.07 124 VAL F O 1
ATOM 10593 N N . ALA F 1 68 ? 16.762 14.481 35.395 1.00 48.59 125 ALA F N 1
ATOM 10594 C CA . ALA F 1 68 ? 16.989 14.820 34.001 1.00 45.60 125 ALA F CA 1
ATOM 10595 C C . ALA F 1 68 ? 18.440 15.244 33.850 1.00 45.57 125 ALA F C 1
ATOM 10596 O O . ALA F 1 68 ? 19.098 15.574 34.844 1.00 54.39 125 ALA F O 1
ATOM 10598 N N . PRO F 1 69 ? 18.981 15.218 32.625 1.00 42.61 126 PRO F N 1
ATOM 10599 C CA . PRO F 1 69 ? 20.327 15.745 32.368 1.00 49.50 126 PRO F CA 1
ATOM 10600 C C . PRO F 1 69 ? 20.554 17.154 32.908 1.00 46.68 126 PRO F C 1
ATOM 10601 O O . PRO F 1 69 ? 19.866 18.070 32.467 1.00 56.59 126 PRO F O 1
ATOM 10605 N N . GLY F 1 83 ? 16.435 28.689 47.742 1.00 85.66 140 GLY F N 1
ATOM 10606 C CA . GLY F 1 83 ? 16.695 28.066 49.028 1.00 85.05 140 GLY F CA 1
ATOM 10607 C C . GLY F 1 83 ? 15.980 26.741 49.206 1.00 75.25 140 GLY F C 1
ATOM 10608 O O . GLY F 1 83 ? 16.230 26.006 50.163 1.00 72.97 140 GLY F O 1
ATOM 10609 N N . VAL F 1 84 ? 15.085 26.441 48.276 1.00 72.74 141 VAL F N 1
ATOM 10610 C CA . VAL F 1 84 ? 14.373 25.158 48.301 1.00 74.84 141 VAL F CA 1
ATOM 10611 C C . VAL F 1 84 ? 15.375 24.024 48.090 1.00 69.54 141 VAL F C 1
ATOM 10612 O O . VAL F 1 84 ? 16.231 24.114 47.193 1.00 67.18 141 VAL F O 1
ATOM 10616 N N . PRO F 1 85 ? 15.338 22.966 48.893 1.00 65.69 142 PRO F N 1
ATOM 10617 C CA . PRO F 1 85 ? 16.326 21.890 48.761 1.00 63.37 142 PRO F CA 1
ATOM 10618 C C . PRO F 1 85 ? 16.084 21.052 47.515 1.00 76.57 142 PRO F C 1
ATOM 10619 O O . PRO F 1 85 ? 14.965 20.562 47.298 1.00 70.16 142 PRO F O 1
ATOM 10623 N N . PRO F 1 86 ? 17.115 20.877 46.642 1.00 69.39 143 PRO F N 1
ATOM 10624 C CA . PRO F 1 86 ? 16.944 20.007 45.474 1.00 67.87 143 PRO F CA 1
ATOM 10625 C C . PRO F 1 86 ? 17.898 18.816 45.490 1.00 71.36 143 PRO F C 1
ATOM 10626 O O . PRO F 1 86 ? 19.107 18.972 45.690 1.00 76.45 143 PRO F O 1
ATOM 10630 N N . VAL F 1 87 ? 17.363 17.614 45.256 1.00 70.29 144 VAL F N 1
ATOM 10631 C CA . VAL F 1 87 ? 18.174 16.400 45.342 1.00 75.80 144 VAL F CA 1
ATOM 10632 C C . VAL F 1 87 ? 19.071 16.248 44.115 1.00 89.24 144 VAL F C 1
ATOM 10633 O O . VAL F 1 87 ? 20.214 15.790 44.231 1.00 98.01 144 VAL F O 1
ATOM 10637 N N . VAL F 1 88 ? 18.580 16.639 42.931 1.00 76.23 145 VAL F N 1
ATOM 10638 C CA . VAL F 1 88 ? 19.336 16.590 41.675 1.00 74.97 145 VAL F CA 1
ATOM 10639 C C . VAL F 1 88 ? 19.957 15.210 41.475 1.00 74.71 145 VAL F C 1
ATOM 10640 O O . VAL F 1 88 ? 21.159 15.026 41.692 1.00 76.95 145 VAL F O 1
ATOM 10644 N N . PHE F 1 89 ? 19.143 14.239 41.057 1.00 81.82 146 PHE F N 1
ATOM 10645 C CA . PHE F 1 89 ? 19.581 12.862 40.799 1.00 73.82 146 PHE F CA 1
ATOM 10646 C C . PHE F 1 89 ? 20.893 12.752 40.034 1.00 76.35 146 PHE F C 1
ATOM 10647 O O . PHE F 1 89 ? 21.034 11.894 39.162 1.00 71.44 146 PHE F O 1
ATOM 10655 N N . THR F 1 99 ? 22.716 13.302 47.027 1.00 65.81 156 THR F N 1
ATOM 10656 C CA . THR F 1 99 ? 22.323 12.722 45.747 1.00 67.07 156 THR F CA 1
ATOM 10657 C C . THR F 1 99 ? 22.218 11.194 45.832 1.00 63.78 156 THR F C 1
ATOM 10658 O O . THR F 1 99 ? 22.816 10.566 46.703 1.00 65.66 156 THR F O 1
ATOM 10662 N N . VAL F 1 100 ? 21.434 10.605 44.933 1.00 57.86 157 VAL F N 1
ATOM 10663 C CA . VAL F 1 100 ? 21.238 9.162 44.867 1.00 60.02 157 VAL F CA 1
ATOM 10664 C C . VAL F 1 100 ? 21.428 8.727 43.421 1.00 57.75 157 VAL F C 1
ATOM 10665 O O . VAL F 1 100 ? 20.928 9.378 42.497 1.00 60.07 157 VAL F O 1
ATOM 10669 N N . SER F 1 101 ? 22.149 7.628 43.223 1.00 51.19 158 SER F N 1
ATOM 10670 C CA . SER F 1 101 ? 22.402 7.142 41.873 1.00 51.71 158 SER F CA 1
ATOM 10671 C C . SER F 1 101 ? 22.728 5.657 41.927 1.00 46.26 158 SER F C 1
ATOM 10672 O O . SER F 1 101 ? 22.896 5.072 42.999 1.00 46.47 158 SER F O 1
ATOM 10675 N N . VAL F 1 102 ? 22.804 5.055 40.748 1.00 41.43 159 VAL F N 1
ATOM 10676 C CA . VAL F 1 102 ? 23.301 3.697 40.580 1.00 41.15 159 VAL F CA 1
ATOM 10677 C C . VAL F 1 102 ? 24.719 3.783 40.036 1.00 41.83 159 VAL F C 1
ATOM 10678 O O . VAL F 1 102 ? 25.042 4.689 39.256 1.00 38.67 159 VAL F O 1
ATOM 10682 N N . ASP F 1 103 ? 25.580 2.859 40.466 1.00 41.84 160 ASP F N 1
ATOM 10683 C CA . ASP F 1 103 ? 26.956 2.792 39.974 1.00 35.96 160 ASP F CA 1
ATOM 10684 C C . ASP F 1 103 ? 26.947 2.347 38.513 1.00 36.26 160 ASP F C 1
ATOM 10685 O O . ASP F 1 103 ? 27.115 1.170 38.180 1.00 38.87 160 ASP F O 1
ATOM 10690 N N . GLN F 1 104 ? 26.746 3.323 37.619 1.00 35.92 161 GLN F N 1
ATOM 10691 C CA . GLN F 1 104 ? 26.673 3.020 36.192 1.00 37.64 161 GLN F CA 1
ATOM 10692 C C . GLN F 1 104 ? 28.005 2.498 35.675 1.00 37.03 161 GLN F C 1
ATOM 10693 O O . GLN F 1 104 ? 28.045 1.559 34.870 1.00 35.90 161 GLN F O 1
ATOM 10699 N N . TYR F 1 105 ? 29.107 3.090 36.145 1.00 40.04 162 TYR F N 1
ATOM 10700 C CA . TYR F 1 105 ? 30.439 2.673 35.727 1.00 35.85 162 TYR F CA 1
ATOM 10701 C C . TYR F 1 105 ? 30.716 1.223 36.109 1.00 37.07 162 TYR F C 1
ATOM 10702 O O . TYR F 1 105 ? 31.183 0.432 35.281 1.00 32.34 162 TYR F O 1
ATOM 10711 N N . ALA F 1 106 ? 30.461 0.863 37.372 1.00 34.85 163 ALA F N 1
ATOM 10712 C CA . ALA F 1 106 ? 30.642 -0.523 37.791 1.00 31.04 163 ALA F CA 1
ATOM 10713 C C . ALA F 1 106 ? 29.753 -1.475 36.988 1.00 39.80 163 ALA F C 1
ATOM 10714 O O . ALA F 1 106 ? 30.178 -2.580 36.634 1.00 36.70 163 ALA F O 1
ATOM 10716 N N . GLY F 1 107 ? 28.519 -1.063 36.682 1.00 38.74 164 GLY F N 1
ATOM 10717 C CA . GLY F 1 107 ? 27.637 -1.927 35.910 1.00 34.48 164 GLY F CA 1
ATOM 10718 C C . GLY F 1 107 ? 28.175 -2.227 34.523 1.00 34.01 164 GLY F C 1
ATOM 10719 O O . GLY F 1 107 ? 28.282 -3.388 34.120 1.00 33.97 164 GLY F O 1
ATOM 10720 N N . ALA F 1 108 ? 28.513 -1.180 33.769 1.00 35.84 165 ALA F N 1
ATOM 10721 C CA . ALA F 1 108 ? 29.052 -1.388 32.430 1.00 33.51 165 ALA F CA 1
ATOM 10722 C C . ALA F 1 108 ? 30.386 -2.119 32.477 1.00 34.06 165 ALA F C 1
ATOM 10723 O O . ALA F 1 108 ? 30.710 -2.879 31.557 1.00 39.05 165 ALA F O 1
ATOM 10725 N N . ARG F 1 109 ? 31.170 -1.910 33.536 1.00 33.59 166 ARG F N 1
ATOM 10726 C CA . ARG F 1 109 ? 32.424 -2.643 33.683 1.00 36.91 166 ARG F CA 1
ATOM 10727 C C . ARG F 1 109 ? 32.171 -4.136 33.872 1.00 36.04 166 ARG F C 1
ATOM 10728 O O . ARG F 1 109 ? 32.911 -4.976 33.346 1.00 35.91 166 ARG F O 1
ATOM 10736 N N . LEU F 1 110 ? 31.130 -4.482 34.630 1.00 38.93 167 LEU F N 1
ATOM 10737 C CA . LEU F 1 110 ? 30.756 -5.882 34.788 1.00 38.84 167 LEU F CA 1
ATOM 10738 C C . LEU F 1 110 ? 30.265 -6.468 33.473 1.00 35.33 167 LEU F C 1
ATOM 10739 O O . LEU F 1 110 ? 30.543 -7.630 33.161 1.00 33.64 167 LEU F O 1
ATOM 10744 N N . ALA F 1 111 ? 29.522 -5.679 32.694 1.00 35.14 168 ALA F N 1
ATOM 10745 C CA . ALA F 1 111 ? 29.009 -6.175 31.422 1.00 33.34 168 ALA F CA 1
ATOM 10746 C C . ALA F 1 111 ? 30.143 -6.443 30.439 1.00 29.22 168 ALA F C 1
ATOM 10747 O O . ALA F 1 111 ? 30.119 -7.444 29.713 1.00 26.80 168 ALA F O 1
ATOM 10749 N N . THR F 1 112 ? 31.150 -5.570 30.408 1.00 27.01 169 THR F N 1
ATOM 10750 C CA . THR F 1 112 ? 32.263 -5.766 29.487 1.00 29.75 169 THR F CA 1
ATOM 10751 C C . THR F 1 112 ? 33.206 -6.867 29.969 1.00 30.44 169 THR F C 1
ATOM 10752 O O . THR F 1 112 ? 33.663 -7.694 29.168 1.00 29.52 169 THR F O 1
ATOM 10756 N N . GLU F 1 113 ? 33.483 -6.908 31.276 1.00 27.99 170 GLU F N 1
ATOM 10757 C CA . GLU F 1 113 ? 34.339 -7.953 31.820 1.00 28.59 170 GLU F CA 1
ATOM 10758 C C . GLU F 1 113 ? 33.745 -9.337 31.622 1.00 28.12 170 GLU F C 1
ATOM 10759 O O . GLU F 1 113 ? 34.491 -10.307 31.444 1.00 28.10 170 GLU F O 1
ATOM 10765 N N . HIS F 1 114 ? 32.416 -9.457 31.653 1.00 27.87 171 HIS F N 1
ATOM 10766 C CA . HIS F 1 114 ? 31.803 -10.760 31.432 1.00 27.55 171 HIS F CA 1
ATOM 10767 C C . HIS F 1 114 ? 31.998 -11.214 29.992 1.00 31.29 171 HIS F C 1
ATOM 10768 O O . HIS F 1 114 ? 32.274 -12.395 29.738 1.00 30.96 171 HIS F O 1
ATOM 10775 N N . LEU F 1 115 ? 31.872 -10.282 29.041 1.00 29.70 172 LEU F N 1
ATOM 10776 C CA . LEU F 1 115 ? 32.084 -10.609 27.634 1.00 27.06 172 LEU F CA 1
ATOM 10777 C C . LEU F 1 115 ? 33.525 -11.009 27.371 1.00 31.64 172 LEU F C 1
ATOM 10778 O O . LEU F 1 115 ? 33.785 -11.907 26.563 1.00 30.58 172 LEU F O 1
ATOM 10783 N N . LEU F 1 116 ? 34.480 -10.329 28.024 1.00 31.18 173 LEU F N 1
ATOM 10784 C CA . LEU F 1 116 ? 35.880 -10.740 27.937 1.00 31.60 173 LEU F CA 1
ATOM 10785 C C . LEU F 1 116 ? 36.082 -12.145 28.493 1.00 33.02 173 LEU F C 1
ATOM 10786 O O . LEU F 1 116 ? 36.760 -12.972 27.871 1.00 30.93 173 LEU F O 1
ATOM 10791 N N . ASP F 1 117 ? 35.495 -12.427 29.668 1.00 30.80 174 ASP F N 1
ATOM 10792 C CA . ASP F 1 117 ? 35.616 -13.742 30.291 1.00 30.21 174 ASP F CA 1
ATOM 10793 C C . ASP F 1 117 ? 35.098 -14.842 29.376 1.00 30.87 174 ASP F C 1
ATOM 10794 O O . ASP F 1 117 ? 35.513 -15.996 29.498 1.00 34.26 174 ASP F O 1
ATOM 10799 N N . LEU F 1 118 ? 34.181 -14.512 28.475 1.00 31.64 175 LEU F N 1
ATOM 10800 C CA . LEU F 1 118 ? 33.651 -15.473 27.521 1.00 30.31 175 LEU F CA 1
ATOM 10801 C C . LEU F 1 118 ? 34.520 -15.612 26.280 1.00 31.63 175 LEU F C 1
ATOM 10802 O O . LEU F 1 118 ? 34.137 -16.344 25.360 1.00 28.88 175 LEU F O 1
ATOM 10807 N N . GLY F 1 119 ? 35.659 -14.921 26.216 1.00 31.17 176 GLY F N 1
ATOM 10808 C CA . GLY F 1 119 ? 36.547 -15.006 25.073 1.00 29.79 176 GLY F CA 1
ATOM 10809 C C . GLY F 1 119 ? 36.386 -13.925 24.021 1.00 30.49 176 GLY F C 1
ATOM 10810 O O . GLY F 1 119 ? 37.172 -13.900 23.068 1.00 37.70 176 GLY F O 1
ATOM 10811 N N . HIS F 1 120 ? 35.405 -13.037 24.151 1.00 31.00 177 HIS F N 1
ATOM 10812 C CA . HIS F 1 120 ? 35.264 -11.941 23.199 1.00 35.41 177 HIS F CA 1
ATOM 10813 C C . HIS F 1 120 ? 36.432 -10.958 23.326 1.00 30.96 177 HIS F C 1
ATOM 10814 O O . HIS F 1 120 ? 36.849 -10.597 24.432 1.00 32.88 177 HIS F O 1
ATOM 10821 N N . ARG F 1 121 ? 36.966 -10.520 22.179 1.00 32.20 178 ARG F N 1
ATOM 10822 C CA . ARG F 1 121 ? 38.012 -9.500 22.153 1.00 33.51 178 ARG F CA 1
ATOM 10823 C C . ARG F 1 121 ? 37.639 -8.268 21.351 1.00 31.77 178 ARG F C 1
ATOM 10824 O O . ARG F 1 121 ? 38.218 -7.201 21.586 1.00 37.31 178 ARG F O 1
ATOM 10832 N N . ARG F 1 122 ? 36.717 -8.386 20.407 1.00 32.32 179 ARG F N 1
ATOM 10833 C CA . ARG F 1 122 ? 36.230 -7.265 19.609 1.00 38.02 179 ARG F CA 1
ATOM 10834 C C . ARG F 1 122 ? 34.782 -7.004 20.024 1.00 35.97 179 ARG F C 1
ATOM 10835 O O . ARG F 1 122 ? 33.865 -7.724 19.614 1.00 30.24 179 ARG F O 1
ATOM 10843 N N . ILE F 1 123 ? 34.590 -5.980 20.853 1.00 33.80 180 ILE F N 1
ATOM 10844 C CA . ILE F 1 123 ? 33.298 -5.660 21.447 1.00 32.42 180 ILE F CA 1
ATOM 10845 C C . ILE F 1 123 ? 32.900 -4.251 21.013 1.00 35.36 180 ILE F C 1
ATOM 10846 O O . ILE F 1 123 ? 33.526 -3.257 21.412 1.00 27.03 180 ILE F O 1
ATOM 10851 N N . ALA F 1 124 ? 31.851 -4.168 20.205 1.00 33.83 181 ALA F N 1
ATOM 10852 C CA . ALA F 1 124 ? 31.308 -2.886 19.813 1.00 32.10 181 ALA F CA 1
ATOM 10853 C C . ALA F 1 124 ? 30.485 -2.300 20.954 1.00 30.29 181 ALA F C 1
ATOM 10854 O O . ALA F 1 124 ? 29.981 -3.020 21.823 1.00 32.08 181 ALA F O 1
ATOM 10856 N N . LEU F 1 125 ? 30.356 -0.973 20.951 1.00 30.20 182 LEU F N 1
ATOM 10857 C CA . LEU F 1 125 ? 29.522 -0.273 21.921 1.00 33.03 182 LEU F CA 1
ATOM 10858 C C . LEU F 1 125 ? 28.622 0.720 21.202 1.00 35.87 182 LEU F C 1
ATOM 10859 O O . LEU F 1 125 ? 29.105 1.565 20.440 1.00 33.97 182 LEU F O 1
ATOM 10864 N N . ILE F 1 126 ? 27.315 0.604 21.442 1.00 36.77 183 ILE F N 1
ATOM 10865 C CA . ILE F 1 126 ? 26.322 1.574 20.987 1.00 35.24 183 ILE F CA 1
ATOM 10866 C C . ILE F 1 126 ? 25.926 2.400 22.206 1.00 32.02 183 ILE F C 1
ATOM 10867 O O . ILE F 1 126 ? 25.115 1.968 23.025 1.00 35.97 183 ILE F O 1
ATOM 10872 N N . THR F 1 127 ? 26.490 3.593 22.325 1.00 36.21 184 THR F N 1
ATOM 10873 C CA . THR F 1 127 ? 26.341 4.411 23.519 1.00 37.30 184 THR F CA 1
ATOM 10874 C C . THR F 1 127 ? 25.083 5.274 23.456 1.00 37.26 184 THR F C 1
ATOM 10875 O O . THR F 1 127 ? 24.481 5.472 22.399 1.00 37.21 184 THR F O 1
ATOM 10879 N N . GLY F 1 128 ? 24.701 5.805 24.614 1.00 36.86 185 GLY F N 1
ATOM 10880 C CA . GLY F 1 128 ? 23.529 6.638 24.714 1.00 36.48 185 GLY F CA 1
ATOM 10881 C C . GLY F 1 128 ? 23.830 8.093 24.421 1.00 39.75 185 GLY F C 1
ATOM 10882 O O . GLY F 1 128 ? 24.961 8.464 24.091 1.00 42.82 185 GLY F O 1
ATOM 10883 N N . PRO F 1 129 ? 22.811 8.947 24.525 1.00 39.44 186 PRO F N 1
ATOM 10884 C CA . PRO F 1 129 ? 23.029 10.395 24.347 1.00 46.39 186 PRO F CA 1
ATOM 10885 C C . PRO F 1 129 ? 24.066 10.922 25.329 1.00 44.70 186 PRO F C 1
ATOM 10886 O O . PRO F 1 129 ? 23.861 10.912 26.546 1.00 43.10 186 PRO F O 1
ATOM 10890 N N . GLN F 1 130 ? 25.181 11.409 24.788 1.00 40.09 187 GLN F N 1
ATOM 10891 C CA . GLN F 1 130 ? 26.311 11.763 25.639 1.00 47.06 187 GLN F CA 1
ATOM 10892 C C . GLN F 1 130 ? 26.024 12.923 26.586 1.00 42.60 187 GLN F C 1
ATOM 10893 O O . GLN F 1 130 ? 26.919 13.295 27.356 1.00 45.25 187 GLN F O 1
ATOM 10899 N N . ASP F 1 131 ? 24.829 13.506 26.566 1.00 40.25 188 ASP F N 1
ATOM 10900 C CA . ASP F 1 131 ? 24.489 14.516 27.561 1.00 46.42 188 ASP F CA 1
ATOM 10901 C C . ASP F 1 131 ? 23.886 13.913 28.823 1.00 45.71 188 ASP F C 1
ATOM 10902 O O . ASP F 1 131 ? 23.780 14.615 29.839 1.00 40.32 188 ASP F O 1
ATOM 10907 N N . TRP F 1 132 ? 23.489 12.639 28.778 1.00 42.33 189 TRP F N 1
ATOM 10908 C CA . TRP F 1 132 ? 23.101 11.912 29.977 1.00 41.29 189 TRP F CA 1
ATOM 10909 C C . TRP F 1 132 ? 24.347 11.384 30.668 1.00 39.03 189 TRP F C 1
ATOM 10910 O O . TRP F 1 132 ? 25.207 10.772 30.027 1.00 39.08 189 TRP F O 1
ATOM 10921 N N . LEU F 1 133 ? 24.441 11.619 31.977 1.00 41.51 190 LEU F N 1
ATOM 10922 C CA . LEU F 1 133 ? 25.614 11.169 32.719 1.00 43.71 190 LEU F CA 1
ATOM 10923 C C . LEU F 1 133 ? 25.741 9.653 32.675 1.00 41.00 190 LEU F C 1
ATOM 10924 O O . LEU F 1 133 ? 26.853 9.118 32.576 1.00 41.85 190 LEU F O 1
ATOM 10929 N N . GLU F 1 134 ? 24.610 8.946 32.739 1.00 39.51 191 GLU F N 1
ATOM 10930 C CA . GLU F 1 134 ? 24.630 7.490 32.641 1.00 41.23 191 GLU F CA 1
ATOM 10931 C C . GLU F 1 134 ? 25.300 7.034 31.353 1.00 37.41 191 GLU F C 1
ATOM 10932 O O . GLU F 1 134 ? 26.057 6.058 31.352 1.00 39.25 191 GLU F O 1
ATOM 10938 N N . ALA F 1 135 ? 25.033 7.728 30.245 1.00 35.51 192 ALA F N 1
ATOM 10939 C CA . ALA F 1 135 ? 25.611 7.316 28.975 1.00 36.67 192 ALA F CA 1
ATOM 10940 C C . ALA F 1 135 ? 27.131 7.485 28.978 1.00 41.23 192 ALA F C 1
ATOM 10941 O O . ALA F 1 135 ? 27.856 6.603 28.499 1.00 42.16 192 ALA F O 1
ATOM 10943 N N . ARG F 1 136 ? 27.635 8.585 29.551 1.00 37.79 193 ARG F N 1
ATOM 10944 C CA . ARG F 1 136 ? 29.082 8.800 29.623 1.00 38.79 193 ARG F CA 1
ATOM 10945 C C . ARG F 1 136 ? 29.761 7.781 30.539 1.00 41.40 193 ARG F C 1
ATOM 10946 O O . ARG F 1 136 ? 30.847 7.280 30.221 1.00 40.64 193 ARG F O 1
ATOM 10954 N N . GLU F 1 137 ? 29.148 7.472 31.685 1.00 39.01 194 GLU F N 1
ATOM 10955 C CA . GLU F 1 137 ? 29.765 6.542 32.624 1.00 35.96 194 GLU F CA 1
ATOM 10956 C C . GLU F 1 137 ? 29.789 5.125 32.067 1.00 39.32 194 GLU F C 1
ATOM 10957 O O . GLU F 1 137 ? 30.743 4.373 32.300 1.00 35.50 194 GLU F O 1
ATOM 10963 N N . ARG F 1 138 ? 28.755 4.737 31.328 1.00 38.14 195 ARG F N 1
ATOM 10964 C CA . ARG F 1 138 ? 28.783 3.403 30.739 1.00 38.42 195 ARG F CA 1
ATOM 10965 C C . ARG F 1 138 ? 29.809 3.317 29.614 1.00 38.90 195 ARG F C 1
ATOM 10966 O O . ARG F 1 138 ? 30.420 2.261 29.407 1.00 40.04 195 ARG F O 1
ATOM 10974 N N . LEU F 1 139 ? 30.008 4.411 28.876 1.00 35.92 196 LEU F N 1
ATOM 10975 C CA . LEU F 1 139 ? 31.070 4.437 27.878 1.00 42.01 196 LEU F CA 1
ATOM 10976 C C . LEU F 1 139 ? 32.436 4.339 28.546 1.00 39.24 196 LEU F C 1
ATOM 10977 O O . LEU F 1 139 ? 33.323 3.625 28.068 1.00 35.98 196 LEU F O 1
ATOM 10982 N N . GLN F 1 140 ? 32.600 5.031 29.678 1.00 35.60 197 GLN F N 1
ATOM 10983 C CA . GLN F 1 140 ? 33.861 5.023 30.406 1.00 36.60 197 GLN F CA 1
ATOM 10984 C C . GLN F 1 140 ? 34.160 3.643 30.985 1.00 41.41 197 GLN F C 1
ATOM 10985 O O . GLN F 1 140 ? 35.315 3.192 30.973 1.00 37.11 197 GLN F O 1
ATOM 10991 N N . GLY F 1 141 ? 33.135 2.955 31.491 1.00 35.19 198 GLY F N 1
ATOM 10992 C CA . GLY F 1 141 ? 33.351 1.634 32.059 1.00 35.90 198 GLY F CA 1
ATOM 10993 C C . GLY F 1 141 ? 33.690 0.593 31.011 1.00 36.01 198 GLY F C 1
ATOM 10994 O O . GLY F 1 141 ? 34.505 -0.298 31.254 1.00 35.36 198 GLY F O 1
ATOM 10995 N N . TRP F 1 142 ? 33.071 0.693 29.834 1.00 35.03 199 TRP F N 1
ATOM 10996 C CA . TRP F 1 142 ? 33.400 -0.200 28.727 1.00 33.06 199 TRP F CA 1
ATOM 10997 C C . TRP F 1 142 ? 34.834 0.014 28.255 1.00 38.84 199 TRP F C 1
ATOM 10998 O O . TRP F 1 142 ? 35.594 -0.946 28.073 1.00 36.13 199 TRP F O 1
ATOM 11009 N N . ARG F 1 143 ? 35.222 1.279 28.064 1.00 38.12 200 ARG F N 1
ATOM 11010 C CA . ARG F 1 143 ? 36.565 1.604 27.600 1.00 35.11 200 ARG F CA 1
ATOM 11011 C C . ARG F 1 143 ? 37.625 1.110 28.578 1.00 38.34 200 ARG F C 1
ATOM 11012 O O . ARG F 1 143 ? 38.640 0.528 28.173 1.00 37.56 200 ARG F O 1
ATOM 11020 N N . GLU F 1 144 ? 37.410 1.338 29.876 1.00 35.52 201 GLU F N 1
ATOM 11021 C CA . GLU F 1 144 ? 38.439 1.028 30.862 1.00 39.17 201 GLU F CA 1
ATOM 11022 C C . GLU F 1 144 ? 38.542 -0.472 31.134 1.00 41.50 201 GLU F C 1
ATOM 11023 O O . GLU F 1 144 ? 39.623 -0.959 31.477 1.00 45.96 201 GLU F O 1
ATOM 11029 N N . ALA F 1 145 ? 37.450 -1.220 30.974 1.00 39.63 202 ALA F N 1
ATOM 11030 C CA . ALA F 1 145 ? 37.544 -2.676 31.019 1.00 36.14 202 ALA F CA 1
ATOM 11031 C C . ALA F 1 145 ? 38.368 -3.207 29.853 1.00 39.40 202 ALA F C 1
ATOM 11032 O O . ALA F 1 145 ? 39.169 -4.135 30.018 1.00 37.13 202 ALA F O 1
ATOM 11034 N N . LEU F 1 146 ? 38.171 -2.639 28.662 1.00 39.69 203 LEU F N 1
ATOM 11035 C CA . LEU F 1 146 ? 38.981 -3.024 27.513 1.00 39.99 203 LEU F CA 1
ATOM 11036 C C . LEU F 1 146 ? 40.438 -2.608 27.688 1.00 39.48 203 LEU F C 1
ATOM 11037 O O . LEU F 1 146 ? 41.350 -3.402 27.431 1.00 42.71 203 LEU F O 1
ATOM 11042 N N . ALA F 1 147 ? 40.676 -1.367 28.122 1.00 43.07 204 ALA F N 1
ATOM 11043 C CA . ALA F 1 147 ? 42.037 -0.840 28.167 1.00 42.82 204 ALA F CA 1
ATOM 11044 C C . ALA F 1 147 ? 42.909 -1.615 29.144 1.00 46.30 204 ALA F C 1
ATOM 11045 O O . ALA F 1 147 ? 44.103 -1.817 28.894 1.00 48.29 204 ALA F O 1
ATOM 11047 N N . GLU F 1 148 ? 42.335 -2.058 30.264 1.00 49.99 205 GLU F N 1
ATOM 11048 C CA . GLU F 1 148 ? 43.135 -2.753 31.266 1.00 58.29 205 GLU F CA 1
ATOM 11049 C C . GLU F 1 148 ? 43.531 -4.164 30.830 1.00 56.02 205 GLU F C 1
ATOM 11050 O O . GLU F 1 148 ? 44.560 -4.672 31.293 1.00 49.64 205 GLU F O 1
ATOM 11056 N N . ALA F 1 149 ? 42.764 -4.800 29.936 1.00 43.48 206 ALA F N 1
ATOM 11057 C CA . ALA F 1 149 ? 43.217 -6.055 29.342 1.00 47.51 206 ALA F CA 1
ATOM 11058 C C . ALA F 1 149 ? 44.344 -5.864 28.326 1.00 43.64 206 ALA F C 1
ATOM 11059 O O . ALA F 1 149 ? 45.001 -6.847 27.966 1.00 41.72 206 ALA F O 1
ATOM 11061 N N . GLY F 1 150 ? 44.593 -4.638 27.871 1.00 41.68 207 GLY F N 1
ATOM 11062 C CA . GLY F 1 150 ? 45.546 -4.378 26.810 1.00 39.11 207 GLY F CA 1
ATOM 11063 C C . GLY F 1 150 ? 44.961 -4.252 25.417 1.00 39.00 207 GLY F C 1
ATOM 11064 O O . GLY F 1 150 ? 45.726 -4.274 24.441 1.00 36.79 207 GLY F O 1
ATOM 11065 N N . LEU F 1 151 ? 43.632 -4.112 25.291 1.00 40.38 208 LEU F N 1
ATOM 11066 C CA . LEU F 1 151 ? 42.840 -4.045 24.065 1.00 40.15 208 LEU F CA 1
ATOM 11067 C C . LEU F 1 151 ? 42.480 -2.607 23.722 1.00 35.94 208 LEU F C 1
ATOM 11068 O O . LEU F 1 151 ? 42.214 -1.804 24.618 1.00 35.80 208 LEU F O 1
ATOM 11073 N N . PRO F 1 152 ? 42.461 -2.267 22.437 1.00 35.35 209 PRO F N 1
ATOM 11074 C CA . PRO F 1 152 ? 42.118 -0.905 22.032 1.00 40.41 209 PRO F CA 1
ATOM 11075 C C . PRO F 1 152 ? 40.620 -0.760 21.836 1.00 41.05 209 PRO F C 1
ATOM 11076 O O . PRO F 1 152 ? 39.982 -1.621 21.208 1.00 42.08 209 PRO F O 1
ATOM 11080 N N . PRO F 1 153 ? 40.013 0.300 22.366 1.00 43.93 210 PRO F N 1
ATOM 11081 C CA . PRO F 1 153 ? 38.561 0.489 22.186 1.00 41.59 210 PRO F CA 1
ATOM 11082 C C . PRO F 1 153 ? 38.239 0.901 20.761 1.00 40.33 210 PRO F C 1
ATOM 11083 O O . PRO F 1 153 ? 38.854 1.831 20.220 1.00 37.23 210 PRO F O 1
ATOM 11087 N N . PRO F 1 154 ? 37.291 0.225 20.115 1.00 44.25 211 PRO F N 1
ATOM 11088 C CA . PRO F 1 154 ? 36.883 0.622 18.761 1.00 46.55 211 PRO F CA 1
ATOM 11089 C C . PRO F 1 154 ? 36.070 1.908 18.787 1.00 47.82 211 PRO F C 1
ATOM 11090 O O . PRO F 1 154 ? 35.672 2.412 19.839 1.00 46.66 211 PRO F O 1
ATOM 11094 N N . ALA F 1 155 ? 35.829 2.441 17.592 1.00 53.61 212 ALA F N 1
ATOM 11095 C CA . ALA F 1 155 ? 34.919 3.569 17.441 1.00 48.37 212 ALA F CA 1
ATOM 11096 C C . ALA F 1 155 ? 33.494 3.152 17.808 1.00 52.11 212 ALA F C 1
ATOM 11097 O O . ALA F 1 155 ? 33.043 2.049 17.479 1.00 57.24 212 ALA F O 1
ATOM 11099 N N . VAL F 1 156 ? 32.791 4.037 18.508 1.00 45.44 213 VAL F N 1
ATOM 11100 C CA . VAL F 1 156 ? 31.469 3.741 19.038 1.00 44.70 213 VAL F CA 1
ATOM 11101 C C . VAL F 1 156 ? 30.433 4.508 18.235 1.00 43.31 213 VAL F C 1
ATOM 11102 O O . VAL F 1 156 ? 30.721 5.555 17.644 1.00 44.69 213 VAL F O 1
ATOM 11106 N N . LEU F 1 157 ? 29.218 3.973 18.207 1.00 45.53 214 LEU F N 1
ATOM 11107 C CA . LEU F 1 157 ? 28.084 4.614 17.557 1.00 43.36 214 LEU F CA 1
ATOM 11108 C C . LEU F 1 157 ? 27.114 5.094 18.624 1.00 37.01 214 LEU F C 1
ATOM 11109 O O . LEU F 1 157 ? 26.889 4.399 19.619 1.00 41.42 214 LEU F O 1
ATOM 11114 N N . GLN F 1 158 ? 26.544 6.281 18.419 1.00 40.76 215 GLN F N 1
ATOM 11115 C CA . GLN F 1 158 ? 25.716 6.938 19.425 1.00 38.50 215 GLN F CA 1
ATOM 11116 C C . GLN F 1 158 ? 24.234 6.796 19.095 1.00 37.91 215 GLN F C 1
ATOM 11117 O O . GLN F 1 158 ? 23.796 7.171 18.001 1.00 40.63 215 GLN F O 1
ATOM 11123 N N . GLY F 1 159 ? 23.464 6.274 20.052 1.00 41.83 216 GLY F N 1
ATOM 11124 C CA . GLY F 1 159 ? 22.025 6.212 19.957 1.00 27.16 216 GLY F CA 1
ATOM 11125 C C . GLY F 1 159 ? 21.345 7.251 20.831 1.00 37.24 216 GLY F C 1
ATOM 11126 O O . GLY F 1 159 ? 21.979 8.161 21.371 1.00 38.24 216 GLY F O 1
ATOM 11127 N N . ASP F 1 160 ? 20.019 7.101 20.962 1.00 35.94 217 ASP F N 1
ATOM 11128 C CA . ASP F 1 160 ? 19.207 8.033 21.757 1.00 31.55 217 ASP F CA 1
ATOM 11129 C C . ASP F 1 160 ? 18.216 7.290 22.650 1.00 37.79 217 ASP F C 1
ATOM 11130 O O . ASP F 1 160 ? 17.083 7.747 22.859 1.00 34.69 217 ASP F O 1
ATOM 11135 N N . TRP F 1 161 ? 18.638 6.135 23.183 1.00 34.86 218 TRP F N 1
ATOM 11136 C CA . TRP F 1 161 ? 17.856 5.283 24.082 1.00 31.92 218 TRP F CA 1
ATOM 11137 C C . TRP F 1 161 ? 16.759 4.514 23.357 1.00 34.26 218 TRP F C 1
ATOM 11138 O O . TRP F 1 161 ? 16.194 3.578 23.927 1.00 35.61 218 TRP F O 1
ATOM 11149 N N . SER F 1 162 ? 16.439 4.890 22.121 1.00 33.33 219 SER F N 1
ATOM 11150 C CA . SER F 1 162 ? 15.327 4.280 21.401 1.00 30.60 219 SER F CA 1
ATOM 11151 C C . SER F 1 162 ? 15.748 2.995 20.692 1.00 31.29 219 SER F C 1
ATOM 11152 O O . SER F 1 162 ? 16.893 2.846 20.255 1.00 30.62 219 SER F O 1
ATOM 11155 N N . ALA F 1 163 ? 14.788 2.072 20.562 1.00 26.92 220 ALA F N 1
ATOM 11156 C CA . ALA F 1 163 ? 15.014 0.839 19.806 1.00 28.66 220 ALA F CA 1
ATOM 11157 C C . ALA F 1 163 ? 15.385 1.117 18.358 1.00 31.66 220 ALA F C 1
ATOM 11158 O O . ALA F 1 163 ? 16.167 0.366 17.760 1.00 33.09 220 ALA F O 1
ATOM 11160 N N . ALA F 1 164 ? 14.816 2.175 17.774 1.00 32.04 221 ALA F N 1
ATOM 11161 C CA . ALA F 1 164 ? 15.125 2.525 16.395 1.00 28.08 221 ALA F CA 1
ATOM 11162 C C . ALA F 1 164 ? 16.589 2.896 16.241 1.00 29.09 221 ALA F C 1
ATOM 11163 O O . ALA F 1 164 ? 17.234 2.489 15.269 1.00 32.47 221 ALA F O 1
ATOM 11165 N N . SER F 1 165 ? 17.137 3.663 17.194 1.00 31.01 222 SER F N 1
ATOM 11166 C CA . SER F 1 165 ? 18.536 4.081 17.096 1.00 31.05 222 SER F CA 1
ATOM 11167 C C . SER F 1 165 ? 19.489 2.896 17.256 1.00 31.48 222 SER F C 1
ATOM 11168 O O . SER F 1 165 ? 20.543 2.848 16.610 1.00 35.50 222 SER F O 1
ATOM 11171 N N . GLY F 1 166 ? 19.135 1.926 18.099 1.00 31.92 223 GLY F N 1
ATOM 11172 C CA . GLY F 1 166 ? 19.953 0.730 18.211 1.00 29.96 223 GLY F CA 1
ATOM 11173 C C . GLY F 1 166 ? 19.916 -0.107 16.948 1.00 30.81 223 GLY F C 1
ATOM 11174 O O . GLY F 1 166 ? 20.932 -0.669 16.533 1.00 33.18 223 GLY F O 1
ATOM 11175 N N . TYR F 1 167 ? 18.744 -0.198 16.319 1.00 35.37 224 TYR F N 1
ATOM 11176 C CA . TYR F 1 167 ? 18.620 -0.928 15.061 1.00 36.71 224 TYR F CA 1
ATOM 11177 C C . TYR F 1 167 ? 19.447 -0.272 13.951 1.00 33.82 224 TYR F C 1
ATOM 11178 O O . TYR F 1 167 ? 20.087 -0.969 13.155 1.00 33.81 224 TYR F O 1
ATOM 11187 N N . GLU F 1 168 ? 19.459 1.065 13.889 1.00 35.76 225 GLU F N 1
ATOM 11188 C CA . GLU F 1 168 ? 20.206 1.754 12.837 1.00 33.23 225 GLU F CA 1
ATOM 11189 C C . GLU F 1 168 ? 21.706 1.701 13.099 1.00 35.28 225 GLU F C 1
ATOM 11190 O O . GLU F 1 168 ? 22.500 1.534 12.167 1.00 39.50 225 GLU F O 1
ATOM 11196 N N . ALA F 1 169 ? 22.116 1.831 14.360 1.00 34.15 226 ALA F N 1
ATOM 11197 C CA . ALA F 1 169 ? 23.539 1.740 14.665 1.00 35.25 226 ALA F CA 1
ATOM 11198 C C . ALA F 1 169 ? 24.082 0.348 14.369 1.00 35.97 226 ALA F C 1
ATOM 11199 O O . ALA F 1 169 ? 25.200 0.213 13.865 1.00 43.86 226 ALA F O 1
ATOM 11201 N N . ALA F 1 170 ? 23.306 -0.700 14.658 1.00 35.46 227 ALA F N 1
ATOM 11202 C CA . ALA F 1 170 ? 23.755 -2.052 14.336 1.00 35.69 227 ALA F CA 1
ATOM 11203 C C . ALA F 1 170 ? 23.828 -2.278 12.832 1.00 39.91 227 ALA F C 1
ATOM 11204 O O . ALA F 1 170 ? 24.675 -3.045 12.363 1.00 40.65 227 ALA F O 1
ATOM 11206 N N . ARG F 1 171 ? 22.954 -1.624 12.062 1.00 40.52 228 ARG F N 1
ATOM 11207 C CA . ARG F 1 171 ? 23.037 -1.725 10.610 1.00 42.36 228 ARG F CA 1
ATOM 11208 C C . ARG F 1 171 ? 24.281 -1.032 10.076 1.00 42.71 228 ARG F C 1
ATOM 11209 O O . ARG F 1 171 ? 24.841 -1.461 9.059 1.00 46.59 228 ARG F O 1
ATOM 11217 N N . GLN F 1 172 ? 24.731 0.029 10.746 1.00 42.44 229 GLN F N 1
ATOM 11218 C CA . GLN F 1 172 ? 26.001 0.643 10.379 1.00 47.56 229 GLN F CA 1
ATOM 11219 C C . GLN F 1 172 ? 27.178 -0.248 10.770 1.00 47.34 229 GLN F C 1
ATOM 11220 O O . GLN F 1 172 ? 28.145 -0.373 10.012 1.00 50.56 229 GLN F O 1
ATOM 11226 N N . LEU F 1 173 ? 27.109 -0.882 11.946 1.00 45.53 230 LEU F N 1
ATOM 11227 C CA . LEU F 1 173 ? 28.155 -1.811 12.372 1.00 45.13 230 LEU F CA 1
ATOM 11228 C C . LEU F 1 173 ? 28.241 -3.035 11.464 1.00 47.92 230 LEU F C 1
ATOM 11229 O O . LEU F 1 173 ? 29.332 -3.580 11.254 1.00 46.70 230 LEU F O 1
ATOM 11234 N N . LEU F 1 174 ? 27.117 -3.482 10.920 1.00 47.26 231 LEU F N 1
ATOM 11235 C CA . LEU F 1 174 ? 27.106 -4.707 10.135 1.00 50.43 231 LEU F CA 1
ATOM 11236 C C . LEU F 1 174 ? 27.623 -4.522 8.713 1.00 51.40 231 LEU F C 1
ATOM 11237 O O . LEU F 1 174 ? 27.690 -5.503 7.966 1.00 51.88 231 LEU F O 1
ATOM 11242 N N . GLU F 1 175 ? 27.993 -3.304 8.320 1.00 58.47 232 GLU F N 1
ATOM 11243 C CA . GLU F 1 175 ? 28.591 -3.100 7.005 1.00 63.66 232 GLU F CA 1
ATOM 11244 C C . GLU F 1 175 ? 30.033 -3.594 6.951 1.00 70.88 232 GLU F C 1
ATOM 11245 O O . GLU F 1 175 ? 30.491 -4.049 5.897 1.00 84.64 232 GLU F O 1
ATOM 11251 N N . GLN F 1 176 ? 30.759 -3.512 8.062 1.00 60.77 233 GLN F N 1
ATOM 11252 C CA . GLN F 1 176 ? 32.103 -4.077 8.173 1.00 60.99 233 GLN F CA 1
ATOM 11253 C C . GLN F 1 176 ? 32.181 -4.810 9.502 1.00 56.59 233 GLN F C 1
ATOM 11254 O O . GLN F 1 176 ? 32.767 -4.316 10.472 1.00 57.52 233 GLN F O 1
ATOM 11260 N N . PRO F 1 177 ? 31.596 -6.009 9.582 1.00 57.71 234 PRO F N 1
ATOM 11261 C CA . PRO F 1 177 ? 31.452 -6.679 10.885 1.00 53.66 234 PRO F CA 1
ATOM 11262 C C . PRO F 1 177 ? 32.772 -7.130 11.494 1.00 55.83 234 PRO F C 1
ATOM 11263 O O . PRO F 1 177 ? 33.174 -8.285 11.328 1.00 58.83 234 PRO F O 1
ATOM 11267 N N . ASP F 1 178 ? 33.446 -6.231 12.214 1.00 53.23 235 ASP F N 1
ATOM 11268 C CA . ASP F 1 178 ? 34.681 -6.579 12.906 1.00 52.37 235 ASP F CA 1
ATOM 11269 C C . ASP F 1 178 ? 34.425 -6.672 14.406 1.00 49.84 235 ASP F C 1
ATOM 11270 O O . ASP F 1 178 ? 34.991 -5.905 15.193 1.00 50.43 235 ASP F O 1
ATOM 11275 N N . PHE F 1 179 ? 33.570 -7.605 14.811 1.00 47.67 236 PHE F N 1
ATOM 11276 C CA . PHE F 1 179 ? 33.154 -7.712 16.203 1.00 43.88 236 PHE F CA 1
ATOM 11277 C C . PHE F 1 179 ? 32.411 -9.022 16.393 1.00 36.40 236 PHE F C 1
ATOM 11278 O O . PHE F 1 179 ? 31.785 -9.531 15.462 1.00 33.87 236 PHE F O 1
ATOM 11286 N N . THR F 1 180 ? 32.481 -9.550 17.612 1.00 34.94 237 THR F N 1
ATOM 11287 C CA . THR F 1 180 ? 31.716 -10.723 18.002 1.00 32.27 237 THR F CA 1
ATOM 11288 C C . THR F 1 180 ? 30.682 -10.416 19.076 1.00 31.62 237 THR F C 1
ATOM 11289 O O . THR F 1 180 ? 29.956 -11.326 19.493 1.00 29.65 237 THR F O 1
ATOM 11293 N N . ALA F 1 181 ? 30.616 -9.173 19.553 1.00 30.39 238 ALA F N 1
ATOM 11294 C CA . ALA F 1 181 ? 29.732 -8.804 20.648 1.00 30.26 238 ALA F CA 1
ATOM 11295 C C . ALA F 1 181 ? 29.359 -7.334 20.526 1.00 31.84 238 ALA F C 1
ATOM 11296 O O . ALA F 1 181 ? 30.193 -6.503 20.155 1.00 31.42 238 ALA F O 1
ATOM 11298 N N . ILE F 1 182 ? 28.098 -7.024 20.833 1.00 32.82 239 ILE F N 1
ATOM 11299 C CA . ILE F 1 182 ? 27.600 -5.654 20.840 1.00 30.09 239 ILE F CA 1
ATOM 11300 C C . ILE F 1 182 ? 27.092 -5.338 22.238 1.00 28.36 239 ILE F C 1
ATOM 11301 O O . ILE F 1 182 ? 26.333 -6.114 22.821 1.00 27.48 239 ILE F O 1
ATOM 11306 N N . PHE F 1 183 ? 27.547 -4.230 22.784 1.00 35.49 240 PHE F N 1
ATOM 11307 C CA . PHE F 1 183 ? 27.108 -3.742 24.080 1.00 27.54 240 PHE F CA 1
ATOM 11308 C C . PHE F 1 183 ? 26.277 -2.510 23.777 1.00 31.69 240 PHE F C 1
ATOM 11309 O O . PHE F 1 183 ? 26.823 -1.480 23.364 1.00 23.71 240 PHE F O 1
ATOM 11317 N N . ALA F 1 184 ? 24.954 -2.639 23.926 1.00 28.62 241 ALA F N 1
ATOM 11318 C CA . ALA F 1 184 ? 24.047 -1.506 23.819 1.00 25.80 241 ALA F CA 1
ATOM 11319 C C . ALA F 1 184 ? 23.860 -0.884 25.194 1.00 29.25 241 ALA F C 1
ATOM 11320 O O . ALA F 1 184 ? 23.679 -1.589 26.190 1.00 32.04 241 ALA F O 1
ATOM 11322 N N . ALA F 1 185 ? 23.903 0.442 25.245 1.00 26.76 242 ALA F N 1
ATOM 11323 C CA . ALA F 1 185 ? 23.839 1.117 26.532 1.00 29.58 242 ALA F CA 1
ATOM 11324 C C . ALA F 1 185 ? 22.457 1.040 27.196 1.00 27.91 242 ALA F C 1
ATOM 11325 O O . ALA F 1 185 ? 22.324 1.509 28.329 1.00 29.77 242 ALA F O 1
ATOM 11327 N N . ASN F 1 186 ? 21.441 0.459 26.552 1.00 33.84 243 ASN F N 1
ATOM 11328 C CA . ASN F 1 186 ? 20.188 0.168 27.259 1.00 30.92 243 ASN F CA 1
ATOM 11329 C C . ASN F 1 186 ? 19.407 -0.931 26.538 1.00 25.10 243 ASN F C 1
ATOM 11330 O O . ASN F 1 186 ? 19.598 -1.183 25.347 1.00 22.67 243 ASN F O 1
ATOM 11335 N N . ASP F 1 187 ? 18.506 -1.574 27.288 1.00 29.79 244 ASP F N 1
ATOM 11336 C CA . ASP F 1 187 ? 17.746 -2.701 26.742 1.00 30.99 244 ASP F CA 1
ATOM 11337 C C . ASP F 1 187 ? 16.924 -2.311 25.523 1.00 25.30 244 ASP F C 1
ATOM 11338 O O . ASP F 1 187 ? 16.777 -3.111 24.589 1.00 24.57 244 ASP F O 1
ATOM 11343 N N . GLN F 1 188 ? 16.401 -1.089 25.507 1.00 24.45 245 GLN F N 1
ATOM 11344 C CA . GLN F 1 188 ? 15.598 -0.641 24.378 1.00 28.24 245 GLN F CA 1
ATOM 11345 C C . GLN F 1 188 ? 16.417 -0.627 23.090 1.00 29.02 245 GLN F C 1
ATOM 11346 O O . GLN F 1 188 ? 16.001 -1.187 22.068 1.00 29.41 245 GLN F O 1
ATOM 11352 N N . MET F 1 189 ? 17.596 -0.004 23.125 1.00 29.20 246 MET F N 1
ATOM 11353 C CA . MET F 1 189 ? 18.472 -0.053 21.962 1.00 28.71 246 MET F CA 1
ATOM 11354 C C . MET F 1 189 ? 18.894 -1.476 21.651 1.00 26.72 246 MET F C 1
ATOM 11355 O O . MET F 1 189 ? 18.963 -1.852 20.474 1.00 27.61 246 MET F O 1
ATOM 11360 N N . ALA F 1 190 ? 19.146 -2.284 22.689 1.00 27.20 247 ALA F N 1
ATOM 11361 C CA . ALA F 1 190 ? 19.521 -3.685 22.486 1.00 26.51 247 ALA F CA 1
ATOM 11362 C C . ALA F 1 190 ? 18.466 -4.456 21.704 1.00 25.37 247 ALA F C 1
ATOM 11363 O O . ALA F 1 190 ? 18.815 -5.326 20.902 1.00 26.80 247 ALA F O 1
ATOM 11365 N N . LEU F 1 191 ? 17.178 -4.173 21.930 1.00 24.01 248 LEU F N 1
ATOM 11366 C CA . LEU F 1 191 ? 16.141 -4.850 21.158 1.00 25.45 248 LEU F CA 1
ATOM 11367 C C . LEU F 1 191 ? 16.322 -4.584 19.672 1.00 27.15 248 LEU F C 1
ATOM 11368 O O . LEU F 1 191 ? 16.219 -5.497 18.845 1.00 30.31 248 LEU F O 1
ATOM 11373 N N . GLY F 1 192 ? 16.592 -3.330 19.314 1.00 28.77 249 GLY F N 1
ATOM 11374 C CA . GLY F 1 192 ? 16.785 -3.000 17.919 1.00 27.47 249 GLY F CA 1
ATOM 11375 C C . GLY F 1 192 ? 18.006 -3.673 17.345 1.00 30.16 249 GLY F C 1
ATOM 11376 O O . GLY F 1 192 ? 18.027 -4.028 16.163 1.00 34.12 249 GLY F O 1
ATOM 11377 N N . VAL F 1 193 ? 19.034 -3.869 18.173 1.00 26.94 250 VAL F N 1
ATOM 11378 C CA . VAL F 1 193 ? 20.224 -4.583 17.726 1.00 30.91 250 VAL F CA 1
ATOM 11379 C C . VAL F 1 193 ? 19.868 -6.020 17.363 1.00 31.85 250 VAL F C 1
ATOM 11380 O O . VAL F 1 193 ? 20.284 -6.534 16.315 1.00 30.45 250 VAL F O 1
ATOM 11384 N N . LEU F 1 194 ? 19.068 -6.682 18.209 1.00 32.92 251 LEU F N 1
ATOM 11385 C CA . LEU F 1 194 ? 18.663 -8.058 17.926 1.00 32.93 251 LEU F CA 1
ATOM 11386 C C . LEU F 1 194 ? 17.880 -8.139 16.623 1.00 32.15 251 LEU F C 1
ATOM 11387 O O . LEU F 1 194 ? 18.045 -9.090 15.846 1.00 33.50 251 LEU F O 1
ATOM 11392 N N . ARG F 1 195 ? 17.051 -7.131 16.352 1.00 28.45 252 ARG F N 1
ATOM 11393 C CA . ARG F 1 195 ? 16.314 -7.086 15.095 1.00 30.00 252 ARG F CA 1
ATOM 11394 C C . ARG F 1 195 ? 17.266 -7.034 13.900 1.00 34.62 252 ARG F C 1
ATOM 11395 O O . ARG F 1 195 ? 17.128 -7.813 12.949 1.00 35.85 252 ARG F O 1
ATOM 11403 N N . ALA F 1 196 ? 18.256 -6.132 13.943 1.00 33.06 253 ALA F N 1
ATOM 11404 C CA . ALA F 1 196 ? 19.234 -6.036 12.860 1.00 34.91 253 ALA F CA 1
ATOM 11405 C C . ALA F 1 196 ? 20.037 -7.325 12.708 1.00 32.40 253 ALA F C 1
ATOM 11406 O O . ALA F 1 196 ? 20.323 -7.759 11.587 1.00 31.44 253 ALA F O 1
ATOM 11408 N N . LEU F 1 197 ? 20.400 -7.959 13.825 1.00 31.47 254 LEU F N 1
ATOM 11409 C CA . LEU F 1 197 ? 21.125 -9.222 13.756 1.00 32.75 254 LEU F CA 1
ATOM 11410 C C . LEU F 1 197 ? 20.271 -10.373 13.223 1.00 38.80 254 LEU F C 1
ATOM 11411 O O . LEU F 1 197 ? 20.826 -11.327 12.662 1.00 42.48 254 LEU F O 1
ATOM 11416 N N . HIS F 1 198 ? 18.939 -10.307 13.375 1.00 40.29 255 HIS F N 1
ATOM 11417 C CA . HIS F 1 198 ? 18.071 -11.362 12.854 1.00 36.06 255 HIS F CA 1
ATOM 11418 C C . HIS F 1 198 ? 17.745 -11.161 11.373 1.00 38.63 255 HIS F C 1
ATOM 11419 O O . HIS F 1 198 ? 17.571 -12.142 10.639 1.00 39.99 255 HIS F O 1
ATOM 11426 N N . GLU F 1 199 ? 17.669 -9.911 10.914 1.00 37.00 256 GLU F N 1
ATOM 11427 C CA . GLU F 1 199 ? 17.460 -9.652 9.491 1.00 35.82 256 GLU F CA 1
ATOM 11428 C C . GLU F 1 199 ? 18.641 -10.127 8.661 1.00 44.41 256 GLU F C 1
ATOM 11429 O O . GLU F 1 199 ? 18.451 -10.727 7.595 1.00 53.11 256 GLU F O 1
ATOM 11435 N N . ARG F 1 200 ? 19.868 -9.856 9.133 1.00 43.75 257 ARG F N 1
ATOM 11436 C CA . ARG F 1 200 ? 21.081 -10.234 8.412 1.00 44.78 257 ARG F CA 1
ATOM 11437 C C . ARG F 1 200 ? 21.323 -11.737 8.437 1.00 43.88 257 ARG F C 1
ATOM 11438 O O . ARG F 1 200 ? 21.987 -12.263 7.537 1.00 51.07 257 ARG F O 1
ATOM 11446 N N . GLY F 1 201 ? 20.786 -12.441 9.428 1.00 43.34 258 GLY F N 1
ATOM 11447 C CA . GLY F 1 201 ? 20.935 -13.876 9.518 1.00 42.40 258 GLY F CA 1
ATOM 11448 C C . GLY F 1 201 ? 21.956 -14.354 10.523 1.00 45.81 258 GLY F C 1
ATOM 11449 O O . GLY F 1 201 ? 22.325 -15.535 10.491 1.00 45.13 258 GLY F O 1
ATOM 11450 N N . LEU F 1 202 ? 22.429 -13.483 11.407 1.00 44.73 259 LEU F N 1
ATOM 11451 C CA . LEU F 1 202 ? 23.437 -13.866 12.384 1.00 47.67 259 LEU F CA 1
ATOM 11452 C C . LEU F 1 202 ? 22.740 -14.371 13.638 1.00 41.51 259 LEU F C 1
ATOM 11453 O O . LEU F 1 202 ? 21.866 -13.692 14.182 1.00 42.73 259 LEU F O 1
ATOM 11458 N N . ARG F 1 203 ? 23.113 -15.568 14.077 1.00 39.83 260 ARG F N 1
ATOM 11459 C CA . ARG F 1 203 ? 22.524 -16.134 15.279 1.00 35.91 260 ARG F CA 1
ATOM 11460 C C . ARG F 1 203 ? 23.012 -15.396 16.521 1.00 37.47 260 ARG F C 1
ATOM 11461 O O . ARG F 1 203 ? 24.193 -15.052 16.643 1.00 37.24 260 ARG F O 1
ATOM 11469 N N . VAL F 1 204 ? 22.089 -15.136 17.435 1.00 33.43 261 VAL F N 1
ATOM 11470 C CA . VAL F 1 204 ? 22.380 -14.613 18.765 1.00 33.32 261 VAL F CA 1
ATOM 11471 C C . VAL F 1 204 ? 22.138 -15.742 19.762 1.00 31.99 261 VAL F C 1
ATOM 11472 O O . VAL F 1 204 ? 20.992 -16.177 19.924 1.00 35.76 261 VAL F O 1
ATOM 11476 N N . PRO F 1 205 ? 23.161 -16.218 20.474 1.00 35.36 262 PRO F N 1
ATOM 11477 C CA . PRO F 1 205 ? 24.513 -15.665 20.592 1.00 33.49 262 PRO F CA 1
ATOM 11478 C C . PRO F 1 205 ? 25.583 -16.390 19.782 1.00 36.41 262 PRO F C 1
ATOM 11479 O O . PRO F 1 205 ? 26.750 -16.018 19.865 1.00 32.10 262 PRO F O 1
ATOM 11483 N N . ASP F 1 206 ? 25.216 -17.417 19.006 1.00 43.09 263 ASP F N 1
ATOM 11484 C CA . ASP F 1 206 ? 26.218 -18.272 18.371 1.00 41.30 263 ASP F CA 1
ATOM 11485 C C . ASP F 1 206 ? 27.152 -17.479 17.463 1.00 41.78 263 ASP F C 1
ATOM 11486 O O . ASP F 1 206 ? 28.348 -17.786 17.384 1.00 50.00 263 ASP F O 1
ATOM 11491 N N . ASP F 1 207 ? 26.640 -16.455 16.780 1.00 37.57 264 ASP F N 1
ATOM 11492 C CA . ASP F 1 207 ? 27.480 -15.569 15.980 1.00 34.89 264 ASP F CA 1
ATOM 11493 C C . ASP F 1 207 ? 27.875 -14.305 16.736 1.00 34.18 264 ASP F C 1
ATOM 11494 O O . ASP F 1 207 ? 29.068 -14.017 16.877 1.00 33.31 264 ASP F O 1
ATOM 11499 N N . VAL F 1 208 ? 26.896 -13.563 17.254 1.00 32.88 265 VAL F N 1
ATOM 11500 C CA . VAL F 1 208 ? 27.122 -12.288 17.924 1.00 29.22 265 VAL F CA 1
ATOM 11501 C C . VAL F 1 208 ? 26.423 -12.291 19.276 1.00 30.70 265 VAL F C 1
ATOM 11502 O O . VAL F 1 208 ? 25.227 -12.603 19.361 1.00 28.09 265 VAL F O 1
ATOM 11506 N N . SER F 1 209 ? 27.155 -11.902 20.322 1.00 27.76 266 SER F N 1
ATOM 11507 C CA . SER F 1 209 ? 26.591 -11.735 21.657 1.00 27.35 266 SER F CA 1
ATOM 11508 C C . SER F 1 209 ? 26.138 -10.291 21.867 1.00 31.70 266 SER F C 1
ATOM 11509 O O . SER F 1 209 ? 26.782 -9.353 21.387 1.00 27.70 266 SER F O 1
ATOM 11512 N N . VAL F 1 210 ? 25.024 -10.116 22.589 1.00 28.33 267 VAL F N 1
ATOM 11513 C CA . VAL F 1 210 ? 24.430 -8.803 22.833 1.00 25.24 267 VAL F CA 1
ATOM 11514 C C . VAL F 1 210 ? 24.165 -8.640 24.330 1.00 27.60 267 VAL F C 1
ATOM 11515 O O . VAL F 1 210 ? 23.607 -9.536 24.972 1.00 29.92 267 VAL F O 1
ATOM 11519 N N . VAL F 1 211 ? 24.561 -7.496 24.881 1.00 28.60 268 VAL F N 1
ATOM 11520 C CA . VAL F 1 211 ? 24.267 -7.126 26.260 1.00 28.03 268 VAL F CA 1
ATOM 11521 C C . VAL F 1 211 ? 23.501 -5.806 26.249 1.00 27.81 268 VAL F C 1
ATOM 11522 O O . VAL F 1 211 ? 23.810 -4.904 25.462 1.00 30.41 268 VAL F O 1
ATOM 11526 N N . GLY F 1 212 ? 22.494 -5.694 27.116 1.00 25.11 269 GLY F N 1
ATOM 11527 C CA . GLY F 1 212 ? 21.794 -4.456 27.323 1.00 26.38 269 GLY F CA 1
ATOM 11528 C C . GLY F 1 212 ? 22.054 -3.863 28.692 1.00 27.92 269 GLY F C 1
ATOM 11529 O O . GLY F 1 212 ? 23.059 -4.157 29.350 1.00 28.64 269 GLY F O 1
ATOM 11530 N N . PHE F 1 213 ? 21.116 -3.029 29.139 1.00 28.75 270 PHE F N 1
ATOM 11531 C CA . PHE F 1 213 ? 21.249 -2.285 30.387 1.00 27.37 270 PHE F CA 1
ATOM 11532 C C . PHE F 1 213 ? 19.874 -1.760 30.764 1.00 27.08 270 PHE F C 1
ATOM 11533 O O . PHE F 1 213 ? 19.202 -1.170 29.914 1.00 25.51 270 PHE F O 1
ATOM 11541 N N . ASP F 1 214 ? 19.466 -2.007 32.016 1.00 29.44 271 ASP F N 1
ATOM 11542 C CA . ASP F 1 214 ? 18.226 -1.575 32.675 1.00 29.22 271 ASP F CA 1
ATOM 11543 C C . ASP F 1 214 ? 17.520 -2.756 33.330 1.00 27.74 271 ASP F C 1
ATOM 11544 O O . ASP F 1 214 ? 17.047 -2.640 34.465 1.00 33.56 271 ASP F O 1
ATOM 11549 N N . ASP F 1 215 ? 17.464 -3.894 32.631 1.00 27.98 272 ASP F N 1
ATOM 11550 C CA . ASP F 1 215 ? 16.562 -5.005 32.957 1.00 28.53 272 ASP F CA 1
ATOM 11551 C C . ASP F 1 215 ? 15.110 -4.529 32.988 1.00 26.04 272 ASP F C 1
ATOM 11552 O O . ASP F 1 215 ? 14.439 -4.552 34.019 1.00 32.46 272 ASP F O 1
ATOM 11557 N N . ILE F 1 216 ? 14.634 -4.082 31.833 1.00 26.29 273 ILE F N 1
ATOM 11558 C CA . ILE F 1 216 ? 13.222 -3.743 31.696 1.00 31.26 273 ILE F CA 1
ATOM 11559 C C . ILE F 1 216 ? 12.459 -5.061 31.721 1.00 28.54 273 ILE F C 1
ATOM 11560 O O . ILE F 1 216 ? 13.027 -6.099 31.351 1.00 30.39 273 ILE F O 1
ATOM 11565 N N . PRO F 1 217 ? 11.193 -5.082 32.149 1.00 32.91 274 PRO F N 1
ATOM 11566 C CA . PRO F 1 217 ? 10.470 -6.368 32.223 1.00 27.87 274 PRO F CA 1
ATOM 11567 C C . PRO F 1 217 ? 10.408 -7.114 30.897 1.00 29.22 274 PRO F C 1
ATOM 11568 O O . PRO F 1 217 ? 10.458 -8.349 30.893 1.00 34.93 274 PRO F O 1
ATOM 11572 N N . GLU F 1 218 ? 10.328 -6.398 29.772 1.00 26.40 275 GLU F N 1
ATOM 11573 C CA . GLU F 1 218 ? 10.284 -7.040 28.461 1.00 26.92 275 GLU F CA 1
ATOM 11574 C C . GLU F 1 218 ? 11.566 -7.807 28.139 1.00 29.37 275 GLU F C 1
ATOM 11575 O O . GLU F 1 218 ? 11.511 -8.805 27.411 1.00 32.78 275 GLU F O 1
ATOM 11581 N N . SER F 1 219 ? 12.726 -7.356 28.638 1.00 27.26 276 SER F N 1
ATOM 11582 C CA . SER F 1 219 ? 14.000 -7.896 28.153 1.00 27.50 276 SER F CA 1
ATOM 11583 C C . SER F 1 219 ? 14.131 -9.399 28.402 1.00 27.46 276 SER F C 1
ATOM 11584 O O . SER F 1 219 ? 14.855 -10.085 27.670 1.00 28.54 276 SER F O 1
ATOM 11587 N N . ALA F 1 220 ? 13.446 -9.930 29.418 1.00 29.89 277 ALA F N 1
ATOM 11588 C CA . ALA F 1 220 ? 13.416 -11.371 29.649 1.00 27.59 277 ALA F CA 1
ATOM 11589 C C . ALA F 1 220 ? 12.618 -12.118 28.592 1.00 24.86 277 ALA F C 1
ATOM 11590 O O . ALA F 1 220 ? 12.611 -13.355 28.602 1.00 25.39 277 ALA F O 1
ATOM 11592 N N . TYR F 1 221 ? 11.930 -11.406 27.701 1.00 24.22 278 TYR F N 1
ATOM 11593 C CA . TYR F 1 221 ? 11.174 -12.032 26.623 1.00 30.68 278 TYR F CA 1
ATOM 11594 C C . TYR F 1 221 ? 11.638 -11.560 25.249 1.00 26.09 278 TYR F C 1
ATOM 11595 O O . TYR F 1 221 ? 10.969 -11.839 24.247 1.00 30.93 278 TYR F O 1
ATOM 11604 N N . PHE F 1 222 ? 12.789 -10.893 25.172 1.00 27.25 279 PHE F N 1
ATOM 11605 C CA . PHE F 1 222 ? 13.420 -10.634 23.887 1.00 29.05 279 PHE F CA 1
ATOM 11606 C C . PHE F 1 222 ? 13.803 -11.953 23.216 1.00 29.11 279 PHE F C 1
ATOM 11607 O O . PHE F 1 222 ? 13.872 -13.013 23.842 1.00 28.72 279 PHE F O 1
ATOM 11615 N N . HIS F 1 223 ? 14.068 -11.869 21.919 1.00 28.28 280 HIS F N 1
ATOM 11616 C CA . HIS F 1 223 ? 14.545 -13.007 21.144 1.00 28.40 280 HIS F CA 1
ATOM 11617 C C . HIS F 1 223 ? 16.053 -12.903 20.903 1.00 32.42 280 HIS F C 1
ATOM 11618 O O . HIS F 1 223 ? 16.489 -12.183 19.988 1.00 29.40 280 HIS F O 1
ATOM 11625 N N . PRO F 1 224 ? 16.902 -13.590 21.690 1.00 34.51 281 PRO F N 1
ATOM 11626 C CA . PRO F 1 224 ? 16.619 -14.459 22.842 1.00 29.01 281 PRO F CA 1
ATOM 11627 C C . PRO F 1 224 ? 16.613 -13.647 24.131 1.00 30.33 281 PRO F C 1
ATOM 11628 O O . PRO F 1 224 ? 16.912 -12.454 24.062 1.00 26.55 281 PRO F O 1
ATOM 11632 N N . PRO F 1 225 ? 16.288 -14.230 25.289 1.00 30.46 282 PRO F N 1
ATOM 11633 C CA . PRO F 1 225 ? 16.280 -13.447 26.531 1.00 26.84 282 PRO F CA 1
ATOM 11634 C C . PRO F 1 225 ? 17.593 -12.708 26.726 1.00 29.63 282 PRO F C 1
ATOM 11635 O O . PRO F 1 225 ? 18.681 -13.293 26.642 1.00 29.07 282 PRO F O 1
ATOM 11639 N N . LEU F 1 226 ? 17.479 -11.409 26.997 1.00 25.88 283 LEU F N 1
ATOM 11640 C CA . LEU F 1 226 ? 18.612 -10.501 26.913 1.00 26.55 283 LEU F CA 1
ATOM 11641 C C . LEU F 1 226 ? 19.419 -10.485 28.208 1.00 26.74 283 LEU F C 1
ATOM 11642 O O . LEU F 1 226 ? 18.857 -10.367 29.303 1.00 25.86 283 LEU F O 1
ATOM 11647 N N . THR F 1 227 ? 20.743 -10.585 28.077 1.00 26.91 284 THR F N 1
ATOM 11648 C CA . THR F 1 227 ? 21.637 -10.333 29.204 1.00 28.48 284 THR F CA 1
ATOM 11649 C C . THR F 1 227 ? 21.810 -8.825 29.395 1.00 25.46 284 THR F C 1
ATOM 11650 O O . THR F 1 227 ? 21.898 -8.063 28.424 1.00 22.88 284 THR F O 1
ATOM 11654 N N . THR F 1 228 ? 21.830 -8.391 30.654 1.00 23.61 285 THR F N 1
ATOM 11655 C CA . THR F 1 228 ? 21.631 -6.980 30.941 1.00 24.65 285 THR F CA 1
ATOM 11656 C C . THR F 1 228 ? 22.088 -6.698 32.361 1.00 26.38 285 THR F C 1
ATOM 11657 O O . THR F 1 228 ? 22.368 -7.610 33.143 1.00 29.14 285 THR F O 1
ATOM 11661 N N . VAL F 1 229 ? 22.142 -5.408 32.679 1.00 26.59 286 VAL F N 1
ATOM 11662 C CA . VAL F 1 229 ? 22.493 -4.911 34.001 1.00 28.65 286 VAL F CA 1
ATOM 11663 C C . VAL F 1 229 ? 21.238 -4.292 34.612 1.00 29.79 286 VAL F C 1
ATOM 11664 O O . VAL F 1 229 ? 20.636 -3.375 34.035 1.00 25.30 286 VAL F O 1
ATOM 11668 N N . ARG F 1 230 ? 20.842 -4.805 35.774 1.00 29.61 287 ARG F N 1
ATOM 11669 C CA . ARG F 1 230 ? 19.604 -4.414 36.430 1.00 35.93 287 ARG F CA 1
ATOM 11670 C C . ARG F 1 230 ? 19.808 -3.168 37.282 1.00 31.16 287 ARG F C 1
ATOM 11671 O O . ARG F 1 230 ? 20.739 -3.102 38.087 1.00 34.65 287 ARG F O 1
ATOM 11679 N N . GLN F 1 231 ? 18.931 -2.185 37.101 1.00 37.90 288 GLN F N 1
ATOM 11680 C CA . GLN F 1 231 ? 18.836 -1.026 37.979 1.00 34.48 288 GLN F CA 1
ATOM 11681 C C . GLN F 1 231 ? 17.528 -1.106 38.754 1.00 38.10 288 GLN F C 1
ATOM 11682 O O . GLN F 1 231 ? 16.471 -1.373 38.169 1.00 41.72 288 GLN F O 1
ATOM 11688 N N . ASP F 1 232 ? 17.591 -0.861 40.061 1.00 37.74 289 ASP F N 1
ATOM 11689 C CA . ASP F 1 232 ? 16.384 -0.822 40.887 1.00 39.16 289 ASP F CA 1
ATOM 11690 C C . ASP F 1 232 ? 15.805 0.593 40.832 1.00 41.30 289 ASP F C 1
ATOM 11691 O O . ASP F 1 232 ? 15.984 1.415 41.732 1.00 43.78 289 ASP F O 1
ATOM 11696 N N . PHE F 1 233 ? 15.092 0.877 39.740 1.00 40.31 290 PHE F N 1
ATOM 11697 C CA . PHE F 1 233 ? 14.652 2.248 39.495 1.00 40.78 290 PHE F CA 1
ATOM 11698 C C . PHE F 1 233 ? 13.749 2.756 40.614 1.00 45.18 290 PHE F C 1
ATOM 11699 O O . PHE F 1 233 ? 13.866 3.913 41.039 1.00 42.58 290 PHE F O 1
ATOM 11707 N N . GLU F 1 234 ? 12.853 1.900 41.116 1.00 44.61 291 GLU F N 1
ATOM 11708 C CA . GLU F 1 234 ? 11.905 2.331 42.140 1.00 43.30 291 GLU F CA 1
ATOM 11709 C C . GLU F 1 234 ? 12.611 2.685 43.444 1.00 47.32 291 GLU F C 1
ATOM 11710 O O . GLU F 1 234 ? 12.280 3.694 44.082 1.00 43.21 291 GLU F O 1
ATOM 11716 N N . GLU F 1 235 ? 13.581 1.865 43.860 1.00 49.23 292 GLU F N 1
ATOM 11717 C CA . GLU F 1 235 ? 14.313 2.160 45.088 1.00 49.66 292 GLU F CA 1
ATOM 11718 C C . GLU F 1 235 ? 15.133 3.435 44.950 1.00 47.74 292 GLU F C 1
ATOM 11719 O O . GLU F 1 235 ? 15.328 4.160 45.933 1.00 47.65 292 GLU F O 1
ATOM 11725 N N . LEU F 1 236 ? 15.614 3.725 43.739 1.00 51.52 293 LEU F N 1
ATOM 11726 C CA . LEU F 1 236 ? 16.299 4.987 43.479 1.00 51.56 293 LEU F CA 1
ATOM 11727 C C . LEU F 1 236 ? 15.370 6.170 43.721 1.00 53.43 293 LEU F C 1
ATOM 11728 O O . LEU F 1 236 ? 15.749 7.157 44.364 1.00 50.04 293 LEU F O 1
ATOM 11733 N N . GLY F 1 237 ? 14.137 6.083 43.219 1.00 52.23 294 GLY F N 1
ATOM 11734 C CA . GLY F 1 237 ? 13.171 7.139 43.466 1.00 53.03 294 GLY F CA 1
ATOM 11735 C C . GLY F 1 237 ? 12.733 7.216 44.914 1.00 52.02 294 GLY F C 1
ATOM 11736 O O . GLY F 1 237 ? 12.488 8.308 4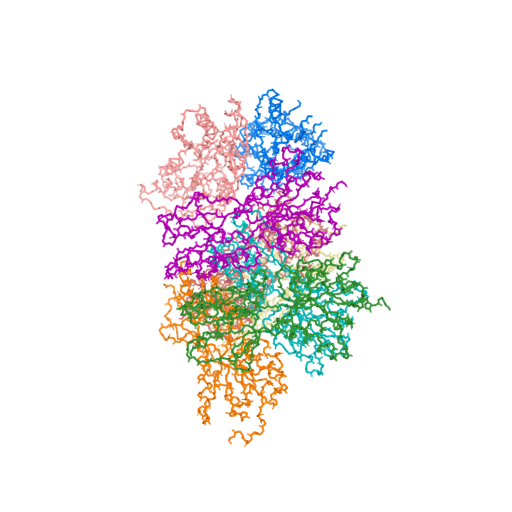5.434 1.00 47.58 294 GLY F O 1
ATOM 11737 N N . ARG F 1 238 ? 12.622 6.066 45.583 1.00 51.90 295 ARG F N 1
ATOM 11738 C CA . ARG F 1 238 ? 12.289 6.064 47.003 1.00 51.93 295 ARG F CA 1
ATOM 11739 C C . ARG F 1 238 ? 13.371 6.769 47.812 1.00 54.97 295 ARG F C 1
ATOM 11740 O O . ARG F 1 238 ? 13.077 7.658 48.620 1.00 56.84 295 ARG F O 1
ATOM 11748 N N . GLN F 1 239 ? 14.638 6.401 47.587 1.00 54.38 296 GLN F N 1
ATOM 11749 C CA . GLN F 1 239 ? 15.742 7.013 48.319 1.00 55.86 296 GLN F CA 1
ATOM 11750 C C . GLN F 1 239 ? 15.927 8.487 47.977 1.00 57.61 296 GLN F C 1
ATOM 11751 O O . GLN F 1 239 ? 16.501 9.227 48.783 1.00 62.15 296 GLN F O 1
ATOM 11757 N N . ALA F 1 240 ? 15.459 8.928 46.810 1.00 58.44 297 ALA F N 1
ATOM 11758 C CA . ALA F 1 240 ? 15.344 10.353 46.519 1.00 57.55 297 ALA F CA 1
ATOM 11759 C C . ALA F 1 240 ? 14.609 11.095 47.624 1.00 61.29 297 ALA F C 1
ATOM 11760 O O . ALA F 1 240 ? 15.180 11.970 48.285 1.00 63.22 297 ALA F O 1
ATOM 11762 N N . VAL F 1 241 ? 13.330 10.752 47.807 1.00 58.01 298 VAL F N 1
ATOM 11763 C CA . VAL F 1 241 ? 12.481 11.455 48.762 1.00 60.28 298 VAL F CA 1
ATOM 11764 C C . VAL F 1 241 ? 13.071 11.369 50.163 1.00 66.47 298 VAL F C 1
ATOM 11765 O O . VAL F 1 241 ? 13.030 12.338 50.931 1.00 71.75 298 VAL F O 1
ATOM 11769 N N . GLU F 1 242 ? 13.636 10.212 50.517 1.00 63.53 299 GLU F N 1
ATOM 11770 C CA . GLU F 1 242 ? 14.280 10.078 51.819 1.00 66.58 299 GLU F CA 1
ATOM 11771 C C . GLU F 1 242 ? 15.448 11.042 51.952 1.00 67.83 299 GLU F C 1
ATOM 11772 O O . GLU F 1 242 ? 15.608 11.696 52.989 1.00 71.54 299 GLU F O 1
ATOM 11778 N N . GLN F 1 243 ? 16.274 11.147 50.911 1.00 66.96 300 GLN F N 1
ATOM 11779 C CA . GLN F 1 243 ? 17.372 12.102 50.954 1.00 71.52 300 GLN F CA 1
ATOM 11780 C C . GLN F 1 243 ? 16.862 13.533 50.896 1.00 72.98 300 GLN F C 1
ATOM 11781 O O . GLN F 1 243 ? 17.484 14.428 51.472 1.00 76.73 300 GLN F O 1
ATOM 11787 N N . LEU F 1 244 ? 15.725 13.767 50.234 1.00 76.34 301 LEU F N 1
ATOM 11788 C CA . LEU F 1 244 ? 15.153 15.109 50.198 1.00 74.98 301 LEU F CA 1
ATOM 11789 C C . LEU F 1 244 ? 14.454 15.459 51.508 1.00 76.89 301 LEU F C 1
ATOM 11790 O O . LEU F 1 244 ? 14.532 16.603 51.968 1.00 77.91 301 LEU F O 1
ATOM 11795 N N . LEU F 1 245 ? 13.769 14.490 52.119 1.00 71.06 302 LEU F N 1
ATOM 11796 C CA . LEU F 1 245 ? 13.034 14.764 53.349 1.00 77.09 302 LEU F CA 1
ATOM 11797 C C . LEU F 1 245 ? 13.964 15.044 54.521 1.00 81.95 302 LEU F C 1
ATOM 11798 O O . LEU F 1 245 ? 13.595 15.788 55.435 1.00 81.54 302 LEU F O 1
ATOM 11803 N N . GLU F 1 246 ? 15.166 14.462 54.513 1.00 91.07 303 GLU F N 1
ATOM 11804 C CA . GLU F 1 246 ? 16.139 14.772 55.555 1.00 90.10 303 GLU F CA 1
ATOM 11805 C C . GLU F 1 246 ? 16.626 16.212 55.443 1.00 94.52 303 GLU F C 1
ATOM 11806 O O . GLU F 1 246 ? 16.841 16.880 56.461 1.00 101.10 303 GLU F O 1
ATOM 11812 N N . MET F 1 247 ? 16.794 16.713 54.214 1.00 91.74 304 MET F N 1
ATOM 11813 C CA . MET F 1 247 ? 17.242 18.092 54.034 1.00 95.18 304 MET F CA 1
ATOM 11814 C C . MET F 1 247 ? 16.140 19.097 54.355 1.00 91.61 304 MET F C 1
ATOM 11815 O O . MET F 1 247 ? 16.404 20.115 55.003 1.00 93.41 304 MET F O 1
ATOM 11820 N N . ILE F 1 248 ? 14.905 18.842 53.911 1.00 87.85 305 ILE F N 1
ATOM 11821 C CA . ILE F 1 248 ? 13.810 19.762 54.204 1.00 81.81 305 ILE F CA 1
ATOM 11822 C C . ILE F 1 248 ? 13.360 19.685 55.654 1.00 83.24 305 ILE F C 1
ATOM 11823 O O . ILE F 1 248 ? 12.607 20.555 56.106 1.00 84.14 305 ILE F O 1
ATOM 11828 N N . GLU F 1 249 ? 13.803 18.672 56.395 1.00 85.92 306 GLU F N 1
ATOM 11829 C CA . GLU F 1 249 ? 13.619 18.616 57.837 1.00 87.18 306 GLU F CA 1
ATOM 11830 C C . GLU F 1 249 ? 14.783 19.239 58.598 1.00 93.39 306 GLU F C 1
ATOM 11831 O O . GLU F 1 249 ? 14.843 19.120 59.827 1.00 91.57 306 GLU F O 1
ATOM 11837 N N . GLY F 1 250 ? 15.710 19.892 57.894 1.00 94.64 307 GLY F N 1
ATOM 11838 C CA . GLY F 1 250 ? 16.786 20.636 58.505 1.00 95.00 307 GLY F CA 1
ATOM 11839 C C . GLY F 1 250 ? 18.088 19.876 58.646 1.00 101.16 307 GLY F C 1
ATOM 11840 O O . GLY F 1 250 ? 19.134 20.506 58.847 1.00 100.69 307 GLY F O 1
ATOM 11841 N N . GLU F 1 251 ? 18.056 18.549 58.538 1.00 102.58 308 GLU F N 1
ATOM 11842 C CA . GLU F 1 251 ? 19.242 17.744 58.786 1.00 107.39 308 GLU F CA 1
ATOM 11843 C C . GLU F 1 251 ? 20.330 18.042 57.757 1.00 112.48 308 GLU F C 1
ATOM 11844 O O . GLU F 1 251 ? 20.079 18.598 56.683 1.00 107.75 308 GLU F O 1
ATOM 11850 N N . GLU F 1 252 ? 21.556 17.667 58.111 1.00 119.48 309 GLU F N 1
ATOM 11851 C CA . GLU F 1 252 ? 22.696 17.879 57.233 1.00 117.78 309 GLU F CA 1
ATOM 11852 C C . GLU F 1 252 ? 22.478 17.149 55.909 1.00 122.35 309 GLU F C 1
ATOM 11853 O O . GLU F 1 252 ? 21.919 16.044 55.897 1.00 112.11 309 GLU F O 1
ATOM 11859 N N . PRO F 1 253 ? 22.867 17.745 54.782 1.00 119.18 310 PRO F N 1
ATOM 11860 C CA . PRO F 1 253 ? 22.805 17.035 53.496 1.00 108.59 310 PRO F CA 1
ATOM 11861 C C . PRO F 1 253 ? 23.501 15.689 53.586 1.00 101.49 310 PRO F C 1
ATOM 11862 O O . PRO F 1 253 ? 24.698 15.614 53.905 1.00 99.59 310 PRO F O 1
ATOM 11866 N N . PRO F 1 254 ? 22.780 14.603 53.323 1.00 100.38 311 PRO F N 1
ATOM 11867 C CA . PRO F 1 254 ? 23.301 13.260 53.620 1.00 96.99 311 PRO F CA 1
ATOM 11868 C C . PRO F 1 254 ? 24.425 12.877 52.675 1.00 86.43 311 PRO F C 1
ATOM 11869 O O . PRO F 1 254 ? 24.557 13.452 51.583 1.00 82.77 311 PRO F O 1
ATOM 11873 N N . PRO F 1 255 ? 25.261 11.916 53.061 1.00 83.98 312 PRO F N 1
ATOM 11874 C CA . PRO F 1 255 ? 26.284 11.412 52.144 1.00 77.81 312 PRO F CA 1
ATOM 11875 C C . PRO F 1 255 ? 25.639 10.784 50.923 1.00 79.59 312 PRO F C 1
ATOM 11876 O O . PRO F 1 255 ? 24.611 10.098 51.038 1.00 77.58 312 PRO F O 1
ATOM 11880 N N . PRO F 1 256 ? 26.205 11.004 49.736 1.00 77.50 313 PRO F N 1
ATOM 11881 C CA . PRO F 1 256 ? 25.589 10.470 48.515 1.00 71.74 313 PRO F CA 1
ATOM 11882 C C . PRO F 1 256 ? 25.493 8.953 48.552 1.00 67.53 313 PRO F C 1
ATOM 11883 O O . PRO F 1 256 ? 26.424 8.258 48.962 1.00 67.95 313 PRO F O 1
ATOM 11887 N N . ALA F 1 257 ? 24.345 8.448 48.121 1.00 66.82 314 ALA F N 1
ATOM 11888 C CA . ALA F 1 257 ? 24.102 7.019 48.057 1.00 62.56 314 ALA F CA 1
ATOM 11889 C C . ALA F 1 257 ? 24.421 6.499 46.663 1.00 58.90 314 ALA F C 1
ATOM 11890 O O . ALA F 1 257 ? 24.079 7.129 45.656 1.00 55.65 314 ALA F O 1
ATOM 11892 N N . VAL F 1 258 ? 25.097 5.354 46.617 1.00 57.71 315 VAL F N 1
ATOM 11893 C CA . VAL F 1 258 ? 25.403 4.651 45.376 1.00 48.21 315 VAL F CA 1
ATOM 11894 C C . VAL F 1 258 ? 24.745 3.278 45.446 1.00 47.54 315 VAL F C 1
ATOM 11895 O O . VAL F 1 258 ? 25.049 2.477 46.338 1.00 53.41 315 VAL F O 1
ATOM 11899 N N . LEU F 1 259 ? 23.847 3.022 44.542 1.00 48.85 316 LEU F N 1
ATOM 11900 C CA . LEU F 1 259 ? 23.170 1.733 44.546 1.00 47.69 316 LEU F CA 1
ATOM 11901 C C . LEU F 1 259 ? 23.896 0.768 43.616 1.00 43.83 316 LEU F C 1
ATOM 11902 O O . LEU F 1 259 ? 24.196 1.134 42.474 1.00 42.70 316 LEU F O 1
ATOM 11907 N N . PRO F 1 260 ? 24.198 -0.452 44.059 1.00 45.77 317 PRO F N 1
ATOM 11908 C CA . PRO F 1 260 ? 24.956 -1.390 43.212 1.00 44.42 317 PRO F CA 1
ATOM 11909 C C . PRO F 1 260 ? 24.055 -2.062 42.191 1.00 46.83 317 PRO F C 1
ATOM 11910 O O . PRO F 1 260 ? 23.014 -2.633 42.546 1.00 46.02 317 PRO F O 1
ATOM 11914 N N . PRO F 1 261 ? 24.414 -2.019 40.913 1.00 43.93 318 PRO F N 1
ATOM 11915 C CA . PRO F 1 261 ? 23.658 -2.764 39.901 1.00 42.81 318 PRO F CA 1
ATOM 11916 C C . PRO F 1 261 ? 23.972 -4.250 39.980 1.00 42.24 318 PRO F C 1
ATOM 11917 O O . PRO F 1 261 ? 24.845 -4.693 40.728 1.00 45.93 318 PRO F O 1
ATOM 11921 N N . GLU F 1 262 ? 23.247 -5.025 39.178 1.00 40.59 319 GLU F N 1
ATOM 11922 C CA . GLU F 1 262 ? 23.417 -6.473 39.178 1.00 39.30 319 GLU F CA 1
ATOM 11923 C C . GLU F 1 262 ? 23.444 -6.992 37.748 1.00 33.15 319 GLU F C 1
ATOM 11924 O O . GLU F 1 262 ? 22.600 -6.619 36.931 1.00 29.57 319 GLU F O 1
ATOM 11930 N N . LEU F 1 263 ? 24.417 -7.840 37.439 1.00 31.41 320 LEU F N 1
ATOM 11931 C CA . LEU F 1 263 ? 24.506 -8.432 36.111 1.00 32.34 320 LEU F CA 1
ATOM 11932 C C . LEU F 1 263 ? 23.609 -9.662 36.040 1.00 33.78 320 LEU F C 1
ATOM 11933 O O . LEU F 1 263 ? 23.842 -10.648 36.748 1.00 34.17 320 LEU F O 1
ATOM 11938 N N . ILE F 1 264 ? 22.585 -9.601 35.193 1.00 28.88 321 ILE F N 1
ATOM 11939 C CA . ILE F 1 264 ? 21.726 -10.746 34.912 1.00 33.34 321 ILE F CA 1
ATOM 11940 C C . ILE F 1 264 ? 22.222 -11.394 33.623 1.00 31.92 321 ILE F C 1
ATOM 11941 O O . ILE F 1 264 ? 22.103 -10.812 32.538 1.00 31.94 321 ILE F O 1
ATOM 11946 N N . VAL F 1 265 ? 22.756 -12.605 33.718 1.00 31.10 322 VAL F N 1
ATOM 11947 C CA . VAL F 1 265 ? 23.206 -13.334 32.537 1.00 30.59 322 VAL F CA 1
ATOM 11948 C C . VAL F 1 265 ? 22.079 -14.245 32.060 1.00 31.43 322 VAL F C 1
ATOM 11949 O O . VAL F 1 265 ? 21.628 -15.137 32.793 1.00 29.84 322 VAL F O 1
ATOM 11953 N N . ARG F 1 266 ? 21.618 -14.012 30.829 1.00 31.91 323 ARG F N 1
ATOM 11954 C CA . ARG F 1 266 ? 20.543 -14.810 30.250 1.00 31.35 323 ARG F CA 1
ATOM 11955 C C . ARG F 1 266 ? 21.056 -15.581 29.037 1.00 31.70 323 ARG F C 1
ATOM 11956 O O . ARG F 1 266 ? 22.057 -16.293 29.142 1.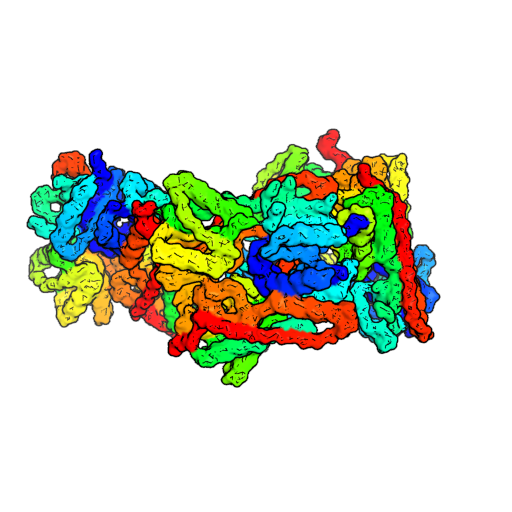00 33.59 323 ARG F O 1
ATOM 11964 N N . GLU F 1 267 ? 20.390 -15.456 27.887 1.00 34.20 324 GLU F N 1
ATOM 11965 C CA . GLU F 1 267 ? 20.681 -16.303 26.735 1.00 29.95 324 GLU F CA 1
ATOM 11966 C C . GLU F 1 267 ? 21.339 -15.559 25.584 1.00 27.82 324 GLU F C 1
ATOM 11967 O O . GLU F 1 267 ? 21.648 -16.181 24.566 1.00 28.50 324 GLU F O 1
ATOM 11973 N N . SER F 1 268 ? 21.555 -14.253 25.705 1.00 27.24 325 SER F N 1
ATOM 11974 C CA . SER F 1 268 ? 22.085 -13.476 24.592 1.00 25.92 325 SER F CA 1
ATOM 11975 C C . SER F 1 268 ? 23.609 -13.435 24.566 1.00 29.00 325 SER F C 1
ATOM 11976 O O . SER F 1 268 ? 24.183 -12.853 23.640 1.00 28.69 325 SER F O 1
ATOM 11979 N N . THR F 1 269 ? 24.279 -14.048 25.536 1.00 26.93 326 THR F N 1
ATOM 11980 C CA . THR F 1 269 ? 25.733 -14.054 25.576 1.00 30.39 326 THR F CA 1
ATOM 11981 C C . THR F 1 269 ? 26.248 -15.483 25.556 1.00 29.11 326 THR F C 1
ATOM 11982 O O . THR F 1 269 ? 25.664 -16.370 26.182 1.00 31.27 326 THR F O 1
ATOM 11986 N N . ALA F 1 270 ? 27.352 -15.692 24.843 1.00 29.92 327 ALA F N 1
ATOM 11987 C CA . ALA F 1 270 ? 28.034 -16.978 24.801 1.00 31.66 327 ALA F CA 1
ATOM 11988 C C . ALA F 1 270 ? 29.459 -16.774 24.289 1.00 36.95 327 ALA F C 1
ATOM 11989 O O . ALA F 1 270 ? 29.766 -15.688 23.780 1.00 34.84 327 ALA F O 1
ATOM 11991 N N . PRO F 1 271 ? 30.353 -17.760 24.406 1.00 37.95 328 PRO F N 1
ATOM 11992 C CA . PRO F 1 271 ? 31.648 -17.643 23.736 1.00 39.20 328 PRO F CA 1
ATOM 11993 C C . PRO F 1 271 ? 31.464 -17.473 22.243 1.00 40.24 328 PRO F C 1
ATOM 11994 O O . PRO F 1 271 ? 30.473 -17.957 21.662 1.00 43.02 328 PRO F O 1
ATOM 11998 N N . PRO F 1 272 ? 32.392 -16.788 21.576 1.00 41.87 329 PRO F N 1
ATOM 11999 C CA . PRO F 1 272 ? 32.252 -16.555 20.132 1.00 43.36 329 PRO F CA 1
ATOM 12000 C C . PRO F 1 272 ? 32.454 -17.837 19.337 1.00 49.89 329 PRO F C 1
ATOM 12001 O O . PRO F 1 272 ? 32.921 -18.860 19.842 1.00 46.44 329 PRO F O 1
ATOM 12005 N N . GLU F 1 273 ? 32.129 -17.739 18.047 1.00 60.89 330 GLU F N 1
ATOM 12006 C CA . GLU F 1 273 ? 32.205 -18.849 17.094 1.00 59.31 330 GLU F CA 1
ATOM 12007 C C . GLU F 1 273 ? 31.427 -20.058 17.598 1.00 64.48 330 GLU F C 1
ATOM 12008 O O . GLU F 1 273 ? 30.193 -20.072 17.546 1.00 62.32 330 GLU F O 1
ATOM 12014 N N . ARG G 1 2 ? 50.161 63.630 11.289 1.00 93.52 59 ARG G N 1
ATOM 12015 C CA . ARG G 1 2 ? 49.454 64.903 11.205 1.00 92.78 59 ARG G CA 1
ATOM 12016 C C . ARG G 1 2 ? 47.957 64.721 10.989 1.00 86.66 59 ARG G C 1
ATOM 12017 O O . ARG G 1 2 ? 47.158 65.083 11.850 1.00 94.82 59 ARG G O 1
ATOM 12025 N N . ARG G 1 3 ? 47.593 64.170 9.829 1.00 84.12 60 ARG G N 1
ATOM 12026 C CA . ARG G 1 3 ? 46.189 63.999 9.469 1.00 73.31 60 ARG G CA 1
ATOM 12027 C C . ARG G 1 3 ? 45.448 63.182 10.518 1.00 66.05 60 ARG G C 1
ATOM 12028 O O . ARG G 1 3 ? 45.978 62.212 11.066 1.00 65.89 60 ARG G O 1
ATOM 12036 N N . SER G 1 4 ? 44.202 63.575 10.785 1.00 63.65 61 SER G N 1
ATOM 12037 C CA . SER G 1 4 ? 43.374 62.844 11.736 1.00 62.69 61 SER G CA 1
ATOM 12038 C C . SER G 1 4 ? 42.770 61.578 11.141 1.00 58.64 61 SER G C 1
ATOM 12039 O O . SER G 1 4 ? 42.377 60.681 11.896 1.00 54.82 61 SER G O 1
ATOM 12042 N N . HIS G 1 5 ? 42.705 61.487 9.812 1.00 53.99 62 HIS G N 1
ATOM 12043 C CA . HIS G 1 5 ? 42.066 60.369 9.117 1.00 53.48 62 HIS G CA 1
ATOM 12044 C C . HIS G 1 5 ? 40.615 60.208 9.561 1.00 53.66 62 HIS G C 1
ATOM 12045 O O . HIS G 1 5 ? 40.096 59.094 9.661 1.00 52.75 62 HIS G O 1
ATOM 12052 N N . THR G 1 6 ? 39.959 61.335 9.836 1.00 49.05 63 THR G N 1
ATOM 12053 C CA . THR G 1 6 ? 38.551 61.350 10.197 1.00 50.06 63 THR G CA 1
ATOM 12054 C C . THR G 1 6 ? 37.796 62.308 9.282 1.00 52.54 63 THR G C 1
ATOM 12055 O O . THR G 1 6 ? 38.324 63.343 8.863 1.00 50.71 63 THR G O 1
ATOM 12059 N N . ILE G 1 7 ? 36.549 61.949 8.983 1.00 52.55 64 ILE G N 1
ATOM 12060 C CA . ILE G 1 7 ? 35.656 62.747 8.152 1.00 53.75 64 ILE G CA 1
ATOM 12061 C C . ILE G 1 7 ? 34.497 63.236 9.014 1.00 48.10 64 ILE G C 1
ATOM 12062 O O . ILE G 1 7 ? 33.972 62.489 9.848 1.00 49.79 64 ILE G O 1
ATOM 12067 N N . GLY G 1 8 ? 34.113 64.494 8.827 1.00 50.39 65 GLY G N 1
ATOM 12068 C CA . GLY G 1 8 ? 32.963 65.065 9.509 1.00 45.33 65 GLY G CA 1
ATOM 12069 C C . GLY G 1 8 ? 31.757 65.115 8.587 1.00 42.88 65 GLY G C 1
ATOM 12070 O O . GLY G 1 8 ? 31.887 65.363 7.390 1.00 43.61 65 GLY G O 1
ATOM 12071 N N . VAL G 1 9 ? 30.583 64.871 9.157 1.00 40.14 66 VAL G N 1
ATOM 12072 C CA . VAL G 1 9 ? 29.334 64.908 8.403 1.00 42.57 66 VAL G CA 1
ATOM 12073 C C . VAL G 1 9 ? 28.314 65.701 9.202 1.00 40.12 66 VAL G C 1
ATOM 12074 O O . VAL G 1 9 ? 28.003 65.345 10.346 1.00 41.05 66 VAL G O 1
ATOM 12078 N N . VAL G 1 10 ? 27.808 66.778 8.612 1.00 40.06 67 VAL G N 1
ATOM 12079 C CA . VAL G 1 10 ? 26.755 67.589 9.211 1.00 43.72 67 VAL G CA 1
ATOM 12080 C C . VAL G 1 10 ? 25.440 67.248 8.518 1.00 44.06 67 VAL G C 1
ATOM 12081 O O . VAL G 1 10 ? 25.276 67.499 7.318 1.00 42.92 67 VAL G O 1
ATOM 12085 N N . THR G 1 11 ? 24.500 66.682 9.266 1.00 39.34 68 THR G N 1
ATOM 12086 C CA . THR G 1 11 ? 23.238 66.237 8.695 1.00 42.45 68 THR G CA 1
ATOM 12087 C C . THR G 1 11 ? 22.075 66.714 9.558 1.00 45.96 68 THR G C 1
ATOM 12088 O O . THR G 1 11 ? 22.259 67.321 10.616 1.00 43.63 68 THR G O 1
ATOM 12092 N N . THR G 1 12 ? 20.864 66.423 9.088 1.00 43.32 69 THR G N 1
ATOM 12093 C CA . THR G 1 12 ? 19.641 66.779 9.789 1.00 42.23 69 THR G CA 1
ATOM 12094 C C . THR G 1 12 ? 18.530 65.856 9.310 1.00 44.97 69 THR G C 1
ATOM 12095 O O . THR G 1 12 ? 18.600 65.285 8.220 1.00 42.22 69 THR G O 1
ATOM 12099 N N . GLY G 1 13 ? 17.496 65.732 10.133 1.00 46.11 70 GLY G N 1
ATOM 12100 C CA . GLY G 1 13 ? 16.401 64.843 9.793 1.00 43.76 70 GLY G CA 1
ATOM 12101 C C . GLY G 1 13 ? 16.797 63.383 9.800 1.00 42.90 70 GLY G C 1
ATOM 12102 O O . GLY G 1 13 ? 16.393 62.633 8.902 1.00 40.60 70 GLY G O 1
ATOM 12103 N N . LEU G 1 14 ? 17.581 62.960 10.798 1.00 45.81 71 LEU G N 1
ATOM 12104 C CA . LEU G 1 14 ? 17.997 61.563 10.879 1.00 43.77 71 LEU G CA 1
ATOM 12105 C C . LEU G 1 14 ? 16.820 60.625 11.097 1.00 45.21 71 LEU G C 1
ATOM 12106 O O . LEU G 1 14 ? 16.902 59.439 10.763 1.00 47.31 71 LEU G O 1
ATOM 12111 N N . SER G 1 15 ? 15.728 61.121 11.671 1.00 41.79 72 SER G N 1
ATOM 12112 C CA . SER G 1 15 ? 14.585 60.250 11.890 1.00 41.28 72 SER G CA 1
ATOM 12113 C C . SER G 1 15 ? 13.971 59.778 10.575 1.00 45.22 72 SER G C 1
ATOM 12114 O O . SER G 1 15 ? 13.222 58.796 10.571 1.00 63.05 72 SER G O 1
ATOM 12117 N N . PHE G 1 16 ? 14.286 60.428 9.460 1.00 40.70 73 PHE G N 1
ATOM 12118 C CA . PHE G 1 16 ? 13.781 59.996 8.166 1.00 37.62 73 PHE G CA 1
ATOM 12119 C C . PHE G 1 16 ? 14.731 58.987 7.521 1.00 39.01 73 PHE G C 1
ATOM 12120 O O . PHE G 1 16 ? 15.941 58.981 7.776 1.00 37.31 73 PHE G O 1
ATOM 12128 N N . TYR G 1 17 ? 14.158 58.131 6.668 1.00 34.00 74 TYR G N 1
ATOM 12129 C CA . TYR G 1 17 ? 14.929 57.090 5.996 1.00 30.08 74 TYR G CA 1
ATOM 12130 C C . TYR G 1 17 ? 16.006 57.678 5.089 1.00 36.48 74 TYR G C 1
ATOM 12131 O O . TYR G 1 17 ? 17.128 57.159 5.035 1.00 39.94 74 TYR G O 1
ATOM 12140 N N . GLY G 1 18 ? 15.684 58.746 4.360 1.00 34.19 75 GLY G N 1
ATOM 12141 C CA . GLY G 1 18 ? 16.570 59.307 3.367 1.00 28.45 75 GLY G CA 1
ATOM 12142 C C . GLY G 1 18 ? 17.905 59.748 3.930 1.00 37.88 75 GLY G C 1
ATOM 12143 O O . GLY G 1 18 ? 18.963 59.203 3.582 1.00 37.88 75 GLY G O 1
ATOM 12144 N N . PRO G 1 19 ? 17.884 60.751 4.817 1.00 40.37 76 PRO G N 1
ATOM 12145 C CA . PRO G 1 19 ? 19.148 61.225 5.414 1.00 35.43 76 PRO G CA 1
ATOM 12146 C C . PRO G 1 19 ? 19.927 60.143 6.149 1.00 34.16 76 PRO G C 1
ATOM 12147 O O . PRO G 1 19 ? 21.159 60.212 6.210 1.00 37.21 76 PRO G O 1
ATOM 12151 N N . SER G 1 20 ? 19.247 59.141 6.705 1.00 38.64 77 SER G N 1
ATOM 12152 C CA . SER G 1 20 ? 19.933 58.083 7.439 1.00 36.85 77 SER G CA 1
ATOM 12153 C C . SER G 1 20 ? 20.653 57.127 6.496 1.00 36.96 77 SER G C 1
ATOM 12154 O O . SER G 1 20 ? 21.772 56.694 6.782 1.00 35.69 77 SER G O 1
ATOM 12157 N N . GLN G 1 21 ? 20.028 56.775 5.371 1.00 37.80 78 GLN G N 1
ATOM 12158 C CA . GLN G 1 21 ? 20.712 55.914 4.414 1.00 37.04 78 GLN G CA 1
ATOM 12159 C C . GLN G 1 21 ? 21.860 56.637 3.728 1.00 37.00 78 GLN G C 1
ATOM 12160 O O . GLN G 1 21 ? 22.834 55.995 3.322 1.00 40.91 78 GLN G O 1
ATOM 12166 N N . ILE G 1 22 ? 21.760 57.958 3.566 1.00 38.56 79 ILE G N 1
ATOM 12167 C CA . ILE G 1 22 ? 22.894 58.730 3.061 1.00 36.96 79 ILE G CA 1
ATOM 12168 C C . ILE G 1 22 ? 24.050 58.663 4.050 1.00 38.96 79 ILE G C 1
ATOM 12169 O O . ILE G 1 22 ? 25.207 58.442 3.672 1.00 39.51 79 ILE G O 1
ATOM 12174 N N . LEU G 1 23 ? 23.745 58.858 5.337 1.00 38.57 80 LEU G N 1
ATOM 12175 C CA . LEU G 1 23 ? 24.756 58.741 6.383 1.00 38.10 80 LEU G CA 1
ATOM 12176 C C . LEU G 1 23 ? 25.410 57.363 6.375 1.00 40.36 80 LEU G C 1
ATOM 12177 O O . LEU G 1 23 ? 26.624 57.242 6.574 1.00 42.50 80 LEU G O 1
ATOM 12182 N N . VAL G 1 24 ? 24.626 56.313 6.132 1.00 38.19 81 VAL G N 1
ATOM 12183 C CA . VAL G 1 24 ? 25.176 54.960 6.138 1.00 44.03 81 VAL G CA 1
ATOM 12184 C C . VAL G 1 24 ? 26.168 54.783 4.994 1.00 43.59 81 VAL G C 1
ATOM 12185 O O . VAL G 1 24 ? 27.261 54.233 5.176 1.00 46.96 81 VAL G O 1
ATOM 12189 N N . GLY G 1 25 ? 25.806 55.254 3.799 1.00 42.37 82 GLY G N 1
ATOM 12190 C CA . GLY G 1 25 ? 26.718 55.148 2.673 1.00 42.69 82 GLY G CA 1
ATOM 12191 C C . GLY G 1 25 ? 28.007 55.910 2.907 1.00 47.18 82 GLY G C 1
ATOM 12192 O O . GLY G 1 25 ? 29.081 55.478 2.477 1.00 46.33 82 GLY G O 1
ATOM 12193 N N . ILE G 1 26 ? 27.918 57.047 3.605 1.00 41.84 83 ILE G N 1
ATOM 12194 C CA . ILE G 1 26 ? 29.110 57.811 3.959 1.00 41.38 83 ILE G CA 1
ATOM 12195 C C . ILE G 1 26 ? 29.985 57.016 4.918 1.00 45.17 83 ILE G C 1
ATOM 12196 O O . ILE G 1 26 ? 31.198 56.896 4.721 1.00 52.14 83 ILE G O 1
ATOM 12201 N N . GLU G 1 27 ? 29.383 56.462 5.972 1.00 43.34 84 GLU G N 1
ATOM 12202 C CA . GLU G 1 27 ? 30.160 55.710 6.951 1.00 45.23 84 GLU G CA 1
ATOM 12203 C C . GLU G 1 27 ? 30.779 54.456 6.335 1.00 52.38 84 GLU G C 1
ATOM 12204 O O . GLU G 1 27 ? 31.924 54.105 6.643 1.00 51.82 84 GLU G O 1
ATOM 12210 N N . ARG G 1 28 ? 30.041 53.761 5.467 1.00 50.36 85 ARG G N 1
ATOM 12211 C CA . ARG G 1 28 ? 30.592 52.547 4.876 1.00 52.91 85 ARG G CA 1
ATOM 12212 C C . ARG G 1 28 ? 31.719 52.867 3.900 1.00 52.89 85 ARG G C 1
ATOM 12213 O O . ARG G 1 28 ? 32.706 52.127 3.823 1.00 57.13 85 ARG G O 1
ATOM 12221 N N . ALA G 1 29 ? 31.599 53.970 3.156 1.00 54.73 86 ALA G N 1
ATOM 12222 C CA . ALA G 1 29 ? 32.664 54.360 2.236 1.00 56.48 86 ALA G CA 1
ATOM 12223 C C . ALA G 1 29 ? 33.858 54.946 2.977 1.00 57.58 86 ALA G C 1
ATOM 12224 O O . ALA G 1 29 ? 35.002 54.767 2.547 1.00 60.16 86 ALA G O 1
ATOM 12226 N N . ALA G 1 30 ? 33.618 55.646 4.085 1.00 53.26 87 ALA G N 1
ATOM 12227 C CA . ALA G 1 30 ? 34.735 56.153 4.872 1.00 50.90 87 ALA G CA 1
ATOM 12228 C C . ALA G 1 30 ? 35.485 55.016 5.559 1.00 55.78 87 ALA G C 1
ATOM 12229 O O . ALA G 1 30 ? 36.719 55.043 5.646 1.00 61.11 87 ALA G O 1
ATOM 12231 N N . ARG G 1 31 ? 34.761 54.004 6.044 1.00 53.00 88 ARG G N 1
ATOM 12232 C CA . ARG G 1 31 ? 35.411 52.880 6.713 1.00 57.24 88 ARG G CA 1
ATOM 12233 C C . ARG G 1 31 ? 36.286 52.096 5.744 1.00 63.34 88 ARG G C 1
ATOM 12234 O O . ARG G 1 31 ? 37.401 51.685 6.092 1.00 55.77 88 ARG G O 1
ATOM 12242 N N . GLU G 1 32 ? 35.799 51.891 4.519 1.00 71.44 89 GLU G N 1
ATOM 12243 C CA . GLU G 1 32 ? 36.548 51.122 3.535 1.00 74.41 89 GLU G CA 1
ATOM 12244 C C . GLU G 1 32 ? 37.865 51.788 3.166 1.00 72.29 89 GLU G C 1
ATOM 12245 O O . GLU G 1 32 ? 38.785 51.103 2.707 1.00 75.37 89 GLU G O 1
ATOM 12251 N N . HIS G 1 33 ? 37.981 53.100 3.361 1.00 65.80 90 HIS G N 1
ATOM 12252 C CA . HIS G 1 33 ? 39.198 53.832 3.030 1.00 67.69 90 HIS G CA 1
ATOM 12253 C C . HIS G 1 33 ? 39.985 54.247 4.267 1.00 58.54 90 HIS G C 1
ATOM 12254 O O . HIS G 1 33 ? 40.872 55.099 4.167 1.00 59.81 90 HIS G O 1
ATOM 12261 N N . GLY G 1 34 ? 39.680 53.672 5.426 1.00 61.18 91 GLY G N 1
ATOM 12262 C CA . GLY G 1 34 ? 40.391 53.987 6.653 1.00 49.09 91 GLY G CA 1
ATOM 12263 C C . GLY G 1 34 ? 40.077 55.341 7.255 1.00 58.23 91 GLY G C 1
ATOM 12264 O O . GLY G 1 34 ? 40.987 56.016 7.754 1.00 59.75 91 GLY G O 1
ATOM 12265 N N . TYR G 1 35 ? 38.810 55.755 7.232 1.00 56.23 92 TYR G N 1
ATOM 12266 C CA . TYR G 1 35 ? 38.408 57.052 7.759 1.00 49.89 92 TYR G CA 1
ATOM 12267 C C . TYR G 1 35 ? 37.311 56.868 8.793 1.00 48.59 92 TYR G C 1
ATOM 12268 O O . TYR G 1 35 ? 36.332 56.157 8.547 1.00 50.65 92 TYR G O 1
ATOM 12277 N N . SER G 1 36 ? 37.477 57.506 9.943 1.00 51.50 93 SER G N 1
ATOM 12278 C CA . SER G 1 36 ? 36.431 57.553 10.949 1.00 47.86 93 SER G CA 1
ATOM 12279 C C . SER G 1 36 ? 35.469 58.701 10.654 1.00 49.66 93 SER G C 1
ATOM 12280 O O . SER G 1 36 ? 35.796 59.648 9.937 1.00 50.26 93 SER G O 1
ATOM 12283 N N . LEU G 1 37 ? 34.265 58.605 11.219 1.00 51.03 94 LEU G N 1
ATOM 12284 C CA . LEU G 1 37 ? 33.177 59.530 10.906 1.00 44.03 94 LEU G CA 1
ATOM 12285 C C . LEU G 1 37 ? 32.728 60.268 12.164 1.00 44.76 94 LEU G C 1
ATOM 12286 O O . LEU G 1 37 ? 32.130 59.669 13.066 1.00 36.67 94 LEU G O 1
ATOM 12291 N N . LEU G 1 38 ? 33.002 61.570 12.211 1.00 43.95 95 LEU G N 1
ATOM 12292 C CA . LEU G 1 38 ? 32.432 62.458 13.217 1.00 43.30 95 LEU G CA 1
ATOM 12293 C C . LEU G 1 38 ? 31.058 62.928 12.746 1.00 41.76 95 LEU G C 1
ATOM 12294 O O . LEU G 1 38 ? 30.896 63.340 11.590 1.00 40.43 95 LEU G O 1
ATOM 12299 N N . LEU G 1 39 ? 30.072 62.868 13.634 1.00 39.01 96 LEU G N 1
ATOM 12300 C CA . LEU G 1 39 ? 28.686 63.151 13.280 1.00 36.42 96 LEU G CA 1
ATOM 12301 C C . LEU G 1 39 ? 28.196 64.393 14.010 1.00 41.13 96 LEU G C 1
ATOM 12302 O O . LEU G 1 39 ? 28.318 64.491 15.237 1.00 43.30 96 LEU G O 1
ATOM 12307 N N . ALA G 1 40 ? 27.637 65.334 13.254 1.00 42.45 97 ALA G N 1
ATOM 12308 C CA . ALA G 1 40 ? 27.001 66.519 13.808 1.00 45.63 97 ALA G CA 1
ATOM 12309 C C . ALA G 1 40 ? 25.613 66.674 13.201 1.00 44.54 97 ALA G C 1
ATOM 12310 O O . ALA G 1 40 ? 25.428 66.477 11.995 1.00 40.16 97 ALA G O 1
ATOM 12312 N N . THR G 1 41 ? 24.637 67.037 14.028 1.00 45.43 98 THR G N 1
ATOM 12313 C CA . THR G 1 41 ? 23.279 67.256 13.543 1.00 48.05 98 THR G CA 1
ATOM 12314 C C . THR G 1 41 ? 22.859 68.694 13.794 1.00 49.06 98 THR G C 1
ATOM 12315 O O . THR G 1 41 ? 22.914 69.173 14.930 1.00 54.68 98 THR G O 1
ATOM 12319 N N . VAL G 1 42 ? 22.438 69.373 12.733 1.00 57.87 99 VAL G N 1
ATOM 12320 C CA . VAL G 1 42 ? 21.882 70.710 12.829 1.00 67.34 99 VAL G CA 1
ATOM 12321 C C . VAL G 1 42 ? 20.362 70.610 12.817 1.00 73.72 99 VAL G C 1
ATOM 12322 O O . VAL G 1 42 ? 19.776 69.575 12.487 1.00 60.35 99 VAL G O 1
ATOM 12326 N N . HIS G 1 43 ? 19.707 71.701 13.210 1.00 83.10 100 HIS G N 1
ATOM 12327 C CA . HIS G 1 43 ? 18.254 71.699 13.319 1.00 84.69 100 HIS G CA 1
ATOM 12328 C C . HIS G 1 43 ? 17.650 72.762 12.408 1.00 91.37 100 HIS G C 1
ATOM 12329 O O . HIS G 1 43 ? 18.054 72.895 11.248 1.00 92.64 100 HIS G O 1
ATOM 12336 N N . GLU G 1 44 ? 16.690 73.532 12.921 1.00 91.23 101 GLU G N 1
ATOM 12337 C CA . GLU G 1 44 ? 15.958 74.472 12.080 1.00 91.88 101 GLU G CA 1
ATOM 12338 C C . GLU G 1 44 ? 16.724 75.761 11.808 1.00 88.84 101 GLU G C 1
ATOM 12339 O O . GLU G 1 44 ? 16.450 76.424 10.802 1.00 88.84 101 GLU G O 1
ATOM 12345 N N . ASP G 1 45 ? 17.664 76.132 12.665 1.00 90.52 102 ASP G N 1
ATOM 12346 C CA . ASP G 1 45 ? 18.388 77.386 12.475 1.00 86.32 102 ASP G CA 1
ATOM 12347 C C . ASP G 1 45 ? 19.322 77.275 11.273 1.00 85.21 102 ASP G C 1
ATOM 12348 O O . ASP G 1 45 ? 20.056 76.286 11.153 1.00 83.39 102 ASP G O 1
ATOM 12353 N N . PRO G 1 46 ? 19.325 78.258 10.365 1.00 86.98 103 PRO G N 1
ATOM 12354 C CA . PRO G 1 46 ? 20.209 78.180 9.193 1.00 85.04 103 PRO G CA 1
ATOM 12355 C C . PRO G 1 46 ? 21.682 78.300 9.561 1.00 92.83 103 PRO G C 1
ATOM 12356 O O . PRO G 1 46 ? 22.491 77.451 9.172 1.00 86.12 103 PRO G O 1
ATOM 12360 N N . ASP G 1 47 ? 22.037 79.344 10.320 1.00 105.95 104 ASP G N 1
ATOM 12361 C CA . ASP G 1 47 ? 23.425 79.573 10.712 1.00 106.49 104 ASP G CA 1
ATOM 12362 C C . ASP G 1 47 ? 23.979 78.475 11.610 1.00 101.87 104 ASP G C 1
ATOM 12363 O O . ASP G 1 47 ? 25.188 78.461 11.869 1.00 103.09 104 ASP G O 1
ATOM 12368 N N . GLU G 1 48 ? 23.129 77.561 12.085 1.00 86.85 105 GLU G N 1
ATOM 12369 C CA . GLU G 1 48 ? 23.594 76.439 12.888 1.00 79.60 105 GLU G CA 1
ATOM 12370 C C . GLU G 1 48 ? 24.536 75.524 12.112 1.00 75.22 105 GLU G C 1
ATOM 12371 O O . GLU G 1 48 ? 25.333 74.805 12.727 1.00 70.71 105 GLU G O 1
ATOM 12377 N N . VAL G 1 49 ? 24.473 75.545 10.778 1.00 72.43 106 VAL G N 1
ATOM 12378 C CA . VAL G 1 49 ? 25.316 74.664 9.976 1.00 67.83 106 VAL G CA 1
ATOM 12379 C C . VAL G 1 49 ? 26.772 75.117 10.042 1.00 72.06 106 VAL G C 1
ATOM 12380 O O . VAL G 1 49 ? 27.675 74.315 10.311 1.00 65.83 106 VAL G O 1
ATOM 12384 N N . GLU G 1 50 ? 27.021 76.409 9.801 1.00 73.06 107 GLU G N 1
ATOM 12385 C CA . GLU G 1 50 ? 28.391 76.915 9.849 1.00 73.41 107 GLU G CA 1
ATOM 12386 C C . GLU G 1 50 ? 29.003 76.726 11.228 1.00 71.39 107 GLU G C 1
ATOM 12387 O O . GLU G 1 50 ? 30.220 76.538 11.349 1.00 65.53 107 GLU G O 1
ATOM 12393 N N . GLU G 1 51 ? 28.175 76.764 12.274 1.00 71.03 108 GLU G N 1
ATOM 12394 C CA . GLU G 1 51 ? 28.653 76.465 13.619 1.00 70.44 108 GLU G CA 1
ATOM 12395 C C . GLU G 1 51 ? 29.239 75.062 13.691 1.00 65.60 108 GLU G C 1
ATOM 12396 O O . GLU G 1 51 ? 30.321 74.859 14.257 1.00 58.50 108 GLU G O 1
ATOM 12402 N N . ALA G 1 52 ? 28.541 74.081 13.108 1.00 67.93 109 ALA G N 1
ATOM 12403 C CA . ALA G 1 52 ? 29.045 72.712 13.079 1.00 61.01 109 ALA G CA 1
ATOM 12404 C C . ALA G 1 52 ? 30.272 72.590 12.189 1.00 59.51 109 ALA G C 1
ATOM 12405 O O . ALA G 1 52 ? 31.140 71.745 12.440 1.00 57.95 109 ALA G O 1
ATOM 12407 N N . ILE G 1 53 ? 30.363 73.414 11.147 1.00 59.56 110 ILE G N 1
ATOM 12408 C CA . ILE G 1 53 ? 31.576 73.429 10.343 1.00 62.96 110 ILE G CA 1
ATOM 12409 C C . ILE G 1 53 ? 32.751 73.917 11.180 1.00 64.01 110 ILE G C 1
ATOM 12410 O O . ILE G 1 53 ? 33.814 73.288 11.211 1.00 66.20 110 ILE G O 1
ATOM 12415 N N . ASN G 1 54 ? 32.570 75.032 11.894 1.00 62.37 111 ASN G N 1
ATOM 12416 C CA . ASN G 1 54 ? 33.639 75.548 12.741 1.00 61.21 111 ASN G CA 1
ATOM 12417 C C . ASN G 1 54 ? 33.947 74.617 13.904 1.00 61.94 111 ASN G C 1
ATOM 12418 O O . ASN G 1 54 ? 35.059 74.664 14.442 1.00 64.07 111 ASN G O 1
ATOM 12423 N N . THR G 1 55 ? 32.991 73.774 14.301 1.00 61.36 112 THR G N 1
ATOM 12424 C CA . THR G 1 55 ? 33.262 72.768 15.325 1.00 62.59 112 THR G CA 1
ATOM 12425 C C . THR G 1 55 ? 34.088 71.621 14.751 1.00 59.68 112 THR G C 1
ATOM 12426 O O . THR G 1 55 ? 35.073 71.183 15.358 1.00 55.55 112 THR G O 1
ATOM 12430 N N . LEU G 1 56 ? 33.698 71.125 13.573 1.00 58.71 113 LEU G N 1
ATOM 12431 C CA . LEU G 1 56 ? 34.448 70.052 12.930 1.00 55.85 113 LEU G CA 1
ATOM 12432 C C . LEU G 1 56 ? 35.858 70.504 12.579 1.00 58.35 113 LEU G C 1
ATOM 12433 O O . LEU G 1 56 ? 36.809 69.718 12.661 1.00 56.17 113 LEU G O 1
ATOM 12438 N N . ARG G 1 57 ? 36.012 71.771 12.184 1.00 57.84 114 ARG G N 1
ATOM 12439 C CA . ARG G 1 57 ? 37.330 72.290 11.841 1.00 62.30 114 ARG G CA 1
ATOM 12440 C C . ARG G 1 57 ? 38.254 72.321 13.053 1.00 65.31 114 ARG G C 1
ATOM 12441 O O . ARG G 1 57 ? 39.464 72.116 12.912 1.00 54.99 114 ARG G O 1
ATOM 12449 N N . GLU G 1 58 ? 37.704 72.562 14.247 1.00 66.93 115 GLU G N 1
ATOM 12450 C CA . GLU G 1 58 ? 38.521 72.537 15.456 1.00 64.41 115 GLU G CA 1
ATOM 12451 C C . GLU G 1 58 ? 38.981 71.126 15.799 1.00 59.49 115 GLU G C 1
ATOM 12452 O O . GLU G 1 58 ? 40.048 70.956 16.396 1.00 58.83 115 GLU G O 1
ATOM 12458 N N . ARG G 1 59 ? 38.185 70.108 15.454 1.00 62.11 116 ARG G N 1
ATOM 12459 C CA . ARG G 1 59 ? 38.556 68.712 15.663 1.00 57.40 116 ARG G CA 1
ATOM 12460 C C . ARG G 1 59 ? 39.534 68.201 14.611 1.00 58.73 116 ARG G C 1
ATOM 12461 O O . ARG G 1 59 ? 39.875 67.012 14.631 1.00 58.12 116 ARG G O 1
ATOM 12469 N N . ARG G 1 60 ? 39.970 69.060 13.689 1.00 56.36 117 ARG G N 1
ATOM 12470 C CA . ARG G 1 60 ? 41.011 68.725 12.717 1.00 57.12 117 ARG G CA 1
ATOM 12471 C C . ARG G 1 60 ? 40.585 67.588 11.789 1.00 53.40 117 ARG G C 1
ATOM 12472 O O . ARG G 1 60 ? 41.381 66.716 11.441 1.00 55.68 117 ARG G O 1
ATOM 12480 N N . VAL G 1 61 ? 39.319 67.595 11.372 1.00 53.13 118 VAL G N 1
ATOM 12481 C CA . VAL G 1 61 ? 38.870 66.619 10.389 1.00 52.52 118 VAL G CA 1
ATOM 12482 C C . VAL G 1 61 ? 39.513 66.933 9.041 1.00 53.91 118 VAL G C 1
ATOM 12483 O O . VAL G 1 61 ? 39.826 68.090 8.724 1.00 51.42 118 VAL G O 1
ATOM 12487 N N . ASP G 1 62 ? 39.724 65.892 8.236 1.00 52.55 119 ASP G N 1
ATOM 12488 C CA . ASP G 1 62 ? 40.347 66.089 6.932 1.00 53.36 119 ASP G CA 1
ATOM 12489 C C . ASP G 1 62 ? 39.356 66.514 5.857 1.00 51.54 119 ASP G C 1
ATOM 12490 O O . ASP G 1 62 ? 39.782 66.980 4.795 1.00 51.51 119 ASP G O 1
ATOM 12495 N N . GLY G 1 63 ? 38.060 66.359 6.105 1.00 51.82 120 GLY G N 1
ATOM 12496 C CA . GLY G 1 63 ? 37.047 66.744 5.142 1.00 52.06 120 GLY G CA 1
ATOM 12497 C C . GLY G 1 63 ? 35.674 66.663 5.767 1.00 47.68 120 GLY G C 1
ATOM 12498 O O . GLY G 1 63 ? 35.453 65.922 6.732 1.00 44.13 120 GLY G O 1
ATOM 12499 N N . ILE G 1 64 ? 34.748 67.437 5.197 1.00 44.34 121 ILE G N 1
ATOM 12500 C CA . ILE G 1 64 ? 33.403 67.596 5.741 1.00 47.89 121 ILE G CA 1
ATOM 12501 C C . ILE G 1 64 ? 32.377 67.341 4.645 1.00 46.79 121 ILE G C 1
ATOM 12502 O O . ILE G 1 64 ? 32.535 67.808 3.512 1.00 46.32 121 ILE G O 1
ATOM 12507 N N . ILE G 1 65 ? 31.325 66.601 4.986 1.00 44.92 122 ILE G N 1
ATOM 12508 C CA . ILE G 1 65 ? 30.238 66.284 4.065 1.00 46.00 122 ILE G CA 1
ATOM 12509 C C . ILE G 1 65 ? 28.961 66.868 4.655 1.00 49.15 122 ILE G C 1
ATOM 12510 O O . ILE G 1 65 ? 28.483 66.409 5.702 1.00 47.56 122 ILE G O 1
ATOM 12515 N N . ILE G 1 66 ? 28.399 67.866 3.987 1.00 47.53 123 ILE G N 1
ATOM 12516 C CA . ILE G 1 66 ? 27.203 68.543 4.468 1.00 48.47 123 ILE G CA 1
ATOM 12517 C C . ILE G 1 66 ? 25.975 67.898 3.831 1.00 47.94 123 ILE G C 1
ATOM 12518 O O . ILE G 1 66 ? 25.793 67.947 2.608 1.00 49.34 123 ILE G O 1
ATOM 12523 N N . VAL G 1 67 ? 25.138 67.283 4.664 1.00 42.95 124 VAL G N 1
ATOM 12524 C CA . VAL G 1 67 ? 23.878 66.700 4.219 1.00 47.93 124 VAL G CA 1
ATOM 12525 C C . VAL G 1 67 ? 22.732 67.467 4.867 1.00 49.01 124 VAL G C 1
ATOM 12526 O O . VAL G 1 67 ? 21.966 66.909 5.660 1.00 52.46 124 VAL G O 1
ATOM 12530 N N . ALA G 1 68 ? 22.611 68.754 4.549 1.00 45.83 125 ALA G N 1
ATOM 12531 C CA . ALA G 1 68 ? 21.594 69.593 5.167 1.00 50.15 125 ALA G CA 1
ATOM 12532 C C . ALA G 1 68 ? 21.352 70.793 4.266 1.00 50.45 125 ALA G C 1
ATOM 12533 O O . ALA G 1 68 ? 22.227 71.144 3.470 1.00 55.42 125 ALA G O 1
ATOM 12535 N N . PRO G 1 69 ? 20.186 71.430 4.351 1.00 53.65 126 PRO G N 1
ATOM 12536 C CA . PRO G 1 69 ? 19.959 72.641 3.550 1.00 56.01 126 PRO G CA 1
ATOM 12537 C C . PRO G 1 69 ? 20.912 73.751 3.968 1.00 60.98 126 PRO G C 1
ATOM 12538 O O . PRO G 1 69 ? 21.003 74.100 5.147 1.00 62.37 126 PRO G O 1
ATOM 12542 N N . HIS G 1 70 ? 21.636 74.300 2.988 1.00 68.92 127 HIS G N 1
ATOM 12543 C CA . HIS G 1 70 ? 22.572 75.408 3.206 1.00 76.55 127 HIS G CA 1
ATOM 12544 C C . HIS G 1 70 ? 22.307 76.458 2.131 1.00 94.04 127 HIS G C 1
ATOM 12545 O O . HIS G 1 70 ? 22.892 76.409 1.045 1.00 91.94 127 HIS G O 1
ATOM 12552 N N . ASN G 1 71 ? 21.425 77.409 2.445 1.00 102.76 128 ASN G N 1
ATOM 12553 C CA . ASN G 1 71 ? 21.057 78.475 1.521 1.00 117.57 128 ASN G CA 1
ATOM 12554 C C . ASN G 1 71 ? 22.138 79.538 1.380 1.00 132.99 128 ASN G C 1
ATOM 12555 O O . ASN G 1 71 ? 21.920 80.524 0.666 1.00 131.21 128 ASN G O 1
ATOM 12560 N N . SER G 1 72 ? 23.283 79.365 2.038 1.00 148.85 129 SER G N 1
ATOM 12561 C CA . SER G 1 72 ? 24.356 80.344 1.944 1.00 146.94 129 SER G CA 1
ATOM 12562 C C . SER G 1 72 ? 24.896 80.407 0.521 1.00 147.39 129 SER G C 1
ATOM 12563 O O . SER G 1 72 ? 25.074 79.379 -0.140 1.00 135.95 129 SER G O 1
ATOM 12566 N N . GLU G 1 73 ? 25.148 81.630 0.056 1.00 135.56 130 GLU G N 1
ATOM 12567 C CA . GLU G 1 73 ? 25.621 81.888 -1.302 1.00 129.19 130 GLU G CA 1
ATOM 12568 C C . GLU G 1 73 ? 24.649 81.338 -2.340 1.00 122.09 130 GLU G C 1
ATOM 12569 O O . GLU G 1 73 ? 23.782 82.060 -2.832 1.00 116.45 130 GLU G O 1
ATOM 12575 N N . VAL G 1 84 ? 39.443 75.752 5.392 1.00 78.56 141 VAL G N 1
ATOM 12576 C CA . VAL G 1 84 ? 40.533 75.201 4.590 1.00 87.93 141 VAL G CA 1
ATOM 12577 C C . VAL G 1 84 ? 40.286 73.721 4.238 1.00 89.97 141 VAL G C 1
ATOM 12578 O O . VAL G 1 84 ? 40.542 73.325 3.097 1.00 92.73 141 VAL G O 1
ATOM 12582 N N . PRO G 1 85 ? 39.796 72.909 5.182 1.00 82.23 142 PRO G N 1
ATOM 12583 C CA . PRO G 1 85 ? 39.351 71.547 4.825 1.00 70.86 142 PRO G CA 1
ATOM 12584 C C . PRO G 1 85 ? 38.373 71.570 3.664 1.00 64.66 142 PRO G C 1
ATOM 12585 O O . PRO G 1 85 ? 37.528 72.475 3.569 1.00 65.25 142 PRO G O 1
ATOM 12589 N N . PRO G 1 86 ? 38.451 70.590 2.763 1.00 59.53 143 PRO G N 1
ATOM 12590 C CA . PRO G 1 86 ? 37.511 70.554 1.640 1.00 61.29 143 PRO G CA 1
ATOM 12591 C C . PRO G 1 86 ? 36.124 70.179 2.124 1.00 56.71 143 PRO G C 1
ATOM 12592 O O . PRO G 1 86 ? 35.954 69.285 2.956 1.00 53.56 143 PRO G O 1
ATOM 12596 N N . VAL G 1 87 ? 35.127 70.884 1.604 1.00 58.00 144 VAL G N 1
ATOM 12597 C CA . VAL G 1 87 ? 33.739 70.693 1.994 1.00 53.13 144 VAL G CA 1
ATOM 12598 C C . VAL G 1 87 ? 32.937 70.359 0.747 1.00 53.45 144 VAL G C 1
ATOM 12599 O O . VAL G 1 87 ? 32.977 71.102 -0.240 1.00 58.10 144 VAL G O 1
ATOM 12603 N N . VAL G 1 88 ? 32.222 69.241 0.790 1.00 57.96 145 VAL G N 1
ATOM 12604 C CA . VAL G 1 88 ? 31.311 68.839 -0.274 1.00 57.38 145 VAL G CA 1
ATOM 12605 C C . VAL G 1 88 ? 29.887 68.888 0.259 1.00 55.43 145 VAL G C 1
ATOM 12606 O O . VAL G 1 88 ? 29.599 68.379 1.351 1.00 52.64 145 VAL G O 1
ATOM 12610 N N . PHE G 1 89 ? 29.002 69.510 -0.506 1.00 61.40 146 PHE G N 1
ATOM 12611 C CA . PHE G 1 89 ? 27.588 69.571 -0.187 1.00 52.97 146 PHE G CA 1
ATOM 12612 C C . PHE G 1 89 ? 26.844 68.477 -0.938 1.00 59.27 146 PHE G C 1
ATOM 12613 O O . PHE G 1 89 ? 27.293 67.988 -1.977 1.00 61.20 146 PHE G O 1
ATOM 12621 N N . LEU G 1 90 ? 25.693 68.091 -0.393 1.00 57.49 147 LEU G N 1
ATOM 12622 C CA . LEU G 1 90 ? 24.811 67.132 -1.039 1.00 53.99 147 LEU G CA 1
ATOM 12623 C C . LEU G 1 90 ? 23.636 67.806 -1.729 1.00 53.44 147 LEU G C 1
ATOM 12624 O O . LEU G 1 90 ? 22.599 67.173 -1.938 1.00 48.77 147 LEU G O 1
ATOM 12629 N N . SER G 1 91 ? 23.786 69.074 -2.096 1.00 61.41 148 SER G N 1
ATOM 12630 C CA . SER G 1 91 ? 22.765 69.823 -2.809 1.00 57.11 148 SER G CA 1
ATOM 12631 C C . SER G 1 91 ? 23.459 70.771 -3.778 1.00 60.20 148 SER G C 1
ATOM 12632 O O . SER G 1 91 ? 24.629 71.118 -3.595 1.00 64.49 148 SER G O 1
ATOM 12635 N N . ALA G 1 92 ? 22.734 71.186 -4.818 1.00 52.34 149 ALA G N 1
ATOM 12636 C CA . ALA G 1 92 ? 23.317 72.088 -5.805 1.00 55.01 149 ALA G CA 1
ATOM 12637 C C . ALA G 1 92 ? 23.758 73.387 -5.144 1.00 58.81 149 ALA G C 1
ATOM 12638 O O . ALA G 1 92 ? 23.046 73.949 -4.305 1.00 63.11 149 ALA G O 1
ATOM 12640 N N . GLN G 1 93 ? 24.934 73.862 -5.530 1.00 55.37 150 GLN G N 1
ATOM 12641 C CA . GLN G 1 93 ? 25.573 75.035 -4.954 1.00 62.87 150 GLN G CA 1
ATOM 12642 C C . GLN G 1 93 ? 26.085 75.941 -6.061 1.00 65.37 150 GLN G C 1
ATOM 12643 O O . GLN G 1 93 ? 26.038 75.584 -7.242 1.00 63.48 150 GLN G O 1
ATOM 12649 N N . PRO G 1 94 ? 26.549 77.145 -5.718 1.00 66.41 151 PRO G N 1
ATOM 12650 C CA . PRO G 1 94 ? 27.173 78.028 -6.723 1.00 65.46 151 PRO G CA 1
ATOM 12651 C C . PRO G 1 94 ? 28.270 77.315 -7.495 1.00 69.39 151 PRO G C 1
ATOM 12652 O O . PRO G 1 94 ? 28.881 76.363 -6.985 1.00 70.12 151 PRO G O 1
ATOM 12656 N N . PRO G 1 95 ? 28.549 77.751 -8.726 1.00 71.59 152 PRO G N 1
ATOM 12657 C CA . PRO G 1 95 ? 29.626 77.127 -9.510 1.00 74.92 152 PRO G CA 1
ATOM 12658 C C . PRO G 1 95 ? 30.961 77.148 -8.777 1.00 70.50 152 PRO G C 1
ATOM 12659 O O . PRO G 1 95 ? 31.333 78.143 -8.152 1.00 68.54 152 PRO G O 1
ATOM 12663 N N . GLY G 1 96 ? 31.686 76.032 -8.871 1.00 70.67 153 GLY G N 1
ATOM 12664 C CA . GLY G 1 96 ? 32.972 75.878 -8.224 1.00 75.77 153 GLY G CA 1
ATOM 12665 C C . GLY G 1 96 ? 32.937 75.130 -6.908 1.00 81.18 153 GLY G C 1
ATOM 12666 O O . GLY G 1 96 ? 34.002 74.755 -6.399 1.00 82.74 153 GLY G O 1
ATOM 12667 N N . VAL G 1 97 ? 31.754 74.909 -6.343 1.00 83.06 154 VAL G N 1
ATOM 12668 C CA . VAL G 1 97 ? 31.603 74.192 -5.080 1.00 72.48 154 VAL G CA 1
ATOM 12669 C C . VAL G 1 97 ? 31.340 72.722 -5.385 1.00 76.03 154 VAL G C 1
ATOM 12670 O O . VAL G 1 97 ? 30.424 72.401 -6.159 1.00 70.31 154 VAL G O 1
ATOM 12674 N N . PRO G 1 98 ? 32.103 71.804 -4.792 1.00 70.33 155 PRO G N 1
ATOM 12675 C CA . PRO G 1 98 ? 31.947 70.382 -5.130 1.00 64.40 155 PRO G CA 1
ATOM 12676 C C . PRO G 1 98 ? 30.670 69.824 -4.522 1.00 60.47 155 PRO G C 1
ATOM 12677 O O . PRO G 1 98 ? 30.439 69.942 -3.317 1.00 64.68 155 PRO G O 1
ATOM 12681 N N . THR G 1 99 ? 29.827 69.232 -5.368 1.00 63.63 156 THR G N 1
ATOM 12682 C CA . THR G 1 99 ? 28.564 68.661 -4.919 1.00 58.35 156 THR G CA 1
ATOM 12683 C C . THR G 1 99 ? 28.331 67.319 -5.600 1.00 53.58 156 THR G C 1
ATOM 12684 O O . THR G 1 99 ? 28.872 67.034 -6.670 1.00 48.13 156 THR G O 1
ATOM 12688 N N . VAL G 1 100 ? 27.522 66.492 -4.947 1.00 53.60 157 VAL G N 1
ATOM 12689 C CA . VAL G 1 100 ? 26.957 65.284 -5.539 1.00 52.30 157 VAL G CA 1
ATOM 12690 C C . VAL G 1 100 ? 25.517 65.171 -5.047 1.00 48.14 157 VAL G C 1
ATOM 12691 O O . VAL G 1 100 ? 25.253 65.291 -3.846 1.00 50.15 157 VAL G O 1
ATOM 12695 N N . SER G 1 101 ? 24.584 64.971 -5.971 1.00 44.82 158 SER G N 1
ATOM 12696 C CA . SER G 1 101 ? 23.173 65.044 -5.617 1.00 47.99 158 SER G CA 1
ATOM 12697 C C . SER G 1 101 ? 22.358 64.285 -6.655 1.00 45.30 158 SER G C 1
ATOM 12698 O O . SER G 1 101 ? 22.857 63.919 -7.721 1.00 51.06 158 SER G O 1
ATOM 12701 N N . VAL G 1 102 ? 21.088 64.056 -6.324 1.00 43.07 159 VAL G N 1
ATOM 12702 C CA . VAL G 1 102 ? 20.143 63.411 -7.228 1.00 44.21 159 VAL G CA 1
ATOM 12703 C C . VAL G 1 102 ? 19.396 64.486 -8.007 1.00 45.67 159 VAL G C 1
ATOM 12704 O O . VAL G 1 102 ? 19.083 65.557 -7.474 1.00 45.94 159 VAL G O 1
ATOM 12708 N N . ASP G 1 103 ? 19.129 64.210 -9.284 1.00 47.00 160 ASP G N 1
ATOM 12709 C CA . ASP G 1 103 ? 18.383 65.130 -10.131 1.00 48.89 160 ASP G CA 1
ATOM 12710 C C . ASP G 1 103 ? 16.932 65.235 -9.656 1.00 49.95 160 ASP G C 1
ATOM 12711 O O . ASP G 1 103 ? 16.061 64.499 -10.130 1.00 51.11 160 ASP G O 1
ATOM 12716 N N . GLN G 1 104 ? 16.667 66.143 -8.710 1.00 36.52 161 GLN G N 1
ATOM 12717 C CA . GLN G 1 104 ? 15.323 66.269 -8.149 1.00 38.82 161 GLN G CA 1
ATOM 12718 C C . GLN G 1 104 ? 14.324 66.769 -9.191 1.00 33.96 161 GLN G C 1
ATOM 12719 O O . GLN G 1 104 ? 13.175 66.321 -9.218 1.00 30.84 161 GLN G O 1
ATOM 12725 N N . TYR G 1 105 ? 14.749 67.694 -10.056 1.00 34.16 162 TYR G N 1
ATOM 12726 C CA . TYR G 1 105 ? 13.868 68.215 -11.096 1.00 29.15 162 TYR G CA 1
ATOM 12727 C C . TYR G 1 105 ? 13.410 67.111 -12.042 1.00 30.93 162 TYR G C 1
ATOM 12728 O O . TYR G 1 105 ? 12.225 67.026 -12.386 1.00 30.47 162 TYR G O 1
ATOM 12737 N N . ALA G 1 106 ? 14.344 66.266 -12.492 1.00 31.97 163 ALA G N 1
ATOM 12738 C CA . ALA G 1 106 ? 13.993 65.194 -13.420 1.00 27.17 163 ALA G CA 1
ATOM 12739 C C . ALA G 1 106 ? 13.093 64.154 -12.758 1.00 33.42 163 ALA G C 1
ATOM 12740 O O . ALA G 1 106 ? 12.160 63.638 -13.392 1.00 31.76 163 ALA G O 1
ATOM 12742 N N . GLY G 1 107 ? 13.347 63.837 -11.484 1.00 30.37 164 GLY G N 1
ATOM 12743 C CA . GLY G 1 107 ? 12.481 62.894 -10.791 1.00 25.99 164 GLY G CA 1
ATOM 12744 C C . GLY G 1 107 ? 11.056 63.398 -10.705 1.00 28.42 164 GLY G C 1
ATOM 12745 O O . GLY G 1 107 ? 10.103 62.687 -11.034 1.00 28.81 164 GLY G O 1
ATOM 12746 N N . ALA G 1 108 ? 10.894 64.648 -10.277 1.00 29.27 165 ALA G N 1
ATOM 12747 C CA . ALA G 1 108 ? 9.561 65.221 -10.194 1.00 25.73 165 ALA G CA 1
ATOM 12748 C C . ALA G 1 108 ? 8.935 65.328 -11.575 1.00 27.56 165 ALA G C 1
ATOM 12749 O O . ALA G 1 108 ? 7.727 65.124 -11.741 1.00 28.80 165 ALA G O 1
ATOM 12751 N N . ARG G 1 109 ? 9.751 65.614 -12.588 1.00 30.11 166 ARG G N 1
ATOM 12752 C CA . ARG G 1 109 ? 9.239 65.625 -13.953 1.00 31.01 166 ARG G CA 1
ATOM 12753 C C . ARG G 1 109 ? 8.760 64.238 -14.376 1.00 27.75 166 ARG G C 1
ATOM 12754 O O . ARG G 1 109 ? 7.734 64.106 -15.054 1.00 29.05 166 ARG G O 1
ATOM 12762 N N . LEU G 1 110 ? 9.485 63.191 -13.978 1.00 27.95 167 LEU G N 1
ATOM 12763 C CA . LEU G 1 110 ? 9.048 61.835 -14.291 1.00 29.05 167 LEU G CA 1
ATOM 12764 C C . LEU G 1 110 ? 7.699 61.524 -13.650 1.00 29.21 167 LEU G C 1
ATOM 12765 O O . LEU G 1 110 ? 6.845 60.878 -14.267 1.00 28.94 167 LEU G O 1
ATOM 12770 N N . ALA G 1 111 ? 7.489 61.975 -12.412 1.00 29.45 168 ALA G N 1
ATOM 12771 C CA . ALA G 1 111 ? 6.267 61.628 -11.704 1.00 23.66 168 ALA G CA 1
ATOM 12772 C C . ALA G 1 111 ? 5.061 62.366 -12.282 1.00 25.90 168 ALA G C 1
ATOM 12773 O O . ALA G 1 111 ? 3.990 61.772 -12.459 1.00 28.56 168 ALA G O 1
ATOM 12775 N N . THR G 1 112 ? 5.226 63.659 -12.591 1.00 24.54 169 THR G N 1
ATOM 12776 C CA . THR G 1 112 ? 4.135 64.463 -13.141 1.00 25.47 169 THR G CA 1
ATOM 12777 C C . THR G 1 112 ? 3.790 64.031 -14.565 1.00 27.77 169 THR G C 1
ATOM 12778 O O . THR G 1 112 ? 2.614 64.037 -14.951 1.00 26.55 169 THR G O 1
ATOM 12782 N N . GLU G 1 113 ? 4.803 63.672 -15.367 1.00 24.59 170 GLU G N 1
ATOM 12783 C CA . GLU G 1 113 ? 4.536 63.202 -16.724 1.00 26.01 170 GLU G CA 1
ATOM 12784 C C . GLU G 1 113 ? 3.898 61.823 -16.716 1.00 27.22 170 GLU G C 1
ATOM 12785 O O . GLU G 1 113 ? 3.157 61.471 -17.643 1.00 27.93 170 GLU G O 1
ATOM 12791 N N . HIS G 1 114 ? 4.168 61.035 -15.679 1.00 27.74 171 HIS G N 1
ATOM 12792 C CA . HIS G 1 114 ? 3.461 59.777 -15.510 1.00 25.84 171 HIS G CA 1
ATOM 12793 C C . HIS G 1 114 ? 1.963 60.012 -15.367 1.00 27.62 171 HIS G C 1
ATOM 12794 O O . HIS G 1 114 ? 1.152 59.402 -16.072 1.00 25.35 171 HIS G O 1
ATOM 12801 N N . LEU G 1 115 ? 1.579 60.906 -14.454 1.00 27.22 172 LEU G N 1
ATOM 12802 C CA . LEU G 1 115 ? 0.175 61.248 -14.284 1.00 25.63 172 LEU G CA 1
ATOM 12803 C C . LEU G 1 115 ? -0.405 61.902 -15.535 1.00 26.01 172 LEU G C 1
ATOM 12804 O O . LEU G 1 115 ? -1.581 61.699 -15.842 1.00 31.01 172 LEU G O 1
ATOM 12809 N N . LEU G 1 116 ? 0.391 62.667 -16.281 1.00 25.68 173 LEU G N 1
ATOM 12810 C CA . LEU G 1 116 ? -0.123 63.260 -17.516 1.00 28.41 173 LEU G CA 1
ATOM 12811 C C . LEU G 1 116 ? -0.382 62.197 -18.579 1.00 28.05 173 LEU G C 1
ATOM 12812 O O . LEU G 1 116 ? -1.362 62.281 -19.323 1.00 30.56 173 LEU G O 1
ATOM 12817 N N . ASP G 1 117 ? 0.498 61.198 -18.675 1.00 32.38 174 ASP G N 1
ATOM 12818 C CA . ASP G 1 117 ? 0.314 60.122 -19.644 1.00 27.68 174 ASP G CA 1
ATOM 12819 C C . ASP G 1 117 ? -0.958 59.326 -19.370 1.00 31.06 174 ASP G C 1
ATOM 12820 O O . ASP G 1 117 ? -1.583 58.810 -20.306 1.00 29.62 174 ASP G O 1
ATOM 12825 N N . LEU G 1 118 ? -1.356 59.221 -18.099 1.00 31.80 175 LEU G N 1
ATOM 12826 C CA . LEU G 1 118 ? -2.583 58.539 -17.719 1.00 33.68 175 LEU G CA 1
ATOM 12827 C C . LEU G 1 118 ? -3.832 59.379 -17.979 1.00 39.95 175 LEU G C 1
ATOM 12828 O O . LEU G 1 118 ? -4.946 58.865 -17.847 1.00 40.56 175 LEU G O 1
ATOM 12833 N N . GLY G 1 119 ? -3.678 60.644 -18.347 1.00 36.18 176 GLY G N 1
ATOM 12834 C CA . GLY G 1 119 ? -4.805 61.480 -18.676 1.00 37.53 176 GLY G CA 1
ATOM 12835 C C . GLY G 1 119 ? -5.194 62.478 -17.617 1.00 38.14 176 GLY G C 1
ATOM 12836 O O . GLY G 1 119 ? -6.226 63.144 -17.772 1.00 46.70 176 GLY G O 1
ATOM 12837 N N . HIS G 1 120 ? -4.416 62.599 -16.543 1.00 29.54 177 HIS G N 1
ATOM 12838 C CA . HIS G 1 120 ? -4.692 63.598 -15.520 1.00 31.11 177 HIS G CA 1
ATOM 12839 C C . HIS G 1 120 ? -4.329 64.988 -16.016 1.00 33.96 177 HIS G C 1
ATOM 12840 O O . HIS G 1 120 ? -3.303 65.176 -16.673 1.00 33.12 177 HIS G O 1
ATOM 12847 N N . ARG G 1 121 ? -5.182 65.967 -15.683 1.00 32.68 178 ARG G N 1
ATOM 12848 C CA . ARG G 1 121 ? -4.951 67.365 -16.003 1.00 33.64 178 ARG G CA 1
ATOM 12849 C C . ARG G 1 121 ? -4.967 68.288 -14.793 1.00 37.69 178 ARG G C 1
ATOM 12850 O O . ARG G 1 121 ? -4.456 69.407 -14.895 1.00 40.32 178 ARG G O 1
ATOM 12858 N N . ARG G 1 122 ? -5.538 67.866 -13.666 1.00 38.57 179 ARG G N 1
ATOM 12859 C CA . ARG G 1 122 ? -5.577 68.647 -12.428 1.00 40.37 179 ARG G CA 1
ATOM 12860 C C . ARG G 1 122 ? -4.781 67.873 -11.381 1.00 35.58 179 ARG G C 1
ATOM 12861 O O . ARG G 1 122 ? -5.330 67.016 -10.685 1.00 37.34 179 ARG G O 1
ATOM 12869 N N . ILE G 1 123 ? -3.490 68.184 -11.270 1.00 37.45 180 ILE G N 1
ATOM 12870 C CA . ILE G 1 123 ? -2.541 67.430 -10.454 1.00 32.08 180 ILE G CA 1
ATOM 12871 C C . ILE G 1 123 ? -2.045 68.343 -9.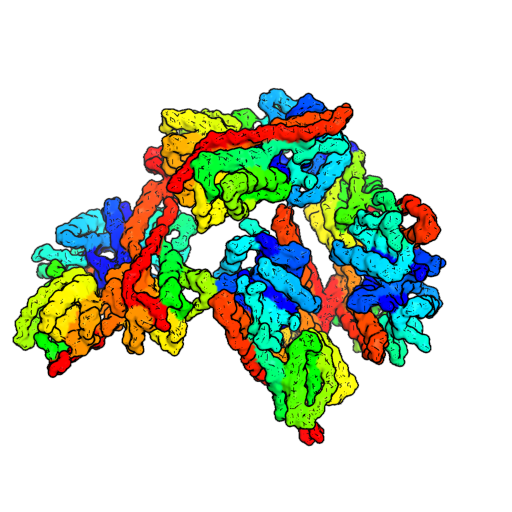343 1.00 35.11 180 ILE G C 1
ATOM 12872 O O . ILE G 1 123 ? -1.213 69.231 -9.584 1.00 36.15 180 ILE G O 1
ATOM 12877 N N . ALA G 1 124 ? -2.545 68.123 -8.128 1.00 32.27 181 ALA G N 1
ATOM 12878 C CA . ALA G 1 124 ? -2.169 68.929 -6.982 1.00 27.20 181 ALA G CA 1
ATOM 12879 C C . ALA G 1 124 ? -0.773 68.544 -6.513 1.00 30.55 181 ALA G C 1
ATOM 12880 O O . ALA G 1 124 ? -0.279 67.450 -6.800 1.00 29.71 181 ALA G O 1
ATOM 12882 N N . LEU G 1 125 ? -0.128 69.465 -5.793 1.00 27.86 182 LEU G N 1
ATOM 12883 C CA . LEU G 1 125 ? 1.226 69.255 -5.298 1.00 29.79 182 LEU G CA 1
ATOM 12884 C C . LEU G 1 125 ? 1.318 69.643 -3.831 1.00 29.98 182 LEU G C 1
ATOM 12885 O O . LEU G 1 125 ? 1.013 70.781 -3.467 1.00 26.64 182 LEU G O 1
ATOM 12890 N N . ILE G 1 126 ? 1.764 68.707 -2.997 1.00 32.58 183 ILE G N 1
ATOM 12891 C CA . ILE G 1 126 ? 2.154 68.994 -1.620 1.00 31.60 183 ILE G CA 1
ATOM 12892 C C . ILE G 1 126 ? 3.670 68.849 -1.546 1.00 33.59 183 ILE G C 1
ATOM 12893 O O . ILE G 1 126 ? 4.196 67.730 -1.601 1.00 34.54 183 ILE G O 1
ATOM 12898 N N . THR G 1 127 ? 4.380 69.970 -1.421 1.00 36.00 184 THR G N 1
ATOM 12899 C CA . THR G 1 127 ? 5.837 69.972 -1.428 1.00 36.71 184 THR G CA 1
ATOM 12900 C C . THR G 1 127 ? 6.390 70.083 -0.008 1.00 39.93 184 THR G C 1
ATOM 12901 O O . THR G 1 127 ? 5.653 70.283 0.961 1.00 46.84 184 THR G O 1
ATOM 12905 N N . GLY G 1 128 ? 7.712 69.933 0.106 1.00 37.01 185 GLY G N 1
ATOM 12906 C CA . GLY G 1 128 ? 8.386 70.019 1.383 1.00 34.45 185 GLY G CA 1
ATOM 12907 C C . GLY G 1 128 ? 8.596 71.461 1.798 1.00 35.89 185 GLY G C 1
ATOM 12908 O O . GLY G 1 128 ? 8.070 72.384 1.169 1.00 33.88 185 GLY G O 1
ATOM 12909 N N . PRO G 1 129 ? 9.361 71.686 2.868 1.00 35.02 186 PRO G N 1
ATOM 12910 C CA . PRO G 1 129 ? 9.614 73.063 3.312 1.00 34.62 186 PRO G CA 1
ATOM 12911 C C . PRO G 1 129 ? 10.432 73.819 2.281 1.00 36.04 186 PRO G C 1
ATOM 12912 O O . PRO G 1 129 ? 11.330 73.263 1.649 1.00 36.54 186 PRO G O 1
ATOM 12916 N N . GLN G 1 130 ? 10.115 75.106 2.124 1.00 34.62 187 GLN G N 1
ATOM 12917 C CA . GLN G 1 130 ? 10.764 75.927 1.109 1.00 40.45 187 GLN G CA 1
ATOM 12918 C C . GLN G 1 130 ? 12.272 76.060 1.331 1.00 43.41 187 GLN G C 1
ATOM 12919 O O . GLN G 1 130 ? 13.002 76.343 0.374 1.00 40.31 187 GLN G O 1
ATOM 12925 N N . ASP G 1 131 ? 12.756 75.848 2.560 1.00 43.03 188 ASP G N 1
ATOM 12926 C CA . ASP G 1 131 ? 14.191 75.922 2.821 1.00 47.47 188 ASP G CA 1
ATOM 12927 C C . ASP G 1 131 ? 14.965 74.824 2.096 1.00 41.38 188 ASP G C 1
ATOM 12928 O O . ASP G 1 131 ? 16.106 75.044 1.677 1.00 46.36 188 ASP G O 1
ATOM 12933 N N . TRP G 1 132 ? 14.378 73.643 1.948 1.00 37.78 189 TRP G N 1
ATOM 12934 C CA . TRP G 1 132 ? 15.070 72.541 1.300 1.00 35.18 189 TRP G CA 1
ATOM 12935 C C . TRP G 1 132 ? 15.063 72.753 -0.207 1.00 38.64 189 TRP G C 1
ATOM 12936 O O . TRP G 1 132 ? 14.017 73.034 -0.798 1.00 39.29 189 TRP G O 1
ATOM 12947 N N . LEU G 1 133 ? 16.240 72.642 -0.828 1.00 38.06 190 LEU G N 1
ATOM 12948 C CA . LEU G 1 133 ? 16.318 72.783 -2.276 1.00 34.45 190 LEU G CA 1
ATOM 12949 C C . LEU G 1 133 ? 15.476 71.721 -2.976 1.00 38.53 190 LEU G C 1
ATOM 12950 O O . LEU G 1 133 ? 14.809 72.012 -3.977 1.00 37.28 190 LEU G O 1
ATOM 12955 N N . GLU G 1 134 ? 15.457 70.494 -2.436 1.00 35.54 191 GLU G N 1
ATOM 12956 C CA . GLU G 1 134 ? 14.697 69.412 -3.061 1.00 31.30 191 GLU G CA 1
ATOM 12957 C C . GLU G 1 134 ? 13.213 69.739 -3.164 1.00 37.95 191 GLU G C 1
ATOM 12958 O O . GLU G 1 134 ? 12.544 69.294 -4.106 1.00 36.91 191 GLU G O 1
ATOM 12964 N N . ALA G 1 135 ? 12.677 70.497 -2.203 1.00 35.07 192 ALA G N 1
ATOM 12965 C CA . ALA G 1 135 ? 11.288 70.934 -2.301 1.00 35.84 192 ALA G CA 1
ATOM 12966 C C . ALA G 1 135 ? 11.099 71.929 -3.443 1.00 31.82 192 ALA G C 1
ATOM 12967 O O . ALA G 1 135 ? 10.091 71.877 -4.154 1.00 35.36 192 ALA G O 1
ATOM 12969 N N . ARG G 1 136 ? 12.054 72.841 -3.636 1.00 32.42 193 ARG G N 1
ATOM 12970 C CA . ARG G 1 136 ? 11.913 73.844 -4.688 1.00 32.25 193 ARG G CA 1
ATOM 12971 C C . ARG G 1 136 ? 12.137 73.232 -6.066 1.00 31.76 193 ARG G C 1
ATOM 12972 O O . ARG G 1 136 ? 11.480 73.620 -7.039 1.00 29.98 193 ARG G O 1
ATOM 12980 N N . GLU G 1 137 ? 13.064 72.276 -6.171 1.00 33.31 194 GLU G N 1
ATOM 12981 C CA . GLU G 1 137 ? 13.369 71.680 -7.467 1.00 34.45 194 GLU G CA 1
ATOM 12982 C C . GLU G 1 137 ? 12.327 70.650 -7.892 1.00 36.46 194 GLU G C 1
ATOM 12983 O O . GLU G 1 137 ? 12.079 70.488 -9.092 1.00 35.23 194 GLU G O 1
ATOM 12989 N N . ARG G 1 138 ? 11.712 69.948 -6.939 1.00 33.46 195 ARG G N 1
ATOM 12990 C CA . ARG G 1 138 ? 10.612 69.058 -7.287 1.00 27.94 195 ARG G CA 1
ATOM 12991 C C . ARG G 1 138 ? 9.387 69.843 -7.759 1.00 30.98 195 ARG G C 1
ATOM 12992 O O . ARG G 1 138 ? 8.753 69.467 -8.754 1.00 30.42 195 ARG G O 1
ATOM 13000 N N . LEU G 1 139 ? 9.056 70.955 -7.085 1.00 27.76 196 LEU G N 1
ATOM 13001 C CA . LEU G 1 139 ? 7.959 71.806 -7.546 1.00 32.04 196 LEU G CA 1
ATOM 13002 C C . LEU G 1 139 ? 8.208 72.334 -8.954 1.00 27.27 196 LEU G C 1
ATOM 13003 O O . LEU G 1 139 ? 7.261 72.500 -9.737 1.00 26.92 196 LEU G O 1
ATOM 13008 N N . GLN G 1 140 ? 9.471 72.595 -9.294 1.00 29.72 197 GLN G N 1
ATOM 13009 C CA . GLN G 1 140 ? 9.791 73.179 -10.591 1.00 28.38 197 GLN G CA 1
ATOM 13010 C C . GLN G 1 140 ? 9.671 72.150 -11.710 1.00 28.26 197 GLN G C 1
ATOM 13011 O O . GLN G 1 140 ? 9.228 72.477 -12.817 1.00 29.39 197 GLN G O 1
ATOM 13017 N N . GLY G 1 141 ? 10.059 70.901 -11.449 1.00 25.87 198 GLY G N 1
ATOM 13018 C CA . GLY G 1 141 ? 9.808 69.858 -12.429 1.00 25.78 198 GLY G CA 1
ATOM 13019 C C . GLY G 1 141 ? 8.326 69.601 -12.598 1.00 28.54 198 GLY G C 1
ATOM 13020 O O . GLY G 1 141 ? 7.837 69.407 -13.714 1.00 29.36 198 GLY G O 1
ATOM 13021 N N . TRP G 1 142 ? 7.588 69.614 -11.489 1.00 25.80 199 TRP G N 1
ATOM 13022 C CA . TRP G 1 142 ? 6.143 69.482 -11.570 1.00 26.48 199 TRP G CA 1
ATOM 13023 C C . TRP G 1 142 ? 5.530 70.642 -12.346 1.00 27.21 199 TRP G C 1
ATOM 13024 O O . TRP G 1 142 ? 4.597 70.447 -13.136 1.00 29.89 199 TRP G O 1
ATOM 13035 N N . ARG G 1 143 ? 6.053 71.857 -12.155 1.00 26.39 200 ARG G N 1
ATOM 13036 C CA . ARG G 1 143 ? 5.454 73.010 -12.823 1.00 28.81 200 ARG G CA 1
ATOM 13037 C C . ARG G 1 143 ? 5.790 73.024 -14.306 1.00 27.20 200 ARG G C 1
ATOM 13038 O O . ARG G 1 143 ? 4.934 73.332 -15.145 1.00 29.96 200 ARG G O 1
ATOM 13046 N N . GLU G 1 144 ? 7.026 72.688 -14.650 1.00 26.10 201 GLU G N 1
ATOM 13047 C CA . GLU G 1 144 ? 7.417 72.689 -16.050 1.00 28.34 201 GLU G CA 1
ATOM 13048 C C . GLU G 1 144 ? 6.848 71.502 -16.821 1.00 26.89 201 GLU G C 1
ATOM 13049 O O . GLU G 1 144 ? 6.653 71.617 -18.034 1.00 29.94 201 GLU G O 1
ATOM 13055 N N . ALA G 1 145 ? 6.553 70.380 -16.153 1.00 27.09 202 ALA G N 1
ATOM 13056 C CA . ALA G 1 145 ? 5.834 69.297 -16.824 1.00 29.63 202 ALA G CA 1
ATOM 13057 C C . ALA G 1 145 ? 4.410 69.719 -17.185 1.00 29.56 202 ALA G C 1
ATOM 13058 O O . ALA G 1 145 ? 3.945 69.457 -18.304 1.00 27.60 202 ALA G O 1
ATOM 13060 N N . LEU G 1 146 ? 3.712 70.387 -16.256 1.00 27.29 203 LEU G N 1
ATOM 13061 C CA . LEU G 1 146 ? 2.378 70.908 -16.551 1.00 27.52 203 LEU G CA 1
ATOM 13062 C C . LEU G 1 146 ? 2.418 71.936 -17.669 1.00 26.29 203 LEU G C 1
ATOM 13063 O O . LEU G 1 146 ? 1.576 71.906 -18.573 1.00 27.99 203 LEU G O 1
ATOM 13068 N N . ALA G 1 147 ? 3.383 72.864 -17.618 1.00 28.95 204 ALA G N 1
ATOM 13069 C CA . ALA G 1 147 ? 3.448 73.936 -18.612 1.00 31.06 204 ALA G CA 1
ATOM 13070 C C . ALA G 1 147 ? 3.729 73.379 -20.002 1.00 32.26 204 ALA G C 1
ATOM 13071 O O . ALA G 1 147 ? 3.208 73.892 -20.999 1.00 29.10 204 ALA G O 1
ATOM 13073 N N . GLU G 1 148 ? 4.551 72.327 -20.090 1.00 28.91 205 GLU G N 1
ATOM 13074 C CA . GLU G 1 148 ? 4.754 71.665 -21.375 1.00 29.37 205 GLU G CA 1
ATOM 13075 C C . GLU G 1 148 ? 3.442 71.123 -21.933 1.00 29.35 205 GLU G C 1
ATOM 13076 O O . GLU G 1 148 ? 3.258 71.070 -23.154 1.00 32.62 205 GLU G O 1
ATOM 13082 N N . ALA G 1 149 ? 2.517 70.729 -21.059 1.00 30.37 206 ALA G N 1
ATOM 13083 C CA . ALA G 1 149 ? 1.182 70.313 -21.453 1.00 26.93 206 ALA G CA 1
ATOM 13084 C C . ALA G 1 149 ? 0.222 71.488 -21.591 1.00 28.36 206 ALA G C 1
ATOM 13085 O O . ALA G 1 149 ? -0.983 71.273 -21.757 1.00 31.95 206 ALA G O 1
ATOM 13087 N N . GLY G 1 150 ? 0.725 72.719 -21.525 1.00 32.77 207 GLY G N 1
ATOM 13088 C CA . GLY G 1 150 ? -0.124 73.891 -21.643 1.00 30.83 207 GLY G CA 1
ATOM 13089 C C . GLY G 1 150 ? -1.011 74.145 -20.449 1.00 30.46 207 GLY G C 1
ATOM 13090 O O . GLY G 1 150 ? -2.110 74.673 -20.609 1.00 36.63 207 GLY G O 1
ATOM 13091 N N . LEU G 1 151 ? -0.567 73.784 -19.249 1.00 30.25 208 LEU G N 1
ATOM 13092 C CA . LEU G 1 151 ? -1.391 73.900 -18.056 1.00 32.10 208 LEU G CA 1
ATOM 13093 C C . LEU G 1 151 ? -0.726 74.821 -17.042 1.00 33.48 208 LEU G C 1
ATOM 13094 O O . LEU G 1 151 ? 0.459 74.641 -16.729 1.00 33.41 208 LEU G O 1
ATOM 13099 N N . PRO G 1 152 ? -1.438 75.810 -16.520 1.00 33.55 209 PRO G N 1
ATOM 13100 C CA . PRO G 1 152 ? -0.869 76.677 -15.490 1.00 29.91 209 PRO G CA 1
ATOM 13101 C C . PRO G 1 152 ? -0.802 75.948 -14.163 1.00 31.20 209 PRO G C 1
ATOM 13102 O O . PRO G 1 152 ? -1.535 74.972 -13.949 1.00 34.68 209 PRO G O 1
ATOM 13106 N N . PRO G 1 153 ? 0.069 76.374 -13.254 1.00 38.34 210 PRO G N 1
ATOM 13107 C CA . PRO G 1 153 ? 0.263 75.626 -12.004 1.00 31.79 210 PRO G CA 1
ATOM 13108 C C . PRO G 1 153 ? -0.820 75.946 -10.989 1.00 35.88 210 PRO G C 1
ATOM 13109 O O . PRO G 1 153 ? -1.184 77.115 -10.795 1.00 34.28 210 PRO G O 1
ATOM 13113 N N . PRO G 1 154 ? -1.369 74.931 -10.327 1.00 38.25 211 PRO G N 1
ATOM 13114 C CA . PRO G 1 154 ? -2.220 75.180 -9.156 1.00 38.03 211 PRO G CA 1
ATOM 13115 C C . PRO G 1 154 ? -1.450 75.827 -8.012 1.00 38.84 211 PRO G C 1
ATOM 13116 O O . PRO G 1 154 ? -0.219 75.806 -7.956 1.00 41.87 211 PRO G O 1
ATOM 13120 N N . ALA G 1 155 ? -2.203 76.399 -7.075 1.00 36.36 212 ALA G N 1
ATOM 13121 C CA . ALA G 1 155 ? -1.621 76.806 -5.803 1.00 37.53 212 ALA G CA 1
ATOM 13122 C C . ALA G 1 155 ? -1.119 75.579 -5.052 1.00 43.03 212 ALA G C 1
ATOM 13123 O O . ALA G 1 155 ? -1.817 74.566 -4.941 1.00 40.82 212 ALA G O 1
ATOM 13125 N N . VAL G 1 156 ? 0.090 75.674 -4.544 1.00 40.53 213 VAL G N 1
ATOM 13126 C CA . VAL G 1 156 ? 0.768 74.561 -3.903 1.00 33.11 213 VAL G CA 1
ATOM 13127 C C . VAL G 1 156 ? 0.617 74.686 -2.396 1.00 38.45 213 VAL G C 1
ATOM 13128 O O . VAL G 1 156 ? 0.584 75.798 -1.847 1.00 42.64 213 VAL G O 1
ATOM 13132 N N . LEU G 1 157 ? 0.494 73.545 -1.730 1.00 36.68 214 LEU G N 1
ATOM 13133 C CA . LEU G 1 157 ? 0.524 73.471 -0.279 1.00 37.09 214 LEU G CA 1
ATOM 13134 C C . LEU G 1 157 ? 1.882 72.946 0.164 1.00 36.49 214 LEU G C 1
ATOM 13135 O O . LEU G 1 157 ? 2.546 72.200 -0.561 1.00 32.18 214 LEU G O 1
ATOM 13140 N N . GLN G 1 158 ? 2.301 73.366 1.350 1.00 35.95 215 GLN G N 1
ATOM 13141 C CA . GLN G 1 158 ? 3.594 72.995 1.899 1.00 37.13 215 GLN G CA 1
ATOM 13142 C C . GLN G 1 158 ? 3.414 72.003 3.040 1.00 33.98 215 GLN G C 1
ATOM 13143 O O . GLN G 1 158 ? 2.428 72.042 3.782 1.00 41.51 215 GLN G O 1
ATOM 13149 N N . GLY G 1 159 ? 4.387 71.116 3.171 1.00 35.29 216 GLY G N 1
ATOM 13150 C CA . GLY G 1 159 ? 4.457 70.208 4.294 1.00 33.33 216 GLY G CA 1
ATOM 13151 C C . GLY G 1 159 ? 5.822 70.328 4.935 1.00 33.86 216 GLY G C 1
ATOM 13152 O O . GLY G 1 159 ? 6.591 71.231 4.580 1.00 35.42 216 GLY G O 1
ATOM 13153 N N . ASP G 1 160 ? 6.143 69.435 5.877 1.00 32.63 217 ASP G N 1
ATOM 13154 C CA . ASP G 1 160 ? 7.438 69.470 6.546 1.00 33.31 217 ASP G CA 1
ATOM 13155 C C . ASP G 1 160 ? 8.127 68.113 6.478 1.00 29.39 217 ASP G C 1
ATOM 13156 O O . ASP G 1 160 ? 8.911 67.770 7.362 1.00 29.72 217 ASP G O 1
ATOM 13161 N N . TRP G 1 161 ? 7.833 67.342 5.427 1.00 27.95 218 TRP G N 1
ATOM 13162 C CA . TRP G 1 161 ? 8.346 65.992 5.190 1.00 30.23 218 TRP G CA 1
ATOM 13163 C C . TRP G 1 161 ? 7.655 64.959 6.072 1.00 34.46 218 TRP G C 1
ATOM 13164 O O . TRP G 1 161 ? 7.817 63.757 5.852 1.00 34.00 218 TRP G O 1
ATOM 13175 N N . SER G 1 162 ? 6.883 65.400 7.061 1.00 30.85 219 SER G N 1
ATOM 13176 C CA . SER G 1 162 ? 6.245 64.467 7.975 1.00 32.56 219 SER G CA 1
ATOM 13177 C C . SER G 1 162 ? 4.944 63.941 7.386 1.00 31.50 219 SER G C 1
ATOM 13178 O O . SER G 1 162 ? 4.250 64.625 6.628 1.00 30.85 219 SER G O 1
ATOM 13181 N N . ALA G 1 163 ? 4.621 62.700 7.744 1.00 32.31 220 ALA G N 1
ATOM 13182 C CA . ALA G 1 163 ? 3.348 62.135 7.325 1.00 30.98 220 ALA G CA 1
ATOM 13183 C C . ALA G 1 163 ? 2.178 62.948 7.869 1.00 31.24 220 ALA G C 1
ATOM 13184 O O . ALA G 1 163 ? 1.143 63.060 7.206 1.00 30.56 220 ALA G O 1
ATOM 13186 N N . ALA G 1 164 ? 2.329 63.544 9.053 1.00 29.49 221 ALA G N 1
ATO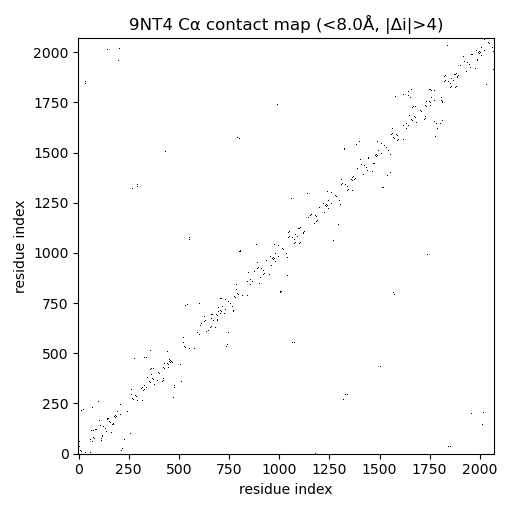M 13187 C CA . ALA G 1 164 ? 1.266 64.382 9.595 1.00 34.06 221 ALA G CA 1
ATOM 13188 C C . ALA G 1 164 ? 0.944 65.531 8.646 1.00 36.89 221 ALA G C 1
ATOM 13189 O O . ALA G 1 164 ? -0.212 65.723 8.253 1.00 37.61 221 ALA G O 1
ATOM 13191 N N . SER G 1 165 ? 1.965 66.295 8.243 1.00 35.03 222 SER G N 1
ATOM 13192 C CA . SER G 1 165 ? 1.714 67.441 7.373 1.00 33.80 222 SER G CA 1
ATOM 13193 C C . SER G 1 165 ? 1.124 67.000 6.041 1.00 33.10 222 SER G C 1
ATOM 13194 O O . SER G 1 165 ? 0.283 67.704 5.468 1.00 34.65 222 SER G O 1
ATOM 13197 N N . GLY G 1 166 ? 1.527 65.826 5.548 1.00 32.68 223 GLY G N 1
ATOM 13198 C CA . GLY G 1 166 ? 0.886 65.282 4.366 1.00 31.90 223 GLY G CA 1
ATOM 13199 C C . GLY G 1 166 ? -0.595 65.044 4.584 1.00 32.46 223 GLY G C 1
ATOM 13200 O O . GLY G 1 166 ? -1.418 65.319 3.706 1.00 34.56 223 GLY G O 1
ATOM 13201 N N . TYR G 1 167 ? -0.952 64.543 5.767 1.00 34.00 224 TYR G N 1
ATOM 13202 C CA . TYR G 1 167 ? -2.353 64.326 6.104 1.00 34.84 224 TYR G CA 1
ATOM 13203 C C . TYR G 1 167 ? -3.103 65.653 6.224 1.00 35.50 224 TYR G C 1
ATOM 13204 O O . TYR G 1 167 ? -4.230 65.775 5.735 1.00 38.90 224 TYR G O 1
ATOM 13213 N N . GLU G 1 168 ? -2.491 66.664 6.854 1.00 37.12 225 GLU G N 1
ATOM 13214 C CA . GLU G 1 168 ? -3.182 67.941 7.037 1.00 38.97 225 GLU G CA 1
ATOM 13215 C C . GLU G 1 168 ? -3.359 68.673 5.714 1.00 38.38 225 GLU G C 1
ATOM 13216 O O . GLU G 1 168 ? -4.431 69.228 5.443 1.00 43.37 225 GLU G O 1
ATOM 13222 N N . ALA G 1 169 ? -2.315 68.704 4.888 1.00 37.37 226 ALA G N 1
ATOM 13223 C CA . ALA G 1 169 ? -2.424 69.384 3.604 1.00 36.82 226 ALA G CA 1
ATOM 13224 C C . ALA G 1 169 ? -3.488 68.734 2.731 1.00 38.71 226 ALA G C 1
ATOM 13225 O O . ALA G 1 169 ? -4.223 69.429 2.021 1.00 40.62 226 ALA G O 1
ATOM 13227 N N . ALA G 1 170 ? -3.597 67.401 2.784 1.00 34.35 227 ALA G N 1
ATOM 13228 C CA . ALA G 1 170 ? -4.589 66.709 1.967 1.00 39.64 227 ALA G CA 1
ATOM 13229 C C . ALA G 1 170 ? -6.012 67.071 2.390 1.00 43.89 227 ALA G C 1
ATOM 13230 O O . ALA G 1 170 ? -6.870 67.324 1.536 1.00 42.10 227 ALA G O 1
ATOM 13232 N N . ARG G 1 171 ? -6.281 67.112 3.702 1.00 38.92 228 ARG G N 1
ATOM 13233 C CA . ARG G 1 171 ? -7.612 67.479 4.172 1.00 41.99 228 ARG G CA 1
ATOM 13234 C C . ARG G 1 171 ? -7.973 68.885 3.729 1.00 46.93 228 ARG G C 1
ATOM 13235 O O . ARG G 1 171 ? -9.132 69.164 3.402 1.00 49.42 228 ARG G O 1
ATOM 13243 N N . GLN G 1 172 ? -6.990 69.785 3.714 1.00 46.00 229 GLN G N 1
ATOM 13244 C CA . GLN G 1 172 ? -7.220 71.120 3.179 1.00 46.83 229 GLN G CA 1
ATOM 13245 C C . GLN G 1 172 ? -7.525 71.067 1.687 1.00 47.25 229 GLN G C 1
ATOM 13246 O O . GLN G 1 172 ? -8.412 71.778 1.204 1.00 49.45 229 GLN G O 1
ATOM 13252 N N . LEU G 1 173 ? -6.812 70.222 0.941 1.00 42.19 230 LEU G N 1
ATOM 13253 C CA . LEU G 1 173 ? -7.121 70.059 -0.476 1.00 47.37 230 LEU G CA 1
ATOM 13254 C C . LEU G 1 173 ? -8.548 69.574 -0.683 1.00 50.55 230 LEU G C 1
ATOM 13255 O O . LEU G 1 173 ? -9.191 69.945 -1.671 1.00 50.00 230 LEU G O 1
ATOM 13260 N N . LEU G 1 174 ? -9.058 68.758 0.242 1.00 48.66 231 LEU G N 1
ATOM 13261 C CA . LEU G 1 174 ? -10.368 68.135 0.107 1.00 50.36 231 LEU G CA 1
ATOM 13262 C C . LEU G 1 174 ? -11.515 69.086 0.415 1.00 58.75 231 LEU G C 1
ATOM 13263 O O . LEU G 1 174 ? -12.677 68.719 0.200 1.00 61.13 231 LEU G O 1
ATOM 13268 N N . GLU G 1 175 ? -11.219 70.288 0.916 1.00 54.66 232 GLU G N 1
ATOM 13269 C CA . GLU G 1 175 ? -12.252 71.302 1.059 1.00 56.54 232 GLU G CA 1
ATOM 13270 C C . GLU G 1 175 ? -12.745 71.787 -0.298 1.00 62.99 232 GLU G C 1
ATOM 13271 O O . GLU G 1 175 ? -13.924 72.134 -0.439 1.00 74.82 232 GLU G O 1
ATOM 13277 N N . GLN G 1 176 ? -11.867 71.830 -1.299 1.00 58.86 233 GLN G N 1
ATOM 13278 C CA . GLN G 1 176 ? -12.224 72.249 -2.654 1.00 60.26 233 GLN G CA 1
ATOM 13279 C C . GLN G 1 176 ? -11.645 71.257 -3.649 1.00 58.35 233 GLN G C 1
ATOM 13280 O O . GLN G 1 176 ? -10.682 71.559 -4.359 1.00 59.26 233 GLN G O 1
ATOM 13286 N N . PRO G 1 177 ? -12.225 70.061 -3.738 1.00 56.44 234 PRO G N 1
ATOM 13287 C CA . PRO G 1 177 ? -11.612 69.004 -4.556 1.00 64.33 234 PRO G CA 1
ATOM 13288 C C . PRO G 1 177 ? -11.632 69.292 -6.051 1.00 66.56 234 PRO G C 1
ATOM 13289 O O . PRO G 1 177 ? -12.489 68.789 -6.785 1.00 70.32 234 PRO G O 1
ATOM 13293 N N . ASP G 1 178 ? -10.670 70.088 -6.513 1.00 69.08 235 ASP G N 1
ATOM 13294 C CA . ASP G 1 178 ? -10.534 70.366 -7.935 1.00 66.55 235 ASP G CA 1
ATOM 13295 C C . ASP G 1 178 ? -9.302 69.664 -8.503 1.00 73.65 235 ASP G C 1
ATOM 13296 O O . ASP G 1 178 ? -8.500 70.278 -9.215 1.00 80.44 235 ASP G O 1
ATOM 13301 N N . PHE G 1 179 ? -9.139 68.379 -8.196 1.00 53.94 236 PHE G N 1
ATOM 13302 C CA . PHE G 1 179 ? -7.976 67.635 -8.656 1.00 50.51 236 PHE G CA 1
ATOM 13303 C C . PHE G 1 179 ? -8.345 66.168 -8.802 1.00 45.85 236 PHE G C 1
ATOM 13304 O O . PHE G 1 179 ? -9.266 65.673 -8.148 1.00 48.16 236 PHE G O 1
ATOM 13312 N N . THR G 1 180 ? -7.607 65.471 -9.665 1.00 38.67 237 THR G N 1
ATOM 13313 C CA . THR G 1 180 ? -7.725 64.028 -9.774 1.00 34.95 237 THR G CA 1
ATOM 13314 C C . THR G 1 180 ? -6.461 63.300 -9.343 1.00 32.47 237 THR G C 1
ATOM 13315 O O . THR G 1 180 ? -6.470 62.070 -9.257 1.00 35.22 237 THR G O 1
ATOM 13319 N N . ALA G 1 181 ? -5.381 64.017 -9.070 1.00 35.17 238 ALA G N 1
ATOM 13320 C CA . ALA G 1 181 ? -4.133 63.403 -8.653 1.00 36.40 238 ALA G CA 1
ATOM 13321 C C . ALA G 1 181 ? -3.467 64.316 -7.641 1.00 32.59 238 ALA G C 1
ATOM 13322 O O . ALA G 1 181 ? -3.712 65.525 -7.615 1.00 28.65 238 ALA G O 1
ATOM 13324 N N . ILE G 1 182 ? -2.651 63.716 -6.781 1.00 28.24 239 ILE G N 1
ATOM 13325 C CA . ILE G 1 182 ? -1.857 64.448 -5.804 1.00 31.78 239 ILE G CA 1
ATOM 13326 C C . ILE G 1 182 ? -0.426 63.928 -5.875 1.00 31.60 239 ILE G C 1
ATOM 13327 O O . ILE G 1 182 ? -0.175 62.744 -5.614 1.00 27.27 239 ILE G O 1
ATOM 13332 N N . PHE G 1 183 ? 0.505 64.809 -6.232 1.00 29.07 240 PHE G N 1
ATOM 13333 C CA . PHE G 1 183 ? 1.931 64.518 -6.142 1.00 27.53 240 PHE G CA 1
ATOM 13334 C C . PHE G 1 183 ? 2.426 65.025 -4.788 1.00 27.14 240 PHE G C 1
ATOM 13335 O O . PHE G 1 183 ? 2.549 66.235 -4.573 1.00 33.04 240 PHE G O 1
ATOM 13343 N N . ALA G 1 184 ? 2.683 64.100 -3.868 1.00 29.00 241 ALA G N 1
ATOM 13344 C CA . ALA G 1 184 ? 3.327 64.412 -2.598 1.00 24.59 241 ALA G CA 1
ATOM 13345 C C . ALA G 1 184 ? 4.839 64.342 -2.775 1.00 29.42 241 ALA G C 1
ATOM 13346 O O . ALA G 1 184 ? 5.363 63.374 -3.339 1.00 33.63 241 ALA G O 1
ATOM 13348 N N . ALA G 1 185 ? 5.534 65.361 -2.284 1.00 28.97 242 ALA G N 1
ATOM 13349 C CA . ALA G 1 185 ? 6.954 65.510 -2.564 1.00 26.12 242 ALA G CA 1
ATOM 13350 C C . ALA G 1 185 ? 7.832 64.517 -1.808 1.00 26.65 242 ALA G C 1
ATOM 13351 O O . ALA G 1 185 ? 9.052 64.521 -2.021 1.00 25.05 242 ALA G O 1
ATOM 13353 N N . ASN G 1 186 ? 7.266 63.675 -0.943 1.00 25.92 243 ASN G N 1
ATOM 13354 C CA . ASN G 1 186 ? 8.026 62.557 -0.396 1.00 27.68 243 ASN G CA 1
ATOM 13355 C C . ASN G 1 186 ? 7.054 61.467 0.039 1.00 27.29 243 ASN G C 1
ATOM 13356 O O . ASN G 1 186 ? 5.841 61.686 0.126 1.00 24.84 243 ASN G O 1
ATOM 13361 N N . ASP G 1 187 ? 7.608 60.281 0.311 1.00 28.59 244 ASP G N 1
ATOM 13362 C CA . ASP G 1 187 ? 6.766 59.134 0.641 1.00 26.28 244 ASP G CA 1
ATOM 13363 C C . ASP G 1 187 ? 6.119 59.289 2.013 1.00 27.96 244 ASP G C 1
ATOM 13364 O O . ASP G 1 187 ? 5.002 58.800 2.219 1.00 28.70 244 ASP G O 1
ATOM 13369 N N . GLN G 1 188 ? 6.795 59.948 2.960 1.00 26.91 245 GLN G N 1
ATOM 13370 C CA . GLN G 1 188 ? 6.195 60.186 4.272 1.00 25.37 245 GLN G CA 1
ATOM 13371 C C . GLN G 1 188 ? 4.900 60.973 4.143 1.00 30.34 245 GLN G C 1
ATOM 13372 O O . GLN G 1 188 ? 3.845 60.567 4.649 1.00 27.71 245 GLN G O 1
ATOM 13378 N N . MET G 1 189 ? 4.962 62.120 3.466 1.00 32.80 246 MET G N 1
ATOM 13379 C CA . MET G 1 189 ? 3.760 62.924 3.306 1.00 29.16 246 MET G CA 1
ATOM 13380 C C . MET G 1 189 ? 2.699 62.188 2.505 1.00 29.29 246 MET G C 1
ATOM 13381 O O . MET G 1 189 ? 1.509 62.315 2.800 1.00 28.34 246 MET G O 1
ATOM 13386 N N . ALA G 1 190 ? 3.108 61.402 1.508 1.00 21.98 247 ALA G N 1
ATOM 13387 C CA . ALA G 1 190 ? 2.138 60.649 0.722 1.00 26.14 247 ALA G CA 1
ATOM 13388 C C . ALA G 1 190 ? 1.353 59.676 1.592 1.00 31.37 247 ALA G C 1
ATOM 13389 O O . ALA G 1 190 ? 0.135 59.535 1.426 1.00 30.86 247 ALA G O 1
ATOM 13391 N N . LEU G 1 191 ? 2.028 58.997 2.529 1.00 30.31 248 LEU G N 1
ATOM 13392 C CA . LEU G 1 191 ? 1.318 58.101 3.439 1.00 28.31 248 LEU G CA 1
ATOM 13393 C C . LEU G 1 191 ? 0.205 58.832 4.188 1.00 30.24 248 LEU G C 1
ATOM 13394 O O . LEU G 1 191 ? -0.885 58.282 4.383 1.00 30.74 248 LEU G O 1
ATOM 13399 N N . GLY G 1 192 ? 0.457 60.072 4.618 1.00 29.19 249 GLY G N 1
ATOM 13400 C CA . GLY G 1 192 ? -0.584 60.833 5.285 1.00 29.02 249 GLY G CA 1
ATOM 13401 C C . GLY G 1 192 ? -1.691 61.262 4.345 1.00 29.97 249 GLY G C 1
ATOM 13402 O O . GLY G 1 192 ? -2.859 61.319 4.743 1.00 31.37 249 GLY G O 1
ATOM 13403 N N . VAL G 1 193 ? -1.340 61.571 3.091 1.00 30.90 250 VAL G N 1
ATOM 13404 C CA . VAL G 1 193 ? -2.338 61.862 2.065 1.00 29.57 250 VAL G CA 1
ATOM 13405 C C . VAL G 1 193 ? -3.275 60.674 1.876 1.00 31.11 250 VAL G C 1
ATOM 13406 O O . VAL G 1 193 ? -4.502 60.840 1.794 1.00 26.65 250 VAL G O 1
ATOM 13410 N N . LEU G 1 194 ? -2.720 59.458 1.803 1.00 28.47 251 LEU G N 1
ATOM 13411 C CA . LEU G 1 194 ? -3.572 58.281 1.650 1.00 32.62 251 LEU G CA 1
ATOM 13412 C C . LEU G 1 194 ? -4.572 58.177 2.792 1.00 33.48 251 LEU G C 1
ATOM 13413 O O . LEU G 1 194 ? -5.740 57.842 2.567 1.00 38.24 251 LEU G O 1
ATOM 13418 N N . ARG G 1 195 ? -4.141 58.469 4.022 1.00 25.84 252 ARG G N 1
ATOM 13419 C CA . ARG G 1 195 ? -5.058 58.353 5.146 1.00 33.85 252 ARG G CA 1
ATOM 13420 C C . ARG G 1 195 ? -6.182 59.371 5.031 1.00 37.73 252 ARG G C 1
ATOM 13421 O O . ARG G 1 195 ? -7.348 59.044 5.276 1.00 41.09 252 ARG G O 1
ATOM 13429 N N . ALA G 1 196 ? -5.852 60.608 4.650 1.00 36.67 253 ALA G N 1
ATOM 13430 C CA . ALA G 1 196 ? -6.882 61.621 4.455 1.00 37.14 253 ALA G CA 1
ATOM 13431 C C . ALA G 1 196 ? -7.873 61.200 3.376 1.00 39.72 253 ALA G C 1
ATOM 13432 O O . ALA G 1 196 ? -9.083 61.417 3.518 1.00 44.79 253 ALA G O 1
ATOM 13434 N N . LEU G 1 197 ? -7.385 60.582 2.299 1.00 36.77 254 LEU G N 1
ATOM 13435 C CA . LEU G 1 197 ? -8.289 60.120 1.250 1.00 39.96 254 LEU G CA 1
ATOM 13436 C C . LEU G 1 197 ? -9.165 58.969 1.739 1.00 45.32 254 LEU G C 1
ATOM 13437 O O . LEU G 1 197 ? -10.374 58.950 1.478 1.00 46.54 254 LEU G O 1
ATOM 13442 N N . HIS G 1 198 ? -8.579 58.008 2.460 1.00 44.49 255 HIS G N 1
ATOM 13443 C CA . HIS G 1 198 ? -9.359 56.880 2.957 1.00 44.62 255 HIS G CA 1
ATOM 13444 C C . HIS G 1 198 ? -10.411 57.341 3.954 1.00 52.97 255 HIS G C 1
ATOM 13445 O O . HIS G 1 198 ? -11.556 56.871 3.924 1.00 53.15 255 HIS G O 1
ATOM 13452 N N . GLU G 1 199 ? -10.037 58.262 4.845 1.00 47.01 256 GLU G N 1
ATOM 13453 C CA . GLU G 1 199 ? -10.976 58.786 5.830 1.00 49.29 256 GLU G CA 1
ATOM 13454 C C . GLU G 1 199 ? -12.231 59.327 5.154 1.00 53.69 256 GLU G C 1
ATOM 13455 O O . GLU G 1 199 ? -13.355 58.990 5.541 1.00 55.37 256 GLU G O 1
ATOM 13461 N N . ARG G 1 200 ? -12.046 60.165 4.126 1.00 53.15 257 ARG G N 1
ATOM 13462 C CA . ARG G 1 200 ? -13.157 60.754 3.388 1.00 55.97 257 ARG G CA 1
ATOM 13463 C C . ARG G 1 200 ? -13.879 59.724 2.528 1.00 55.57 257 ARG G C 1
ATOM 13464 O O . ARG G 1 200 ? -15.020 59.961 2.115 1.00 67.95 257 ARG G O 1
ATOM 13472 N N . GLY G 1 201 ? -13.252 58.584 2.270 1.00 47.89 258 GLY G N 1
ATOM 13473 C CA . GLY G 1 201 ? -13.902 57.529 1.531 1.00 50.29 258 GLY G CA 1
ATOM 13474 C C . GLY G 1 201 ? -13.623 57.525 0.051 1.00 48.92 258 GLY G C 1
ATOM 13475 O O . GLY G 1 201 ? -14.353 56.869 -0.699 1.00 51.04 258 GLY G O 1
ATOM 13476 N N . LEU G 1 202 ? -12.596 58.232 -0.397 1.00 46.17 259 LEU G N 1
ATOM 13477 C CA . LEU G 1 202 ? -12.238 58.243 -1.804 1.00 44.87 259 LEU G CA 1
ATOM 13478 C C . LEU G 1 202 ? -11.335 57.053 -2.109 1.00 46.66 259 LEU G C 1
ATOM 13479 O O . LEU G 1 202 ? -10.522 56.645 -1.274 1.00 46.71 259 LEU G O 1
ATOM 13484 N N . ARG G 1 203 ? -11.495 56.488 -3.302 1.00 41.14 260 ARG G N 1
ATOM 13485 C CA . ARG G 1 203 ? -10.701 55.342 -3.727 1.00 38.13 260 ARG G CA 1
ATOM 13486 C C . ARG G 1 203 ? -9.378 55.816 -4.320 1.00 39.34 260 ARG G C 1
ATOM 13487 O O . ARG G 1 203 ? -9.353 56.748 -5.131 1.00 40.34 260 ARG G O 1
ATOM 13495 N N . VAL G 1 204 ? -8.286 55.180 -3.912 1.00 38.30 261 VAL G N 1
ATOM 13496 C CA . VAL G 1 204 ? -6.970 55.370 -4.513 1.00 30.87 261 VAL G CA 1
ATOM 13497 C C . VAL G 1 204 ? -6.627 54.103 -5.288 1.00 36.91 261 VAL G C 1
ATOM 13498 O O . VAL G 1 204 ? -6.540 53.024 -4.685 1.00 37.05 261 VAL G O 1
ATOM 13502 N N . PRO G 1 205 ? -6.420 54.173 -6.614 1.00 36.64 262 PRO G N 1
ATOM 13503 C CA . PRO G 1 205 ? -6.421 55.348 -7.498 1.00 33.90 262 PRO G CA 1
ATOM 13504 C C . PRO G 1 205 ? -7.752 55.654 -8.168 1.00 37.53 262 PRO G C 1
ATOM 13505 O O . PRO G 1 205 ? -7.820 56.601 -8.942 1.00 35.61 262 PRO G O 1
ATOM 13509 N N . ASP G 1 206 ? -8.801 54.860 -7.910 1.00 38.50 263 ASP G N 1
ATOM 13510 C CA . ASP G 1 206 ? -10.035 54.956 -8.682 1.00 44.36 263 ASP G CA 1
ATOM 13511 C C . ASP G 1 206 ? -10.667 56.340 -8.607 1.00 45.29 263 ASP G C 1
ATOM 13512 O O . ASP G 1 206 ? -11.307 56.776 -9.571 1.00 43.91 263 ASP G O 1
ATOM 13517 N N . ASP G 1 207 ? -10.510 57.042 -7.486 1.00 41.13 264 ASP G N 1
ATOM 13518 C CA . ASP G 1 207 ? -10.972 58.422 -7.365 1.00 38.78 264 ASP G CA 1
ATOM 13519 C C . ASP G 1 207 ? -9.844 59.441 -7.391 1.00 34.66 264 ASP G C 1
ATOM 13520 O O . ASP G 1 207 ? -9.980 60.480 -8.037 1.00 34.63 264 ASP G O 1
ATOM 13525 N N . VAL G 1 208 ? -8.728 59.175 -6.708 1.00 31.91 265 VAL G N 1
ATOM 13526 C CA . VAL G 1 208 ? -7.593 60.097 -6.658 1.00 32.16 265 VAL G CA 1
ATOM 13527 C C . VAL G 1 208 ? -6.299 59.295 -6.771 1.00 31.44 265 VAL G C 1
ATOM 13528 O O . VAL G 1 208 ? -6.033 58.419 -5.940 1.00 28.88 265 VAL G O 1
ATOM 13532 N N . SER G 1 209 ? -5.491 59.602 -7.782 1.00 28.83 266 SER G N 1
ATOM 13533 C CA . SER G 1 209 ? -4.163 59.026 -7.923 1.00 29.67 266 SER G CA 1
ATOM 13534 C C . SER G 1 209 ? -3.178 59.744 -7.005 1.00 31.42 266 SER G C 1
ATOM 13535 O O . SER G 1 209 ? -3.306 60.948 -6.754 1.00 31.03 266 SER G O 1
ATOM 13538 N N . VAL G 1 210 ? -2.178 59.000 -6.517 1.00 26.62 267 VAL G N 1
ATOM 13539 C CA . VAL G 1 210 ? -1.176 59.522 -5.584 1.00 30.30 267 VAL G CA 1
ATOM 13540 C C . VAL G 1 210 ? 0.214 59.050 -6.010 1.00 28.79 267 VAL G C 1
ATOM 13541 O O . VAL G 1 210 ? 0.405 57.868 -6.322 1.00 31.35 267 VAL G O 1
ATOM 13545 N N . VAL G 1 211 ? 1.191 59.960 -6.013 1.00 28.27 268 VAL G N 1
ATOM 13546 C CA . VAL G 1 211 ? 2.590 59.618 -6.289 1.00 28.61 268 VAL G CA 1
ATOM 13547 C C . VAL G 1 211 ? 3.465 60.207 -5.192 1.00 25.76 268 VAL G C 1
ATOM 13548 O O . VAL G 1 211 ? 3.248 61.343 -4.757 1.00 31.30 268 VAL G O 1
ATOM 13552 N N . GLY G 1 212 ? 4.460 59.441 -4.748 1.00 26.86 269 GLY G N 1
ATOM 13553 C CA . GLY G 1 212 ? 5.389 59.883 -3.738 1.00 29.82 269 GLY G CA 1
ATOM 13554 C C . GLY G 1 212 ? 6.751 60.245 -4.299 1.00 27.75 269 GLY G C 1
ATOM 13555 O O . GLY G 1 212 ? 6.911 60.550 -5.487 1.00 32.24 269 GLY G O 1
ATOM 13556 N N . PHE G 1 213 ? 7.755 60.204 -3.424 1.00 30.72 270 PHE G N 1
ATOM 13557 C CA . PHE G 1 213 ? 9.141 60.488 -3.794 1.00 26.39 270 PHE G CA 1
ATOM 13558 C C . PHE G 1 213 ? 10.025 59.937 -2.686 1.00 25.84 270 PHE G C 1
ATOM 13559 O O . PHE G 1 213 ? 9.713 60.162 -1.510 1.00 28.63 270 PHE G O 1
ATOM 13567 N N . ASP G 1 214 ? 11.089 59.198 -3.070 1.00 23.47 271 ASP G N 1
ATOM 13568 C CA . ASP G 1 214 ? 12.144 58.586 -2.244 1.00 29.56 271 ASP G CA 1
ATOM 13569 C C . ASP G 1 214 ? 12.228 57.072 -2.448 1.00 28.93 271 ASP G C 1
ATOM 13570 O O . ASP G 1 214 ? 13.325 56.520 -2.595 1.00 25.72 271 ASP G O 1
ATOM 13575 N N . ASP G 1 215 ? 11.068 56.409 -2.455 1.00 25.18 272 ASP G N 1
ATOM 13576 C CA . ASP G 1 215 ? 10.938 54.946 -2.470 1.00 26.55 272 ASP G CA 1
ATOM 13577 C C . ASP G 1 215 ? 11.532 54.332 -1.199 1.00 27.76 272 ASP G C 1
ATOM 13578 O O . ASP G 1 215 ? 12.392 53.449 -1.239 1.00 29.43 272 ASP G O 1
ATOM 13583 N N . ILE G 1 216 ? 11.039 54.802 -0.056 1.00 28.92 273 ILE G N 1
ATOM 13584 C CA . ILE G 1 216 ? 11.411 54.187 1.216 1.00 28.49 273 ILE G CA 1
ATOM 13585 C C . ILE G 1 216 ? 10.947 52.735 1.159 1.00 31.37 273 ILE G C 1
ATOM 13586 O O . ILE G 1 216 ? 10.061 52.399 0.355 1.00 30.46 273 ILE G O 1
ATOM 13591 N N . PRO G 1 217 ? 11.530 51.838 1.955 1.00 28.87 274 PRO G N 1
ATOM 13592 C CA . PRO G 1 217 ? 11.136 50.425 1.864 1.00 33.01 274 PRO G CA 1
ATOM 13593 C C . PRO G 1 217 ? 9.675 50.176 2.201 1.00 35.07 274 PRO G C 1
ATOM 13594 O O . PRO G 1 217 ? 9.077 49.238 1.659 1.00 36.80 274 PRO G O 1
ATOM 13598 N N . GLU G 1 218 ? 9.073 50.990 3.069 1.00 37.17 275 GLU G N 1
ATOM 13599 C CA . GLU G 1 218 ? 7.668 50.789 3.414 1.00 36.45 275 GLU G CA 1
ATOM 13600 C C . GLU G 1 218 ? 6.743 51.102 2.246 1.00 31.87 275 GLU G C 1
ATOM 13601 O O . GLU G 1 218 ? 5.630 50.570 2.192 1.00 27.43 275 GLU G O 1
ATOM 13607 N N . SER G 1 219 ? 7.171 51.978 1.325 1.00 30.66 276 SER G N 1
ATOM 13608 C CA . SER G 1 219 ? 6.259 52.494 0.306 1.00 29.49 276 SER G CA 1
ATOM 13609 C C . SER G 1 219 ? 5.656 51.381 -0.543 1.00 31.79 276 SER G C 1
ATOM 13610 O O . SER G 1 219 ? 4.529 51.524 -1.033 1.00 34.14 276 SER G O 1
ATOM 13613 N N . ALA G 1 220 ? 6.372 50.263 -0.718 1.00 31.47 277 ALA G N 1
ATOM 13614 C CA . ALA G 1 220 ? 5.820 49.111 -1.423 1.00 31.35 277 ALA G CA 1
ATOM 13615 C C . ALA G 1 220 ? 4.706 48.423 -0.646 1.00 34.22 277 ALA G C 1
ATOM 13616 O O . ALA G 1 220 ? 3.972 47.613 -1.224 1.00 35.13 277 ALA G O 1
ATOM 13618 N N . TYR G 1 221 ? 4.558 48.723 0.644 1.00 36.56 278 TYR G N 1
ATOM 13619 C CA . TYR G 1 221 ? 3.538 48.092 1.474 1.00 34.99 278 TYR G CA 1
ATOM 13620 C C . TYR G 1 221 ? 2.558 49.110 2.053 1.00 31.84 278 TYR G C 1
ATOM 13621 O O . TYR G 1 221 ? 1.884 48.825 3.047 1.00 33.24 278 TYR G O 1
ATOM 13630 N N . PHE G 1 222 ? 2.468 50.295 1.453 1.00 31.41 279 PHE G N 1
ATOM 13631 C CA . PHE G 1 222 ? 1.348 51.173 1.737 1.00 29.25 279 PHE G CA 1
ATOM 13632 C C . PHE G 1 222 ? 0.072 50.547 1.181 1.00 30.79 279 PHE G C 1
ATOM 13633 O O . PHE G 1 222 ? 0.109 49.607 0.383 1.00 36.98 279 PHE G O 1
ATOM 13641 N N . HIS G 1 223 ? -1.072 51.064 1.605 1.00 34.37 280 HIS G N 1
ATOM 13642 C CA . HIS G 1 223 ? -2.318 50.642 0.979 1.00 31.77 280 HIS G CA 1
ATOM 13643 C C . HIS G 1 223 ? -2.917 51.792 0.191 1.00 32.65 280 HIS G C 1
ATOM 13644 O O . HIS G 1 223 ? -3.349 52.785 0.796 1.00 35.43 280 HIS G O 1
ATOM 13651 N N . PRO G 1 224 ? -2.940 51.728 -1.151 1.00 32.95 281 PRO G N 1
ATOM 13652 C CA . PRO G 1 224 ? -2.354 50.687 -2.004 1.00 32.62 281 PRO G CA 1
ATOM 13653 C C . PRO G 1 224 ? -0.856 50.924 -2.153 1.00 33.94 281 PRO G C 1
ATOM 13654 O O . PRO G 1 224 ? -0.392 51.993 -1.763 1.00 30.96 281 PRO G O 1
ATOM 13658 N N . PRO G 1 225 ? -0.098 49.975 -2.706 1.00 33.30 282 PRO G N 1
ATOM 13659 C CA . PRO G 1 225 ? 1.340 50.199 -2.930 1.00 33.04 282 PRO G CA 1
ATOM 13660 C C . PRO G 1 225 ? 1.605 51.469 -3.728 1.00 33.68 282 PRO G C 1
ATOM 13661 O O . PRO G 1 225 ? 0.961 51.733 -4.748 1.00 32.08 282 PRO G O 1
ATOM 13665 N N . LEU G 1 226 ? 2.571 52.258 -3.254 1.00 31.71 283 LEU G N 1
ATOM 13666 C CA . LEU G 1 226 ? 2.740 53.637 -3.697 1.00 30.52 283 LEU G CA 1
ATOM 13667 C C . LEU G 1 226 ? 3.624 53.724 -4.935 1.00 31.44 283 LEU G C 1
ATOM 13668 O O . LEU G 1 226 ? 4.745 53.208 -4.946 1.00 35.61 283 LEU G O 1
ATOM 13673 N N . THR G 1 227 ? 3.130 54.403 -5.963 1.00 27.76 284 THR G N 1
ATOM 13674 C CA . THR G 1 227 ? 3.984 54.839 -7.056 1.00 32.87 284 THR G CA 1
ATOM 13675 C C . THR G 1 227 ? 4.853 56.007 -6.602 1.00 31.26 284 THR G C 1
ATOM 13676 O O . THR G 1 227 ? 4.356 56.965 -6.003 1.00 30.51 284 THR G O 1
ATOM 13680 N N . THR G 1 228 ? 6.153 55.929 -6.879 1.00 30.82 285 THR G N 1
ATOM 13681 C CA . THR G 1 228 ? 7.106 56.836 -6.248 1.00 30.25 285 THR G CA 1
ATOM 13682 C C . THR G 1 228 ? 8.352 56.926 -7.121 1.00 27.27 285 THR G C 1
ATOM 13683 O O . THR G 1 228 ? 8.495 56.210 -8.118 1.00 29.98 285 THR G O 1
ATOM 13687 N N . VAL G 1 229 ? 9.256 57.818 -6.734 1.00 27.62 286 VAL G N 1
ATOM 13688 C CA . VAL G 1 229 ? 10.501 58.066 -7.455 1.00 27.06 286 VAL G CA 1
ATOM 13689 C C . VAL G 1 229 ? 11.645 57.603 -6.568 1.00 27.25 286 VAL G C 1
ATOM 13690 O O . VAL G 1 229 ? 11.902 58.193 -5.511 1.00 29.35 286 VAL G O 1
ATOM 13694 N N . ARG G 1 230 ? 12.349 56.571 -7.006 1.00 30.51 287 ARG G N 1
ATOM 13695 C CA . ARG G 1 230 ? 13.406 55.994 -6.196 1.00 25.99 287 ARG G CA 1
ATOM 13696 C C . ARG G 1 230 ? 14.634 56.888 -6.180 1.00 29.23 287 ARG G C 1
ATOM 13697 O O . ARG G 1 230 ? 15.080 57.378 -7.221 1.00 32.44 287 ARG G O 1
ATOM 13705 N N . GLN G 1 231 ? 15.186 57.086 -4.988 1.00 33.23 288 GLN G N 1
ATOM 13706 C CA . GLN G 1 231 ? 16.494 57.699 -4.811 1.00 29.40 288 GLN G CA 1
ATOM 13707 C C . GLN G 1 231 ? 17.443 56.659 -4.237 1.00 33.93 288 GLN G C 1
ATOM 13708 O O . GLN G 1 231 ? 17.089 55.956 -3.285 1.00 39.99 288 GLN G O 1
ATOM 13714 N N . ASP G 1 232 ? 18.642 56.563 -4.817 1.00 35.76 289 ASP G N 1
ATOM 13715 C CA . ASP G 1 232 ? 19.679 55.662 -4.318 1.00 35.58 289 ASP G CA 1
ATOM 13716 C C . ASP G 1 232 ? 20.451 56.408 -3.241 1.00 38.34 289 ASP G C 1
ATOM 13717 O O . ASP G 1 232 ? 21.518 56.984 -3.472 1.00 39.32 289 ASP G O 1
ATOM 13722 N N . PHE G 1 233 ? 19.887 56.391 -2.033 1.00 37.63 290 PHE G N 1
ATOM 13723 C CA . PHE G 1 233 ? 20.440 57.196 -0.949 1.00 40.77 290 PHE G CA 1
ATOM 13724 C C . PHE G 1 233 ? 21.850 56.745 -0.590 1.00 39.73 290 PHE G C 1
ATOM 13725 O O . PHE G 1 233 ? 22.755 57.570 -0.434 1.00 40.93 290 PHE G O 1
ATOM 13733 N N . GLU G 1 234 ? 22.051 55.432 -0.459 1.00 40.25 291 GLU G N 1
ATOM 13734 C CA . GLU G 1 234 ? 23.357 54.913 -0.067 1.00 41.63 291 GLU G CA 1
ATOM 13735 C C . GLU G 1 234 ? 24.421 55.215 -1.116 1.00 45.60 291 GLU G C 1
ATOM 13736 O O . GLU G 1 234 ? 25.590 55.433 -0.769 1.00 44.49 291 GLU G O 1
ATOM 13742 N N . GLU G 1 235 ? 24.041 55.230 -2.400 1.00 41.54 292 GLU G N 1
ATOM 13743 C CA . GLU G 1 235 ? 25.008 55.534 -3.450 1.00 44.36 292 GLU G CA 1
ATOM 13744 C C . GLU G 1 235 ? 25.418 56.996 -3.407 1.00 46.02 292 GLU G C 1
ATOM 13745 O O . GLU G 1 235 ? 26.587 57.329 -3.654 1.00 50.25 292 GLU G O 1
ATOM 13751 N N . LEU G 1 236 ? 24.473 57.880 -3.090 1.00 41.90 293 LEU G N 1
ATOM 13752 C CA . LEU G 1 236 ? 24.809 59.285 -2.898 1.00 45.22 293 LEU G CA 1
ATOM 13753 C C . LEU G 1 236 ? 25.866 59.446 -1.816 1.00 46.63 293 LEU G C 1
ATOM 13754 O O . LEU G 1 236 ? 26.882 60.119 -2.020 1.00 46.48 293 LEU G O 1
ATOM 13759 N N . GLY G 1 237 ? 25.639 58.836 -0.650 1.00 44.64 294 GLY G N 1
ATOM 13760 C CA . GLY G 1 237 ? 26.619 58.927 0.415 1.00 43.73 294 GLY G CA 1
ATOM 13761 C C . GLY G 1 237 ? 27.959 58.345 0.013 1.00 49.21 294 GLY G C 1
ATOM 13762 O O . GLY G 1 237 ? 29.013 58.881 0.370 1.00 48.07 294 GLY G O 1
ATOM 13763 N N . ARG G 1 238 ? 27.935 57.249 -0.749 1.00 48.67 295 ARG G N 1
ATOM 13764 C CA . ARG G 1 238 ? 29.173 56.610 -1.187 1.00 51.53 295 ARG G CA 1
ATOM 13765 C C . ARG G 1 238 ? 29.972 57.528 -2.102 1.00 53.30 295 ARG G C 1
ATOM 13766 O O . ARG G 1 238 ? 31.189 57.673 -1.945 1.00 54.31 295 ARG G O 1
ATOM 13774 N N . GLN G 1 239 ? 29.300 58.166 -3.066 1.00 53.03 296 GLN G N 1
ATOM 13775 C CA . GLN G 1 239 ? 29.991 59.059 -3.987 1.00 54.76 296 GLN G CA 1
ATOM 13776 C C . GLN G 1 239 ? 30.374 60.378 -3.333 1.00 51.19 296 GLN G C 1
ATOM 13777 O O . GLN G 1 239 ? 31.340 61.015 -3.772 1.00 50.59 296 GLN G O 1
ATOM 13783 N N . ALA G 1 240 ? 29.652 60.795 -2.290 1.00 48.64 297 ALA G N 1
ATOM 13784 C CA . ALA G 1 240 ? 30.079 61.962 -1.527 1.00 47.70 297 ALA G CA 1
ATOM 13785 C C . ALA G 1 240 ? 31.452 61.740 -0.904 1.00 50.50 297 ALA G C 1
ATOM 13786 O O . ALA G 1 240 ? 32.278 62.658 -0.863 1.00 54.39 297 ALA G O 1
ATOM 13788 N N . VAL G 1 241 ? 31.716 60.526 -0.416 1.00 48.97 298 VAL G N 1
ATOM 13789 C CA . VAL G 1 241 ? 33.026 60.219 0.151 1.00 49.82 298 VAL G CA 1
ATOM 13790 C C . VAL G 1 241 ? 34.069 60.105 -0.949 1.00 53.52 298 VAL G C 1
ATOM 13791 O O . VAL G 1 241 ? 35.202 60.579 -0.802 1.00 53.88 298 VAL G O 1
ATOM 13795 N N . GLU G 1 242 ? 33.710 59.457 -2.058 1.00 52.96 299 GLU G N 1
ATOM 13796 C CA . GLU G 1 242 ? 34.615 59.362 -3.197 1.00 50.49 299 GLU G CA 1
ATOM 13797 C C . GLU G 1 242 ? 35.058 60.744 -3.669 1.00 55.05 299 GLU G C 1
ATOM 13798 O O . GLU G 1 242 ? 36.239 60.953 -3.972 1.00 57.71 299 GLU G O 1
ATOM 13804 N N . GLN G 1 243 ? 34.125 61.704 -3.730 1.00 52.46 300 GLN G N 1
ATOM 13805 C CA . GLN G 1 243 ? 34.465 63.059 -4.166 1.00 53.28 300 GLN G CA 1
ATOM 13806 C C . GLN G 1 243 ? 35.333 63.777 -3.141 1.00 54.41 300 GLN G C 1
ATOM 13807 O O . GLN G 1 243 ? 36.290 64.469 -3.506 1.00 60.44 300 GLN G O 1
ATOM 13813 N N . LEU G 1 244 ? 35.012 63.629 -1.853 1.00 55.74 301 LEU G N 1
ATOM 13814 C CA . LEU G 1 244 ? 35.774 64.309 -0.810 1.00 54.46 301 LEU G CA 1
ATOM 13815 C C . LEU G 1 244 ? 37.210 63.799 -0.742 1.00 60.04 301 LEU G C 1
ATOM 13816 O O . LEU G 1 244 ? 38.137 64.573 -0.475 1.00 62.63 301 LEU G O 1
ATOM 13821 N N . LEU G 1 245 ? 37.416 62.501 -0.983 1.00 54.31 302 LEU G N 1
ATOM 13822 C CA . LEU G 1 245 ? 38.753 61.931 -0.848 1.00 53.10 302 LEU G CA 1
ATOM 13823 C C . LEU G 1 245 ? 39.661 62.361 -1.993 1.00 60.10 302 LEU G C 1
ATOM 13824 O O . LEU G 1 245 ? 40.860 62.589 -1.787 1.00 66.35 302 LEU G O 1
ATOM 13829 N N . GLU G 1 246 ? 39.114 62.478 -3.205 1.00 59.15 303 GLU G N 1
ATOM 13830 C CA . GLU G 1 246 ? 39.899 63.018 -4.309 1.00 60.58 303 GLU G CA 1
ATOM 13831 C C . GLU G 1 246 ? 40.332 64.450 -4.030 1.00 68.46 303 GLU G C 1
ATOM 13832 O O . GLU G 1 246 ? 41.415 64.866 -4.457 1.00 73.45 303 GLU G O 1
ATOM 13838 N N . MET G 1 247 ? 39.509 65.219 -3.313 1.00 64.88 304 MET G N 1
ATOM 13839 C CA . MET G 1 247 ? 39.924 66.562 -2.923 1.00 65.80 304 MET G CA 1
ATOM 13840 C C . MET G 1 247 ? 40.946 66.516 -1.795 1.00 68.12 304 MET G C 1
ATOM 13841 O O . MET G 1 247 ? 41.892 67.313 -1.775 1.00 72.48 304 MET G O 1
ATOM 13846 N N . ILE G 1 248 ? 40.767 65.594 -0.845 1.00 63.65 305 ILE G N 1
ATOM 13847 C CA . ILE G 1 248 ? 41.733 65.449 0.239 1.00 66.80 305 ILE G CA 1
ATOM 13848 C C . ILE G 1 248 ? 43.101 65.081 -0.319 1.00 70.66 305 ILE G C 1
ATOM 13849 O O . ILE G 1 248 ? 44.139 65.545 0.173 1.00 75.73 305 ILE G O 1
ATOM 13854 N N . GLU G 1 249 ? 43.126 64.264 -1.366 1.00 67.13 306 GLU G N 1
ATOM 13855 C CA . GLU G 1 249 ? 44.382 63.894 -2.009 1.00 74.20 306 GLU G CA 1
ATOM 13856 C C . GLU G 1 249 ? 44.866 64.946 -3.003 1.00 78.34 306 GLU G C 1
ATOM 13857 O O . GLU G 1 249 ? 45.336 64.619 -4.094 1.00 85.13 306 GLU G O 1
ATOM 13863 N N . GLY G 1 250 ? 44.741 66.225 -2.642 1.00 76.46 307 GLY G N 1
ATOM 13864 C CA . GLY G 1 250 ? 45.334 67.319 -3.380 1.00 83.47 307 GLY G CA 1
ATOM 13865 C C . GLY G 1 250 ? 44.693 67.672 -4.707 1.00 90.53 307 GLY G C 1
ATOM 13866 O O . GLY G 1 250 ? 44.935 68.774 -5.214 1.00 89.72 307 GLY G O 1
ATOM 13867 N N . GLU G 1 251 ? 43.892 66.788 -5.296 1.00 90.55 308 GLU G N 1
ATOM 13868 C CA . GLU G 1 251 ? 43.406 67.057 -6.640 1.00 96.77 308 GLU G CA 1
ATOM 13869 C C . GLU G 1 251 ? 42.349 68.161 -6.627 1.00 95.56 308 GLU G C 1
ATOM 13870 O O . GLU G 1 251 ? 41.831 68.561 -5.582 1.00 95.74 308 GLU G O 1
ATOM 13876 N N . GLU G 1 252 ? 42.037 68.658 -7.820 1.00 99.86 309 GLU G N 1
ATOM 13877 C CA . GLU G 1 252 ? 41.096 69.753 -7.956 1.00 98.71 309 GLU G CA 1
ATOM 13878 C C . GLU G 1 252 ? 39.675 69.268 -7.686 1.00 95.43 309 GLU G C 1
ATOM 13879 O O . GLU G 1 252 ? 39.382 68.078 -7.814 1.00 98.02 309 GLU G O 1
ATOM 13885 N N . PRO G 1 253 ? 38.780 70.170 -7.288 1.00 91.54 310 PRO G N 1
ATOM 13886 C CA . PRO G 1 253 ? 37.376 69.783 -7.084 1.00 84.75 310 PRO G CA 1
ATOM 13887 C C . PRO G 1 253 ? 36.796 69.183 -8.352 1.00 84.28 310 PRO G C 1
ATOM 13888 O O . PRO G 1 253 ? 36.721 69.858 -9.390 1.00 80.47 310 PRO G O 1
ATOM 13892 N N . PRO G 1 254 ? 36.396 67.913 -8.313 1.00 84.22 311 PRO G N 1
ATOM 13893 C CA . PRO G 1 254 ? 35.848 67.259 -9.511 1.00 78.71 311 PRO G CA 1
ATOM 13894 C C . PRO G 1 254 ? 34.526 67.883 -9.919 1.00 75.81 311 PRO G C 1
ATOM 13895 O O . PRO G 1 254 ? 33.872 68.558 -9.109 1.00 75.75 311 PRO G O 1
ATOM 13899 N N . PRO G 1 255 ? 34.103 67.692 -11.168 1.00 74.25 312 PRO G N 1
ATOM 13900 C CA . PRO G 1 255 ? 32.852 68.298 -11.610 1.00 71.53 312 PRO G CA 1
ATOM 13901 C C . PRO G 1 255 ? 31.682 67.743 -10.826 1.00 66.09 312 PRO G C 1
ATOM 13902 O O . PRO G 1 255 ? 31.710 66.586 -10.365 1.00 60.96 312 PRO G O 1
ATOM 13906 N N . PRO G 1 256 ? 30.626 68.538 -10.643 1.00 63.61 313 PRO G N 1
ATOM 13907 C CA . PRO G 1 256 ? 29.488 68.088 -9.832 1.00 57.73 313 PRO G CA 1
ATOM 13908 C C . PRO G 1 256 ? 28.842 66.840 -10.416 1.00 54.44 313 PRO G C 1
ATOM 13909 O O . PRO G 1 256 ? 28.508 66.785 -11.602 1.00 55.66 313 PRO G O 1
ATOM 13913 N N . ALA G 1 257 ? 28.677 65.829 -9.573 1.00 45.88 314 ALA G N 1
ATOM 13914 C CA . ALA G 1 257 ? 28.007 64.605 -9.973 1.00 48.25 314 ALA G CA 1
ATOM 13915 C C . ALA G 1 257 ? 26.503 64.731 -9.751 1.00 55.38 314 ALA G C 1
ATOM 13916 O O . ALA G 1 257 ? 26.050 65.244 -8.722 1.00 54.20 314 ALA G O 1
ATOM 13918 N N . VAL G 1 258 ? 25.734 64.265 -10.729 1.00 48.88 315 VAL G N 1
ATOM 13919 C CA . VAL G 1 258 ? 24.280 64.215 -10.646 1.00 51.41 315 VAL G CA 1
ATOM 13920 C C . VAL G 1 258 ? 23.851 62.771 -10.867 1.00 50.51 315 VAL G C 1
ATOM 13921 O O . VAL G 1 258 ? 24.273 62.137 -11.841 1.00 51.91 315 VAL G O 1
ATOM 13925 N N . LEU G 1 259 ? 23.031 62.253 -9.962 1.00 47.96 316 LEU G N 1
ATOM 13926 C CA . LEU G 1 259 ? 22.604 60.860 -10.049 1.00 46.82 316 LEU G CA 1
ATOM 13927 C C . LEU G 1 259 ? 21.165 60.785 -10.530 1.00 43.80 316 LEU G C 1
ATOM 13928 O O . LEU G 1 259 ? 20.297 61.474 -9.975 1.00 38.76 316 LEU G O 1
ATOM 13933 N N . PRO G 1 260 ? 20.877 59.965 -11.538 1.00 47.78 317 PRO G N 1
ATOM 13934 C CA . PRO G 1 260 ? 19.517 59.909 -12.100 1.00 42.39 317 PRO G CA 1
ATOM 13935 C C . PRO G 1 260 ? 18.568 59.162 -11.180 1.00 38.69 317 PRO G C 1
ATOM 13936 O O . PRO G 1 260 ? 18.925 58.118 -10.617 1.00 32.04 317 PRO G O 1
ATOM 13940 N N . PRO G 1 261 ? 17.357 59.673 -10.988 1.00 41.41 318 PRO G N 1
ATOM 13941 C CA . PRO G 1 261 ? 16.339 58.937 -10.236 1.00 35.14 318 PRO G CA 1
ATOM 13942 C C . PRO G 1 261 ? 15.564 57.994 -11.149 1.00 31.32 318 PRO G C 1
ATOM 13943 O O . PRO G 1 261 ? 15.703 58.008 -12.374 1.00 30.75 318 PRO G O 1
ATOM 13947 N N . GLU G 1 262 ? 14.719 57.185 -10.520 1.00 32.84 319 GLU G N 1
ATOM 13948 C CA . GLU G 1 262 ? 14.010 56.095 -11.178 1.00 31.98 319 GLU G CA 1
ATOM 13949 C C . GLU G 1 262 ? 12.535 56.158 -10.816 1.00 30.48 319 GLU G C 1
ATOM 13950 O O . GLU G 1 262 ? 12.188 56.274 -9.636 1.00 28.65 319 GLU G O 1
ATOM 13956 N N . LEU G 1 263 ? 11.674 56.042 -11.819 1.00 29.38 320 LEU G N 1
ATOM 13957 C CA . LEU G 1 263 ? 10.237 56.010 -11.599 1.00 31.63 320 LEU G CA 1
ATOM 13958 C C . LEU G 1 263 ? 9.801 54.582 -11.281 1.00 30.72 320 LEU G C 1
ATOM 13959 O O . LEU G 1 263 ? 9.924 53.681 -12.121 1.00 28.77 320 LEU G O 1
ATOM 13964 N N . ILE G 1 264 ? 9.281 54.383 -10.075 1.00 27.19 321 ILE G N 1
ATOM 13965 C CA . ILE G 1 264 ? 8.754 53.095 -9.653 1.00 33.44 321 ILE G CA 1
ATOM 13966 C C . ILE G 1 264 ? 7.233 53.207 -9.683 1.00 32.59 321 ILE G C 1
ATOM 13967 O O . ILE G 1 264 ? 6.632 53.935 -8.882 1.00 34.37 321 ILE G O 1
ATOM 13972 N N . VAL G 1 265 ? 6.603 52.514 -10.627 1.00 32.81 322 VAL G N 1
ATOM 13973 C CA . VAL G 1 265 ? 5.155 52.561 -10.794 1.00 37.92 322 VAL G CA 1
ATOM 13974 C C . VAL G 1 265 ? 4.540 51.371 -10.070 1.00 35.90 322 VAL G C 1
ATOM 13975 O O . VAL G 1 265 ? 4.939 50.221 -10.296 1.00 33.31 322 VAL G O 1
ATOM 13979 N N . ARG G 1 266 ? 3.575 51.648 -9.195 1.00 34.11 323 ARG G N 1
ATOM 13980 C CA . ARG G 1 266 ? 2.844 50.589 -8.508 1.00 34.95 323 ARG G CA 1
ATOM 13981 C C . ARG G 1 266 ? 1.338 50.765 -8.705 1.00 36.13 323 ARG G C 1
ATOM 13982 O O . ARG G 1 266 ? 0.876 50.941 -9.836 1.00 39.70 323 ARG G O 1
ATOM 13990 N N . GLU G 1 267 ? 0.561 50.740 -7.624 1.00 36.27 324 GLU G N 1
ATOM 13991 C CA . GLU G 1 267 ? -0.889 50.663 -7.741 1.00 37.97 324 GLU G CA 1
ATOM 13992 C C . GLU G 1 267 ? -1.619 51.921 -7.286 1.00 37.61 324 GLU G C 1
ATOM 13993 O O . GLU G 1 267 ? -2.856 51.920 -7.250 1.00 39.31 324 GLU G O 1
ATOM 13999 N N . SER G 1 268 ? -0.910 52.990 -6.941 1.00 35.79 325 SER G N 1
ATOM 14000 C CA . SER G 1 268 ? -1.578 54.195 -6.465 1.00 35.93 325 SER G CA 1
ATOM 14001 C C . SER G 1 268 ? -1.882 55.195 -7.589 1.00 36.40 325 SER G C 1
ATOM 14002 O O . SER G 1 268 ? -2.306 56.323 -7.301 1.00 35.34 325 SER G O 1
ATOM 14005 N N . THR G 1 269 ? -1.681 54.803 -8.853 1.00 34.73 326 THR G N 1
ATOM 14006 C CA . THR G 1 269 ? -1.899 55.665 -10.006 1.00 34.35 326 THR G CA 1
ATOM 14007 C C . THR G 1 269 ? -2.767 54.946 -11.027 1.00 35.88 326 THR G C 1
ATOM 14008 O O . THR G 1 269 ? -2.685 53.727 -11.195 1.00 36.61 326 THR G O 1
ATOM 14012 N N . ALA G 1 270 ? -3.609 55.716 -11.701 1.00 36.67 327 ALA G N 1
ATOM 14013 C CA . ALA G 1 270 ? -4.510 55.203 -12.723 1.00 38.36 327 ALA G CA 1
ATOM 14014 C C . ALA G 1 270 ? -5.058 56.391 -13.498 1.00 38.84 327 ALA G C 1
ATOM 14015 O O . ALA G 1 270 ? -4.980 57.524 -13.020 1.00 38.31 327 ALA G O 1
ATOM 14017 N N . PRO G 1 271 ? -5.572 56.167 -14.703 1.00 40.13 328 PRO G N 1
ATOM 14018 C CA . PRO G 1 271 ? -6.287 57.235 -15.386 1.00 45.64 328 PRO G CA 1
ATOM 14019 C C . PRO G 1 271 ? -7.471 57.685 -14.557 1.00 42.76 328 PRO G C 1
ATOM 14020 O O . PRO G 1 271 ? -8.053 56.892 -13.793 1.00 43.68 328 PRO G O 1
ATOM 14024 N N . PRO G 1 272 ? -7.849 58.959 -14.650 1.00 46.97 329 PRO G N 1
ATOM 14025 C CA . PRO G 1 272 ? -9.087 59.402 -14.005 1.00 52.71 329 PRO G CA 1
ATOM 14026 C C . PRO G 1 272 ? -10.285 58.766 -14.692 1.00 64.44 329 PRO G C 1
ATOM 14027 O O . PRO G 1 272 ? -10.239 58.423 -15.875 1.00 69.60 329 PRO G O 1
ATOM 14031 N N . GLU G 1 273 ? -11.376 58.614 -13.945 1.00 70.53 330 GLU G N 1
ATOM 14032 C CA . GLU G 1 273 ? -12.518 57.879 -14.479 1.00 83.84 330 GLU G CA 1
ATOM 14033 C C . GLU G 1 273 ? -13.268 58.665 -15.554 1.00 89.38 330 GLU G C 1
ATOM 14034 O O . GLU G 1 273 ? -14.444 58.394 -15.817 1.00 102.33 330 GLU G O 1
ATOM 14040 N N . ASN G 1 274 ? -12.593 59.625 -16.190 1.00 79.95 331 ASN G N 1
ATOM 14041 C CA . ASN G 1 274 ? -13.157 60.375 -17.305 1.00 84.87 331 ASN G CA 1
ATOM 14042 C C . ASN G 1 274 ? -12.246 60.291 -18.526 1.00 84.33 331 ASN G C 1
ATOM 14043 O O . ASN G 1 274 ? -12.691 59.919 -19.617 1.00 85.70 331 ASN G O 1
ATOM 14048 N N . LEU G 1 275 ? -10.968 60.626 -18.348 1.00 89.15 332 LEU G N 1
ATOM 14049 C CA . LEU G 1 275 ? -9.980 60.632 -19.419 1.00 88.97 332 LEU G CA 1
ATOM 14050 C C . LEU G 1 275 ? -8.933 59.549 -19.187 1.00 82.81 332 LEU G C 1
ATOM 14051 O O . LEU G 1 275 ? -8.648 59.170 -18.048 1.00 70.61 332 LEU G O 1
ATOM 14056 N N . TYR G 1 276 ? -8.350 59.065 -20.279 1.00 106.73 333 TYR G N 1
ATOM 14057 C CA . TYR G 1 276 ? -7.372 57.981 -20.210 1.00 104.65 333 TYR G CA 1
ATOM 14058 C C . TYR G 1 276 ? -6.007 58.415 -20.746 1.00 96.53 333 TYR G C 1
ATOM 14059 O O . TYR G 1 276 ? -5.066 57.621 -20.800 1.00 89.75 333 TYR G O 1
ATOM 14068 N N . HIS H 1 5 ? 27.646 19.826 91.960 1.00 96.06 62 HIS H N 1
ATOM 14069 C CA . HIS H 1 5 ? 28.808 19.666 91.095 1.00 88.15 62 HIS H CA 1
ATOM 14070 C C . HIS H 1 5 ? 28.651 20.505 89.829 1.00 89.16 62 HIS H C 1
ATOM 14071 O O . HIS H 1 5 ? 29.230 21.588 89.705 1.00 85.84 62 HIS H O 1
ATOM 14078 N N . THR H 1 6 ? 27.848 20.003 88.895 1.00 82.37 63 THR H N 1
ATOM 14079 C CA . THR H 1 6 ? 27.681 20.629 87.595 1.00 72.41 63 THR H CA 1
ATOM 14080 C C . THR H 1 6 ? 26.200 20.816 87.291 1.00 68.77 63 THR H C 1
ATOM 14081 O O . THR H 1 6 ? 25.327 20.214 87.921 1.00 67.54 63 THR H O 1
ATOM 14085 N N . ILE H 1 7 ? 25.931 21.680 86.318 1.00 62.65 64 ILE H N 1
ATOM 14086 C CA . ILE H 1 7 ? 24.587 21.945 85.827 1.00 58.48 64 ILE H CA 1
ATOM 14087 C C . ILE H 1 7 ? 24.587 21.697 84.325 1.00 56.75 64 ILE H C 1
ATOM 14088 O O . ILE H 1 7 ? 25.549 22.045 83.634 1.00 56.19 64 ILE H O 1
ATOM 14093 N N . GLY H 1 8 ? 23.525 21.071 83.827 1.00 58.57 65 GLY H N 1
ATOM 14094 C CA . GLY H 1 8 ? 23.369 20.817 82.409 1.00 58.71 65 GLY H CA 1
ATOM 14095 C C . GLY H 1 8 ? 22.375 21.775 81.775 1.00 55.86 65 GLY H C 1
ATOM 14096 O O . GLY H 1 8 ? 21.399 22.179 82.399 1.00 55.37 65 GLY H O 1
ATOM 14097 N N . VAL H 1 9 ? 22.644 22.150 80.526 1.00 51.62 66 VAL H N 1
ATOM 14098 C CA . VAL H 1 9 ? 21.772 23.046 79.770 1.00 53.36 66 VAL H CA 1
ATOM 14099 C C . VAL H 1 9 ? 21.666 22.527 78.344 1.00 50.86 66 VAL H C 1
ATOM 14100 O O . VAL H 1 9 ? 22.683 22.227 77.709 1.00 46.57 66 VAL H O 1
ATOM 14104 N N . VAL H 1 10 ? 20.438 22.413 77.846 1.00 52.64 67 VAL H N 1
ATOM 14105 C CA . VAL H 1 10 ? 20.174 22.067 76.455 1.00 53.16 67 VAL H CA 1
ATOM 14106 C C . VAL H 1 10 ? 19.540 23.280 75.792 1.00 51.51 67 VAL H C 1
ATOM 14107 O O . VAL H 1 10 ? 18.448 23.709 76.184 1.00 51.87 67 VAL H O 1
ATOM 14111 N N . THR H 1 11 ? 20.219 23.831 74.791 1.00 45.33 68 THR H N 1
ATOM 14112 C CA . THR H 1 11 ? 19.767 25.036 74.114 1.00 50.83 68 THR H CA 1
ATOM 14113 C C . THR H 1 11 ? 19.870 24.855 72.605 1.00 48.01 68 THR H C 1
ATOM 14114 O O . THR H 1 11 ? 20.455 23.890 72.106 1.00 49.53 68 THR H O 1
ATOM 14118 N N . THR H 1 12 ? 19.290 25.799 71.872 1.00 46.73 69 THR H N 1
ATOM 14119 C CA . THR H 1 12 ? 19.329 25.764 70.420 1.00 47.29 69 THR H CA 1
ATOM 14120 C C . THR H 1 12 ? 19.376 27.187 69.886 1.00 47.94 69 THR H C 1
ATOM 14121 O O . THR H 1 12 ? 19.166 28.157 70.619 1.00 45.17 69 THR H O 1
ATOM 14125 N N . GLY H 1 13 ? 19.648 27.297 68.586 1.00 49.15 70 GLY H N 1
ATOM 14126 C CA . GLY H 1 13 ? 19.687 28.583 67.918 1.00 42.89 70 GLY H CA 1
ATOM 14127 C C . GLY H 1 13 ? 20.640 29.555 68.577 1.00 43.56 70 GLY H C 1
ATOM 14128 O O . GLY H 1 13 ? 20.273 30.705 68.837 1.00 42.68 70 GLY H O 1
ATOM 14129 N N . LEU H 1 14 ? 21.869 29.093 68.856 1.00 44.61 71 LEU H N 1
ATOM 14130 C CA . LEU H 1 14 ? 22.838 29.903 69.588 1.00 40.64 71 LEU H CA 1
ATOM 14131 C C . LEU H 1 14 ? 23.365 31.067 68.769 1.00 43.88 71 LEU H C 1
ATOM 14132 O O . LEU H 1 14 ? 23.927 32.006 69.346 1.00 45.81 71 LEU H O 1
ATOM 14137 N N . SER H 1 15 ? 23.198 31.028 67.445 1.00 39.57 72 SER H N 1
ATOM 14138 C CA . SER H 1 15 ? 23.644 32.128 66.604 1.00 40.09 72 SER H CA 1
ATOM 14139 C C . SER H 1 15 ? 22.779 33.375 66.767 1.00 42.76 72 SER H C 1
ATOM 14140 O O . SER H 1 15 ? 23.128 34.426 66.219 1.00 40.21 72 SER H O 1
ATOM 14143 N N . PHE H 1 16 ? 21.678 33.286 67.514 1.00 40.58 73 PHE H N 1
ATOM 14144 C CA . PHE H 1 16 ? 20.794 34.406 67.791 1.00 33.47 73 PHE H CA 1
ATOM 14145 C C . PHE H 1 16 ? 21.093 35.010 69.162 1.00 35.04 73 PHE H C 1
ATOM 14146 O O . PHE H 1 16 ? 21.585 34.340 70.075 1.00 35.81 73 PHE H O 1
ATOM 14154 N N . TYR H 1 17 ? 20.781 36.302 69.296 1.00 31.95 74 TYR H N 1
ATOM 14155 C CA . TYR H 1 17 ? 21.088 37.026 70.528 1.00 32.38 74 TYR H CA 1
ATOM 14156 C C . TYR H 1 17 ? 20.377 36.414 71.735 1.00 31.02 74 TYR H C 1
ATOM 14157 O O . TYR H 1 17 ? 21.002 36.154 72.770 1.00 27.24 74 TYR H O 1
ATOM 14166 N N . GLY H 1 18 ? 19.067 36.176 71.613 1.00 33.41 75 GLY H N 1
ATOM 14167 C CA . GLY H 1 18 ? 18.234 35.692 72.695 1.00 31.57 75 GLY H CA 1
ATOM 14168 C C . GLY H 1 18 ? 18.731 34.443 73.405 1.00 32.55 75 GLY H C 1
ATOM 14169 O O . GLY H 1 18 ? 18.943 34.441 74.622 1.00 33.51 75 GLY H O 1
ATOM 14170 N N . PRO H 1 19 ? 18.897 33.344 72.668 1.00 30.20 76 PRO H N 1
ATOM 14171 C CA . PRO H 1 19 ? 19.450 32.132 73.303 1.00 34.25 76 PRO H CA 1
ATOM 14172 C C . PRO H 1 19 ? 20.845 32.332 73.872 1.00 36.91 76 PRO H C 1
ATOM 14173 O O . PRO H 1 19 ? 21.171 31.762 74.924 1.00 37.79 76 PRO H O 1
ATOM 14177 N N . SER H 1 20 ? 21.686 33.123 73.203 1.00 31.62 77 SER H N 1
ATOM 14178 C CA . SER H 1 20 ? 23.030 33.351 73.722 1.00 36.55 77 SER H CA 1
ATOM 14179 C C . SER H 1 20 ? 22.990 34.189 74.993 1.00 38.69 77 SER H C 1
ATOM 14180 O O . SER H 1 20 ? 23.802 33.987 75.904 1.00 38.31 77 SER H O 1
ATOM 14183 N N . GLN H 1 21 ? 22.045 35.128 75.083 1.00 31.72 78 GLN H N 1
ATOM 14184 C CA . GLN H 1 21 ? 22.004 35.978 76.263 1.00 36.19 78 GLN H CA 1
ATOM 14185 C C . GLN H 1 21 ? 21.391 35.240 77.440 1.00 38.83 78 GLN H C 1
ATOM 14186 O O . GLN H 1 21 ? 21.770 35.482 78.593 1.00 42.49 78 GLN H O 1
ATOM 14192 N N . ILE H 1 22 ? 20.470 34.318 77.173 1.00 34.88 79 ILE H N 1
ATOM 14193 C CA . ILE H 1 22 ? 19.968 33.468 78.243 1.00 39.55 79 ILE H CA 1
ATOM 14194 C C . ILE H 1 22 ? 21.100 32.613 78.795 1.00 42.37 79 ILE H C 1
ATOM 14195 O O . ILE H 1 22 ? 21.293 32.515 80.014 1.00 40.33 79 ILE H O 1
ATOM 14200 N N . LEU H 1 23 ? 21.882 32.001 77.898 1.00 38.56 80 LEU H N 1
ATOM 14201 C CA . LEU H 1 23 ? 22.996 31.163 78.332 1.00 42.81 80 LEU H CA 1
ATOM 14202 C C . LEU H 1 23 ? 23.995 31.961 79.165 1.00 42.34 80 LEU H C 1
ATOM 14203 O O . LEU H 1 23 ? 24.482 31.473 80.192 1.00 42.11 80 LEU H O 1
ATOM 14208 N N . VAL H 1 24 ? 24.283 33.201 78.760 1.00 41.34 81 VAL H N 1
ATOM 14209 C CA . VAL H 1 24 ? 25.149 34.070 79.558 1.00 42.65 81 VAL H CA 1
ATOM 14210 C C . VAL H 1 24 ? 24.612 34.192 80.987 1.00 50.93 81 VAL H C 1
ATOM 14211 O O . VAL H 1 24 ? 25.353 34.022 81.962 1.00 52.26 81 VAL H O 1
ATOM 14215 N N . GLY H 1 25 ? 23.308 34.460 81.132 1.00 49.03 82 GLY H N 1
ATOM 14216 C CA . GLY H 1 25 ? 22.723 34.563 82.461 1.00 44.41 82 GLY H CA 1
ATOM 14217 C C . GLY H 1 25 ? 22.733 33.261 83.240 1.00 49.00 82 GLY H C 1
ATOM 14218 O O . GLY H 1 25 ? 22.853 33.268 84.468 1.00 52.10 82 GLY H O 1
ATOM 14219 N N . ILE H 1 26 ? 22.599 32.131 82.548 1.00 50.09 83 ILE H N 1
ATOM 14220 C CA . ILE H 1 26 ? 22.724 30.838 83.214 1.00 49.34 83 ILE H CA 1
ATOM 14221 C C . ILE H 1 26 ? 24.151 30.629 83.709 1.00 54.00 83 ILE H C 1
ATOM 14222 O O . ILE H 1 26 ? 24.369 30.159 84.834 1.00 54.28 83 ILE H O 1
ATOM 14227 N N . GLU H 1 27 ? 25.144 30.991 82.889 1.00 52.21 84 GLU H N 1
ATOM 14228 C CA . GLU H 1 27 ? 26.541 30.758 83.257 1.00 55.24 84 GLU H CA 1
ATOM 14229 C C . GLU H 1 27 ? 26.940 31.569 84.486 1.00 56.78 84 GLU H C 1
ATOM 14230 O O . GLU H 1 27 ? 27.580 31.046 85.405 1.00 62.85 84 GLU H O 1
ATOM 14236 N N . ARG H 1 28 ? 26.578 32.854 84.517 1.00 63.08 85 ARG H N 1
ATOM 14237 C CA . ARG H 1 28 ? 26.965 33.696 85.646 1.00 68.51 85 ARG H CA 1
ATOM 14238 C C . ARG H 1 28 ? 26.226 33.296 86.918 1.00 64.87 85 ARG H C 1
ATOM 14239 O O . ARG H 1 28 ? 26.789 33.370 88.017 1.00 62.46 85 ARG H O 1
ATOM 14247 N N . ALA H 1 29 ? 24.965 32.870 86.788 1.00 67.89 86 ALA H N 1
ATOM 14248 C CA . ALA H 1 29 ? 24.192 32.456 87.955 1.00 63.92 86 ALA H CA 1
ATOM 14249 C C . ALA H 1 29 ? 24.728 31.164 88.557 1.00 67.83 86 ALA H C 1
ATOM 14250 O O . ALA H 1 29 ? 24.573 30.932 89.762 1.00 71.56 86 ALA H O 1
ATOM 14252 N N . ALA H 1 30 ? 25.351 30.314 87.742 1.00 65.00 87 ALA H N 1
ATOM 14253 C CA . ALA H 1 30 ? 25.973 29.100 88.250 1.00 67.41 87 ALA H CA 1
ATOM 14254 C C . ALA H 1 30 ? 27.408 29.325 88.703 1.00 70.28 87 ALA H C 1
ATOM 14255 O O . ALA H 1 30 ? 27.865 28.653 89.635 1.00 71.13 87 ALA H O 1
ATOM 14257 N N . ARG H 1 31 ? 28.123 30.259 88.067 1.00 64.21 88 ARG H N 1
ATOM 14258 C CA . ARG H 1 31 ? 29.497 30.555 88.460 1.00 67.07 88 ARG H CA 1
ATOM 14259 C C . ARG H 1 31 ? 29.551 31.186 89.846 1.00 71.64 88 ARG H C 1
ATOM 14260 O O . ARG H 1 31 ? 30.482 30.927 90.619 1.00 83.15 88 ARG H O 1
ATOM 14268 N N . GLU H 1 32 ? 28.562 32.014 90.183 1.00 72.83 89 GLU H N 1
ATOM 14269 C CA . GLU H 1 32 ? 28.516 32.617 91.507 1.00 74.37 89 GLU H CA 1
ATOM 14270 C C . GLU H 1 32 ? 28.008 31.651 92.569 1.00 75.44 89 GLU H C 1
ATOM 14271 O O . GLU H 1 32 ? 28.254 31.876 93.759 1.00 78.07 89 GLU H O 1
ATOM 14277 N N . HIS H 1 33 ? 27.313 30.583 92.172 1.00 75.03 90 HIS H N 1
ATOM 14278 C CA . HIS H 1 33 ? 26.777 29.600 93.106 1.00 74.17 90 HIS H CA 1
ATOM 14279 C C . HIS H 1 33 ? 27.556 28.288 93.074 1.00 76.80 90 HIS H C 1
ATOM 14280 O O . HIS H 1 33 ? 27.054 27.260 93.538 1.00 74.82 90 HIS H O 1
ATOM 14287 N N . GLY H 1 34 ? 28.769 28.304 92.527 1.00 81.25 91 GLY H N 1
ATOM 14288 C CA . GLY H 1 34 ? 29.665 27.167 92.635 1.00 86.46 91 GLY H CA 1
ATOM 14289 C C . GLY H 1 34 ? 29.326 25.978 91.765 1.00 80.05 91 GLY H C 1
ATOM 14290 O O . GLY H 1 34 ? 29.665 24.845 92.122 1.00 81.15 91 GLY H O 1
ATOM 14291 N N . TYR H 1 35 ? 28.676 26.199 90.627 1.00 75.66 92 TYR H N 1
ATOM 14292 C CA . TYR H 1 35 ? 28.298 25.124 89.723 1.00 72.96 92 TYR H CA 1
ATOM 14293 C C . TYR H 1 35 ? 28.952 25.332 88.365 1.00 65.95 92 TYR H C 1
ATOM 14294 O O . TYR H 1 35 ? 29.002 26.456 87.854 1.00 60.69 92 TYR H O 1
ATOM 14303 N N . SER H 1 36 ? 29.460 24.248 87.789 1.00 63.75 93 SER H N 1
ATOM 14304 C CA . SER H 1 36 ? 29.978 24.284 86.430 1.00 62.66 93 SER H CA 1
ATOM 14305 C C . SER H 1 36 ? 28.861 23.946 85.450 1.00 54.25 93 SER H C 1
ATOM 14306 O O . SER H 1 36 ? 27.883 23.283 85.798 1.00 61.13 93 SER H O 1
ATOM 14309 N N . LEU H 1 37 ? 29.020 24.405 84.212 1.00 46.44 94 LEU H N 1
ATOM 14310 C CA . LEU H 1 37 ? 27.954 24.362 83.219 1.00 44.54 94 LEU H CA 1
ATOM 14311 C C . LEU H 1 37 ? 28.304 23.408 82.085 1.00 45.19 94 LEU H C 1
ATOM 14312 O O . LEU H 1 37 ? 29.243 23.663 81.325 1.00 53.78 94 LEU H O 1
ATOM 14317 N N . LEU H 1 38 ? 27.531 22.331 81.958 1.00 46.16 95 LEU H N 1
ATOM 14318 C CA . LEU H 1 38 ? 27.623 21.427 80.816 1.00 49.16 95 LEU H CA 1
ATOM 14319 C C . LEU H 1 38 ? 26.662 21.892 79.728 1.00 47.66 95 LEU H C 1
ATOM 14320 O O . LEU H 1 38 ? 25.483 22.139 80.004 1.00 49.37 95 LEU H O 1
ATOM 14325 N N . LEU H 1 39 ? 27.159 21.991 78.495 1.00 47.37 96 LEU H N 1
ATOM 14326 C CA . LEU H 1 39 ? 26.399 22.527 77.368 1.00 47.29 96 LEU H CA 1
ATOM 14327 C C . LEU H 1 39 ? 26.100 21.440 76.341 1.00 50.12 96 LEU H C 1
ATOM 14328 O O . LEU H 1 39 ? 27.017 20.771 75.852 1.00 51.96 96 LEU H O 1
ATOM 14333 N N . ALA H 1 40 ? 24.818 21.284 76.005 1.00 55.44 97 ALA H N 1
ATOM 14334 C CA . ALA H 1 40 ? 24.347 20.361 74.976 1.00 50.97 97 ALA H CA 1
ATOM 14335 C C . ALA H 1 40 ? 23.472 21.132 74.001 1.00 53.69 97 ALA H C 1
ATOM 14336 O O . ALA H 1 40 ? 22.590 21.884 74.425 1.00 57.49 97 ALA H O 1
ATOM 14338 N N . THR H 1 41 ? 23.703 20.941 72.704 1.00 54.02 98 THR H N 1
ATOM 14339 C CA . THR H 1 41 ? 22.996 21.678 71.665 1.00 52.53 98 THR H CA 1
ATOM 14340 C C . THR H 1 41 ? 22.145 20.719 70.846 1.00 55.74 98 THR H C 1
ATOM 14341 O O . THR H 1 41 ? 22.619 19.650 70.445 1.00 58.64 98 THR H O 1
ATOM 14345 N N . VAL H 1 42 ? 20.892 21.099 70.613 1.00 54.68 99 VAL H N 1
ATOM 14346 C CA . VAL H 1 42 ? 19.991 20.353 69.750 1.00 62.74 99 VAL H CA 1
ATOM 14347 C C . VAL H 1 42 ? 19.737 21.167 68.482 1.00 68.41 99 VAL H C 1
ATOM 14348 O O . VAL H 1 42 ? 20.039 22.357 68.404 1.00 62.14 99 VAL H O 1
ATOM 14352 N N . HIS H 1 43 ? 19.157 20.502 67.476 1.00 70.66 100 HIS H N 1
ATOM 14353 C CA . HIS H 1 43 ? 18.865 21.140 66.197 1.00 73.24 100 HIS H CA 1
ATOM 14354 C C . HIS H 1 43 ? 17.346 21.122 66.027 1.00 78.74 100 HIS H C 1
ATOM 14355 O O . HIS H 1 43 ? 16.639 21.653 66.879 1.00 77.61 100 HIS H O 1
ATOM 14362 N N . GLU H 1 44 ? 16.829 20.513 64.962 1.00 82.54 101 GLU H N 1
ATOM 14363 C CA . GLU H 1 44 ? 15.423 20.608 64.595 1.00 81.79 101 GLU H CA 1
ATOM 14364 C C . GLU H 1 44 ? 14.628 19.359 64.939 1.00 85.16 101 GLU H C 1
ATOM 14365 O O . GLU H 1 44 ? 13.422 19.455 65.188 1.00 87.33 101 GLU H O 1
ATOM 14371 N N . ASP H 1 45 ? 15.266 18.200 64.953 1.00 86.19 102 ASP H N 1
ATOM 14372 C CA . ASP H 1 45 ? 14.577 16.976 65.330 1.00 88.22 102 ASP H CA 1
ATOM 14373 C C . ASP H 1 45 ? 14.223 17.031 66.810 1.00 89.06 102 ASP H C 1
ATOM 14374 O O . ASP H 1 45 ? 15.124 17.173 67.649 1.00 92.77 102 ASP H O 1
ATOM 14379 N N . PRO H 1 46 ? 12.943 16.932 67.178 1.00 91.12 103 PRO H N 1
ATOM 14380 C CA . PRO H 1 46 ? 12.578 16.974 68.603 1.00 92.17 103 PRO H CA 1
ATOM 14381 C C . PRO H 1 46 ? 13.034 15.756 69.396 1.00 96.02 103 PRO H C 1
ATOM 14382 O O . PRO H 1 46 ? 12.972 15.791 70.631 1.00 92.32 103 PRO H O 1
ATOM 14386 N N . ASP H 1 47 ? 13.485 14.687 68.741 1.00 100.91 104 ASP H N 1
ATOM 14387 C CA . ASP H 1 47 ? 14.041 13.541 69.450 1.00 99.60 104 ASP H CA 1
ATOM 14388 C C . ASP H 1 47 ? 15.502 13.743 69.832 1.00 97.92 104 ASP H C 1
ATOM 14389 O O . ASP H 1 47 ? 16.148 12.795 70.293 1.00 96.81 104 ASP H O 1
ATOM 14394 N N . GLU H 1 48 ? 16.034 14.953 69.645 1.00 97.14 105 GLU H N 1
ATOM 14395 C CA . GLU H 1 48 ? 17.400 15.259 70.045 1.00 92.15 105 GLU H CA 1
ATOM 14396 C C . GLU H 1 48 ? 17.489 15.785 71.469 1.00 88.17 105 GLU H C 1
ATOM 14397 O O . GLU H 1 48 ? 18.529 15.615 72.117 1.00 85.84 105 GLU H O 1
ATOM 14403 N N . VAL H 1 49 ? 16.426 16.414 71.976 1.00 86.39 106 VAL H N 1
ATOM 14404 C CA . VAL H 1 49 ? 16.472 16.959 73.330 1.00 87.95 106 VAL H CA 1
ATOM 14405 C C . VAL H 1 49 ? 16.416 15.835 74.357 1.00 90.29 106 VAL H C 1
ATOM 14406 O O . VAL H 1 49 ? 17.206 15.805 75.307 1.00 88.45 106 VAL H O 1
ATOM 14410 N N . GLU H 1 50 ? 15.495 14.883 74.173 1.00 111.20 107 GLU H N 1
ATOM 14411 C CA . GLU H 1 50 ? 15.443 13.726 75.061 1.00 108.46 107 GLU H CA 1
ATOM 14412 C C . GLU H 1 50 ? 16.735 12.919 75.000 1.00 101.18 107 GLU H C 1
ATOM 14413 O O . GLU H 1 50 ? 17.157 12.339 76.008 1.00 92.88 107 GLU H O 1
ATOM 14419 N N . GLU H 1 51 ? 17.380 12.879 73.832 1.00 91.44 108 GLU H N 1
ATOM 14420 C CA . GLU H 1 51 ? 18.695 12.257 73.736 1.00 89.86 108 GLU H CA 1
ATOM 14421 C C . GLU H 1 51 ? 19.736 13.060 74.507 1.00 85.21 108 GLU H C 1
ATOM 14422 O O . GLU H 1 51 ? 20.644 12.486 75.120 1.00 83.19 108 GLU H O 1
ATOM 14428 N N . ALA H 1 52 ? 19.615 14.390 74.500 1.00 87.26 109 ALA H N 1
ATOM 14429 C CA . ALA H 1 52 ? 20.592 15.231 75.183 1.00 79.90 109 ALA H CA 1
ATOM 14430 C C . ALA H 1 52 ? 20.352 15.293 76.687 1.00 79.04 109 ALA H C 1
ATOM 14431 O O . ALA H 1 52 ? 21.292 15.559 77.446 1.00 72.11 109 ALA H O 1
ATOM 14433 N N . ILE H 1 53 ? 19.116 15.051 77.136 1.00 81.75 110 ILE H N 1
ATOM 14434 C CA . ILE H 1 53 ? 18.853 14.949 78.570 1.00 79.00 110 ILE H CA 1
ATOM 14435 C C . ILE H 1 53 ? 19.521 13.704 79.148 1.00 85.35 110 ILE H C 1
ATOM 14436 O O . ILE H 1 53 ? 20.164 13.762 80.203 1.00 83.52 110 ILE H O 1
ATOM 14441 N N . ASN H 1 54 ? 19.387 12.561 78.466 1.00 80.44 111 ASN H N 1
ATOM 14442 C CA . ASN H 1 54 ? 19.967 11.326 78.983 1.00 89.33 111 ASN H CA 1
ATOM 14443 C C . ASN H 1 54 ? 21.490 11.372 78.981 1.00 90.27 111 ASN H C 1
ATOM 14444 O O . ASN H 1 54 ? 22.127 10.661 79.766 1.00 96.71 111 ASN H O 1
ATOM 14449 N N . THR H 1 55 ? 22.090 12.195 78.114 1.00 85.00 112 THR H N 1
ATOM 14450 C CA . THR H 1 55 ? 23.542 12.338 78.130 1.00 81.65 112 THR H CA 1
ATOM 14451 C C . THR H 1 55 ? 24.003 13.070 79.383 1.00 79.14 112 THR H C 1
ATOM 14452 O O . THR H 1 55 ? 24.974 12.660 80.029 1.00 83.86 112 THR H O 1
ATOM 14456 N N . LEU H 1 56 ? 23.311 14.149 79.748 1.00 78.60 113 LEU H N 1
ATOM 14457 C CA . LEU H 1 56 ? 23.639 14.850 80.984 1.00 80.52 113 LEU H CA 1
ATOM 14458 C C . LEU H 1 56 ? 23.306 14.009 82.211 1.00 84.60 113 LEU H C 1
ATOM 14459 O O . LEU H 1 56 ? 23.968 14.135 83.247 1.00 82.60 113 LEU H O 1
ATOM 14464 N N . ARG H 1 57 ? 22.294 13.143 82.115 1.00 79.81 114 ARG H N 1
ATOM 14465 C CA . ARG H 1 57 ? 21.962 12.279 83.241 1.00 82.48 114 ARG H CA 1
ATOM 14466 C C . ARG H 1 57 ? 23.079 11.280 83.509 1.00 89.21 114 ARG H C 1
ATOM 14467 O O . ARG H 1 57 ? 23.406 11.004 84.669 1.00 90.83 114 ARG H O 1
ATOM 14475 N N . GLU H 1 58 ? 23.672 10.730 82.444 1.00 98.58 115 GLU H N 1
ATOM 14476 C CA . GLU H 1 58 ? 24.813 9.837 82.602 1.00 94.15 115 GLU H CA 1
ATOM 14477 C C . GLU H 1 58 ? 26.018 10.568 83.172 1.00 102.22 115 GLU H C 1
ATOM 14478 O O . GLU H 1 58 ? 26.826 9.965 83.888 1.00 106.73 115 GLU H O 1
ATOM 14484 N N . ARG H 1 59 ? 26.154 11.858 82.874 1.00 102.52 116 ARG H N 1
ATOM 14485 C CA . ARG H 1 59 ? 27.233 12.670 83.415 1.00 104.44 116 ARG H CA 1
ATOM 14486 C C . ARG H 1 59 ? 27.001 13.063 84.871 1.00 105.17 116 ARG H C 1
ATOM 14487 O O . ARG H 1 59 ? 27.772 13.869 85.405 1.00 108.36 116 ARG H O 1
ATOM 14495 N N . ARG H 1 60 ? 25.964 12.513 85.512 1.00 97.24 117 ARG H N 1
ATOM 14496 C CA . ARG H 1 60 ? 25.696 12.718 86.937 1.00 94.92 117 ARG H CA 1
ATOM 14497 C C . ARG H 1 60 ? 25.540 14.202 87.261 1.00 91.21 117 ARG H C 1
ATOM 14498 O O . ARG H 1 60 ? 26.141 14.726 88.201 1.00 98.36 117 ARG H O 1
ATOM 14506 N N . VAL H 1 61 ? 24.727 14.881 86.470 1.00 87.22 118 VAL H N 1
ATOM 14507 C CA . VAL H 1 61 ? 24.522 16.311 86.657 1.00 80.75 118 VAL H CA 1
ATOM 14508 C C . VAL H 1 61 ? 23.457 16.532 87.724 1.00 79.51 118 VAL H C 1
ATOM 14509 O O . VAL H 1 61 ? 22.541 15.719 87.904 1.00 80.73 118 VAL H O 1
ATOM 14513 N N . ASP H 1 62 ? 23.589 17.636 88.461 1.00 80.91 119 ASP H N 1
ATOM 14514 C CA . ASP H 1 62 ? 22.664 17.915 89.555 1.00 78.65 119 ASP H CA 1
ATOM 14515 C C . ASP H 1 62 ? 21.346 18.507 89.066 1.00 79.40 119 ASP H C 1
ATOM 14516 O O . ASP H 1 62 ? 20.314 18.343 89.728 1.00 77.26 119 ASP H O 1
ATOM 14521 N N . GLY H 1 63 ? 21.359 19.192 87.927 1.00 78.48 120 GLY H N 1
ATOM 14522 C CA . GLY H 1 63 ? 20.158 19.813 87.404 1.00 72.02 120 GLY H CA 1
ATOM 14523 C C . GLY H 1 63 ? 20.327 20.170 85.947 1.00 66.27 120 GLY H C 1
ATOM 14524 O O . GLY H 1 63 ? 21.436 20.459 85.487 1.00 61.51 120 GLY H O 1
ATOM 14525 N N . ILE H 1 64 ? 19.216 20.150 85.216 1.00 67.36 121 ILE H N 1
ATOM 14526 C CA . ILE H 1 64 ? 19.208 20.435 83.788 1.00 62.15 121 ILE H CA 1
ATOM 14527 C C . ILE H 1 64 ? 18.301 21.632 83.534 1.00 66.13 121 ILE H C 1
ATOM 14528 O O . ILE H 1 64 ? 17.311 21.844 84.238 1.00 68.32 121 ILE H O 1
ATOM 14533 N N . ILE H 1 65 ? 18.662 22.438 82.539 1.00 64.05 122 ILE H N 1
ATOM 14534 C CA . ILE H 1 65 ? 17.860 23.585 82.136 1.00 58.23 122 ILE H CA 1
ATOM 14535 C C . ILE H 1 65 ? 17.613 23.475 80.638 1.00 59.65 122 ILE H C 1
ATOM 14536 O O . ILE H 1 65 ? 18.566 23.418 79.849 1.00 55.47 122 ILE H O 1
ATOM 14541 N N . ILE H 1 66 ? 16.338 23.437 80.250 1.00 62.73 123 ILE H N 1
ATOM 14542 C CA . ILE H 1 66 ? 15.926 23.221 78.867 1.00 58.76 123 ILE H CA 1
ATOM 14543 C C . ILE H 1 66 ? 15.571 24.566 78.247 1.00 56.99 123 ILE H C 1
ATOM 14544 O O . ILE H 1 66 ? 14.630 25.238 78.685 1.00 63.40 123 ILE H O 1
ATOM 14549 N N . VAL H 1 67 ? 16.331 24.964 77.230 1.00 53.71 124 VAL H N 1
ATOM 14550 C CA . VAL H 1 67 ? 16.050 26.188 76.490 1.00 56.86 124 VAL H CA 1
ATOM 14551 C C . VAL H 1 67 ? 15.906 25.828 75.017 1.00 56.51 124 VAL H C 1
ATOM 14552 O O . VAL H 1 67 ? 16.656 26.322 74.167 1.00 56.83 124 VAL H O 1
ATOM 14556 N N . ALA H 1 68 ? 14.949 24.954 74.715 1.00 59.28 125 ALA H N 1
ATOM 14557 C CA . ALA H 1 68 ? 14.680 24.501 73.358 1.00 61.23 125 ALA H CA 1
ATOM 14558 C C . ALA H 1 68 ? 13.226 24.058 73.285 1.00 72.27 125 ALA H C 1
ATOM 14559 O O . ALA H 1 68 ? 12.594 23.837 74.326 1.00 75.33 125 ALA H O 1
ATOM 14561 N N . PRO H 1 69 ? 12.653 23.950 72.063 1.00 71.25 126 PRO H N 1
ATOM 14562 C CA . PRO H 1 69 ? 11.282 23.432 71.927 1.00 76.69 126 PRO H CA 1
ATOM 14563 C C . PRO H 1 69 ? 11.062 22.157 72.726 1.00 96.91 126 PRO H C 1
ATOM 14564 O O . PRO H 1 69 ? 11.584 21.090 72.383 1.00 92.92 126 PRO H O 1
ATOM 14568 N N . HIS H 1 70 ? 10.287 22.274 73.804 1.00 123.66 127 HIS H N 1
ATOM 14569 C CA . HIS H 1 70 ? 10.198 21.297 74.875 1.00 129.09 127 HIS H CA 1
ATOM 14570 C C . HIS H 1 70 ? 8.858 20.558 74.803 1.00 132.05 127 HIS H C 1
ATOM 14571 O O . HIS H 1 70 ? 8.302 20.385 73.703 1.00 135.89 127 HIS H O 1
ATOM 14578 N N . ASN H 1 71 ? 8.352 20.120 75.955 1.00 132.20 128 ASN H N 1
ATOM 14579 C CA . ASN H 1 71 ? 7.087 19.394 76.039 1.00 134.79 128 ASN H CA 1
ATOM 14580 C C . ASN H 1 71 ? 5.925 20.227 75.504 1.00 133.16 128 ASN H C 1
ATOM 14581 O O . ASN H 1 71 ? 5.090 19.729 74.750 1.00 132.29 128 ASN H O 1
ATOM 14586 N N . VAL H 1 84 ? 18.967 15.616 88.517 1.00 87.95 141 VAL H N 1
ATOM 14587 C CA . VAL H 1 84 ? 17.694 14.902 88.460 1.00 92.31 141 VAL H CA 1
ATOM 14588 C C . VAL H 1 84 ? 16.502 15.805 88.091 1.00 94.18 141 VAL H C 1
ATOM 14589 O O . VAL H 1 84 ? 15.678 15.391 87.277 1.00 93.97 141 VAL H O 1
ATOM 14593 N N . PRO H 1 85 ? 16.383 17.005 88.670 1.00 92.57 142 PRO H N 1
ATOM 14594 C CA . PRO H 1 85 ? 15.246 17.869 88.322 1.00 90.03 142 PRO H CA 1
ATOM 14595 C C . PRO H 1 85 ? 15.632 18.908 87.283 1.00 88.36 142 PRO H C 1
ATOM 14596 O O . PRO H 1 85 ? 16.478 19.774 87.547 1.00 89.83 142 PRO H O 1
ATOM 14600 N N . PRO H 1 86 ? 15.062 18.844 86.079 1.00 87.18 143 PRO H N 1
ATOM 14601 C CA . PRO H 1 86 ? 15.222 19.945 85.121 1.00 79.60 143 PRO H CA 1
ATOM 14602 C C . PRO H 1 86 ? 14.207 21.068 85.284 1.00 82.48 143 PRO H C 1
ATOM 14603 O O . PRO H 1 86 ? 13.046 20.860 85.643 1.00 85.23 143 PRO H O 1
ATOM 14607 N N . VAL H 1 87 ? 14.674 22.283 84.991 1.00 85.97 144 VAL H N 1
ATOM 14608 C CA . VAL H 1 87 ? 13.826 23.470 84.889 1.00 78.99 144 VAL H CA 1
ATOM 14609 C C . VAL H 1 87 ? 13.635 23.777 83.409 1.00 77.33 144 VAL H C 1
ATOM 14610 O O . VAL H 1 87 ? 14.601 24.068 82.693 1.00 71.58 144 VAL H O 1
ATOM 14614 N N . VAL H 1 88 ? 12.396 23.710 82.948 1.00 84.80 145 VAL H N 1
ATOM 14615 C CA . VAL H 1 88 ? 12.084 23.814 81.529 1.00 84.86 145 VAL H CA 1
ATOM 14616 C C . VAL H 1 88 ? 11.522 25.204 81.251 1.00 89.67 145 VAL H C 1
ATOM 14617 O O . VAL H 1 88 ? 10.961 25.860 82.137 1.00 95.32 145 VAL H O 1
ATOM 14621 N N . PHE H 1 89 ? 11.699 25.674 80.016 1.00 83.56 146 PHE H N 1
ATOM 14622 C CA . PHE H 1 89 ? 11.180 26.976 79.601 1.00 82.69 146 PHE H CA 1
ATOM 14623 C C . PHE H 1 89 ? 9.869 26.859 78.822 1.00 92.55 146 PHE H C 1
ATOM 14624 O O . PHE H 1 89 ? 8.806 27.251 79.306 1.00 94.22 146 PHE H O 1
ATOM 14632 N N . THR H 1 99 ? 8.569 26.544 86.284 1.00 74.81 156 THR H N 1
ATOM 14633 C CA . THR H 1 99 ? 9.152 27.083 85.058 1.00 75.19 156 THR H CA 1
ATOM 14634 C C . THR H 1 99 ? 9.478 28.570 85.180 1.00 71.41 156 THR H C 1
ATOM 14635 O O . THR H 1 99 ? 9.104 29.230 86.146 1.00 72.11 156 THR H O 1
ATOM 14639 N N . VAL H 1 100 ? 10.195 29.088 84.189 1.00 66.70 157 VAL H N 1
ATOM 14640 C CA . VAL H 1 100 ? 10.517 30.507 84.101 1.00 69.29 157 VAL H CA 1
ATOM 14641 C C . VAL H 1 100 ? 10.318 30.920 82.650 1.00 62.39 157 VAL H C 1
ATOM 14642 O O . VAL H 1 100 ? 10.693 30.184 81.731 1.00 73.39 157 VAL H O 1
ATOM 14646 N N . SER H 1 101 ? 9.710 32.083 82.438 1.00 61.35 158 SER H N 1
ATOM 14647 C CA . SER H 1 101 ? 9.389 32.508 81.082 1.00 54.77 158 SER H CA 1
ATOM 14648 C C . SER H 1 101 ? 9.109 34.002 81.058 1.00 51.08 158 SER H C 1
ATOM 14649 O O . SER H 1 101 ? 9.048 34.668 82.095 1.00 51.74 158 SER H O 1
ATOM 14652 N N . VAL H 1 102 ? 8.938 34.513 79.841 1.00 46.88 159 VAL H N 1
ATOM 14653 C CA . VAL H 1 102 ? 8.444 35.857 79.576 1.00 41.32 159 VAL H CA 1
ATOM 14654 C C . VAL H 1 102 ? 7.050 35.722 78.978 1.00 40.81 159 VAL H C 1
ATOM 14655 O O . VAL H 1 102 ? 6.796 34.809 78.185 1.00 42.48 159 VAL H O 1
ATOM 14659 N N . ASP H 1 103 ? 6.141 36.616 79.370 1.00 40.18 160 ASP H N 1
ATOM 14660 C CA . ASP H 1 103 ? 4.766 36.598 78.863 1.00 40.35 160 ASP H CA 1
ATOM 14661 C C . ASP H 1 103 ? 4.752 37.008 77.393 1.00 38.51 160 ASP H C 1
ATOM 14662 O O . ASP H 1 103 ? 4.466 38.156 77.036 1.00 36.07 160 ASP H O 1
ATOM 14667 N N . GLN H 1 104 ? 5.046 36.025 76.528 1.00 35.64 161 GLN H N 1
ATOM 14668 C CA . GLN H 1 104 ? 5.089 36.264 75.086 1.00 32.54 161 GLN H CA 1
ATOM 14669 C C . GLN H 1 104 ? 3.756 36.784 74.571 1.00 34.52 161 GLN H C 1
ATOM 14670 O O . GLN H 1 104 ? 3.718 37.718 73.760 1.00 30.83 161 GLN H O 1
ATOM 14676 N N . TYR H 1 105 ? 2.654 36.185 75.036 1.00 34.98 162 TYR H N 1
ATOM 14677 C CA . TYR H 1 105 ? 1.322 36.588 74.596 1.00 32.04 162 TYR H CA 1
ATOM 14678 C C . TYR H 1 105 ? 1.060 38.046 74.932 1.00 34.87 162 TYR H C 1
ATOM 14679 O O . TYR H 1 105 ? 0.611 38.822 74.082 1.00 34.39 162 TYR H O 1
ATOM 14688 N N . ALA H 1 106 ? 1.321 38.431 76.181 1.00 36.89 163 ALA H N 1
ATOM 14689 C CA . ALA H 1 106 ? 1.139 39.821 76.573 1.00 30.72 163 ALA H CA 1
ATOM 14690 C C . ALA H 1 106 ? 2.029 40.756 75.760 1.00 38.20 163 ALA H C 1
ATOM 14691 O O . ALA H 1 106 ? 1.629 41.890 75.465 1.00 39.35 163 ALA H O 1
ATOM 14693 N N . GLY H 1 107 ? 3.224 40.299 75.371 1.00 33.25 164 GLY H N 1
ATOM 14694 C CA . GLY H 1 107 ? 4.123 41.158 74.611 1.00 33.93 164 GLY H CA 1
ATOM 14695 C C . GLY H 1 107 ? 3.584 41.510 73.233 1.00 31.58 164 GLY H C 1
ATOM 14696 O O . GLY H 1 107 ? 3.515 42.687 72.862 1.00 29.69 164 GLY H O 1
ATOM 14697 N N . ALA H 1 108 ? 3.207 40.491 72.451 1.00 31.13 165 ALA H N 1
ATOM 14698 C CA . ALA H 1 108 ? 2.664 40.712 71.114 1.00 33.20 165 ALA H CA 1
ATOM 14699 C C . ALA H 1 108 ? 1.284 41.348 71.148 1.00 33.24 165 ALA H C 1
ATOM 14700 O O . ALA H 1 108 ? 0.874 41.978 70.164 1.00 29.46 165 ALA H O 1
ATOM 14702 N N . ARG H 1 109 ? 0.549 41.175 72.246 1.00 33.39 166 ARG H N 1
ATOM 14703 C CA . ARG H 1 109 ? -0.764 41.789 72.345 1.00 30.64 166 ARG H CA 1
ATOM 14704 C C . ARG H 1 109 ? -0.634 43.290 72.531 1.00 30.60 166 ARG H C 1
ATOM 14705 O O . ARG H 1 109 ? -1.406 44.066 71.958 1.00 31.83 166 ARG H O 1
ATOM 14713 N N . LEU H 1 110 ? 0.359 43.717 73.309 1.00 31.61 167 LEU H N 1
ATOM 14714 C CA . LEU H 1 110 ? 0.581 45.144 73.489 1.00 33.26 167 LEU H CA 1
ATOM 14715 C C . LEU H 1 110 ? 1.092 45.790 72.202 1.00 30.94 167 LEU H C 1
ATOM 14716 O O . LEU H 1 110 ? 0.724 46.928 71.883 1.00 30.15 167 LEU H O 1
ATOM 14721 N N . ALA H 1 111 ? 1.923 45.073 71.440 1.00 31.80 168 ALA H N 1
ATOM 14722 C CA . ALA H 1 111 ? 2.439 45.625 70.191 1.00 32.74 168 ALA H CA 1
ATOM 14723 C C . ALA H 1 111 ? 1.321 45.817 69.172 1.00 30.81 168 ALA H C 1
ATOM 14724 O O . ALA H 1 111 ? 1.276 46.832 68.465 1.00 31.10 168 ALA H O 1
ATOM 14726 N N . THR H 1 112 ? 0.413 44.851 69.083 1.00 28.27 169 THR H N 1
ATOM 14727 C CA . THR H 1 112 ? -0.709 44.971 68.162 1.00 27.48 169 THR H CA 1
ATOM 14728 C C . THR H 1 112 ? -1.672 46.065 68.609 1.00 26.45 169 THR H C 1
ATOM 14729 O O . THR H 1 112 ? -2.201 46.812 67.777 1.00 24.23 169 THR H O 1
ATOM 14733 N N . GLU H 1 113 ? -1.896 46.183 69.922 1.00 24.86 170 GLU H N 1
ATOM 14734 C CA . GLU H 1 113 ? -2.751 47.244 70.447 1.00 26.94 170 GLU H CA 1
ATOM 14735 C C . GLU H 1 113 ? -2.158 48.628 70.195 1.00 28.64 170 GLU H C 1
ATOM 14736 O O . GLU H 1 113 ? -2.899 49.591 69.947 1.00 25.02 170 GLU H O 1
ATOM 14742 N N . HIS H 1 114 ? -0.830 48.755 70.268 1.00 27.19 171 HIS H N 1
ATOM 14743 C CA . HIS H 1 114 ? -0.196 50.035 69.957 1.00 27.60 171 HIS H CA 1
ATOM 14744 C C . HIS H 1 114 ? -0.443 50.424 68.506 1.00 28.56 171 HIS H C 1
ATOM 14745 O O . HIS H 1 114 ? -0.822 51.565 68.212 1.00 31.78 171 HIS H O 1
ATOM 14752 N N . LEU H 1 115 ? -0.237 49.486 67.581 1.00 25.49 172 LEU H N 1
ATOM 14753 C CA . LEU H 1 115 ? -0.486 49.787 66.175 1.00 25.21 172 LEU H CA 1
ATOM 14754 C C . LEU H 1 115 ? -1.951 50.150 65.940 1.00 30.93 172 LEU H C 1
ATOM 14755 O O . LEU H 1 115 ? -2.251 51.115 65.225 1.00 27.51 172 LEU H O 1
ATOM 14760 N N . LEU H 1 116 ? -2.881 49.395 66.539 1.00 28.71 173 LEU H N 1
ATOM 14761 C CA . LEU H 1 116 ? -4.289 49.757 66.418 1.00 28.79 173 LEU H CA 1
ATOM 14762 C C . LEU H 1 116 ? -4.540 51.147 66.978 1.00 27.10 173 LEU H C 1
ATOM 14763 O O . LEU H 1 116 ? -5.312 51.922 66.400 1.00 28.43 173 LEU H O 1
ATOM 14768 N N . ASP H 1 117 ? -3.893 51.482 68.102 1.00 24.89 174 ASP H N 1
ATOM 14769 C CA . ASP H 1 117 ? -4.066 52.807 68.691 1.00 29.32 174 ASP H CA 1
ATOM 14770 C C . ASP H 1 117 ? -3.544 53.900 67.768 1.00 27.67 174 ASP H C 1
ATOM 14771 O O . ASP H 1 117 ? -4.021 55.036 67.820 1.00 29.61 174 ASP H O 1
ATOM 14776 N N . LEU H 1 118 ? -2.554 53.585 66.938 1.00 30.02 175 LEU H N 1
ATOM 14777 C CA . LEU H 1 118 ? -2.065 54.537 65.955 1.00 27.96 175 LEU H CA 1
ATOM 14778 C C . LEU H 1 118 ? -3.004 54.675 64.770 1.00 28.29 175 LEU H C 1
ATOM 14779 O O . LEU H 1 118 ? -2.831 55.596 63.965 1.00 31.53 175 LEU H O 1
ATOM 14784 N N . GLY H 1 119 ? -3.998 53.798 64.656 1.00 26.76 176 GLY H N 1
ATOM 14785 C CA . GLY H 1 119 ? -4.983 53.869 63.597 1.00 28.54 176 GLY H CA 1
ATOM 14786 C C . GLY H 1 119 ? -4.821 52.812 62.535 1.00 28.76 176 GLY H C 1
ATOM 14787 O O . GLY H 1 119 ? -5.584 52.802 61.565 1.00 32.76 176 GLY H O 1
ATOM 14788 N N . HIS H 1 120 ? -3.842 51.934 62.670 1.00 32.22 177 HIS H N 1
ATOM 14789 C CA . HIS H 1 120 ? -3.704 50.850 61.718 1.00 32.11 177 HIS H CA 1
ATOM 14790 C C . HIS H 1 120 ? -4.860 49.876 61.880 1.00 31.27 177 HIS H C 1
ATOM 14791 O O . HIS H 1 120 ? -5.320 49.607 62.993 1.00 28.86 177 HIS H O 1
ATOM 14798 N N . ARG H 1 121 ? -5.363 49.385 60.753 1.00 29.93 178 ARG H N 1
ATOM 14799 C CA . ARG H 1 121 ? -6.383 48.355 60.756 1.00 32.62 178 ARG H CA 1
ATOM 14800 C C . ARG H 1 121 ? -5.987 47.123 59.967 1.00 33.01 178 ARG H C 1
ATOM 14801 O O . ARG H 1 121 ? -6.487 46.035 60.265 1.00 42.39 178 ARG H O 1
ATOM 14809 N N . ARG H 1 122 ? -5.101 47.256 58.987 1.00 32.13 179 ARG H N 1
ATOM 14810 C CA . ARG H 1 122 ? -4.564 46.127 58.230 1.00 41.32 179 ARG H CA 1
ATOM 14811 C C . ARG H 1 122 ? -3.112 45.913 58.676 1.00 34.19 179 ARG H C 1
ATOM 14812 O O . ARG H 1 122 ? -2.173 46.481 58.112 1.00 34.09 179 ARG H O 1
ATOM 14820 N N . ILE H 1 123 ? -2.946 45.072 59.693 1.00 30.92 180 ILE H N 1
ATOM 14821 C CA . ILE H 1 123 ? -1.663 44.790 60.317 1.00 31.98 180 ILE H CA 1
ATOM 14822 C C . ILE H 1 123 ? -1.296 43.351 59.991 1.00 33.66 180 ILE H C 1
ATOM 14823 O O . ILE H 1 123 ? -1.923 42.409 60.497 1.00 28.84 180 ILE H O 1
ATOM 14828 N N . ALA H 1 124 ? -0.273 43.187 59.153 1.00 31.24 181 ALA H N 1
ATOM 14829 C CA . ALA H 1 124 ? 0.226 41.876 58.775 1.00 30.82 181 ALA H CA 1
ATOM 14830 C C . ALA H 1 124 ? 1.181 41.358 59.840 1.00 29.87 181 ALA H C 1
ATOM 14831 O O . ALA H 1 124 ? 1.807 42.131 60.568 1.00 29.87 181 ALA H O 1
ATOM 14833 N N . LEU H 1 125 ? 1.287 40.034 59.933 1.00 31.71 182 LEU H N 1
ATOM 14834 C CA . LEU H 1 125 ? 2.161 39.396 60.909 1.00 29.98 182 LEU H CA 1
ATOM 14835 C C . LEU H 1 125 ? 3.054 38.413 60.185 1.00 31.44 182 LEU H C 1
ATOM 14836 O O . LEU H 1 125 ? 2.555 37.522 59.494 1.00 31.41 182 LEU H O 1
ATOM 14841 N N . ILE H 1 126 ? 4.366 38.576 60.337 1.00 31.03 183 ILE H N 1
ATOM 14842 C CA . ILE H 1 126 ? 5.331 37.571 59.907 1.00 31.64 183 ILE H CA 1
ATOM 14843 C C . ILE H 1 126 ? 5.711 36.765 61.142 1.00 33.25 183 ILE H C 1
ATOM 14844 O O . ILE H 1 126 ? 6.407 37.264 62.033 1.00 32.26 183 ILE H O 1
ATOM 14849 N N . THR H 1 127 ? 5.240 35.522 61.216 1.00 33.40 184 THR H N 1
ATOM 14850 C CA . THR H 1 127 ? 5.448 34.723 62.412 1.00 37.11 184 THR H CA 1
ATOM 14851 C C . THR H 1 127 ? 6.797 34.010 62.341 1.00 38.24 184 THR H C 1
ATOM 14852 O O . THR H 1 127 ? 7.536 34.117 61.359 1.00 37.79 184 THR H O 1
ATOM 14856 N N . GLY H 1 128 ? 7.129 33.289 63.410 1.00 42.56 185 GLY H N 1
ATOM 14857 C CA . GLY H 1 128 ? 8.332 32.495 63.455 1.00 40.72 185 GLY H CA 1
ATOM 14858 C C . GLY H 1 128 ? 8.045 31.008 63.374 1.00 40.02 185 GLY H C 1
ATOM 14859 O O . GLY H 1 128 ? 6.912 30.585 63.132 1.00 38.35 185 GLY H O 1
ATOM 14860 N N . PRO H 1 129 ? 9.080 30.189 63.573 1.00 42.84 186 PRO H N 1
ATOM 14861 C CA . PRO H 1 129 ? 8.910 28.727 63.494 1.00 47.83 186 PRO H CA 1
ATOM 14862 C C . PRO H 1 129 ? 7.859 28.242 64.481 1.00 44.72 186 PRO H C 1
ATOM 14863 O O . PRO H 1 129 ? 8.024 28.349 65.697 1.00 44.11 186 PRO H O 1
ATOM 14867 N N . GLN H 1 130 ? 6.770 27.695 63.943 1.00 48.79 187 GLN H N 1
ATOM 14868 C CA . GLN H 1 130 ? 5.613 27.378 64.773 1.00 55.84 187 GLN H CA 1
ATOM 14869 C C . GLN H 1 130 ? 5.866 26.237 65.750 1.00 57.27 187 GLN H C 1
ATOM 14870 O O . GLN H 1 130 ? 4.999 25.961 66.585 1.00 53.99 187 GLN H O 1
ATOM 14876 N N . ASP H 1 131 ? 7.017 25.570 65.675 1.00 51.33 188 ASP H N 1
ATOM 14877 C CA . ASP H 1 131 ? 7.395 24.650 66.738 1.00 50.66 188 ASP H CA 1
ATOM 14878 C C . ASP H 1 131 ? 7.941 25.372 67.966 1.00 51.08 188 ASP H C 1
ATOM 14879 O O . ASP H 1 131 ? 8.171 24.727 68.995 1.00 54.97 188 ASP H O 1
ATOM 14884 N N . TRP H 1 132 ? 8.149 26.687 67.887 1.00 50.62 189 TRP H N 1
ATOM 14885 C CA . TRP H 1 132 ? 8.612 27.473 69.025 1.00 49.88 189 TRP H CA 1
ATOM 14886 C C . TRP H 1 132 ? 7.413 28.067 69.747 1.00 46.87 189 TRP H C 1
ATOM 14887 O O . TRP H 1 132 ? 6.562 28.703 69.119 1.00 49.57 189 TRP H O 1
ATOM 14898 N N . LEU H 1 133 ? 7.351 27.860 71.066 1.00 50.95 190 LEU H N 1
ATOM 14899 C CA . LEU H 1 133 ? 6.204 28.338 71.831 1.00 50.29 190 LEU H CA 1
ATOM 14900 C C . LEU H 1 133 ? 6.092 29.854 71.773 1.00 46.46 190 LEU H C 1
ATOM 14901 O O . LEU H 1 133 ? 4.975 30.390 71.780 1.00 45.79 190 LEU H O 1
ATOM 14906 N N . GLU H 1 134 ? 7.228 30.557 71.709 1.00 39.62 191 GLU H N 1
ATOM 14907 C CA . GLU H 1 134 ? 7.195 32.011 71.543 1.00 43.87 191 GLU H CA 1
ATOM 14908 C C . GLU H 1 134 ? 6.480 32.399 70.256 1.00 39.64 191 GLU H C 1
ATOM 14909 O O . GLU H 1 134 ? 5.679 33.344 70.238 1.00 32.42 191 GLU H O 1
ATOM 14915 N N . ALA H 1 135 ? 6.766 31.682 69.165 1.00 42.05 192 ALA H N 1
ATOM 14916 C CA . ALA H 1 135 ? 6.139 32.001 67.890 1.00 42.17 192 ALA H CA 1
ATOM 14917 C C . ALA H 1 135 ? 4.639 31.760 67.945 1.00 37.75 192 ALA H C 1
ATOM 14918 O O . ALA H 1 135 ? 3.855 32.586 67.469 1.00 36.81 192 ALA H O 1
ATOM 14920 N N . ARG H 1 136 ? 4.224 30.636 68.537 1.00 42.16 193 ARG H N 1
ATOM 14921 C CA . ARG H 1 136 ? 2.802 30.308 68.625 1.00 41.21 193 ARG H CA 1
ATOM 14922 C C . ARG H 1 136 ? 2.051 31.306 69.494 1.00 37.89 193 ARG H C 1
ATOM 14923 O O . ARG H 1 136 ? 0.908 31.663 69.188 1.00 35.07 193 ARG H O 1
ATOM 14931 N N . GLU H 1 137 ? 2.675 31.761 70.585 1.00 39.92 194 GLU H N 1
ATOM 14932 C CA . GLU H 1 137 ? 2.023 32.646 71.540 1.00 39.23 194 GLU H CA 1
ATOM 14933 C C . GLU H 1 137 ? 2.058 34.109 71.129 1.00 35.27 194 GLU H C 1
ATOM 14934 O O . GLU H 1 137 ? 1.168 34.868 71.536 1.00 37.26 194 GLU H O 1
ATOM 14940 N N . ARG H 1 138 ? 3.042 34.524 70.327 1.00 35.03 195 ARG H N 1
ATOM 14941 C CA . ARG H 1 138 ? 2.989 35.864 69.751 1.00 30.37 195 ARG H CA 1
ATOM 14942 C C . ARG H 1 138 ? 1.912 35.947 68.675 1.00 34.79 195 ARG H C 1
ATOM 14943 O O . ARG H 1 138 ? 1.186 36.943 68.592 1.00 34.11 195 ARG H O 1
ATOM 14951 N N . LEU H 1 139 ? 1.790 34.907 67.846 1.00 32.29 196 LEU H N 1
ATOM 14952 C CA . LEU H 1 139 ? 0.704 34.859 66.870 1.00 37.76 196 LEU H CA 1
ATOM 14953 C C . LEU H 1 139 ? -0.668 34.882 67.541 1.00 36.75 196 LEU H C 1
ATOM 14954 O O . LEU H 1 139 ? -1.617 35.462 66.999 1.00 39.54 196 LEU H O 1
ATOM 14959 N N . GLN H 1 140 ? -0.797 34.258 68.713 1.00 35.18 197 GLN H N 1
ATOM 14960 C CA . GLN H 1 140 ? -2.079 34.264 69.410 1.00 34.97 197 GLN H CA 1
ATOM 14961 C C . GLN H 1 140 ? -2.416 35.652 69.939 1.00 35.46 197 GLN H C 1
ATOM 14962 O O . GLN H 1 140 ? -3.560 36.102 69.821 1.00 38.11 197 GLN H O 1
ATOM 14968 N N . GLY H 1 141 ? -1.439 36.340 70.535 1.00 36.80 198 GLY H N 1
ATOM 14969 C CA . GLY H 1 141 ? -1.691 37.680 71.047 1.00 37.55 198 GLY H CA 1
ATOM 14970 C C . GLY H 1 141 ? -2.040 38.671 69.954 1.00 35.84 198 GLY H C 1
ATOM 14971 O O . GLY H 1 141 ? -2.893 39.542 70.138 1.00 34.54 198 GLY H O 1
ATOM 14972 N N . TRP H 1 142 ? -1.389 38.548 68.799 1.00 33.74 199 TRP H N 1
ATOM 14973 C CA . TRP H 1 142 ? -1.755 39.362 67.646 1.00 33.79 199 TRP H CA 1
ATOM 14974 C C . TRP H 1 142 ? -3.163 39.039 67.162 1.00 35.28 199 TRP H C 1
ATOM 14975 O O . TRP H 1 142 ? -3.956 39.951 66.898 1.00 34.51 199 TRP H O 1
ATOM 14986 N N . ARG H 1 143 ? -3.488 37.747 67.041 1.00 35.26 200 ARG H N 1
ATOM 14987 C CA . ARG H 1 143 ? -4.810 37.343 66.563 1.00 33.26 200 ARG H CA 1
ATOM 14988 C C . ARG H 1 143 ? -5.906 37.842 67.489 1.00 38.38 200 ARG H C 1
ATOM 14989 O O . ARG H 1 143 ? -6.887 38.454 67.042 1.00 35.95 200 ARG H O 1
ATOM 14997 N N . GLU H 1 144 ? -5.756 37.580 68.791 1.00 39.08 201 GLU H N 1
ATOM 14998 C CA . GLU H 1 144 ? -6.791 37.942 69.752 1.00 41.03 201 GLU H CA 1
ATOM 14999 C C . GLU H 1 144 ? -6.890 39.453 69.946 1.00 36.46 201 GLU H C 1
ATOM 15000 O O . GLU H 1 144 ? -7.980 39.960 70.228 1.00 39.16 201 GLU H O 1
ATOM 15006 N N . ALA H 1 145 ? -5.787 40.190 69.788 1.00 34.69 202 ALA H N 1
ATOM 15007 C CA . ALA H 1 145 ? -5.874 41.648 69.857 1.00 38.65 202 ALA H CA 1
ATOM 15008 C C . ALA H 1 145 ? -6.733 42.204 68.730 1.00 39.51 202 ALA H C 1
ATOM 15009 O O . ALA H 1 145 ? -7.532 43.124 68.946 1.00 39.88 202 ALA H O 1
ATOM 15011 N N . LEU H 1 146 ? -6.567 41.671 67.519 1.00 36.40 203 LEU H N 1
ATOM 15012 C CA . LEU H 1 146 ? -7.402 42.093 66.403 1.00 33.98 203 LEU H CA 1
ATOM 15013 C C . LEU H 1 146 ? -8.841 41.619 66.584 1.00 38.42 203 LEU H C 1
ATOM 15014 O O . LEU H 1 146 ? -9.789 42.360 66.291 1.00 39.64 203 LEU H O 1
ATOM 15019 N N . ALA H 1 147 ? -9.028 40.387 67.069 1.00 40.54 204 ALA H N 1
ATOM 15020 C CA . ALA H 1 147 ? -10.381 39.860 67.246 1.00 41.25 204 ALA H CA 1
ATOM 15021 C C . ALA H 1 147 ? -11.178 40.688 68.256 1.00 37.61 204 ALA H C 1
ATOM 15022 O O . ALA H 1 147 ? -12.351 40.999 68.025 1.00 38.35 204 ALA H O 1
ATOM 15024 N N . GLU H 1 148 ? -10.552 41.075 69.368 1.00 37.59 205 GLU H N 1
ATOM 15025 C CA . GLU H 1 148 ? -11.213 41.948 70.332 1.00 38.81 205 GLU H CA 1
ATOM 15026 C C . GLU H 1 148 ? -11.714 43.236 69.678 1.00 45.87 205 GLU H C 1
ATOM 15027 O O . GLU H 1 148 ? -12.779 43.751 70.039 1.00 42.35 205 GLU H O 1
ATOM 15033 N N . ALA H 1 149 ? -10.963 43.772 68.712 1.00 47.35 206 ALA H N 1
ATOM 15034 C CA . ALA H 1 149 ? -11.379 44.991 68.024 1.00 43.93 206 ALA H CA 1
ATOM 15035 C C . ALA H 1 149 ? -12.460 44.752 66.974 1.00 44.79 206 ALA H C 1
ATOM 15036 O O . ALA H 1 149 ? -13.002 45.725 66.439 1.00 48.83 206 ALA H O 1
ATOM 15038 N N . GLY H 1 150 ? -12.794 43.498 66.675 1.00 38.63 207 GLY H N 1
ATOM 15039 C CA . GLY H 1 150 ? -13.761 43.199 65.643 1.00 37.64 207 GLY H CA 1
ATOM 15040 C C . GLY H 1 150 ? -13.184 43.064 64.255 1.00 34.49 207 GLY H C 1
ATOM 15041 O O . GLY H 1 150 ? -13.948 42.993 63.287 1.00 33.78 207 GLY H O 1
ATOM 15042 N N . LEU H 1 151 ? -11.887 43.024 64.129 1.00 38.11 208 LEU H N 1
ATOM 15043 C CA . LEU H 1 151 ? -11.196 42.941 62.855 1.00 36.81 208 LEU H CA 1
ATOM 15044 C C . LEU H 1 151 ? -10.911 41.487 62.497 1.00 38.92 208 LEU H C 1
ATOM 15045 O O . LEU H 1 151 ? -10.738 40.644 63.387 1.00 41.42 208 LEU H O 1
ATOM 15050 N N . PRO H 1 152 ? -10.894 41.157 61.208 1.00 35.70 209 PRO H N 1
ATOM 15051 C CA . PRO H 1 152 ? -10.539 39.798 60.798 1.00 39.34 209 PRO H CA 1
ATOM 15052 C C . PRO H 1 152 ? -9.033 39.661 60.641 1.00 42.87 209 PRO H C 1
ATOM 15053 O O . PRO H 1 152 ? -8.387 40.493 59.982 1.00 36.57 209 PRO H O 1
ATOM 15057 N N . PRO H 1 153 ? -8.428 38.651 61.264 1.00 42.26 210 PRO H N 1
ATOM 15058 C CA . PRO H 1 153 ? -6.993 38.398 61.049 1.00 38.21 210 PRO H CA 1
ATOM 15059 C C . PRO H 1 153 ? -6.740 37.891 59.641 1.00 39.82 210 PRO H C 1
ATOM 15060 O O . PRO H 1 153 ? -7.415 36.959 59.176 1.00 40.34 210 PRO H O 1
ATOM 15064 N N . PRO H 1 154 ? -5.773 38.484 58.921 1.00 39.03 211 PRO H N 1
ATOM 15065 C CA . PRO H 1 154 ? -5.456 37.996 57.570 1.00 40.38 211 PRO H CA 1
ATOM 15066 C C . PRO H 1 154 ? -4.593 36.739 57.580 1.00 48.98 211 PRO H C 1
ATOM 15067 O O . PRO H 1 154 ? -4.365 36.131 58.633 1.00 44.78 211 PRO H O 1
ATOM 15071 N N . ALA H 1 155 ? -4.129 36.321 56.405 1.00 46.73 212 ALA H N 1
ATOM 15072 C CA . ALA H 1 155 ? -3.219 35.188 56.330 1.00 45.37 212 ALA H CA 1
ATOM 15073 C C . ALA H 1 155 ? -1.846 35.583 56.871 1.00 42.04 212 ALA H C 1
ATOM 15074 O O . ALA H 1 155 ? -1.374 36.704 56.665 1.00 38.33 212 ALA H O 1
ATOM 15076 N N . VAL H 1 156 ? -1.229 34.668 57.599 1.00 45.47 213 VAL H N 1
ATOM 15077 C CA . VAL H 1 156 ? 0.081 34.862 58.206 1.00 35.63 213 VAL H CA 1
ATOM 15078 C C . VAL H 1 156 ? 1.132 34.242 57.301 1.00 35.10 213 VAL H C 1
ATOM 15079 O O . VAL H 1 156 ? 0.870 33.257 56.600 1.00 36.11 213 VAL H O 1
ATOM 15083 N N . LEU H 1 157 ? 2.329 34.830 57.305 1.00 38.39 214 LEU H N 1
ATOM 15084 C CA . LEU H 1 157 ? 3.516 34.263 56.675 1.00 33.83 214 LEU H CA 1
ATOM 15085 C C . LEU H 1 157 ? 4.515 33.856 57.754 1.00 38.36 214 LEU H C 1
ATOM 15086 O O . LEU H 1 157 ? 4.619 34.506 58.800 1.00 41.06 214 LEU H O 1
ATOM 15091 N N . GLN H 1 158 ? 5.253 32.776 57.488 1.00 33.96 215 GLN H N 1
ATOM 15092 C CA . GLN H 1 158 ? 6.103 32.128 58.478 1.00 38.27 215 GLN H CA 1
ATOM 15093 C C . GLN H 1 158 ? 7.570 32.296 58.110 1.00 37.88 215 GLN H C 1
ATOM 15094 O O . GLN H 1 158 ? 7.967 32.011 56.976 1.00 39.08 215 GLN H O 1
ATOM 15100 N N . GLY H 1 159 ? 8.369 32.751 59.075 1.00 36.84 216 GLY H N 1
ATOM 15101 C CA . GLY H 1 159 ? 9.800 32.842 58.928 1.00 32.41 216 GLY H CA 1
ATOM 15102 C C . GLY H 1 159 ? 10.527 31.798 59.756 1.00 34.89 216 GLY H C 1
ATOM 15103 O O . GLY H 1 159 ? 9.947 30.830 60.252 1.00 41.38 216 GLY H O 1
ATOM 15104 N N . ASP H 1 160 ? 11.834 32.005 59.899 1.00 35.60 217 ASP H N 1
ATOM 15105 C CA . ASP H 1 160 ? 12.637 31.066 60.671 1.00 31.80 217 ASP H CA 1
ATOM 15106 C C . ASP H 1 160 ? 13.513 31.773 61.697 1.00 32.47 217 ASP H C 1
ATOM 15107 O O . ASP H 1 160 ? 14.485 31.178 62.169 1.00 31.00 217 ASP H O 1
ATOM 15112 N N . TRP H 1 161 ? 13.157 33.017 62.054 1.00 32.95 218 TRP H N 1
ATOM 15113 C CA . TRP H 1 161 ? 13.890 33.921 62.943 1.00 29.86 218 TRP H CA 1
ATOM 15114 C C . TRP H 1 161 ? 14.967 34.686 62.176 1.00 35.06 218 TRP H C 1
ATOM 15115 O O . TRP H 1 161 ? 15.361 35.778 62.594 1.00 33.93 218 TRP H O 1
ATOM 15126 N N . SER H 1 162 ? 15.453 34.144 61.064 1.00 30.28 219 SER H N 1
ATOM 15127 C CA . SER H 1 162 ? 16.557 34.794 60.366 1.00 34.56 219 SER H CA 1
ATOM 15128 C C . SER H 1 162 ? 16.104 36.056 59.625 1.00 32.20 219 SER H C 1
ATOM 15129 O O . SER H 1 162 ? 14.947 36.201 59.222 1.00 32.14 219 SER H O 1
ATOM 15132 N N . ALA H 1 163 ? 17.058 36.966 59.424 1.00 31.26 220 ALA H N 1
ATOM 15133 C CA . ALA H 1 163 ? 16.783 38.173 58.650 1.00 34.07 220 ALA H CA 1
ATOM 15134 C C . ALA H 1 163 ? 16.410 37.857 57.204 1.00 34.91 220 ALA H C 1
ATOM 15135 O O . ALA H 1 163 ? 15.672 38.628 56.580 1.00 35.44 220 ALA H O 1
ATOM 15137 N N . ALA H 1 164 ? 16.909 36.746 56.649 1.00 32.85 221 ALA H N 1
ATOM 15138 C CA . ALA H 1 164 ? 16.551 36.387 55.278 1.00 38.01 221 ALA H CA 1
ATOM 15139 C C . ALA H 1 164 ? 15.070 36.026 55.155 1.00 38.27 221 ALA H C 1
ATOM 15140 O O . ALA H 1 164 ? 14.417 36.388 54.170 1.00 40.47 221 ALA H O 1
ATOM 15142 N N . SER H 1 165 ? 14.523 35.301 56.129 1.00 36.59 222 SER H N 1
ATOM 15143 C CA . SER H 1 165 ? 13.120 34.917 56.030 1.00 37.45 222 SER H CA 1
ATOM 15144 C C . SER H 1 165 ? 12.196 36.121 56.198 1.00 38.81 222 SER H C 1
ATOM 15145 O O . SER H 1 165 ? 11.136 36.174 55.569 1.00 37.72 222 SER H O 1
ATOM 15148 N N . GLY H 1 166 ? 12.583 37.102 57.015 1.00 35.47 223 GLY H N 1
ATOM 15149 C CA . GLY H 1 166 ? 11.791 38.317 57.110 1.00 35.57 223 GLY H CA 1
ATOM 15150 C C . GLY H 1 166 ? 11.770 39.101 55.811 1.00 36.75 223 GLY H C 1
ATOM 15151 O O . GLY H 1 166 ? 10.719 39.579 55.379 1.00 35.59 223 GLY H O 1
ATOM 15152 N N . TYR H 1 167 ? 12.935 39.240 55.172 1.00 41.15 224 TYR H N 1
ATOM 15153 C CA . TYR H 1 167 ? 13.027 39.899 53.872 1.00 39.22 224 TYR H CA 1
ATOM 15154 C C . TYR H 1 167 ? 12.199 39.168 52.816 1.00 41.43 224 TYR H C 1
ATOM 15155 O O . TYR H 1 167 ? 11.487 39.801 52.028 1.00 39.06 224 TYR H O 1
ATOM 15164 N N . GLU H 1 168 ? 12.277 37.833 52.788 1.00 49.97 225 GLU H N 1
ATOM 15165 C CA . GLU H 1 168 ? 11.559 37.068 51.772 1.00 51.02 225 GLU H CA 1
ATOM 15166 C C . GLU H 1 168 ? 10.062 37.016 52.057 1.00 53.03 225 GLU H C 1
ATOM 15167 O O . GLU H 1 168 ? 9.255 37.000 51.120 1.00 55.33 225 GLU H O 1
ATOM 15173 N N . ALA H 1 169 ? 9.672 36.989 53.333 1.00 41.37 226 ALA H N 1
ATOM 15174 C CA . ALA H 1 169 ? 8.256 37.061 53.666 1.00 38.91 226 ALA H CA 1
ATOM 15175 C C . ALA H 1 169 ? 7.684 38.443 53.367 1.00 43.53 226 ALA H C 1
ATOM 15176 O O . ALA H 1 169 ? 6.524 38.559 52.955 1.00 41.16 226 ALA H O 1
ATOM 15178 N N . ALA H 1 170 ? 8.469 39.506 53.578 1.00 39.31 227 ALA H N 1
ATOM 15179 C CA . ALA H 1 170 ? 7.967 40.846 53.278 1.00 38.95 227 ALA H CA 1
ATOM 15180 C C . ALA H 1 170 ? 7.799 41.047 51.779 1.00 41.57 227 ALA H C 1
ATOM 15181 O O . ALA H 1 170 ? 6.817 41.653 51.338 1.00 42.30 227 ALA H O 1
ATOM 15183 N N . ARG H 1 171 ? 8.747 40.546 50.980 1.00 42.95 228 ARG H N 1
ATOM 15184 C CA . ARG H 1 171 ? 8.647 40.691 49.530 1.00 41.39 228 ARG H CA 1
ATOM 15185 C C . ARG H 1 171 ? 7.395 40.021 48.992 1.00 41.42 228 ARG H C 1
ATOM 15186 O O . ARG H 1 171 ? 6.809 40.496 48.015 1.00 45.13 228 ARG H O 1
ATOM 15194 N N . GLN H 1 172 ? 6.974 38.920 49.615 1.00 38.91 229 GLN H N 1
ATOM 15195 C CA . GLN H 1 172 ? 5.737 38.261 49.220 1.00 44.27 229 GLN H CA 1
ATOM 15196 C C . GLN H 1 172 ? 4.522 39.135 49.527 1.00 47.80 229 GLN H C 1
ATOM 15197 O O . GLN H 1 172 ? 3.606 39.243 48.701 1.00 46.12 229 GLN H O 1
ATOM 15203 N N . LEU H 1 173 ? 4.504 39.771 50.708 1.00 45.95 230 LEU H N 1
ATOM 15204 C CA . LEU H 1 173 ? 3.425 40.688 51.073 1.00 41.63 230 LEU H CA 1
ATOM 15205 C C . LEU H 1 173 ? 3.299 41.838 50.084 1.00 45.64 230 LEU H C 1
ATOM 15206 O O . LEU H 1 173 ? 2.190 42.306 49.807 1.00 48.32 230 LEU H O 1
ATOM 15211 N N . LEU H 1 174 ? 4.423 42.326 49.568 1.00 47.84 231 LEU H N 1
ATOM 15212 C CA . LEU H 1 174 ? 4.441 43.489 48.691 1.00 49.22 231 LEU H CA 1
ATOM 15213 C C . LEU H 1 174 ? 3.963 43.185 47.277 1.00 53.72 231 LEU H C 1
ATOM 15214 O O . LEU H 1 174 ? 3.839 44.114 46.472 1.00 56.30 231 LEU H O 1
ATOM 15219 N N . GLU H 1 175 ? 3.693 41.921 46.949 1.00 51.60 232 GLU H N 1
ATOM 15220 C CA . GLU H 1 175 ? 3.003 41.621 45.699 1.00 59.88 232 GLU H CA 1
ATOM 15221 C C . GLU H 1 175 ? 1.556 42.105 45.718 1.00 59.22 232 GLU H C 1
ATOM 15222 O O . GLU H 1 175 ? 0.954 42.278 44.652 1.00 61.39 232 GLU H O 1
ATOM 15228 N N . GLN H 1 176 ? 0.995 42.315 46.905 1.00 61.42 233 GLN H N 1
ATOM 15229 C CA . GLN H 1 176 ? -0.349 42.869 47.061 1.00 68.19 233 GLN H CA 1
ATOM 15230 C C . GLN H 1 176 ? -0.360 43.637 48.372 1.00 68.02 233 GLN H C 1
ATOM 15231 O O . GLN H 1 176 ? -0.728 43.107 49.427 1.00 81.13 233 GLN H O 1
ATOM 15237 N N . PRO H 1 177 ? 0.081 44.887 48.352 1.00 62.36 234 PRO H N 1
ATOM 15238 C CA . PRO H 1 177 ? 0.204 45.645 49.605 1.00 61.44 234 PRO H CA 1
ATOM 15239 C C . PRO H 1 177 ? -1.139 46.062 50.182 1.00 60.64 234 PRO H C 1
ATOM 15240 O O . PRO H 1 177 ? -1.567 47.209 50.016 1.00 61.89 234 PRO H O 1
ATOM 15244 N N . ASP H 1 178 ? -1.803 45.137 50.872 1.00 61.67 235 ASP H N 1
ATOM 15245 C CA . ASP H 1 178 ? -3.085 45.381 51.531 1.00 56.66 235 ASP H CA 1
ATOM 15246 C C . ASP H 1 178 ? -2.904 45.650 53.021 1.00 51.69 235 ASP H C 1
ATOM 15247 O O . ASP H 1 178 ? -3.697 45.197 53.850 1.00 45.69 235 ASP H O 1
ATOM 15252 N N . PHE H 1 179 ? -1.860 46.389 53.387 1.00 48.45 236 PHE H N 1
ATOM 15253 C CA . PHE H 1 179 ? -1.542 46.622 54.786 1.00 43.12 236 PHE H CA 1
ATOM 15254 C C . PHE H 1 179 ? -0.830 47.958 54.916 1.00 37.52 236 PHE H C 1
ATOM 15255 O O . PHE H 1 179 ? -0.267 48.478 53.950 1.00 40.17 236 PHE H O 1
ATOM 15263 N N . THR H 1 180 ? -0.865 48.511 56.127 1.00 37.25 237 THR H N 1
ATOM 15264 C CA . THR H 1 180 ? -0.086 49.697 56.456 1.00 36.07 237 THR H CA 1
ATOM 15265 C C . THR H 1 180 ? 0.933 49.440 57.559 1.00 33.02 237 THR H C 1
ATOM 15266 O O . THR H 1 180 ? 1.673 50.358 57.928 1.00 34.64 237 THR H O 1
ATOM 15270 N N . ALA H 1 181 ? 1.001 48.226 58.093 1.00 35.05 238 ALA H N 1
ATOM 15271 C CA . ALA H 1 181 ? 1.974 47.921 59.129 1.00 27.94 238 ALA H CA 1
ATOM 15272 C C . ALA H 1 181 ? 2.254 46.426 59.114 1.00 31.81 238 ALA H C 1
ATOM 15273 O O . ALA H 1 181 ? 1.370 45.623 58.809 1.00 31.72 238 ALA H O 1
ATOM 15275 N N . ILE H 1 182 ? 3.496 46.072 59.424 1.00 35.05 239 ILE H N 1
ATOM 15276 C CA . ILE H 1 182 ? 3.931 44.689 59.522 1.00 30.38 239 ILE H CA 1
ATOM 15277 C C . ILE H 1 182 ? 4.441 44.464 60.935 1.00 28.92 239 ILE H C 1
ATOM 15278 O O . ILE H 1 182 ? 5.166 45.303 61.481 1.00 26.60 239 ILE H O 1
ATOM 15283 N N . PHE H 1 183 ? 4.045 43.342 61.526 1.00 28.32 240 PHE H N 1
ATOM 15284 C CA . PHE H 1 183 ? 4.524 42.918 62.836 1.00 25.36 240 PHE H CA 1
ATOM 15285 C C . PHE H 1 183 ? 5.336 41.644 62.610 1.00 28.98 240 PHE H C 1
ATOM 15286 O O . PHE H 1 183 ? 4.775 40.575 62.344 1.00 26.51 240 PHE H O 1
ATOM 15294 N N . ALA H 1 184 ? 6.664 41.776 62.677 1.00 27.65 241 ALA H N 1
ATOM 15295 C CA . ALA H 1 184 ? 7.581 40.652 62.549 1.00 23.41 241 ALA H CA 1
ATOM 15296 C C . ALA H 1 184 ? 7.874 40.073 63.925 1.00 26.04 241 ALA H C 1
ATOM 15297 O O . ALA H 1 184 ? 8.136 40.808 64.879 1.00 34.80 241 ALA H O 1
ATOM 15299 N N . ALA H 1 185 ? 7.860 38.749 64.021 1.00 26.26 242 ALA H N 1
ATOM 15300 C CA . ALA H 1 185 ? 7.951 38.114 65.330 1.00 31.39 242 ALA H CA 1
ATOM 15301 C C . ALA H 1 185 ? 9.302 38.294 66.029 1.00 28.80 242 ALA H C 1
ATOM 15302 O O . ALA H 1 185 ? 9.392 37.939 67.209 1.00 31.97 242 ALA H O 1
ATOM 15304 N N . ASN H 1 186 ? 10.344 38.816 65.368 1.00 29.44 243 ASN H N 1
ATOM 15305 C CA . ASN H 1 186 ? 11.575 39.169 66.085 1.00 25.27 243 ASN H CA 1
ATOM 15306 C C . ASN H 1 186 ? 12.349 40.243 65.328 1.00 26.73 243 ASN H C 1
ATOM 15307 O O . ASN H 1 186 ? 12.126 40.479 64.140 1.00 29.53 243 ASN H O 1
ATOM 15312 N N . ASP H 1 187 ? 13.290 40.873 66.034 1.00 30.21 244 ASP H N 1
ATOM 15313 C CA . ASP H 1 187 ? 14.058 41.977 65.452 1.00 24.33 244 ASP H CA 1
ATOM 15314 C C . ASP H 1 187 ? 14.922 41.539 64.274 1.00 26.95 244 ASP H C 1
ATOM 15315 O O . ASP H 1 187 ? 15.092 42.309 63.317 1.00 23.84 244 ASP H O 1
ATOM 15320 N N . GLN H 1 188 ? 15.479 40.325 64.324 1.00 23.45 245 GLN H N 1
ATOM 15321 C CA . GLN H 1 188 ? 16.169 39.775 63.161 1.00 27.56 245 GLN H CA 1
ATOM 15322 C C . GLN H 1 188 ? 15.286 39.834 61.919 1.00 26.13 245 GLN H C 1
ATOM 15323 O O . GLN H 1 188 ? 15.669 40.413 60.898 1.00 27.19 245 GLN H O 1
ATOM 15329 N N . MET H 1 189 ? 14.089 39.233 61.987 1.00 28.37 246 MET H N 1
ATOM 15330 C CA . MET H 1 189 ? 13.215 39.238 60.814 1.00 29.77 246 MET H CA 1
ATOM 15331 C C . MET H 1 189 ? 12.769 40.651 60.465 1.00 25.69 246 MET H C 1
ATOM 15332 O O . MET H 1 189 ? 12.605 40.979 59.283 1.00 24.60 246 MET H O 1
ATOM 15337 N N . ALA H 1 190 ? 12.616 41.510 61.471 1.00 22.58 247 ALA H N 1
ATOM 15338 C CA . ALA H 1 190 ? 12.186 42.880 61.213 1.00 29.97 247 ALA H CA 1
ATOM 15339 C C . ALA H 1 190 ? 13.229 43.660 60.424 1.00 27.93 247 ALA H C 1
ATOM 15340 O O . ALA H 1 190 ? 12.869 44.547 59.641 1.00 25.55 247 ALA H O 1
ATOM 15342 N N . LEU H 1 191 ? 14.517 43.348 60.612 1.00 27.12 248 LEU H N 1
ATOM 15343 C CA . LEU H 1 191 ? 15.551 43.999 59.809 1.00 28.09 248 LEU H CA 1
ATOM 15344 C C . LEU H 1 191 ? 15.418 43.631 58.337 1.00 32.24 248 LEU H C 1
ATOM 15345 O O . LEU H 1 191 ? 15.576 44.488 57.459 1.00 37.72 248 LEU H O 1
ATOM 15350 N N . GLY H 1 192 ? 15.124 42.362 58.043 1.00 33.70 249 GLY H N 1
ATOM 15351 C CA . GLY H 1 192 ? 14.834 41.982 56.670 1.00 34.95 249 GLY H CA 1
ATOM 15352 C C . GLY H 1 192 ? 13.610 42.682 56.102 1.00 37.54 249 GLY H C 1
ATOM 15353 O O . GLY H 1 192 ? 13.584 43.037 54.918 1.00 42.00 249 GLY H O 1
ATOM 15354 N N . VAL H 1 193 ? 12.575 42.883 56.930 1.00 34.33 250 VAL H N 1
ATOM 15355 C CA . VAL H 1 193 ? 11.382 43.594 56.464 1.00 34.83 250 VAL H CA 1
ATOM 15356 C C . VAL H 1 193 ? 11.748 45.021 56.068 1.00 33.96 250 VAL H C 1
ATOM 15357 O O . VAL H 1 193 ? 11.374 45.501 54.992 1.00 37.95 250 VAL H O 1
ATOM 15361 N N . LEU H 1 194 ? 12.499 45.716 56.928 1.00 36.06 251 LEU H N 1
ATOM 15362 C CA . LEU H 1 194 ? 12.912 47.081 56.607 1.00 38.74 251 LEU H CA 1
ATOM 15363 C C . LEU H 1 194 ? 13.693 47.121 55.301 1.00 40.44 251 LEU H C 1
ATOM 15364 O O . LEU H 1 194 ? 13.540 48.057 54.507 1.00 37.82 251 LEU H O 1
ATOM 15369 N N . ARG H 1 195 ? 14.510 46.092 55.047 1.00 39.65 252 ARG H N 1
ATOM 15370 C CA . ARG H 1 195 ? 15.282 46.040 53.808 1.00 39.86 252 ARG H CA 1
ATOM 15371 C C . ARG H 1 195 ? 14.376 45.872 52.597 1.00 45.10 252 ARG H C 1
ATOM 15372 O O . ARG H 1 195 ? 14.588 46.518 51.563 1.00 47.29 252 ARG H O 1
ATOM 15380 N N . ALA H 1 196 ? 13.371 44.999 52.701 1.00 42.74 253 ALA H N 1
ATOM 15381 C CA . ALA H 1 196 ? 12.455 44.800 51.583 1.00 43.94 253 ALA H CA 1
ATOM 15382 C C . ALA H 1 196 ? 11.581 46.025 51.357 1.00 43.06 253 ALA H C 1
ATOM 15383 O O . ALA H 1 196 ? 11.179 46.300 50.220 1.00 47.76 253 ALA H O 1
ATOM 15385 N N . LEU H 1 197 ? 11.288 46.780 52.414 1.00 39.12 254 LEU H N 1
ATOM 15386 C CA . LEU H 1 197 ? 10.478 47.981 52.252 1.00 46.30 254 LEU H CA 1
ATOM 15387 C C . LEU H 1 197 ? 11.270 49.108 51.601 1.00 46.33 254 LEU H C 1
ATOM 15388 O O . LEU H 1 197 ? 10.773 49.768 50.680 1.00 44.59 254 LEU H O 1
ATOM 15393 N N . HIS H 1 198 ? 12.504 49.338 52.060 1.00 45.92 255 HIS H N 1
ATOM 15394 C CA . HIS H 1 198 ? 13.314 50.409 51.489 1.00 47.75 255 HIS H CA 1
ATOM 15395 C C . HIS H 1 198 ? 13.653 50.129 50.030 1.00 45.98 255 HIS H C 1
ATOM 15396 O O . HIS H 1 198 ? 13.633 51.042 49.198 1.00 46.54 255 HIS H O 1
ATOM 15403 N N . GLU H 1 199 ? 13.959 48.871 49.706 1.00 53.88 256 GLU H N 1
ATOM 15404 C CA . GLU H 1 199 ? 14.211 48.486 48.320 1.00 51.89 256 GLU H CA 1
ATOM 15405 C C . GLU H 1 199 ? 13.054 48.897 47.414 1.00 55.62 256 GLU H C 1
ATOM 15406 O O . GLU H 1 199 ? 13.265 49.479 46.343 1.00 53.49 256 GLU H O 1
ATOM 15412 N N . ARG H 1 200 ? 11.819 48.610 47.838 1.00 52.05 257 ARG H N 1
ATOM 15413 C CA . ARG H 1 200 ? 10.614 48.990 47.109 1.00 54.26 257 ARG H CA 1
ATOM 15414 C C . ARG H 1 200 ? 10.258 50.462 47.276 1.00 53.34 257 ARG H C 1
ATOM 15415 O O . ARG H 1 200 ? 9.165 50.871 46.873 1.00 58.63 257 ARG H O 1
ATOM 15423 N N . GLY H 1 201 ? 11.142 51.260 47.866 1.00 55.09 258 GLY H N 1
ATOM 15424 C CA . GLY H 1 201 ? 10.912 52.688 47.953 1.00 46.52 258 GLY H CA 1
ATOM 15425 C C . GLY H 1 201 ? 9.783 53.094 48.870 1.00 47.07 258 GLY H C 1
ATOM 15426 O O . GLY H 1 201 ? 9.184 54.154 48.664 1.00 46.33 258 GLY H O 1
ATOM 15427 N N . LEU H 1 202 ? 9.475 52.285 49.882 1.00 41.90 259 LEU H N 1
ATOM 15428 C CA . LEU H 1 202 ? 8.415 52.596 50.830 1.00 40.68 259 LEU H CA 1
ATOM 15429 C C . LEU H 1 202 ? 9.030 53.156 52.108 1.00 43.92 259 LEU H C 1
ATOM 15430 O O . LEU H 1 202 ? 9.821 52.477 52.774 1.00 49.97 259 LEU H O 1
ATOM 15435 N N . ARG H 1 203 ? 8.667 54.390 52.444 1.00 41.07 260 ARG H N 1
ATOM 15436 C CA . ARG H 1 203 ? 9.176 55.022 53.651 1.00 38.36 260 ARG H CA 1
ATOM 15437 C C . ARG H 1 203 ? 8.639 54.332 54.898 1.00 36.16 260 ARG H C 1
ATOM 15438 O O . ARG H 1 203 ? 7.481 53.912 54.950 1.00 37.13 260 ARG H O 1
ATOM 15446 N N . VAL H 1 204 ? 9.487 54.241 55.915 1.00 35.63 261 VAL H N 1
ATOM 15447 C CA . VAL H 1 204 ? 9.138 53.689 57.215 1.00 35.04 261 VAL H CA 1
ATOM 15448 C C . VAL H 1 204 ? 9.358 54.781 58.254 1.00 33.52 261 VAL H C 1
ATOM 15449 O O . VAL H 1 204 ? 10.488 55.237 58.438 1.00 34.55 261 VAL H O 1
ATOM 15453 N N . PRO H 1 205 ? 8.334 55.204 58.989 1.00 30.57 262 PRO H N 1
ATOM 15454 C CA . PRO H 1 205 ? 6.971 54.672 59.027 1.00 36.83 262 PRO H CA 1
ATOM 15455 C C . PRO H 1 205 ? 5.998 55.470 58.169 1.00 37.04 262 PRO H C 1
ATOM 15456 O O . PRO H 1 205 ? 4.795 55.258 58.268 1.00 39.39 262 PRO H O 1
ATOM 15460 N N . ASP H 1 206 ? 6.494 56.378 57.320 1.00 38.71 263 ASP H N 1
ATOM 15461 C CA . ASP H 1 206 ? 5.612 57.263 56.561 1.00 39.66 263 ASP H CA 1
ATOM 15462 C C . ASP H 1 206 ? 4.635 56.498 55.673 1.00 43.04 263 ASP H C 1
ATOM 15463 O O . ASP H 1 206 ? 3.547 57.004 55.375 1.00 42.49 263 ASP H O 1
ATOM 15468 N N . ASP H 1 207 ? 5.005 55.299 55.224 1.00 40.20 264 ASP H N 1
ATOM 15469 C CA . ASP H 1 207 ? 4.146 54.478 54.380 1.00 33.06 264 ASP H CA 1
ATOM 15470 C C . ASP H 1 207 ? 3.764 53.156 55.028 1.00 34.03 264 ASP H C 1
ATOM 15471 O O . ASP H 1 207 ? 2.628 52.703 54.865 1.00 35.12 264 ASP H O 1
ATOM 15476 N N . VAL H 1 208 ? 4.679 52.531 55.772 1.00 35.40 265 VAL H N 1
ATOM 15477 C CA . VAL H 1 208 ? 4.436 51.259 56.449 1.00 29.15 265 VAL H CA 1
ATOM 15478 C C . VAL H 1 208 ? 5.088 51.299 57.823 1.00 32.71 265 VAL H C 1
ATOM 15479 O O . VAL H 1 208 ? 6.266 51.656 57.947 1.00 34.45 265 VAL H O 1
ATOM 15483 N N . SER H 1 209 ? 4.340 50.912 58.847 1.00 23.58 266 SER H N 1
ATOM 15484 C CA . SER H 1 209 ? 4.908 50.774 60.174 1.00 25.31 266 SER H CA 1
ATOM 15485 C C . SER H 1 209 ? 5.421 49.355 60.387 1.00 28.47 266 SER H C 1
ATOM 15486 O O . SER H 1 209 ? 4.880 48.383 59.851 1.00 28.46 266 SER H O 1
ATOM 15489 N N . VAL H 1 210 ? 6.504 49.245 61.149 1.00 27.25 267 VAL H N 1
ATOM 15490 C CA . VAL H 1 210 ? 7.132 47.960 61.415 1.00 27.17 267 VAL H CA 1
ATOM 15491 C C . VAL H 1 210 ? 7.427 47.861 62.908 1.00 28.89 267 VAL H C 1
ATOM 15492 O O . VAL H 1 210 ? 7.826 48.842 63.548 1.00 22.28 267 VAL H O 1
ATOM 15496 N N . VAL H 1 211 ? 7.168 46.681 63.468 1.00 28.10 268 VAL H N 1
ATOM 15497 C CA . VAL H 1 211 ? 7.392 46.377 64.875 1.00 24.71 268 VAL H CA 1
ATOM 15498 C C . VAL H 1 211 ? 8.169 45.071 64.926 1.00 27.29 268 VAL H C 1
ATOM 15499 O O . VAL H 1 211 ? 7.929 44.163 64.120 1.00 27.19 268 VAL H O 1
ATOM 15503 N N . GLY H 1 212 ? 9.112 44.982 65.856 1.00 25.72 269 GLY H N 1
ATOM 15504 C CA . GLY H 1 212 ? 9.786 43.720 66.086 1.00 29.30 269 GLY H CA 1
ATOM 15505 C C . GLY H 1 212 ? 9.507 43.117 67.450 1.00 26.90 269 GLY H C 1
ATOM 15506 O O . GLY H 1 212 ? 8.466 43.374 68.060 1.00 26.97 269 GLY H O 1
ATOM 15507 N N . PHE H 1 213 ? 10.449 42.319 67.938 1.00 25.84 270 PHE H N 1
ATOM 15508 C CA . PHE H 1 213 ? 10.314 41.626 69.212 1.00 29.47 270 PHE H CA 1
ATOM 15509 C C . PHE H 1 213 ? 11.693 41.114 69.607 1.00 25.59 270 PHE H C 1
ATOM 15510 O O . PHE H 1 213 ? 12.356 40.500 68.765 1.00 25.90 270 PHE H O 1
ATOM 15518 N N . ASP H 1 214 ? 12.126 41.420 70.847 1.00 25.12 271 ASP H N 1
ATOM 15519 C CA . ASP H 1 214 ? 13.374 41.027 71.521 1.00 25.85 271 ASP H CA 1
ATOM 15520 C C . ASP H 1 214 ? 14.081 42.233 72.136 1.00 26.24 271 ASP H C 1
ATOM 15521 O O . ASP H 1 214 ? 14.499 42.193 73.299 1.00 30.27 271 ASP H O 1
ATOM 15526 N N . ASP H 1 215 ? 14.234 43.299 71.351 1.00 24.11 272 ASP H N 1
ATOM 15527 C CA . ASP H 1 215 ? 15.135 44.408 71.656 1.00 27.10 272 ASP H CA 1
ATOM 15528 C C . ASP H 1 215 ? 16.588 43.934 71.697 1.00 28.42 272 ASP H C 1
ATOM 15529 O O . ASP H 1 215 ? 17.273 44.003 72.720 1.00 29.60 272 ASP H O 1
ATOM 15534 N N . ILE H 1 216 ? 17.053 43.453 70.552 1.00 25.66 273 ILE H N 1
ATOM 15535 C CA . ILE H 1 216 ? 18.459 43.095 70.416 1.00 29.37 273 ILE H CA 1
ATOM 15536 C C . ILE H 1 216 ? 19.248 44.402 70.411 1.00 32.77 273 ILE H C 1
ATOM 15537 O O . ILE H 1 216 ? 18.692 45.451 70.048 1.00 29.79 273 ILE H O 1
ATOM 15542 N N . PRO H 1 217 ? 20.522 44.403 70.827 1.00 31.04 274 PRO H N 1
ATOM 15543 C CA . PRO H 1 217 ? 21.284 45.665 70.873 1.00 27.18 274 PRO H CA 1
ATOM 15544 C C . PRO H 1 217 ? 21.336 46.411 69.545 1.00 29.41 274 PRO H C 1
ATOM 15545 O O . PRO H 1 217 ? 21.519 47.633 69.547 1.00 29.97 274 PRO H O 1
ATOM 15549 N N . GLU H 1 218 ? 21.183 45.720 68.417 1.00 27.82 275 GLU H N 1
ATOM 15550 C CA . GLU H 1 218 ? 21.236 46.369 67.113 1.00 26.14 275 GLU H CA 1
ATOM 15551 C C . GLU H 1 218 ? 19.984 47.186 66.803 1.00 30.43 275 GLU H C 1
ATOM 15552 O O . GLU H 1 218 ? 20.072 48.175 66.065 1.00 29.35 275 GLU H O 1
ATOM 15558 N N . SER H 1 219 ? 18.817 46.789 67.332 1.00 28.87 276 SER H N 1
ATOM 15559 C CA . SER H 1 219 ? 17.554 47.346 66.842 1.00 25.96 276 SER H CA 1
ATOM 15560 C C . SER H 1 219 ? 17.467 48.851 67.068 1.00 26.86 276 SER H C 1
ATOM 15561 O O . SER H 1 219 ? 16.816 49.555 66.290 1.00 28.60 276 SER H O 1
ATOM 15564 N N . ALA H 1 220 ? 18.120 49.363 68.111 1.00 29.14 277 ALA H N 1
ATOM 15565 C CA . ALA H 1 220 ? 18.177 50.802 68.349 1.00 30.47 277 ALA H CA 1
ATOM 15566 C C . ALA H 1 220 ? 18.975 51.558 67.287 1.00 33.64 277 ALA H C 1
ATOM 15567 O O . ALA H 1 220 ? 18.930 52.797 67.276 1.00 30.49 277 ALA H O 1
ATOM 15569 N N . TYR H 1 221 ? 19.701 50.848 66.407 1.00 30.80 278 TYR H N 1
ATOM 15570 C CA . TYR H 1 221 ? 20.514 51.462 65.357 1.00 31.35 278 TYR H CA 1
ATOM 15571 C C . TYR H 1 221 ? 20.084 51.002 63.962 1.00 26.69 278 TYR H C 1
ATOM 15572 O O . TYR H 1 221 ? 20.839 51.146 62.993 1.00 30.27 278 TYR H O 1
ATOM 15581 N N . PHE H 1 222 ? 18.877 50.462 63.840 1.00 27.97 279 PHE H N 1
ATOM 15582 C CA . PHE H 1 222 ? 18.333 50.142 62.531 1.00 27.08 279 PHE H CA 1
ATOM 15583 C C . PHE H 1 222 ? 17.920 51.423 61.805 1.00 28.33 279 PHE H C 1
ATOM 15584 O O . PHE H 1 222 ? 17.881 52.513 62.377 1.00 31.97 279 PHE H O 1
ATOM 15592 N N . HIS H 1 223 ? 17.613 51.291 60.521 1.00 27.53 280 HIS H N 1
ATOM 15593 C CA . HIS H 1 223 ? 17.137 52.439 59.758 1.00 33.29 280 HIS H CA 1
ATOM 15594 C C . HIS H 1 223 ? 15.668 52.245 59.403 1.00 33.70 280 HIS H C 1
ATOM 15595 O O . HIS H 1 223 ? 15.357 51.568 58.412 1.00 41.76 280 HIS H O 1
ATOM 15602 N N . PRO H 1 224 ? 14.721 52.800 60.175 1.00 31.48 281 PRO H N 1
ATOM 15603 C CA . PRO H 1 224 ? 14.872 53.636 61.366 1.00 28.02 281 PRO H CA 1
ATOM 15604 C C . PRO H 1 224 ? 14.930 52.774 62.621 1.00 27.45 281 PRO H C 1
ATOM 15605 O O . PRO H 1 224 ? 14.655 51.571 62.538 1.00 26.28 281 PRO H O 1
ATOM 15609 N N . PRO H 1 225 ? 15.299 53.354 63.768 1.00 29.88 282 PRO H N 1
ATOM 15610 C CA . PRO H 1 225 ? 15.315 52.586 65.020 1.00 24.40 282 PRO H CA 1
ATOM 15611 C C . PRO H 1 225 ? 13.989 51.881 65.235 1.00 27.15 282 PRO H C 1
ATOM 15612 O O . PRO H 1 225 ? 12.918 52.473 65.090 1.00 30.55 282 PRO H O 1
ATOM 15616 N N . LEU H 1 226 ? 14.061 50.607 65.581 1.00 28.10 283 LEU H N 1
ATOM 15617 C CA . LEU H 1 226 ? 12.906 49.725 65.507 1.00 24.53 283 LEU H CA 1
ATOM 15618 C C . LEU H 1 226 ? 12.119 49.732 66.813 1.00 23.84 283 LEU H C 1
ATOM 15619 O O . LEU H 1 226 ? 12.671 49.442 67.881 1.00 22.75 283 LEU H O 1
ATOM 15624 N N . THR H 1 227 ? 10.825 50.038 66.719 1.00 31.24 284 THR H N 1
ATOM 15625 C CA . THR H 1 227 ? 9.899 49.752 67.809 1.00 25.22 284 THR H CA 1
ATOM 15626 C C . THR H 1 227 ? 9.809 48.245 68.017 1.00 23.10 284 THR H C 1
ATOM 15627 O O . THR H 1 227 ? 9.701 47.483 67.051 1.00 22.54 284 THR H O 1
ATOM 15631 N N . THR H 1 228 ? 9.862 47.814 69.277 1.00 24.60 285 THR H N 1
ATOM 15632 C CA . THR H 1 228 ? 10.055 46.401 69.591 1.00 27.03 285 THR H CA 1
ATOM 15633 C C . THR H 1 228 ? 9.577 46.143 71.021 1.00 25.85 285 THR H C 1
ATOM 15634 O O . THR H 1 228 ? 9.204 47.065 71.753 1.00 25.46 285 THR H O 1
ATOM 15638 N N . VAL H 1 229 ? 9.601 44.869 71.408 1.00 31.84 286 VAL H N 1
ATOM 15639 C CA . VAL H 1 229 ? 9.239 44.413 72.746 1.00 28.59 286 VAL H CA 1
ATOM 15640 C C . VAL H 1 229 ? 10.495 43.864 73.427 1.00 30.67 286 VAL H C 1
ATOM 15641 O O . VAL H 1 229 ? 11.117 42.916 72.930 1.00 23.36 286 VAL H O 1
ATOM 15645 N N . ARG H 1 230 ? 10.830 44.430 74.589 1.00 32.90 287 ARG H N 1
ATOM 15646 C CA . ARG H 1 230 ? 12.037 44.069 75.315 1.00 33.57 287 ARG H CA 1
ATOM 15647 C C . ARG H 1 230 ? 11.854 42.777 76.102 1.00 35.45 287 ARG H C 1
ATOM 15648 O O . ARG H 1 230 ? 10.888 42.628 76.857 1.00 33.47 287 ARG H O 1
ATOM 15656 N N . GLN H 1 231 ? 12.812 41.863 75.943 1.00 36.19 288 GLN H N 1
ATOM 15657 C CA . GLN H 1 231 ? 12.951 40.666 76.757 1.00 34.97 288 GLN H CA 1
ATOM 15658 C C . GLN H 1 231 ? 14.224 40.771 77.582 1.00 38.08 288 GLN H C 1
ATOM 15659 O O . GLN H 1 231 ? 15.272 41.180 77.070 1.00 41.47 288 GLN H O 1
ATOM 15665 N N . ASP H 1 232 ? 14.146 40.378 78.853 1.00 37.96 289 ASP H N 1
ATOM 15666 C CA . ASP H 1 232 ? 15.317 40.360 79.727 1.00 37.66 289 ASP H CA 1
ATOM 15667 C C . ASP H 1 232 ? 15.898 38.946 79.707 1.00 39.46 289 ASP H C 1
ATOM 15668 O O . ASP H 1 232 ? 15.737 38.163 80.645 1.00 37.83 289 ASP H O 1
ATOM 15673 N N . PHE H 1 233 ? 16.595 38.629 78.607 1.00 38.82 290 PHE H N 1
ATOM 15674 C CA . PHE H 1 233 ? 17.134 37.283 78.409 1.00 37.13 290 PHE H CA 1
ATOM 15675 C C . PHE H 1 233 ? 18.091 36.898 79.529 1.00 37.46 290 PHE H C 1
ATOM 15676 O O . PHE H 1 233 ? 18.014 35.791 80.069 1.00 35.50 290 PHE H O 1
ATOM 15684 N N . GLU H 1 234 ? 19.007 37.802 79.890 1.00 40.04 291 GLU H N 1
ATOM 15685 C CA . GLU H 1 234 ? 19.995 37.465 80.911 1.00 42.23 291 GLU H CA 1
ATOM 15686 C C . GLU H 1 234 ? 19.328 37.204 82.249 1.00 41.09 291 GLU H C 1
ATOM 15687 O O . GLU H 1 234 ? 19.706 36.276 82.971 1.00 43.64 291 GLU H O 1
ATOM 15693 N N . GLU H 1 235 ? 18.327 38.011 82.595 1.00 40.89 292 GLU H N 1
ATOM 15694 C CA . GLU H 1 235 ? 17.568 37.754 83.811 1.00 44.98 292 GLU H CA 1
ATOM 15695 C C . GLU H 1 235 ? 16.825 36.429 83.727 1.00 47.57 292 GLU H C 1
ATOM 15696 O O . GLU H 1 235 ? 16.755 35.691 84.714 1.00 51.27 292 GLU H O 1
ATOM 15702 N N . LEU H 1 236 ? 16.263 36.115 82.555 1.00 43.13 293 LEU H N 1
ATOM 15703 C CA . LEU H 1 236 ? 15.560 34.847 82.365 1.00 46.10 293 LEU H CA 1
ATOM 15704 C C . LEU H 1 236 ? 16.451 33.653 82.706 1.00 51.68 293 LEU H C 1
ATOM 15705 O O . LEU H 1 236 ? 16.018 32.717 83.391 1.00 50.66 293 LEU H O 1
ATOM 15710 N N . GLY H 1 237 ? 17.700 33.669 82.232 1.00 46.30 294 GLY H N 1
ATOM 15711 C CA . GLY H 1 237 ? 18.611 32.590 82.557 1.00 40.51 294 GLY H CA 1
ATOM 15712 C C . GLY H 1 237 ? 18.945 32.532 84.034 1.00 50.91 294 GLY H C 1
ATOM 15713 O O . GLY H 1 237 ? 19.017 31.450 84.620 1.00 49.36 294 GLY H O 1
ATOM 15714 N N . ARG H 1 238 ? 19.152 33.692 84.659 1.00 52.15 295 ARG H N 1
ATOM 15715 C CA . ARG H 1 238 ? 19.466 33.709 86.085 1.00 57.55 295 ARG H CA 1
ATOM 15716 C C . ARG H 1 238 ? 18.345 33.070 86.904 1.00 61.14 295 ARG H C 1
ATOM 15717 O O . ARG H 1 238 ? 18.612 32.271 87.810 1.00 62.67 295 ARG H O 1
ATOM 15725 N N . GLN H 1 239 ? 17.084 33.385 86.582 1.00 56.85 296 GLN H N 1
ATOM 15726 C CA . GLN H 1 239 ? 15.964 32.794 87.310 1.00 60.61 296 GLN H CA 1
ATOM 15727 C C . GLN H 1 239 ? 15.868 31.294 87.080 1.00 68.69 296 GLN H C 1
ATOM 15728 O O . GLN H 1 239 ? 15.363 30.570 87.947 1.00 77.20 296 GLN H O 1
ATOM 15734 N N . ALA H 1 240 ? 16.319 30.812 85.919 1.00 65.20 297 ALA H N 1
ATOM 15735 C CA . ALA H 1 240 ? 16.310 29.374 85.668 1.00 68.12 297 ALA H CA 1
ATOM 15736 C C . ALA H 1 240 ? 17.217 28.644 86.650 1.00 73.27 297 ALA H C 1
ATOM 15737 O O . ALA H 1 240 ? 16.876 27.558 87.136 1.00 72.50 297 ALA H O 1
ATOM 15739 N N . VAL H 1 241 ? 18.375 29.231 86.957 1.00 72.24 298 VAL H N 1
ATOM 15740 C CA . VAL H 1 241 ? 19.276 28.649 87.945 1.00 73.92 298 VAL H CA 1
ATOM 15741 C C . VAL H 1 241 ? 18.720 28.846 89.350 1.00 86.64 298 VAL H C 1
ATOM 15742 O O . VAL H 1 241 ? 18.855 27.970 90.213 1.00 88.71 298 VAL H O 1
ATOM 15746 N N . GLU H 1 242 ? 18.084 29.995 89.602 1.00 120.76 299 GLU H N 1
ATOM 15747 C CA . GLU H 1 242 ? 17.483 30.245 90.909 1.00 125.06 299 GLU H CA 1
ATOM 15748 C C . GLU H 1 242 ? 16.451 29.179 91.249 1.00 127.94 299 GLU H C 1
ATOM 15749 O O . GLU H 1 242 ? 16.470 28.603 92.343 1.00 132.65 299 GLU H O 1
ATOM 15755 N N . GLN H 1 243 ? 15.537 28.904 90.316 1.00 94.86 300 GLN H N 1
ATOM 15756 C CA . GLN H 1 243 ? 14.553 27.852 90.537 1.00 92.11 300 GLN H CA 1
ATOM 15757 C C . GLN H 1 243 ? 15.204 26.476 90.565 1.00 91.76 300 GLN H C 1
ATOM 15758 O O . GLN H 1 243 ? 14.746 25.591 91.298 1.00 94.50 300 GLN H O 1
ATOM 15764 N N . LEU H 1 244 ? 16.274 26.280 89.790 1.00 88.03 301 LEU H N 1
ATOM 15765 C CA . LEU H 1 244 ? 16.926 24.975 89.746 1.00 85.70 301 LEU H CA 1
ATOM 15766 C C . LEU H 1 244 ? 17.590 24.632 91.074 1.00 89.20 301 LEU H C 1
ATOM 15767 O O . LEU H 1 244 ? 17.494 23.493 91.543 1.00 90.32 301 LEU H O 1
ATOM 15772 N N . LEU H 1 245 ? 18.271 25.599 91.691 1.00 86.23 302 LEU H N 1
ATOM 15773 C CA . LEU H 1 245 ? 19.003 25.319 92.921 1.00 87.75 302 LEU H CA 1
ATOM 15774 C C . LEU H 1 245 ? 18.068 25.003 94.082 1.00 92.75 302 LEU H C 1
ATOM 15775 O O . LEU H 1 245 ? 18.435 24.227 94.973 1.00 98.01 302 LEU H O 1
ATOM 15780 N N . GLU H 1 246 ? 16.867 25.588 94.094 1.00 94.23 303 GLU H N 1
ATOM 15781 C CA . GLU H 1 246 ? 15.894 25.245 95.126 1.00 97.27 303 GLU H CA 1
ATOM 15782 C C . GLU H 1 246 ? 15.450 23.793 94.999 1.00 101.94 303 GLU H C 1
ATOM 15783 O O . GLU H 1 246 ? 15.249 23.108 96.009 1.00 109.57 303 GLU H O 1
ATOM 15789 N N . MET H 1 247 ? 15.303 23.301 93.766 1.00 98.10 304 MET H N 1
ATOM 15790 C CA . MET H 1 247 ? 14.964 21.896 93.565 1.00 101.61 304 MET H CA 1
ATOM 15791 C C . MET H 1 247 ? 16.119 20.974 93.940 1.00 102.30 304 MET H C 1
ATOM 15792 O O . MET H 1 247 ? 15.888 19.841 94.378 1.00 105.30 304 MET H O 1
ATOM 15797 N N . ILE H 1 248 ? 17.361 21.433 93.775 1.00 101.20 305 ILE H N 1
ATOM 15798 C CA . ILE H 1 248 ? 18.514 20.597 94.094 1.00 99.72 305 ILE H CA 1
ATOM 15799 C C . ILE H 1 248 ? 18.721 20.514 95.600 1.00 100.24 305 ILE H C 1
ATOM 15800 O O . ILE H 1 248 ? 18.902 19.425 96.157 1.00 103.15 305 ILE H O 1
ATOM 15805 N N . GLU H 1 249 ? 18.689 21.658 96.284 1.00 100.53 306 GLU H N 1
ATOM 15806 C CA . GLU H 1 249 ? 18.956 21.714 97.716 1.00 101.25 306 GLU H CA 1
ATOM 15807 C C . GLU H 1 249 ? 17.776 21.255 98.566 1.00 105.65 306 GLU H C 1
ATOM 15808 O O . GLU H 1 249 ? 17.844 21.357 99.795 1.00 108.44 306 GLU H O 1
ATOM 15814 N N . GLY H 1 250 ? 16.707 20.759 97.948 1.00 110.87 307 GLY H N 1
ATOM 15815 C CA . GLY H 1 250 ? 15.608 20.167 98.685 1.00 111.83 307 GLY H CA 1
ATOM 15816 C C . GLY H 1 250 ? 14.478 21.098 99.050 1.00 111.46 307 GLY H C 1
ATOM 15817 O O . GLY H 1 250 ? 13.687 20.764 99.937 1.00 114.51 307 GLY H O 1
ATOM 15818 N N . GLU H 1 251 ? 14.369 22.253 98.402 1.00 114.20 308 GLU H N 1
ATOM 15819 C CA . GLU H 1 251 ? 13.304 23.200 98.699 1.00 129.69 308 GLU H CA 1
ATOM 15820 C C . GLU H 1 251 ? 12.035 22.928 97.900 1.00 133.69 308 GLU H C 1
ATOM 15821 O O . GLU H 1 251 ? 11.121 23.761 97.912 1.00 135.80 308 GLU H O 1
ATOM 15827 N N . GLU H 1 252 ? 11.969 21.786 97.202 1.00 128.97 309 GLU H N 1
ATOM 15828 C CA . GLU H 1 252 ? 10.818 21.329 96.426 1.00 135.32 309 GLU H CA 1
ATOM 15829 C C . GLU H 1 252 ? 10.569 22.226 95.215 1.00 139.76 309 GLU H C 1
ATOM 15830 O O . GLU H 1 252 ? 11.042 23.370 95.181 1.00 133.32 309 GLU H O 1
ATOM 15836 N N . PRO H 1 253 ? 9.859 21.740 94.197 1.00 148.92 310 PRO H N 1
ATOM 15837 C CA . PRO H 1 253 ? 9.639 22.543 92.981 1.00 147.43 310 PRO H CA 1
ATOM 15838 C C . PRO H 1 253 ? 8.930 23.851 93.288 1.00 139.55 310 PRO H C 1
ATOM 15839 O O . PRO H 1 253 ? 7.824 23.858 93.851 1.00 133.37 310 PRO H O 1
ATOM 15843 N N . PRO H 1 254 ? 9.538 24.980 92.933 1.00 131.35 311 PRO H N 1
ATOM 15844 C CA . PRO H 1 254 ? 8.900 26.277 93.158 1.00 121.38 311 PRO H CA 1
ATOM 15845 C C . PRO H 1 254 ? 7.886 26.583 92.070 1.00 110.66 311 PRO H C 1
ATOM 15846 O O . PRO H 1 254 ? 7.879 25.937 91.012 1.00 111.22 311 PRO H O 1
ATOM 15850 N N . PRO H 1 255 ? 7.015 27.562 92.293 1.00 106.44 312 PRO H N 1
ATOM 15851 C CA . PRO H 1 255 ? 5.983 27.895 91.303 1.00 99.20 312 PRO H CA 1
ATOM 15852 C C . PRO H 1 255 ? 6.586 28.522 90.059 1.00 92.77 312 PRO H C 1
ATOM 15853 O O . PRO H 1 255 ? 7.704 29.057 90.101 1.00 97.28 312 PRO H O 1
ATOM 15857 N N . PRO H 1 256 ? 5.878 28.470 88.930 1.00 87.42 313 PRO H N 1
ATOM 15858 C CA . PRO H 1 256 ? 6.359 29.165 87.727 1.00 81.43 313 PRO H CA 1
ATOM 15859 C C . PRO H 1 256 ? 6.425 30.668 87.949 1.00 75.01 313 PRO H C 1
ATOM 15860 O O . PRO H 1 256 ? 5.617 31.248 88.678 1.00 80.83 313 PRO H O 1
ATOM 15864 N N . ALA H 1 257 ? 7.412 31.296 87.312 1.00 75.16 314 ALA H N 1
ATOM 15865 C CA . ALA H 1 257 ? 7.588 32.739 87.335 1.00 68.88 314 ALA H CA 1
ATOM 15866 C C . ALA H 1 257 ? 7.440 33.297 85.927 1.00 66.01 314 ALA H C 1
ATOM 15867 O O . ALA H 1 257 ? 7.645 32.598 84.930 1.00 62.78 314 ALA H O 1
ATOM 15869 N N . VAL H 1 258 ? 7.075 34.574 85.858 1.00 64.04 315 VAL H N 1
ATOM 15870 C CA . VAL H 1 258 ? 6.850 35.263 84.593 1.00 64.21 315 VAL H CA 1
ATOM 15871 C C . VAL H 1 258 ? 7.474 36.652 84.678 1.00 59.30 315 VAL H C 1
ATOM 15872 O O . VAL H 1 258 ? 7.205 37.405 85.620 1.00 57.42 315 VAL H O 1
ATOM 15876 N N . LEU H 1 259 ? 8.325 36.985 83.697 1.00 51.03 316 LEU H N 1
ATOM 15877 C CA . LEU H 1 259 ? 8.940 38.303 83.602 1.00 52.99 316 LEU H CA 1
ATOM 15878 C C . LEU H 1 259 ? 8.172 39.150 82.605 1.00 50.59 316 LEU H C 1
ATOM 15879 O O . LEU H 1 259 ? 7.955 38.711 81.464 1.00 48.22 316 LEU H O 1
ATOM 15884 N N . PRO H 1 260 ? 7.746 40.350 82.979 1.00 48.85 317 PRO H N 1
ATOM 15885 C CA . PRO H 1 260 ? 6.951 41.166 82.067 1.00 48.10 317 PRO H CA 1
ATOM 15886 C C . PRO H 1 260 ? 7.809 41.713 80.944 1.00 49.27 317 PRO H C 1
ATOM 15887 O O . PRO H 1 260 ? 8.907 42.236 81.185 1.00 53.81 317 PRO H O 1
ATOM 15891 N N . PRO H 1 261 ? 7.357 41.593 79.701 1.00 48.29 318 PRO H N 1
ATOM 15892 C CA . PRO H 1 261 ? 8.025 42.292 78.603 1.00 45.34 318 PRO H CA 1
ATOM 15893 C C . PRO H 1 261 ? 7.614 43.757 78.564 1.00 46.66 318 PRO H C 1
ATOM 15894 O O . PRO H 1 261 ? 6.608 44.172 79.146 1.00 49.30 318 PRO H O 1
ATOM 15898 N N . GLU H 1 262 ? 8.414 44.547 77.861 1.00 37.89 319 GLU H N 1
ATOM 15899 C CA . GLU H 1 262 ? 8.170 45.976 77.754 1.00 37.78 319 GLU H CA 1
ATOM 15900 C C . GLU H 1 262 ? 8.100 46.370 76.289 1.00 37.60 319 GLU H C 1
ATOM 15901 O O . GLU H 1 262 ? 8.903 45.903 75.474 1.00 37.25 319 GLU H O 1
ATOM 15907 N N . LEU H 1 263 ? 7.134 47.221 75.955 1.00 29.70 320 LEU H N 1
ATOM 15908 C CA . LEU H 1 263 ? 7.044 47.780 74.616 1.00 28.90 320 LEU H CA 1
ATOM 15909 C C . LEU H 1 263 ? 7.940 49.007 74.529 1.00 30.72 320 LEU H C 1
ATOM 15910 O O . LEU H 1 263 ? 7.770 49.965 75.292 1.00 30.64 320 LEU H O 1
ATOM 15915 N N . ILE H 1 264 ? 8.889 48.972 73.601 1.00 31.35 321 ILE H N 1
ATOM 15916 C CA . ILE H 1 264 ? 9.808 50.074 73.347 1.00 29.93 321 ILE H CA 1
ATOM 15917 C C . ILE H 1 264 ? 9.381 50.720 72.036 1.00 25.61 321 ILE H C 1
ATOM 15918 O O . ILE H 1 264 ? 9.520 50.126 70.960 1.00 29.28 321 ILE H O 1
ATOM 15923 N N . VAL H 1 265 ? 8.858 51.935 72.114 1.00 28.56 322 VAL H N 1
ATOM 15924 C CA . VAL H 1 265 ? 8.359 52.629 70.933 1.00 31.30 322 VAL H CA 1
ATOM 15925 C C . VAL H 1 265 ? 9.471 53.533 70.415 1.00 28.45 322 VAL H C 1
ATOM 15926 O O . VAL H 1 265 ? 9.866 54.494 71.082 1.00 29.52 322 VAL H O 1
ATOM 15930 N N . ARG H 1 266 ? 9.989 53.216 69.228 1.00 26.80 323 ARG H N 1
ATOM 15931 C CA . ARG H 1 266 ? 11.035 54.042 68.635 1.00 33.00 323 ARG H CA 1
ATOM 15932 C C . ARG H 1 266 ? 10.484 54.785 67.421 1.00 31.83 323 ARG H C 1
ATOM 15933 O O . ARG H 1 266 ? 9.373 55.318 67.481 1.00 37.61 323 ARG H O 1
ATOM 15941 N N . GLU H 1 267 ? 11.227 54.831 66.316 1.00 34.16 324 GLU H N 1
ATOM 15942 C CA . GLU H 1 267 ? 10.821 55.621 65.157 1.00 27.89 324 GLU H CA 1
ATOM 15943 C C . GLU H 1 267 ? 10.155 54.801 64.054 1.00 29.69 324 GLU H C 1
ATOM 15944 O O . GLU H 1 267 ? 9.670 55.383 63.079 1.00 33.07 324 GLU H O 1
ATOM 15950 N N . SER H 1 268 ? 10.102 53.481 64.176 1.00 29.66 325 SER H N 1
ATOM 15951 C CA . SER H 1 268 ? 9.569 52.664 63.090 1.00 27.75 325 SER H CA 1
ATOM 15952 C C . SER H 1 268 ? 8.045 52.542 63.104 1.00 29.38 325 SER H C 1
ATOM 15953 O O . SER H 1 268 ? 7.499 51.812 62.270 1.00 27.78 325 SER H O 1
ATOM 15956 N N . THR H 1 269 ? 7.345 53.225 64.013 1.00 30.95 326 THR H N 1
ATOM 15957 C CA . THR H 1 269 ? 5.888 53.230 64.031 1.00 27.87 326 THR H CA 1
ATOM 15958 C C . THR H 1 269 ? 5.385 54.662 64.010 1.00 28.74 326 THR H C 1
ATOM 15959 O O . THR H 1 269 ? 6.082 55.592 64.422 1.00 33.55 326 THR H O 1
ATOM 15963 N N . ALA H 1 270 ? 4.151 54.819 63.523 1.00 33.51 327 ALA H N 1
ATOM 15964 C CA . ALA H 1 270 ? 3.475 56.100 63.350 1.00 30.29 327 ALA H CA 1
ATOM 15965 C C . ALA H 1 270 ? 2.068 55.834 62.842 1.00 34.66 327 ALA H C 1
ATOM 15966 O O . ALA H 1 270 ? 1.806 54.745 62.316 1.00 36.39 327 ALA H O 1
ATOM 15968 N N . PRO H 1 271 ? 1.143 56.784 62.977 1.00 34.29 328 PRO H N 1
ATOM 15969 C CA . PRO H 1 271 ? -0.154 56.626 62.327 1.00 34.17 328 PRO H CA 1
ATOM 15970 C C . PRO H 1 271 ? 0.016 56.471 60.830 1.00 36.84 328 PRO H C 1
ATOM 15971 O O . PRO H 1 271 ? 0.979 56.994 60.238 1.00 33.50 328 PRO H O 1
ATOM 15975 N N . PRO H 1 272 ? -0.890 55.746 60.173 1.00 38.75 329 PRO H N 1
ATOM 15976 C CA . PRO H 1 272 ? -0.801 55.595 58.716 1.00 40.44 329 PRO H CA 1
ATOM 15977 C C . PRO H 1 272 ? -1.237 56.852 57.980 1.00 46.83 329 PRO H C 1
ATOM 15978 O O . PRO H 1 272 ? -1.997 57.673 58.498 1.00 41.82 329 PRO H O 1
ATOM 15982 N N . GLU H 1 273 ? -0.736 56.990 56.746 1.00 52.17 330 GLU H N 1
ATOM 15983 C CA . GLU H 1 273 ? -1.075 58.086 55.844 1.00 56.44 330 GLU H CA 1
ATOM 15984 C C . GLU H 1 273 ? -2.217 57.703 54.898 1.00 68.35 330 GLU H C 1
ATOM 15985 O O . GLU H 1 273 ? -2.448 58.352 53.872 1.00 81.33 330 GLU H O 1
ATOM 15991 N N . ASN H 1 274 ? -2.993 56.690 55.259 1.00 79.80 331 ASN H N 1
ATOM 15992 C CA . ASN H 1 274 ? -4.131 56.293 54.439 1.00 94.63 331 ASN H CA 1
ATOM 15993 C C . ASN H 1 274 ? -5.252 57.340 54.478 1.00 94.33 331 ASN H C 1
ATOM 15994 O O . ASN H 1 274 ? -5.164 58.396 53.845 1.00 94.00 331 ASN H O 1
#

B-factor: mean 53.02, std 25.05, range [14.31, 183.84]

Foldseek 3Di:
DADLEEEEEAEDCVDDQRVLLVVLQCVLSVVVRYHYHYHYDDPDAQVVVVRLVVVVVVRHLAYEYHDQHDNRHYEYDDDDHAHFYAQLLVLLLVVLVVQVVQQWLFEAEEFADVSDVSRVSSVVSNQVNNVVVVHHHDDHHYAHLACVRLLVVLVVCVVPPDGQEYEYAAVRSQLSNVVNCVVVVHDFNARHFYEHEAPDVCQCVGVHRHWYKHDNSSVSSSVSNVQSVLCSDPHHDDDRHYHYIDIDDDGRHHRYPVSVVD/DEEEEFEPCVDPQRVLLVVLQCVLQVVVVHHYHYHYDYDDQCVRVVSVVVVVCLEYEYHDQHVHAYEYEQDDDPVHAYAYAQLLVFLLVVQVVQVVLQWLFEAEEFEDPSRSSRVSSVNSNQVSNVVVVHHHDDHHYAHQACVRLLVVLVVCVVPPDGQEYEYAALRSQLSNVVNCVVVVHDFNARHFYEHEAPDVCQCVGVPRHWYKHDPSSVRSNVSNVQSVCVSVPHDRDDHHYHYIDIRDDGRDHRHPVSVVSD/DEEEEEAEPCVDPQRVLLVVLQQVLQVVVVYHYHYHYDYPDPPVVVVVLVVCVVVVHQEYEYHDQDQAVGHQYEYQADHPPPHAYEYAQLLQLLLVVLVVQVVQVWLFEAEEFADPSDPSRVSSVVSNQVSNVVVVHHHDDHHYAHQACVSLLVVLVVCVVPVPGAEYEYAALRSQLSNVVNCVVVVHDFNAAHFYEHEAPDPCCCVRVHRHWYKHDPSSVSNSVRNVQSVCPSVPHGRDPHHYHYIHTDDGGRDHRNHPPPPD/DEEEEEAEPPPDPLRVLLVVLQCVLCVVVPYHYHYHYDYPDQCVVVVVVVVCVVVVHQAYEYHYQHDDPPSHQYEYAADDCPVRAYEYAQLLVFLLVVLVVQVVQVWQFEEEAFADPSGNSRVSSVVNNCVSNVVVVGDHHDYHYAHQACVRLLVVLLVCVVPVPGLEYEYAALRSQLSNVVNCVVVPHDFNARYFYEHEDPDVCQCVRVPRHWYKHDPSSVSSNVSNVQSVCVSVPVRGDHHHHHYIDTDDGGRHHHYD/DQEEEEEFAQPPDPQRVLLVVLQCVLSVVVRHHYHYHYDHPDPPCLCVVVVVVLVVVGQEYEYAYFPDPDPCAPVNPSRYYEYEQPPHRYAAAQLLLFLVVVQVVQVVQPWAAEEEEFADPSGPSRCSSPVCNQVSNVVSPHDGYHYHYAHQACVRLLVVLLVCVVPLPGAEYEYAAVRSLLSNVVNQVPVVHDFNQRHFYEHEAPDVCCCVRPFNHWYKHDNSSVSNSVSNVQSVCVSVVHDNPYHDHDYIDTGDGGRDHRHD/DLEEEEEAEPCVDPQRVLLVVLQQVLSVVVSHHYHYHYDYDPPVVVVVVVVVVVVVPGQEYEYHYLVRHYCDVCEEAQLLVQLLVVLLVQVVQVWLFEAEAFADVSDPSRVSSVVSNQVSNVVVVHHHDDYHYAHLACVRLLVRLVVCVVPVPGQEYEYAALRSQLSNVVNCVVVPHDFNARHFYEHEAPDVCQCVRVHRHWYKHDPSSVRSNVRVVQSVCVSVPHDNDDYHYHYIDTDDDRRGHRYD/DAPLEEEEEAEDCVDPQRVLLVVLQCVLSVVVRYHYHYHYDYDDQCSRVVVVVVVVVVRHQEYEYHYQHPDLVRQYEYADDHPPQHAYEYAQLLVLLLVVLVVQVVQPWLFEAEEFADPSDVSRVSSVVSNQVSNVVVVHHDDDHHYAHLACCRLLVVLLVCVVPVPGLEYEYAALRSQLNNVVNCVVVPHDFNQRYAYAHEAPDVCQCVRVVRHWYKHDPSSVRSNVSNVQSVCVSVVDGRDDYHYHYIHTDDDRRHHRHPPGD/DAEEEEAEPCVDPQRVLLVVLLCVLQVVVPHHYHYHYDYPPPVVVVVRVVVVVVVVHLEYEYHDLDPVYYCYVVEDAQLLVQLLVVLVVQVVLPWQFEAEAFEDCSDPSRVNSVVSNCVSNVVVVHHHDDHHYAHLACVRLLVSLLVCVVPVPGLEYEYAALRSQLSNVVNCVVVVHDFNARHAYEHEAPDVCQVVGVHRHWYKHDPSSVRSSVSVVQGVCCSVPVNRDDYDYDYIHTDDDRRDHRYPD

Sequence (2070 aa):
RRSHTIGVVTTGLSFYGPSQILVGIERAAREHGYSLLLATVHEDPDEVEEAINTLRERRVDGIIIVAPHNVPPVVFLSAQVPTVSVDQYAGARLATEHLLDLGHRRIALITGPQDWLEARERLQGWREALAEAGLPPPAVLQGDWSAASGYEAARQLLEQPDFTAIFAANDQMALGVLRALHERGLRVPDDVSVVGFDDIPESAYFHPPLTTVRQDFEELGRQAVEQLLEMIEGEEPPPPAVLPPELIVRESTAPPENLYFQTIGVVTTGLSFYGPSQILVGIERAAREHGYSLLLATVHEDPDEVEEAINTLREDGIIIVAPHVPPVVFLSAQPPGVPTVSVDQYAGARLATEHLLDLGHRRIALITGPQDWLEARERLQGWREALAEAGLPPPAVLQGDWSAASGYEAARQLLEQPDFTAIFAANDQMALGVLRALHERGLRVPDDVSVVGFDDIPESAYFHPPLTTVRQDFEELGRQAVEQLLEMIEGEEPPPPAVLPPELIVRESTAPPENLYFQGHTIGVVTTGLSFYGPSQILVGIERAAREHGYSLLLATVHEDPDEVEEAINTLRERRVDGIIIVAPHNSGVPPVVFLSAQPPGVPTVSVDQYAGARLATEHLLDLGHRRIALITGPQDWLEARERLQGWREALAEAGLPPPAVLQGDWSAASGYEAARQLLEQPDFTAIFAANDQMALGVLRALHERGLRVPDDVSVVGFDDIPESAYFHPPLTTVRQDFEELGRQAVEQLLEMIEGEEPPPPAVLPPELIVRESTAPPENLYFQHTIGVVTTGLSFYGPSQILVGIERAAREHGYSLLLATVHEDPDEVEEAINTLRERRVDGIIIVAPHNSAGVPPVVFLSAQPPGVPTVSVDQYAGARLATEHLLDLGHRRIALITGPQDWLEARERLQGWREALAEAGLPPPAVLQGDWSAASGYEAARQLLEQPDFTAIFAANDQMALGVLRALHERGLRVPDDVSVVGFDDIPESAYFHPPLTTVRQDFEELGRQAVEQLLEMIEGEEPPPPAVLPPELIVRESTAPPESHTIGVVTTGLSFYGPSQILVGIERAAREHGYSLLLATVHEDPDEVEEAINTLRERRVDGIIIVAPHNSEEEAQLAQEAGVPPVVPGVPTVSVDQYAGARLATEHLLDLGHRRIALITGPQDWLEARERLQGWREALAEAGLPPPAVLQGDWSAASGYEAARQLLEQPDFTAIFAANDQMALGVLRALHERGLRVPDDVSVVGFDDIPESAYFHPPLTTVRQDFEELGRQAVEQLLEMIEGEEPPPPAVLPPELIVRESTAPPESHTIGVVTTGLSFYGPSQILVGIERAAREHGYSLLLATVHEDPDEVEEAINTLRERRVDGIIIVAPGVPPVVFTVSVDQYAGARLATEHLLDLGHRRIALITGPQDWLEARERLQGWREALAEAGLPPPAVLQGDWSAASGYEAARQLLEQPDFTAIFAANDQMALGVLRALHERGLRVPDDVSVVGFDDIPESAYFHPPLTTVRQDFEELGRQAVEQLLEMIEGEEPPPPAVLPPELIVRESTAPPERRSHTIGVVTTGLSFYGPSQILVGIERAAREHGYSLLLATVHEDPDEVEEAINTLRERRVDGIIIVAPHNSEVPPVVFLSAQPPGVPTVSVDQYAGARLATEHLLDLGHRRIALITGPQDWLEARERLQGWREALAEAGLPPPAVLQGDWSAASGYEAARQLLEQPDFTAIFAANDQMALGVLRALHERGLRVPDDVSVVGFDDIPESAYFHPPLTTVRQDFEELGRQAVEQLLEMIEGEEPPPPAVLPPELIVRESTAPPENLYHTIGVVTTGLSFYGPSQILVGIERAAREHGYSLLLATVHEDPDEVEEAINTLRERRVDGIIIVAPHNVPPVVFTVSVDQYAGARLATEHLLDLGHRRIALITGPQDWLEARERLQGWREALAEAGLPPPAVLQGDWSAASGYEAARQLLEQPDFTAIFAANDQMALGVLRALHERGLRVPDDVSVVGFDDIPESAYFHPPLTTVRQDFEELGRQAVEQLLEMIEGEEPPPPAVLPPELIVRESTAPPEN

Radius of gyration: 44.71 Å; Cα contacts (8 Å, |Δi|>4): 4900; chains: 8; bounding box: 76×122×120 Å